Protein 1UIT (pdb70)

InterPro domains:
  IPR001315 CARD domain [PS50209] (1-90)
  IPR001452 SH3 domain [PS50002] (1593-1661)
  IPR001452 SH3 domain [SM00326] (1596-1660)
  IPR001478 PDZ domain [PF00595] (634-706)
  IPR001478 PDZ domain [PF00595] (722-792)
  IPR001478 PDZ domain [PF00595] (1351-1424)
  IPR001478 PDZ domain [PS50106] (620-710)
  IPR001478 PDZ domain [PS50106] (705-796)
  IPR001478 PDZ domain [PS50106] (1350-1429)
  IPR001478 PDZ domain [PS50106] (1501-1582)
  IPR001478 PDZ domain [SM00228] (633-710)
  IPR001478 PDZ domain [SM00228] (718-796)
  IPR001478 PDZ domain [SM00228] (1358-1429)
  IPR001478 PDZ domain [SM00228] (1510-1582)
  IPR006907 Disks large homolog 5, N-terminal [PF04822] (129-213)
  IPR008144 Guanylate kinase-like domain [PS50052] (1775-1905)
  IPR008145 Guanylate kinase/L-type calcium channel beta subunit [PF00625] (1775-1906)
  IPR008145 Guanylate kinase/L-type calcium channel beta subunit [SM00072] (1722-1908)
  IPR011029 Death-like domain superfamily [G3DSA:1.10.533.10] (1-89)
  IPR011029 Death-like domain superfamily [SSF47986] (1-89)

Secondary structure (DSSP, 8-state):
-----------S----S---EEEEEE-SS----EEEEE-TTS-EEEEEE-TTSHHHHHT--TT-EE-EETTEETTT--HHHHHHHTTS--SEEEEEE---S------PPPS--S---

Foldseek 3Di:
DDDDDDDDDDDDDCPPFFAKDKQKFQQAVHAFAWAWDDDPQFFIWTPGGDDPGRVVVSPDDTQFTFCAKLHHHGRGDHSVVCCDSRRDPDSMIMTTTTRDPPDDDDDDDDDDDDDDD

GO terms:
  GO:0008013 beta-catenin binding (F, IDA)
  GO:0008092 cytoskeletal protein binding (F, IDA)
  GO:0030054 cell junction (C, IDA)
  GO:0070161 anchoring junction (C, EXP)
  GO:0001837 epithelial to mesenchymal transition (P, IMP)
  GO:0035331 negative regulation of hippo signaling (P, IMP)
  GO:0035332 positive regulation of hippo signaling (P, IMP)
  GO:0042130 negative regulation of T cell proliferation (P, IMP)
  GO:0030011 maintenance of cell polarity (P, IMP)
  GO:0030336 negative regulation of cell migration (P, IMP)
  GO:0005515 protein binding (F, IPI)
  GO:0005737 cytoplasm (C, TAS)
  GO:0005886 plasma membrane (C, TAS)
  GO:0007165 signal transduction (P, TAS)
  GO:0008285 negative regulation of cell population proliferation (P, TAS)

Sequence (117 aa):
GSSGSSGGERRKDRPYVEEPRHVKVQKGSEPLGISIVSGEKGGIYVSKVTVGSIAHQAGLEYGDQLLEFNGINLRSATEQQARLIIGQQCDTITILAQYNPHVHQLSSHSRSGPSSGGSSGSSGGERRKDRPYVEEPRHVKVQKGSEPLGISIVSGEKGGIYVSKVTVGSIAHQAGLEYGDQLLEFNGINLRSATEQQARLIIGQQCDTITILAQYNPHVHQLSSHSRSGPSSGGSSGSSGGERRKDRPYVEEPRHVKVQKGSEPLGISIVSGEKGGIYVSKVTVGSIAHQAGLEYGDQLLEFNGINLRSATEQQARLIIGQQCDTITILAQYNPHVHQLSSHSRSGPSSGGSSGSSGGERRKDRPYVEEPRHVKVQKGSEPLGISIVSGEKGGIYVSKVTVGSIAHQAGLEYGDQLLEFNGINLRSATEQQARLIIGQQCDTITILAQYNPHVHQLSSHSRSGPSSGGSSGSSGGERRKDRPYVEEPRHVKVQKGSEPLGISIVSGEKGGIYVSKVTVGSIAHQAGLEYGDQLLEFNGINLRSATEQQARLIIGQQCDTITILAQYNPHVHQLSSHSRSGPSSGGSSGSSGGERRKDRPYVEEPRHVKVQKGSEPLGISIVSGEKGGIYVSKVTVGSIAHQAGLEYGDQLLEFNGINLRSATEQQARLIIGQQCDTITILAQYNPHVHQLSSHSRSGPSSGGSSGSSGGERRKDRPYVEEPRHVKVQKGSEPLGISIVSGEKGGIYVSKVTVGSIAHQAGLEYGDQLLEFNGINLRSATEQQARLIIGQQCDTITILAQYNPHVHQLSSHSRSGPSSGGSSGSSGGERRKDRPYVEEPRHVKVQKGSEPLGISIVSGEKGGIYVSKVTVGSIAHQAGLEYGDQLLEFNGINLRSATEQQARLIIGQQCDTITILAQYNPHVHQLSSHSRSGPSSGGSSGSSGGERRKDRPYVEEPRHVKVQKGSEPLGISIVSGEKGGIYVSKVTVGSIAHQAGLEYGDQLLEFNGINLRSATEQQARLIIGQQCDTITILAQYNPHVHQLSSHSRSGPSSGGSSGSSGGERRKDRPYVEEPRHVKVQKGSEPLGISIVSGEKGGIYVSKVTVGSIAHQAGLEYGDQLLEFNGINLRSATEQQARLIIGQQCDTITILAQYNPHVHQLSSHSRSGPSSGGSSGSSGGERRKDRPYVEEPRHVKVQKGSEPLGISIVSGEKGGIYVSKVTVGSIAHQAGLEYGDQLLEFNGINLRSATEQQARLIIGQQCDTITILAQYNPHVHQLSSHSRSGPSSGGSSGSSGGERRKDRPYVEEPRHVKVQKGSEPLGISIVSGEKGGIYVSKVTVGSIAHQAGLEYGDQLLEFNGINLRSATEQQARLIIGQQCDTITILAQYNPHVHQLSSHSRSGPSSGGSSGSSGGERRKDRPYVEEPRHVKVQKGSEPLGISIVSGEKGGIYVSKVTVGSIAHQAGLEYGDQLLEFNGINLRSATEQQARLIIGQQCDTITILAQYNPHVHQLSSHSRSGPSSGGSSGSSGGERRKDRPYVEEPRHVKVQKGSEPLGISIVSGEKGGIYVSKVTVGSIAHQAGLEYGDQLLEFNGINLRSATEQQARLIIGQQCDTITILAQYNPHVHQLSSHSRSGPSSGGSSGSSGGERRKDRPYVEEPRHVKVQKGSEPLGISIVSGEKGGIYVSKVTVGSIAHQAGLEYGDQLLEFNGINLRSATEQQARLIIGQQCDTITILAQYNPHVHQLSSHSRSGPSSGGSSGSSGGERRKDRPYVEEPRHVKVQKGSEPLGISIVSGEKGGIYVSKVTVGSIAHQAGLEYGDQLLEFNGINLRSATEQQARLIIGQQCDTITILAQYNPHVHQLSSHSRSGPSSGGSSGSSGGERRKDRPYVEEPRHVKVQKGSEPLGISIVSGEKGGIYVSKVTVGSIAHQAGLEYGDQLLEFNGINLRSATEQQARLIIGQQCDTITILAQYNPHVHQLSSHSRSGPSSGGSSGSSGGERRKDRPYVEEPRHVKVQKGSEPLGISIVSGEKGGIYVSKVTVGSIAHQAGLEYGDQLLEFNGINLRSATEQQARLIIGQQCDTITILAQYNPHVHQLSSHSRSGPSSGGSSGSSGGERRKDRPYVEEPRHVKVQKGSEPLGISIVSGEKGGIYVSKVTVGSIAHQAGLEYGDQLLEFNGINLRSATEQQARLIIGQQCDTITILAQYNPHVHQLSSHSRSGPSSGGSSGSSGGERRKDRPYVEEPRHVKVQKGSEPLGISIVSGEKGGIYVSKVTVGSIAHQAGLEYGDQLLEFNGINLRSATEQQARLIIGQQCDTITILAQYNPHVHQLSSHSRSGPSSG

Organism: Homo sapiens (NCBI:txid9606)

CATH classification: 2.30.42.10

Solvent-accessible surface area: 9277 Å² total; per-residue (Å²): 133,115,121,64,126,121,81,74,161,247,181,216,112,215,106,215,37,98,133,53,80,133,33,152,2,152,4,41,99,92,96,2,27,21,27,5,65,54,27,186,208,39,5,1,56,0,38,130,21,61,113,56,31,15,0,76,132,30,47,9,87,116,8,8,18,3,31,54,7,72,48,75,79,0,160,91,10,54,90,129,77,0,134,90,13,7,46,67,149,56,97,68,1,32,4,32,0,29,89,45,81,171,46,158,154,173,108,109,188,93,235,98,53,147,73,123,118

Radius of gyration: 16.63 Å; Cα contacts (8 Å, |Δi|>4): 200; chains: 1; bounding box: 57×50×31 Å

Structure (mmCIF, N/CA/C/O backbone):
data_1UIT
#
_entry.id   1UIT
#
_cell.length_a   1.000
_cell.length_b   1.000
_cell.length_c   1.000
_cell.angle_alpha   90.00
_cell.angle_beta   90.00
_cell.angle_gamma   90.00
#
_symmetry.space_group_name_H-M   'P 1'
#
loop_
_atom_site.group_PDB
_atom_site.id
_atom_site.type_symbol
_atom_site.label_atom_id
_atom_site.label_alt_id
_atom_site.label_comp_id
_atom_site.label_asym_id
_atom_site.label_entity_id
_atom_site.label_seq_id
_atom_site.pdbx_PDB_ins_code
_atom_site.Cartn_x
_atom_site.Cartn_y
_atom_site.Cartn_z
_atom_site.occupancy
_atom_site.B_iso_or_equiv
_atom_site.auth_seq_id
_atom_site.auth_comp_id
_atom_site.auth_asym_id
_atom_site.auth_atom_id
_atom_site.pdbx_PDB_model_num
ATOM 1 N N . GLY A 1 1 ? -34.071 -1.973 -20.799 1.00 0.00 1 GLY A N 1
ATOM 2 C CA . GLY A 1 1 ? -33.686 -0.872 -19.933 1.00 0.00 1 GLY A CA 1
ATOM 3 C C . GLY A 1 1 ? -32.379 -1.183 -19.200 1.00 0.00 1 GLY A C 1
ATOM 4 O O . GLY A 1 1 ? -31.778 -2.235 -19.413 1.00 0.00 1 GLY A O 1
ATOM 8 N N . SER A 1 2 ? -31.978 -0.249 -18.350 1.00 0.00 2 SER A N 1
ATOM 9 C CA . SER A 1 2 ? -30.754 -0.410 -17.584 1.00 0.00 2 SER A CA 1
ATOM 10 C C . SER A 1 2 ? -30.682 0.650 -16.483 1.00 0.00 2 SER A C 1
ATOM 11 O O . SER A 1 2 ? -31.280 1.718 -16.605 1.00 0.00 2 SER A O 1
ATOM 19 N N . SER A 1 3 ? -29.944 0.319 -15.434 1.00 0.00 3 SER A N 1
ATOM 20 C CA . SER A 1 3 ? -29.786 1.229 -14.313 1.00 0.00 3 SER A CA 1
ATOM 21 C C . SER A 1 3 ? -28.346 1.180 -13.798 1.00 0.00 3 SER A C 1
ATOM 22 O O . SER A 1 3 ? -27.652 2.196 -13.787 1.00 0.00 3 SER A O 1
ATOM 30 N N . GLY A 1 4 ? -27.940 -0.011 -13.383 1.00 0.00 4 GLY A N 1
ATOM 31 C CA . GLY A 1 4 ? -26.595 -0.205 -12.868 1.00 0.00 4 GLY A CA 1
ATOM 32 C C . GLY A 1 4 ? -26.623 -0.938 -11.525 1.00 0.00 4 GLY A C 1
ATOM 33 O O . GLY A 1 4 ? -27.564 -0.781 -10.748 1.00 0.00 4 GLY A O 1
ATOM 37 N N . SER A 1 5 ? -25.581 -1.722 -11.293 1.00 0.00 5 SER A N 1
ATOM 38 C CA . SER A 1 5 ? -25.474 -2.479 -10.058 1.00 0.00 5 SER A CA 1
ATOM 39 C C . SER A 1 5 ? -24.089 -3.122 -9.956 1.00 0.00 5 SER A C 1
ATOM 40 O O . SER A 1 5 ? -23.396 -3.273 -10.960 1.00 0.00 5 SER A O 1
ATOM 48 N N . SER A 1 6 ? -23.728 -3.482 -8.733 1.00 0.00 6 SER A N 1
ATOM 49 C CA . SER A 1 6 ? -22.438 -4.105 -8.487 1.00 0.00 6 SER A CA 1
ATOM 50 C C . SER A 1 6 ? -22.606 -5.300 -7.546 1.00 0.00 6 SER A C 1
ATOM 51 O O . SER A 1 6 ? -23.648 -5.454 -6.912 1.00 0.00 6 SER A O 1
ATOM 59 N N . GLY A 1 7 ? -21.563 -6.116 -7.487 1.00 0.00 7 GLY A N 1
ATOM 60 C CA . GLY A 1 7 ? -21.581 -7.293 -6.635 1.00 0.00 7 GLY A CA 1
ATOM 61 C C . GLY A 1 7 ? -20.233 -8.015 -6.669 1.00 0.00 7 GLY A C 1
ATOM 62 O O . GLY A 1 7 ? -19.449 -7.831 -7.599 1.00 0.00 7 GLY A O 1
ATOM 66 N N . GLY A 1 8 ? -20.004 -8.822 -5.643 1.00 0.00 8 GLY A N 1
ATOM 67 C CA . GLY A 1 8 ? -18.764 -9.573 -5.544 1.00 0.00 8 GLY A CA 1
ATOM 68 C C . GLY A 1 8 ? -19.025 -11.000 -5.058 1.00 0.00 8 GLY A C 1
ATOM 69 O O . GLY A 1 8 ? -20.154 -11.484 -5.119 1.00 0.00 8 GLY A O 1
ATOM 73 N N . GLU A 1 9 ? -17.962 -11.634 -4.586 1.00 0.00 9 GLU A N 1
ATOM 74 C CA . GLU A 1 9 ? -18.061 -12.996 -4.089 1.00 0.00 9 GLU A CA 1
ATOM 75 C C . GLU A 1 9 ? -16.855 -13.329 -3.209 1.00 0.00 9 GLU A C 1
ATOM 76 O O . GLU A 1 9 ? -15.738 -13.464 -3.705 1.00 0.00 9 GLU A O 1
ATOM 88 N N . ARG A 1 10 ? -17.122 -13.453 -1.917 1.00 0.00 10 ARG A N 1
ATOM 89 C CA . ARG A 1 10 ? -16.072 -13.769 -0.963 1.00 0.00 10 ARG A CA 1
ATOM 90 C C . ARG A 1 10 ? -15.800 -15.274 -0.951 1.00 0.00 10 ARG A C 1
ATOM 91 O O . ARG A 1 10 ? -16.694 -16.068 -0.661 1.00 0.00 10 ARG A O 1
ATOM 112 N N . ARG A 1 11 ? -14.562 -15.622 -1.270 1.00 0.00 11 ARG A N 1
ATOM 113 C CA . ARG A 1 11 ? -14.161 -17.018 -1.300 1.00 0.00 11 ARG A CA 1
ATOM 114 C C . ARG A 1 11 ? -12.872 -17.218 -0.501 1.00 0.00 11 ARG A C 1
ATOM 115 O O . ARG A 1 11 ? -12.231 -16.248 -0.097 1.00 0.00 11 ARG A O 1
ATOM 136 N N . LYS A 1 12 ? -12.530 -18.481 -0.295 1.00 0.00 12 LYS A N 1
ATOM 137 C CA . LYS A 1 12 ? -11.329 -18.820 0.449 1.00 0.00 12 LYS A CA 1
ATOM 138 C C . LYS A 1 12 ? -10.118 -18.739 -0.483 1.00 0.00 12 LYS A C 1
ATOM 139 O O . LYS A 1 12 ? -9.551 -19.763 -0.861 1.00 0.00 12 LYS A O 1
ATOM 158 N N . ASP A 1 13 ? -9.756 -17.511 -0.825 1.00 0.00 13 ASP A N 1
ATOM 159 C CA . ASP A 1 13 ? -8.622 -17.283 -1.705 1.00 0.00 13 ASP A CA 1
ATOM 160 C C . ASP A 1 13 ? -7.637 -16.331 -1.024 1.00 0.00 13 ASP A C 1
ATOM 161 O O . ASP A 1 13 ? -8.044 -15.432 -0.289 1.00 0.00 13 ASP A O 1
ATOM 170 N N . ARG A 1 14 ? -6.360 -16.560 -1.292 1.00 0.00 14 ARG A N 1
ATOM 171 C CA . ARG A 1 14 ? -5.314 -15.734 -0.715 1.00 0.00 14 ARG A CA 1
ATOM 172 C C . ARG A 1 14 ? -5.628 -14.252 -0.931 1.00 0.00 14 ARG A C 1
ATOM 173 O O . ARG A 1 14 ? -6.248 -13.884 -1.927 1.00 0.00 14 ARG A O 1
ATOM 1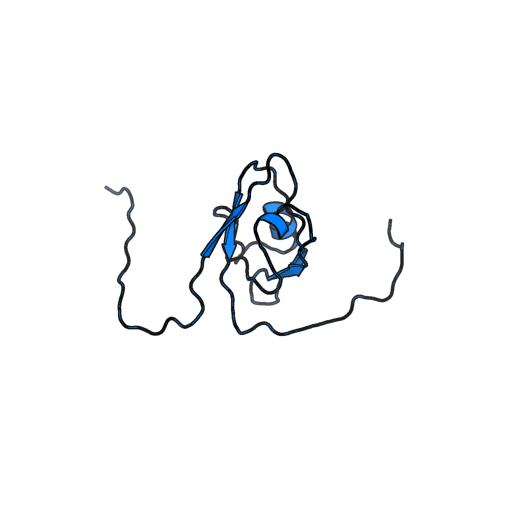94 N N . PRO A 1 15 ? -5.174 -13.420 0.045 1.00 0.00 15 PRO A N 1
ATOM 195 C CA . PRO A 1 15 ? -5.400 -11.987 -0.029 1.00 0.00 15 PRO A CA 1
ATOM 196 C C . PRO A 1 15 ? -4.475 -11.338 -1.061 1.00 0.00 15 PRO A C 1
ATOM 197 O O . PRO A 1 15 ? -4.738 -10.230 -1.526 1.00 0.00 15 PRO A O 1
ATOM 208 N N . TYR A 1 16 ? -3.411 -12.056 -1.388 1.00 0.00 16 TYR A N 1
ATOM 209 C CA . TYR A 1 16 ? -2.445 -11.564 -2.356 1.00 0.00 16 TYR A CA 1
ATOM 210 C C . TYR A 1 16 ? -1.678 -10.361 -1.804 1.00 0.00 16 TYR A C 1
ATOM 211 O O . TYR A 1 16 ? -0.464 -10.424 -1.622 1.00 0.00 16 TYR A O 1
ATOM 229 N N . VAL A 1 17 ? -2.420 -9.292 -1.551 1.00 0.00 17 VAL A N 1
ATOM 230 C CA . VAL A 1 17 ? -1.825 -8.076 -1.023 1.00 0.00 17 VAL A CA 1
ATOM 231 C C . VAL A 1 17 ? -2.821 -7.393 -0.083 1.00 0.00 17 VAL A C 1
ATOM 232 O O . VAL A 1 17 ? -4.030 -7.460 -0.300 1.00 0.00 17 VAL A O 1
ATOM 245 N N . GLU A 1 18 ? -2.276 -6.753 0.940 1.00 0.00 18 GLU A N 1
ATOM 246 C CA . GLU A 1 18 ? -3.101 -6.058 1.914 1.00 0.00 18 GLU A CA 1
ATOM 247 C C . GLU A 1 18 ? -4.230 -5.302 1.210 1.00 0.00 18 GLU A C 1
ATOM 248 O O . GLU A 1 18 ? -3.989 -4.289 0.555 1.00 0.00 18 GLU A O 1
ATOM 260 N N . GLU A 1 19 ? -5.437 -5.824 1.368 1.00 0.00 19 GLU A N 1
ATOM 261 C CA . GLU A 1 19 ? -6.604 -5.211 0.756 1.00 0.00 19 GLU A CA 1
ATOM 262 C C . GLU A 1 19 ? -6.526 -3.688 0.873 1.00 0.00 19 GLU A C 1
ATOM 263 O O . GLU A 1 19 ? -5.810 -3.163 1.724 1.00 0.00 19 GLU A O 1
ATOM 275 N N . PRO A 1 20 ? -7.293 -3.003 -0.017 1.00 0.00 20 PRO A N 1
ATOM 276 C CA . PRO A 1 20 ? -7.317 -1.550 -0.021 1.00 0.00 20 PRO A CA 1
ATOM 277 C C . PRO A 1 20 ? -8.139 -1.012 1.152 1.00 0.00 20 PRO A C 1
ATOM 278 O O . PRO A 1 20 ? -9.080 -1.662 1.606 1.00 0.00 20 PRO A O 1
ATOM 289 N N . ARG A 1 21 ? -7.752 0.169 1.611 1.00 0.00 21 ARG A N 1
ATOM 290 C CA . ARG A 1 21 ? -8.441 0.802 2.723 1.00 0.00 21 ARG A CA 1
ATOM 291 C C . ARG A 1 21 ? -8.872 2.220 2.343 1.00 0.00 21 ARG A C 1
ATOM 292 O O . ARG A 1 21 ? -8.375 2.784 1.369 1.00 0.00 21 ARG A O 1
ATOM 313 N N . HIS A 1 22 ? -9.791 2.756 3.132 1.00 0.00 22 HIS A N 1
ATOM 314 C CA . HIS A 1 22 ? -10.295 4.098 2.891 1.00 0.00 22 HIS A CA 1
ATOM 315 C C . HIS A 1 22 ? -9.975 4.990 4.092 1.00 0.00 22 HIS A C 1
ATOM 316 O O . HIS A 1 22 ? -10.656 4.927 5.115 1.00 0.00 22 HIS A O 1
ATOM 330 N N . VAL A 1 23 ? -8.939 5.799 3.929 1.00 0.00 23 VAL A N 1
ATOM 331 C CA . VAL A 1 23 ? -8.520 6.702 4.987 1.00 0.00 23 VAL A CA 1
ATOM 332 C C . VAL A 1 23 ? -9.202 8.059 4.793 1.00 0.00 23 VAL A C 1
ATOM 333 O O . VAL A 1 23 ? -9.047 8.691 3.749 1.00 0.00 23 VAL A O 1
ATOM 346 N N . LYS A 1 24 ? -9.941 8.465 5.814 1.00 0.00 24 LYS A N 1
ATOM 347 C CA . LYS A 1 24 ? -10.647 9.735 5.769 1.00 0.00 24 LYS A CA 1
ATOM 348 C C . LYS A 1 24 ? -9.682 10.863 6.140 1.00 0.00 24 LYS A C 1
ATOM 349 O O . LYS A 1 24 ? -8.757 10.660 6.925 1.00 0.00 24 LYS A O 1
ATOM 368 N N . VAL A 1 25 ? -9.931 12.027 5.558 1.00 0.00 25 VAL A N 1
ATOM 369 C CA . VAL A 1 25 ? -9.096 13.187 5.817 1.00 0.00 25 VAL A CA 1
ATOM 370 C C . VAL A 1 25 ? -9.986 14.385 6.153 1.00 0.00 25 VAL A C 1
ATOM 371 O O . VAL A 1 25 ? -10.942 14.674 5.435 1.00 0.00 25 VAL A O 1
ATOM 384 N N . GLN A 1 26 ? -9.640 15.052 7.245 1.00 0.00 26 GLN A N 1
ATOM 385 C CA . GLN A 1 26 ? -10.395 16.212 7.684 1.00 0.00 26 GLN A CA 1
ATOM 386 C C . GLN A 1 26 ? -9.629 17.497 7.365 1.00 0.00 26 GLN A C 1
ATOM 387 O O . GLN A 1 26 ? -9.115 18.158 8.266 1.00 0.00 26 GLN A O 1
ATOM 401 N N . LYS A 1 27 ? -9.575 17.812 6.079 1.00 0.00 27 LYS A N 1
ATOM 402 C CA . LYS A 1 27 ? -8.880 19.006 5.629 1.00 0.00 27 LYS A CA 1
ATOM 403 C C . LYS A 1 27 ? -9.429 20.223 6.377 1.00 0.00 27 LYS A C 1
ATOM 404 O O . LYS A 1 27 ? -8.769 20.761 7.264 1.00 0.00 27 LYS A O 1
ATOM 423 N N . GLY A 1 28 ? -10.632 20.621 5.990 1.00 0.00 28 GLY A N 1
ATOM 424 C CA . GLY A 1 28 ? -11.278 21.764 6.613 1.00 0.00 28 GLY A CA 1
ATOM 425 C C . GLY A 1 28 ? -10.701 23.077 6.079 1.00 0.00 28 GLY A C 1
ATOM 426 O O . GLY A 1 28 ? -10.451 24.007 6.845 1.00 0.00 28 GLY A O 1
ATOM 430 N N . SER A 1 29 ? -10.506 23.112 4.769 1.00 0.00 29 SER A N 1
ATOM 431 C CA . SER A 1 29 ? -9.963 24.295 4.124 1.00 0.00 29 SER A CA 1
ATOM 432 C C . SER A 1 29 ? -8.446 24.345 4.313 1.00 0.00 29 SER A C 1
ATOM 433 O O . SER A 1 29 ? -7.885 25.407 4.579 1.00 0.00 29 SER A O 1
ATOM 441 N N . GLU A 1 30 ? -7.825 23.184 4.168 1.00 0.00 30 GLU A N 1
ATOM 442 C CA . GLU A 1 30 ? -6.384 23.081 4.320 1.00 0.00 30 GLU A CA 1
ATOM 443 C C . GLU A 1 30 ? -5.819 22.048 3.343 1.00 0.00 30 GLU A C 1
ATOM 444 O O . GLU A 1 30 ? -6.543 21.171 2.874 1.00 0.00 30 GLU A O 1
ATOM 456 N N . PRO A 1 31 ? -4.497 22.189 3.058 1.00 0.00 31 PRO A N 1
ATOM 457 C CA . PRO A 1 31 ? -3.827 21.278 2.145 1.00 0.00 31 PRO A CA 1
ATOM 458 C C . PRO A 1 31 ? -3.575 19.923 2.810 1.00 0.00 31 PRO A C 1
ATOM 459 O O . PRO A 1 31 ? -3.805 19.763 4.007 1.00 0.00 31 PRO A O 1
ATOM 470 N N . LEU A 1 32 ? -3.104 18.983 2.004 1.00 0.00 32 LEU A N 1
ATOM 471 C CA . LEU A 1 32 ? -2.818 17.647 2.498 1.00 0.00 32 LEU A CA 1
ATOM 472 C C . LEU A 1 32 ? -1.390 17.606 3.046 1.00 0.00 32 LEU A C 1
ATOM 473 O O . LEU A 1 32 ? -1.164 17.148 4.165 1.00 0.00 32 LEU A O 1
ATOM 489 N N . GLY A 1 33 ? -0.464 18.091 2.233 1.00 0.00 33 GLY A N 1
ATOM 490 C CA . GLY A 1 33 ? 0.936 18.116 2.622 1.00 0.00 33 GLY A CA 1
ATOM 491 C C . GLY A 1 33 ? 1.562 16.725 2.504 1.00 0.00 33 GLY A C 1
ATOM 492 O O . GLY A 1 33 ? 1.886 16.098 3.512 1.00 0.00 33 GLY A O 1
ATOM 496 N N . ILE A 1 34 ? 1.714 16.283 1.264 1.00 0.00 34 ILE A N 1
ATOM 497 C CA . ILE A 1 34 ? 2.296 14.978 1.001 1.00 0.00 34 ILE A CA 1
ATOM 498 C C . ILE A 1 34 ? 2.972 14.993 -0.372 1.00 0.00 34 ILE A C 1
ATOM 499 O O . ILE A 1 34 ? 2.532 15.701 -1.276 1.00 0.00 34 ILE A O 1
ATOM 515 N N . SER A 1 35 ? 4.029 14.203 -0.484 1.00 0.00 35 SER A N 1
ATOM 516 C CA . SER A 1 35 ? 4.770 14.116 -1.732 1.00 0.00 35 SER A CA 1
ATOM 517 C C . SER A 1 35 ? 4.379 12.843 -2.485 1.00 0.00 35 SER A C 1
ATOM 518 O O . SER A 1 35 ? 4.151 11.801 -1.872 1.00 0.00 35 SER A O 1
ATOM 526 N N . ILE A 1 36 ? 4.314 12.969 -3.802 1.00 0.00 36 ILE A N 1
ATOM 527 C CA . ILE A 1 36 ? 3.955 11.841 -4.645 1.00 0.00 36 ILE A CA 1
ATOM 528 C C . ILE A 1 36 ? 4.909 11.779 -5.840 1.00 0.00 36 ILE A C 1
ATOM 529 O O . ILE A 1 36 ? 5.415 12.807 -6.289 1.00 0.00 36 ILE A O 1
ATOM 545 N N . VAL A 1 37 ? 5.126 10.564 -6.320 1.00 0.00 37 VAL A N 1
ATOM 546 C CA . VAL A 1 37 ? 6.010 10.355 -7.454 1.00 0.00 37 VAL A CA 1
ATOM 547 C C . VAL A 1 37 ? 5.362 9.366 -8.425 1.00 0.00 37 VAL A C 1
ATOM 548 O O . VAL A 1 37 ? 4.613 8.483 -8.010 1.00 0.00 37 VAL A O 1
ATOM 561 N N . SER A 1 38 ? 5.673 9.547 -9.700 1.00 0.00 38 SER A N 1
ATOM 562 C CA . SER A 1 38 ? 5.130 8.682 -10.734 1.00 0.00 38 SER A CA 1
ATOM 563 C C . SER A 1 38 ? 6.169 7.634 -11.137 1.00 0.00 38 SER A C 1
ATOM 564 O O . SER A 1 38 ? 7.369 7.905 -11.121 1.00 0.00 38 SER A O 1
ATOM 572 N N . GLY A 1 39 ? 5.670 6.459 -11.491 1.00 0.00 39 GLY A N 1
ATOM 573 C CA . GLY A 1 39 ? 6.540 5.368 -11.898 1.00 0.00 39 GLY A CA 1
ATOM 574 C C . GLY A 1 39 ? 6.442 5.123 -13.405 1.00 0.00 39 GLY A C 1
ATOM 575 O O . GLY A 1 39 ? 5.394 5.349 -14.008 1.00 0.00 39 GLY A O 1
ATOM 579 N N . GLU A 1 40 ? 7.549 4.664 -13.971 1.00 0.00 40 GLU A N 1
ATOM 580 C CA . GLU A 1 40 ? 7.602 4.386 -15.396 1.00 0.00 40 GLU A CA 1
ATOM 581 C C . GLU A 1 40 ? 6.290 3.751 -15.862 1.00 0.00 40 GLU A C 1
ATOM 582 O O . GLU A 1 40 ? 5.475 4.406 -16.509 1.00 0.00 40 GLU A O 1
ATOM 594 N N . LYS A 1 41 ? 6.128 2.483 -15.514 1.00 0.00 41 LYS A N 1
ATOM 595 C CA . LYS A 1 41 ? 4.929 1.752 -15.888 1.00 0.00 41 LYS A CA 1
ATOM 596 C C . LYS A 1 41 ? 4.217 1.267 -14.623 1.00 0.00 41 LYS A C 1
ATOM 597 O O . LYS A 1 41 ? 4.036 0.066 -14.430 1.00 0.00 41 LYS A O 1
ATOM 616 N N . GLY A 1 42 ? 3.831 2.227 -13.795 1.00 0.00 42 GLY A N 1
ATOM 617 C CA . GLY A 1 42 ? 3.143 1.913 -12.554 1.00 0.00 42 GLY A CA 1
ATOM 618 C C . GLY A 1 42 ? 2.071 2.958 -12.242 1.00 0.00 42 GLY A C 1
ATOM 619 O O . GLY A 1 42 ? 1.321 3.367 -13.128 1.00 0.00 42 GLY A O 1
ATOM 623 N N . GLY A 1 43 ? 2.032 3.362 -10.981 1.00 0.00 43 GLY A N 1
ATOM 624 C CA . GLY A 1 43 ? 1.064 4.352 -10.541 1.00 0.00 43 GLY A CA 1
ATOM 625 C C . GLY A 1 43 ? 1.742 5.459 -9.731 1.00 0.00 43 GLY A C 1
ATOM 626 O O . GLY A 1 43 ? 2.899 5.794 -9.978 1.00 0.00 43 GLY A O 1
ATOM 630 N N . ILE A 1 44 ? 0.992 5.996 -8.780 1.00 0.00 44 ILE A N 1
ATOM 631 C CA . ILE A 1 44 ? 1.505 7.058 -7.931 1.00 0.00 44 ILE A CA 1
ATOM 632 C C . ILE A 1 44 ? 1.922 6.470 -6.581 1.00 0.00 44 ILE A C 1
ATOM 633 O O . ILE A 1 44 ? 1.235 5.606 -6.038 1.00 0.00 44 ILE A O 1
ATOM 649 N N . TYR A 1 45 ? 3.044 6.962 -6.079 1.00 0.00 45 TYR A N 1
ATOM 650 C CA . TYR A 1 45 ? 3.560 6.497 -4.802 1.00 0.00 45 TYR A CA 1
ATOM 651 C C . TYR A 1 45 ? 3.955 7.674 -3.908 1.00 0.00 45 TYR A C 1
ATOM 652 O O . TYR A 1 45 ? 4.512 8.661 -4.386 1.00 0.00 45 TYR A O 1
ATOM 670 N N . VAL A 1 46 ? 3.650 7.531 -2.627 1.00 0.00 46 VAL A N 1
ATOM 671 C CA . VAL A 1 46 ? 3.966 8.570 -1.662 1.00 0.00 46 VAL A CA 1
ATOM 672 C C . VAL A 1 46 ? 5.484 8.661 -1.496 1.00 0.00 46 VAL A C 1
ATOM 673 O O . VAL A 1 46 ? 6.142 7.662 -1.212 1.00 0.00 46 VAL A O 1
ATOM 686 N N . SER A 1 47 ? 5.996 9.870 -1.681 1.00 0.00 47 SER A N 1
ATOM 687 C CA . SER A 1 47 ? 7.424 10.104 -1.555 1.00 0.00 47 SER A CA 1
ATOM 688 C C . SER A 1 47 ? 7.736 10.717 -0.188 1.00 0.00 47 SER A C 1
ATOM 689 O O . SER A 1 47 ? 8.873 10.659 0.278 1.00 0.00 47 SER A O 1
ATOM 697 N N . LYS A 1 48 ? 6.705 11.289 0.417 1.00 0.00 48 LYS A N 1
ATOM 698 C CA . LYS A 1 48 ? 6.855 11.912 1.722 1.00 0.00 48 LYS A CA 1
ATOM 699 C C . LYS A 1 48 ? 5.485 12.378 2.219 1.00 0.00 48 LYS A C 1
ATOM 700 O O . LYS A 1 48 ? 4.529 12.443 1.448 1.00 0.00 48 LYS A O 1
ATOM 719 N N . VAL A 1 49 ? 5.434 12.690 3.506 1.00 0.00 49 VAL A N 1
ATOM 720 C CA . VAL A 1 49 ? 4.197 13.148 4.116 1.00 0.00 49 VAL A CA 1
ATOM 721 C C . VAL A 1 49 ? 4.524 14.091 5.276 1.00 0.00 49 VAL A C 1
ATOM 722 O O . VAL A 1 49 ? 4.867 13.641 6.368 1.00 0.00 49 VAL A O 1
ATOM 735 N N . THR A 1 50 ? 4.406 15.381 4.999 1.00 0.00 50 THR A N 1
ATOM 736 C CA . THR A 1 50 ? 4.685 16.391 6.006 1.00 0.00 50 THR A CA 1
ATOM 737 C C . THR A 1 50 ? 4.043 16.005 7.340 1.00 0.00 50 THR A C 1
ATOM 738 O O . THR A 1 50 ? 2.865 15.657 7.389 1.00 0.00 50 THR A O 1
ATOM 749 N N . VAL A 1 51 ? 4.848 16.080 8.391 1.00 0.00 51 VAL A N 1
ATOM 750 C CA . VAL A 1 51 ? 4.373 15.742 9.722 1.00 0.00 51 VAL A CA 1
ATOM 751 C C . VAL A 1 51 ? 3.689 16.964 10.339 1.00 0.00 51 VAL A C 1
ATOM 752 O O . VAL A 1 51 ? 4.250 18.058 10.343 1.00 0.00 51 VAL A O 1
ATOM 765 N N . GLY A 1 52 ? 2.487 16.735 10.846 1.00 0.00 52 GLY A N 1
ATOM 766 C CA . GLY A 1 52 ? 1.720 17.803 11.465 1.00 0.00 52 GLY A CA 1
ATOM 767 C C . GLY A 1 52 ? 0.682 18.367 10.493 1.00 0.00 52 GLY A C 1
ATOM 768 O O . GLY A 1 52 ? -0.170 19.164 10.882 1.00 0.00 52 GLY A O 1
ATOM 772 N N . SER A 1 53 ? 0.787 17.931 9.246 1.00 0.00 53 SER A N 1
ATOM 773 C CA . SER A 1 53 ? -0.132 18.382 8.215 1.00 0.00 53 SER A CA 1
ATOM 774 C C . SER A 1 53 ? -1.350 17.458 8.159 1.00 0.00 53 SER A C 1
ATOM 775 O O . SER A 1 53 ? -1.339 16.374 8.740 1.00 0.00 53 SER A O 1
ATOM 783 N N . ILE A 1 54 ? -2.372 17.920 7.454 1.00 0.00 54 ILE A N 1
ATOM 784 C CA . ILE A 1 54 ? -3.595 17.149 7.314 1.00 0.00 54 ILE A CA 1
ATOM 785 C C . ILE A 1 54 ? -3.244 15.667 7.164 1.00 0.00 54 ILE A C 1
ATOM 786 O O . ILE A 1 54 ? -3.618 14.849 8.003 1.00 0.00 54 ILE A O 1
ATOM 802 N N . ALA A 1 55 ? -2.530 15.367 6.090 1.00 0.00 55 ALA A N 1
ATOM 803 C CA . ALA A 1 55 ? -2.124 13.998 5.819 1.00 0.00 55 ALA A CA 1
ATOM 804 C C . ALA A 1 55 ? -1.739 13.316 7.133 1.00 0.00 55 ALA A C 1
ATOM 805 O O . ALA A 1 55 ? -2.421 12.395 7.581 1.00 0.00 55 ALA A O 1
ATOM 812 N N . HIS A 1 56 ? -0.648 13.793 7.713 1.00 0.00 56 HIS A N 1
ATOM 813 C CA . HIS A 1 56 ? -0.164 13.240 8.966 1.00 0.00 56 HIS A CA 1
ATOM 814 C C . HIS A 1 56 ? -1.352 12.881 9.861 1.00 0.00 56 HIS A C 1
ATOM 815 O O . HIS A 1 56 ? -1.492 11.733 10.281 1.00 0.00 56 HIS A O 1
ATOM 829 N N . GLN A 1 57 ? -2.176 13.883 10.127 1.00 0.00 57 GLN A N 1
ATOM 830 C CA . GLN A 1 57 ? -3.347 13.687 10.964 1.00 0.00 57 GLN A CA 1
ATOM 831 C C . GLN A 1 57 ? -4.126 12.452 10.507 1.00 0.00 57 GLN A C 1
ATOM 832 O O . GLN A 1 57 ? -4.509 11.617 11.325 1.00 0.00 57 GLN A O 1
ATOM 846 N N . ALA A 1 58 ? -4.337 12.375 9.201 1.00 0.00 58 ALA A N 1
ATOM 847 C CA . ALA A 1 58 ? -5.063 11.256 8.625 1.00 0.00 58 ALA A CA 1
ATOM 848 C C . ALA A 1 58 ? -4.330 9.954 8.956 1.00 0.00 58 ALA A C 1
ATOM 849 O O . ALA A 1 58 ? -4.961 8.938 9.243 1.00 0.00 58 ALA A O 1
ATOM 856 N N . GLY A 1 59 ? -3.008 10.026 8.903 1.00 0.00 59 GLY A N 1
ATOM 857 C CA . GLY A 1 59 ? -2.183 8.866 9.193 1.00 0.00 59 GLY A CA 1
ATOM 858 C C . GLY A 1 59 ? -1.646 8.239 7.905 1.00 0.00 59 GLY A C 1
ATOM 859 O O . GLY A 1 59 ? -1.732 7.027 7.717 1.00 0.00 59 GLY A O 1
ATOM 863 N N . LEU A 1 60 ? -1.103 9.095 7.051 1.00 0.00 60 LEU A N 1
ATOM 864 C CA . LEU A 1 60 ? -0.551 8.640 5.786 1.00 0.00 60 LEU A CA 1
ATOM 865 C C . LEU A 1 60 ? 0.959 8.441 5.934 1.00 0.00 60 LEU A C 1
ATOM 866 O O . LEU A 1 60 ? 1.612 9.163 6.685 1.00 0.00 60 LEU A O 1
ATOM 882 N N . GLU A 1 61 ? 1.468 7.459 5.206 1.00 0.00 61 GLU A N 1
ATOM 883 C CA . GLU A 1 61 ? 2.889 7.156 5.248 1.00 0.00 61 GLU A CA 1
ATOM 884 C C . GLU A 1 61 ? 3.424 6.927 3.833 1.00 0.00 61 GLU A C 1
ATOM 885 O O . GLU A 1 61 ? 2.651 6.826 2.882 1.00 0.00 61 GLU A O 1
ATOM 897 N N . TYR A 1 62 ? 4.744 6.852 3.739 1.00 0.00 62 TYR A N 1
ATOM 898 C CA . TYR A 1 62 ? 5.392 6.637 2.456 1.00 0.00 62 TYR A CA 1
ATOM 899 C C . TYR A 1 62 ? 5.224 5.189 1.993 1.00 0.00 62 TYR A C 1
ATOM 900 O O . TYR A 1 62 ? 5.099 4.281 2.814 1.00 0.00 62 TYR A O 1
ATOM 918 N N . GLY A 1 63 ? 5.225 5.018 0.679 1.00 0.00 63 GLY A N 1
ATOM 919 C CA . GLY A 1 63 ? 5.074 3.695 0.097 1.00 0.00 63 GLY A CA 1
ATOM 920 C C . GLY A 1 63 ? 3.603 3.388 -0.193 1.00 0.00 63 GLY A C 1
ATOM 921 O O . GLY A 1 63 ? 3.292 2.648 -1.124 1.00 0.00 63 GLY A O 1
ATOM 925 N N . ASP A 1 64 ? 2.738 3.973 0.623 1.00 0.00 64 ASP A N 1
ATOM 926 C CA . ASP A 1 64 ? 1.308 3.771 0.466 1.00 0.00 64 ASP A CA 1
ATOM 927 C C . ASP A 1 64 ? 0.887 4.202 -0.941 1.00 0.00 64 ASP A C 1
ATOM 928 O O . ASP A 1 64 ? 0.801 5.395 -1.228 1.00 0.00 64 ASP A O 1
ATOM 937 N N . GLN A 1 65 ? 0.637 3.208 -1.780 1.00 0.00 65 GLN A N 1
ATOM 938 C CA . GLN A 1 65 ? 0.228 3.469 -3.149 1.00 0.00 65 GLN A CA 1
ATOM 939 C C . GLN A 1 65 ? -1.202 4.015 -3.181 1.00 0.00 65 GLN A C 1
ATOM 940 O O . GLN A 1 65 ? -2.130 3.361 -2.707 1.00 0.00 65 GLN A O 1
ATOM 954 N N . LEU A 1 66 ? -1.334 5.207 -3.744 1.00 0.00 66 LEU A N 1
ATOM 955 C CA . LEU A 1 66 ? -2.634 5.847 -3.844 1.00 0.00 66 LEU A CA 1
ATOM 956 C C . LEU A 1 66 ? -3.389 5.274 -5.045 1.00 0.00 66 LEU A C 1
ATOM 957 O O . LEU A 1 66 ? -3.009 5.508 -6.191 1.00 0.00 66 LEU A O 1
ATOM 973 N N . LEU A 1 67 ? -4.445 4.534 -4.740 1.00 0.00 67 LEU A N 1
ATOM 974 C CA . LEU A 1 67 ? -5.257 3.925 -5.780 1.00 0.00 67 LEU A CA 1
ATOM 975 C C . LEU A 1 67 ? -6.244 4.961 -6.322 1.00 0.00 67 LEU A C 1
ATOM 976 O O . LEU A 1 67 ? -6.272 5.228 -7.522 1.00 0.00 67 LEU A O 1
ATOM 992 N N . GLU A 1 68 ? -7.031 5.515 -5.411 1.00 0.00 68 GLU A N 1
ATOM 993 C CA . GLU A 1 68 ? -8.017 6.515 -5.782 1.00 0.00 68 GLU A CA 1
ATOM 994 C C . GLU A 1 68 ? -8.096 7.606 -4.712 1.00 0.00 68 GLU A C 1
ATOM 995 O O . GLU A 1 68 ? -7.987 7.321 -3.521 1.00 0.00 68 GLU A O 1
ATOM 1007 N N . PHE A 1 69 ? -8.284 8.833 -5.176 1.00 0.00 69 PHE A N 1
ATOM 1008 C CA . PHE A 1 69 ? -8.378 9.968 -4.274 1.00 0.00 69 PHE A CA 1
ATOM 1009 C C . PHE A 1 69 ? -9.791 10.555 -4.278 1.00 0.00 69 PHE A C 1
ATOM 1010 O O . PHE A 1 69 ? -10.154 11.302 -5.186 1.00 0.00 69 PHE A O 1
ATOM 1027 N N . ASN A 1 70 ? -10.550 10.197 -3.253 1.00 0.00 70 ASN A N 1
ATOM 1028 C CA . ASN A 1 70 ? -11.914 10.679 -3.127 1.00 0.00 70 ASN A CA 1
ATOM 1029 C C . ASN A 1 70 ? -12.742 10.170 -4.309 1.00 0.00 70 ASN A C 1
ATOM 1030 O O . ASN A 1 70 ? -13.849 10.649 -4.549 1.00 0.00 70 ASN A O 1
ATOM 1041 N N . GLY A 1 71 ? -12.173 9.206 -5.017 1.00 0.00 71 GLY A N 1
ATOM 1042 C CA . GLY A 1 71 ? -12.844 8.626 -6.168 1.00 0.00 71 GLY A CA 1
ATOM 1043 C C . GLY A 1 71 ? -11.924 8.615 -7.391 1.00 0.00 71 GLY A C 1
ATOM 1044 O O . GLY A 1 71 ? -11.840 7.613 -8.100 1.00 0.00 71 GLY A O 1
ATOM 1048 N N . ILE A 1 72 ? -11.258 9.741 -7.601 1.00 0.00 72 ILE A N 1
ATOM 1049 C CA . ILE A 1 72 ? -10.348 9.873 -8.725 1.00 0.00 72 ILE A CA 1
ATOM 1050 C C . ILE A 1 72 ? -9.481 8.616 -8.826 1.00 0.00 72 ILE A C 1
ATOM 1051 O O . ILE A 1 72 ? -9.322 7.888 -7.847 1.00 0.00 72 ILE A O 1
ATOM 1067 N N . ASN A 1 73 ? -8.945 8.399 -10.018 1.00 0.00 73 ASN A N 1
ATOM 1068 C CA . ASN A 1 73 ? -8.100 7.243 -10.259 1.00 0.00 73 ASN A CA 1
ATOM 1069 C C . ASN A 1 73 ? -6.641 7.694 -10.355 1.00 0.00 73 ASN A C 1
ATOM 1070 O O . ASN A 1 73 ? -6.239 8.299 -11.347 1.00 0.00 73 ASN A O 1
ATOM 1081 N N . LEU A 1 74 ? -5.888 7.382 -9.310 1.00 0.00 74 LEU A N 1
ATOM 1082 C CA . LEU A 1 74 ? -4.483 7.748 -9.264 1.00 0.00 74 LEU A CA 1
ATOM 1083 C C . LEU A 1 74 ? -3.690 6.830 -10.197 1.00 0.00 74 LEU A C 1
ATOM 1084 O O . LEU A 1 74 ? -2.643 7.217 -10.712 1.00 0.00 74 LEU A O 1
ATOM 1100 N N . ARG A 1 75 ? -4.221 5.631 -10.386 1.00 0.00 75 ARG A N 1
ATOM 1101 C CA . ARG A 1 75 ? -3.577 4.654 -11.247 1.00 0.00 75 ARG A CA 1
ATOM 1102 C C . ARG A 1 75 ? -3.260 5.275 -12.609 1.00 0.00 75 ARG A C 1
ATOM 1103 O O . ARG A 1 75 ? -2.329 4.846 -13.290 1.00 0.00 75 ARG A O 1
ATOM 1124 N N . SER A 1 76 ? -4.051 6.276 -12.966 1.00 0.00 76 SER A N 1
ATOM 1125 C CA . SER A 1 76 ? -3.866 6.961 -14.234 1.00 0.00 76 SER A CA 1
ATOM 1126 C C . SER A 1 76 ? -3.373 8.389 -13.992 1.00 0.00 76 SER A C 1
ATOM 1127 O O . SER A 1 76 ? -2.687 8.964 -14.835 1.00 0.00 76 SER A O 1
ATOM 1135 N N . ALA A 1 77 ? -3.742 8.920 -12.835 1.00 0.00 77 ALA A N 1
ATOM 1136 C CA . ALA A 1 77 ? -3.346 10.269 -12.471 1.00 0.00 77 ALA A CA 1
ATOM 1137 C C . ALA A 1 77 ? -1.821 10.377 -12.514 1.00 0.00 77 ALA A C 1
ATOM 1138 O O . ALA A 1 77 ? -1.118 9.496 -12.022 1.00 0.00 77 ALA A O 1
ATOM 1145 N N . THR A 1 78 ? -1.353 11.466 -13.108 1.00 0.00 78 THR A N 1
ATOM 1146 C CA . THR A 1 78 ? 0.076 11.701 -13.222 1.00 0.00 78 THR A CA 1
ATOM 1147 C C . THR A 1 78 ? 0.599 12.422 -11.978 1.00 0.00 78 THR A C 1
ATOM 1148 O O . THR A 1 78 ? -0.183 12.867 -11.139 1.00 0.00 78 THR A O 1
ATOM 1159 N N . GLU A 1 79 ? 1.918 12.514 -11.898 1.00 0.00 79 GLU A N 1
ATOM 1160 C CA . GLU A 1 79 ? 2.555 13.174 -10.770 1.00 0.00 79 GLU A CA 1
ATOM 1161 C C . GLU A 1 79 ? 2.084 14.626 -10.670 1.00 0.00 79 GLU A C 1
ATOM 1162 O O . GLU A 1 79 ? 1.879 15.141 -9.572 1.00 0.00 79 GLU A O 1
ATOM 1174 N N . GLN A 1 80 ? 1.927 15.245 -11.830 1.00 0.00 80 GLN A N 1
ATOM 1175 C CA . GLN A 1 80 ? 1.484 16.628 -11.887 1.00 0.00 80 GLN A CA 1
ATOM 1176 C C . GLN A 1 80 ? 0.019 16.734 -11.457 1.00 0.00 80 GLN A C 1
ATOM 1177 O O . GLN A 1 80 ? -0.373 17.706 -10.813 1.00 0.00 80 GLN A O 1
ATOM 1191 N N . GLN A 1 81 ? -0.749 15.722 -11.832 1.00 0.00 81 GLN A N 1
ATOM 1192 C CA . GLN A 1 81 ? -2.161 15.689 -11.493 1.00 0.00 81 GLN A CA 1
ATOM 1193 C C . GLN A 1 81 ? -2.347 15.285 -10.029 1.00 0.00 81 GLN A C 1
ATOM 1194 O O . GLN A 1 81 ? -3.100 15.924 -9.296 1.00 0.00 81 GLN A O 1
ATOM 1208 N N . ALA A 1 82 ? -1.649 14.225 -9.648 1.00 0.00 82 ALA A N 1
ATOM 1209 C CA . ALA A 1 82 ? -1.728 13.728 -8.285 1.00 0.00 82 ALA A CA 1
ATOM 1210 C C . ALA A 1 82 ? -1.358 14.851 -7.315 1.00 0.00 82 ALA A C 1
ATOM 1211 O O . ALA A 1 82 ? -1.998 15.015 -6.277 1.00 0.00 82 ALA A O 1
ATOM 1218 N N . ARG A 1 83 ? -0.327 15.596 -7.687 1.00 0.00 83 ARG A N 1
ATOM 1219 C CA . ARG A 1 83 ? 0.135 16.699 -6.862 1.00 0.00 83 ARG A CA 1
ATOM 1220 C C . ARG A 1 83 ? -0.948 17.775 -6.759 1.00 0.00 83 ARG A C 1
ATOM 1221 O O . ARG A 1 83 ? -0.899 18.628 -5.874 1.00 0.00 83 ARG A O 1
ATOM 1242 N N . LEU A 1 84 ? -1.901 17.700 -7.676 1.00 0.00 84 LEU A N 1
ATOM 1243 C CA . LEU A 1 84 ? -2.995 18.657 -7.699 1.00 0.00 84 LEU A CA 1
ATOM 1244 C C . LEU A 1 84 ? -4.226 18.034 -7.038 1.00 0.00 84 LEU A C 1
ATOM 1245 O O . LEU A 1 84 ? -4.786 18.602 -6.102 1.00 0.00 84 LEU A O 1
ATOM 1261 N N . ILE A 1 85 ? -4.610 16.874 -7.551 1.00 0.00 85 ILE A N 1
ATOM 1262 C CA . ILE A 1 85 ? -5.765 16.168 -7.022 1.00 0.00 85 ILE A CA 1
ATOM 1263 C C . ILE A 1 85 ? -5.717 16.195 -5.493 1.00 0.00 85 ILE A C 1
ATOM 1264 O O . ILE A 1 85 ? -6.713 16.508 -4.842 1.00 0.00 85 ILE A O 1
ATOM 1280 N N . ILE A 1 86 ? -4.549 15.863 -4.963 1.00 0.00 86 ILE A N 1
ATOM 1281 C CA . ILE A 1 86 ? -4.358 15.845 -3.523 1.00 0.00 86 ILE A CA 1
ATOM 1282 C C . ILE A 1 86 ? -4.352 17.282 -2.996 1.00 0.00 86 ILE A C 1
ATOM 1283 O O . ILE A 1 86 ? -4.794 17.538 -1.876 1.00 0.00 86 ILE A O 1
ATOM 1299 N N . GLY A 1 87 ? -3.847 18.181 -3.827 1.00 0.00 87 GLY A N 1
ATOM 1300 C CA . GLY A 1 87 ? -3.778 19.585 -3.459 1.00 0.00 87 GLY A CA 1
ATOM 1301 C C . GLY A 1 87 ? -5.044 20.328 -3.891 1.00 0.00 87 GLY A C 1
ATOM 1302 O O . GLY A 1 87 ? -4.970 21.451 -4.388 1.00 0.00 87 GLY A O 1
ATOM 1306 N N . GLN A 1 88 ? -6.177 19.672 -3.686 1.00 0.00 88 GLN A N 1
ATOM 1307 C CA . GLN A 1 88 ? -7.457 20.256 -4.048 1.00 0.00 88 GLN A CA 1
ATOM 1308 C C . GLN A 1 88 ? -8.072 20.973 -2.845 1.00 0.00 88 GLN A C 1
ATOM 1309 O O . GLN A 1 88 ? -7.442 21.084 -1.794 1.00 0.00 88 GLN A O 1
ATOM 1323 N N . GLN A 1 89 ? -9.297 21.441 -3.038 1.00 0.00 89 GLN A N 1
ATOM 1324 C CA . GLN A 1 89 ? -10.005 22.144 -1.982 1.00 0.00 89 GLN A CA 1
ATOM 1325 C C . GLN A 1 89 ? -11.269 21.377 -1.589 1.00 0.00 89 GLN A C 1
ATOM 1326 O O . GLN A 1 89 ? -12.313 21.526 -2.222 1.00 0.00 89 GLN A O 1
ATOM 1340 N N . CYS A 1 90 ? -11.133 20.572 -0.545 1.00 0.00 90 CYS A N 1
ATOM 1341 C CA . CYS A 1 90 ? -12.251 19.781 -0.059 1.00 0.00 90 CYS A CA 1
ATOM 1342 C C . CYS A 1 90 ? -12.120 19.645 1.459 1.00 0.00 90 CYS A C 1
ATOM 1343 O O . CYS A 1 90 ? -11.193 19.003 1.950 1.00 0.00 90 CYS A O 1
ATOM 1351 N N . ASP A 1 91 ? -13.062 20.259 2.160 1.00 0.00 91 ASP A N 1
ATOM 1352 C CA . ASP A 1 91 ? -13.064 20.215 3.612 1.00 0.00 91 ASP A CA 1
ATOM 1353 C C . ASP A 1 91 ? -12.702 18.802 4.075 1.00 0.00 91 ASP A C 1
ATOM 1354 O O . ASP A 1 91 ? -11.791 18.624 4.883 1.00 0.00 91 ASP A O 1
ATOM 1363 N N . THR A 1 92 ? -13.433 17.834 3.543 1.00 0.00 92 THR A N 1
ATOM 1364 C CA . THR A 1 92 ? -13.200 16.442 3.892 1.00 0.00 92 THR A CA 1
ATOM 1365 C C . THR A 1 92 ? -13.022 15.599 2.628 1.00 0.00 92 THR A C 1
ATOM 1366 O O . THR A 1 92 ? -13.893 15.584 1.759 1.00 0.00 92 THR A O 1
ATOM 1377 N N . ILE A 1 93 ? -11.889 14.916 2.566 1.00 0.00 93 ILE A N 1
ATOM 1378 C CA . ILE A 1 93 ? -11.585 14.071 1.423 1.00 0.00 93 ILE A CA 1
ATOM 1379 C C . ILE A 1 93 ? -11.056 12.723 1.916 1.00 0.00 93 ILE A C 1
ATOM 1380 O O . ILE A 1 93 ? -10.395 12.654 2.951 1.00 0.00 93 ILE A O 1
ATOM 1396 N N . THR A 1 94 ? -11.365 11.686 1.152 1.00 0.00 94 THR A N 1
ATOM 1397 C CA . THR A 1 94 ? -10.929 10.344 1.499 1.00 0.00 94 THR A CA 1
ATOM 1398 C C . THR A 1 94 ? -9.833 9.876 0.539 1.00 0.00 94 THR A C 1
ATOM 1399 O O . THR A 1 94 ? -9.631 10.473 -0.517 1.00 0.00 94 THR A O 1
ATOM 1410 N N . ILE A 1 95 ? -9.155 8.810 0.941 1.00 0.00 95 ILE A N 1
ATOM 1411 C CA . ILE A 1 95 ? -8.086 8.255 0.130 1.00 0.00 95 ILE A CA 1
ATOM 1412 C C . ILE A 1 95 ? -8.189 6.728 0.134 1.00 0.00 95 ILE A C 1
ATOM 1413 O O . ILE A 1 95 ? -8.546 6.129 1.147 1.00 0.00 95 ILE A O 1
ATOM 1429 N N . LEU A 1 96 ? -7.870 6.142 -1.011 1.00 0.00 96 LEU A N 1
ATOM 1430 C CA . LEU A 1 96 ? -7.923 4.697 -1.152 1.00 0.00 96 LEU A CA 1
ATOM 1431 C C . LEU A 1 96 ? -6.502 4.154 -1.321 1.00 0.00 96 LEU A C 1
ATOM 1432 O O . LEU A 1 96 ? -6.007 4.040 -2.441 1.00 0.00 96 LEU A O 1
ATOM 1448 N N . ALA A 1 97 ? -5.888 3.832 -0.192 1.00 0.00 97 ALA A N 1
ATOM 1449 C CA . ALA A 1 97 ? -4.535 3.303 -0.201 1.00 0.00 97 ALA A CA 1
ATOM 1450 C C . ALA A 1 97 ? -4.589 1.774 -0.210 1.00 0.00 97 ALA A C 1
ATOM 1451 O O . ALA A 1 97 ? -5.667 1.187 -0.124 1.00 0.00 97 ALA A O 1
ATOM 1458 N N . GLN A 1 98 ? -3.413 1.173 -0.315 1.00 0.00 98 GLN A N 1
ATOM 1459 C CA . GLN A 1 98 ? -3.314 -0.277 -0.336 1.00 0.00 98 GLN A CA 1
ATOM 1460 C C . GLN A 1 98 ? -1.849 -0.710 -0.248 1.00 0.00 98 GLN A C 1
ATOM 1461 O O . GLN A 1 98 ? -1.229 -1.027 -1.262 1.00 0.00 98 GLN A O 1
ATOM 1475 N N . TYR A 1 99 ? -1.337 -0.708 0.974 1.00 0.00 99 TYR A N 1
ATOM 1476 C CA . TYR A 1 99 ? 0.043 -1.096 1.208 1.00 0.00 99 TYR A CA 1
ATOM 1477 C C . TYR A 1 99 ? 0.455 -2.243 0.283 1.00 0.00 99 TYR A C 1
ATOM 1478 O O . TYR A 1 99 ? -0.263 -3.235 0.161 1.00 0.00 99 TYR A O 1
ATOM 1496 N N . ASN A 1 100 ? 1.608 -2.070 -0.345 1.00 0.00 100 ASN A N 1
ATOM 1497 C CA . ASN A 1 100 ? 2.123 -3.078 -1.256 1.00 0.00 100 ASN A CA 1
ATOM 1498 C C . ASN A 1 100 ? 3.558 -3.431 -0.860 1.00 0.00 100 ASN A C 1
ATOM 1499 O O . ASN A 1 100 ? 4.449 -2.586 -0.922 1.00 0.00 100 ASN A O 1
ATOM 1510 N N . PRO A 1 101 ? 3.742 -4.715 -0.450 1.00 0.00 101 PRO A N 1
ATOM 1511 C CA . PRO A 1 101 ? 5.054 -5.190 -0.044 1.00 0.00 101 PRO A CA 1
ATOM 1512 C C . PRO A 1 101 ? 5.957 -5.412 -1.259 1.00 0.00 101 PRO A C 1
ATOM 1513 O O . PRO A 1 101 ? 6.503 -6.499 -1.441 1.00 0.00 101 PRO A O 1
ATOM 1524 N N . HIS A 1 102 ? 6.087 -4.364 -2.059 1.00 0.00 102 HIS A N 1
ATOM 1525 C CA . HIS A 1 102 ? 6.915 -4.430 -3.251 1.00 0.00 102 HIS A CA 1
ATOM 1526 C C . HIS A 1 102 ? 7.299 -3.016 -3.689 1.00 0.00 102 HIS A C 1
ATOM 1527 O O . HIS A 1 102 ? 7.056 -2.628 -4.830 1.00 0.00 102 HIS A O 1
ATOM 1541 N N . VAL A 1 103 ? 7.893 -2.284 -2.757 1.00 0.00 103 VAL A N 1
ATOM 1542 C CA . VAL A 1 103 ? 8.313 -0.920 -3.033 1.00 0.00 103 VAL A CA 1
ATOM 1543 C C . VAL A 1 103 ? 9.287 -0.462 -1.945 1.00 0.00 103 VAL A C 1
ATOM 1544 O O . VAL A 1 103 ? 9.000 0.478 -1.206 1.00 0.00 103 VAL A O 1
ATOM 1557 N N . HIS A 1 104 ? 10.419 -1.148 -1.883 1.00 0.00 104 HIS A N 1
ATOM 1558 C CA . HIS A 1 104 ? 11.437 -0.823 -0.898 1.00 0.00 104 HIS A CA 1
ATOM 1559 C C . HIS A 1 104 ? 12.665 -0.242 -1.602 1.00 0.00 104 HIS A C 1
ATOM 1560 O O . HIS A 1 104 ? 13.632 -0.956 -1.861 1.00 0.00 104 HIS A O 1
ATOM 1574 N N . GLN A 1 105 ? 12.586 1.049 -1.891 1.00 0.00 105 GLN A N 1
ATOM 1575 C CA . GLN A 1 105 ? 13.678 1.734 -2.560 1.00 0.00 105 GLN A CA 1
ATOM 1576 C C . GLN A 1 105 ? 14.041 3.016 -1.807 1.00 0.00 105 GLN A C 1
ATOM 1577 O O . GLN A 1 105 ? 13.336 3.418 -0.883 1.00 0.00 105 GLN A O 1
ATOM 1591 N N . LEU A 1 106 ? 15.140 3.622 -2.231 1.00 0.00 106 LEU A N 1
ATOM 1592 C CA . LEU A 1 106 ? 15.605 4.850 -1.608 1.00 0.00 106 LEU A CA 1
ATOM 1593 C C . LEU A 1 106 ? 16.597 5.547 -2.542 1.00 0.00 106 LEU A C 1
ATOM 1594 O O . LEU A 1 106 ? 17.299 4.890 -3.309 1.00 0.00 106 LEU A O 1
ATOM 1610 N N . SER A 1 107 ? 16.622 6.868 -2.447 1.00 0.00 107 SER A N 1
ATOM 1611 C CA . SER A 1 107 ? 17.515 7.661 -3.274 1.00 0.00 107 SER A CA 1
ATOM 1612 C C . SER A 1 107 ? 17.768 9.020 -2.617 1.00 0.00 107 SER A C 1
ATOM 1613 O O . SER A 1 107 ? 16.983 9.465 -1.782 1.00 0.00 107 SER A O 1
ATOM 1621 N N . SER A 1 108 ? 18.867 9.641 -3.020 1.00 0.00 108 SER A N 1
ATOM 1622 C CA . SER A 1 108 ? 19.233 10.939 -2.481 1.00 0.00 108 SER A CA 1
ATOM 1623 C C . SER A 1 108 ? 18.849 12.043 -3.469 1.00 0.00 108 SER A C 1
ATOM 1624 O O . SER A 1 108 ? 18.812 11.814 -4.677 1.00 0.00 108 SER A O 1
ATOM 1632 N N . HIS A 1 109 ? 18.573 13.216 -2.918 1.00 0.00 109 HIS A N 1
ATOM 1633 C CA . HIS A 1 109 ? 18.193 14.355 -3.736 1.00 0.00 109 HIS A CA 1
ATOM 1634 C C . HIS A 1 109 ? 19.395 14.818 -4.562 1.00 0.00 109 HIS A C 1
ATOM 1635 O O . HIS A 1 109 ? 20.513 14.348 -4.355 1.00 0.00 109 HIS A O 1
ATOM 1649 N N . SER A 1 110 ? 19.124 15.733 -5.481 1.00 0.00 110 SER A N 1
ATOM 1650 C CA . SER A 1 110 ? 20.170 16.264 -6.339 1.00 0.00 110 SER A CA 1
ATOM 1651 C C . SER A 1 110 ? 20.955 17.348 -5.597 1.00 0.00 110 SER A C 1
ATOM 1652 O O . SER A 1 110 ? 20.426 17.994 -4.694 1.00 0.00 110 SER A O 1
ATOM 1660 N N . ARG A 1 111 ? 22.204 17.514 -6.007 1.00 0.00 111 ARG A N 1
ATOM 1661 C CA . ARG A 1 111 ? 23.067 18.509 -5.393 1.00 0.00 111 ARG A CA 1
ATOM 1662 C C . ARG A 1 111 ? 22.724 19.905 -5.916 1.00 0.00 111 ARG A C 1
ATOM 1663 O O . ARG A 1 111 ? 22.953 20.207 -7.086 1.00 0.00 111 ARG A O 1
ATOM 1684 N N . SER A 1 112 ? 22.180 20.719 -5.024 1.00 0.00 112 SER A N 1
ATOM 1685 C CA . SER A 1 112 ? 21.803 22.076 -5.380 1.00 0.00 112 SER A CA 1
ATOM 1686 C C . SER A 1 112 ? 21.275 22.814 -4.148 1.00 0.00 112 SER A C 1
ATOM 1687 O O . SER A 1 112 ? 20.936 22.189 -3.144 1.00 0.00 112 SER A O 1
ATOM 1695 N N . GLY A 1 113 ? 21.223 24.133 -4.265 1.00 0.00 113 GLY A N 1
ATOM 1696 C CA . GLY A 1 113 ? 20.742 24.962 -3.173 1.00 0.00 113 GLY A CA 1
ATOM 1697 C C . GLY A 1 113 ? 19.516 25.772 -3.598 1.00 0.00 113 GLY A C 1
ATOM 1698 O O . GLY A 1 113 ? 18.701 25.302 -4.390 1.00 0.00 113 GLY A O 1
ATOM 1702 N N . PRO A 1 114 ? 19.422 27.009 -3.039 1.00 0.00 114 PRO A N 1
ATOM 1703 C CA . PRO A 1 114 ? 18.309 27.889 -3.353 1.00 0.00 114 PRO A CA 1
ATOM 1704 C C . PRO A 1 114 ? 18.465 28.494 -4.749 1.00 0.00 114 PRO A C 1
ATOM 1705 O O . PRO A 1 114 ? 18.673 29.699 -4.888 1.00 0.00 114 PRO A O 1
ATOM 1716 N N . SER A 1 115 ? 18.359 27.631 -5.749 1.00 0.00 115 SER A N 1
ATOM 1717 C CA . SER A 1 115 ? 18.486 28.065 -7.129 1.00 0.00 115 SER A CA 1
ATOM 1718 C C . SER A 1 115 ? 17.131 27.973 -7.834 1.00 0.00 115 SER A C 1
ATOM 1719 O O . SER A 1 115 ? 16.170 27.449 -7.272 1.00 0.00 115 SER A O 1
ATOM 1727 N N . SER A 1 116 ? 17.097 28.489 -9.053 1.00 0.00 116 SER A N 1
ATOM 1728 C CA . SER A 1 116 ? 15.876 28.471 -9.840 1.00 0.00 116 SER A CA 1
ATOM 1729 C C . SER A 1 116 ? 14.702 28.972 -8.996 1.00 0.00 116 SER A C 1
ATOM 1730 O O . SER A 1 116 ? 13.936 28.175 -8.457 1.00 0.00 116 SER A O 1
ATOM 1738 N N . GLY A 1 117 ? 14.598 30.290 -8.908 1.00 0.00 117 GLY A N 1
ATOM 1739 C CA . GLY A 1 117 ? 13.531 30.906 -8.138 1.00 0.00 117 GLY A CA 1
ATOM 1740 C C . GLY A 1 117 ? 14.082 31.591 -6.886 1.00 0.00 117 GLY A C 1
ATOM 1741 O O . GLY A 1 117 ? 15.293 31.759 -6.749 1.00 0.00 117 GLY A O 1
ATOM 1745 N N . GLY A 1 1 ? -5.144 -11.915 -12.975 1.00 0.00 1 GLY A N 2
ATOM 1746 C CA . GLY A 1 1 ? -5.615 -12.387 -14.267 1.00 0.00 1 GLY A CA 2
ATOM 1747 C C . GLY A 1 1 ? -6.876 -11.637 -14.698 1.00 0.00 1 GLY A C 2
ATOM 1748 O O . GLY A 1 1 ? -6.792 -10.582 -15.325 1.00 0.00 1 GLY A O 2
ATOM 1752 N N . SER A 1 2 ? -8.017 -12.211 -14.346 1.00 0.00 2 SER A N 2
ATOM 1753 C CA . SER A 1 2 ? -9.295 -11.610 -14.689 1.00 0.00 2 SER A CA 2
ATOM 1754 C C . SER A 1 2 ? -10.280 -11.777 -13.530 1.00 0.00 2 SER A C 2
ATOM 1755 O O . SER A 1 2 ? -10.954 -12.800 -13.426 1.00 0.00 2 SER A O 2
ATOM 1763 N N . SER A 1 3 ? -10.331 -10.756 -12.687 1.00 0.00 3 SER A N 2
ATOM 1764 C CA . SER A 1 3 ? -11.222 -10.777 -11.540 1.00 0.00 3 SER A CA 2
ATOM 1765 C C . SER A 1 3 ? -11.764 -9.371 -11.272 1.00 0.00 3 SER A C 2
ATOM 1766 O O . SER A 1 3 ? -11.294 -8.399 -11.861 1.00 0.00 3 SER A O 2
ATOM 1774 N N . GLY A 1 4 ? -12.744 -9.308 -10.383 1.00 0.00 4 GLY A N 2
ATOM 1775 C CA . GLY A 1 4 ? -13.354 -8.038 -10.030 1.00 0.00 4 GLY A CA 2
ATOM 1776 C C . GLY A 1 4 ? -13.016 -7.648 -8.590 1.00 0.00 4 GLY A C 2
ATOM 1777 O O . GLY A 1 4 ? -11.864 -7.353 -8.277 1.00 0.00 4 GLY A O 2
ATOM 1781 N N . SER A 1 5 ? -14.041 -7.660 -7.751 1.00 0.00 5 SER A N 2
ATOM 1782 C CA . SER A 1 5 ? -13.867 -7.312 -6.351 1.00 0.00 5 SER A CA 2
ATOM 1783 C C . SER A 1 5 ? -14.860 -8.095 -5.489 1.00 0.00 5 SER A C 2
ATOM 1784 O O . SER A 1 5 ? -16.048 -8.153 -5.802 1.00 0.00 5 SER A O 2
ATOM 1792 N N . SER A 1 6 ? -14.336 -8.678 -4.421 1.00 0.00 6 SER A N 2
ATOM 1793 C CA . SER A 1 6 ? -15.161 -9.455 -3.512 1.00 0.00 6 SER A CA 2
ATOM 1794 C C . SER A 1 6 ? -15.195 -8.788 -2.136 1.00 0.00 6 SER A C 2
ATOM 1795 O O . SER A 1 6 ? -14.382 -7.911 -1.847 1.00 0.00 6 SER A O 2
ATOM 1803 N N . GLY A 1 7 ? -16.144 -9.228 -1.323 1.00 0.00 7 GLY A N 2
ATOM 1804 C CA . GLY A 1 7 ? -16.295 -8.685 0.016 1.00 0.00 7 GLY A CA 2
ATOM 1805 C C . GLY A 1 7 ? -15.737 -9.649 1.065 1.00 0.00 7 GLY A C 2
ATOM 1806 O O . GLY A 1 7 ? -15.619 -10.847 0.812 1.00 0.00 7 GLY A O 2
ATOM 1810 N N . GLY A 1 8 ? -15.410 -9.090 2.221 1.00 0.00 8 GLY A N 2
ATOM 1811 C CA . GLY A 1 8 ? -14.869 -9.886 3.310 1.00 0.00 8 GLY A CA 2
ATOM 1812 C C . GLY A 1 8 ? -13.423 -9.487 3.613 1.00 0.00 8 GLY A C 2
ATOM 1813 O O . GLY A 1 8 ? -12.504 -9.879 2.897 1.00 0.00 8 GLY A O 2
ATOM 1817 N N . GLU A 1 9 ? -13.267 -8.713 4.677 1.00 0.00 9 GLU A N 2
ATOM 1818 C CA . GLU A 1 9 ? -11.949 -8.257 5.085 1.00 0.00 9 GLU A CA 2
ATOM 1819 C C . GLU A 1 9 ? -11.805 -8.340 6.606 1.00 0.00 9 GLU A C 2
ATOM 1820 O O . GLU A 1 9 ? -12.586 -7.737 7.340 1.00 0.00 9 GLU A O 2
ATOM 1832 N N . ARG A 1 10 ? -10.801 -9.092 7.033 1.00 0.00 10 ARG A N 2
ATOM 1833 C CA . ARG A 1 10 ? -10.545 -9.261 8.453 1.00 0.00 10 ARG A CA 2
ATOM 1834 C C . ARG A 1 10 ? -9.086 -9.661 8.685 1.00 0.00 10 ARG A C 2
ATOM 1835 O O . ARG A 1 10 ? -8.356 -9.936 7.735 1.00 0.00 10 ARG A O 2
ATOM 1856 N N . ARG A 1 11 ? -8.706 -9.679 9.954 1.00 0.00 11 ARG A N 2
ATOM 1857 C CA . ARG A 1 11 ? -7.348 -10.040 10.323 1.00 0.00 11 ARG A CA 2
ATOM 1858 C C . ARG A 1 11 ? -7.172 -11.560 10.280 1.00 0.00 11 ARG A C 2
ATOM 1859 O O . ARG A 1 11 ? -7.972 -12.297 10.854 1.00 0.00 11 ARG A O 2
ATOM 1880 N N . LYS A 1 12 ? -6.120 -11.983 9.595 1.00 0.00 12 LYS A N 2
ATOM 1881 C CA . LYS A 1 12 ? -5.829 -13.401 9.470 1.00 0.00 12 LYS A CA 2
ATOM 1882 C C . LYS A 1 12 ? -4.558 -13.585 8.638 1.00 0.00 12 LYS A C 2
ATOM 1883 O O . LYS A 1 12 ? -3.565 -14.122 9.126 1.00 0.00 12 LYS A O 2
ATOM 1902 N N . ASP A 1 13 ? -4.631 -13.129 7.396 1.00 0.00 13 ASP A N 2
ATOM 1903 C CA . ASP A 1 13 ? -3.498 -13.237 6.492 1.00 0.00 13 ASP A CA 2
ATOM 1904 C C . ASP A 1 13 ? -3.833 -12.531 5.177 1.00 0.00 13 ASP A C 2
ATOM 1905 O O . ASP A 1 13 ? -4.991 -12.208 4.918 1.00 0.00 13 ASP A O 2
ATOM 1914 N N . ARG A 1 14 ? -2.797 -12.312 4.379 1.00 0.00 14 ARG A N 2
ATOM 1915 C CA . ARG A 1 14 ? -2.967 -11.651 3.097 1.00 0.00 14 ARG A CA 2
ATOM 1916 C C . ARG A 1 14 ? -2.979 -12.681 1.966 1.00 0.00 14 ARG A C 2
ATOM 1917 O O . ARG A 1 14 ? -2.007 -13.412 1.776 1.00 0.00 14 ARG A O 2
ATOM 1938 N N . PRO A 1 15 ? -4.118 -12.707 1.224 1.00 0.00 15 PRO A N 2
ATOM 1939 C CA . PRO A 1 15 ? -4.269 -13.636 0.116 1.00 0.00 15 PRO A CA 2
ATOM 1940 C C . PRO A 1 15 ? -3.451 -13.183 -1.094 1.00 0.00 15 PRO A C 2
ATOM 1941 O O . PRO A 1 15 ? -3.199 -13.968 -2.007 1.00 0.00 15 PRO A O 2
ATOM 1952 N N . TYR A 1 16 ? -3.057 -11.918 -1.063 1.00 0.00 16 TYR A N 2
ATOM 1953 C CA . TYR A 1 16 ? -2.272 -11.351 -2.146 1.00 0.00 16 TYR A CA 2
ATOM 1954 C C . TYR A 1 16 ? -1.548 -10.082 -1.693 1.00 0.00 16 TYR A C 2
ATOM 1955 O O . TYR A 1 16 ? -0.377 -9.882 -2.015 1.00 0.00 16 TYR A O 2
ATOM 1973 N N . VAL A 1 17 ? -2.273 -9.258 -0.952 1.00 0.00 17 VAL A N 2
ATOM 1974 C CA . VAL A 1 17 ? -1.715 -8.013 -0.451 1.00 0.00 17 VAL A CA 2
ATOM 1975 C C . VAL A 1 17 ? -2.713 -7.360 0.506 1.00 0.00 17 VAL A C 2
ATOM 1976 O O . VAL A 1 17 ? -3.915 -7.606 0.418 1.00 0.00 17 VAL A O 2
ATOM 1989 N N . GLU A 1 18 ? -2.178 -6.540 1.399 1.00 0.00 18 GLU A N 2
ATOM 1990 C CA . GLU A 1 18 ? -3.008 -5.849 2.372 1.00 0.00 18 GLU A CA 2
ATOM 1991 C C . GLU A 1 18 ? -4.184 -5.162 1.674 1.00 0.00 18 GLU A C 2
ATOM 1992 O O . GLU A 1 18 ? -4.003 -4.153 0.994 1.00 0.00 18 GLU A O 2
ATOM 2004 N N . GLU A 1 19 ? -5.362 -5.736 1.867 1.00 0.00 19 GLU A N 2
ATOM 2005 C CA . GLU A 1 19 ? -6.567 -5.192 1.265 1.00 0.00 19 GLU A CA 2
ATOM 2006 C C . GLU A 1 19 ? -6.540 -3.663 1.312 1.00 0.00 19 GLU A C 2
ATOM 2007 O O . GLU A 1 19 ? -5.901 -3.076 2.184 1.00 0.00 19 GLU A O 2
ATOM 2019 N N . PRO A 1 20 ? -7.259 -3.045 0.337 1.00 0.00 20 PRO A N 2
ATOM 2020 C CA . PRO A 1 20 ? -7.324 -1.595 0.259 1.00 0.00 20 PRO A CA 2
ATOM 2021 C C . PRO A 1 20 ? -8.241 -1.028 1.344 1.00 0.00 20 PRO A C 2
ATOM 2022 O O . PRO A 1 20 ? -9.241 -1.647 1.702 1.00 0.00 20 PRO A O 2
ATOM 2033 N N . ARG A 1 21 ? -7.867 0.144 1.836 1.00 0.00 21 ARG A N 2
ATOM 2034 C CA . ARG A 1 21 ? -8.644 0.802 2.873 1.00 0.00 21 ARG A CA 2
ATOM 2035 C C . ARG A 1 21 ? -9.019 2.220 2.436 1.00 0.00 21 ARG A C 2
ATOM 2036 O O . ARG A 1 21 ? -8.540 2.705 1.412 1.00 0.00 21 ARG A O 2
ATOM 2057 N N . HIS A 1 22 ? -9.872 2.845 3.234 1.00 0.00 22 HIS A N 2
ATOM 2058 C CA . HIS A 1 22 ? -10.317 4.197 2.943 1.00 0.00 22 HIS A CA 2
ATOM 2059 C C . HIS A 1 22 ? -9.945 5.121 4.104 1.00 0.00 22 HIS A C 2
ATOM 2060 O O . HIS A 1 22 ? -10.610 5.123 5.138 1.00 0.00 22 HIS A O 2
ATOM 2074 N N . VAL A 1 23 ? -8.882 5.884 3.894 1.00 0.00 23 VAL A N 2
ATOM 2075 C CA . VAL A 1 23 ? -8.414 6.811 4.910 1.00 0.00 23 VAL A CA 2
ATOM 2076 C C . VAL A 1 23 ? -9.104 8.163 4.719 1.00 0.00 23 VAL A C 2
ATOM 2077 O O . VAL A 1 23 ? -8.984 8.781 3.662 1.00 0.00 23 VAL A O 2
ATOM 2090 N N . LYS A 1 24 ? -9.811 8.582 5.758 1.00 0.00 24 LYS A N 2
ATOM 2091 C CA . LYS A 1 24 ? -10.520 9.850 5.717 1.00 0.00 24 LYS A CA 2
ATOM 2092 C C . LYS A 1 24 ? -9.550 10.983 6.056 1.00 0.00 24 LYS A C 2
ATOM 2093 O O . LYS A 1 24 ? -8.586 10.781 6.794 1.00 0.00 24 LYS A O 2
ATOM 2112 N N . VAL A 1 25 ? -9.839 12.152 5.502 1.00 0.00 25 VAL A N 2
ATOM 2113 C CA . VAL A 1 25 ? -9.004 13.318 5.737 1.00 0.00 25 VAL A CA 2
ATOM 2114 C C . VAL A 1 25 ? -9.889 14.504 6.122 1.00 0.00 25 VAL A C 2
ATOM 2115 O O . VAL A 1 25 ? -10.911 14.754 5.485 1.00 0.00 25 VAL A O 2
ATOM 2128 N N . GLN A 1 26 ? -9.465 15.205 7.164 1.00 0.00 26 GLN A N 2
ATOM 2129 C CA . GLN A 1 26 ? -10.206 16.360 7.641 1.00 0.00 26 GLN A CA 2
ATOM 2130 C C . GLN A 1 26 ? -9.466 17.650 7.285 1.00 0.00 26 GLN A C 2
ATOM 2131 O O . GLN A 1 26 ? -8.968 18.348 8.167 1.00 0.00 26 GLN A O 2
ATOM 2145 N N . LYS A 1 27 ? -9.418 17.929 5.991 1.00 0.00 27 LYS A N 2
ATOM 2146 C CA . LYS A 1 27 ? -8.747 19.124 5.507 1.00 0.00 27 LYS A CA 2
ATOM 2147 C C . LYS A 1 27 ? -9.342 20.352 6.197 1.00 0.00 27 LYS A C 2
ATOM 2148 O O . LYS A 1 27 ? -8.765 20.874 7.149 1.00 0.00 27 LYS A O 2
ATOM 2167 N N . GLY A 1 28 ? -10.489 20.779 5.689 1.00 0.00 28 GLY A N 2
ATOM 2168 C CA . GLY A 1 28 ? -11.169 21.937 6.245 1.00 0.00 28 GLY A CA 2
ATOM 2169 C C . GLY A 1 28 ? -10.732 23.221 5.538 1.00 0.00 28 GLY A C 2
ATOM 2170 O O . GLY A 1 28 ? -11.534 23.869 4.867 1.00 0.00 28 GLY A O 2
ATOM 2174 N N . SER A 1 29 ? -9.461 23.551 5.712 1.00 0.00 29 SER A N 2
ATOM 2175 C CA . SER A 1 29 ? -8.907 24.746 5.099 1.00 0.00 29 SER A CA 2
ATOM 2176 C C . SER A 1 29 ? -7.381 24.735 5.215 1.00 0.00 29 SER A C 2
ATOM 2177 O O . SER A 1 29 ? -6.761 25.783 5.389 1.00 0.00 29 SER A O 2
ATOM 2185 N N . GLU A 1 30 ? -6.821 23.539 5.113 1.00 0.00 30 GLU A N 2
ATOM 2186 C CA . GLU A 1 30 ? -5.380 23.378 5.204 1.00 0.00 30 GLU A CA 2
ATOM 2187 C C . GLU A 1 30 ? -4.875 22.470 4.081 1.00 0.00 30 GLU A C 2
ATOM 2188 O O . GLU A 1 30 ? -5.642 21.694 3.513 1.00 0.00 30 GLU A O 2
ATOM 2200 N N . PRO A 1 31 ? -3.554 22.601 3.786 1.00 0.00 31 PRO A N 2
ATOM 2201 C CA . PRO A 1 31 ? -2.937 21.802 2.741 1.00 0.00 31 PRO A CA 2
ATOM 2202 C C . PRO A 1 31 ? -2.726 20.359 3.206 1.00 0.00 31 PRO A C 2
ATOM 2203 O O . PRO A 1 31 ? -2.760 20.078 4.403 1.00 0.00 31 PRO A O 2
ATOM 2214 N N . LEU A 1 32 ? -2.513 19.484 2.235 1.00 0.00 32 LEU A N 2
ATOM 2215 C CA . LEU A 1 32 ? -2.296 18.077 2.530 1.00 0.00 32 LEU A CA 2
ATOM 2216 C C . LEU A 1 32 ? -0.914 17.900 3.161 1.00 0.00 32 LEU A C 2
ATOM 2217 O O . LEU A 1 32 ? -0.799 17.431 4.292 1.00 0.00 32 LEU A O 2
ATOM 2233 N N . GLY A 1 33 ? 0.102 18.285 2.402 1.00 0.00 33 GLY A N 2
ATOM 2234 C CA . GLY A 1 33 ? 1.472 18.175 2.873 1.00 0.00 33 GLY A CA 2
ATOM 2235 C C . GLY A 1 33 ? 1.995 16.746 2.708 1.00 0.00 33 GLY A C 2
ATOM 2236 O O . GLY A 1 33 ? 2.379 16.105 3.685 1.00 0.00 33 GLY A O 2
ATOM 2240 N N . ILE A 1 34 ? 1.993 16.290 1.464 1.00 0.00 34 ILE A N 2
ATOM 2241 C CA . ILE A 1 34 ? 2.463 14.949 1.159 1.00 0.00 34 ILE A CA 2
ATOM 2242 C C . ILE A 1 34 ? 3.153 14.954 -0.207 1.00 0.00 34 ILE A C 2
ATOM 2243 O O . ILE A 1 34 ? 2.715 15.645 -1.125 1.00 0.00 34 ILE A O 2
ATOM 2259 N N . SER A 1 35 ? 4.220 14.174 -0.298 1.00 0.00 35 SER A N 2
ATOM 2260 C CA . SER A 1 35 ? 4.975 14.080 -1.536 1.00 0.00 35 SER A CA 2
ATOM 2261 C C . SER A 1 35 ? 4.576 12.814 -2.297 1.00 0.00 35 SER A C 2
ATOM 2262 O O . SER A 1 35 ? 4.298 11.781 -1.689 1.00 0.00 35 SER A O 2
ATOM 2270 N N . ILE A 1 36 ? 4.559 12.935 -3.616 1.00 0.00 36 ILE A N 2
ATOM 2271 C CA . ILE A 1 36 ? 4.199 11.813 -4.466 1.00 0.00 36 ILE A CA 2
ATOM 2272 C C . ILE A 1 36 ? 5.198 11.712 -5.621 1.00 0.00 36 ILE A C 2
ATOM 2273 O O . ILE A 1 36 ? 5.812 12.707 -6.004 1.00 0.00 36 ILE A O 2
ATOM 2289 N N . VAL A 1 37 ? 5.329 10.502 -6.143 1.00 0.00 37 VAL A N 2
ATOM 2290 C CA . VAL A 1 37 ? 6.243 10.258 -7.246 1.00 0.00 37 VAL A CA 2
ATOM 2291 C C . VAL A 1 37 ? 5.607 9.263 -8.219 1.00 0.00 37 VAL A C 2
ATOM 2292 O O . VAL A 1 37 ? 4.842 8.392 -7.810 1.00 0.00 37 VAL A O 2
ATOM 2305 N N . SER A 1 38 ? 5.948 9.427 -9.489 1.00 0.00 38 SER A N 2
ATOM 2306 C CA . SER A 1 38 ? 5.420 8.554 -10.524 1.00 0.00 38 SER A CA 2
ATOM 2307 C C . SER A 1 38 ? 6.476 7.524 -10.929 1.00 0.00 38 SER A C 2
ATOM 2308 O O . SER A 1 38 ? 7.671 7.815 -10.911 1.00 0.00 38 SER A O 2
ATOM 2316 N N . GLY A 1 39 ? 5.997 6.341 -11.285 1.00 0.00 39 GLY A N 2
ATOM 2317 C CA . GLY A 1 39 ? 6.885 5.266 -11.694 1.00 0.00 39 GLY A CA 2
ATOM 2318 C C . GLY A 1 39 ? 7.105 5.283 -13.208 1.00 0.00 39 GLY A C 2
ATOM 2319 O O . GLY A 1 39 ? 7.576 4.302 -13.781 1.00 0.00 39 GLY A O 2
ATOM 2323 N N . GLU A 1 40 ? 6.754 6.408 -13.812 1.00 0.00 40 GLU A N 2
ATOM 2324 C CA . GLU A 1 40 ? 6.907 6.565 -15.249 1.00 0.00 40 GLU A CA 2
ATOM 2325 C C . GLU A 1 40 ? 5.846 5.749 -15.988 1.00 0.00 40 GLU A C 2
ATOM 2326 O O . GLU A 1 40 ? 4.966 6.311 -16.638 1.00 0.00 40 GLU A O 2
ATOM 2338 N N . LYS A 1 41 ? 5.964 4.435 -15.865 1.00 0.00 41 LYS A N 2
ATOM 2339 C CA . LYS A 1 41 ? 5.025 3.535 -16.514 1.00 0.00 41 LYS A CA 2
ATOM 2340 C C . LYS A 1 41 ? 3.603 3.882 -16.071 1.00 0.00 41 LYS A C 2
ATOM 2341 O O . LYS A 1 41 ? 2.694 3.964 -16.896 1.00 0.00 41 LYS A O 2
ATOM 2360 N N . GLY A 1 42 ? 3.454 4.078 -14.769 1.00 0.00 42 GLY A N 2
ATOM 2361 C CA . GLY A 1 42 ? 2.157 4.414 -14.206 1.00 0.00 42 GLY A CA 2
ATOM 2362 C C . GLY A 1 42 ? 2.107 4.090 -12.712 1.00 0.00 42 GLY A C 2
ATOM 2363 O O . GLY A 1 42 ? 2.826 3.210 -12.239 1.00 0.00 42 GLY A O 2
ATOM 2367 N N . GLY A 1 43 ? 1.252 4.818 -12.009 1.00 0.00 43 GLY A N 2
ATOM 2368 C CA . GLY A 1 43 ? 1.099 4.619 -10.578 1.00 0.00 43 GLY A CA 2
ATOM 2369 C C . GLY A 1 43 ? 1.737 5.767 -9.793 1.00 0.00 43 GLY A C 2
ATOM 2370 O O . GLY A 1 43 ? 2.697 6.382 -10.255 1.00 0.00 43 GLY A O 2
ATOM 2374 N N . ILE A 1 44 ? 1.176 6.022 -8.619 1.00 0.00 44 ILE A N 2
ATOM 2375 C CA . ILE A 1 44 ? 1.678 7.086 -7.766 1.00 0.00 44 ILE A CA 2
ATOM 2376 C C . ILE A 1 44 ? 2.045 6.507 -6.399 1.00 0.00 44 ILE A C 2
ATOM 2377 O O . ILE A 1 44 ? 1.296 5.709 -5.837 1.00 0.00 44 ILE A O 2
ATOM 2393 N N . TYR A 1 45 ? 3.198 6.931 -5.902 1.00 0.00 45 TYR A N 2
ATOM 2394 C CA . TYR A 1 45 ? 3.674 6.464 -4.611 1.00 0.00 45 TYR A CA 2
ATOM 2395 C C . TYR A 1 45 ? 4.108 7.637 -3.730 1.00 0.00 45 TYR A C 2
ATOM 2396 O O . TYR A 1 45 ? 4.789 8.549 -4.196 1.00 0.00 45 TYR A O 2
ATOM 2414 N N . VAL A 1 46 ? 3.696 7.575 -2.472 1.00 0.00 46 VAL A N 2
ATOM 2415 C CA . VAL A 1 46 ? 4.034 8.621 -1.522 1.00 0.00 46 VAL A CA 2
ATOM 2416 C C . VAL A 1 46 ? 5.548 8.636 -1.303 1.00 0.00 46 VAL A C 2
ATOM 2417 O O . VAL A 1 46 ? 6.138 7.616 -0.952 1.00 0.00 46 VAL A O 2
ATOM 2430 N N . SER A 1 47 ? 6.133 9.805 -1.521 1.00 0.00 47 SER A N 2
ATOM 2431 C CA . SER A 1 47 ? 7.567 9.966 -1.353 1.00 0.00 47 SER A CA 2
ATOM 2432 C C . SER A 1 47 ? 7.874 10.482 0.054 1.00 0.00 47 SER A C 2
ATOM 2433 O O . SER A 1 47 ? 8.982 10.303 0.557 1.00 0.00 47 SER A O 2
ATOM 2441 N N . LYS A 1 48 ? 6.873 11.113 0.650 1.00 0.00 48 LYS A N 2
ATOM 2442 C CA . LYS A 1 48 ? 7.022 11.656 1.990 1.00 0.00 48 LYS A CA 2
ATOM 2443 C C . LYS A 1 48 ? 5.691 12.261 2.441 1.00 0.00 48 LYS A C 2
ATOM 2444 O O . LYS A 1 48 ? 4.769 12.409 1.640 1.00 0.00 48 LYS A O 2
ATOM 2463 N N . VAL A 1 49 ? 5.633 12.595 3.722 1.00 0.00 49 VAL A N 2
ATOM 2464 C CA . VAL A 1 49 ? 4.430 13.181 4.289 1.00 0.00 49 VAL A CA 2
ATOM 2465 C C . VAL A 1 49 ? 4.814 14.098 5.452 1.00 0.00 49 VAL A C 2
ATOM 2466 O O . VAL A 1 49 ? 5.385 13.644 6.443 1.00 0.00 49 VAL A O 2
ATOM 2479 N N . THR A 1 50 ? 4.486 15.371 5.293 1.00 0.00 50 THR A N 2
ATOM 2480 C CA . THR A 1 50 ? 4.789 16.356 6.317 1.00 0.00 50 THR A CA 2
ATOM 2481 C C . THR A 1 50 ? 4.235 15.906 7.671 1.00 0.00 50 THR A C 2
ATOM 2482 O O . THR A 1 50 ? 3.471 14.945 7.744 1.00 0.00 50 THR A O 2
ATOM 2493 N N . VAL A 1 51 ? 4.642 16.622 8.709 1.00 0.00 51 VAL A N 2
ATOM 2494 C CA . VAL A 1 51 ? 4.196 16.308 10.055 1.00 0.00 51 VAL A CA 2
ATOM 2495 C C . VAL A 1 51 ? 3.254 17.409 10.545 1.00 0.00 51 VAL A C 2
ATOM 2496 O O . VAL A 1 51 ? 3.441 18.581 10.222 1.00 0.00 51 VAL A O 2
ATOM 2509 N N . GLY A 1 52 ? 2.260 16.993 11.317 1.00 0.00 52 GLY A N 2
ATOM 2510 C CA . GLY A 1 52 ? 1.288 17.930 11.855 1.00 0.00 52 GLY A CA 2
ATOM 2511 C C . GLY A 1 52 ? 0.423 18.522 10.740 1.00 0.00 52 GLY A C 2
ATOM 2512 O O . GLY A 1 52 ? -0.269 19.518 10.949 1.00 0.00 52 GLY A O 2
ATOM 2516 N N . SER A 1 53 ? 0.491 17.885 9.581 1.00 0.00 53 SER A N 2
ATOM 2517 C CA . SER A 1 53 ? -0.278 18.337 8.433 1.00 0.00 53 SER A CA 2
ATOM 2518 C C . SER A 1 53 ? -1.499 17.437 8.234 1.00 0.00 53 SER A C 2
ATOM 2519 O O . SER A 1 53 ? -1.546 16.324 8.756 1.00 0.00 53 SER A O 2
ATOM 2527 N N . ILE A 1 54 ? -2.457 17.952 7.477 1.00 0.00 54 ILE A N 2
ATOM 2528 C CA . ILE A 1 54 ? -3.675 17.208 7.203 1.00 0.00 54 ILE A CA 2
ATOM 2529 C C . ILE A 1 54 ? -3.331 15.731 7.002 1.00 0.00 54 ILE A C 2
ATOM 2530 O O . ILE A 1 54 ? -3.731 14.883 7.798 1.00 0.00 54 ILE A O 2
ATOM 2546 N N . ALA A 1 55 ? -2.593 15.468 5.933 1.00 0.00 55 ALA A N 2
ATOM 2547 C CA . ALA A 1 55 ? -2.191 14.108 5.617 1.00 0.00 55 ALA A CA 2
ATOM 2548 C C . ALA A 1 55 ? -1.822 13.377 6.910 1.00 0.00 55 ALA A C 2
ATOM 2549 O O . ALA A 1 55 ? -2.507 12.439 7.313 1.00 0.00 55 ALA A O 2
ATOM 2556 N N . HIS A 1 56 ? -0.740 13.835 7.523 1.00 0.00 56 HIS A N 2
ATOM 2557 C CA . HIS A 1 56 ? -0.272 13.236 8.761 1.00 0.00 56 HIS A CA 2
ATOM 2558 C C . HIS A 1 56 ? -1.467 12.926 9.665 1.00 0.00 56 HIS A C 2
ATOM 2559 O O . HIS A 1 56 ? -1.562 11.833 10.221 1.00 0.00 56 HIS A O 2
ATOM 2573 N N . GLN A 1 57 ? -2.349 13.908 9.784 1.00 0.00 57 GLN A N 2
ATOM 2574 C CA . GLN A 1 57 ? -3.533 13.754 10.611 1.00 0.00 57 GLN A CA 2
ATOM 2575 C C . GLN A 1 57 ? -4.393 12.598 10.096 1.00 0.00 57 GLN A C 2
ATOM 2576 O O . GLN A 1 57 ? -4.904 11.801 10.882 1.00 0.00 57 GLN A O 2
ATOM 2590 N N . ALA A 1 58 ? -4.528 12.543 8.779 1.00 0.00 58 ALA A N 2
ATOM 2591 C CA . ALA A 1 58 ? -5.317 11.498 8.150 1.00 0.00 58 ALA A CA 2
ATOM 2592 C C . ALA A 1 58 ? -4.727 10.133 8.509 1.00 0.00 58 ALA A C 2
ATOM 2593 O O . ALA A 1 58 ? -5.461 9.161 8.680 1.00 0.00 58 ALA A O 2
ATOM 2600 N N . GLY A 1 59 ? -3.406 10.103 8.612 1.00 0.00 59 GLY A N 2
ATOM 2601 C CA . GLY A 1 59 ? -2.709 8.874 8.947 1.00 0.00 59 GLY A CA 2
ATOM 2602 C C . GLY A 1 59 ? -2.122 8.217 7.696 1.00 0.00 59 GLY A C 2
ATOM 2603 O O . GLY A 1 59 ? -2.256 7.009 7.503 1.00 0.00 59 GLY A O 2
ATOM 2607 N N . LEU A 1 60 ? -1.485 9.041 6.878 1.00 0.00 60 LEU A N 2
ATOM 2608 C CA . LEU A 1 60 ? -0.877 8.556 5.650 1.00 0.00 60 LEU A CA 2
ATOM 2609 C C . LEU A 1 60 ? 0.567 8.138 5.932 1.00 0.00 60 LEU A C 2
ATOM 2610 O O . LEU A 1 60 ? 1.073 8.343 7.034 1.00 0.00 60 LEU A O 2
ATOM 2626 N N . GLU A 1 61 ? 1.191 7.558 4.917 1.00 0.00 61 GLU A N 2
ATOM 2627 C CA . GLU A 1 61 ? 2.567 7.109 5.041 1.00 0.00 61 GLU A CA 2
ATOM 2628 C C . GLU A 1 61 ? 3.180 6.887 3.657 1.00 0.00 61 GLU A C 2
ATOM 2629 O O . GLU A 1 61 ? 2.491 6.997 2.644 1.00 0.00 61 GLU A O 2
ATOM 2641 N N . TYR A 1 62 ? 4.469 6.579 3.659 1.00 0.00 62 TYR A N 2
ATOM 2642 C CA . TYR A 1 62 ? 5.183 6.341 2.416 1.00 0.00 62 TYR A CA 2
ATOM 2643 C C . TYR A 1 62 ? 5.020 4.890 1.960 1.00 0.00 62 TYR A C 2
ATOM 2644 O O . TYR A 1 62 ? 4.897 3.986 2.785 1.00 0.00 62 TYR A O 2
ATOM 2662 N N . GLY A 1 63 ? 5.024 4.712 0.647 1.00 0.00 63 GLY A N 2
ATOM 2663 C CA . GLY A 1 63 ? 4.878 3.386 0.071 1.00 0.00 63 GLY A CA 2
ATOM 2664 C C . GLY A 1 63 ? 3.406 3.063 -0.197 1.00 0.00 63 GLY A C 2
ATOM 2665 O O . GLY A 1 63 ? 3.096 2.160 -0.972 1.00 0.00 63 GLY A O 2
ATOM 2669 N N . ASP A 1 64 ? 2.539 3.819 0.460 1.00 0.00 64 ASP A N 2
ATOM 2670 C CA . ASP A 1 64 ? 1.107 3.625 0.303 1.00 0.00 64 ASP A CA 2
ATOM 2671 C C . ASP A 1 64 ? 0.683 4.094 -1.090 1.00 0.00 64 ASP A C 2
ATOM 2672 O O . ASP A 1 64 ? 0.613 5.295 -1.349 1.00 0.00 64 ASP A O 2
ATOM 2681 N N . GLN A 1 65 ? 0.411 3.124 -1.949 1.00 0.00 65 GLN A N 2
ATOM 2682 C CA . GLN A 1 65 ? -0.004 3.423 -3.309 1.00 0.00 65 GLN A CA 2
ATOM 2683 C C . GLN A 1 65 ? -1.436 3.963 -3.320 1.00 0.00 65 GLN A C 2
ATOM 2684 O O . GLN A 1 65 ? -2.346 3.328 -2.789 1.00 0.00 65 GLN A O 2
ATOM 2698 N N . LEU A 1 66 ? -1.590 5.128 -3.930 1.00 0.00 66 LEU A N 2
ATOM 2699 C CA . LEU A 1 66 ? -2.895 5.761 -4.017 1.00 0.00 66 LEU A CA 2
ATOM 2700 C C . LEU A 1 66 ? -3.691 5.124 -5.159 1.00 0.00 66 LEU A C 2
ATOM 2701 O O . LEU A 1 66 ? -3.396 5.355 -6.330 1.00 0.00 66 LEU A O 2
ATOM 2717 N N . LEU A 1 67 ? -4.683 4.334 -4.777 1.00 0.00 67 LEU A N 2
ATOM 2718 C CA . LEU A 1 67 ? -5.523 3.662 -5.753 1.00 0.00 67 LEU A CA 2
ATOM 2719 C C . LEU A 1 67 ? -6.579 4.641 -6.271 1.00 0.00 67 LEU A C 2
ATOM 2720 O O . LEU A 1 67 ? -6.782 4.758 -7.479 1.00 0.00 67 LEU A O 2
ATOM 2736 N N . GLU A 1 68 ? -7.222 5.319 -5.333 1.00 0.00 68 GLU A N 2
ATOM 2737 C CA . GLU A 1 68 ? -8.252 6.284 -5.679 1.00 0.00 68 GLU A CA 2
ATOM 2738 C C . GLU A 1 68 ? -8.339 7.374 -4.610 1.00 0.00 68 GLU A C 2
ATOM 2739 O O . GLU A 1 68 ? -8.363 7.077 -3.416 1.00 0.00 68 GLU A O 2
ATOM 2751 N N . PHE A 1 69 ? -8.384 8.614 -5.076 1.00 0.00 69 PHE A N 2
ATOM 2752 C CA . PHE A 1 69 ? -8.468 9.750 -4.174 1.00 0.00 69 PHE A CA 2
ATOM 2753 C C . PHE A 1 69 ? -9.884 10.331 -4.154 1.00 0.00 69 PHE A C 2
ATOM 2754 O O . PHE A 1 69 ? -10.295 11.006 -5.096 1.00 0.00 69 PHE A O 2
ATOM 2771 N N . ASN A 1 70 ? -10.590 10.047 -3.070 1.00 0.00 70 ASN A N 2
ATOM 2772 C CA . ASN A 1 70 ? -11.951 10.532 -2.915 1.00 0.00 70 ASN A CA 2
ATOM 2773 C C . ASN A 1 70 ? -12.807 10.018 -4.075 1.00 0.00 70 ASN A C 2
ATOM 2774 O O . ASN A 1 70 ? -13.892 10.539 -4.329 1.00 0.00 70 ASN A O 2
ATOM 2785 N N . GLY A 1 71 ? -12.286 9.002 -4.747 1.00 0.00 71 GLY A N 2
ATOM 2786 C CA . GLY A 1 71 ? -12.989 8.412 -5.873 1.00 0.00 71 GLY A CA 2
ATOM 2787 C C . GLY A 1 71 ? -12.125 8.443 -7.136 1.00 0.00 71 GLY A C 2
ATOM 2788 O O . GLY A 1 71 ? -12.050 7.455 -7.865 1.00 0.00 71 GLY A O 2
ATOM 2792 N N . ILE A 1 72 ? -11.494 9.587 -7.355 1.00 0.00 72 ILE A N 2
ATOM 2793 C CA . ILE A 1 72 ? -10.638 9.760 -8.516 1.00 0.00 72 ILE A CA 2
ATOM 2794 C C . ILE A 1 72 ? -9.829 8.482 -8.743 1.00 0.00 72 ILE A C 2
ATOM 2795 O O . ILE A 1 72 ? -9.454 7.803 -7.788 1.00 0.00 72 ILE A O 2
ATOM 2811 N N . ASN A 1 73 ? -9.584 8.191 -10.012 1.00 0.00 73 ASN A N 2
ATOM 2812 C CA . ASN A 1 73 ? -8.827 7.006 -10.376 1.00 0.00 73 ASN A CA 2
ATOM 2813 C C . ASN A 1 73 ? -7.346 7.371 -10.500 1.00 0.00 73 ASN A C 2
ATOM 2814 O O . ASN A 1 73 ? -6.922 7.927 -11.513 1.00 0.00 73 ASN A O 2
ATOM 2825 N N . LEU A 1 74 ? -6.599 7.044 -9.456 1.00 0.00 74 LEU A N 2
ATOM 2826 C CA . LEU A 1 74 ? -5.175 7.330 -9.435 1.00 0.00 74 LEU A CA 2
ATOM 2827 C C . LEU A 1 74 ? -4.464 6.431 -10.448 1.00 0.00 74 LEU A C 2
ATOM 2828 O O . LEU A 1 74 ? -3.638 6.901 -11.229 1.00 0.00 74 LEU A O 2
ATOM 2844 N N . ARG A 1 75 ? -4.810 5.153 -10.402 1.00 0.00 75 ARG A N 2
ATOM 2845 C CA . ARG A 1 75 ? -4.215 4.183 -11.306 1.00 0.00 75 ARG A CA 2
ATOM 2846 C C . ARG A 1 75 ? -4.055 4.788 -12.703 1.00 0.00 75 ARG A C 2
ATOM 2847 O O . ARG A 1 75 ? -5.043 5.047 -13.388 1.00 0.00 75 ARG A O 2
ATOM 2868 N N . SER A 1 76 ? -2.803 4.996 -13.083 1.00 0.00 76 SER A N 2
ATOM 2869 C CA . SER A 1 76 ? -2.501 5.565 -14.385 1.00 0.00 76 SER A CA 2
ATOM 2870 C C . SER A 1 76 ? -2.555 7.093 -14.314 1.00 0.00 76 SER A C 2
ATOM 2871 O O . SER A 1 76 ? -2.946 7.749 -15.278 1.00 0.00 76 SER A O 2
ATOM 2879 N N . ALA A 1 77 ? -2.159 7.614 -13.162 1.00 0.00 77 ALA A N 2
ATOM 2880 C CA . ALA A 1 77 ? -2.157 9.052 -12.952 1.00 0.00 77 ALA A CA 2
ATOM 2881 C C . ALA A 1 77 ? -0.718 9.569 -13.004 1.00 0.00 77 ALA A C 2
ATOM 2882 O O . ALA A 1 77 ? 0.222 8.826 -12.729 1.00 0.00 77 ALA A O 2
ATOM 2889 N N . THR A 1 78 ? -0.592 10.840 -13.357 1.00 0.00 78 THR A N 2
ATOM 2890 C CA . THR A 1 78 ? 0.716 11.465 -13.448 1.00 0.00 78 THR A CA 2
ATOM 2891 C C . THR A 1 78 ? 1.013 12.267 -12.179 1.00 0.00 78 THR A C 2
ATOM 2892 O O . THR A 1 78 ? 0.103 12.813 -11.558 1.00 0.00 78 THR A O 2
ATOM 2903 N N . GLU A 1 79 ? 2.291 12.313 -11.832 1.00 0.00 79 GLU A N 2
ATOM 2904 C CA . GLU A 1 79 ? 2.719 13.039 -10.649 1.00 0.00 79 GLU A CA 2
ATOM 2905 C C . GLU A 1 79 ? 2.063 14.420 -10.607 1.00 0.00 79 GLU A C 2
ATOM 2906 O O . GLU A 1 79 ? 1.639 14.878 -9.547 1.00 0.00 79 GLU A O 2
ATOM 2918 N N . GLN A 1 80 ? 2.000 15.046 -11.774 1.00 0.00 80 GLN A N 2
ATOM 2919 C CA . GLN A 1 80 ? 1.403 16.366 -11.884 1.00 0.00 80 GLN A CA 2
ATOM 2920 C C . GLN A 1 80 ? -0.090 16.302 -11.556 1.00 0.00 80 GLN A C 2
ATOM 2921 O O . GLN A 1 80 ? -0.651 17.251 -11.010 1.00 0.00 80 GLN A O 2
ATOM 2935 N N . GLN A 1 81 ? -0.692 15.173 -11.902 1.00 0.00 81 GLN A N 2
ATOM 2936 C CA . GLN A 1 81 ? -2.109 14.973 -11.651 1.00 0.00 81 GLN A CA 2
ATOM 2937 C C . GLN A 1 81 ? -2.360 14.769 -10.156 1.00 0.00 81 GLN A C 2
ATOM 2938 O O . GLN A 1 81 ? -3.222 15.424 -9.573 1.00 0.00 81 GLN A O 2
ATOM 2952 N N . ALA A 1 82 ? -1.590 13.858 -9.578 1.00 0.00 82 ALA A N 2
ATOM 2953 C CA . ALA A 1 82 ? -1.718 13.560 -8.162 1.00 0.00 82 ALA A CA 2
ATOM 2954 C C . ALA A 1 82 ? -1.598 14.857 -7.359 1.00 0.00 82 ALA A C 2
ATOM 2955 O O . ALA A 1 82 ? -2.495 15.202 -6.591 1.00 0.00 82 ALA A O 2
ATOM 2962 N N . ARG A 1 83 ? -0.482 15.542 -7.564 1.00 0.00 83 ARG A N 2
ATOM 2963 C CA . ARG A 1 83 ? -0.233 16.793 -6.869 1.00 0.00 83 ARG A CA 2
ATOM 2964 C C . ARG A 1 83 ? -1.444 17.720 -6.996 1.00 0.00 83 ARG A C 2
ATOM 2965 O O . ARG A 1 83 ? -1.628 18.621 -6.179 1.00 0.00 83 ARG A O 2
ATOM 2986 N N . LEU A 1 84 ? -2.238 17.467 -8.026 1.00 0.00 84 LEU A N 2
ATOM 2987 C CA . LEU A 1 84 ? -3.426 18.268 -8.269 1.00 0.00 84 LEU A CA 2
ATOM 2988 C C . LEU A 1 84 ? -4.617 17.639 -7.543 1.00 0.00 84 LEU A C 2
ATOM 2989 O O . LEU A 1 84 ? -5.315 18.314 -6.788 1.00 0.00 84 LEU A O 2
ATOM 3005 N N . ILE A 1 85 ? -4.813 16.354 -7.797 1.00 0.00 85 ILE A N 2
ATOM 3006 C CA . ILE A 1 85 ? -5.908 15.627 -7.177 1.00 0.00 85 ILE A CA 2
ATOM 3007 C C . ILE A 1 85 ? -5.816 15.774 -5.657 1.00 0.00 85 ILE A C 2
ATOM 3008 O O . ILE A 1 85 ? -6.792 16.142 -5.005 1.00 0.00 85 ILE A O 2
ATOM 3024 N N . ILE A 1 86 ? -4.634 15.480 -5.137 1.00 0.00 86 ILE A N 2
ATOM 3025 C CA . ILE A 1 86 ? -4.402 15.575 -3.706 1.00 0.00 86 ILE A CA 2
ATOM 3026 C C . ILE A 1 86 ? -4.433 17.046 -3.285 1.00 0.00 86 ILE A C 2
ATOM 3027 O O . ILE A 1 86 ? -4.966 17.381 -2.228 1.00 0.00 86 ILE A O 2
ATOM 3043 N N . GLY A 1 87 ? -3.856 17.884 -4.133 1.00 0.00 87 GLY A N 2
ATOM 3044 C CA . GLY A 1 87 ? -3.811 19.311 -3.863 1.00 0.00 87 GLY A CA 2
ATOM 3045 C C . GLY A 1 87 ? -5.082 20.003 -4.359 1.00 0.00 87 GLY A C 2
ATOM 3046 O O . GLY A 1 87 ? -5.017 21.079 -4.951 1.00 0.00 87 GLY A O 2
ATOM 3050 N N . GLN A 1 88 ? -6.210 19.357 -4.100 1.00 0.00 88 GLN A N 2
ATOM 3051 C CA . GLN A 1 88 ? -7.494 19.897 -4.513 1.00 0.00 88 GLN A CA 2
ATOM 3052 C C . GLN A 1 88 ? -8.219 20.515 -3.316 1.00 0.00 88 GLN A C 2
ATOM 3053 O O . GLN A 1 88 ? -7.653 20.620 -2.229 1.00 0.00 88 GLN A O 2
ATOM 3067 N N . GLN A 1 89 ? -9.462 20.908 -3.556 1.00 0.00 89 GLN A N 2
ATOM 3068 C CA . GLN A 1 89 ? -10.270 21.513 -2.512 1.00 0.00 89 GLN A CA 2
ATOM 3069 C C . GLN A 1 89 ? -11.338 20.529 -2.030 1.00 0.00 89 GLN A C 2
ATOM 3070 O O . GLN A 1 89 ? -11.878 19.757 -2.821 1.00 0.00 89 GLN A O 2
ATOM 3084 N N . CYS A 1 90 ? -11.611 20.588 -0.735 1.00 0.00 90 CYS A N 2
ATOM 3085 C CA . CYS A 1 90 ? -12.604 19.712 -0.138 1.00 0.00 90 CYS A CA 2
ATOM 3086 C C . CYS A 1 90 ? -12.348 19.651 1.369 1.00 0.00 90 CYS A C 2
ATOM 3087 O O . CYS A 1 90 ? -11.329 19.119 1.808 1.00 0.00 90 CYS A O 2
ATOM 3095 N N . ASP A 1 91 ? -13.290 20.202 2.120 1.00 0.00 91 ASP A N 2
ATOM 3096 C CA . ASP A 1 91 ? -13.179 20.217 3.568 1.00 0.00 91 ASP A CA 2
ATOM 3097 C C . ASP A 1 91 ? -12.798 18.820 4.061 1.00 0.00 91 ASP A C 2
ATOM 3098 O O . ASP A 1 91 ? -11.902 18.673 4.891 1.00 0.00 91 ASP A O 2
ATOM 3107 N N . THR A 1 92 ? -13.497 17.829 3.529 1.00 0.00 92 THR A N 2
ATOM 3108 C CA . THR A 1 92 ? -13.243 16.448 3.904 1.00 0.00 92 THR A CA 2
ATOM 3109 C C . THR A 1 92 ? -13.097 15.575 2.656 1.00 0.00 92 THR A C 2
ATOM 3110 O O . THR A 1 92 ? -13.990 15.540 1.810 1.00 0.00 92 THR A O 2
ATOM 3121 N N . ILE A 1 93 ? -11.965 14.890 2.581 1.00 0.00 93 ILE A N 2
ATOM 3122 C CA . ILE A 1 93 ? -11.691 14.019 1.451 1.00 0.00 93 ILE A CA 2
ATOM 3123 C C . ILE A 1 93 ? -11.131 12.690 1.961 1.00 0.00 93 ILE A C 2
ATOM 3124 O O . ILE A 1 93 ? -10.455 12.650 2.988 1.00 0.00 93 ILE A O 2
ATOM 3140 N N . THR A 1 94 ? -11.433 11.634 1.220 1.00 0.00 94 THR A N 2
ATOM 3141 C CA . THR A 1 94 ? -10.968 10.306 1.585 1.00 0.00 94 THR A CA 2
ATOM 3142 C C . THR A 1 94 ? -9.854 9.853 0.639 1.00 0.00 94 THR A C 2
ATOM 3143 O O . THR A 1 94 ? -9.618 10.479 -0.393 1.00 0.00 94 THR A O 2
ATOM 3154 N N . ILE A 1 95 ? -9.198 8.768 1.026 1.00 0.00 95 ILE A N 2
ATOM 3155 C CA . ILE A 1 95 ? -8.115 8.224 0.225 1.00 0.00 95 ILE A CA 2
ATOM 3156 C C . ILE A 1 95 ? -8.195 6.696 0.238 1.00 0.00 95 ILE A C 2
ATOM 3157 O O . ILE A 1 95 ? -8.450 6.093 1.280 1.00 0.00 95 ILE A O 2
ATOM 3173 N N . LEU A 1 96 ? -7.972 6.113 -0.930 1.00 0.00 96 LEU A N 2
ATOM 3174 C CA . LEU A 1 96 ? -8.015 4.667 -1.066 1.00 0.00 96 LEU A CA 2
ATOM 3175 C C . LEU A 1 96 ? -6.595 4.136 -1.268 1.00 0.00 96 LEU A C 2
ATOM 3176 O O . LEU A 1 96 ? -6.135 3.996 -2.400 1.00 0.00 96 LEU A O 2
ATOM 3192 N N . ALA A 1 97 ? -5.939 3.853 -0.152 1.00 0.00 97 ALA A N 2
ATOM 3193 C CA . ALA A 1 97 ? -4.580 3.340 -0.192 1.00 0.00 97 ALA A CA 2
ATOM 3194 C C . ALA A 1 97 ? -4.613 1.813 -0.101 1.00 0.00 97 ALA A C 2
ATOM 3195 O O . ALA A 1 97 ? -5.680 1.220 0.053 1.00 0.00 97 ALA A O 2
ATOM 3202 N N . GLN A 1 98 ? -3.433 1.220 -0.200 1.00 0.00 98 GLN A N 2
ATOM 3203 C CA . GLN A 1 98 ? -3.313 -0.226 -0.131 1.00 0.00 98 GLN A CA 2
ATOM 3204 C C . GLN A 1 98 ? -1.840 -0.639 -0.156 1.00 0.00 98 GLN A C 2
ATOM 3205 O O . GLN A 1 98 ? -1.307 -0.985 -1.210 1.00 0.00 98 GLN A O 2
ATOM 3219 N N . TYR A 1 99 ? -1.224 -0.589 1.016 1.00 0.00 99 TYR A N 2
ATOM 3220 C CA . TYR A 1 99 ? 0.177 -0.954 1.141 1.00 0.00 99 TYR A CA 2
ATOM 3221 C C . TYR A 1 99 ? 0.518 -2.137 0.234 1.00 0.00 99 TYR A C 2
ATOM 3222 O O . TYR A 1 99 ? -0.289 -3.051 0.069 1.00 0.00 99 TYR A O 2
ATOM 3240 N N . ASN A 1 100 ? 1.716 -2.083 -0.330 1.00 0.00 100 ASN A N 2
ATOM 3241 C CA . ASN A 1 100 ? 2.175 -3.140 -1.216 1.00 0.00 100 ASN A CA 2
ATOM 3242 C C . ASN A 1 100 ? 3.653 -3.422 -0.943 1.00 0.00 100 ASN A C 2
ATOM 3243 O O . ASN A 1 100 ? 4.505 -2.564 -1.168 1.00 0.00 100 ASN A O 2
ATOM 3254 N N . PRO A 1 101 ? 3.920 -4.662 -0.451 1.00 0.00 101 PRO A N 2
ATOM 3255 C CA . PRO A 1 101 ? 5.281 -5.068 -0.145 1.00 0.00 101 PRO A CA 2
ATOM 3256 C C . PRO A 1 101 ? 6.064 -5.371 -1.424 1.00 0.00 101 PRO A C 2
ATOM 3257 O O . PRO A 1 101 ? 6.626 -6.455 -1.571 1.00 0.00 101 PRO A O 2
ATOM 3268 N N . HIS A 1 102 ? 6.075 -4.393 -2.318 1.00 0.00 102 HIS A N 2
ATOM 3269 C CA . HIS A 1 102 ? 6.779 -4.541 -3.581 1.00 0.00 102 HIS A CA 2
ATOM 3270 C C . HIS A 1 102 ? 7.043 -3.161 -4.186 1.00 0.00 102 HIS A C 2
ATOM 3271 O O . HIS A 1 102 ? 6.725 -2.918 -5.349 1.00 0.00 102 HIS A O 2
ATOM 3285 N N . VAL A 1 103 ? 7.621 -2.292 -3.369 1.00 0.00 103 VAL A N 2
ATOM 3286 C CA . VAL A 1 103 ? 7.931 -0.943 -3.810 1.00 0.00 103 VAL A CA 2
ATOM 3287 C C . VAL A 1 103 ? 9.026 -0.358 -2.916 1.00 0.00 103 VAL A C 2
ATOM 3288 O O . VAL A 1 103 ? 8.763 0.528 -2.104 1.00 0.00 103 VAL A O 2
ATOM 3301 N N . HIS A 1 104 ? 10.232 -0.877 -3.095 1.00 0.00 104 HIS A N 2
ATOM 3302 C CA . HIS A 1 104 ? 11.368 -0.418 -2.314 1.00 0.00 104 HIS A CA 2
ATOM 3303 C C . HIS A 1 104 ? 11.804 0.963 -2.808 1.00 0.00 104 HIS A C 2
ATOM 3304 O O . HIS A 1 104 ? 11.583 1.966 -2.131 1.00 0.00 104 HIS A O 2
ATOM 3318 N N . GLN A 1 105 ? 12.417 0.970 -3.982 1.00 0.00 105 GLN A N 2
ATOM 3319 C CA . GLN A 1 105 ? 12.887 2.212 -4.574 1.00 0.00 105 GLN A CA 2
ATOM 3320 C C . GLN A 1 105 ? 13.790 2.960 -3.591 1.00 0.00 105 GLN A C 2
ATOM 3321 O O . GLN A 1 105 ? 13.310 3.750 -2.780 1.00 0.00 105 GLN A O 2
ATOM 3335 N N . LEU A 1 106 ? 15.082 2.683 -3.696 1.00 0.00 106 LEU A N 2
ATOM 3336 C CA . LEU A 1 106 ? 16.056 3.320 -2.827 1.00 0.00 106 LEU A CA 2
ATOM 3337 C C . LEU A 1 106 ? 16.982 4.203 -3.666 1.00 0.00 106 LEU A C 2
ATOM 3338 O O . LEU A 1 106 ? 16.956 5.427 -3.545 1.00 0.00 106 LEU A O 2
ATOM 3354 N N . SER A 1 107 ? 17.778 3.548 -4.497 1.00 0.00 107 SER A N 2
ATOM 3355 C CA . SER A 1 107 ? 18.711 4.258 -5.357 1.00 0.00 107 SER A CA 2
ATOM 3356 C C . SER A 1 107 ? 17.988 5.389 -6.091 1.00 0.00 107 SER A C 2
ATOM 3357 O O . SER A 1 107 ? 16.759 5.424 -6.129 1.00 0.00 107 SER A O 2
ATOM 3365 N N . SER A 1 108 ? 18.782 6.287 -6.656 1.00 0.00 108 SER A N 2
ATOM 3366 C CA . SER A 1 108 ? 18.233 7.417 -7.387 1.00 0.00 108 SER A CA 2
ATOM 3367 C C . SER A 1 108 ? 17.308 8.229 -6.478 1.00 0.00 108 SER A C 2
ATOM 3368 O O . SER A 1 108 ? 16.104 7.981 -6.431 1.00 0.00 108 SER A O 2
ATOM 3376 N N . HIS A 1 109 ? 17.906 9.182 -5.779 1.00 0.00 109 HIS A N 2
ATOM 3377 C CA . HIS A 1 109 ? 17.151 10.032 -4.874 1.00 0.00 109 HIS A CA 2
ATOM 3378 C C . HIS A 1 109 ? 17.937 11.316 -4.600 1.00 0.00 109 HIS A C 2
ATOM 3379 O O . HIS A 1 109 ? 18.385 11.546 -3.478 1.00 0.00 109 HIS A O 2
ATOM 3393 N N . SER A 1 110 ? 18.079 12.119 -5.644 1.00 0.00 110 SER A N 2
ATOM 3394 C CA . SER A 1 110 ? 18.803 13.373 -5.530 1.00 0.00 110 SER A CA 2
ATOM 3395 C C . SER A 1 110 ? 17.869 14.546 -5.836 1.00 0.00 110 SER A C 2
ATOM 3396 O O . SER A 1 110 ? 17.666 15.418 -4.992 1.00 0.00 110 SER A O 2
ATOM 3404 N N . ARG A 1 111 ? 17.326 14.529 -7.044 1.00 0.00 111 ARG A N 2
ATOM 3405 C CA . ARG A 1 111 ? 16.418 15.580 -7.471 1.00 0.00 111 ARG A CA 2
ATOM 3406 C C . ARG A 1 111 ? 17.102 16.946 -7.369 1.00 0.00 111 ARG A C 2
ATOM 3407 O O . ARG A 1 111 ? 18.177 17.063 -6.785 1.00 0.00 111 ARG A O 2
ATOM 3428 N N . SER A 1 112 ? 16.449 17.943 -7.947 1.00 0.00 112 SER A N 2
ATOM 3429 C CA . SER A 1 112 ? 16.979 19.296 -7.928 1.00 0.00 112 SER A CA 2
ATOM 3430 C C . SER A 1 112 ? 16.238 20.134 -6.885 1.00 0.00 112 SER A C 2
ATOM 3431 O O . SER A 1 112 ? 15.057 20.436 -7.051 1.00 0.00 112 SER A O 2
ATOM 3439 N N . GLY A 1 113 ? 16.962 20.488 -5.833 1.00 0.00 113 GLY A N 2
ATOM 3440 C CA . GLY A 1 113 ? 16.387 21.286 -4.763 1.00 0.00 113 GLY A CA 2
ATOM 3441 C C . GLY A 1 113 ? 16.273 22.755 -5.176 1.00 0.00 113 GLY A C 2
ATOM 3442 O O . GLY A 1 113 ? 17.283 23.427 -5.376 1.00 0.00 113 GLY A O 2
ATOM 3446 N N . PRO A 1 114 ? 15.001 23.222 -5.293 1.00 0.00 114 PRO A N 2
ATOM 3447 C CA . PRO A 1 114 ? 14.742 24.598 -5.678 1.00 0.00 114 PRO A CA 2
ATOM 3448 C C . PRO A 1 114 ? 15.022 25.555 -4.517 1.00 0.00 114 PRO A C 2
ATOM 3449 O O . PRO A 1 114 ? 14.781 25.218 -3.359 1.00 0.00 114 PRO A O 2
ATOM 3460 N N . SER A 1 115 ? 15.528 26.728 -4.868 1.00 0.00 115 SER A N 2
ATOM 3461 C CA . SER A 1 115 ? 15.843 27.735 -3.869 1.00 0.00 115 SER A CA 2
ATOM 3462 C C . SER A 1 115 ? 16.160 29.068 -4.552 1.00 0.00 115 SER A C 2
ATOM 3463 O O . SER A 1 115 ? 15.508 30.076 -4.284 1.00 0.00 115 SER A O 2
ATOM 3471 N N . SER A 1 116 ? 17.160 29.029 -5.420 1.00 0.00 116 SER A N 2
ATOM 3472 C CA . SER A 1 116 ? 17.570 30.220 -6.143 1.00 0.00 116 SER A CA 2
ATOM 3473 C C . SER A 1 116 ? 16.377 30.812 -6.896 1.00 0.00 116 SER A C 2
ATOM 3474 O O . SER A 1 116 ? 16.012 31.967 -6.678 1.00 0.00 116 SER A O 2
ATOM 3482 N N . GLY A 1 117 ? 15.803 29.995 -7.766 1.00 0.00 117 GLY A N 2
ATOM 3483 C CA . GLY A 1 117 ? 14.659 30.424 -8.553 1.00 0.00 117 GLY A CA 2
ATOM 3484 C C . GLY A 1 117 ? 14.629 29.715 -9.909 1.00 0.00 117 GLY A C 2
ATOM 3485 O O . GLY A 1 117 ? 14.429 28.503 -9.975 1.00 0.00 117 GLY A O 2
ATOM 3489 N N . GLY A 1 1 ? -26.324 -5.672 0.447 1.00 0.00 1 GLY A N 3
ATOM 3490 C CA . GLY A 1 1 ? -27.571 -6.009 1.112 1.00 0.00 1 GLY A CA 3
ATOM 3491 C C . GLY A 1 1 ? -27.336 -7.012 2.243 1.00 0.00 1 GLY A C 3
ATOM 3492 O O . GLY A 1 1 ? -26.385 -7.791 2.199 1.00 0.00 1 GLY A O 3
ATOM 3496 N N . SER A 1 2 ? -28.218 -6.960 3.230 1.00 0.00 2 SER A N 3
ATOM 3497 C CA . SER A 1 2 ? -28.118 -7.854 4.371 1.00 0.00 2 SER A CA 3
ATOM 3498 C C . SER A 1 2 ? -28.944 -9.117 4.119 1.00 0.00 2 SER A C 3
ATOM 3499 O O . SER A 1 2 ? -30.174 -9.069 4.114 1.00 0.00 2 SER A O 3
ATOM 3507 N N . SER A 1 3 ? -28.236 -10.219 3.917 1.00 0.00 3 SER A N 3
ATOM 3508 C CA . SER A 1 3 ? -28.888 -11.492 3.665 1.00 0.00 3 SER A CA 3
ATOM 3509 C C . SER A 1 3 ? -27.994 -12.640 4.138 1.00 0.00 3 SER A C 3
ATOM 3510 O O . SER A 1 3 ? -26.787 -12.466 4.300 1.00 0.00 3 SER A O 3
ATOM 3518 N N . GLY A 1 4 ? -28.621 -13.789 4.346 1.00 0.00 4 GLY A N 3
ATOM 3519 C CA . GLY A 1 4 ? -27.897 -14.966 4.797 1.00 0.00 4 GLY A CA 3
ATOM 3520 C C . GLY A 1 4 ? -28.352 -16.214 4.038 1.00 0.00 4 GLY A C 3
ATOM 3521 O O . GLY A 1 4 ? -29.259 -16.917 4.480 1.00 0.00 4 GLY A O 3
ATOM 3525 N N . SER A 1 5 ? -27.702 -16.450 2.908 1.00 0.00 5 SER A N 3
ATOM 3526 C CA . SER A 1 5 ? -28.029 -17.601 2.084 1.00 0.00 5 SER A CA 3
ATOM 3527 C C . SER A 1 5 ? -27.099 -17.656 0.870 1.00 0.00 5 SER A C 3
ATOM 3528 O O . SER A 1 5 ? -27.129 -16.767 0.020 1.00 0.00 5 SER A O 3
ATOM 3536 N N . SER A 1 6 ? -26.296 -18.708 0.827 1.00 0.00 6 SER A N 3
ATOM 3537 C CA . SER A 1 6 ? -25.359 -18.891 -0.269 1.00 0.00 6 SER A CA 3
ATOM 3538 C C . SER A 1 6 ? -24.535 -20.160 -0.048 1.00 0.00 6 SER A C 3
ATOM 3539 O O . SER A 1 6 ? -24.529 -20.717 1.049 1.00 0.00 6 SER A O 3
ATOM 3547 N N . GLY A 1 7 ? -23.858 -20.581 -1.106 1.00 0.00 7 GLY A N 3
ATOM 3548 C CA . GLY A 1 7 ? -23.032 -21.774 -1.041 1.00 0.00 7 GLY A CA 3
ATOM 3549 C C . GLY A 1 7 ? -22.000 -21.789 -2.170 1.00 0.00 7 GLY A C 3
ATOM 3550 O O . GLY A 1 7 ? -22.348 -21.610 -3.336 1.00 0.00 7 GLY A O 3
ATOM 3554 N N . GLY A 1 8 ? -20.751 -22.005 -1.784 1.00 0.00 8 GLY A N 3
ATOM 3555 C CA . GLY A 1 8 ? -19.666 -22.046 -2.750 1.00 0.00 8 GLY A CA 3
ATOM 3556 C C . GLY A 1 8 ? -18.314 -22.192 -2.049 1.00 0.00 8 GLY A C 3
ATOM 3557 O O . GLY A 1 8 ? -18.183 -21.864 -0.870 1.00 0.00 8 GLY A O 3
ATOM 3561 N N . GLU A 1 9 ? -17.342 -22.684 -2.803 1.00 0.00 9 GLU A N 3
ATOM 3562 C CA . GLU A 1 9 ? -16.005 -22.877 -2.269 1.00 0.00 9 GLU A CA 3
ATOM 3563 C C . GLU A 1 9 ? -14.979 -22.905 -3.404 1.00 0.00 9 GLU A C 3
ATOM 3564 O O . GLU A 1 9 ? -14.863 -23.901 -4.116 1.00 0.00 9 GLU A O 3
ATOM 3576 N N . ARG A 1 10 ? -14.260 -21.800 -3.536 1.00 0.00 10 ARG A N 3
ATOM 3577 C CA . ARG A 1 10 ? -13.248 -21.685 -4.572 1.00 0.00 10 ARG A CA 3
ATOM 3578 C C . ARG A 1 10 ? -12.028 -20.929 -4.041 1.00 0.00 10 ARG A C 3
ATOM 3579 O O . ARG A 1 10 ? -12.166 -19.863 -3.444 1.00 0.00 10 ARG A O 3
ATOM 3600 N N . ARG A 1 11 ? -10.862 -21.512 -4.277 1.00 0.00 11 ARG A N 3
ATOM 3601 C CA . ARG A 1 11 ? -9.619 -20.907 -3.830 1.00 0.00 11 ARG A CA 3
ATOM 3602 C C . ARG A 1 11 ? -8.598 -20.888 -4.969 1.00 0.00 11 ARG A C 3
ATOM 3603 O O . ARG A 1 11 ? -8.123 -21.938 -5.399 1.00 0.00 11 ARG A O 3
ATOM 3624 N N . LYS A 1 12 ? -8.290 -19.683 -5.426 1.00 0.00 12 LYS A N 3
ATOM 3625 C CA . LYS A 1 12 ? -7.334 -19.514 -6.507 1.00 0.00 12 LYS A CA 3
ATOM 3626 C C . LYS A 1 12 ? -5.956 -19.200 -5.919 1.00 0.00 12 LYS A C 3
ATOM 3627 O O . LYS A 1 12 ? -5.854 -18.703 -4.798 1.00 0.00 12 LYS A O 3
ATOM 3646 N N . ASP A 1 13 ? -4.931 -19.503 -6.702 1.00 0.00 13 ASP A N 3
ATOM 3647 C CA . ASP A 1 13 ? -3.564 -19.259 -6.273 1.00 0.00 13 ASP A CA 3
ATOM 3648 C C . ASP A 1 13 ? -3.214 -17.789 -6.513 1.00 0.00 13 ASP A C 3
ATOM 3649 O O . ASP A 1 13 ? -3.189 -17.332 -7.655 1.00 0.00 13 ASP A O 3
ATOM 3658 N N . ARG A 1 14 ? -2.951 -17.090 -5.419 1.00 0.00 14 ARG A N 3
ATOM 3659 C CA . ARG A 1 14 ? -2.603 -15.681 -5.496 1.00 0.00 14 ARG A CA 3
ATOM 3660 C C . ARG A 1 14 ? -1.632 -15.312 -4.373 1.00 0.00 14 ARG A C 3
ATOM 3661 O O . ARG A 1 14 ? -1.683 -15.891 -3.289 1.00 0.00 14 ARG A O 3
ATOM 3682 N N . PRO A 1 15 ? -0.748 -14.325 -4.679 1.00 0.00 15 PRO A N 3
ATOM 3683 C CA . PRO A 1 15 ? 0.233 -13.872 -3.707 1.00 0.00 15 PRO A CA 3
ATOM 3684 C C . PRO A 1 15 ? -0.421 -13.000 -2.633 1.00 0.00 15 PRO A C 3
ATOM 3685 O O . PRO A 1 15 ? 0.129 -12.832 -1.546 1.00 0.00 15 PRO A O 3
ATOM 3696 N N . TYR A 1 16 ? -1.585 -12.469 -2.976 1.00 0.00 16 TYR A N 3
ATOM 3697 C CA . TYR A 1 16 ? -2.320 -11.619 -2.055 1.00 0.00 16 TYR A CA 3
ATOM 3698 C C . TYR A 1 16 ? -1.468 -10.429 -1.608 1.00 0.00 16 TYR A C 3
ATOM 3699 O O . TYR A 1 16 ? -0.243 -10.525 -1.551 1.00 0.00 16 TYR A O 3
ATOM 3717 N N . VAL A 1 17 ? -2.151 -9.335 -1.304 1.00 0.00 17 VAL A N 3
ATOM 3718 C CA . VAL A 1 17 ? -1.472 -8.128 -0.864 1.00 0.00 17 VAL A CA 3
ATOM 3719 C C . VAL A 1 17 ? -2.404 -7.326 0.046 1.00 0.00 17 VAL A C 3
ATOM 3720 O O . VAL A 1 17 ? -3.619 -7.514 0.016 1.00 0.00 17 VAL A O 3
ATOM 3733 N N . GLU A 1 18 ? -1.799 -6.451 0.835 1.00 0.00 18 GLU A N 3
ATOM 3734 C CA . GLU A 1 18 ? -2.560 -5.620 1.753 1.00 0.00 18 GLU A CA 3
ATOM 3735 C C . GLU A 1 18 ? -3.753 -4.988 1.033 1.00 0.00 18 GLU A C 3
ATOM 3736 O O . GLU A 1 18 ? -3.580 -4.100 0.199 1.00 0.00 18 GLU A O 3
ATOM 3748 N N . GLU A 1 19 ? -4.937 -5.470 1.381 1.00 0.00 19 GLU A N 3
ATOM 3749 C CA . GLU A 1 19 ? -6.158 -4.963 0.778 1.00 0.00 19 GLU A CA 3
ATOM 3750 C C . GLU A 1 19 ? -6.159 -3.433 0.788 1.00 0.00 19 GLU A C 3
ATOM 3751 O O . GLU A 1 19 ? -5.479 -2.814 1.604 1.00 0.00 19 GLU A O 3
ATOM 3763 N N . PRO A 1 20 ? -6.951 -2.854 -0.154 1.00 0.00 20 PRO A N 3
ATOM 3764 C CA . PRO A 1 20 ? -7.050 -1.408 -0.261 1.00 0.00 20 PRO A CA 3
ATOM 3765 C C . PRO A 1 20 ? -7.909 -0.832 0.866 1.00 0.00 20 PRO A C 3
ATOM 3766 O O . PRO A 1 20 ? -9.065 -1.218 1.030 1.00 0.00 20 PRO A O 3
ATOM 3777 N N . ARG A 1 21 ? -7.310 0.083 1.614 1.00 0.00 21 ARG A N 3
ATOM 3778 C CA . ARG A 1 21 ? -8.006 0.717 2.722 1.00 0.00 21 ARG A CA 3
ATOM 3779 C C . ARG A 1 21 ? -8.445 2.130 2.334 1.00 0.00 21 ARG A C 3
ATOM 3780 O O . ARG A 1 21 ? -7.907 2.716 1.395 1.00 0.00 21 ARG A O 3
ATOM 3801 N N . HIS A 1 22 ? -9.418 2.638 3.076 1.00 0.00 22 HIS A N 3
ATOM 3802 C CA . HIS A 1 22 ? -9.936 3.971 2.821 1.00 0.00 22 HIS A CA 3
ATOM 3803 C C . HIS A 1 22 ? -9.653 4.870 4.026 1.00 0.00 22 HIS A C 3
ATOM 3804 O O . HIS A 1 22 ? -10.250 4.697 5.088 1.00 0.00 22 HIS A O 3
ATOM 3818 N N . VAL A 1 23 ? -8.743 5.811 3.822 1.00 0.00 23 VAL A N 3
ATOM 3819 C CA . VAL A 1 23 ? -8.373 6.737 4.878 1.00 0.00 23 VAL A CA 3
ATOM 3820 C C . VAL A 1 23 ? -9.086 8.072 4.652 1.00 0.00 23 VAL A C 3
ATOM 3821 O O . VAL A 1 23 ? -8.992 8.656 3.573 1.00 0.00 23 VAL A O 3
ATOM 3834 N N . LYS A 1 24 ? -9.784 8.517 5.687 1.00 0.00 24 LYS A N 3
ATOM 3835 C CA . LYS A 1 24 ? -10.512 9.772 5.615 1.00 0.00 24 LYS A CA 3
ATOM 3836 C C . LYS A 1 24 ? -9.572 10.924 5.976 1.00 0.00 24 LYS A C 3
ATOM 3837 O O . LYS A 1 24 ? -8.631 10.743 6.747 1.00 0.00 24 LYS A O 3
ATOM 3856 N N . VAL A 1 25 ? -9.860 12.082 5.402 1.00 0.00 25 VAL A N 3
ATOM 3857 C CA . VAL A 1 25 ? -9.052 13.264 5.654 1.00 0.00 25 VAL A CA 3
ATOM 3858 C C . VAL A 1 25 ? -9.970 14.449 5.956 1.00 0.00 25 VAL A C 3
ATOM 3859 O O . VAL A 1 25 ? -10.938 14.689 5.236 1.00 0.00 25 VAL A O 3
ATOM 3872 N N . GLN A 1 26 ? -9.634 15.160 7.023 1.00 0.00 26 GLN A N 3
ATOM 3873 C CA . GLN A 1 26 ? -10.416 16.315 7.429 1.00 0.00 26 GLN A CA 3
ATOM 3874 C C . GLN A 1 26 ? -9.629 17.604 7.181 1.00 0.00 26 GLN A C 3
ATOM 3875 O O . GLN A 1 26 ? -9.148 18.233 8.122 1.00 0.00 26 GLN A O 3
ATOM 3889 N N . LYS A 1 27 ? -9.522 17.958 5.908 1.00 0.00 27 LYS A N 3
ATOM 3890 C CA . LYS A 1 27 ? -8.801 19.160 5.524 1.00 0.00 27 LYS A CA 3
ATOM 3891 C C . LYS A 1 27 ? -9.394 20.362 6.262 1.00 0.00 27 LYS A C 3
ATOM 3892 O O . LYS A 1 27 ? -8.808 20.854 7.225 1.00 0.00 27 LYS A O 3
ATOM 3911 N N . GLY A 1 28 ? -10.548 20.800 5.782 1.00 0.00 28 GLY A N 3
ATOM 3912 C CA . GLY A 1 28 ? -11.227 21.935 6.383 1.00 0.00 28 GLY A CA 3
ATOM 3913 C C . GLY A 1 28 ? -10.873 23.234 5.655 1.00 0.00 28 GLY A C 3
ATOM 3914 O O . GLY A 1 28 ? -11.747 23.893 5.095 1.00 0.00 28 GLY A O 3
ATOM 3918 N N . SER A 1 29 ? -9.590 23.563 5.688 1.00 0.00 29 SER A N 3
ATOM 3919 C CA . SER A 1 29 ? -9.111 24.770 5.038 1.00 0.00 29 SER A CA 3
ATOM 3920 C C . SER A 1 29 ? -7.591 24.709 4.875 1.00 0.00 29 SER A C 3
ATOM 3921 O O . SER A 1 29 ? -6.915 25.735 4.927 1.00 0.00 29 SER A O 3
ATOM 3929 N N . GLU A 1 30 ? -7.097 23.495 4.681 1.00 0.00 30 GLU A N 3
ATOM 3930 C CA . GLU A 1 30 ? -5.669 23.286 4.510 1.00 0.00 30 GLU A CA 3
ATOM 3931 C C . GLU A 1 30 ? -5.414 22.130 3.541 1.00 0.00 30 GLU A C 3
ATOM 3932 O O . GLU A 1 30 ? -6.280 21.279 3.343 1.00 0.00 30 GLU A O 3
ATOM 3944 N N . PRO A 1 31 ? -4.190 22.136 2.948 1.00 0.00 31 PRO A N 3
ATOM 3945 C CA . PRO A 1 31 ? -3.810 21.099 2.004 1.00 0.00 31 PRO A CA 3
ATOM 3946 C C . PRO A 1 31 ? -3.491 19.790 2.728 1.00 0.00 31 PRO A C 3
ATOM 3947 O O . PRO A 1 31 ? -3.512 19.734 3.957 1.00 0.00 31 PRO A O 3
ATOM 3958 N N . LEU A 1 32 ? -3.201 18.768 1.936 1.00 0.00 32 LEU A N 3
ATOM 3959 C CA . LEU A 1 32 ? -2.877 17.463 2.486 1.00 0.00 32 LEU A CA 3
ATOM 3960 C C . LEU A 1 32 ? -1.470 17.501 3.083 1.00 0.00 32 LEU A C 3
ATOM 3961 O O . LEU A 1 32 ? -1.277 17.161 4.250 1.00 0.00 32 LEU A O 3
ATOM 3977 N N . GLY A 1 33 ? -0.521 17.917 2.257 1.00 0.00 33 GLY A N 3
ATOM 3978 C CA . GLY A 1 33 ? 0.863 18.004 2.689 1.00 0.00 33 GLY A CA 3
ATOM 3979 C C . GLY A 1 33 ? 1.552 16.641 2.599 1.00 0.00 33 GLY A C 3
ATOM 3980 O O . GLY A 1 33 ? 1.978 16.089 3.613 1.00 0.00 33 GLY A O 3
ATOM 3984 N N . ILE A 1 34 ? 1.641 16.138 1.377 1.00 0.00 34 ILE A N 3
ATOM 3985 C CA . ILE A 1 34 ? 2.271 14.851 1.141 1.00 0.00 34 ILE A CA 3
ATOM 3986 C C . ILE A 1 34 ? 2.947 14.862 -0.231 1.00 0.00 34 ILE A C 3
ATOM 3987 O O . ILE A 1 34 ? 2.430 15.454 -1.177 1.00 0.00 34 ILE A O 3
ATOM 4003 N N . SER A 1 35 ? 4.093 14.200 -0.296 1.00 0.00 35 SER A N 3
ATOM 4004 C CA . SER A 1 35 ? 4.846 14.127 -1.537 1.00 0.00 35 SER A CA 3
ATOM 4005 C C . SER A 1 35 ? 4.460 12.864 -2.309 1.00 0.00 35 SER A C 3
ATOM 4006 O O . SER A 1 35 ? 4.157 11.833 -1.709 1.00 0.00 35 SER A O 3
ATOM 4014 N N . ILE A 1 36 ? 4.483 12.985 -3.628 1.00 0.00 36 ILE A N 3
ATOM 4015 C CA . ILE A 1 36 ? 4.139 11.865 -4.489 1.00 0.00 36 ILE A CA 3
ATOM 4016 C C . ILE A 1 36 ? 5.154 11.774 -5.629 1.00 0.00 36 ILE A C 3
ATOM 4017 O O . ILE A 1 36 ? 5.832 12.751 -5.942 1.00 0.00 36 ILE A O 3
ATOM 4033 N N . VAL A 1 37 ? 5.228 10.590 -6.220 1.00 0.00 37 VAL A N 3
ATOM 4034 C CA . VAL A 1 37 ? 6.149 10.358 -7.319 1.00 0.00 37 VAL A CA 3
ATOM 4035 C C . VAL A 1 37 ? 5.515 9.383 -8.314 1.00 0.00 37 VAL A C 3
ATOM 4036 O O . VAL A 1 37 ? 4.730 8.519 -7.926 1.00 0.00 37 VAL A O 3
ATOM 4049 N N . SER A 1 38 ? 5.879 9.555 -9.576 1.00 0.00 38 SER A N 3
ATOM 4050 C CA . SER A 1 38 ? 5.355 8.702 -10.629 1.00 0.00 38 SER A CA 3
ATOM 4051 C C . SER A 1 38 ? 6.388 7.637 -11.002 1.00 0.00 38 SER A C 3
ATOM 4052 O O . SER A 1 38 ? 7.591 7.874 -10.906 1.00 0.00 38 SER A O 3
ATOM 4060 N N . GLY A 1 39 ? 5.881 6.487 -11.421 1.00 0.00 39 GLY A N 3
ATOM 4061 C CA . GLY A 1 39 ? 6.745 5.385 -11.809 1.00 0.00 39 GLY A CA 3
ATOM 4062 C C . GLY A 1 39 ? 6.490 4.973 -13.260 1.00 0.00 39 GLY A C 3
ATOM 4063 O O . GLY A 1 39 ? 5.720 5.622 -13.967 1.00 0.00 39 GLY A O 3
ATOM 4067 N N . GLU A 1 40 ? 7.150 3.896 -13.661 1.00 0.00 40 GLU A N 3
ATOM 4068 C CA . GLU A 1 40 ? 7.003 3.390 -15.014 1.00 0.00 40 GLU A CA 3
ATOM 4069 C C . GLU A 1 40 ? 5.651 2.693 -15.177 1.00 0.00 40 GLU A C 3
ATOM 4070 O O . GLU A 1 40 ? 5.589 1.471 -15.299 1.00 0.00 40 GLU A O 3
ATOM 4082 N N . LYS A 1 41 ? 4.601 3.501 -15.174 1.00 0.00 41 LYS A N 3
ATOM 4083 C CA . LYS A 1 41 ? 3.253 2.978 -15.320 1.00 0.00 41 LYS A CA 3
ATOM 4084 C C . LYS A 1 41 ? 2.936 2.060 -14.138 1.00 0.00 41 LYS A C 3
ATOM 4085 O O . LYS A 1 41 ? 2.390 0.973 -14.320 1.00 0.00 41 LYS A O 3
ATOM 4104 N N . GLY A 1 42 ? 3.293 2.532 -12.952 1.00 0.00 42 GLY A N 3
ATOM 4105 C CA . GLY A 1 42 ? 3.053 1.767 -11.740 1.00 0.00 42 GLY A CA 3
ATOM 4106 C C . GLY A 1 42 ? 2.117 2.520 -10.793 1.00 0.00 42 GLY A C 3
ATOM 4107 O O . GLY A 1 42 ? 1.795 2.029 -9.712 1.00 0.00 42 GLY A O 3
ATOM 4111 N N . GLY A 1 43 ? 1.707 3.701 -11.232 1.00 0.00 43 GLY A N 3
ATOM 4112 C CA . GLY A 1 43 ? 0.814 4.526 -10.437 1.00 0.00 43 GLY A CA 3
ATOM 4113 C C . GLY A 1 43 ? 1.598 5.569 -9.638 1.00 0.00 43 GLY A C 3
ATOM 4114 O O . GLY A 1 43 ? 2.792 5.763 -9.866 1.00 0.00 43 GLY A O 3
ATOM 4118 N N . ILE A 1 44 ? 0.896 6.214 -8.718 1.00 0.00 44 ILE A N 3
ATOM 4119 C CA . ILE A 1 44 ? 1.512 7.232 -7.884 1.00 0.00 44 ILE A CA 3
ATOM 4120 C C . ILE A 1 44 ? 1.894 6.618 -6.536 1.00 0.00 44 ILE A C 3
ATOM 4121 O O . ILE A 1 44 ? 1.135 5.834 -5.969 1.00 0.00 44 ILE A O 3
ATOM 4137 N N . TYR A 1 45 ? 3.072 6.998 -6.061 1.00 0.00 45 TYR A N 3
ATOM 4138 C CA . TYR A 1 45 ? 3.564 6.495 -4.790 1.00 0.00 45 TYR A CA 3
ATOM 4139 C C . TYR A 1 45 ? 3.975 7.644 -3.867 1.00 0.00 45 TYR A C 3
ATOM 4140 O O . TYR A 1 45 ? 4.588 8.613 -4.312 1.00 0.00 45 TYR A O 3
ATOM 4158 N N . VAL A 1 46 ? 3.620 7.498 -2.599 1.00 0.00 46 VAL A N 3
ATOM 4159 C CA . VAL A 1 46 ? 3.944 8.512 -1.610 1.00 0.00 46 VAL A CA 3
ATOM 4160 C C . VAL A 1 46 ? 5.463 8.588 -1.443 1.00 0.00 46 VAL A C 3
ATOM 4161 O O . VAL A 1 46 ? 6.118 7.572 -1.215 1.00 0.00 46 VAL A O 3
ATOM 4174 N N . SER A 1 47 ? 5.979 9.802 -1.562 1.00 0.00 47 SER A N 3
ATOM 4175 C CA . SER A 1 47 ? 7.409 10.024 -1.427 1.00 0.00 47 SER A CA 3
ATOM 4176 C C . SER A 1 47 ? 7.727 10.546 -0.024 1.00 0.00 47 SER A C 3
ATOM 4177 O O . SER A 1 47 ? 8.847 10.390 0.461 1.00 0.00 47 SER A O 3
ATOM 4185 N N . LYS A 1 48 ? 6.722 11.155 0.588 1.00 0.00 48 LYS A N 3
ATOM 4186 C CA . LYS A 1 48 ? 6.881 11.700 1.925 1.00 0.00 48 LYS A CA 3
ATOM 4187 C C . LYS A 1 48 ? 5.553 12.304 2.387 1.00 0.00 48 LYS A C 3
ATOM 4188 O O . LYS A 1 48 ? 4.629 12.462 1.590 1.00 0.00 48 LYS A O 3
ATOM 4207 N N . VAL A 1 49 ? 5.499 12.623 3.671 1.00 0.00 49 VAL A N 3
ATOM 4208 C CA . VAL A 1 49 ? 4.299 13.206 4.248 1.00 0.00 49 VAL A CA 3
ATOM 4209 C C . VAL A 1 49 ? 4.695 14.236 5.307 1.00 0.00 49 VAL A C 3
ATOM 4210 O O . VAL A 1 49 ? 5.444 13.924 6.232 1.00 0.00 49 VAL A O 3
ATOM 4223 N N . THR A 1 50 ? 4.176 15.443 5.137 1.00 0.00 50 THR A N 3
ATOM 4224 C CA . THR A 1 50 ? 4.466 16.521 6.066 1.00 0.00 50 THR A CA 3
ATOM 4225 C C . THR A 1 50 ? 3.926 16.185 7.458 1.00 0.00 50 THR A C 3
ATOM 4226 O O . THR A 1 50 ? 2.742 15.890 7.613 1.00 0.00 50 THR A O 3
ATOM 4237 N N . VAL A 1 51 ? 4.820 16.241 8.434 1.00 0.00 51 VAL A N 3
ATOM 4238 C CA . VAL A 1 51 ? 4.448 15.947 9.807 1.00 0.00 51 VAL A CA 3
ATOM 4239 C C . VAL A 1 51 ? 3.667 17.130 10.385 1.00 0.00 51 VAL A C 3
ATOM 4240 O O . VAL A 1 51 ? 4.146 18.263 10.365 1.00 0.00 51 VAL A O 3
ATOM 4253 N N . GLY A 1 52 ? 2.479 16.826 10.885 1.00 0.00 52 GLY A N 3
ATOM 4254 C CA . GLY A 1 52 ? 1.628 17.850 11.467 1.00 0.00 52 GLY A CA 3
ATOM 4255 C C . GLY A 1 52 ? 0.628 18.382 10.437 1.00 0.00 52 GLY A C 3
ATOM 4256 O O . GLY A 1 52 ? -0.239 19.189 10.768 1.00 0.00 52 GLY A O 3
ATOM 4260 N N . SER A 1 53 ? 0.782 17.907 9.210 1.00 0.00 53 SER A N 3
ATOM 4261 C CA . SER A 1 53 ? -0.096 18.324 8.130 1.00 0.00 53 SER A CA 3
ATOM 4262 C C . SER A 1 53 ? -1.344 17.439 8.099 1.00 0.00 53 SER A C 3
ATOM 4263 O O . SER A 1 53 ? -1.365 16.368 8.703 1.00 0.00 53 SER A O 3
ATOM 4271 N N . ILE A 1 54 ? -2.353 17.920 7.388 1.00 0.00 54 ILE A N 3
ATOM 4272 C CA . ILE A 1 54 ? -3.602 17.185 7.269 1.00 0.00 54 ILE A CA 3
ATOM 4273 C C . ILE A 1 54 ? -3.300 15.690 7.158 1.00 0.00 54 ILE A C 3
ATOM 4274 O O . ILE A 1 54 ? -3.680 14.909 8.029 1.00 0.00 54 ILE A O 3
ATOM 4290 N N . ALA A 1 55 ? -2.619 15.335 6.078 1.00 0.00 55 ALA A N 3
ATOM 4291 C CA . ALA A 1 55 ? -2.261 13.946 5.841 1.00 0.00 55 ALA A CA 3
ATOM 4292 C C . ALA A 1 55 ? -1.855 13.296 7.165 1.00 0.00 55 ALA A C 3
ATOM 4293 O O . ALA A 1 55 ? -2.535 12.394 7.652 1.00 0.00 55 ALA A O 3
ATOM 4300 N N . HIS A 1 56 ? -0.748 13.779 7.709 1.00 0.00 56 HIS A N 3
ATOM 4301 C CA . HIS A 1 56 ? -0.242 13.256 8.967 1.00 0.00 56 HIS A CA 3
ATOM 4302 C C . HIS A 1 56 ? -1.414 12.936 9.898 1.00 0.00 56 HIS A C 3
ATOM 4303 O O . HIS A 1 56 ? -1.511 11.827 10.421 1.00 0.00 56 HIS A O 3
ATOM 4317 N N . GLN A 1 57 ? -2.275 13.927 10.075 1.00 0.00 57 GLN A N 3
ATOM 4318 C CA . GLN A 1 57 ? -3.436 13.766 10.933 1.00 0.00 57 GLN A CA 3
ATOM 4319 C C . GLN A 1 57 ? -4.259 12.555 10.490 1.00 0.00 57 GLN A C 3
ATOM 4320 O O . GLN A 1 57 ? -4.653 11.731 11.314 1.00 0.00 57 GLN A O 3
ATOM 4334 N N . ALA A 1 58 ? -4.495 12.484 9.188 1.00 0.00 58 ALA A N 3
ATOM 4335 C CA . ALA A 1 58 ? -5.265 11.388 8.625 1.00 0.00 58 ALA A CA 3
ATOM 4336 C C . ALA A 1 58 ? -4.568 10.064 8.946 1.00 0.00 58 ALA A C 3
ATOM 4337 O O . ALA A 1 58 ? -5.219 9.091 9.322 1.00 0.00 58 ALA A O 3
ATOM 4344 N N . GLY A 1 59 ? -3.252 10.070 8.785 1.00 0.00 59 GLY A N 3
ATOM 4345 C CA . GLY A 1 59 ? -2.460 8.882 9.052 1.00 0.00 59 GLY A CA 3
ATOM 4346 C C . GLY A 1 59 ? -1.908 8.287 7.755 1.00 0.00 59 GLY A C 3
ATOM 4347 O O . GLY A 1 59 ? -2.037 7.088 7.514 1.00 0.00 59 GLY A O 3
ATOM 4351 N N . LEU A 1 60 ? -1.306 9.153 6.954 1.00 0.00 60 LEU A N 3
ATOM 4352 C CA . LEU A 1 60 ? -0.734 8.728 5.687 1.00 0.00 60 LEU A CA 3
ATOM 4353 C C . LEU A 1 60 ? 0.735 8.355 5.896 1.00 0.00 60 LEU A C 3
ATOM 4354 O O . LEU A 1 60 ? 1.389 8.874 6.799 1.00 0.00 60 LEU A O 3
ATOM 4370 N N . GLU A 1 61 ? 1.211 7.457 5.045 1.00 0.00 61 GLU A N 3
ATOM 4371 C CA . GLU A 1 61 ? 2.590 7.008 5.125 1.00 0.00 61 GLU A CA 3
ATOM 4372 C C . GLU A 1 61 ? 3.169 6.819 3.721 1.00 0.00 61 GLU A C 3
ATOM 4373 O O . GLU A 1 61 ? 2.443 6.900 2.731 1.00 0.00 61 GLU A O 3
ATOM 4385 N N . TYR A 1 62 ? 4.470 6.571 3.680 1.00 0.00 62 TYR A N 3
ATOM 4386 C CA . TYR A 1 62 ? 5.154 6.369 2.414 1.00 0.00 62 TYR A CA 3
ATOM 4387 C C . TYR A 1 62 ? 5.012 4.922 1.938 1.00 0.00 62 TYR A C 3
ATOM 4388 O O . TYR A 1 62 ? 4.836 4.013 2.748 1.00 0.00 62 TYR A O 3
ATOM 4406 N N . GLY A 1 63 ? 5.093 4.754 0.627 1.00 0.00 63 GLY A N 3
ATOM 4407 C CA . GLY A 1 63 ? 4.975 3.433 0.033 1.00 0.00 63 GLY A CA 3
ATOM 4408 C C . GLY A 1 63 ? 3.508 3.058 -0.184 1.00 0.00 63 GLY A C 3
ATOM 4409 O O . GLY A 1 63 ? 3.208 2.090 -0.881 1.00 0.00 63 GLY A O 3
ATOM 4413 N N . ASP A 1 64 ? 2.633 3.844 0.426 1.00 0.00 64 ASP A N 3
ATOM 4414 C CA . ASP A 1 64 ? 1.204 3.607 0.308 1.00 0.00 64 ASP A CA 3
ATOM 4415 C C . ASP A 1 64 ? 0.724 4.083 -1.064 1.00 0.00 64 ASP A C 3
ATOM 4416 O O . ASP A 1 64 ? 0.295 5.226 -1.213 1.00 0.00 64 ASP A O 3
ATOM 4425 N N . GLN A 1 65 ? 0.812 3.182 -2.032 1.00 0.00 65 GLN A N 3
ATOM 4426 C CA . GLN A 1 65 ? 0.392 3.496 -3.387 1.00 0.00 65 GLN A CA 3
ATOM 4427 C C . GLN A 1 65 ? -1.050 4.007 -3.391 1.00 0.00 65 GLN A C 3
ATOM 4428 O O . GLN A 1 65 ? -1.966 3.292 -2.987 1.00 0.00 65 GLN A O 3
ATOM 4442 N N . LEU A 1 66 ? -1.207 5.240 -3.851 1.00 0.00 66 LEU A N 3
ATOM 4443 C CA . LEU A 1 66 ? -2.522 5.854 -3.912 1.00 0.00 66 LEU A CA 3
ATOM 4444 C C . LEU A 1 66 ? -3.288 5.291 -5.110 1.00 0.00 66 LEU A C 3
ATOM 4445 O O . LEU A 1 66 ? -2.913 5.526 -6.258 1.00 0.00 66 LEU A O 3
ATOM 4461 N N . LEU A 1 67 ? -4.348 4.557 -4.803 1.00 0.00 67 LEU A N 3
ATOM 4462 C CA . LEU A 1 67 ? -5.170 3.958 -5.840 1.00 0.00 67 LEU A CA 3
ATOM 4463 C C . LEU A 1 67 ? -6.185 4.988 -6.339 1.00 0.00 67 LEU A C 3
ATOM 4464 O O . LEU A 1 67 ? -6.276 5.245 -7.538 1.00 0.00 67 LEU A O 3
ATOM 4480 N N . GLU A 1 68 ? -6.923 5.550 -5.393 1.00 0.00 68 GLU A N 3
ATOM 4481 C CA . GLU A 1 68 ? -7.928 6.547 -5.721 1.00 0.00 68 GLU A CA 3
ATOM 4482 C C . GLU A 1 68 ? -7.983 7.623 -4.635 1.00 0.00 68 GLU A C 3
ATOM 4483 O O . GLU A 1 68 ? -7.810 7.327 -3.453 1.00 0.00 68 GLU A O 3
ATOM 4495 N N . PHE A 1 69 ? -8.224 8.850 -5.073 1.00 0.00 69 PHE A N 3
ATOM 4496 C CA . PHE A 1 69 ? -8.304 9.971 -4.153 1.00 0.00 69 PHE A CA 3
ATOM 4497 C C . PHE A 1 69 ? -9.701 10.594 -4.168 1.00 0.00 69 PHE A C 3
ATOM 4498 O O . PHE A 1 69 ? -9.978 11.489 -4.966 1.00 0.00 69 PHE A O 3
ATOM 4515 N N . ASN A 1 70 ? -10.546 10.097 -3.277 1.00 0.00 70 ASN A N 3
ATOM 4516 C CA . ASN A 1 70 ? -11.908 10.593 -3.177 1.00 0.00 70 ASN A CA 3
ATOM 4517 C C . ASN A 1 70 ? -12.694 10.165 -4.418 1.00 0.00 70 ASN A C 3
ATOM 4518 O O . ASN A 1 70 ? -13.822 10.609 -4.626 1.00 0.00 70 ASN A O 3
ATOM 4529 N N . GLY A 1 71 ? -12.067 9.307 -5.210 1.00 0.00 71 GLY A N 3
ATOM 4530 C CA . GLY A 1 71 ? -12.694 8.814 -6.424 1.00 0.00 71 GLY A CA 3
ATOM 4531 C C . GLY A 1 71 ? -11.721 8.865 -7.603 1.00 0.00 71 GLY A C 3
ATOM 4532 O O . GLY A 1 71 ? -11.634 7.917 -8.382 1.00 0.00 71 GLY A O 3
ATOM 4536 N N . ILE A 1 72 ? -11.013 9.981 -7.697 1.00 0.00 72 ILE A N 3
ATOM 4537 C CA . ILE A 1 72 ? -10.049 10.168 -8.768 1.00 0.00 72 ILE A CA 3
ATOM 4538 C C . ILE A 1 72 ? -9.097 8.971 -8.806 1.00 0.00 72 ILE A C 3
ATOM 4539 O O . ILE A 1 72 ? -8.455 8.653 -7.806 1.00 0.00 72 ILE A O 3
ATOM 4555 N N . ASN A 1 73 ? -9.035 8.341 -9.970 1.00 0.00 73 ASN A N 3
ATOM 4556 C CA . ASN A 1 73 ? -8.172 7.186 -10.151 1.00 0.00 73 ASN A CA 3
ATOM 4557 C C . ASN A 1 73 ? -6.716 7.651 -10.231 1.00 0.00 73 ASN A C 3
ATOM 4558 O O . ASN A 1 73 ? -6.335 8.352 -11.167 1.00 0.00 73 ASN A O 3
ATOM 4569 N N . LEU A 1 74 ? -5.942 7.241 -9.237 1.00 0.00 74 LEU A N 3
ATOM 4570 C CA . LEU A 1 74 ? -4.537 7.607 -9.183 1.00 0.00 74 LEU A CA 3
ATOM 4571 C C . LEU A 1 74 ? -3.749 6.732 -10.161 1.00 0.00 74 LEU A C 3
ATOM 4572 O O . LEU A 1 74 ? -2.715 7.151 -10.680 1.00 0.00 74 LEU A O 3
ATOM 4588 N N . ARG A 1 75 ? -4.268 5.533 -10.382 1.00 0.00 75 ARG A N 3
ATOM 4589 C CA . ARG A 1 75 ? -3.626 4.596 -11.288 1.00 0.00 75 ARG A CA 3
ATOM 4590 C C . ARG A 1 75 ? -3.427 5.238 -12.663 1.00 0.00 75 ARG A C 3
ATOM 4591 O O . ARG A 1 75 ? -2.444 4.957 -13.346 1.00 0.00 75 ARG A O 3
ATOM 4612 N N . SER A 1 76 ? -4.375 6.088 -13.026 1.00 0.00 76 SER A N 3
ATOM 4613 C CA . SER A 1 76 ? -4.316 6.773 -14.307 1.00 0.00 76 SER A CA 3
ATOM 4614 C C . SER A 1 76 ? -3.790 8.196 -14.115 1.00 0.00 76 SER A C 3
ATOM 4615 O O . SER A 1 76 ? -3.447 8.871 -15.085 1.00 0.00 76 SER A O 3
ATOM 4623 N N . ALA A 1 77 ? -3.744 8.612 -12.858 1.00 0.00 77 ALA A N 3
ATOM 4624 C CA . ALA A 1 77 ? -3.266 9.944 -12.527 1.00 0.00 77 ALA A CA 3
ATOM 4625 C C . ALA A 1 77 ? -1.743 9.985 -12.672 1.00 0.00 77 ALA A C 3
ATOM 4626 O O . ALA A 1 77 ? -1.085 8.946 -12.636 1.00 0.00 77 ALA A O 3
ATOM 4633 N N . THR A 1 78 ? -1.228 11.195 -12.833 1.00 0.00 78 THR A N 3
ATOM 4634 C CA . THR A 1 78 ? 0.205 11.385 -12.983 1.00 0.00 78 THR A CA 3
ATOM 4635 C C . THR A 1 78 ? 0.795 12.014 -11.719 1.00 0.00 78 THR A C 3
ATOM 4636 O O . THR A 1 78 ? 0.109 12.141 -10.706 1.00 0.00 78 THR A O 3
ATOM 4647 N N . GLU A 1 79 ? 2.060 12.392 -11.821 1.00 0.00 79 GLU A N 3
ATOM 4648 C CA . GLU A 1 79 ? 2.751 13.005 -10.699 1.00 0.00 79 GLU A CA 3
ATOM 4649 C C . GLU A 1 79 ? 2.300 14.457 -10.528 1.00 0.00 79 GLU A C 3
ATOM 4650 O O . GLU A 1 79 ? 2.189 14.948 -9.406 1.00 0.00 79 GLU A O 3
ATOM 4662 N N . GLN A 1 80 ? 2.052 15.103 -11.658 1.00 0.00 80 GLN A N 3
ATOM 4663 C CA . GLN A 1 80 ? 1.616 16.489 -11.647 1.00 0.00 80 GLN A CA 3
ATOM 4664 C C . GLN A 1 80 ? 0.144 16.580 -11.240 1.00 0.00 80 GLN A C 3
ATOM 4665 O O . GLN A 1 80 ? -0.230 17.430 -10.433 1.00 0.00 80 GLN A O 3
ATOM 4679 N N . GLN A 1 81 ? -0.652 15.691 -11.817 1.00 0.00 81 GLN A N 3
ATOM 4680 C CA . GLN A 1 81 ? -2.075 15.660 -11.524 1.00 0.00 81 GLN A CA 3
ATOM 4681 C C . GLN A 1 81 ? -2.308 15.247 -10.069 1.00 0.00 81 GLN A C 3
ATOM 4682 O O . GLN A 1 81 ? -3.128 15.845 -9.375 1.00 0.00 81 GLN A O 3
ATOM 4696 N N . ALA A 1 82 ? -1.573 14.228 -9.651 1.00 0.00 82 ALA A N 3
ATOM 4697 C CA . ALA A 1 82 ? -1.689 13.728 -8.292 1.00 0.00 82 ALA A CA 3
ATOM 4698 C C . ALA A 1 82 ? -1.356 14.853 -7.309 1.00 0.00 82 ALA A C 3
ATOM 4699 O O . ALA A 1 82 ? -1.983 14.969 -6.257 1.00 0.00 82 ALA A O 3
ATOM 4706 N N . ARG A 1 83 ? -0.369 15.652 -7.688 1.00 0.00 83 ARG A N 3
ATOM 4707 C CA . ARG A 1 83 ? 0.055 16.764 -6.853 1.00 0.00 83 ARG A CA 3
ATOM 4708 C C . ARG A 1 83 ? -1.026 17.846 -6.821 1.00 0.00 83 ARG A C 3
ATOM 4709 O O . ARG A 1 83 ? -0.983 18.746 -5.984 1.00 0.00 83 ARG A O 3
ATOM 4730 N N . LEU A 1 84 ? -1.969 17.723 -7.743 1.00 0.00 84 LEU A N 3
ATOM 4731 C CA . LEU A 1 84 ? -3.059 18.680 -7.831 1.00 0.00 84 LEU A CA 3
ATOM 4732 C C . LEU A 1 84 ? -4.311 18.081 -7.187 1.00 0.00 84 LEU A C 3
ATOM 4733 O O . LEU A 1 84 ? -4.901 18.682 -6.290 1.00 0.00 84 LEU A O 3
ATOM 4749 N N . ILE A 1 85 ? -4.680 16.903 -7.669 1.00 0.00 85 ILE A N 3
ATOM 4750 C CA . ILE A 1 85 ? -5.851 16.216 -7.151 1.00 0.00 85 ILE A CA 3
ATOM 4751 C C . ILE A 1 85 ? -5.839 16.277 -5.623 1.00 0.00 85 ILE A C 3
ATOM 4752 O O . ILE A 1 85 ? -6.845 16.620 -5.004 1.00 0.00 85 ILE A O 3
ATOM 4768 N N . ILE A 1 86 ? -4.689 15.939 -5.058 1.00 0.00 86 ILE A N 3
ATOM 4769 C CA . ILE A 1 86 ? -4.533 15.952 -3.613 1.00 0.00 86 ILE A CA 3
ATOM 4770 C C . ILE A 1 86 ? -4.521 17.399 -3.118 1.00 0.00 86 ILE A C 3
ATOM 4771 O O . ILE A 1 86 ? -4.935 17.678 -1.994 1.00 0.00 86 ILE A O 3
ATOM 4787 N N . GLY A 1 87 ? -4.042 18.282 -3.982 1.00 0.00 87 GLY A N 3
ATOM 4788 C CA . GLY A 1 87 ? -3.971 19.694 -3.646 1.00 0.00 87 GLY A CA 3
ATOM 4789 C C . GLY A 1 87 ? -5.261 20.417 -4.038 1.00 0.00 87 GLY A C 3
ATOM 4790 O O . GLY A 1 87 ? -5.233 21.592 -4.401 1.00 0.00 87 GLY A O 3
ATOM 4794 N N . GLN A 1 88 ? -6.361 19.684 -3.951 1.00 0.00 88 GLN A N 3
ATOM 4795 C CA . GLN A 1 88 ? -7.660 20.240 -4.292 1.00 0.00 88 GLN A CA 3
ATOM 4796 C C . GLN A 1 88 ? -8.342 20.799 -3.042 1.00 0.00 88 GLN A C 3
ATOM 4797 O O . GLN A 1 88 ? -7.744 20.836 -1.968 1.00 0.00 88 GLN A O 3
ATOM 4811 N N . GLN A 1 89 ? -9.586 21.220 -3.224 1.00 0.00 89 GLN A N 3
ATOM 4812 C CA . GLN A 1 89 ? -10.356 21.776 -2.125 1.00 0.00 89 GLN A CA 3
ATOM 4813 C C . GLN A 1 89 ? -11.505 20.836 -1.753 1.00 0.00 89 GLN A C 3
ATOM 4814 O O . GLN A 1 89 ? -12.257 20.396 -2.622 1.00 0.00 89 GLN A O 3
ATOM 4828 N N . CYS A 1 90 ? -11.605 20.557 -0.462 1.00 0.00 90 CYS A N 3
ATOM 4829 C CA . CYS A 1 90 ? -12.650 19.678 0.035 1.00 0.00 90 CYS A CA 3
ATOM 4830 C C . CYS A 1 90 ? -12.481 19.539 1.549 1.00 0.00 90 CYS A C 3
ATOM 4831 O O . CYS A 1 90 ? -11.539 18.900 2.016 1.00 0.00 90 CYS A O 3
ATOM 4839 N N . ASP A 1 91 ? -13.408 20.147 2.274 1.00 0.00 91 ASP A N 3
ATOM 4840 C CA . ASP A 1 91 ? -13.374 20.099 3.726 1.00 0.00 91 ASP A CA 3
ATOM 4841 C C . ASP A 1 91 ? -12.987 18.688 4.176 1.00 0.00 91 ASP A C 3
ATOM 4842 O O . ASP A 1 91 ? -12.099 18.521 5.010 1.00 0.00 91 ASP A O 3
ATOM 4851 N N . THR A 1 92 ? -13.673 17.710 3.604 1.00 0.00 92 THR A N 3
ATOM 4852 C CA . THR A 1 92 ? -13.413 16.320 3.936 1.00 0.00 92 THR A CA 3
ATOM 4853 C C . THR A 1 92 ? -13.237 15.491 2.661 1.00 0.00 92 THR A C 3
ATOM 4854 O O . THR A 1 92 ? -14.107 15.491 1.792 1.00 0.00 92 THR A O 3
ATOM 4865 N N . ILE A 1 93 ? -12.105 14.806 2.591 1.00 0.00 93 ILE A N 3
ATOM 4866 C CA . ILE A 1 93 ? -11.804 13.975 1.438 1.00 0.00 93 ILE A CA 3
ATOM 4867 C C . ILE A 1 93 ? -11.254 12.629 1.915 1.00 0.00 93 ILE A C 3
ATOM 4868 O O . ILE A 1 93 ? -10.63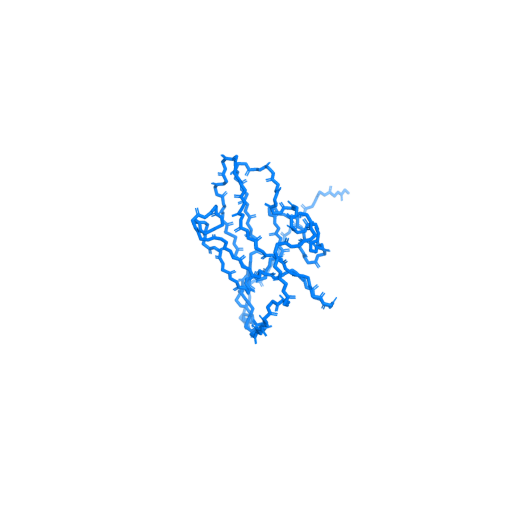8 12.546 2.976 1.00 0.00 93 ILE A O 3
ATOM 4884 N N . THR A 1 94 ? -11.495 11.607 1.106 1.00 0.00 94 THR A N 3
ATOM 4885 C CA . THR A 1 94 ? -11.032 10.269 1.431 1.00 0.00 94 THR A CA 3
ATOM 4886 C C . THR A 1 94 ? -9.879 9.865 0.510 1.00 0.00 94 THR A C 3
ATOM 4887 O O . THR A 1 94 ? -9.645 10.505 -0.514 1.00 0.00 94 THR A O 3
ATOM 4898 N N . ILE A 1 95 ? -9.189 8.806 0.908 1.00 0.00 95 ILE A N 3
ATOM 4899 C CA . ILE A 1 95 ? -8.066 8.310 0.131 1.00 0.00 95 ILE A CA 3
ATOM 4900 C C . ILE A 1 95 ? -8.099 6.780 0.116 1.00 0.00 95 ILE A C 3
ATOM 4901 O O . ILE A 1 95 ? -8.402 6.152 1.130 1.00 0.00 95 ILE A O 3
ATOM 4917 N N . LEU A 1 96 ? -7.783 6.224 -1.044 1.00 0.00 96 LEU A N 3
ATOM 4918 C CA . LEU A 1 96 ? -7.772 4.780 -1.204 1.00 0.00 96 LEU A CA 3
ATOM 4919 C C . LEU A 1 96 ? -6.333 4.305 -1.412 1.00 0.00 96 LEU A C 3
ATOM 4920 O O . LEU A 1 96 ? -5.799 4.395 -2.517 1.00 0.00 96 LEU A O 3
ATOM 4936 N N . ALA A 1 97 ? -5.745 3.810 -0.333 1.00 0.00 97 ALA A N 3
ATOM 4937 C CA . ALA A 1 97 ? -4.378 3.321 -0.383 1.00 0.00 97 ALA A CA 3
ATOM 4938 C C . ALA A 1 97 ? -4.390 1.794 -0.482 1.00 0.00 97 ALA A C 3
ATOM 4939 O O . ALA A 1 97 ? -5.438 1.167 -0.331 1.00 0.00 97 ALA A O 3
ATOM 4946 N N . GLN A 1 98 ? -3.214 1.239 -0.734 1.00 0.00 98 GLN A N 3
ATOM 4947 C CA . GLN A 1 98 ? -3.076 -0.202 -0.854 1.00 0.00 98 GLN A CA 3
ATOM 4948 C C . GLN A 1 98 ? -1.604 -0.605 -0.749 1.00 0.00 98 GLN A C 3
ATOM 4949 O O . GLN A 1 98 ? -0.962 -0.892 -1.758 1.00 0.00 98 GLN A O 3
ATOM 4963 N N . TYR A 1 99 ? -1.113 -0.615 0.481 1.00 0.00 99 TYR A N 3
ATOM 4964 C CA . TYR A 1 99 ? 0.272 -0.979 0.731 1.00 0.00 99 TYR A CA 3
ATOM 4965 C C . TYR A 1 99 ? 0.696 -2.157 -0.148 1.00 0.00 99 TYR A C 3
ATOM 4966 O O . TYR A 1 99 ? -0.034 -3.139 -0.271 1.00 0.00 99 TYR A O 3
ATOM 4984 N N . ASN A 1 100 ? 1.876 -2.021 -0.736 1.00 0.00 100 ASN A N 3
ATOM 4985 C CA . ASN A 1 100 ? 2.406 -3.062 -1.599 1.00 0.00 100 ASN A CA 3
ATOM 4986 C C . ASN A 1 100 ? 3.811 -3.442 -1.128 1.00 0.00 100 ASN A C 3
ATOM 4987 O O . ASN A 1 100 ? 4.734 -2.633 -1.199 1.00 0.00 100 ASN A O 3
ATOM 4998 N N . PRO A 1 101 ? 3.933 -4.708 -0.646 1.00 0.00 101 PRO A N 3
ATOM 4999 C CA . PRO A 1 101 ? 5.210 -5.206 -0.163 1.00 0.00 101 PRO A CA 3
ATOM 5000 C C . PRO A 1 101 ? 6.150 -5.523 -1.328 1.00 0.00 101 PRO A C 3
ATOM 5001 O O . PRO A 1 101 ? 6.663 -6.636 -1.431 1.00 0.00 101 PRO A O 3
ATOM 5012 N N . HIS A 1 102 ? 6.348 -4.524 -2.175 1.00 0.00 102 HIS A N 3
ATOM 5013 C CA . HIS A 1 102 ? 7.218 -4.682 -3.329 1.00 0.00 102 HIS A CA 3
ATOM 5014 C C . HIS A 1 102 ? 7.550 -3.308 -3.913 1.00 0.00 102 HIS A C 3
ATOM 5015 O O . HIS A 1 102 ? 7.230 -3.027 -5.067 1.00 0.00 102 HIS A O 3
ATOM 5029 N N . VAL A 1 103 ? 8.187 -2.489 -3.090 1.00 0.00 103 VAL A N 3
ATOM 5030 C CA . VAL A 1 103 ? 8.566 -1.151 -3.511 1.00 0.00 103 VAL A CA 3
ATOM 5031 C C . VAL A 1 103 ? 9.829 -0.723 -2.760 1.00 0.00 103 VAL A C 3
ATOM 5032 O O . VAL A 1 103 ? 9.893 -0.826 -1.536 1.00 0.00 103 VAL A O 3
ATOM 5045 N N . HIS A 1 104 ? 10.803 -0.252 -3.526 1.00 0.00 104 HIS A N 3
ATOM 5046 C CA . HIS A 1 104 ? 12.060 0.192 -2.948 1.00 0.00 104 HIS A CA 3
ATOM 5047 C C . HIS A 1 104 ? 12.946 0.787 -4.044 1.00 0.00 104 HIS A C 3
ATOM 5048 O O . HIS A 1 104 ? 13.835 0.113 -4.563 1.00 0.00 104 HIS A O 3
ATOM 5062 N N . GLN A 1 105 ? 12.673 2.043 -4.364 1.00 0.00 105 GLN A N 3
ATOM 5063 C CA . GLN A 1 105 ? 13.435 2.737 -5.389 1.00 0.00 105 GLN A CA 3
ATOM 5064 C C . GLN A 1 105 ? 14.139 3.957 -4.792 1.00 0.00 105 GLN A C 3
ATOM 5065 O O . GLN A 1 105 ? 13.940 4.283 -3.622 1.00 0.00 105 GLN A O 3
ATOM 5079 N N . LEU A 1 106 ? 14.948 4.599 -5.622 1.00 0.00 106 LEU A N 3
ATOM 5080 C CA . LEU A 1 106 ? 15.683 5.775 -5.191 1.00 0.00 106 LEU A CA 3
ATOM 5081 C C . LEU A 1 106 ? 16.566 5.411 -3.996 1.00 0.00 106 LEU A C 3
ATOM 5082 O O . LEU A 1 106 ? 16.424 4.333 -3.421 1.00 0.00 106 LEU A O 3
ATOM 5098 N N . SER A 1 107 ? 17.459 6.329 -3.659 1.00 0.00 107 SER A N 3
ATOM 5099 C CA . SER A 1 107 ? 18.366 6.118 -2.543 1.00 0.00 107 SER A CA 3
ATOM 5100 C C . SER A 1 107 ? 18.539 7.418 -1.756 1.00 0.00 107 SER A C 3
ATOM 5101 O O . SER A 1 107 ? 18.197 7.484 -0.576 1.00 0.00 107 SER A O 3
ATOM 5109 N N . SER A 1 108 ? 19.068 8.421 -2.440 1.00 0.00 108 SER A N 3
ATOM 5110 C CA . SER A 1 108 ? 19.291 9.716 -1.820 1.00 0.00 108 SER A CA 3
ATOM 5111 C C . SER A 1 108 ? 19.771 10.723 -2.867 1.00 0.00 108 SER A C 3
ATOM 5112 O O . SER A 1 108 ? 20.240 10.336 -3.936 1.00 0.00 108 SER A O 3
ATOM 5120 N N . HIS A 1 109 ? 19.636 11.995 -2.523 1.00 0.00 109 HIS A N 3
ATOM 5121 C CA . HIS A 1 109 ? 20.050 13.061 -3.420 1.00 0.00 109 HIS A CA 3
ATOM 5122 C C . HIS A 1 109 ? 19.782 14.417 -2.765 1.00 0.00 109 HIS A C 3
ATOM 5123 O O . HIS A 1 109 ? 18.700 14.982 -2.918 1.00 0.00 109 HIS A O 3
ATOM 5137 N N . SER A 1 110 ? 20.786 14.900 -2.048 1.00 0.00 110 SER A N 3
ATOM 5138 C CA . SER A 1 110 ? 20.673 16.180 -1.369 1.00 0.00 110 SER A CA 3
ATOM 5139 C C . SER A 1 110 ? 22.046 16.849 -1.281 1.00 0.00 110 SER A C 3
ATOM 5140 O O . SER A 1 110 ? 23.073 16.187 -1.421 1.00 0.00 110 SER A O 3
ATOM 5148 N N . ARG A 1 111 ? 22.019 18.153 -1.050 1.00 0.00 111 ARG A N 3
ATOM 5149 C CA . ARG A 1 111 ? 23.249 18.920 -0.942 1.00 0.00 111 ARG A CA 3
ATOM 5150 C C . ARG A 1 111 ? 22.987 20.247 -0.227 1.00 0.00 111 ARG A C 3
ATOM 5151 O O . ARG A 1 111 ? 22.420 21.169 -0.811 1.00 0.00 111 ARG A O 3
ATOM 5172 N N . SER A 1 112 ? 23.411 20.301 1.027 1.00 0.00 112 SER A N 3
ATOM 5173 C CA . SER A 1 112 ? 23.229 21.499 1.828 1.00 0.00 112 SER A CA 3
ATOM 5174 C C . SER A 1 112 ? 24.335 22.509 1.517 1.00 0.00 112 SER A C 3
ATOM 5175 O O . SER A 1 112 ? 25.356 22.156 0.929 1.00 0.00 112 SER A O 3
ATOM 5183 N N . GLY A 1 113 ? 24.095 23.746 1.926 1.00 0.00 113 GLY A N 3
ATOM 5184 C CA . GLY A 1 113 ? 25.058 24.810 1.698 1.00 0.00 113 GLY A CA 3
ATOM 5185 C C . GLY A 1 113 ? 25.424 25.508 3.010 1.00 0.00 113 GLY A C 3
ATOM 5186 O O . GLY A 1 113 ? 24.792 26.492 3.391 1.00 0.00 113 GLY A O 3
ATOM 5190 N N . PRO A 1 114 ? 26.471 24.957 3.681 1.00 0.00 114 PRO A N 3
ATOM 5191 C CA . PRO A 1 114 ? 26.929 25.516 4.941 1.00 0.00 114 PRO A CA 3
ATOM 5192 C C . PRO A 1 114 ? 27.711 26.812 4.715 1.00 0.00 114 PRO A C 3
ATOM 5193 O O . PRO A 1 114 ? 28.854 26.780 4.262 1.00 0.00 114 PRO A O 3
ATOM 5204 N N . SER A 1 115 ? 27.063 27.921 5.040 1.00 0.00 115 SER A N 3
ATOM 5205 C CA . SER A 1 115 ? 27.683 29.225 4.878 1.00 0.00 115 SER A CA 3
ATOM 5206 C C . SER A 1 115 ? 28.981 29.291 5.686 1.00 0.00 115 SER A C 3
ATOM 5207 O O . SER A 1 115 ? 29.144 28.567 6.667 1.00 0.00 115 SER A O 3
ATOM 5215 N N . SER A 1 116 ? 29.872 30.166 5.243 1.00 0.00 116 SER A N 3
ATOM 5216 C CA . SER A 1 116 ? 31.150 30.336 5.912 1.00 0.00 116 SER A CA 3
ATOM 5217 C C . SER A 1 116 ? 30.932 30.861 7.333 1.00 0.00 116 SER A C 3
ATOM 5218 O O . SER A 1 116 ? 29.881 31.425 7.635 1.00 0.00 116 SER A O 3
ATOM 5226 N N . GLY A 1 117 ? 31.941 30.658 8.167 1.00 0.00 117 GLY A N 3
ATOM 5227 C CA . GLY A 1 117 ? 31.872 31.104 9.548 1.00 0.00 117 GLY A CA 3
ATOM 5228 C C . GLY A 1 117 ? 30.715 30.426 10.286 1.00 0.00 117 GLY A C 3
ATOM 5229 O O . GLY A 1 117 ? 30.922 29.779 11.311 1.00 0.00 117 GLY A O 3
ATOM 5233 N N . GLY A 1 1 ? -1.299 -34.042 -5.321 1.00 0.00 1 GLY A N 4
ATOM 5234 C CA . GLY A 1 1 ? -1.563 -32.617 -5.219 1.00 0.00 1 GLY A CA 4
ATOM 5235 C C . GLY A 1 1 ? -2.803 -32.349 -4.364 1.00 0.00 1 GLY A C 4
ATOM 5236 O O . GLY A 1 1 ? -3.432 -33.282 -3.866 1.00 0.00 1 GLY A O 4
ATOM 5240 N N . SER A 1 2 ? -3.119 -31.070 -4.221 1.00 0.00 2 SER A N 4
ATOM 5241 C CA . SER A 1 2 ? -4.273 -30.668 -3.435 1.00 0.00 2 SER A CA 4
ATOM 5242 C C . SER A 1 2 ? -4.621 -29.207 -3.726 1.00 0.00 2 SER A C 4
ATOM 5243 O O . SER A 1 2 ? -3.766 -28.436 -4.159 1.00 0.00 2 SER A O 4
ATOM 5251 N N . SER A 1 3 ? -5.877 -28.870 -3.476 1.00 0.00 3 SER A N 4
ATOM 5252 C CA . SER A 1 3 ? -6.349 -27.515 -3.706 1.00 0.00 3 SER A CA 4
ATOM 5253 C C . SER A 1 3 ? -7.474 -27.179 -2.726 1.00 0.00 3 SER A C 4
ATOM 5254 O O . SER A 1 3 ? -8.017 -28.067 -2.070 1.00 0.00 3 SER A O 4
ATOM 5262 N N . GLY A 1 4 ? -7.792 -25.894 -2.657 1.00 0.00 4 GLY A N 4
ATOM 5263 C CA . GLY A 1 4 ? -8.843 -25.430 -1.768 1.00 0.00 4 GLY A CA 4
ATOM 5264 C C . GLY A 1 4 ? -10.065 -24.961 -2.561 1.00 0.00 4 GLY A C 4
ATOM 5265 O O . GLY A 1 4 ? -10.050 -24.966 -3.791 1.00 0.00 4 GLY A O 4
ATOM 5269 N N . SER A 1 5 ? -11.094 -24.568 -1.825 1.00 0.00 5 SER A N 4
ATOM 5270 C CA . SER A 1 5 ? -12.321 -24.097 -2.444 1.00 0.00 5 SER A CA 4
ATOM 5271 C C . SER A 1 5 ? -13.132 -23.276 -1.439 1.00 0.00 5 SER A C 4
ATOM 5272 O O . SER A 1 5 ? -12.996 -23.457 -0.230 1.00 0.00 5 SER A O 4
ATOM 5280 N N . SER A 1 6 ? -13.959 -22.392 -1.977 1.00 0.00 6 SER A N 4
ATOM 5281 C CA . SER A 1 6 ? -14.793 -21.543 -1.143 1.00 0.00 6 SER A CA 4
ATOM 5282 C C . SER A 1 6 ? -15.749 -20.728 -2.017 1.00 0.00 6 SER A C 4
ATOM 5283 O O . SER A 1 6 ? -15.606 -20.697 -3.238 1.00 0.00 6 SER A O 4
ATOM 5291 N N . GLY A 1 7 ? -16.703 -20.089 -1.356 1.00 0.00 7 GLY A N 4
ATOM 5292 C CA . GLY A 1 7 ? -17.683 -19.276 -2.057 1.00 0.00 7 GLY A CA 4
ATOM 5293 C C . GLY A 1 7 ? -18.204 -18.151 -1.161 1.00 0.00 7 GLY A C 4
ATOM 5294 O O . GLY A 1 7 ? -17.558 -17.783 -0.181 1.00 0.00 7 GLY A O 4
ATOM 5298 N N . GLY A 1 8 ? -19.368 -17.635 -1.529 1.00 0.00 8 GLY A N 4
ATOM 5299 C CA . GLY A 1 8 ? -19.983 -16.560 -0.771 1.00 0.00 8 GLY A CA 4
ATOM 5300 C C . GLY A 1 8 ? -19.854 -16.806 0.734 1.00 0.00 8 GLY A C 4
ATOM 5301 O O . GLY A 1 8 ? -20.538 -17.666 1.287 1.00 0.00 8 GLY A O 4
ATOM 5305 N N . GLU A 1 9 ? -18.972 -16.035 1.354 1.00 0.00 9 GLU A N 4
ATOM 5306 C CA . GLU A 1 9 ? -18.745 -16.159 2.783 1.00 0.00 9 GLU A CA 4
ATOM 5307 C C . GLU A 1 9 ? -17.956 -14.954 3.302 1.00 0.00 9 GLU A C 4
ATOM 5308 O O . GLU A 1 9 ? -17.014 -14.500 2.655 1.00 0.00 9 GLU A O 4
ATOM 5320 N N . ARG A 1 10 ? -18.372 -14.471 4.463 1.00 0.00 10 ARG A N 4
ATOM 5321 C CA . ARG A 1 10 ? -17.716 -13.328 5.076 1.00 0.00 10 ARG A CA 4
ATOM 5322 C C . ARG A 1 10 ? -16.196 -13.487 5.006 1.00 0.00 10 ARG A C 4
ATOM 5323 O O . ARG A 1 10 ? -15.624 -14.326 5.701 1.00 0.00 10 ARG A O 4
ATOM 5344 N N . ARG A 1 11 ? -15.585 -12.669 4.162 1.00 0.00 11 ARG A N 4
ATOM 5345 C CA . ARG A 1 11 ? -14.142 -12.710 3.994 1.00 0.00 11 ARG A CA 4
ATOM 5346 C C . ARG A 1 11 ? -13.444 -12.354 5.308 1.00 0.00 11 ARG A C 4
ATOM 5347 O O . ARG A 1 11 ? -14.070 -11.822 6.223 1.00 0.00 11 ARG A O 4
ATOM 5368 N N . LYS A 1 12 ? -12.156 -12.661 5.359 1.00 0.00 12 LYS A N 4
ATOM 5369 C CA . LYS A 1 12 ? -11.366 -12.381 6.545 1.00 0.00 12 LYS A CA 4
ATOM 5370 C C . LYS A 1 12 ? -9.883 -12.580 6.224 1.00 0.00 12 LYS A C 4
ATOM 5371 O O . LYS A 1 12 ? -9.536 -13.344 5.325 1.00 0.00 12 LYS A O 4
ATOM 5390 N N . ASP A 1 13 ? -9.049 -11.878 6.977 1.00 0.00 13 ASP A N 4
ATOM 5391 C CA . ASP A 1 13 ? -7.611 -11.968 6.784 1.00 0.00 13 ASP A CA 4
ATOM 5392 C C . ASP A 1 13 ? -7.263 -11.522 5.363 1.00 0.00 13 ASP A C 4
ATOM 5393 O O . ASP A 1 13 ? -8.135 -11.457 4.498 1.00 0.00 13 ASP A O 4
ATOM 5402 N N . ARG A 1 14 ? -5.987 -11.227 5.166 1.00 0.00 14 ARG A N 4
ATOM 5403 C CA . ARG A 1 14 ? -5.512 -10.789 3.864 1.00 0.00 14 ARG A CA 4
ATOM 5404 C C . ARG A 1 14 ? -5.279 -11.994 2.951 1.00 0.00 14 ARG A C 4
ATOM 5405 O O . ARG A 1 14 ? -4.840 -13.048 3.408 1.00 0.00 14 ARG A O 4
ATOM 5426 N N . PRO A 1 15 ? -5.593 -11.794 1.643 1.00 0.00 15 PRO A N 4
ATOM 5427 C CA . PRO A 1 15 ? -5.423 -12.852 0.661 1.00 0.00 15 PRO A CA 4
ATOM 5428 C C . PRO A 1 15 ? -3.945 -13.044 0.313 1.00 0.00 15 PRO A C 4
ATOM 5429 O O . PRO A 1 15 ? -3.497 -14.168 0.092 1.00 0.00 15 PRO A O 4
ATOM 5440 N N . TYR A 1 16 ? -3.229 -11.930 0.276 1.00 0.00 16 TYR A N 4
ATOM 5441 C CA . TYR A 1 16 ? -1.812 -11.961 -0.041 1.00 0.00 16 TYR A CA 4
ATOM 5442 C C . TYR A 1 16 ? -1.133 -10.646 0.346 1.00 0.00 16 TYR A C 4
ATOM 5443 O O . TYR A 1 16 ? -0.093 -10.649 1.002 1.00 0.00 16 TYR A O 4
ATOM 5461 N N . VAL A 1 17 ? -1.751 -9.552 -0.076 1.00 0.00 17 VAL A N 4
ATOM 5462 C CA . VAL A 1 17 ? -1.220 -8.232 0.219 1.00 0.00 17 VAL A CA 4
ATOM 5463 C C . VAL A 1 17 ? -2.160 -7.514 1.188 1.00 0.00 17 VAL A C 4
ATOM 5464 O O . VAL A 1 17 ? -3.185 -8.064 1.587 1.00 0.00 17 VAL A O 4
ATOM 5477 N N . GLU A 1 18 ? -1.778 -6.295 1.539 1.00 0.00 18 GLU A N 4
ATOM 5478 C CA . GLU A 1 18 ? -2.574 -5.495 2.455 1.00 0.00 18 GLU A CA 4
ATOM 5479 C C . GLU A 1 18 ? -3.769 -4.882 1.722 1.00 0.00 18 GLU A C 4
ATOM 5480 O O . GLU A 1 18 ? -3.624 -3.888 1.013 1.00 0.00 18 GLU A O 4
ATOM 5492 N N . GLU A 1 19 ? -4.924 -5.501 1.918 1.00 0.00 19 GLU A N 4
ATOM 5493 C CA . GLU A 1 19 ? -6.144 -5.028 1.285 1.00 0.00 19 GLU A CA 4
ATOM 5494 C C . GLU A 1 19 ? -6.177 -3.499 1.272 1.00 0.00 19 GLU A C 4
ATOM 5495 O O . GLU A 1 19 ? -5.510 -2.853 2.079 1.00 0.00 19 GLU A O 4
ATOM 5507 N N . PRO A 1 20 ? -6.981 -2.949 0.323 1.00 0.00 20 PRO A N 4
ATOM 5508 C CA . PRO A 1 20 ? -7.110 -1.508 0.194 1.00 0.00 20 PRO A CA 4
ATOM 5509 C C . PRO A 1 20 ? -7.980 -0.933 1.313 1.00 0.00 20 PRO A C 4
ATOM 5510 O O . PRO A 1 20 ? -9.007 -1.511 1.665 1.00 0.00 20 PRO A O 4
ATOM 5521 N N . ARG A 1 21 ? -7.538 0.199 1.841 1.00 0.00 21 ARG A N 4
ATOM 5522 C CA . ARG A 1 21 ? -8.263 0.858 2.914 1.00 0.00 21 ARG A CA 4
ATOM 5523 C C . ARG A 1 21 ? -8.837 2.190 2.426 1.00 0.00 21 ARG A C 4
ATOM 5524 O O . ARG A 1 21 ? -8.502 2.652 1.336 1.00 0.00 21 ARG A O 4
ATOM 5545 N N . HIS A 1 22 ? -9.690 2.771 3.257 1.00 0.00 22 HIS A N 4
ATOM 5546 C CA . HIS A 1 22 ? -10.312 4.041 2.924 1.00 0.00 22 HIS A CA 4
ATOM 5547 C C . HIS A 1 22 ? -10.040 5.054 4.037 1.00 0.00 22 HIS A C 4
ATOM 5548 O O . HIS A 1 22 ? -10.882 5.266 4.908 1.00 0.00 22 HIS A O 4
ATOM 5562 N N . VAL A 1 23 ? -8.860 5.653 3.972 1.00 0.00 23 VAL A N 4
ATOM 5563 C CA . VAL A 1 23 ? -8.465 6.638 4.964 1.00 0.00 23 VAL A CA 4
ATOM 5564 C C . VAL A 1 23 ? -9.154 7.969 4.656 1.00 0.00 23 VAL A C 4
ATOM 5565 O O . VAL A 1 23 ? -9.117 8.444 3.522 1.00 0.00 23 VAL A O 4
ATOM 5578 N N . LYS A 1 24 ? -9.766 8.535 5.686 1.00 0.00 24 LYS A N 4
ATOM 5579 C CA . LYS A 1 24 ? -10.462 9.802 5.539 1.00 0.00 24 LYS A CA 4
ATOM 5580 C C . LYS A 1 24 ? -9.511 10.946 5.899 1.00 0.00 24 LYS A C 4
ATOM 5581 O O . LYS A 1 24 ? -8.517 10.736 6.592 1.00 0.00 24 LYS A O 4
ATOM 5600 N N . VAL A 1 25 ? -9.850 12.130 5.411 1.00 0.00 25 VAL A N 4
ATOM 5601 C CA . VAL A 1 25 ? -9.039 13.307 5.672 1.00 0.00 25 VAL A CA 4
ATOM 5602 C C . VAL A 1 25 ? -9.948 14.466 6.084 1.00 0.00 25 VAL A C 4
ATOM 5603 O O . VAL A 1 25 ? -10.973 14.713 5.450 1.00 0.00 25 VAL A O 4
ATOM 5616 N N . GLN A 1 26 ? -9.540 15.148 7.145 1.00 0.00 26 GLN A N 4
ATOM 5617 C CA . GLN A 1 26 ? -10.305 16.275 7.650 1.00 0.00 26 GLN A CA 4
ATOM 5618 C C . GLN A 1 26 ? -9.573 17.587 7.358 1.00 0.00 26 GLN A C 4
ATOM 5619 O O . GLN A 1 26 ? -9.100 18.255 8.276 1.00 0.00 26 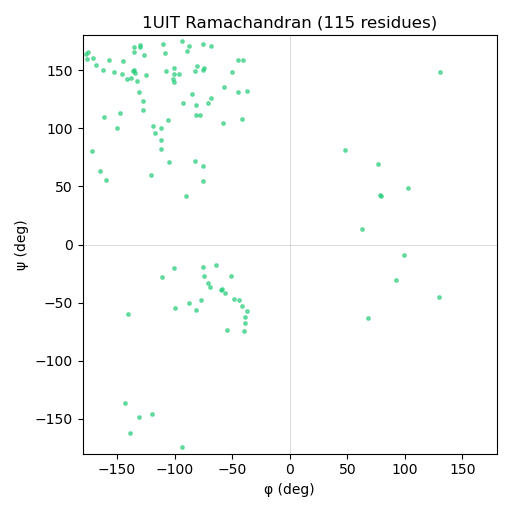GLN A O 4
ATOM 5633 N N . LYS A 1 27 ? -9.503 17.916 6.077 1.00 0.00 27 LYS A N 4
ATOM 5634 C CA . LYS A 1 27 ? -8.836 19.135 5.653 1.00 0.00 27 LYS A CA 4
ATOM 5635 C C . LYS A 1 27 ? -9.437 20.326 6.402 1.00 0.00 27 LYS A C 4
ATOM 5636 O O . LYS A 1 27 ? -8.866 20.797 7.385 1.00 0.00 27 LYS A O 4
ATOM 5655 N N . GLY A 1 28 ? -10.580 20.779 5.910 1.00 0.00 28 GLY A N 4
ATOM 5656 C CA . GLY A 1 28 ? -11.264 21.907 6.521 1.00 0.00 28 GLY A CA 4
ATOM 5657 C C . GLY A 1 28 ? -10.801 23.228 5.904 1.00 0.00 28 GLY A C 4
ATOM 5658 O O . GLY A 1 28 ? -11.565 23.892 5.205 1.00 0.00 28 GLY A O 4
ATOM 5662 N N . SER A 1 29 ? -9.552 23.570 6.185 1.00 0.00 29 SER A N 4
ATOM 5663 C CA . SER A 1 29 ? -8.979 24.801 5.667 1.00 0.00 29 SER A CA 4
ATOM 5664 C C . SER A 1 29 ? -7.455 24.767 5.806 1.00 0.00 29 SER A C 4
ATOM 5665 O O . SER A 1 29 ? -6.836 25.778 6.131 1.00 0.00 29 SER A O 4
ATOM 5673 N N . GLU A 1 30 ? -6.896 23.593 5.552 1.00 0.00 30 GLU A N 4
ATOM 5674 C CA . GLU A 1 30 ? -5.457 23.414 5.644 1.00 0.00 30 GLU A CA 4
ATOM 5675 C C . GLU A 1 30 ? -4.950 22.571 4.472 1.00 0.00 30 GLU A C 4
ATOM 5676 O O . GLU A 1 30 ? -5.730 21.883 3.815 1.00 0.00 30 GLU A O 4
ATOM 5688 N N . PRO A 1 31 ? -3.613 22.654 4.240 1.00 0.00 31 PRO A N 4
ATOM 5689 C CA . PRO A 1 31 ? -2.993 21.907 3.159 1.00 0.00 31 PRO A CA 4
ATOM 5690 C C . PRO A 1 31 ? -2.875 20.424 3.515 1.00 0.00 31 PRO A C 4
ATOM 5691 O O . PRO A 1 31 ? -3.165 20.027 4.642 1.00 0.00 31 PRO A O 4
ATOM 5702 N N . LEU A 1 32 ? -2.446 19.645 2.532 1.00 0.00 32 LEU A N 4
ATOM 5703 C CA . LEU A 1 32 ? -2.286 18.214 2.728 1.00 0.00 32 LEU A CA 4
ATOM 5704 C C . LEU A 1 32 ? -0.874 17.930 3.245 1.00 0.00 32 LEU A C 4
ATOM 5705 O O . LEU A 1 32 ? -0.707 17.284 4.279 1.00 0.00 32 LEU A O 4
ATOM 5721 N N . GLY A 1 33 ? 0.105 18.426 2.503 1.00 0.00 33 GLY A N 4
ATOM 5722 C CA . GLY A 1 33 ? 1.496 18.233 2.874 1.00 0.00 33 GLY A CA 4
ATOM 5723 C C . GLY A 1 33 ? 1.926 16.781 2.659 1.00 0.00 33 GLY A C 4
ATOM 5724 O O . GLY A 1 33 ? 2.287 16.089 3.609 1.00 0.00 33 GLY A O 4
ATOM 5728 N N . ILE A 1 34 ? 1.871 16.361 1.403 1.00 0.00 34 ILE A N 4
ATOM 5729 C CA . ILE A 1 34 ? 2.250 15.004 1.050 1.00 0.00 34 ILE A CA 4
ATOM 5730 C C . ILE A 1 34 ? 2.984 15.016 -0.292 1.00 0.00 34 ILE A C 4
ATOM 5731 O O . ILE A 1 34 ? 2.663 15.814 -1.172 1.00 0.00 34 ILE A O 4
ATOM 5747 N N . SER A 1 35 ? 3.955 14.122 -0.408 1.00 0.00 35 SER A N 4
ATOM 5748 C CA . SER A 1 35 ? 4.737 14.020 -1.628 1.00 0.00 35 SER A CA 4
ATOM 5749 C C . SER A 1 35 ? 4.360 12.746 -2.386 1.00 0.00 35 SER A C 4
ATOM 5750 O O . SER A 1 35 ? 4.112 11.707 -1.776 1.00 0.00 35 SER A O 4
ATOM 5758 N N . ILE A 1 36 ? 4.328 12.868 -3.705 1.00 0.00 36 ILE A N 4
ATOM 5759 C CA . ILE A 1 36 ? 3.985 11.739 -4.553 1.00 0.00 36 ILE A CA 4
ATOM 5760 C C . ILE A 1 36 ? 4.978 11.659 -5.714 1.00 0.00 36 ILE A C 4
ATOM 5761 O O . ILE A 1 36 ? 5.593 12.659 -6.080 1.00 0.00 36 ILE A O 4
ATOM 5777 N N . VAL A 1 37 ? 5.104 10.459 -6.262 1.00 0.00 37 VAL A N 4
ATOM 5778 C CA . VAL A 1 37 ? 6.011 10.235 -7.375 1.00 0.00 37 VAL A CA 4
ATOM 5779 C C . VAL A 1 37 ? 5.356 9.284 -8.378 1.00 0.00 37 VAL A C 4
ATOM 5780 O O . VAL A 1 37 ? 4.469 8.512 -8.019 1.00 0.00 37 VAL A O 4
ATOM 5793 N N . SER A 1 38 ? 5.818 9.372 -9.617 1.00 0.00 38 SER A N 4
ATOM 5794 C CA . SER A 1 38 ? 5.289 8.529 -10.675 1.00 0.00 38 SER A CA 4
ATOM 5795 C C . SER A 1 38 ? 6.329 7.483 -11.081 1.00 0.00 38 SER A C 4
ATOM 5796 O O . SER A 1 38 ? 7.529 7.751 -11.050 1.00 0.00 38 SER A O 4
ATOM 5804 N N . GLY A 1 39 ? 5.831 6.313 -11.453 1.00 0.00 39 GLY A N 4
ATOM 5805 C CA . GLY A 1 39 ? 6.702 5.226 -11.866 1.00 0.00 39 GLY A CA 4
ATOM 5806 C C . GLY A 1 39 ? 6.719 5.084 -13.389 1.00 0.00 39 GLY A C 4
ATOM 5807 O O . GLY A 1 39 ? 5.790 5.520 -14.067 1.00 0.00 39 GLY A O 4
ATOM 5811 N N . GLU A 1 40 ? 7.786 4.473 -13.882 1.00 0.00 40 GLU A N 4
ATOM 5812 C CA . GLU A 1 40 ? 7.936 4.269 -15.313 1.00 0.00 40 GLU A CA 4
ATOM 5813 C C . GLU A 1 40 ? 6.593 3.887 -15.939 1.00 0.00 40 GLU A C 4
ATOM 5814 O O . GLU A 1 40 ? 6.101 4.577 -16.829 1.00 0.00 40 GLU A O 4
ATOM 5826 N N . LYS A 1 41 ? 6.040 2.788 -15.448 1.00 0.00 41 LYS A N 4
ATOM 5827 C CA . LYS A 1 41 ? 4.763 2.305 -15.948 1.00 0.00 41 LYS A CA 4
ATOM 5828 C C . LYS A 1 41 ? 3.674 3.332 -15.628 1.00 0.00 41 LYS A C 4
ATOM 5829 O O . LYS A 1 41 ? 2.861 3.667 -16.487 1.00 0.00 41 LYS A O 4
ATOM 5848 N N . GLY A 1 42 ? 3.695 3.801 -14.389 1.00 0.00 42 GLY A N 4
ATOM 5849 C CA . GLY A 1 42 ? 2.719 4.782 -13.945 1.00 0.00 42 GLY A CA 4
ATOM 5850 C C . GLY A 1 42 ? 2.512 4.703 -12.431 1.00 0.00 42 GLY A C 4
ATOM 5851 O O . GLY A 1 42 ? 3.477 4.624 -11.672 1.00 0.00 42 GLY A O 4
ATOM 5855 N N . GLY A 1 43 ? 1.247 4.726 -12.037 1.00 0.00 43 GLY A N 4
ATOM 5856 C CA . GLY A 1 43 ? 0.901 4.658 -10.628 1.00 0.00 43 GLY A CA 4
ATOM 5857 C C . GLY A 1 43 ? 1.558 5.797 -9.846 1.00 0.00 43 GLY A C 4
ATOM 5858 O O . GLY A 1 43 ? 2.548 6.373 -10.295 1.00 0.00 43 GLY A O 4
ATOM 5862 N N . ILE A 1 44 ? 0.982 6.087 -8.688 1.00 0.00 44 ILE A N 4
ATOM 5863 C CA . ILE A 1 44 ? 1.499 7.147 -7.839 1.00 0.00 44 ILE A CA 4
ATOM 5864 C C . ILE A 1 44 ? 1.878 6.563 -6.476 1.00 0.00 44 ILE A C 4
ATOM 5865 O O . ILE A 1 44 ? 1.102 5.819 -5.879 1.00 0.00 44 ILE A O 4
ATOM 5881 N N . TYR A 1 45 ? 3.070 6.923 -6.025 1.00 0.00 45 TYR A N 4
ATOM 5882 C CA . TYR A 1 45 ? 3.561 6.445 -4.744 1.00 0.00 45 TYR A CA 4
ATOM 5883 C C . TYR A 1 45 ? 3.954 7.613 -3.836 1.00 0.00 45 TYR A C 4
ATOM 5884 O O . TYR A 1 45 ? 4.557 8.582 -4.293 1.00 0.00 45 TYR A O 4
ATOM 5902 N N . VAL A 1 46 ? 3.596 7.481 -2.567 1.00 0.00 46 VAL A N 4
ATOM 5903 C CA . VAL A 1 46 ? 3.903 8.513 -1.592 1.00 0.00 46 VAL A CA 4
ATOM 5904 C C . VAL A 1 46 ? 5.418 8.582 -1.390 1.00 0.00 46 VAL A C 4
ATOM 5905 O O . VAL A 1 46 ? 6.052 7.579 -1.067 1.00 0.00 46 VAL A O 4
ATOM 5918 N N . SER A 1 47 ? 5.955 9.777 -1.588 1.00 0.00 47 SER A N 4
ATOM 5919 C CA . SER A 1 47 ? 7.384 9.991 -1.432 1.00 0.00 47 SER A CA 4
ATOM 5920 C C . SER A 1 47 ? 7.684 10.510 -0.024 1.00 0.00 47 SER A C 4
ATOM 5921 O O . SER A 1 47 ? 8.794 10.343 0.479 1.00 0.00 47 SER A O 4
ATOM 5929 N N . LYS A 1 48 ? 6.676 11.131 0.571 1.00 0.00 48 LYS A N 4
ATOM 5930 C CA . LYS A 1 48 ? 6.818 11.676 1.910 1.00 0.00 48 LYS A CA 4
ATOM 5931 C C . LYS A 1 48 ? 5.479 12.260 2.363 1.00 0.00 48 LYS A C 4
ATOM 5932 O O . LYS A 1 48 ? 4.535 12.340 1.578 1.00 0.00 48 LYS A O 4
ATOM 5951 N N . VAL A 1 49 ? 5.439 12.653 3.628 1.00 0.00 49 VAL A N 4
ATOM 5952 C CA . VAL A 1 49 ? 4.231 13.227 4.195 1.00 0.00 49 VAL A CA 4
ATOM 5953 C C . VAL A 1 49 ? 4.605 14.140 5.364 1.00 0.00 49 VAL A C 4
ATOM 5954 O O . VAL A 1 49 ? 5.215 13.694 6.335 1.00 0.00 49 VAL A O 4
ATOM 5967 N N . THR A 1 50 ? 4.225 15.403 5.232 1.00 0.00 50 THR A N 4
ATOM 5968 C CA . THR A 1 50 ? 4.513 16.383 6.266 1.00 0.00 50 THR A CA 4
ATOM 5969 C C . THR A 1 50 ? 3.913 15.941 7.602 1.00 0.00 50 THR A C 4
ATOM 5970 O O . THR A 1 50 ? 2.889 15.261 7.632 1.00 0.00 50 THR A O 4
ATOM 5981 N N . VAL A 1 51 ? 4.578 16.345 8.675 1.00 0.00 51 VAL A N 4
ATOM 5982 C CA . VAL A 1 51 ? 4.123 16.000 10.011 1.00 0.00 51 VAL A CA 4
ATOM 5983 C C . VAL A 1 51 ? 3.241 17.127 10.552 1.00 0.00 51 VAL A C 4
ATOM 5984 O O . VAL A 1 51 ? 3.585 18.301 10.431 1.00 0.00 51 VAL A O 4
ATOM 5997 N N . GLY A 1 52 ? 2.121 16.729 11.138 1.00 0.00 52 GLY A N 4
ATOM 5998 C CA . GLY A 1 52 ? 1.188 17.691 11.699 1.00 0.00 52 GLY A CA 4
ATOM 5999 C C . GLY A 1 52 ? 0.167 18.139 10.651 1.00 0.00 52 GLY A C 4
ATOM 6000 O O . GLY A 1 52 ? -0.977 18.444 10.984 1.00 0.00 52 GLY A O 4
ATOM 6004 N N . SER A 1 53 ? 0.617 18.164 9.405 1.00 0.00 53 SER A N 4
ATOM 6005 C CA . SER A 1 53 ? -0.243 18.569 8.306 1.00 0.00 53 SER A CA 4
ATOM 6006 C C . SER A 1 53 ? -1.446 17.630 8.210 1.00 0.00 53 SER A C 4
ATOM 6007 O O . SER A 1 53 ? -1.433 16.538 8.776 1.00 0.00 53 SER A O 4
ATOM 6015 N N . ILE A 1 54 ? -2.459 18.089 7.489 1.00 0.00 54 ILE A N 4
ATOM 6016 C CA . ILE A 1 54 ? -3.668 17.304 7.311 1.00 0.00 54 ILE A CA 4
ATOM 6017 C C . ILE A 1 54 ? -3.293 15.833 7.122 1.00 0.00 54 ILE A C 4
ATOM 6018 O O . ILE A 1 54 ? -3.731 14.973 7.884 1.00 0.00 54 ILE A O 4
ATOM 6034 N N . ALA A 1 55 ? -2.485 15.589 6.100 1.00 0.00 55 ALA A N 4
ATOM 6035 C CA . ALA A 1 55 ? -2.045 14.236 5.801 1.00 0.00 55 ALA A CA 4
ATOM 6036 C C . ALA A 1 55 ? -1.774 13.491 7.109 1.00 0.00 55 ALA A C 4
ATOM 6037 O O . ALA A 1 55 ? -2.504 12.567 7.464 1.00 0.00 55 ALA A O 4
ATOM 6044 N N . HIS A 1 56 ? -0.723 13.921 7.791 1.00 0.00 56 HIS A N 4
ATOM 6045 C CA . HIS A 1 56 ? -0.347 13.306 9.053 1.00 0.00 56 HIS A CA 4
ATOM 6046 C C . HIS A 1 56 ? -1.606 12.964 9.852 1.00 0.00 56 HIS A C 4
ATOM 6047 O O . HIS A 1 56 ? -1.832 11.804 10.195 1.00 0.00 56 HIS A O 4
ATOM 6061 N N . GLN A 1 57 ? -2.392 13.994 10.127 1.00 0.00 57 GLN A N 4
ATOM 6062 C CA . GLN A 1 57 ? -3.622 13.817 10.880 1.00 0.00 57 GLN A CA 4
ATOM 6063 C C . GLN A 1 57 ? -4.421 12.638 10.322 1.00 0.00 57 GLN A C 4
ATOM 6064 O O . GLN A 1 57 ? -4.927 11.812 11.080 1.00 0.00 57 GLN A O 4
ATOM 6078 N N . ALA A 1 58 ? -4.510 12.597 9.001 1.00 0.00 58 ALA A N 4
ATOM 6079 C CA . ALA A 1 58 ? -5.238 11.532 8.332 1.00 0.00 58 ALA A CA 4
ATOM 6080 C C . ALA A 1 58 ? -4.584 10.189 8.659 1.00 0.00 58 ALA A C 4
ATOM 6081 O O . ALA A 1 58 ? -5.275 9.203 8.913 1.00 0.00 58 ALA A O 4
ATOM 6088 N N . GLY A 1 59 ? -3.259 10.192 8.643 1.00 0.00 59 GLY A N 4
ATOM 6089 C CA . GLY A 1 59 ? -2.504 8.986 8.935 1.00 0.00 59 GLY A CA 4
ATOM 6090 C C . GLY A 1 59 ? -1.945 8.366 7.652 1.00 0.00 59 GLY A C 4
ATOM 6091 O O . GLY A 1 59 ? -2.020 7.153 7.461 1.00 0.00 59 GLY A O 4
ATOM 6095 N N . LEU A 1 60 ? -1.397 9.226 6.807 1.00 0.00 60 LEU A N 4
ATOM 6096 C CA . LEU A 1 60 ? -0.826 8.778 5.548 1.00 0.00 60 LEU A CA 4
ATOM 6097 C C . LEU A 1 60 ? 0.609 8.301 5.785 1.00 0.00 60 LEU A C 4
ATOM 6098 O O . LEU A 1 60 ? 1.241 8.688 6.767 1.00 0.00 60 LEU A O 4
ATOM 6114 N N . GLU A 1 61 ? 1.081 7.468 4.869 1.00 0.00 61 GLU A N 4
ATOM 6115 C CA . GLU A 1 61 ? 2.429 6.935 4.966 1.00 0.00 61 GLU A CA 4
ATOM 6116 C C . GLU A 1 61 ? 3.029 6.752 3.571 1.00 0.00 61 GLU A C 4
ATOM 6117 O O . GLU A 1 61 ? 2.315 6.818 2.571 1.00 0.00 61 GLU A O 4
ATOM 6129 N N . TYR A 1 62 ? 4.334 6.526 3.548 1.00 0.00 62 TYR A N 4
ATOM 6130 C CA . TYR A 1 62 ? 5.038 6.333 2.291 1.00 0.00 62 TYR A CA 4
ATOM 6131 C C . TYR A 1 62 ? 4.875 4.898 1.786 1.00 0.00 62 TYR A C 4
ATOM 6132 O O . TYR A 1 62 ? 4.651 3.980 2.574 1.00 0.00 62 TYR A O 4
ATOM 6150 N N . GLY A 1 63 ? 4.994 4.749 0.475 1.00 0.00 63 GLY A N 4
ATOM 6151 C CA . GLY A 1 63 ? 4.863 3.441 -0.145 1.00 0.00 63 GLY A CA 4
ATOM 6152 C C . GLY A 1 63 ? 3.390 3.058 -0.309 1.00 0.00 63 GLY A C 4
ATOM 6153 O O . GLY A 1 63 ? 3.076 2.028 -0.905 1.00 0.00 63 GLY A O 4
ATOM 6157 N N . ASP A 1 64 ? 2.527 3.907 0.229 1.00 0.00 64 ASP A N 4
ATOM 6158 C CA . ASP A 1 64 ? 1.096 3.670 0.149 1.00 0.00 64 ASP A CA 4
ATOM 6159 C C . ASP A 1 64 ? 0.587 4.107 -1.226 1.00 0.00 64 ASP A C 4
ATOM 6160 O O . ASP A 1 64 ? 0.268 5.277 -1.431 1.00 0.00 64 ASP A O 4
ATOM 6169 N N . GLN A 1 65 ? 0.527 3.143 -2.133 1.00 0.00 65 GLN A N 4
ATOM 6170 C CA . GLN A 1 65 ? 0.062 3.413 -3.483 1.00 0.00 65 GLN A CA 4
ATOM 6171 C C . GLN A 1 65 ? -1.371 3.948 -3.454 1.00 0.00 65 GLN A C 4
ATOM 6172 O O . GLN A 1 65 ? -2.277 3.278 -2.961 1.00 0.00 65 GLN A O 4
ATOM 6186 N N . LEU A 1 66 ? -1.531 5.150 -3.989 1.00 0.00 66 LEU A N 4
ATOM 6187 C CA . LEU A 1 66 ? -2.839 5.782 -4.030 1.00 0.00 66 LEU A CA 4
ATOM 6188 C C . LEU A 1 66 ? -3.658 5.175 -5.171 1.00 0.00 66 LEU A C 4
ATOM 6189 O O . LEU A 1 66 ? -3.452 5.512 -6.336 1.00 0.00 66 LEU A O 4
ATOM 6205 N N . LEU A 1 67 ? -4.570 4.290 -4.796 1.00 0.00 67 LEU A N 4
ATOM 6206 C CA . LEU A 1 67 ? -5.422 3.633 -5.774 1.00 0.00 67 LEU A CA 4
ATOM 6207 C C . LEU A 1 67 ? -6.491 4.616 -6.255 1.00 0.00 67 LEU A C 4
ATOM 6208 O O . LEU A 1 67 ? -6.722 4.749 -7.456 1.00 0.00 67 LEU A O 4
ATOM 6224 N N . GLU A 1 68 ? -7.115 5.280 -5.293 1.00 0.00 68 GLU A N 4
ATOM 6225 C CA . GLU A 1 68 ? -8.154 6.247 -5.603 1.00 0.00 68 GLU A CA 4
ATOM 6226 C C . GLU A 1 68 ? -8.170 7.363 -4.557 1.00 0.00 68 GLU A C 4
ATOM 6227 O O . GLU A 1 68 ? -7.895 7.122 -3.383 1.00 0.00 68 GLU A O 4
ATOM 6239 N N . PHE A 1 69 ? -8.496 8.561 -5.022 1.00 0.00 69 PHE A N 4
ATOM 6240 C CA . PHE A 1 69 ? -8.552 9.715 -4.141 1.00 0.00 69 PHE A CA 4
ATOM 6241 C C . PHE A 1 69 ? -9.896 10.434 -4.264 1.00 0.00 69 PHE A C 4
ATOM 6242 O O . PHE A 1 69 ? -10.164 11.089 -5.271 1.00 0.00 69 PHE A O 4
ATOM 6259 N N . ASN A 1 70 ? -10.707 10.289 -3.226 1.00 0.00 70 ASN A N 4
ATOM 6260 C CA . ASN A 1 70 ? -12.017 10.917 -3.206 1.00 0.00 70 ASN A CA 4
ATOM 6261 C C . ASN A 1 70 ? -12.873 10.337 -4.333 1.00 0.00 70 ASN A C 4
ATOM 6262 O O . ASN A 1 70 ? -13.929 10.879 -4.657 1.00 0.00 70 ASN A O 4
ATOM 6273 N N . GLY A 1 71 ? -12.386 9.243 -4.900 1.00 0.00 71 GLY A N 4
ATOM 6274 C CA . GLY A 1 71 ? -13.094 8.584 -5.984 1.00 0.00 71 GLY A CA 4
ATOM 6275 C C . GLY A 1 71 ? -12.482 8.946 -7.339 1.00 0.00 71 GLY A C 4
ATOM 6276 O O . GLY A 1 71 ? -13.192 9.049 -8.338 1.00 0.00 71 GLY A O 4
ATOM 6280 N N . ILE A 1 72 ? -11.169 9.129 -7.329 1.00 0.00 72 ILE A N 4
ATOM 6281 C CA . ILE A 1 72 ? -10.453 9.478 -8.545 1.00 0.00 72 ILE A CA 4
ATOM 6282 C C . ILE A 1 72 ? -9.494 8.343 -8.909 1.00 0.00 72 ILE A C 4
ATOM 6283 O O . ILE A 1 72 ? -8.597 8.012 -8.136 1.00 0.00 72 ILE A O 4
ATOM 6299 N N . ASN A 1 73 ? -9.715 7.780 -10.088 1.00 0.00 73 ASN A N 4
ATOM 6300 C CA . ASN A 1 73 ? -8.882 6.689 -10.565 1.00 0.00 73 ASN A CA 4
ATOM 6301 C C . ASN A 1 73 ? -7.432 7.168 -10.664 1.00 0.00 73 ASN A C 4
ATOM 6302 O O . ASN A 1 73 ? -6.993 7.615 -11.723 1.00 0.00 73 ASN A O 4
ATOM 6313 N N . LEU A 1 74 ? -6.728 7.058 -9.547 1.00 0.00 74 LEU A N 4
ATOM 6314 C CA . LEU A 1 74 ? -5.337 7.474 -9.495 1.00 0.00 74 LEU A CA 4
ATOM 6315 C C . LEU A 1 74 ? -4.525 6.652 -10.498 1.00 0.00 74 LEU A C 4
ATOM 6316 O O . LEU A 1 74 ? -3.738 7.203 -11.265 1.00 0.00 74 LEU A O 4
ATOM 6332 N N . ARG A 1 75 ? -4.746 5.346 -10.460 1.00 0.00 75 ARG A N 4
ATOM 6333 C CA . ARG A 1 75 ? -4.045 4.442 -11.356 1.00 0.00 75 ARG A CA 4
ATOM 6334 C C . ARG A 1 75 ? -3.888 5.080 -12.738 1.00 0.00 75 ARG A C 4
ATOM 6335 O O . ARG A 1 75 ? -4.877 5.348 -13.418 1.00 0.00 75 ARG A O 4
ATOM 6356 N N . SER A 1 76 ? -2.637 5.306 -13.111 1.00 0.00 76 SER A N 4
ATOM 6357 C CA . SER A 1 76 ? -2.338 5.907 -14.400 1.00 0.00 76 SER A CA 4
ATOM 6358 C C . SER A 1 76 ? -2.386 7.433 -14.289 1.00 0.00 76 SER A C 4
ATOM 6359 O O . SER A 1 76 ? -2.656 8.122 -15.271 1.00 0.00 76 SER A O 4
ATOM 6367 N N . ALA A 1 77 ? -2.121 7.915 -13.084 1.00 0.00 77 ALA A N 4
ATOM 6368 C CA . ALA A 1 77 ? -2.131 9.346 -12.832 1.00 0.00 77 ALA A CA 4
ATOM 6369 C C . ALA A 1 77 ? -0.693 9.867 -12.814 1.00 0.00 77 ALA A C 4
ATOM 6370 O O . ALA A 1 77 ? 0.194 9.232 -12.244 1.00 0.00 77 ALA A O 4
ATOM 6377 N N . THR A 1 78 ? -0.506 11.017 -13.445 1.00 0.00 78 THR A N 4
ATOM 6378 C CA . THR A 1 78 ? 0.810 11.629 -13.509 1.00 0.00 78 THR A CA 4
ATOM 6379 C C . THR A 1 78 ? 1.089 12.428 -12.234 1.00 0.00 78 THR A C 4
ATOM 6380 O O . THR A 1 78 ? 0.193 13.075 -11.694 1.00 0.00 78 THR A O 4
ATOM 6391 N N . GLU A 1 79 ? 2.335 12.358 -11.791 1.00 0.00 79 GLU A N 4
ATOM 6392 C CA . GLU A 1 79 ? 2.743 13.067 -10.590 1.00 0.00 79 GLU A CA 4
ATOM 6393 C C . GLU A 1 79 ? 2.109 14.459 -10.553 1.00 0.00 79 GLU A C 4
ATOM 6394 O O . GLU A 1 79 ? 1.748 14.952 -9.486 1.00 0.00 79 GLU A O 4
ATOM 6406 N N . GLN A 1 80 ? 1.993 15.052 -11.732 1.00 0.00 80 GLN A N 4
ATOM 6407 C CA . GLN A 1 80 ? 1.409 16.377 -11.849 1.00 0.00 80 GLN A CA 4
ATOM 6408 C C . GLN A 1 80 ? -0.078 16.335 -11.491 1.00 0.00 80 GLN A C 4
ATOM 6409 O O . GLN A 1 80 ? -0.561 17.172 -10.730 1.00 0.00 80 GLN A O 4
ATOM 6423 N N . GLN A 1 81 ? -0.762 15.352 -12.058 1.00 0.00 81 GLN A N 4
ATOM 6424 C CA . GLN A 1 81 ? -2.185 15.190 -11.808 1.00 0.00 81 GLN A CA 4
ATOM 6425 C C . GLN A 1 81 ? -2.442 14.993 -10.313 1.00 0.00 81 GLN A C 4
ATOM 6426 O O . GLN A 1 81 ? -3.225 15.727 -9.712 1.00 0.00 81 GLN A O 4
ATOM 6440 N N . ALA A 1 82 ? -1.769 13.998 -9.755 1.00 0.00 82 ALA A N 4
ATOM 6441 C CA . ALA A 1 82 ? -1.915 13.695 -8.341 1.00 0.00 82 ALA A CA 4
ATOM 6442 C C . ALA A 1 82 ? -1.759 14.982 -7.530 1.00 0.00 82 ALA A C 4
ATOM 6443 O O . ALA A 1 82 ? -2.705 15.432 -6.884 1.00 0.00 82 ALA A O 4
ATOM 6450 N N . ARG A 1 83 ? -0.558 15.540 -7.589 1.00 0.00 83 ARG A N 4
ATOM 6451 C CA . ARG A 1 83 ? -0.266 16.767 -6.867 1.00 0.00 83 ARG A CA 4
ATOM 6452 C C . ARG A 1 83 ? -1.467 17.713 -6.922 1.00 0.00 83 ARG A C 4
ATOM 6453 O O . ARG A 1 83 ? -1.690 18.493 -5.997 1.00 0.00 83 ARG A O 4
ATOM 6474 N N . LEU A 1 84 ? -2.209 17.614 -8.015 1.00 0.00 84 LEU A N 4
ATOM 6475 C CA . LEU A 1 84 ? -3.381 18.451 -8.203 1.00 0.00 84 LEU A CA 4
ATOM 6476 C C . LEU A 1 84 ? -4.591 17.783 -7.546 1.00 0.00 84 LEU A C 4
ATOM 6477 O O . LEU A 1 84 ? -5.249 18.380 -6.696 1.00 0.00 84 LEU A O 4
ATOM 6493 N N . ILE A 1 85 ? -4.846 16.552 -7.965 1.00 0.00 85 ILE A N 4
ATOM 6494 C CA . ILE A 1 85 ? -5.965 15.796 -7.428 1.00 0.00 85 ILE A CA 4
ATOM 6495 C C . ILE A 1 85 ? -5.887 15.794 -5.900 1.00 0.00 85 ILE A C 4
ATOM 6496 O O . ILE A 1 85 ? -6.868 16.101 -5.225 1.00 0.00 85 ILE A O 4
ATOM 6512 N N . ILE A 1 86 ? -4.711 15.443 -5.400 1.00 0.00 86 ILE A N 4
ATOM 6513 C CA . ILE A 1 86 ? -4.493 15.397 -3.964 1.00 0.00 86 ILE A CA 4
ATOM 6514 C C . ILE A 1 86 ? -4.457 16.823 -3.412 1.00 0.00 86 ILE A C 4
ATOM 6515 O O . ILE A 1 86 ? -5.009 17.094 -2.346 1.00 0.00 86 ILE A O 4
ATOM 6531 N N . GLY A 1 87 ? -3.802 17.697 -4.162 1.00 0.00 87 GLY A N 4
ATOM 6532 C CA . GLY A 1 87 ? -3.688 19.089 -3.760 1.00 0.00 87 GLY A CA 4
ATOM 6533 C C . GLY A 1 87 ? -4.912 19.891 -4.206 1.00 0.00 87 GLY A C 4
ATOM 6534 O O . GLY A 1 87 ? -4.778 20.999 -4.724 1.00 0.00 87 GLY A O 4
ATOM 6538 N N . GLN A 1 88 ? -6.078 19.300 -3.988 1.00 0.00 88 GLN A N 4
ATOM 6539 C CA . GLN A 1 88 ? -7.325 19.946 -4.361 1.00 0.00 88 GLN A CA 4
ATOM 6540 C C . GLN A 1 88 ? -8.015 20.523 -3.123 1.00 0.00 88 GLN A C 4
ATOM 6541 O O . GLN A 1 88 ? -7.449 20.512 -2.031 1.00 0.00 88 GLN A O 4
ATOM 6555 N N . GLN A 1 89 ? -9.227 21.014 -3.335 1.00 0.00 89 GLN A N 4
ATOM 6556 C CA . GLN A 1 89 ? -9.999 21.595 -2.250 1.00 0.00 89 GLN A CA 4
ATOM 6557 C C . GLN A 1 89 ? -11.131 20.650 -1.840 1.00 0.00 89 GLN A C 4
ATOM 6558 O O . GLN A 1 89 ? -11.681 19.935 -2.675 1.00 0.00 89 GLN A O 4
ATOM 6572 N N . CYS A 1 90 ? -11.444 20.678 -0.553 1.00 0.00 90 CYS A N 4
ATOM 6573 C CA . CYS A 1 90 ? -12.500 19.833 -0.021 1.00 0.00 90 CYS A CA 4
ATOM 6574 C C . CYS A 1 90 ? -12.311 19.723 1.493 1.00 0.00 90 CYS A C 4
ATOM 6575 O O . CYS A 1 90 ? -11.340 19.130 1.960 1.00 0.00 90 CYS A O 4
ATOM 6583 N N . ASP A 1 91 ? -13.255 20.305 2.219 1.00 0.00 91 ASP A N 4
ATOM 6584 C CA . ASP A 1 91 ? -13.204 20.280 3.671 1.00 0.00 91 ASP A CA 4
ATOM 6585 C C . ASP A 1 91 ? -12.835 18.871 4.140 1.00 0.00 91 ASP A C 4
ATOM 6586 O O . ASP A 1 91 ? -11.944 18.704 4.971 1.00 0.00 91 ASP A O 4
ATOM 6595 N N . THR A 1 92 ? -13.538 17.895 3.586 1.00 0.00 92 THR A N 4
ATOM 6596 C CA . THR A 1 92 ? -13.296 16.506 3.937 1.00 0.00 92 THR A CA 4
ATOM 6597 C C . THR A 1 92 ? -13.165 15.651 2.675 1.00 0.00 92 THR A C 4
ATOM 6598 O O . THR A 1 92 ? -14.047 15.666 1.817 1.00 0.00 92 THR A O 4
ATOM 6609 N N . ILE A 1 93 ? -12.058 14.927 2.601 1.00 0.00 93 ILE A N 4
ATOM 6610 C CA . ILE A 1 93 ? -11.801 14.068 1.457 1.00 0.00 93 ILE A CA 4
ATOM 6611 C C . ILE A 1 93 ? -11.266 12.721 1.947 1.00 0.00 93 ILE A C 4
ATOM 6612 O O . ILE A 1 93 ? -10.597 12.652 2.977 1.00 0.00 93 ILE A O 4
ATOM 6628 N N . THR A 1 94 ? -11.581 11.683 1.186 1.00 0.00 94 THR A N 4
ATOM 6629 C CA . THR A 1 94 ? -11.140 10.342 1.530 1.00 0.00 94 THR A CA 4
ATOM 6630 C C . THR A 1 94 ? -10.040 9.880 0.571 1.00 0.00 94 THR A C 4
ATOM 6631 O O . THR A 1 94 ? -9.833 10.485 -0.480 1.00 0.00 94 THR A O 4
ATOM 6642 N N . ILE A 1 95 ? -9.363 8.813 0.968 1.00 0.00 95 ILE A N 4
ATOM 6643 C CA . ILE A 1 95 ? -8.290 8.263 0.158 1.00 0.00 95 ILE A CA 4
ATOM 6644 C C . ILE A 1 95 ? -8.379 6.735 0.170 1.00 0.00 95 ILE A C 4
ATOM 6645 O O . ILE A 1 95 ? -8.805 6.143 1.160 1.00 0.00 95 ILE A O 4
ATOM 6661 N N . LEU A 1 96 ? -7.968 6.142 -0.941 1.00 0.00 96 LEU A N 4
ATOM 6662 C CA . LEU A 1 96 ? -7.996 4.695 -1.071 1.00 0.00 96 LEU A CA 4
ATOM 6663 C C . LEU A 1 96 ? -6.579 4.184 -1.340 1.00 0.00 96 LEU A C 4
ATOM 6664 O O . LEU A 1 96 ? -6.155 4.098 -2.491 1.00 0.00 96 LEU A O 4
ATOM 6680 N N . ALA A 1 97 ? -5.887 3.858 -0.259 1.00 0.00 97 ALA A N 4
ATOM 6681 C CA . ALA A 1 97 ? -4.527 3.358 -0.363 1.00 0.00 97 ALA A CA 4
ATOM 6682 C C . ALA A 1 97 ? -4.541 1.830 -0.276 1.00 0.00 97 ALA A C 4
ATOM 6683 O O . ALA A 1 97 ? -5.597 1.226 -0.094 1.00 0.00 97 ALA A O 4
ATOM 6690 N N . GLN A 1 98 ? -3.357 1.251 -0.409 1.00 0.00 98 GLN A N 4
ATOM 6691 C CA . GLN A 1 98 ? -3.221 -0.195 -0.348 1.00 0.00 98 GLN A CA 4
ATOM 6692 C C . GLN A 1 98 ? -1.742 -0.588 -0.336 1.00 0.00 98 GLN A C 4
ATOM 6693 O O . GLN A 1 98 ? -1.202 -1.018 -1.354 1.00 0.00 98 GLN A O 4
ATOM 6707 N N . TYR A 1 99 ? -1.129 -0.427 0.828 1.00 0.00 99 TYR A N 4
ATOM 6708 C CA . TYR A 1 99 ? 0.277 -0.760 0.985 1.00 0.00 99 TYR A CA 4
ATOM 6709 C C . TYR A 1 99 ? 0.638 -2.010 0.179 1.00 0.00 99 TYR A C 4
ATOM 6710 O O . TYR A 1 99 ? -0.140 -2.961 0.120 1.00 0.00 99 TYR A O 4
ATOM 6728 N N . ASN A 1 100 ? 1.818 -1.967 -0.421 1.00 0.00 100 ASN A N 4
ATOM 6729 C CA . ASN A 1 100 ? 2.292 -3.084 -1.220 1.00 0.00 100 ASN A CA 4
ATOM 6730 C C . ASN A 1 100 ? 3.763 -3.351 -0.895 1.00 0.00 100 ASN A C 4
ATOM 6731 O O . ASN A 1 100 ? 4.611 -2.480 -1.080 1.00 0.00 100 ASN A O 4
ATOM 6742 N N . PRO A 1 101 ? 4.027 -4.591 -0.403 1.00 0.00 101 PRO A N 4
ATOM 6743 C CA . PRO A 1 101 ? 5.380 -4.984 -0.050 1.00 0.00 101 PRO A CA 4
ATOM 6744 C C . PRO A 1 101 ? 6.214 -5.265 -1.302 1.00 0.00 101 PRO A C 4
ATOM 6745 O O . PRO A 1 101 ? 6.795 -6.341 -1.437 1.00 0.00 101 PRO A O 4
ATOM 6756 N N . HIS A 1 102 ? 6.246 -4.279 -2.187 1.00 0.00 102 HIS A N 4
ATOM 6757 C CA . HIS A 1 102 ? 6.998 -4.407 -3.423 1.00 0.00 102 HIS A CA 4
ATOM 6758 C C . HIS A 1 102 ? 7.340 -3.016 -3.962 1.00 0.00 102 HIS A C 4
ATOM 6759 O O . HIS A 1 102 ? 7.059 -2.709 -5.119 1.00 0.00 102 HIS A O 4
ATOM 6773 N N . VAL A 1 103 ? 7.941 -2.213 -3.097 1.00 0.00 103 VAL A N 4
ATOM 6774 C CA . VAL A 1 103 ? 8.324 -0.862 -3.471 1.00 0.00 103 VAL A CA 4
ATOM 6775 C C . VAL A 1 103 ? 9.253 -0.285 -2.402 1.00 0.00 103 VAL A C 4
ATOM 6776 O O . VAL A 1 103 ? 8.840 -0.078 -1.262 1.00 0.00 103 VAL A O 4
ATOM 6789 N N . HIS A 1 104 ? 10.491 -0.042 -2.807 1.00 0.00 104 HIS A N 4
ATOM 6790 C CA . HIS A 1 104 ? 11.482 0.507 -1.898 1.00 0.00 104 HIS A CA 4
ATOM 6791 C C . HIS A 1 104 ? 12.699 0.986 -2.692 1.00 0.00 104 HIS A C 4
ATOM 6792 O O . HIS A 1 104 ? 13.028 2.171 -2.676 1.00 0.00 104 HIS A O 4
ATOM 6806 N N . GLN A 1 105 ? 13.333 0.040 -3.369 1.00 0.00 105 GLN A N 4
ATOM 6807 C CA . GLN A 1 105 ? 14.506 0.350 -4.169 1.00 0.00 105 GLN A CA 4
ATOM 6808 C C . GLN A 1 105 ? 14.225 1.545 -5.082 1.00 0.00 105 GLN A C 4
ATOM 6809 O O . GLN A 1 105 ? 13.114 2.074 -5.094 1.00 0.00 105 GLN A O 4
ATOM 6823 N N . LEU A 1 106 ? 15.250 1.935 -5.825 1.00 0.00 106 LEU A N 4
ATOM 6824 C CA . LEU A 1 106 ? 15.127 3.058 -6.740 1.00 0.00 106 LEU A CA 4
ATOM 6825 C C . LEU A 1 106 ? 14.924 4.344 -5.937 1.00 0.00 106 LEU A C 4
ATOM 6826 O O . LEU A 1 106 ? 14.622 4.295 -4.745 1.00 0.00 106 LEU A O 4
ATOM 6842 N N . SER A 1 107 ? 15.098 5.465 -6.621 1.00 0.00 107 SER A N 4
ATOM 6843 C CA . SER A 1 107 ? 14.937 6.762 -5.987 1.00 0.00 107 SER A CA 4
ATOM 6844 C C . SER A 1 107 ? 15.959 6.923 -4.859 1.00 0.00 107 SER A C 4
ATOM 6845 O O . SER A 1 107 ? 17.019 7.513 -5.057 1.00 0.00 107 SER A O 4
ATOM 6853 N N . SER A 1 108 ? 15.603 6.387 -3.701 1.00 0.00 108 SER A N 4
ATOM 6854 C CA . SER A 1 108 ? 16.475 6.464 -2.541 1.00 0.00 108 SER A CA 4
ATOM 6855 C C . SER A 1 108 ? 16.265 7.794 -1.815 1.00 0.00 108 SER A C 4
ATOM 6856 O O . SER A 1 108 ? 15.804 8.765 -2.413 1.00 0.00 108 SER A O 4
ATOM 6864 N N . HIS A 1 109 ? 16.614 7.796 -0.537 1.00 0.00 109 HIS A N 4
ATOM 6865 C CA . HIS A 1 109 ? 16.469 8.991 0.277 1.00 0.00 109 HIS A CA 4
ATOM 6866 C C . HIS A 1 109 ? 17.850 9.479 0.721 1.00 0.00 109 HIS A C 4
ATOM 6867 O O . HIS A 1 109 ? 18.596 8.742 1.363 1.00 0.00 109 HIS A O 4
ATOM 6881 N N . SER A 1 110 ? 18.147 10.719 0.361 1.00 0.00 110 SER A N 4
ATOM 6882 C CA . SER A 1 110 ? 19.425 11.315 0.714 1.00 0.00 110 SER A CA 4
ATOM 6883 C C . SER A 1 110 ? 19.733 11.055 2.190 1.00 0.00 110 SER A C 4
ATOM 6884 O O . SER A 1 110 ? 19.234 11.759 3.066 1.00 0.00 110 SER A O 4
ATOM 6892 N N . ARG A 1 111 ? 20.554 10.040 2.420 1.00 0.00 111 ARG A N 4
ATOM 6893 C CA . ARG A 1 111 ? 20.935 9.678 3.774 1.00 0.00 111 ARG A CA 4
ATOM 6894 C C . ARG A 1 111 ? 22.324 10.229 4.100 1.00 0.00 111 ARG A C 4
ATOM 6895 O O . ARG A 1 111 ? 23.290 9.944 3.394 1.00 0.00 111 ARG A O 4
ATOM 6916 N N . SER A 1 112 ? 22.381 11.008 5.170 1.00 0.00 112 SER A N 4
ATOM 6917 C CA . SER A 1 112 ? 23.636 11.602 5.598 1.00 0.00 112 SER A CA 4
ATOM 6918 C C . SER A 1 112 ? 24.492 10.556 6.316 1.00 0.00 112 SER A C 4
ATOM 6919 O O . SER A 1 112 ? 23.966 9.590 6.866 1.00 0.00 112 SER A O 4
ATOM 6927 N N . GLY A 1 113 ? 25.797 10.784 6.286 1.00 0.00 113 GLY A N 4
ATOM 6928 C CA . GLY A 1 113 ? 26.730 9.873 6.927 1.00 0.00 113 GLY A CA 4
ATOM 6929 C C . GLY A 1 113 ? 26.877 10.196 8.416 1.00 0.00 113 GLY A C 4
ATOM 6930 O O . GLY A 1 113 ? 26.286 9.526 9.261 1.00 0.00 113 GLY A O 4
ATOM 6934 N N . PRO A 1 114 ? 27.688 11.250 8.698 1.00 0.00 114 PRO A N 4
ATOM 6935 C CA . PRO A 1 114 ? 27.920 11.670 10.070 1.00 0.00 114 PRO A CA 4
ATOM 6936 C C . PRO A 1 114 ? 26.705 12.412 10.629 1.00 0.00 114 PRO A C 4
ATOM 6937 O O . PRO A 1 114 ? 26.654 13.641 10.596 1.00 0.00 114 PRO A O 4
ATOM 6948 N N . SER A 1 115 ? 25.755 11.635 11.129 1.00 0.00 115 SER A N 4
ATOM 6949 C CA . SER A 1 115 ? 24.543 12.203 11.694 1.00 0.00 115 SER A CA 4
ATOM 6950 C C . SER A 1 115 ? 24.735 12.462 13.190 1.00 0.00 115 SER A C 4
ATOM 6951 O O . SER A 1 115 ? 23.810 12.899 13.872 1.00 0.00 115 SER A O 4
ATOM 6959 N N . SER A 1 116 ? 25.944 12.182 13.656 1.00 0.00 116 SER A N 4
ATOM 6960 C CA . SER A 1 116 ? 26.269 12.380 15.059 1.00 0.00 116 SER A CA 4
ATOM 6961 C C . SER A 1 116 ? 27.737 12.783 15.203 1.00 0.00 116 SER A C 4
ATOM 6962 O O . SER A 1 116 ? 28.577 12.381 14.400 1.00 0.00 116 SER A O 4
ATOM 6970 N N . GLY A 1 117 ? 28.002 13.573 16.234 1.00 0.00 117 GLY A N 4
ATOM 6971 C CA . GLY A 1 117 ? 29.355 14.036 16.494 1.00 0.00 117 GLY A CA 4
ATOM 6972 C C . GLY A 1 117 ? 29.776 15.099 15.477 1.00 0.00 117 GLY A C 4
ATOM 6973 O O . GLY A 1 117 ? 28.987 15.488 14.617 1.00 0.00 117 GLY A O 4
ATOM 6977 N N . GLY A 1 1 ? -8.501 -11.566 -21.598 1.00 0.00 1 GLY A N 5
ATOM 6978 C CA . GLY A 1 1 ? -9.491 -10.512 -21.453 1.00 0.00 1 GLY A CA 5
ATOM 6979 C C . GLY A 1 1 ? -10.129 -10.547 -20.063 1.00 0.00 1 GLY A C 5
ATOM 6980 O O . GLY A 1 1 ? -9.602 -9.960 -19.119 1.00 0.00 1 GLY A O 5
ATOM 6984 N N . SER A 1 2 ? -11.254 -11.241 -19.980 1.00 0.00 2 SER A N 5
ATOM 6985 C CA . SER A 1 2 ? -11.969 -11.360 -18.721 1.00 0.00 2 SER A CA 5
ATOM 6986 C C . SER A 1 2 ? -11.189 -12.258 -17.759 1.00 0.00 2 SER A C 5
ATOM 6987 O O . SER A 1 2 ? -10.279 -12.975 -18.173 1.00 0.00 2 SER A O 5
ATOM 6995 N N . SER A 1 3 ? -11.574 -12.190 -16.493 1.00 0.00 3 SER A N 5
ATOM 6996 C CA . SER A 1 3 ? -10.922 -12.989 -15.468 1.00 0.00 3 SER A CA 5
ATOM 6997 C C . SER A 1 3 ? -11.967 -13.568 -14.513 1.00 0.00 3 SER A C 5
ATOM 6998 O O . SER A 1 3 ? -12.063 -14.785 -14.357 1.00 0.00 3 SER A O 5
ATOM 7006 N N . GLY A 1 4 ? -12.722 -12.670 -13.898 1.00 0.00 4 GLY A N 5
ATOM 7007 C CA . GLY A 1 4 ? -13.756 -13.078 -12.962 1.00 0.00 4 GLY A CA 5
ATOM 7008 C C . GLY A 1 4 ? -14.644 -11.893 -12.575 1.00 0.00 4 GLY A C 5
ATOM 7009 O O . GLY A 1 4 ? -14.143 -10.840 -12.182 1.00 0.00 4 GLY A O 5
ATOM 7013 N N . SER A 1 5 ? -15.946 -12.104 -12.700 1.00 0.00 5 SER A N 5
ATOM 7014 C CA . SER A 1 5 ? -16.907 -11.066 -12.369 1.00 0.00 5 SER A CA 5
ATOM 7015 C C . SER A 1 5 ? -18.053 -11.658 -11.545 1.00 0.00 5 SER A C 5
ATOM 7016 O O . SER A 1 5 ? -18.306 -11.220 -10.423 1.00 0.00 5 SER A O 5
ATOM 7024 N N . SER A 1 6 ? -18.714 -12.643 -12.133 1.00 0.00 6 SER A N 5
ATOM 7025 C CA . SER A 1 6 ? -19.827 -13.300 -11.467 1.00 0.00 6 SER A CA 5
ATOM 7026 C C . SER A 1 6 ? -19.739 -14.814 -11.670 1.00 0.00 6 SER A C 5
ATOM 7027 O O . SER A 1 6 ? -20.169 -15.331 -12.699 1.00 0.00 6 SER A O 5
ATOM 7035 N N . GLY A 1 7 ? -19.178 -15.481 -10.672 1.00 0.00 7 GLY A N 5
ATOM 7036 C CA . GLY A 1 7 ? -19.028 -16.925 -10.728 1.00 0.00 7 GLY A CA 5
ATOM 7037 C C . GLY A 1 7 ? -19.958 -17.612 -9.725 1.00 0.00 7 GLY A C 5
ATOM 7038 O O . GLY A 1 7 ? -20.962 -18.207 -10.112 1.00 0.00 7 GLY A O 5
ATOM 7042 N N . GLY A 1 8 ? -19.589 -17.506 -8.457 1.00 0.00 8 GLY A N 5
ATOM 7043 C CA . GLY A 1 8 ? -20.377 -18.110 -7.396 1.00 0.00 8 GLY A CA 5
ATOM 7044 C C . GLY A 1 8 ? -19.549 -18.268 -6.120 1.00 0.00 8 GLY A C 5
ATOM 7045 O O . GLY A 1 8 ? -19.519 -17.371 -5.279 1.00 0.00 8 GLY A O 5
ATOM 7049 N N . GLU A 1 9 ? -18.896 -19.417 -6.015 1.00 0.00 9 GLU A N 5
ATOM 7050 C CA . GLU A 1 9 ? -18.069 -19.704 -4.855 1.00 0.00 9 GLU A CA 5
ATOM 7051 C C . GLU A 1 9 ? -16.591 -19.502 -5.194 1.00 0.00 9 GLU A C 5
ATOM 7052 O O . GLU A 1 9 ? -16.176 -19.721 -6.331 1.00 0.00 9 GLU A O 5
ATOM 7064 N N . ARG A 1 10 ? -15.837 -19.087 -4.186 1.00 0.00 10 ARG A N 5
ATOM 7065 C CA . ARG A 1 10 ? -14.414 -18.853 -4.363 1.00 0.00 10 ARG A CA 5
ATOM 7066 C C . ARG A 1 10 ? -13.636 -19.377 -3.155 1.00 0.00 10 ARG A C 5
ATOM 7067 O O . ARG A 1 10 ? -14.132 -19.344 -2.030 1.00 0.00 10 ARG A O 5
ATOM 7088 N N . ARG A 1 11 ? -12.429 -19.850 -3.429 1.00 0.00 11 ARG A N 5
ATOM 7089 C CA . ARG A 1 11 ? -11.577 -20.380 -2.378 1.00 0.00 11 ARG A CA 5
ATOM 7090 C C . ARG A 1 11 ? -10.396 -19.440 -2.126 1.00 0.00 11 ARG A C 5
ATOM 7091 O O . ARG A 1 11 ? -9.323 -19.618 -2.699 1.00 0.00 11 ARG A O 5
ATOM 7112 N N . LYS A 1 12 ? -10.635 -18.459 -1.268 1.00 0.00 12 LYS A N 5
ATOM 7113 C CA . LYS A 1 12 ? -9.605 -17.491 -0.933 1.00 0.00 12 LYS A CA 5
ATOM 7114 C C . LYS A 1 12 ? -8.277 -18.219 -0.719 1.00 0.00 12 LYS A C 5
ATOM 7115 O O . LYS A 1 12 ? -8.234 -19.263 -0.071 1.00 0.00 12 LYS A O 5
ATOM 7134 N N . ASP A 1 13 ? -7.224 -17.638 -1.277 1.00 0.00 13 ASP A N 5
ATOM 7135 C CA . ASP A 1 13 ? -5.898 -18.219 -1.156 1.00 0.00 13 ASP A CA 5
ATOM 7136 C C . ASP A 1 13 ? -4.849 -17.110 -1.260 1.00 0.00 13 ASP A C 5
ATOM 7137 O O . ASP A 1 13 ? -4.838 -16.349 -2.227 1.00 0.00 13 ASP A O 5
ATOM 7146 N N . ARG A 1 14 ? -3.993 -17.052 -0.251 1.00 0.00 14 ARG A N 5
ATOM 7147 C CA . ARG A 1 14 ? -2.942 -16.049 -0.217 1.00 0.00 14 ARG A CA 5
ATOM 7148 C C . ARG A 1 14 ? -3.550 -14.646 -0.162 1.00 0.00 14 ARG A C 5
ATOM 7149 O O . ARG A 1 14 ? -4.504 -14.350 -0.880 1.00 0.00 14 ARG A O 5
ATOM 7170 N N . PRO A 1 15 ? -2.958 -13.797 0.721 1.00 0.00 15 PRO A N 5
ATOM 7171 C CA . PRO A 1 15 ? -3.431 -12.432 0.879 1.00 0.00 15 PRO A CA 5
ATOM 7172 C C . PRO A 1 15 ? -2.998 -11.561 -0.302 1.00 0.00 15 PRO A C 5
ATOM 7173 O O . PRO A 1 15 ? -3.587 -10.511 -0.552 1.00 0.00 15 PRO A O 5
ATOM 7184 N N . TYR A 1 16 ? -1.972 -12.031 -0.998 1.00 0.00 16 TYR A N 5
ATOM 7185 C CA . TYR A 1 16 ? -1.454 -11.308 -2.146 1.00 0.00 16 TYR A CA 5
ATOM 7186 C C . TYR A 1 16 ? -0.776 -10.006 -1.715 1.00 0.00 16 TYR A C 5
ATOM 7187 O O . TYR A 1 16 ? 0.418 -9.819 -1.941 1.00 0.00 16 TYR A O 5
ATOM 7205 N N . VAL A 1 17 ? -1.569 -9.139 -1.102 1.00 0.00 17 VAL A N 5
ATOM 7206 C CA . VAL A 1 17 ? -1.061 -7.860 -0.636 1.00 0.00 17 VAL A CA 5
ATOM 7207 C C . VAL A 1 17 ? -2.081 -7.224 0.310 1.00 0.00 17 VAL A C 5
ATOM 7208 O O . VAL A 1 17 ? -3.279 -7.480 0.199 1.00 0.00 17 VAL A O 5
ATOM 7221 N N . GLU A 1 18 ? -1.569 -6.408 1.220 1.00 0.00 18 GLU A N 5
ATOM 7222 C CA . GLU A 1 18 ? -2.421 -5.734 2.185 1.00 0.00 18 GLU A CA 5
ATOM 7223 C C . GLU A 1 18 ? -3.616 -5.090 1.479 1.00 0.00 18 GLU A C 5
ATOM 7224 O O . GLU A 1 18 ? -3.462 -4.093 0.775 1.00 0.00 18 GLU A O 5
ATOM 7236 N N . GLU A 1 19 ? -4.780 -5.686 1.693 1.00 0.00 19 GLU A N 5
ATOM 7237 C CA . GLU A 1 19 ? -6.001 -5.183 1.086 1.00 0.00 19 GLU A CA 5
ATOM 7238 C C . GLU A 1 19 ? -6.031 -3.654 1.145 1.00 0.00 19 GLU A C 5
ATOM 7239 O O . GLU A 1 19 ? -5.335 -3.046 1.957 1.00 0.00 19 GLU A O 5
ATOM 7251 N N . PRO A 1 20 ? -6.867 -3.061 0.251 1.00 0.00 20 PRO A N 5
ATOM 7252 C CA . PRO A 1 20 ? -6.998 -1.615 0.195 1.00 0.00 20 PRO A CA 5
ATOM 7253 C C . PRO A 1 20 ? -7.828 -1.093 1.369 1.00 0.00 20 PRO A C 5
ATOM 7254 O O . PRO A 1 20 ? -8.729 -1.778 1.851 1.00 0.00 20 PRO A O 5
ATOM 7265 N N . ARG A 1 21 ? -7.495 0.116 1.797 1.00 0.00 21 ARG A N 5
ATOM 7266 C CA . ARG A 1 21 ? -8.198 0.738 2.906 1.00 0.00 21 ARG A CA 5
ATOM 7267 C C . ARG A 1 21 ? -8.704 2.125 2.503 1.00 0.00 21 ARG A C 5
ATOM 7268 O O . ARG A 1 21 ? -8.256 2.687 1.505 1.00 0.00 21 ARG A O 5
ATOM 7289 N N . HIS A 1 22 ? -9.630 2.636 3.300 1.00 0.00 22 HIS A N 5
ATOM 7290 C CA . HIS A 1 22 ? -10.202 3.946 3.039 1.00 0.00 22 HIS A CA 5
ATOM 7291 C C . HIS A 1 22 ? -9.876 4.889 4.199 1.00 0.00 22 HIS A C 5
ATOM 7292 O O . HIS A 1 22 ? -10.491 4.807 5.261 1.00 0.00 22 HIS A O 5
ATOM 7306 N N . VAL A 1 23 ? -8.910 5.762 3.956 1.00 0.00 23 VAL A N 5
ATOM 7307 C CA . VAL A 1 23 ? -8.495 6.719 4.968 1.00 0.00 23 VAL A CA 5
ATOM 7308 C C . VAL A 1 23 ? -9.142 8.075 4.676 1.00 0.00 23 VAL A C 5
ATOM 7309 O O . VAL A 1 23 ? -8.925 8.655 3.613 1.00 0.00 23 VAL A O 5
ATOM 7322 N N . LYS A 1 24 ? -9.923 8.541 5.640 1.00 0.00 24 LYS A N 5
ATOM 7323 C CA . LYS A 1 24 ? -10.603 9.818 5.500 1.00 0.00 24 LYS A CA 5
ATOM 7324 C C . LYS A 1 24 ? -9.631 10.948 5.843 1.00 0.00 24 LYS A C 5
ATOM 7325 O O . LYS A 1 24 ? -8.656 10.736 6.562 1.00 0.00 24 LYS A O 5
ATOM 7344 N N . VAL A 1 25 ? -9.931 12.125 5.313 1.00 0.00 25 VAL A N 5
ATOM 7345 C CA . VAL A 1 25 ? -9.095 13.289 5.555 1.00 0.00 25 VAL A CA 5
ATOM 7346 C C . VAL A 1 25 ? -9.985 14.490 5.884 1.00 0.00 25 VAL A C 5
ATOM 7347 O O . VAL A 1 25 ? -11.013 14.700 5.242 1.00 0.00 25 VAL A O 5
ATOM 7360 N N . GLN A 1 26 ? -9.557 15.246 6.885 1.00 0.00 26 GLN A N 5
ATOM 7361 C CA . GLN A 1 26 ? -10.302 16.420 7.307 1.00 0.00 26 GLN A CA 5
ATOM 7362 C C . GLN A 1 26 ? -9.516 17.692 6.983 1.00 0.00 26 GLN A C 5
ATOM 7363 O O . GLN A 1 26 ? -8.986 18.344 7.881 1.00 0.00 26 GLN A O 5
ATOM 7377 N N . LYS A 1 27 ? -9.466 18.007 5.697 1.00 0.00 27 LYS A N 5
ATOM 7378 C CA . LYS A 1 27 ? -8.754 19.189 5.243 1.00 0.00 27 LYS A CA 5
ATOM 7379 C C . LYS A 1 27 ? -9.357 20.428 5.907 1.00 0.00 27 LYS A C 5
ATOM 7380 O O . LYS A 1 27 ? -8.845 20.906 6.918 1.00 0.00 27 LYS A O 5
ATOM 7399 N N . GLY A 1 28 ? -10.436 20.914 5.311 1.00 0.00 28 GLY A N 5
ATOM 7400 C CA . GLY A 1 28 ? -11.114 22.089 5.832 1.00 0.00 28 GLY A CA 5
ATOM 7401 C C . GLY A 1 28 ? -10.704 23.346 5.061 1.00 0.00 28 GLY A C 5
ATOM 7402 O O . GLY A 1 28 ? -11.543 24.001 4.445 1.00 0.00 28 GLY A O 5
ATOM 7406 N N . SER A 1 29 ? -9.414 23.643 5.120 1.00 0.00 29 SER A N 5
ATOM 7407 C CA . SER A 1 29 ? -8.883 24.809 4.435 1.00 0.00 29 SER A CA 5
ATOM 7408 C C . SER A 1 29 ? -7.354 24.788 4.474 1.00 0.00 29 SER A C 5
ATOM 7409 O O . SER A 1 29 ? -6.717 25.837 4.563 1.00 0.00 29 SER A O 5
ATOM 7417 N N . GLU A 1 30 ? -6.809 23.582 4.406 1.00 0.00 30 GLU A N 5
ATOM 7418 C CA . GLU A 1 30 ? -5.366 23.411 4.433 1.00 0.00 30 GLU A CA 5
ATOM 7419 C C . GLU A 1 30 ? -4.940 22.341 3.426 1.00 0.00 30 GLU A C 5
ATOM 7420 O O . GLU A 1 30 ? -5.749 21.508 3.021 1.00 0.00 30 GLU A O 5
ATOM 7432 N N . PRO A 1 31 ? -3.637 22.399 3.042 1.00 0.00 31 PRO A N 5
ATOM 7433 C CA . PRO A 1 31 ? -3.093 21.446 2.090 1.00 0.00 31 PRO A CA 5
ATOM 7434 C C . PRO A 1 31 ? -2.874 20.081 2.746 1.00 0.00 31 PRO A C 5
ATOM 7435 O O . PRO A 1 31 ? -2.888 19.967 3.971 1.00 0.00 31 PRO A O 5
ATOM 7446 N N . LEU A 1 32 ? -2.677 19.079 1.902 1.00 0.00 32 LEU A N 5
ATOM 7447 C CA . LEU A 1 32 ? -2.455 17.726 2.384 1.00 0.00 32 LEU A CA 5
ATOM 7448 C C . LEU A 1 32 ? -1.109 17.662 3.109 1.00 0.00 32 LEU A C 5
ATOM 7449 O O . LEU A 1 32 ? -1.052 17.331 4.292 1.00 0.00 32 LEU A O 5
ATOM 7465 N N . GLY A 1 33 ? -0.059 17.984 2.369 1.00 0.00 33 GLY A N 5
ATOM 7466 C CA . GLY A 1 33 ? 1.283 17.968 2.926 1.00 0.00 33 GLY A CA 5
ATOM 7467 C C . GLY A 1 33 ? 1.915 16.580 2.793 1.00 0.00 33 GLY A C 5
ATOM 7468 O O . GLY A 1 33 ? 2.317 15.979 3.788 1.00 0.00 33 GLY A O 5
ATOM 7472 N N . ILE A 1 34 ? 1.983 16.112 1.556 1.00 0.00 34 ILE A N 5
ATOM 7473 C CA . ILE A 1 34 ? 2.559 14.807 1.280 1.00 0.00 34 ILE A CA 5
ATOM 7474 C C . ILE A 1 34 ? 3.158 14.806 -0.128 1.00 0.00 34 ILE A C 5
ATOM 7475 O O . ILE A 1 34 ? 2.631 15.455 -1.031 1.00 0.00 34 ILE A O 5
ATOM 7491 N N . SER A 1 35 ? 4.250 14.071 -0.272 1.00 0.00 35 SER A N 5
ATOM 7492 C CA . SER A 1 35 ? 4.926 13.977 -1.554 1.00 0.00 35 SER A CA 5
ATOM 7493 C C . SER A 1 35 ? 4.563 12.659 -2.242 1.00 0.00 35 SER A C 5
ATOM 7494 O O . SER A 1 35 ? 4.383 11.638 -1.580 1.00 0.00 35 SER A O 5
ATOM 7502 N N . ILE A 1 36 ? 4.467 12.724 -3.562 1.00 0.00 36 ILE A N 5
ATOM 7503 C CA . ILE A 1 36 ? 4.129 11.549 -4.346 1.00 0.00 36 ILE A CA 5
ATOM 7504 C C . ILE A 1 36 ? 5.031 11.487 -5.580 1.00 0.00 36 ILE A C 5
ATOM 7505 O O . ILE A 1 36 ? 5.525 12.514 -6.044 1.00 0.00 36 ILE A O 5
ATOM 7521 N N . VAL A 1 37 ? 5.220 10.273 -6.076 1.00 0.00 37 VAL A N 5
ATOM 7522 C CA . VAL A 1 37 ? 6.054 10.065 -7.247 1.00 0.00 37 VAL A CA 5
ATOM 7523 C C . VAL A 1 37 ? 5.336 9.127 -8.219 1.00 0.00 37 VAL A C 5
ATOM 7524 O O . VAL A 1 37 ? 4.529 8.296 -7.804 1.00 0.00 37 VAL A O 5
ATOM 7537 N N . SER A 1 38 ? 5.656 9.290 -9.495 1.00 0.00 38 SER A N 5
ATOM 7538 C CA . SER A 1 38 ? 5.051 8.468 -10.529 1.00 0.00 38 SER A CA 5
ATOM 7539 C C . SER A 1 38 ? 6.033 7.383 -10.975 1.00 0.00 38 SER A C 5
ATOM 7540 O O . SER A 1 38 ? 7.243 7.602 -10.986 1.00 0.00 38 SER A O 5
ATOM 7548 N N . GLY A 1 39 ? 5.475 6.235 -11.332 1.00 0.00 39 GLY A N 5
ATOM 7549 C CA . GLY A 1 39 ? 6.286 5.115 -11.778 1.00 0.00 39 GLY A CA 5
ATOM 7550 C C . GLY A 1 39 ? 6.098 4.864 -13.276 1.00 0.00 39 GLY A C 5
ATOM 7551 O O . GLY A 1 39 ? 5.199 5.429 -13.896 1.00 0.00 39 GLY A O 5
ATOM 7555 N N . GLU A 1 40 ? 6.963 4.017 -13.814 1.00 0.00 40 GLU A N 5
ATOM 7556 C CA . GLU A 1 40 ? 6.904 3.684 -15.227 1.00 0.00 40 GLU A CA 5
ATOM 7557 C C . GLU A 1 40 ? 5.630 2.895 -15.534 1.00 0.00 40 GLU A C 5
ATOM 7558 O O . GLU A 1 40 ? 5.690 1.702 -15.829 1.00 0.00 40 GLU A O 5
ATOM 7570 N N . LYS A 1 41 ? 4.506 3.592 -15.454 1.00 0.00 41 LYS A N 5
ATOM 7571 C CA . LYS A 1 41 ? 3.220 2.972 -15.720 1.00 0.00 41 LYS A CA 5
ATOM 7572 C C . LYS A 1 41 ? 2.115 4.022 -15.590 1.00 0.00 41 LYS A C 5
ATOM 7573 O O . LYS A 1 41 ? 1.160 4.023 -16.366 1.00 0.00 41 LYS A O 5
ATOM 7592 N N . GLY A 1 42 ? 2.282 4.891 -14.605 1.00 0.00 42 GLY A N 5
ATOM 7593 C CA . GLY A 1 42 ? 1.311 5.945 -14.363 1.00 0.00 42 GLY A CA 5
ATOM 7594 C C . GLY A 1 42 ? 0.827 5.923 -12.912 1.00 0.00 42 GLY A C 5
ATOM 7595 O O . GLY A 1 42 ? 0.002 6.745 -12.516 1.00 0.00 42 GLY A O 5
ATOM 7599 N N . GLY A 1 43 ? 1.362 4.974 -12.158 1.00 0.00 43 GLY A N 5
ATOM 7600 C CA . GLY A 1 43 ? 0.996 4.834 -10.759 1.00 0.00 43 GLY A CA 5
ATOM 7601 C C . GLY A 1 43 ? 1.532 6.005 -9.932 1.00 0.00 43 GLY A C 5
ATOM 7602 O O . GLY A 1 43 ? 2.259 6.853 -10.448 1.00 0.00 43 GLY A O 5
ATOM 7606 N N . ILE A 1 44 ? 1.153 6.014 -8.662 1.00 0.00 44 ILE A N 5
ATOM 7607 C CA . ILE A 1 44 ? 1.587 7.066 -7.759 1.00 0.00 44 ILE A CA 5
ATOM 7608 C C . ILE A 1 44 ? 1.968 6.451 -6.411 1.00 0.00 44 ILE A C 5
ATOM 7609 O O . ILE A 1 44 ? 1.252 5.598 -5.890 1.00 0.00 44 ILE A O 5
ATOM 7625 N N . TYR A 1 45 ? 3.096 6.907 -5.886 1.00 0.00 45 TYR A N 5
ATOM 7626 C CA . TYR A 1 45 ? 3.580 6.412 -4.609 1.00 0.00 45 TYR A CA 5
ATOM 7627 C C . TYR A 1 45 ? 4.116 7.556 -3.745 1.00 0.00 45 TYR A C 5
ATOM 7628 O O . TYR A 1 45 ? 4.875 8.396 -4.223 1.00 0.00 45 TYR A O 5
ATOM 7646 N N . VAL A 1 46 ? 3.699 7.550 -2.487 1.00 0.00 46 VAL A N 5
ATOM 7647 C CA . VAL A 1 46 ? 4.127 8.577 -1.552 1.00 0.00 46 VAL A CA 5
ATOM 7648 C C . VAL A 1 46 ? 5.656 8.602 -1.495 1.00 0.00 46 VAL A C 5
ATOM 7649 O O . VAL A 1 46 ? 6.295 7.555 -1.415 1.00 0.00 46 VAL A O 5
ATOM 7662 N N . SER A 1 47 ? 6.197 9.811 -1.539 1.00 0.00 47 SER A N 5
ATOM 7663 C CA . SER A 1 47 ? 7.639 9.987 -1.493 1.00 0.00 47 SER A CA 5
ATOM 7664 C C . SER A 1 47 ? 8.053 10.565 -0.138 1.00 0.00 47 SER A C 5
ATOM 7665 O O . SER A 1 47 ? 9.211 10.454 0.261 1.00 0.00 47 SER A O 5
ATOM 7673 N N . LYS A 1 48 ? 7.083 11.170 0.532 1.00 0.00 48 LYS A N 5
ATOM 7674 C CA . LYS A 1 48 ? 7.332 11.766 1.834 1.00 0.00 48 LYS A CA 5
ATOM 7675 C C . LYS A 1 48 ? 6.022 12.324 2.394 1.00 0.00 48 LYS A C 5
ATOM 7676 O O . LYS A 1 48 ? 5.058 12.516 1.654 1.00 0.00 48 LYS A O 5
ATOM 7695 N N . VAL A 1 49 ? 6.028 12.569 3.696 1.00 0.00 49 VAL A N 5
ATOM 7696 C CA . VAL A 1 49 ? 4.853 13.101 4.363 1.00 0.00 49 VAL A CA 5
ATOM 7697 C C . VAL A 1 49 ? 5.243 14.349 5.157 1.00 0.00 49 VAL A C 5
ATOM 7698 O O . VAL A 1 49 ? 6.420 14.567 5.439 1.00 0.00 49 VAL A O 5
ATOM 7711 N N . THR A 1 50 ? 4.233 15.137 5.494 1.00 0.00 50 THR A N 5
ATOM 7712 C CA . THR A 1 50 ? 4.455 16.358 6.249 1.00 0.00 50 THR A CA 5
ATOM 7713 C C . THR A 1 50 ? 3.952 16.197 7.685 1.00 0.00 50 THR A C 5
ATOM 7714 O O . THR A 1 50 ? 2.840 15.720 7.906 1.00 0.00 50 THR A O 5
ATOM 7725 N N . VAL A 1 51 ? 4.794 16.603 8.623 1.00 0.00 51 VAL A N 5
ATOM 7726 C CA . VAL A 1 51 ? 4.448 16.510 10.031 1.00 0.00 51 VAL A CA 5
ATOM 7727 C C . VAL A 1 51 ? 3.437 17.604 10.377 1.00 0.00 51 VAL A C 5
ATOM 7728 O O . VAL A 1 51 ? 3.588 18.750 9.955 1.00 0.00 51 VAL A O 5
ATOM 7741 N N . GLY A 1 52 ? 2.428 17.213 11.142 1.00 0.00 52 GLY A N 5
ATOM 7742 C CA . GLY A 1 52 ? 1.392 18.147 11.550 1.00 0.00 52 GLY A CA 5
ATOM 7743 C C . GLY A 1 52 ? 0.583 18.628 10.344 1.00 0.00 52 GLY A C 5
ATOM 7744 O O . GLY A 1 52 ? -0.007 19.707 10.378 1.00 0.00 52 GLY A O 5
ATOM 7748 N N . SER A 1 53 ? 0.581 17.805 9.306 1.00 0.00 53 SER A N 5
ATOM 7749 C CA . SER A 1 53 ? -0.146 18.133 8.092 1.00 0.00 53 SER A CA 5
ATOM 7750 C C . SER A 1 53 ? -1.408 17.274 7.989 1.00 0.00 53 SER A C 5
ATOM 7751 O O . SER A 1 53 ? -1.471 16.187 8.561 1.00 0.00 53 SER A O 5
ATOM 7759 N N . ILE A 1 54 ? -2.381 17.793 7.255 1.00 0.00 54 ILE A N 5
ATOM 7760 C CA . ILE A 1 54 ? -3.637 17.087 7.070 1.00 0.00 54 ILE A CA 5
ATOM 7761 C C . ILE A 1 54 ? -3.355 15.595 6.879 1.00 0.00 54 ILE A C 5
ATOM 7762 O O . ILE A 1 54 ? -3.720 14.778 7.722 1.00 0.00 54 ILE A O 5
ATOM 7778 N N . ALA A 1 55 ? -2.708 15.286 5.765 1.00 0.00 55 ALA A N 5
ATOM 7779 C CA . ALA A 1 55 ? -2.373 13.907 5.452 1.00 0.00 55 ALA A CA 5
ATOM 7780 C C . ALA A 1 55 ? -1.930 13.192 6.730 1.00 0.00 55 ALA A C 5
ATOM 7781 O O . ALA A 1 55 ? -2.508 12.176 7.110 1.00 0.00 55 ALA A O 5
ATOM 7788 N N . HIS A 1 56 ? -0.906 13.752 7.358 1.00 0.00 56 HIS A N 5
ATOM 7789 C CA . HIS A 1 56 ? -0.378 13.181 8.585 1.00 0.00 56 HIS A CA 5
ATOM 7790 C C . HIS A 1 56 ? -1.529 12.875 9.546 1.00 0.00 56 HIS A C 5
ATOM 7791 O O . HIS A 1 56 ? -1.556 11.815 10.169 1.00 0.00 56 HIS A O 5
ATOM 7805 N N . GLN A 1 57 ? -2.451 13.822 9.635 1.00 0.00 57 GLN A N 5
ATOM 7806 C CA . GLN A 1 57 ? -3.601 13.668 10.509 1.00 0.00 57 GLN A CA 5
ATOM 7807 C C . GLN A 1 57 ? -4.441 12.466 10.072 1.00 0.00 57 GLN A C 5
ATOM 7808 O O . GLN A 1 57 ? -4.912 11.696 10.908 1.00 0.00 57 GLN A O 5
ATOM 7822 N N . ALA A 1 58 ? -4.605 12.343 8.763 1.00 0.00 58 ALA A N 5
ATOM 7823 C CA . ALA A 1 58 ? -5.380 11.248 8.205 1.00 0.00 58 ALA A CA 5
ATOM 7824 C C . ALA A 1 58 ? -4.738 9.918 8.606 1.00 0.00 58 ALA A C 5
ATOM 7825 O O . ALA A 1 58 ? -5.432 8.918 8.782 1.00 0.00 58 ALA A O 5
ATOM 7832 N N . GLY A 1 59 ? -3.420 9.950 8.738 1.00 0.00 59 GLY A N 5
ATOM 7833 C CA . GLY A 1 59 ? -2.677 8.759 9.115 1.00 0.00 59 GLY A CA 5
ATOM 7834 C C . GLY A 1 59 ? -2.045 8.097 7.890 1.00 0.00 59 GLY A C 5
ATOM 7835 O O . GLY A 1 59 ? -2.049 6.873 7.770 1.00 0.00 59 GLY A O 5
ATOM 7839 N N . LEU A 1 60 ? -1.516 8.935 7.011 1.00 0.00 60 LEU A N 5
ATOM 7840 C CA . LEU A 1 60 ? -0.881 8.446 5.799 1.00 0.00 60 LEU A CA 5
ATOM 7841 C C . LEU A 1 60 ? 0.571 8.073 6.104 1.00 0.00 60 LEU A C 5
ATOM 7842 O O . LEU A 1 60 ? 1.011 8.159 7.250 1.00 0.00 60 LEU A O 5
ATOM 7858 N N . GLU A 1 61 ? 1.276 7.665 5.059 1.00 0.00 61 GLU A N 5
ATOM 7859 C CA . GLU A 1 61 ? 2.669 7.277 5.201 1.00 0.00 61 GLU A CA 5
ATOM 7860 C C . GLU A 1 61 ? 3.276 6.966 3.831 1.00 0.00 61 GLU A C 5
ATOM 7861 O O . GLU A 1 61 ? 2.552 6.810 2.849 1.00 0.00 61 GLU A O 5
ATOM 7873 N N . TYR A 1 62 ? 4.598 6.886 3.810 1.00 0.00 62 TYR A N 5
ATOM 7874 C CA . TYR A 1 62 ? 5.311 6.597 2.577 1.00 0.00 62 TYR A CA 5
ATOM 7875 C C . TYR A 1 62 ? 5.196 5.115 2.212 1.00 0.00 62 TYR A C 5
ATOM 7876 O O . TYR A 1 62 ? 5.053 4.266 3.089 1.00 0.00 62 TYR A O 5
ATOM 7894 N N . GLY A 1 63 ? 5.262 4.852 0.915 1.00 0.00 63 GLY A N 5
ATOM 7895 C CA . GLY A 1 63 ? 5.167 3.488 0.423 1.00 0.00 63 GLY A CA 5
ATOM 7896 C C . GLY A 1 63 ? 3.708 3.082 0.208 1.00 0.00 63 GLY A C 5
ATOM 7897 O O . GLY A 1 63 ? 3.428 2.072 -0.435 1.00 0.00 63 GLY A O 5
ATOM 7901 N N . ASP A 1 64 ? 2.815 3.891 0.760 1.00 0.00 64 ASP A N 5
ATOM 7902 C CA . ASP A 1 64 ? 1.391 3.630 0.637 1.00 0.00 64 ASP A CA 5
ATOM 7903 C C . ASP A 1 64 ? 0.928 4.003 -0.773 1.00 0.00 64 ASP A C 5
ATOM 7904 O O . ASP A 1 64 ? 0.766 5.182 -1.085 1.00 0.00 64 ASP A O 5
ATOM 7913 N N . GLN A 1 65 ? 0.728 2.977 -1.587 1.00 0.00 65 GLN A N 5
ATOM 7914 C CA . GLN A 1 65 ? 0.288 3.183 -2.956 1.00 0.00 65 GLN A CA 5
ATOM 7915 C C . GLN A 1 65 ? -1.141 3.730 -2.977 1.00 0.00 65 GLN A C 5
ATOM 7916 O O . GLN A 1 65 ? -2.025 3.194 -2.310 1.00 0.00 65 GLN A O 5
ATOM 7930 N N . LEU A 1 66 ? -1.324 4.790 -3.751 1.00 0.00 66 LEU A N 5
ATOM 7931 C CA . LEU A 1 66 ? -2.630 5.415 -3.867 1.00 0.00 66 LEU A CA 5
ATOM 7932 C C . LEU A 1 66 ? -3.378 4.806 -5.055 1.00 0.00 66 LEU A C 5
ATOM 7933 O O . LEU A 1 66 ? -2.883 4.825 -6.181 1.00 0.00 66 LEU A O 5
ATOM 7949 N N . LEU A 1 67 ? -4.558 4.280 -4.763 1.00 0.00 67 LEU A N 5
ATOM 7950 C CA . LEU A 1 67 ? -5.380 3.666 -5.792 1.00 0.00 67 LEU A CA 5
ATOM 7951 C C . LEU A 1 67 ? -6.342 4.711 -6.361 1.00 0.00 67 LEU A C 5
ATOM 7952 O O . LEU A 1 67 ? -6.340 4.973 -7.562 1.00 0.00 67 LEU A O 5
ATOM 7968 N N . GLU A 1 68 ? -7.142 5.278 -5.470 1.00 0.00 68 GLU A N 5
ATOM 7969 C CA . GLU A 1 68 ? -8.108 6.288 -5.868 1.00 0.00 68 GLU A CA 5
ATOM 7970 C C . GLU A 1 68 ? -8.210 7.377 -4.797 1.00 0.00 68 GLU A C 5
ATOM 7971 O O . GLU A 1 68 ? -8.102 7.092 -3.605 1.00 0.00 68 GLU A O 5
ATOM 7983 N N . PHE A 1 69 ? -8.417 8.600 -5.261 1.00 0.00 69 PHE A N 5
ATOM 7984 C CA . PHE A 1 69 ? -8.534 9.733 -4.358 1.00 0.00 69 PHE A CA 5
ATOM 7985 C C . PHE A 1 69 ? -9.939 10.337 -4.417 1.00 0.00 69 PHE A C 5
ATOM 7986 O O . PHE A 1 69 ? -10.290 11.006 -5.387 1.00 0.00 69 PHE A O 5
ATOM 8003 N N . ASN A 1 70 ? -10.703 10.081 -3.365 1.00 0.00 70 ASN A N 5
ATOM 8004 C CA . ASN A 1 70 ? -12.061 10.592 -3.285 1.00 0.00 70 ASN A CA 5
ATOM 8005 C C . ASN A 1 70 ? -12.849 10.128 -4.512 1.00 0.00 70 ASN A C 5
ATOM 8006 O O . ASN A 1 70 ? -13.884 10.705 -4.843 1.00 0.00 70 ASN A O 5
ATOM 8017 N N . GLY A 1 71 ? -12.329 9.091 -5.152 1.00 0.00 71 GLY A N 5
ATOM 8018 C CA . GLY A 1 71 ? -12.971 8.544 -6.335 1.00 0.00 71 GLY A CA 5
ATOM 8019 C C . GLY A 1 71 ? -12.037 8.610 -7.546 1.00 0.00 71 GLY A C 5
ATOM 8020 O O . GLY A 1 71 ? -12.032 7.706 -8.380 1.00 0.00 71 GLY A O 5
ATOM 8024 N N . ILE A 1 72 ? -11.270 9.688 -7.603 1.00 0.00 72 ILE A N 5
ATOM 8025 C CA . ILE A 1 72 ? -10.334 9.884 -8.697 1.00 0.00 72 ILE A CA 5
ATOM 8026 C C . ILE A 1 72 ? -9.519 8.605 -8.901 1.00 0.00 72 ILE A C 5
ATOM 8027 O O . ILE A 1 72 ? -9.272 7.864 -7.950 1.00 0.00 72 ILE A O 5
ATOM 8043 N N . ASN A 1 73 ? -9.125 8.384 -10.146 1.00 0.00 73 ASN A N 5
ATOM 8044 C CA . ASN A 1 73 ? -8.343 7.208 -10.486 1.00 0.00 73 ASN A CA 5
ATOM 8045 C C . ASN A 1 73 ? -6.863 7.588 -10.562 1.00 0.00 73 ASN A C 5
ATOM 8046 O O . ASN A 1 73 ? -6.381 8.015 -11.610 1.00 0.00 73 ASN A O 5
ATOM 8057 N N . LEU A 1 74 ? -6.183 7.420 -9.437 1.00 0.00 74 LEU A N 5
ATOM 8058 C CA . LEU A 1 74 ? -4.768 7.741 -9.364 1.00 0.00 74 LEU A CA 5
ATOM 8059 C C . LEU A 1 74 ? -3.963 6.643 -10.063 1.00 0.00 74 LEU A C 5
ATOM 8060 O O . LEU A 1 74 ? -2.849 6.884 -10.524 1.00 0.00 74 LEU A O 5
ATOM 8076 N N . ARG A 1 75 ? -4.560 5.462 -10.119 1.00 0.00 75 ARG A N 5
ATOM 8077 C CA . ARG A 1 75 ? -3.913 4.326 -10.754 1.00 0.00 75 ARG A CA 5
ATOM 8078 C C . ARG A 1 75 ? -3.391 4.718 -12.138 1.00 0.00 75 ARG A C 5
ATOM 8079 O O . ARG A 1 75 ? -2.479 4.083 -12.665 1.00 0.00 75 ARG A O 5
ATOM 8100 N N . SER A 1 76 ? -3.993 5.763 -12.688 1.00 0.00 76 SER A N 5
ATOM 8101 C CA . SER A 1 76 ? -3.601 6.247 -14.000 1.00 0.00 76 SER A CA 5
ATOM 8102 C C . SER A 1 76 ? -3.461 7.771 -13.976 1.00 0.00 76 SER A C 5
ATOM 8103 O O . SER A 1 76 ? -4.030 8.464 -14.818 1.00 0.00 76 SER A O 5
ATOM 8111 N N . ALA A 1 77 ? -2.701 8.248 -13.001 1.00 0.00 77 ALA A N 5
ATOM 8112 C CA . ALA A 1 77 ? -2.480 9.676 -12.856 1.00 0.00 77 ALA A CA 5
ATOM 8113 C C . ALA A 1 77 ? -0.982 9.941 -12.683 1.00 0.00 77 ALA A C 5
ATOM 8114 O O . ALA A 1 77 ? -0.257 9.100 -12.155 1.00 0.00 77 ALA A O 5
ATOM 8121 N N . THR A 1 78 ? -0.565 11.113 -13.138 1.00 0.00 78 THR A N 5
ATOM 8122 C CA . THR A 1 78 ? 0.833 11.499 -13.040 1.00 0.00 78 THR A CA 5
ATOM 8123 C C . THR A 1 78 ? 1.127 12.091 -11.661 1.00 0.00 78 THR A C 5
ATOM 8124 O O . THR A 1 78 ? 0.237 12.180 -10.816 1.00 0.00 78 THR A O 5
ATOM 8135 N N . GLU A 1 79 ? 2.380 12.481 -11.475 1.00 0.00 79 GLU A N 5
ATOM 8136 C CA . GLU A 1 79 ? 2.803 13.063 -10.212 1.00 0.00 79 GLU A CA 5
ATOM 8137 C C . GLU A 1 79 ? 2.277 14.494 -10.084 1.00 0.00 79 GLU A C 5
ATOM 8138 O O . GLU A 1 79 ? 1.887 14.921 -8.999 1.00 0.00 79 GLU A O 5
ATOM 8150 N N . GLN A 1 80 ? 2.284 15.196 -11.208 1.00 0.00 80 GLN A N 5
ATOM 8151 C CA . GLN A 1 80 ? 1.813 16.570 -11.235 1.00 0.00 80 GLN A CA 5
ATOM 8152 C C . GLN A 1 80 ? 0.306 16.620 -10.973 1.00 0.00 80 GLN A C 5
ATOM 8153 O O . GLN A 1 80 ? -0.165 17.447 -10.194 1.00 0.00 80 GLN A O 5
ATOM 8167 N N . GLN A 1 81 ? -0.408 15.724 -11.639 1.00 0.00 81 GLN A N 5
ATOM 8168 C CA . GLN A 1 81 ? -1.851 15.656 -11.488 1.00 0.00 81 GLN A CA 5
ATOM 8169 C C . GLN A 1 81 ? -2.216 15.228 -10.065 1.00 0.00 81 GLN A C 5
ATOM 8170 O O . GLN A 1 81 ? -3.146 15.770 -9.470 1.00 0.00 81 GLN A O 5
ATOM 8184 N N . ALA A 1 82 ? -1.465 14.260 -9.561 1.00 0.00 82 ALA A N 5
ATOM 8185 C CA . ALA A 1 82 ? -1.698 13.753 -8.220 1.00 0.00 82 ALA A CA 5
ATOM 8186 C C . ALA A 1 82 ? -1.423 14.865 -7.205 1.00 0.00 82 ALA A C 5
ATOM 8187 O O . ALA A 1 82 ? -2.161 15.018 -6.232 1.00 0.00 82 ALA A O 5
ATOM 8194 N N . ARG A 1 83 ? -0.361 15.612 -7.466 1.00 0.00 83 ARG A N 5
ATOM 8195 C CA . ARG A 1 83 ? 0.020 16.705 -6.587 1.00 0.00 83 ARG A CA 5
ATOM 8196 C C . ARG A 1 83 ? -1.054 17.794 -6.598 1.00 0.00 83 ARG A C 5
ATOM 8197 O O . ARG A 1 83 ? -1.024 18.709 -5.777 1.00 0.00 83 ARG A O 5
ATOM 8218 N N . LEU A 1 84 ? -1.979 17.659 -7.538 1.00 0.00 84 LEU A N 5
ATOM 8219 C CA . LEU A 1 84 ? -3.061 18.620 -7.667 1.00 0.00 84 LEU A CA 5
ATOM 8220 C C . LEU A 1 84 ? -4.324 18.049 -7.019 1.00 0.00 84 LEU A C 5
ATOM 8221 O O . LEU A 1 84 ? -4.926 18.687 -6.157 1.00 0.00 84 LEU A O 5
ATOM 8237 N N . ILE A 1 85 ? -4.688 16.854 -7.459 1.00 0.00 85 ILE A N 5
ATOM 8238 C CA . ILE A 1 85 ? -5.868 16.190 -6.932 1.00 0.00 85 ILE A CA 5
ATOM 8239 C C . ILE A 1 85 ? -5.823 16.214 -5.403 1.00 0.00 85 ILE A C 5
ATOM 8240 O O . ILE A 1 85 ? -6.847 16.410 -4.751 1.00 0.00 85 ILE A O 5
ATOM 8256 N N . ILE A 1 86 ? -4.624 16.013 -4.875 1.00 0.00 86 ILE A N 5
ATOM 8257 C CA . ILE A 1 86 ? -4.432 16.009 -3.435 1.00 0.00 86 ILE A CA 5
ATOM 8258 C C . ILE A 1 86 ? -4.412 17.451 -2.924 1.00 0.00 86 ILE A C 5
ATOM 8259 O O . ILE A 1 86 ? -4.827 17.721 -1.798 1.00 0.00 86 ILE A O 5
ATOM 8275 N N . GLY A 1 87 ? -3.923 18.340 -3.777 1.00 0.00 87 GLY A N 5
ATOM 8276 C CA . GLY A 1 87 ? -3.843 19.748 -3.426 1.00 0.00 87 GLY A CA 5
ATOM 8277 C C . GLY A 1 87 ? -5.127 20.484 -3.815 1.00 0.00 87 GLY A C 5
ATOM 8278 O O . GLY A 1 87 ? -5.108 21.692 -4.048 1.00 0.00 87 GLY A O 5
ATOM 8282 N N . GLN A 1 88 ? -6.211 19.726 -3.874 1.00 0.00 88 GLN A N 5
ATOM 8283 C CA . GLN A 1 88 ? -7.501 20.291 -4.232 1.00 0.00 88 GLN A CA 5
ATOM 8284 C C . GLN A 1 88 ? -8.256 20.727 -2.974 1.00 0.00 88 GLN A C 5
ATOM 8285 O O . GLN A 1 88 ? -7.709 20.693 -1.874 1.00 0.00 88 GLN A O 5
ATOM 8299 N N . GLN A 1 89 ? -9.503 21.127 -3.180 1.00 0.00 89 GLN A N 5
ATOM 8300 C CA . GLN A 1 89 ? -10.339 21.569 -2.077 1.00 0.00 89 GLN A CA 5
ATOM 8301 C C . GLN A 1 89 ? -11.384 20.503 -1.743 1.00 0.00 89 GLN A C 5
ATOM 8302 O O . GLN A 1 89 ? -11.879 19.813 -2.633 1.00 0.00 89 GLN A O 5
ATOM 8316 N N . CYS A 1 90 ? -11.690 20.402 -0.457 1.00 0.00 90 CYS A N 5
ATOM 8317 C CA . CYS A 1 90 ? -12.668 19.432 0.005 1.00 0.00 90 CYS A CA 5
ATOM 8318 C C . CYS A 1 90 ? -12.525 19.292 1.522 1.00 0.00 90 CYS A C 5
ATOM 8319 O O . CYS A 1 90 ? -11.584 18.665 2.006 1.00 0.00 90 CYS A O 5
ATOM 8327 N N . ASP A 1 91 ? -13.474 19.887 2.231 1.00 0.00 91 ASP A N 5
ATOM 8328 C CA . ASP A 1 91 ? -13.466 19.837 3.683 1.00 0.00 91 ASP A CA 5
ATOM 8329 C C . ASP A 1 91 ? -13.116 18.418 4.138 1.00 0.00 91 ASP A C 5
ATOM 8330 O O . ASP A 1 91 ? -12.327 18.236 5.063 1.00 0.00 91 ASP A O 5
ATOM 8339 N N . THR A 1 92 ? -13.721 17.450 3.466 1.00 0.00 92 THR A N 5
ATOM 8340 C CA . THR A 1 92 ? -13.483 16.053 3.789 1.00 0.00 92 THR A CA 5
ATOM 8341 C C . THR A 1 92 ? -13.294 15.234 2.511 1.00 0.00 92 THR A C 5
ATOM 8342 O O . THR A 1 92 ? -14.173 15.206 1.651 1.00 0.00 92 THR A O 5
ATOM 8353 N N . ILE A 1 93 ? -12.141 14.588 2.426 1.00 0.00 93 ILE A N 5
ATOM 8354 C CA . ILE A 1 93 ? -11.824 13.770 1.267 1.00 0.00 93 ILE A CA 5
ATOM 8355 C C . ILE A 1 93 ? -11.327 12.401 1.735 1.00 0.00 93 ILE A C 5
ATOM 8356 O O . ILE A 1 93 ? -10.654 12.297 2.759 1.00 0.00 93 ILE A O 5
ATOM 8372 N N . THR A 1 94 ? -11.678 11.384 0.961 1.00 0.00 94 THR A N 5
ATOM 8373 C CA . THR A 1 94 ? -11.276 10.025 1.283 1.00 0.00 94 THR A CA 5
ATOM 8374 C C . THR A 1 94 ? -10.171 9.557 0.335 1.00 0.00 94 THR A C 5
ATOM 8375 O O . THR A 1 94 ? -10.056 10.055 -0.785 1.00 0.00 94 THR A O 5
ATOM 8386 N N . ILE A 1 95 ? -9.385 8.606 0.816 1.00 0.00 95 ILE A N 5
ATOM 8387 C CA . ILE A 1 95 ? -8.293 8.065 0.025 1.00 0.00 95 ILE A CA 5
ATOM 8388 C C . ILE A 1 95 ? -8.329 6.537 0.091 1.00 0.00 95 ILE A C 5
ATOM 8389 O O . ILE A 1 95 ? -8.608 5.964 1.143 1.00 0.00 95 ILE A O 5
ATOM 8405 N N . LEU A 1 96 ? -8.042 5.920 -1.046 1.00 0.00 96 LEU A N 5
ATOM 8406 C CA . LEU A 1 96 ? -8.039 4.470 -1.131 1.00 0.00 96 LEU A CA 5
ATOM 8407 C C . LEU A 1 96 ? -6.603 3.978 -1.322 1.00 0.00 96 LEU A C 5
ATOM 8408 O O . LEU A 1 96 ? -6.161 3.762 -2.450 1.00 0.00 96 LEU A O 5
ATOM 8424 N N . ALA A 1 97 ? -5.913 3.815 -0.203 1.00 0.00 97 ALA A N 5
ATOM 8425 C CA . ALA A 1 97 ? -4.535 3.353 -0.233 1.00 0.00 97 ALA A CA 5
ATOM 8426 C C . ALA A 1 97 ? -4.515 1.823 -0.225 1.00 0.00 97 ALA A C 5
ATOM 8427 O O . ALA A 1 97 ? -5.543 1.186 0.000 1.00 0.00 97 ALA A O 5
ATOM 8434 N N . GLN A 1 98 ? -3.334 1.277 -0.475 1.00 0.00 98 GLN A N 5
ATOM 8435 C CA . GLN A 1 98 ? -3.166 -0.166 -0.500 1.00 0.00 98 GLN A CA 5
ATOM 8436 C C . GLN A 1 98 ? -1.690 -0.532 -0.335 1.00 0.00 98 GLN A C 5
ATOM 8437 O O . GLN A 1 98 ? -1.008 -0.833 -1.314 1.00 0.00 98 GLN A O 5
ATOM 8451 N N . TYR A 1 99 ? -1.239 -0.494 0.910 1.00 0.00 99 TYR A N 5
ATOM 8452 C CA . TYR A 1 99 ? 0.145 -0.817 1.215 1.00 0.00 99 TYR A CA 5
ATOM 8453 C C . TYR A 1 99 ? 0.642 -1.973 0.344 1.00 0.00 99 TYR A C 5
ATOM 8454 O O . TYR A 1 99 ? 0.022 -3.034 0.301 1.00 0.00 99 TYR A O 5
ATOM 8472 N N . ASN A 1 100 ? 1.757 -1.727 -0.328 1.00 0.00 100 ASN A N 5
ATOM 8473 C CA . ASN A 1 100 ? 2.345 -2.734 -1.196 1.00 0.00 100 ASN A CA 5
ATOM 8474 C C . ASN A 1 100 ? 3.850 -2.814 -0.929 1.00 0.00 100 ASN A C 5
ATOM 8475 O O . ASN A 1 100 ? 4.578 -1.852 -1.166 1.00 0.00 100 ASN A O 5
ATOM 8486 N N . PRO A 1 101 ? 4.282 -4.002 -0.428 1.00 0.00 101 PRO A N 5
ATOM 8487 C CA . PRO A 1 101 ? 5.687 -4.221 -0.127 1.00 0.00 101 PRO A CA 5
ATOM 8488 C C . PRO A 1 101 ? 6.496 -4.428 -1.409 1.00 0.00 101 PRO A C 5
ATOM 8489 O O . PRO A 1 101 ? 7.193 -5.432 -1.553 1.00 0.00 101 PRO A O 5
ATOM 8500 N N . HIS A 1 102 ? 6.378 -3.462 -2.308 1.00 0.00 102 HIS A N 5
ATOM 8501 C CA . HIS A 1 102 ? 7.090 -3.525 -3.573 1.00 0.00 102 HIS A CA 5
ATOM 8502 C C . HIS A 1 102 ? 6.849 -2.237 -4.363 1.00 0.00 102 HIS A C 5
ATOM 8503 O O . HIS A 1 102 ? 6.520 -2.283 -5.547 1.00 0.00 102 HIS A O 5
ATOM 8517 N N . VAL A 1 103 ? 7.023 -1.118 -3.675 1.00 0.00 103 VAL A N 5
ATOM 8518 C CA . VAL A 1 103 ? 6.829 0.181 -4.297 1.00 0.00 103 VAL A CA 5
ATOM 8519 C C . VAL A 1 103 ? 8.158 0.938 -4.311 1.00 0.00 103 VAL A C 5
ATOM 8520 O O . VAL A 1 103 ? 8.239 2.065 -3.823 1.00 0.00 103 VAL A O 5
ATOM 8533 N N . HIS A 1 104 ? 9.167 0.290 -4.874 1.00 0.00 104 HIS A N 5
ATOM 8534 C CA . HIS A 1 104 ? 10.488 0.888 -4.958 1.00 0.00 104 HIS A CA 5
ATOM 8535 C C . HIS A 1 104 ? 10.651 1.584 -6.311 1.00 0.00 104 HIS A C 5
ATOM 8536 O O . HIS A 1 104 ? 9.718 1.621 -7.111 1.00 0.00 104 HIS A O 5
ATOM 8550 N N . GLN A 1 105 ? 11.844 2.120 -6.524 1.00 0.00 105 GLN A N 5
ATOM 8551 C CA . GLN A 1 105 ? 12.142 2.812 -7.766 1.00 0.00 105 GLN A CA 5
ATOM 8552 C C . GLN A 1 105 ? 13.527 2.411 -8.279 1.00 0.00 105 GLN A C 5
ATOM 8553 O O . GLN A 1 105 ? 14.389 2.009 -7.499 1.00 0.00 105 GLN A O 5
ATOM 8567 N N . LEU A 1 106 ? 13.698 2.536 -9.587 1.00 0.00 106 LEU A N 5
ATOM 8568 C CA . LEU A 1 106 ? 14.963 2.191 -10.212 1.00 0.00 106 LEU A CA 5
ATOM 8569 C C . LEU A 1 106 ? 15.386 3.321 -11.153 1.00 0.00 106 LEU A C 5
ATOM 8570 O O . LEU A 1 106 ? 14.540 4.026 -11.703 1.00 0.00 106 LEU A O 5
ATOM 8586 N N . SER A 1 107 ? 16.694 3.459 -11.310 1.00 0.00 107 SER A N 5
ATOM 8587 C CA . SER A 1 107 ? 17.240 4.492 -12.175 1.00 0.00 107 SER A CA 5
ATOM 8588 C C . SER A 1 107 ? 16.765 5.869 -11.708 1.00 0.00 107 SER A C 5
ATOM 8589 O O . SER A 1 107 ? 15.592 6.208 -11.854 1.00 0.00 107 SER A O 5
ATOM 8597 N N . SER A 1 108 ? 17.702 6.627 -11.157 1.00 0.00 108 SER A N 5
ATOM 8598 C CA . SER A 1 108 ? 17.394 7.961 -10.669 1.00 0.00 108 SER A CA 5
ATOM 8599 C C . SER A 1 108 ? 18.663 8.627 -10.131 1.00 0.00 108 SER A C 5
ATOM 8600 O O . SER A 1 108 ? 19.046 8.405 -8.984 1.00 0.00 108 SER A O 5
ATOM 8608 N N . HIS A 1 109 ? 19.279 9.430 -10.987 1.00 0.00 109 HIS A N 5
ATOM 8609 C CA . HIS A 1 109 ? 20.496 10.129 -10.612 1.00 0.00 109 HIS A CA 5
ATOM 8610 C C . HIS A 1 109 ? 20.227 11.635 -10.559 1.00 0.00 109 HIS A C 5
ATOM 8611 O O . HIS A 1 109 ? 19.743 12.217 -11.529 1.00 0.00 109 HIS A O 5
ATOM 8625 N N . SER A 1 110 ? 20.552 12.222 -9.417 1.00 0.00 110 SER A N 5
ATOM 8626 C CA . SER A 1 110 ? 20.351 13.648 -9.225 1.00 0.00 110 SER A CA 5
ATOM 8627 C C . SER A 1 110 ? 21.670 14.313 -8.827 1.00 0.00 110 SER A C 5
ATOM 8628 O O . SER A 1 110 ? 22.102 15.273 -9.463 1.00 0.00 110 SER A O 5
ATOM 8636 N N . ARG A 1 111 ? 22.274 13.776 -7.777 1.00 0.00 111 ARG A N 5
ATOM 8637 C CA . ARG A 1 111 ? 23.535 14.305 -7.286 1.00 0.00 111 ARG A CA 5
ATOM 8638 C C . ARG A 1 111 ? 23.399 15.797 -6.974 1.00 0.00 111 ARG A C 5
ATOM 8639 O O . ARG A 1 111 ? 23.510 16.635 -7.867 1.00 0.00 111 ARG A O 5
ATOM 8660 N N . SER A 1 112 ? 23.159 16.083 -5.702 1.00 0.00 112 SER A N 5
ATOM 8661 C CA . SER A 1 112 ? 23.007 17.459 -5.260 1.00 0.00 112 SER A CA 5
ATOM 8662 C C . SER A 1 112 ? 23.608 17.630 -3.864 1.00 0.00 112 SER A C 5
ATOM 8663 O O . SER A 1 112 ? 23.303 16.861 -2.954 1.00 0.00 112 SER A O 5
ATOM 8671 N N . GLY A 1 113 ? 24.453 18.643 -3.739 1.00 0.00 113 GLY A N 5
ATOM 8672 C CA . GLY A 1 113 ? 25.100 18.924 -2.469 1.00 0.00 113 GLY A CA 5
ATOM 8673 C C . GLY A 1 113 ? 26.563 19.322 -2.675 1.00 0.00 113 GLY A C 5
ATOM 8674 O O . GLY A 1 113 ? 27.390 18.489 -3.043 1.00 0.00 113 GLY A O 5
ATOM 8678 N N . PRO A 1 114 ? 26.845 20.628 -2.423 1.00 0.00 114 PRO A N 5
ATOM 8679 C CA . PRO A 1 114 ? 28.194 21.146 -2.577 1.00 0.00 114 PRO A CA 5
ATOM 8680 C C . PRO A 1 114 ? 29.090 20.694 -1.423 1.00 0.00 114 PRO A C 5
ATOM 8681 O O . PRO A 1 114 ? 28.654 19.946 -0.549 1.00 0.00 114 PRO A O 5
ATOM 8692 N N . SER A 1 115 ? 30.328 21.166 -1.457 1.00 0.00 115 SER A N 5
ATOM 8693 C CA . SER A 1 115 ? 31.290 20.819 -0.424 1.00 0.00 115 SER A CA 5
ATOM 8694 C C . SER A 1 115 ? 31.105 21.731 0.791 1.00 0.00 115 SER A C 5
ATOM 8695 O O . SER A 1 115 ? 31.884 21.672 1.740 1.00 0.00 115 SER A O 5
ATOM 8703 N N . SER A 1 116 ? 30.069 22.554 0.721 1.00 0.00 116 SER A N 5
ATOM 8704 C CA . SER A 1 116 ? 29.772 23.477 1.803 1.00 0.00 116 SER A CA 5
ATOM 8705 C C . SER A 1 116 ? 28.257 23.608 1.978 1.00 0.00 116 SER A C 5
ATOM 8706 O O . SER A 1 116 ? 27.558 24.043 1.064 1.00 0.00 116 SER A O 5
ATOM 8714 N N . GLY A 1 117 ? 27.795 23.223 3.159 1.00 0.00 117 GLY A N 5
ATOM 8715 C CA . GLY A 1 117 ? 26.376 23.293 3.465 1.00 0.00 117 GLY A CA 5
ATOM 8716 C C . GLY A 1 117 ? 25.862 21.949 3.988 1.00 0.00 117 GLY A C 5
ATOM 8717 O O . GLY A 1 117 ? 25.406 21.111 3.212 1.00 0.00 117 GLY A O 5
ATOM 8721 N N . GLY A 1 1 ? -17.255 17.613 -6.255 1.00 0.00 1 GLY A N 6
ATOM 8722 C CA . GLY A 1 1 ? -17.865 16.857 -5.173 1.00 0.00 1 GLY A CA 6
ATOM 8723 C C . GLY A 1 1 ? -18.207 15.435 -5.623 1.00 0.00 1 GLY A C 6
ATOM 8724 O O . GLY A 1 1 ? -18.574 15.217 -6.777 1.00 0.00 1 GLY A O 6
ATOM 8728 N N . SER A 1 2 ? -18.075 14.505 -4.689 1.00 0.00 2 SER A N 6
ATOM 8729 C CA . SER A 1 2 ? -18.366 13.111 -4.974 1.00 0.00 2 SER A CA 6
ATOM 8730 C C . SER A 1 2 ? -18.118 12.259 -3.728 1.00 0.00 2 SER A C 6
ATOM 8731 O O . SER A 1 2 ? -17.358 12.651 -2.845 1.00 0.00 2 SER A O 6
ATOM 8739 N N . SER A 1 3 ? -18.775 11.108 -3.697 1.00 0.00 3 SER A N 6
ATOM 8740 C CA . SER A 1 3 ? -18.635 10.197 -2.574 1.00 0.00 3 SER A CA 6
ATOM 8741 C C . SER A 1 3 ? -19.229 8.833 -2.930 1.00 0.00 3 SER A C 6
ATOM 8742 O O . SER A 1 3 ? -20.276 8.755 -3.571 1.00 0.00 3 SER A O 6
ATOM 8750 N N . GLY A 1 4 ? -18.535 7.790 -2.498 1.00 0.00 4 GLY A N 6
ATOM 8751 C CA . GLY A 1 4 ? -18.980 6.433 -2.763 1.00 0.00 4 GLY A CA 6
ATOM 8752 C C . GLY A 1 4 ? -18.872 5.565 -1.508 1.00 0.00 4 GLY A C 6
ATOM 8753 O O . GLY A 1 4 ? -19.876 5.286 -0.853 1.00 0.00 4 GLY A O 6
ATOM 8757 N N . SER A 1 5 ? -17.646 5.163 -1.209 1.00 0.00 5 SER A N 6
ATOM 8758 C CA . SER A 1 5 ? -17.393 4.333 -0.043 1.00 0.00 5 SER A CA 6
ATOM 8759 C C . SER A 1 5 ? -18.111 2.990 -0.192 1.00 0.00 5 SER A C 6
ATOM 8760 O O . SER A 1 5 ? -19.316 2.950 -0.436 1.00 0.00 5 SER A O 6
ATOM 8768 N N . SER A 1 6 ? -17.341 1.923 -0.039 1.00 0.00 6 SER A N 6
ATOM 8769 C CA . SER A 1 6 ? -17.888 0.582 -0.153 1.00 0.00 6 SER A CA 6
ATOM 8770 C C . SER A 1 6 ? -17.898 -0.098 1.218 1.00 0.00 6 SER A C 6
ATOM 8771 O O . SER A 1 6 ? -17.039 0.173 2.055 1.00 0.00 6 SER A O 6
ATOM 8779 N N . GLY A 1 7 ? -18.880 -0.968 1.404 1.00 0.00 7 GLY A N 6
ATOM 8780 C CA . GLY A 1 7 ? -19.013 -1.688 2.659 1.00 0.00 7 GLY A CA 6
ATOM 8781 C C . GLY A 1 7 ? -19.899 -2.924 2.490 1.00 0.00 7 GLY A C 6
ATOM 8782 O O . GLY A 1 7 ? -20.988 -2.839 1.926 1.00 0.00 7 GLY A O 6
ATOM 8786 N N . GLY A 1 8 ? -19.398 -4.045 2.990 1.00 0.00 8 GLY A N 6
ATOM 8787 C CA . GLY A 1 8 ? -20.131 -5.296 2.902 1.00 0.00 8 GLY A CA 6
ATOM 8788 C C . GLY A 1 8 ? -19.991 -6.106 4.193 1.00 0.00 8 GLY A C 6
ATOM 8789 O O . GLY A 1 8 ? -20.097 -5.556 5.288 1.00 0.00 8 GLY A O 6
ATOM 8793 N N . GLU A 1 9 ? -19.755 -7.398 4.021 1.00 0.00 9 GLU A N 6
ATOM 8794 C CA . GLU A 1 9 ? -19.600 -8.288 5.159 1.00 0.00 9 GLU A CA 6
ATOM 8795 C C . GLU A 1 9 ? -18.159 -8.248 5.672 1.00 0.00 9 GLU A C 6
ATOM 8796 O O . GLU A 1 9 ? -17.225 -8.567 4.937 1.00 0.00 9 GLU A O 6
ATOM 8808 N N . ARG A 1 10 ? -18.023 -7.853 6.929 1.00 0.00 10 ARG A N 6
ATOM 8809 C CA . ARG A 1 10 ? -16.711 -7.767 7.549 1.00 0.00 10 ARG A CA 6
ATOM 8810 C C . ARG A 1 10 ? -16.100 -9.162 7.693 1.00 0.00 10 ARG A C 6
ATOM 8811 O O . ARG A 1 10 ? -16.799 -10.166 7.569 1.00 0.00 10 ARG A O 6
ATOM 8832 N N . ARG A 1 11 ? -14.801 -9.180 7.954 1.00 0.00 11 ARG A N 6
ATOM 8833 C CA . ARG A 1 11 ? -14.088 -10.435 8.117 1.00 0.00 11 ARG A CA 6
ATOM 8834 C C . ARG A 1 11 ? -12.662 -10.176 8.610 1.00 0.00 11 ARG A C 6
ATOM 8835 O O . ARG A 1 11 ? -12.176 -10.865 9.504 1.00 0.00 11 ARG A O 6
ATOM 8856 N N . LYS A 1 12 ? -12.033 -9.179 8.004 1.00 0.00 12 LYS A N 6
ATOM 8857 C CA . LYS A 1 12 ? -10.674 -8.820 8.369 1.00 0.00 12 LYS A CA 6
ATOM 8858 C C . LYS A 1 12 ? -9.735 -9.979 8.027 1.00 0.00 12 LYS A C 6
ATOM 8859 O O . LYS A 1 12 ? -9.405 -10.791 8.891 1.00 0.00 12 LYS A O 6
ATOM 8878 N N . ASP A 1 13 ? -9.332 -10.020 6.766 1.00 0.00 13 ASP A N 6
ATOM 8879 C CA . ASP A 1 13 ? -8.438 -11.066 6.299 1.00 0.00 13 ASP A CA 6
ATOM 8880 C C . ASP A 1 13 ? -7.748 -10.606 5.014 1.00 0.00 13 ASP A C 6
ATOM 8881 O O . ASP A 1 13 ? -8.389 -10.039 4.130 1.00 0.00 13 ASP A O 6
ATOM 8890 N N . ARG A 1 14 ? -6.450 -10.866 4.951 1.00 0.00 14 ARG A N 6
ATOM 8891 C CA . ARG A 1 14 ? -5.666 -10.485 3.789 1.00 0.00 14 ARG A CA 6
ATOM 8892 C C . ARG A 1 14 ? -5.453 -11.693 2.873 1.00 0.00 14 ARG A C 6
ATOM 8893 O O . ARG A 1 14 ? -5.003 -12.745 3.323 1.00 0.00 14 ARG A O 6
ATOM 8914 N N . PRO A 1 15 ? -5.795 -11.495 1.572 1.00 0.00 15 PRO A N 6
ATOM 8915 C CA . PRO A 1 15 ? -5.646 -12.555 0.589 1.00 0.00 15 PRO A CA 6
ATOM 8916 C C . PRO A 1 15 ? -4.177 -12.748 0.210 1.00 0.00 15 PRO A C 6
ATOM 8917 O O . PRO A 1 15 ? -3.769 -13.844 -0.172 1.00 0.00 15 PRO A O 6
ATOM 8928 N N . TYR A 1 16 ? -3.421 -11.666 0.328 1.00 0.00 16 TYR A N 6
ATOM 8929 C CA . TYR A 1 16 ? -2.006 -11.702 0.001 1.00 0.00 16 TYR A CA 6
ATOM 8930 C C . TYR A 1 16 ? -1.323 -10.384 0.373 1.00 0.00 16 TYR A C 6
ATOM 8931 O O . TYR A 1 16 ? -0.296 -10.382 1.050 1.00 0.00 16 TYR A O 6
ATOM 8949 N N . VAL A 1 17 ? -1.922 -9.295 -0.085 1.00 0.00 17 VAL A N 6
ATOM 8950 C CA . VAL A 1 17 ? -1.386 -7.973 0.191 1.00 0.00 17 VAL A CA 6
ATOM 8951 C C . VAL A 1 17 ? -2.318 -7.240 1.158 1.00 0.00 17 VAL A C 6
ATOM 8952 O O . VAL A 1 17 ? -3.299 -7.810 1.632 1.00 0.00 17 VAL A O 6
ATOM 8965 N N . GLU A 1 18 ? -1.979 -5.987 1.421 1.00 0.00 18 GLU A N 6
ATOM 8966 C CA . GLU A 1 18 ? -2.773 -5.170 2.323 1.00 0.00 18 GLU A CA 6
ATOM 8967 C C . GLU A 1 18 ? -3.994 -4.607 1.592 1.00 0.00 18 GLU A C 6
ATOM 8968 O O . GLU A 1 18 ? -3.883 -3.632 0.850 1.00 0.00 18 GLU A O 6
ATOM 8980 N N . GLU A 1 19 ? -5.131 -5.244 1.827 1.00 0.00 19 GLU A N 6
ATOM 8981 C CA . GLU A 1 19 ? -6.371 -4.819 1.201 1.00 0.00 19 GLU A CA 6
ATOM 8982 C C . GLU A 1 19 ? -6.438 -3.292 1.138 1.00 0.00 19 GLU A C 6
ATOM 8983 O O . GLU A 1 19 ? -5.786 -2.606 1.924 1.00 0.00 19 GLU A O 6
ATOM 8995 N N . PRO A 1 20 ? -7.252 -2.792 0.170 1.00 0.00 20 PRO A N 6
ATOM 8996 C CA . PRO A 1 20 ? -7.412 -1.358 -0.006 1.00 0.00 20 PRO A CA 6
ATOM 8997 C C . PRO A 1 20 ? -8.296 -0.766 1.093 1.00 0.00 20 PRO A C 6
ATOM 8998 O O . PRO A 1 20 ? -9.427 -1.209 1.289 1.00 0.00 20 PRO A O 6
ATOM 9009 N N . ARG A 1 21 ? -7.748 0.225 1.779 1.00 0.00 21 ARG A N 6
ATOM 9010 C CA . ARG A 1 21 ? -8.474 0.882 2.853 1.00 0.00 21 ARG A CA 6
ATOM 9011 C C . ARG A 1 21 ? -8.981 2.250 2.392 1.00 0.00 21 ARG A C 6
ATOM 9012 O O . ARG A 1 21 ? -8.629 2.713 1.308 1.00 0.00 21 ARG A O 6
ATOM 9033 N N . HIS A 1 22 ? -9.800 2.858 3.237 1.00 0.00 22 HIS A N 6
ATOM 9034 C CA . HIS A 1 22 ? -10.360 4.163 2.930 1.00 0.00 22 HIS A CA 6
ATOM 9035 C C . HIS A 1 22 ? -10.011 5.148 4.048 1.00 0.00 22 HIS A C 6
ATOM 9036 O O . HIS A 1 22 ? -10.799 5.350 4.970 1.00 0.00 22 HIS A O 6
ATOM 9050 N N . VAL A 1 23 ? -8.829 5.734 3.929 1.00 0.00 23 VAL A N 6
ATOM 9051 C CA . VAL A 1 23 ? -8.366 6.692 4.918 1.00 0.00 23 VAL A CA 6
ATOM 9052 C C . VAL A 1 23 ? -9.028 8.047 4.659 1.00 0.00 23 VAL A C 6
ATOM 9053 O O . VAL A 1 23 ? -8.856 8.631 3.590 1.00 0.00 23 VAL A O 6
ATOM 9066 N N . LYS A 1 24 ? -9.772 8.507 5.655 1.00 0.00 24 LYS A N 6
ATOM 9067 C CA . LYS A 1 24 ? -10.460 9.781 5.547 1.00 0.00 24 LYS A CA 6
ATOM 9068 C C . LYS A 1 24 ? -9.481 10.913 5.865 1.00 0.00 24 LYS A C 6
ATOM 9069 O O . LYS A 1 24 ? -8.442 10.685 6.482 1.00 0.00 24 LYS A O 6
ATOM 9088 N N . VAL A 1 25 ? -9.848 12.110 5.430 1.00 0.00 25 VAL A N 6
ATOM 9089 C CA . VAL A 1 25 ? -9.016 13.278 5.660 1.00 0.00 25 VAL A CA 6
ATOM 9090 C C . VAL A 1 25 ? -9.894 14.441 6.127 1.00 0.00 25 VAL A C 6
ATOM 9091 O O . VAL A 1 25 ? -10.967 14.674 5.573 1.00 0.00 25 VAL A O 6
ATOM 9104 N N . GLN A 1 26 ? -9.405 15.140 7.140 1.00 0.00 26 GLN A N 6
ATOM 9105 C CA . GLN A 1 26 ? -10.131 16.273 7.687 1.00 0.00 26 GLN A CA 6
ATOM 9106 C C . GLN A 1 26 ? -9.390 17.577 7.383 1.00 0.00 26 GLN A C 6
ATOM 9107 O O . GLN A 1 26 ? -8.855 18.216 8.288 1.00 0.00 26 GLN A O 6
ATOM 9121 N N . LYS A 1 27 ? -9.381 17.931 6.107 1.00 0.00 27 LYS A N 6
ATOM 9122 C CA . LYS A 1 27 ? -8.714 19.147 5.672 1.00 0.00 27 LYS A CA 6
ATOM 9123 C C . LYS A 1 27 ? -9.288 20.340 6.438 1.00 0.00 27 LYS A C 6
ATOM 9124 O O . LYS A 1 27 ? -8.696 20.800 7.413 1.00 0.00 27 LYS A O 6
ATOM 9143 N N . GLY A 1 28 ? -10.435 20.808 5.968 1.00 0.00 28 GLY A N 6
ATOM 9144 C CA . GLY A 1 28 ? -11.095 21.940 6.596 1.00 0.00 28 GLY A CA 6
ATOM 9145 C C . GLY A 1 28 ? -10.728 23.249 5.894 1.00 0.00 28 GLY A C 6
ATOM 9146 O O . GLY A 1 28 ? -11.566 23.859 5.233 1.00 0.00 28 GLY A O 6
ATOM 9150 N N . SER A 1 29 ? -9.473 23.640 6.061 1.00 0.00 29 SER A N 6
ATOM 9151 C CA . SER A 1 29 ? -8.984 24.866 5.452 1.00 0.00 29 SER A CA 6
ATOM 9152 C C . SER A 1 29 ? -7.454 24.866 5.433 1.00 0.00 29 SER A C 6
ATOM 9153 O O . SER A 1 29 ? -6.828 25.910 5.611 1.00 0.00 29 SER A O 6
ATOM 9161 N N . GLU A 1 30 ? -6.896 23.684 5.216 1.00 0.00 30 GLU A N 6
ATOM 9162 C CA . GLU A 1 30 ? -5.452 23.536 5.172 1.00 0.00 30 GLU A CA 6
ATOM 9163 C C . GLU A 1 30 ? -5.051 22.583 4.045 1.00 0.00 30 GLU A C 6
ATOM 9164 O O . GLU A 1 30 ? -5.878 21.821 3.547 1.00 0.00 30 GLU A O 6
ATOM 9176 N N . PRO A 1 31 ? -3.747 22.658 3.665 1.00 0.00 31 PRO A N 6
ATOM 9177 C CA . PRO A 1 31 ? -3.226 21.811 2.605 1.00 0.00 31 PRO A CA 6
ATOM 9178 C C . PRO A 1 31 ? -3.036 20.374 3.095 1.00 0.00 31 PRO A C 6
ATOM 9179 O O . PRO A 1 31 ? -3.239 20.084 4.273 1.00 0.00 31 PRO A O 6
ATOM 9190 N N . LEU A 1 32 ? -2.650 19.512 2.166 1.00 0.00 32 LEU A N 6
ATOM 9191 C CA . LEU A 1 32 ? -2.430 18.112 2.488 1.00 0.00 32 LEU A CA 6
ATOM 9192 C C . LEU A 1 32 ? -1.053 17.952 3.134 1.00 0.00 32 LEU A C 6
ATOM 9193 O O . LEU A 1 32 ? -0.938 17.413 4.234 1.00 0.00 32 LEU A O 6
ATOM 9209 N N . GLY A 1 33 ? -0.042 18.429 2.423 1.00 0.00 33 GLY A N 6
ATOM 9210 C CA . GLY A 1 33 ? 1.323 18.345 2.914 1.00 0.00 33 GLY A CA 6
ATOM 9211 C C . GLY A 1 33 ? 1.874 16.926 2.762 1.00 0.00 33 GLY A C 6
ATOM 9212 O O . GLY A 1 33 ? 2.112 16.239 3.754 1.00 0.00 33 GLY A O 6
ATOM 9216 N N . ILE A 1 34 ? 2.061 16.528 1.512 1.00 0.00 34 ILE A N 6
ATOM 9217 C CA . ILE A 1 34 ? 2.579 15.203 1.218 1.00 0.00 34 ILE A CA 6
ATOM 9218 C C . ILE A 1 34 ? 3.317 15.235 -0.122 1.00 0.00 34 ILE A C 6
ATOM 9219 O O . ILE A 1 34 ? 3.123 16.151 -0.920 1.00 0.00 34 ILE A O 6
ATOM 9235 N N . SER A 1 35 ? 4.148 14.224 -0.328 1.00 0.00 35 SER A N 6
ATOM 9236 C CA . SER A 1 35 ? 4.916 14.125 -1.557 1.00 0.00 35 SER A CA 6
ATOM 9237 C C . SER A 1 35 ? 4.491 12.881 -2.341 1.00 0.00 35 SER A C 6
ATOM 9238 O O . SER A 1 35 ? 4.197 11.842 -1.752 1.00 0.00 35 SER A O 6
ATOM 9246 N N . ILE A 1 36 ? 4.471 13.029 -3.658 1.00 0.00 36 ILE A N 6
ATOM 9247 C CA . ILE A 1 36 ? 4.086 11.931 -4.528 1.00 0.00 36 ILE A CA 6
ATOM 9248 C C . ILE A 1 36 ? 5.091 11.820 -5.677 1.00 0.00 36 ILE A C 6
ATOM 9249 O O . ILE A 1 36 ? 5.664 12.822 -6.104 1.00 0.00 36 ILE A O 6
ATOM 9265 N N . VAL A 1 37 ? 5.274 10.594 -6.144 1.00 0.00 37 VAL A N 6
ATOM 9266 C CA . VAL A 1 37 ? 6.200 10.340 -7.234 1.00 0.00 37 VAL A CA 6
ATOM 9267 C C . VAL A 1 37 ? 5.545 9.394 -8.243 1.00 0.00 37 VAL A C 6
ATOM 9268 O O . VAL A 1 37 ? 4.737 8.545 -7.869 1.00 0.00 37 VAL A O 6
ATOM 9281 N N . SER A 1 38 ? 5.919 9.572 -9.502 1.00 0.00 38 SER A N 6
ATOM 9282 C CA . SER A 1 38 ? 5.378 8.745 -10.567 1.00 0.00 38 SER A CA 6
ATOM 9283 C C . SER A 1 38 ? 6.384 7.656 -10.947 1.00 0.00 38 SER A C 6
ATOM 9284 O O . SER A 1 38 ? 7.593 7.874 -10.882 1.00 0.00 38 SER A O 6
ATOM 9292 N N . GLY A 1 39 ? 5.848 6.509 -11.335 1.00 0.00 39 GLY A N 6
ATOM 9293 C CA . GLY A 1 39 ? 6.684 5.386 -11.725 1.00 0.00 39 GLY A CA 6
ATOM 9294 C C . GLY A 1 39 ? 6.451 5.012 -13.190 1.00 0.00 39 GLY A C 6
ATOM 9295 O O . GLY A 1 39 ? 5.319 5.047 -13.671 1.00 0.00 39 GLY A O 6
ATOM 9299 N N . GLU A 1 40 ? 7.540 4.664 -13.859 1.00 0.00 40 GLU A N 6
ATOM 9300 C CA . GLU A 1 40 ? 7.469 4.284 -15.260 1.00 0.00 40 GLU A CA 6
ATOM 9301 C C . GLU A 1 40 ? 6.303 3.320 -15.490 1.00 0.00 40 GLU A C 6
ATOM 9302 O O . GLU A 1 40 ? 5.446 3.568 -16.337 1.00 0.00 40 GLU A O 6
ATOM 9314 N N . LYS A 1 41 ? 6.309 2.241 -14.721 1.00 0.00 41 LYS A N 6
ATOM 9315 C CA . LYS A 1 41 ? 5.263 1.239 -14.830 1.00 0.00 41 LYS A CA 6
ATOM 9316 C C . LYS A 1 41 ? 3.898 1.930 -14.834 1.00 0.00 41 LYS A C 6
ATOM 9317 O O . LYS A 1 41 ? 3.029 1.593 -15.637 1.00 0.00 41 LYS A O 6
ATOM 9336 N N . GLY A 1 42 ? 3.752 2.885 -13.927 1.00 0.00 42 GLY A N 6
ATOM 9337 C CA . GLY A 1 42 ? 2.508 3.627 -13.815 1.00 0.00 42 GLY A CA 6
ATOM 9338 C C . GLY A 1 42 ? 1.995 3.624 -12.374 1.00 0.00 42 GLY A C 6
ATOM 9339 O O . GLY A 1 42 ? 2.193 2.655 -11.643 1.00 0.00 42 GLY A O 6
ATOM 9343 N N . GLY A 1 43 ? 1.345 4.719 -12.008 1.00 0.00 43 GLY A N 6
ATOM 9344 C CA . GLY A 1 43 ? 0.802 4.854 -10.667 1.00 0.00 43 GLY A CA 6
ATOM 9345 C C . GLY A 1 43 ? 1.512 5.970 -9.898 1.00 0.00 43 GLY A C 6
ATOM 9346 O O . GLY A 1 43 ? 2.489 6.539 -10.383 1.00 0.00 43 GLY A O 6
ATOM 9350 N N . ILE A 1 44 ? 0.994 6.249 -8.711 1.00 0.00 44 ILE A N 6
ATOM 9351 C CA . ILE A 1 44 ? 1.567 7.286 -7.870 1.00 0.00 44 ILE A CA 6
ATOM 9352 C C . ILE A 1 44 ? 1.904 6.696 -6.499 1.00 0.00 44 ILE A C 6
ATOM 9353 O O . ILE A 1 44 ? 1.133 5.911 -5.950 1.00 0.00 44 ILE A O 6
ATOM 9369 N N . TYR A 1 45 ? 3.058 7.097 -5.986 1.00 0.00 45 TYR A N 6
ATOM 9370 C CA . TYR A 1 45 ? 3.507 6.618 -4.689 1.00 0.00 45 TYR A CA 6
ATOM 9371 C C . TYR A 1 45 ? 3.903 7.784 -3.781 1.00 0.00 45 TYR A C 6
ATOM 9372 O O . TYR A 1 45 ? 4.496 8.759 -4.239 1.00 0.00 45 TYR A O 6
ATOM 9390 N N . VAL A 1 46 ? 3.557 7.645 -2.509 1.00 0.00 46 VAL A N 6
ATOM 9391 C CA . VAL A 1 46 ? 3.869 8.674 -1.532 1.00 0.00 46 VAL A CA 6
ATOM 9392 C C . VAL A 1 46 ? 5.386 8.758 -1.352 1.00 0.00 46 VAL A C 6
ATOM 9393 O O . VAL A 1 46 ? 6.035 7.757 -1.053 1.00 0.00 46 VAL A O 6
ATOM 9406 N N . SER A 1 47 ? 5.906 9.961 -1.541 1.00 0.00 47 SER A N 6
ATOM 9407 C CA . SER A 1 47 ? 7.335 10.189 -1.403 1.00 0.00 47 SER A CA 6
ATOM 9408 C C . SER A 1 47 ? 7.653 10.671 0.013 1.00 0.00 47 SER A C 6
ATOM 9409 O O . SER A 1 47 ? 8.783 10.533 0.481 1.00 0.00 47 SER A O 6
ATOM 9417 N N . LYS A 1 48 ? 6.638 11.229 0.657 1.00 0.00 48 LYS A N 6
ATOM 9418 C CA . LYS A 1 48 ? 6.796 11.732 2.010 1.00 0.00 48 LYS A CA 6
ATOM 9419 C C . LYS A 1 48 ? 5.450 12.259 2.514 1.00 0.00 48 LYS A C 6
ATOM 9420 O O . LYS A 1 48 ? 4.489 12.346 1.751 1.00 0.00 48 LYS A O 6
ATOM 9439 N N . VAL A 1 49 ? 5.425 12.597 3.795 1.00 0.00 49 VAL A N 6
ATOM 9440 C CA . VAL A 1 49 ? 4.214 13.113 4.409 1.00 0.00 49 VAL A CA 6
ATOM 9441 C C . VAL A 1 49 ? 4.589 14.054 5.556 1.00 0.00 49 VAL A C 6
ATOM 9442 O O . VAL A 1 49 ? 5.139 13.618 6.566 1.00 0.00 49 VAL A O 6
ATOM 9455 N N . THR A 1 50 ? 4.276 15.326 5.361 1.00 0.00 50 THR A N 6
ATOM 9456 C CA . THR A 1 50 ? 4.574 16.333 6.366 1.00 0.00 50 THR A CA 6
ATOM 9457 C C . THR A 1 50 ? 3.949 15.947 7.708 1.00 0.00 50 THR A C 6
ATOM 9458 O O . THR A 1 50 ? 2.910 15.291 7.747 1.00 0.00 50 THR A O 6
ATOM 9469 N N . VAL A 1 51 ? 4.610 16.370 8.775 1.00 0.00 51 VAL A N 6
ATOM 9470 C CA . VAL A 1 51 ? 4.133 16.077 10.116 1.00 0.00 51 VAL A CA 6
ATOM 9471 C C . VAL A 1 51 ? 3.267 17.238 10.610 1.00 0.00 51 VAL A C 6
ATOM 9472 O O . VAL A 1 51 ? 3.628 18.402 10.440 1.00 0.00 51 VAL A O 6
ATOM 9485 N N . GLY A 1 52 ? 2.142 16.881 11.212 1.00 0.00 52 GLY A N 6
ATOM 9486 C CA . GLY A 1 52 ? 1.223 17.879 11.731 1.00 0.00 52 GLY A CA 6
ATOM 9487 C C . GLY A 1 52 ? 0.212 18.302 10.663 1.00 0.00 52 GLY A C 6
ATOM 9488 O O . GLY A 1 52 ? -0.879 18.768 10.986 1.00 0.00 52 GLY A O 6
ATOM 9492 N N . SER A 1 53 ? 0.612 18.125 9.413 1.00 0.00 53 SER A N 6
ATOM 9493 C CA . SER A 1 53 ? -0.245 18.482 8.295 1.00 0.00 53 SER A CA 6
ATOM 9494 C C . SER A 1 53 ? -1.444 17.534 8.231 1.00 0.00 53 SER A C 6
ATOM 9495 O O . SER A 1 53 ? -1.400 16.434 8.779 1.00 0.00 53 SER A O 6
ATOM 9503 N N . ILE A 1 54 ? -2.487 17.996 7.557 1.00 0.00 54 ILE A N 6
ATOM 9504 C CA . ILE A 1 54 ? -3.696 17.202 7.414 1.00 0.00 54 ILE A CA 6
ATOM 9505 C C . ILE A 1 54 ? -3.316 15.740 7.173 1.00 0.00 54 ILE A C 6
ATOM 9506 O O . ILE A 1 54 ? -3.689 14.862 7.949 1.00 0.00 54 ILE A O 6
ATOM 9522 N N . ALA A 1 55 ? -2.578 15.524 6.094 1.00 0.00 55 ALA A N 6
ATOM 9523 C CA . ALA A 1 55 ? -2.143 14.183 5.741 1.00 0.00 55 ALA A CA 6
ATOM 9524 C C . ALA A 1 55 ? -1.797 13.412 7.016 1.00 0.00 55 ALA A C 6
ATOM 9525 O O . ALA A 1 55 ? -2.513 12.490 7.402 1.00 0.00 55 ALA A O 6
ATOM 9532 N N . HIS A 1 56 ? -0.697 13.818 7.634 1.00 0.00 56 HIS A N 6
ATOM 9533 C CA . HIS A 1 56 ? -0.247 13.176 8.858 1.00 0.00 56 HIS A CA 6
ATOM 9534 C C . HIS A 1 56 ? -1.457 12.795 9.713 1.00 0.00 56 HIS A C 6
ATOM 9535 O O . HIS A 1 56 ? -1.640 11.626 10.050 1.00 0.00 56 HIS A O 6
ATOM 9549 N N . GLN A 1 57 ? -2.252 13.803 10.039 1.00 0.00 57 GLN A N 6
ATOM 9550 C CA . GLN A 1 57 ? -3.440 13.588 10.848 1.00 0.00 57 GLN A CA 6
ATOM 9551 C C . GLN A 1 57 ? -4.215 12.371 10.340 1.00 0.00 57 GLN A C 6
ATOM 9552 O O . GLN A 1 57 ? -4.610 11.510 11.125 1.00 0.00 57 GLN A O 6
ATOM 9566 N N . ALA A 1 58 ? -4.410 12.338 9.030 1.00 0.00 58 ALA A N 6
ATOM 9567 C CA . ALA A 1 58 ? -5.131 11.240 8.408 1.00 0.00 58 ALA A CA 6
ATOM 9568 C C . ALA A 1 58 ? -4.409 9.925 8.710 1.00 0.00 58 ALA A C 6
ATOM 9569 O O . ALA A 1 58 ? -5.047 8.887 8.876 1.00 0.00 58 ALA A O 6
ATOM 9576 N N . GLY A 1 59 ? -3.088 10.013 8.772 1.00 0.00 59 GLY A N 6
ATOM 9577 C CA . GLY A 1 59 ? -2.273 8.843 9.051 1.00 0.00 59 GLY A CA 6
ATOM 9578 C C . GLY A 1 59 ? -1.706 8.249 7.760 1.00 0.00 59 GLY A C 6
ATOM 9579 O O . GLY A 1 59 ? -1.686 7.031 7.589 1.00 0.00 59 GLY A O 6
ATOM 9583 N N . LEU A 1 60 ? -1.259 9.137 6.884 1.00 0.00 60 LEU A N 6
ATOM 9584 C CA . LEU A 1 60 ? -0.694 8.716 5.614 1.00 0.00 60 LEU A CA 6
ATOM 9585 C C . LEU A 1 60 ? 0.753 8.268 5.828 1.00 0.00 60 LEU A C 6
ATOM 9586 O O . LEU A 1 60 ? 1.396 8.674 6.795 1.00 0.00 60 LEU A O 6
ATOM 9602 N N . GLU A 1 61 ? 1.224 7.436 4.910 1.00 0.00 61 GLU A N 6
ATOM 9603 C CA . GLU A 1 61 ? 2.583 6.929 4.986 1.00 0.00 61 GLU A CA 6
ATOM 9604 C C . GLU A 1 61 ? 3.162 6.749 3.582 1.00 0.00 61 GLU A C 6
ATOM 9605 O O . GLU A 1 61 ? 2.425 6.754 2.597 1.00 0.00 61 GLU A O 6
ATOM 9617 N N . TYR A 1 62 ? 4.477 6.593 3.534 1.00 0.00 62 TYR A N 6
ATOM 9618 C CA . TYR A 1 62 ? 5.164 6.412 2.266 1.00 0.00 62 TYR A CA 6
ATOM 9619 C C . TYR A 1 62 ? 4.999 4.980 1.753 1.00 0.00 62 TYR A C 6
ATOM 9620 O O . TYR A 1 62 ? 4.832 4.050 2.541 1.00 0.00 62 TYR A O 6
ATOM 9638 N N . GLY A 1 63 ? 5.051 4.848 0.436 1.00 0.00 63 GLY A N 6
ATOM 9639 C CA . GLY A 1 63 ? 4.910 3.545 -0.191 1.00 0.00 63 GLY A CA 6
ATOM 9640 C C . GLY A 1 63 ? 3.435 3.192 -0.397 1.00 0.00 63 GLY A C 6
ATOM 9641 O O . GLY A 1 63 ? 3.113 2.255 -1.126 1.00 0.00 63 GLY A O 6
ATOM 9645 N N . ASP A 1 64 ? 2.579 3.963 0.257 1.00 0.00 64 ASP A N 6
ATOM 9646 C CA . ASP A 1 64 ? 1.146 3.744 0.155 1.00 0.00 64 ASP A CA 6
ATOM 9647 C C . ASP A 1 64 ? 0.666 4.177 -1.232 1.00 0.00 64 ASP A C 6
ATOM 9648 O O . ASP A 1 64 ? 0.357 5.348 -1.448 1.00 0.00 64 ASP A O 6
ATOM 9657 N N . GLN A 1 65 ? 0.619 3.209 -2.135 1.00 0.00 65 GLN A N 6
ATOM 9658 C CA . GLN A 1 65 ? 0.182 3.476 -3.495 1.00 0.00 65 GLN A CA 6
ATOM 9659 C C . GLN A 1 65 ? -1.259 3.992 -3.498 1.00 0.00 65 GLN A C 6
ATOM 9660 O O . GLN A 1 65 ? -2.177 3.284 -3.087 1.00 0.00 65 GLN A O 6
ATOM 9674 N N . LEU A 1 66 ? -1.411 5.222 -3.966 1.00 0.00 66 LEU A N 6
ATOM 9675 C CA . LEU A 1 66 ? -2.724 5.842 -4.028 1.00 0.00 66 LEU A CA 6
ATOM 9676 C C . LEU A 1 66 ? -3.518 5.230 -5.183 1.00 0.00 66 LEU A C 6
ATOM 9677 O O . LEU A 1 66 ? -3.226 5.491 -6.349 1.00 0.00 66 LEU A O 6
ATOM 9693 N N . LEU A 1 67 ? -4.507 4.426 -4.819 1.00 0.00 67 LEU A N 6
ATOM 9694 C CA . LEU A 1 67 ? -5.345 3.774 -5.811 1.00 0.00 67 LEU A CA 6
ATOM 9695 C C . LEU A 1 67 ? -6.341 4.789 -6.377 1.00 0.00 67 LEU A C 6
ATOM 9696 O O . LEU A 1 67 ? -6.366 5.034 -7.583 1.00 0.00 67 LEU A O 6
ATOM 9712 N N . GLU A 1 68 ? -7.137 5.352 -5.481 1.00 0.00 68 GLU A N 6
ATOM 9713 C CA . GLU A 1 68 ? -8.132 6.335 -5.876 1.00 0.00 68 GLU A CA 6
ATOM 9714 C C . GLU A 1 68 ? -8.312 7.381 -4.773 1.00 0.00 68 GLU A C 6
ATOM 9715 O O . GLU A 1 68 ? -8.651 7.042 -3.641 1.00 0.00 68 GLU A O 6
ATOM 9727 N N . PHE A 1 69 ? -8.076 8.631 -5.144 1.00 0.00 69 PHE A N 6
ATOM 9728 C CA . PHE A 1 69 ? -8.208 9.728 -4.201 1.00 0.00 69 PHE A CA 6
ATOM 9729 C C . PHE A 1 69 ? -9.598 10.362 -4.288 1.00 0.00 69 PHE A C 6
ATOM 9730 O O . PHE A 1 69 ? -9.952 10.952 -5.308 1.00 0.00 69 PHE A O 6
ATOM 9747 N N . ASN A 1 70 ? -10.348 10.219 -3.205 1.00 0.00 70 ASN A N 6
ATOM 9748 C CA . ASN A 1 70 ? -11.691 10.771 -3.146 1.00 0.00 70 ASN A CA 6
ATOM 9749 C C . ASN A 1 70 ? -12.548 10.132 -4.241 1.00 0.00 70 ASN A C 6
ATOM 9750 O O . ASN A 1 70 ? -13.627 10.629 -4.558 1.00 0.00 70 ASN A O 6
ATOM 9761 N N . GLY A 1 71 ? -12.034 9.041 -4.789 1.00 0.00 71 GLY A N 6
ATOM 9762 C CA . GLY A 1 71 ? -12.739 8.329 -5.842 1.00 0.00 71 GLY A CA 6
ATOM 9763 C C . GLY A 1 71 ? -12.281 8.801 -7.223 1.00 0.00 71 GLY A C 6
ATOM 9764 O O . GLY A 1 71 ? -13.087 8.902 -8.147 1.00 0.00 71 GLY A O 6
ATOM 9768 N N . ILE A 1 72 ? -10.989 9.076 -7.321 1.00 0.00 72 ILE A N 6
ATOM 9769 C CA . ILE A 1 72 ? -10.414 9.534 -8.575 1.00 0.00 72 ILE A CA 6
ATOM 9770 C C . ILE A 1 72 ? -9.406 8.499 -9.077 1.00 0.00 72 ILE A C 6
ATOM 9771 O O . ILE A 1 72 ? -8.476 8.133 -8.359 1.00 0.00 72 ILE A O 6
ATOM 9787 N N . ASN A 1 73 ? -9.623 8.056 -10.306 1.00 0.00 73 ASN A N 6
ATOM 9788 C CA . ASN A 1 73 ? -8.745 7.070 -10.913 1.00 0.00 73 ASN A CA 6
ATOM 9789 C C . ASN A 1 73 ? -7.310 7.602 -10.912 1.00 0.00 73 ASN A C 6
ATOM 9790 O O . ASN A 1 73 ? -6.927 8.365 -11.797 1.00 0.00 73 ASN A O 6
ATOM 9801 N N . LEU A 1 74 ? -6.556 7.178 -9.909 1.00 0.00 74 LEU A N 6
ATOM 9802 C CA . LEU A 1 74 ? -5.172 7.602 -9.781 1.00 0.00 74 LEU A CA 6
ATOM 9803 C C . LEU A 1 74 ? -4.261 6.557 -10.429 1.00 0.00 74 LEU A C 6
ATOM 9804 O O . LEU A 1 74 ? -3.163 6.880 -10.878 1.00 0.00 74 LEU A O 6
ATOM 9820 N N . ARG A 1 75 ? -4.752 5.326 -10.456 1.00 0.00 75 ARG A N 6
ATOM 9821 C CA . ARG A 1 75 ? -3.995 4.233 -11.041 1.00 0.00 75 ARG A CA 6
ATOM 9822 C C . ARG A 1 75 ? -3.457 4.635 -12.416 1.00 0.00 75 ARG A C 6
ATOM 9823 O O . ARG A 1 75 ? -2.470 4.073 -12.889 1.00 0.00 75 ARG A O 6
ATOM 9844 N N . SER A 1 76 ? -4.129 5.605 -13.019 1.00 0.00 76 SER A N 6
ATOM 9845 C CA . SER A 1 76 ? -3.730 6.089 -14.329 1.00 0.00 76 SER A CA 6
ATOM 9846 C C . SER A 1 76 ? -3.581 7.611 -14.301 1.00 0.00 76 SER A C 6
ATOM 9847 O O . SER A 1 76 ? -4.176 8.312 -15.119 1.00 0.00 76 SER A O 6
ATOM 9855 N N . ALA A 1 77 ? -2.783 8.079 -13.353 1.00 0.00 77 ALA A N 6
ATOM 9856 C CA . ALA A 1 77 ? -2.548 9.505 -13.208 1.00 0.00 77 ALA A CA 6
ATOM 9857 C C . ALA A 1 77 ? -1.041 9.766 -13.146 1.00 0.00 77 ALA A C 6
ATOM 9858 O O . ALA A 1 77 ? -0.263 8.860 -12.850 1.00 0.00 77 ALA A O 6
ATOM 9865 N N . THR A 1 78 ? -0.676 11.007 -13.431 1.00 0.00 78 THR A N 6
ATOM 9866 C CA . THR A 1 78 ? 0.724 11.398 -13.411 1.00 0.00 78 THR A CA 6
ATOM 9867 C C . THR A 1 78 ? 1.073 12.065 -12.079 1.00 0.00 78 THR A C 6
ATOM 9868 O O . THR A 1 78 ? 0.232 12.152 -11.185 1.00 0.00 78 THR A O 6
ATOM 9879 N N . GLU A 1 79 ? 2.314 12.519 -11.989 1.00 0.00 79 GLU A N 6
ATOM 9880 C CA . GLU A 1 79 ? 2.784 13.176 -10.781 1.00 0.00 79 GLU A CA 6
ATOM 9881 C C . GLU A 1 79 ? 2.224 14.597 -10.696 1.00 0.00 79 GLU A C 6
ATOM 9882 O O . GLU A 1 79 ? 1.884 15.070 -9.613 1.00 0.00 79 GLU A O 6
ATOM 9894 N N . GLN A 1 80 ? 2.144 15.237 -11.854 1.00 0.00 80 GLN A N 6
ATOM 9895 C CA . GLN A 1 80 ? 1.631 16.594 -11.924 1.00 0.00 80 GLN A CA 6
ATOM 9896 C C . GLN A 1 80 ? 0.141 16.617 -11.577 1.00 0.00 80 GLN A C 6
ATOM 9897 O O . GLN A 1 80 ? -0.324 17.515 -10.878 1.00 0.00 80 GLN A O 6
ATOM 9911 N N . GLN A 1 81 ? -0.567 15.617 -12.082 1.00 0.00 81 GLN A N 6
ATOM 9912 C CA . GLN A 1 81 ? -1.995 15.510 -11.835 1.00 0.00 81 GLN A CA 6
ATOM 9913 C C . GLN A 1 81 ? -2.257 15.233 -10.353 1.00 0.00 81 GLN A C 6
ATOM 9914 O O . GLN A 1 81 ? -3.104 15.878 -9.738 1.00 0.00 81 GLN A O 6
ATOM 9928 N N . ALA A 1 82 ? -1.515 14.272 -9.823 1.00 0.00 82 ALA A N 6
ATOM 9929 C CA . ALA A 1 82 ? -1.657 13.901 -8.426 1.00 0.00 82 ALA A CA 6
ATOM 9930 C C . ALA A 1 82 ? -1.589 15.160 -7.559 1.00 0.00 82 ALA A C 6
ATOM 9931 O O . ALA A 1 82 ? -2.562 15.514 -6.895 1.00 0.00 82 ALA A O 6
ATOM 9938 N N . ARG A 1 83 ? -0.431 15.802 -7.593 1.00 0.00 83 ARG A N 6
ATOM 9939 C CA . ARG A 1 83 ? -0.224 17.014 -6.819 1.00 0.00 83 ARG A CA 6
ATOM 9940 C C . ARG A 1 83 ? -1.473 17.895 -6.869 1.00 0.00 83 ARG A C 6
ATOM 9941 O O . ARG A 1 83 ? -1.764 18.621 -5.919 1.00 0.00 83 ARG A O 6
ATOM 9962 N N . LEU A 1 84 ? -2.179 17.804 -7.986 1.00 0.00 84 LEU A N 6
ATOM 9963 C CA . LEU A 1 84 ? -3.391 18.584 -8.172 1.00 0.00 84 LEU A CA 6
ATOM 9964 C C . LEU A 1 84 ? -4.569 17.848 -7.531 1.00 0.00 84 LEU A C 6
ATOM 9965 O O . LEU A 1 84 ? -5.299 18.421 -6.723 1.00 0.00 84 LEU A O 6
ATOM 9981 N N . ILE A 1 85 ? -4.719 16.589 -7.915 1.00 0.00 85 ILE A N 6
ATOM 9982 C CA . ILE A 1 85 ? -5.796 15.768 -7.388 1.00 0.00 85 ILE A CA 6
ATOM 9983 C C . ILE A 1 85 ? -5.738 15.778 -5.860 1.00 0.00 85 ILE A C 6
ATOM 9984 O O . ILE A 1 85 ? -6.720 16.111 -5.199 1.00 0.00 85 ILE A O 6
ATOM 10000 N N . ILE A 1 86 ? -4.576 15.407 -5.342 1.00 0.00 86 ILE A N 6
ATOM 10001 C CA . ILE A 1 86 ? -4.376 15.369 -3.903 1.00 0.00 86 ILE A CA 6
ATOM 10002 C C . ILE A 1 86 ? -4.427 16.793 -3.347 1.00 0.00 86 ILE A C 6
ATOM 10003 O O . ILE A 1 86 ? -4.935 17.017 -2.249 1.00 0.00 86 ILE A O 6
ATOM 10019 N N . GLY A 1 87 ? -3.895 17.719 -4.130 1.00 0.00 87 GLY A N 6
ATOM 10020 C CA . GLY A 1 87 ? -3.873 19.116 -3.730 1.00 0.00 87 GLY A CA 6
ATOM 10021 C C . GLY A 1 87 ? -5.170 19.822 -4.132 1.00 0.00 87 GLY A C 6
ATOM 10022 O O . GLY A 1 87 ? -5.142 20.957 -4.606 1.00 0.00 87 GLY A O 6
ATOM 10026 N N . GLN A 1 88 ? -6.275 19.120 -3.929 1.00 0.00 88 GLN A N 6
ATOM 10027 C CA . GLN A 1 88 ? -7.580 19.665 -4.265 1.00 0.00 88 GLN A CA 6
ATOM 10028 C C . GLN A 1 88 ? -8.217 20.314 -3.035 1.00 0.00 88 GLN A C 6
ATOM 10029 O O . GLN A 1 88 ? -7.582 20.422 -1.987 1.00 0.00 88 GLN A O 6
ATOM 10043 N N . GLN A 1 89 ? -9.464 20.729 -3.203 1.00 0.00 89 GLN A N 6
ATOM 10044 C CA . GLN A 1 89 ? -10.194 21.364 -2.119 1.00 0.00 89 GLN A CA 6
ATOM 10045 C C . GLN A 1 89 ? -11.357 20.477 -1.671 1.00 0.00 89 GLN A C 6
ATOM 10046 O O . GLN A 1 89 ? -11.988 19.813 -2.492 1.00 0.00 89 GLN A O 6
ATOM 10060 N N . CYS A 1 90 ? -11.606 20.494 -0.370 1.00 0.00 90 CYS A N 6
ATOM 10061 C CA . CYS A 1 90 ? -12.683 19.700 0.197 1.00 0.00 90 CYS A CA 6
ATOM 10062 C C . CYS A 1 90 ? -12.438 19.562 1.701 1.00 0.00 90 CYS A C 6
ATOM 10063 O O . CYS A 1 90 ? -11.399 19.054 2.120 1.00 0.00 90 CYS A O 6
ATOM 10071 N N . ASP A 1 91 ? -13.412 20.023 2.471 1.00 0.00 91 ASP A N 6
ATOM 10072 C CA . ASP A 1 91 ? -13.316 19.957 3.919 1.00 0.00 91 ASP A CA 6
ATOM 10073 C C . ASP A 1 91 ? -12.915 18.540 4.336 1.00 0.00 91 ASP A C 6
ATOM 10074 O O . ASP A 1 91 ? -11.981 18.359 5.115 1.00 0.00 91 ASP A O 6
ATOM 10083 N N . THR A 1 92 ? -13.642 17.572 3.798 1.00 0.00 92 THR A N 6
ATOM 10084 C CA . THR A 1 92 ? -13.375 16.177 4.104 1.00 0.00 92 THR A CA 6
ATOM 10085 C C . THR A 1 92 ? -13.254 15.362 2.815 1.00 0.00 92 THR A C 6
ATOM 10086 O O . THR A 1 92 ? -14.175 15.342 1.999 1.00 0.00 92 THR A O 6
ATOM 10097 N N . ILE A 1 93 ? -12.110 14.709 2.670 1.00 0.00 93 ILE A N 6
ATOM 10098 C CA . ILE A 1 93 ? -11.856 13.895 1.494 1.00 0.00 93 ILE A CA 6
ATOM 10099 C C . ILE A 1 93 ? -11.310 12.534 1.930 1.00 0.00 93 ILE A C 6
ATOM 10100 O O . ILE A 1 93 ? -10.560 12.444 2.901 1.00 0.00 93 ILE A O 6
ATOM 10116 N N . THR A 1 94 ? -11.707 11.508 1.191 1.00 0.00 94 THR A N 6
ATOM 10117 C CA . THR A 1 94 ? -11.266 10.156 1.489 1.00 0.00 94 THR A CA 6
ATOM 10118 C C . THR A 1 94 ? -10.184 9.718 0.500 1.00 0.00 94 THR A C 6
ATOM 10119 O O . THR A 1 94 ? -10.102 10.243 -0.609 1.00 0.00 94 THR A O 6
ATOM 10130 N N . ILE A 1 95 ? -9.381 8.759 0.937 1.00 0.00 95 ILE A N 6
ATOM 10131 C CA . ILE A 1 95 ? -8.308 8.244 0.104 1.00 0.00 95 ILE A CA 6
ATOM 10132 C C . ILE A 1 95 ? -8.340 6.714 0.127 1.00 0.00 95 ILE A C 6
ATOM 10133 O O . ILE A 1 95 ? -8.595 6.110 1.168 1.00 0.00 95 ILE A O 6
ATOM 10149 N N . LEU A 1 96 ? -8.077 6.132 -1.034 1.00 0.00 96 LEU A N 6
ATOM 10150 C CA . LEU A 1 96 ? -8.073 4.684 -1.160 1.00 0.00 96 LEU A CA 6
ATOM 10151 C C . LEU A 1 96 ? -6.636 4.199 -1.365 1.00 0.00 96 LEU A C 6
ATOM 10152 O O . LEU A 1 96 ? -6.165 4.103 -2.497 1.00 0.00 96 LEU A O 6
ATOM 10168 N N . ALA A 1 97 ? -5.981 3.905 -0.252 1.00 0.00 97 ALA A N 6
ATOM 10169 C CA . ALA A 1 97 ? -4.608 3.432 -0.295 1.00 0.00 97 ALA A CA 6
ATOM 10170 C C . ALA A 1 97 ? -4.597 1.903 -0.227 1.00 0.00 97 ALA A C 6
ATOM 10171 O O . ALA A 1 97 ? -5.584 1.289 0.175 1.00 0.00 97 ALA A O 6
ATOM 10178 N N . GLN A 1 98 ? -3.470 1.333 -0.626 1.00 0.00 98 GLN A N 6
ATOM 10179 C CA . GLN A 1 98 ? -3.318 -0.112 -0.616 1.00 0.00 98 GLN A CA 6
ATOM 10180 C C . GLN A 1 98 ? -1.835 -0.490 -0.617 1.00 0.00 98 GLN A C 6
ATOM 10181 O O . GLN A 1 98 ? -1.298 -0.910 -1.640 1.00 0.00 98 GLN A O 6
ATOM 10195 N N . TYR A 1 99 ? -1.215 -0.326 0.543 1.00 0.00 99 TYR A N 6
ATOM 10196 C CA . TYR A 1 99 ? 0.195 -0.645 0.689 1.00 0.00 99 TYR A CA 6
ATOM 10197 C C . TYR A 1 99 ? 0.560 -1.896 -0.113 1.00 0.00 99 TYR A C 6
ATOM 10198 O O . TYR A 1 99 ? -0.270 -2.784 -0.298 1.00 0.00 99 TYR A O 6
ATOM 10216 N N . ASN A 1 100 ? 1.804 -1.925 -0.568 1.00 0.00 100 ASN A N 6
ATOM 10217 C CA . ASN A 1 100 ? 2.290 -3.052 -1.346 1.00 0.00 100 ASN A CA 6
ATOM 10218 C C . ASN A 1 100 ? 3.769 -3.284 -1.031 1.00 0.00 100 ASN A C 6
ATOM 10219 O O . ASN A 1 100 ? 4.604 -2.414 -1.275 1.00 0.00 100 ASN A O 6
ATOM 10230 N N . PRO A 1 101 ? 4.056 -4.493 -0.479 1.00 0.00 101 PRO A N 6
ATOM 10231 C CA . PRO A 1 101 ? 5.420 -4.850 -0.127 1.00 0.00 101 PRO A CA 6
ATOM 10232 C C . PRO A 1 101 ? 6.237 -5.188 -1.376 1.00 0.00 101 PRO A C 6
ATOM 10233 O O . PRO A 1 101 ? 6.829 -6.263 -1.463 1.00 0.00 101 PRO A O 6
ATOM 10244 N N . HIS A 1 102 ? 6.244 -4.250 -2.311 1.00 0.00 102 HIS A N 6
ATOM 10245 C CA . HIS A 1 102 ? 6.979 -4.434 -3.551 1.00 0.00 102 HIS A CA 6
ATOM 10246 C C . HIS A 1 102 ? 7.344 -3.070 -4.139 1.00 0.00 102 HIS A C 6
ATOM 10247 O O . HIS A 1 102 ? 7.151 -2.831 -5.330 1.00 0.00 102 HIS A O 6
ATOM 10261 N N . VAL A 1 103 ? 7.866 -2.210 -3.276 1.00 0.00 103 VAL A N 6
ATOM 10262 C CA . VAL A 1 103 ? 8.261 -0.876 -3.695 1.00 0.00 103 VAL A CA 6
ATOM 10263 C C . VAL A 1 103 ? 9.573 -0.497 -3.005 1.00 0.00 103 VAL A C 6
ATOM 10264 O O . VAL A 1 103 ? 9.808 -0.877 -1.859 1.00 0.00 103 VAL A O 6
ATOM 10277 N N . HIS A 1 104 ? 10.393 0.248 -3.732 1.00 0.00 104 HIS A N 6
ATOM 10278 C CA . HIS A 1 104 ? 11.675 0.682 -3.204 1.00 0.00 104 HIS A CA 6
ATOM 10279 C C . HIS A 1 104 ? 12.388 1.554 -4.241 1.00 0.00 104 HIS A C 6
ATOM 10280 O O . HIS A 1 104 ? 12.672 2.723 -3.985 1.00 0.00 104 HIS A O 6
ATOM 10294 N N . GLN A 1 105 ? 12.656 0.951 -5.390 1.00 0.00 105 GLN A N 6
ATOM 10295 C CA . GLN A 1 105 ? 13.330 1.657 -6.466 1.00 0.00 105 GLN A CA 6
ATOM 10296 C C . GLN A 1 105 ? 12.601 2.964 -6.781 1.00 0.00 105 GLN A C 6
ATOM 10297 O O . GLN A 1 105 ? 11.397 2.963 -7.032 1.00 0.00 105 GLN A O 6
ATOM 10311 N N . LEU A 1 106 ? 13.361 4.049 -6.758 1.00 0.00 106 LEU A N 6
ATOM 10312 C CA . LEU A 1 106 ? 12.803 5.361 -7.038 1.00 0.00 106 LEU A CA 6
ATOM 10313 C C . LEU A 1 106 ? 13.121 5.748 -8.483 1.00 0.00 106 LEU A C 6
ATOM 10314 O O . LEU A 1 106 ? 13.900 5.072 -9.154 1.00 0.00 106 LEU A O 6
ATOM 10330 N N . SER A 1 107 ? 12.502 6.834 -8.922 1.00 0.00 107 SER A N 6
ATOM 10331 C CA . SER A 1 107 ? 12.709 7.319 -10.275 1.00 0.00 107 SER A CA 6
ATOM 10332 C C . SER A 1 107 ? 14.182 7.675 -10.484 1.00 0.00 107 SER A C 6
ATOM 10333 O O . SER A 1 107 ? 14.819 8.244 -9.598 1.00 0.00 107 SER A O 6
ATOM 10341 N N . SER A 1 108 ? 14.682 7.325 -11.660 1.00 0.00 108 SER A N 6
ATOM 10342 C CA . SER A 1 108 ? 16.068 7.600 -11.996 1.00 0.00 108 SER A CA 6
ATOM 10343 C C . SER A 1 108 ? 16.252 9.093 -12.278 1.00 0.00 108 SER A C 6
ATOM 10344 O O . SER A 1 108 ? 16.141 9.530 -13.422 1.00 0.00 108 SER A O 6
ATOM 10352 N N . HIS A 1 109 ? 16.530 9.833 -11.215 1.00 0.00 109 HIS A N 6
ATOM 10353 C CA . HIS A 1 109 ? 16.730 11.268 -11.334 1.00 0.00 109 HIS A CA 6
ATOM 10354 C C . HIS A 1 109 ? 15.480 11.912 -11.936 1.00 0.00 109 HIS A C 6
ATOM 10355 O O . HIS A 1 109 ? 15.318 11.942 -13.155 1.00 0.00 109 HIS A O 6
ATOM 10369 N N . SER A 1 110 ? 14.627 12.412 -11.054 1.00 0.00 110 SER A N 6
ATOM 10370 C CA . SER A 1 110 ? 13.397 13.054 -11.483 1.00 0.00 110 SER A CA 6
ATOM 10371 C C . SER A 1 110 ? 13.434 14.544 -11.134 1.00 0.00 110 SER A C 6
ATOM 10372 O O . SER A 1 110 ? 12.836 14.968 -10.146 1.00 0.00 110 SER A O 6
ATOM 10380 N N . ARG A 1 111 ? 14.142 15.296 -11.963 1.00 0.00 111 ARG A N 6
ATOM 10381 C CA . ARG A 1 111 ? 14.265 16.728 -11.754 1.00 0.00 111 ARG A CA 6
ATOM 10382 C C . ARG A 1 111 ? 14.545 17.028 -10.280 1.00 0.00 111 ARG A C 6
ATOM 10383 O O . ARG A 1 111 ? 14.848 16.122 -9.506 1.00 0.00 111 ARG A O 6
ATOM 10404 N N . SER A 1 112 ? 14.432 18.303 -9.937 1.00 0.00 112 SER A N 6
ATOM 10405 C CA . SER A 1 112 ? 14.669 18.733 -8.569 1.00 0.00 112 SER A CA 6
ATOM 10406 C C . SER A 1 112 ? 13.343 19.094 -7.897 1.00 0.00 112 SER A C 6
ATOM 10407 O O . SER A 1 112 ? 13.008 18.551 -6.845 1.00 0.00 112 SER A O 6
ATOM 10415 N N . GLY A 1 113 ? 12.624 20.008 -8.532 1.00 0.00 113 GLY A N 6
ATOM 10416 C CA . GLY A 1 113 ? 11.342 20.448 -8.009 1.00 0.00 113 GLY A CA 6
ATOM 10417 C C . GLY A 1 113 ? 11.524 21.566 -6.981 1.00 0.00 113 GLY A C 6
ATOM 10418 O O . GLY A 1 113 ? 12.493 21.566 -6.223 1.00 0.00 113 GLY A O 6
ATOM 10422 N N . PRO A 1 114 ? 10.551 22.516 -6.987 1.00 0.00 114 PRO A N 6
ATOM 10423 C CA . PRO A 1 114 ? 10.595 23.638 -6.064 1.00 0.00 114 PRO A CA 6
ATOM 10424 C C . PRO A 1 114 ? 10.206 23.200 -4.650 1.00 0.00 114 PRO A C 6
ATOM 10425 O O . PRO A 1 114 ? 9.613 22.138 -4.467 1.00 0.00 114 PRO A O 6
ATOM 10436 N N . SER A 1 115 ? 10.555 24.041 -3.688 1.00 0.00 115 SER A N 6
ATOM 10437 C CA . SER A 1 115 ? 10.250 23.754 -2.297 1.00 0.00 115 SER A CA 6
ATOM 10438 C C . SER A 1 115 ? 9.336 24.840 -1.727 1.00 0.00 115 SER A C 6
ATOM 10439 O O . SER A 1 115 ? 9.800 25.752 -1.044 1.00 0.00 115 SER A O 6
ATOM 10447 N N . SER A 1 116 ? 8.053 24.707 -2.028 1.00 0.00 116 SER A N 6
ATOM 10448 C CA . SER A 1 116 ? 7.069 25.666 -1.554 1.00 0.00 116 SER A CA 6
ATOM 10449 C C . SER A 1 116 ? 5.712 24.981 -1.382 1.00 0.00 116 SER A C 6
ATOM 10450 O O . SER A 1 116 ? 5.134 25.003 -0.296 1.00 0.00 116 SER A O 6
ATOM 10458 N N . GLY A 1 117 ? 5.241 24.390 -2.471 1.00 0.00 117 GLY A N 6
ATOM 10459 C CA . GLY A 1 117 ? 3.962 23.701 -2.454 1.00 0.00 117 GLY A CA 6
ATOM 10460 C C . GLY A 1 117 ? 2.945 24.411 -3.349 1.00 0.00 117 GLY A C 6
ATOM 10461 O O . GLY A 1 117 ? 2.670 25.596 -3.164 1.00 0.00 117 GLY A O 6
ATOM 10465 N N . GLY A 1 1 ? -17.415 -14.779 -8.929 1.00 0.00 1 GLY A N 7
ATOM 10466 C CA . GLY A 1 1 ? -16.664 -15.975 -8.588 1.00 0.00 1 GLY A CA 7
ATOM 10467 C C . GLY A 1 1 ? -16.343 -16.013 -7.092 1.00 0.00 1 GLY A C 7
ATOM 10468 O O . GLY A 1 1 ? -15.495 -15.261 -6.616 1.00 0.00 1 GLY A O 7
ATOM 10472 N N . SER A 1 2 ? -17.040 -16.897 -6.393 1.00 0.00 2 SER A N 7
ATOM 10473 C CA . SER A 1 2 ? -16.840 -17.043 -4.961 1.00 0.00 2 SER A CA 7
ATOM 10474 C C . SER A 1 2 ? -16.893 -18.522 -4.573 1.00 0.00 2 SER A C 7
ATOM 10475 O O . SER A 1 2 ? -17.973 -19.099 -4.459 1.00 0.00 2 SER A O 7
ATOM 10483 N N . SER A 1 3 ? -15.713 -19.094 -4.382 1.00 0.00 3 SER A N 7
ATOM 10484 C CA . SER A 1 3 ? -15.612 -20.494 -4.009 1.00 0.00 3 SER A CA 7
ATOM 10485 C C . SER A 1 3 ? -14.565 -20.668 -2.907 1.00 0.00 3 SER A C 7
ATOM 10486 O O . SER A 1 3 ? -13.664 -19.843 -2.766 1.00 0.00 3 SER A O 7
ATOM 10494 N N . GLY A 1 4 ? -14.718 -21.748 -2.154 1.00 0.00 4 GLY A N 7
ATOM 10495 C CA . GLY A 1 4 ? -13.797 -22.041 -1.069 1.00 0.00 4 GLY A CA 7
ATOM 10496 C C . GLY A 1 4 ? -14.430 -22.997 -0.056 1.00 0.00 4 GLY A C 7
ATOM 10497 O O . GLY A 1 4 ? -15.551 -23.462 -0.253 1.00 0.00 4 GLY A O 7
ATOM 10501 N N . SER A 1 5 ? -13.683 -23.261 1.006 1.00 0.00 5 SER A N 7
ATOM 10502 C CA . SER A 1 5 ? -14.157 -24.153 2.050 1.00 0.00 5 SER A CA 7
ATOM 10503 C C . SER A 1 5 ? -13.437 -23.848 3.366 1.00 0.00 5 SER A C 7
ATOM 10504 O O . SER A 1 5 ? -12.308 -23.359 3.361 1.00 0.00 5 SER A O 7
ATOM 10512 N N . SER A 1 6 ? -14.119 -24.150 4.461 1.00 0.00 6 SER A N 7
ATOM 10513 C CA . SER A 1 6 ? -13.558 -23.915 5.780 1.00 0.00 6 SER A CA 7
ATOM 10514 C C . SER A 1 6 ? -13.251 -22.427 5.960 1.00 0.00 6 SER A C 7
ATOM 10515 O O . SER A 1 6 ? -12.325 -21.901 5.344 1.00 0.00 6 SER A O 7
ATOM 10523 N N . GLY A 1 7 ? -14.046 -21.789 6.807 1.00 0.00 7 GLY A N 7
ATOM 10524 C CA . GLY A 1 7 ? -13.871 -20.372 7.076 1.00 0.00 7 GLY A CA 7
ATOM 10525 C C . GLY A 1 7 ? -13.199 -20.150 8.433 1.00 0.00 7 GLY A C 7
ATOM 10526 O O . GLY A 1 7 ? -12.796 -21.106 9.093 1.00 0.00 7 GLY A O 7
ATOM 10530 N N . GLY A 1 8 ? -13.100 -18.883 8.808 1.00 0.00 8 GLY A N 7
ATOM 10531 C CA . GLY A 1 8 ? -12.484 -18.524 10.074 1.00 0.00 8 GLY A CA 7
ATOM 10532 C C . GLY A 1 8 ? -11.223 -17.687 9.852 1.00 0.00 8 GLY A C 7
ATOM 10533 O O . GLY A 1 8 ? -11.305 -16.482 9.619 1.00 0.00 8 GLY A O 7
ATOM 10537 N N . GLU A 1 9 ? -10.084 -18.360 9.933 1.00 0.00 9 GLU A N 7
ATOM 10538 C CA . GLU A 1 9 ? -8.807 -17.694 9.744 1.00 0.00 9 GLU A CA 7
ATOM 10539 C C . GLU A 1 9 ? -8.426 -17.685 8.262 1.00 0.00 9 GLU A C 7
ATOM 10540 O O . GLU A 1 9 ? -8.741 -18.624 7.532 1.00 0.00 9 GLU A O 7
ATOM 10552 N N . ARG A 1 10 ? -7.755 -16.615 7.862 1.00 0.00 10 ARG A N 7
ATOM 10553 C CA . ARG A 1 10 ? -7.328 -16.473 6.481 1.00 0.00 10 ARG A CA 7
ATOM 10554 C C . ARG A 1 10 ? -6.438 -17.649 6.076 1.00 0.00 10 ARG A C 7
ATOM 10555 O O . ARG A 1 10 ? -5.246 -17.662 6.379 1.00 0.00 10 ARG A O 7
ATOM 10576 N N . ARG A 1 11 ? -7.050 -18.608 5.397 1.00 0.00 11 ARG A N 7
ATOM 10577 C CA . ARG A 1 11 ? -6.328 -19.786 4.948 1.00 0.00 11 ARG A CA 7
ATOM 10578 C C . ARG A 1 11 ? -6.766 -20.170 3.533 1.00 0.00 11 ARG A C 7
ATOM 10579 O O . ARG A 1 11 ? -7.828 -19.752 3.074 1.00 0.00 11 ARG A O 7
ATOM 10600 N N . LYS A 1 12 ? -5.927 -20.962 2.883 1.00 0.00 12 LYS A N 7
ATOM 10601 C CA . LYS A 1 12 ? -6.215 -21.407 1.530 1.00 0.00 12 LYS A CA 7
ATOM 10602 C C . LYS A 1 12 ? -6.118 -20.217 0.574 1.00 0.00 12 LYS A C 7
ATOM 10603 O O . LYS A 1 12 ? -5.215 -20.157 -0.259 1.00 0.00 12 LYS A O 7
ATOM 10622 N N . ASP A 1 13 ? -7.061 -19.298 0.726 1.00 0.00 13 ASP A N 7
ATOM 10623 C CA . ASP A 1 13 ? -7.093 -18.112 -0.113 1.00 0.00 13 ASP A CA 7
ATOM 10624 C C . ASP A 1 13 ? -6.211 -17.028 0.509 1.00 0.00 13 ASP A C 7
ATOM 10625 O O . ASP A 1 13 ? -6.529 -16.499 1.573 1.00 0.00 13 ASP A O 7
ATOM 10634 N N . ARG A 1 14 ? -5.119 -16.731 -0.180 1.00 0.00 14 ARG A N 7
ATOM 10635 C CA . ARG A 1 14 ? -4.189 -15.719 0.291 1.00 0.00 14 ARG A CA 7
ATOM 10636 C C . ARG A 1 14 ? -4.640 -14.330 -0.162 1.00 0.00 14 ARG A C 7
ATOM 10637 O O . ARG A 1 14 ? -5.193 -14.177 -1.250 1.00 0.00 14 ARG A O 7
ATOM 10658 N N . PRO A 1 15 ? -4.380 -13.325 0.717 1.00 0.00 15 PRO A N 7
ATOM 10659 C CA . PRO A 1 15 ? -4.754 -11.953 0.418 1.00 0.00 15 PRO A CA 7
ATOM 10660 C C . PRO A 1 15 ? -3.807 -11.340 -0.615 1.00 0.00 15 PRO A C 7
ATOM 10661 O O . PRO A 1 15 ? -4.128 -10.326 -1.232 1.00 0.00 15 PRO A O 7
ATOM 10672 N N . TYR A 1 16 ? -2.658 -11.981 -0.772 1.00 0.00 16 TYR A N 7
ATOM 10673 C CA . TYR A 1 16 ? -1.662 -11.512 -1.720 1.00 0.00 16 TYR A CA 7
ATOM 10674 C C . TYR A 1 16 ? -1.053 -10.184 -1.263 1.00 0.00 16 TYR A C 7
ATOM 10675 O O . TYR A 1 16 ? 0.148 -10.102 -1.013 1.00 0.00 16 TYR A O 7
ATOM 10693 N N . VAL A 1 17 ? -1.910 -9.179 -1.168 1.00 0.00 17 VAL A N 7
ATOM 10694 C CA . VAL A 1 17 ? -1.472 -7.859 -0.745 1.00 0.00 17 VAL A CA 7
ATOM 10695 C C . VAL A 1 17 ? -2.571 -7.207 0.097 1.00 0.00 17 VAL A C 7
ATOM 10696 O O . VAL A 1 17 ? -3.744 -7.241 -0.272 1.00 0.00 17 VAL A O 7
ATOM 10709 N N . GLU A 1 18 ? -2.151 -6.629 1.213 1.00 0.00 18 GLU A N 7
ATOM 10710 C CA . GLU A 1 18 ? -3.085 -5.971 2.111 1.00 0.00 18 GLU A CA 7
ATOM 10711 C C . GLU A 1 18 ? -4.119 -5.176 1.312 1.00 0.00 18 GLU A C 7
ATOM 10712 O O . GLU A 1 18 ? -3.801 -4.134 0.741 1.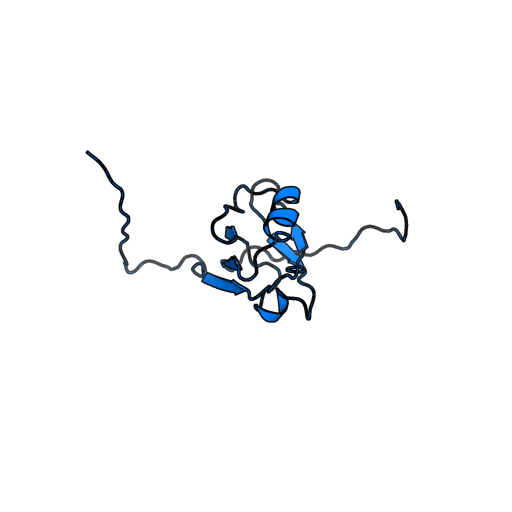00 0.00 18 GLU A O 7
ATOM 10724 N N . GLU A 1 19 ? -5.337 -5.699 1.297 1.00 0.00 19 GLU A N 7
ATOM 10725 C CA . GLU A 1 19 ? -6.420 -5.051 0.577 1.00 0.00 19 GLU A CA 7
ATOM 10726 C C . GLU A 1 19 ? -6.311 -3.530 0.709 1.00 0.00 19 GLU A C 7
ATOM 10727 O O . GLU A 1 19 ? -5.714 -3.028 1.659 1.00 0.00 19 GLU A O 7
ATOM 10739 N N . PRO A 1 20 ? -6.912 -2.822 -0.285 1.00 0.00 20 PRO A N 7
ATOM 10740 C CA . PRO A 1 20 ? -6.888 -1.370 -0.288 1.00 0.00 20 PRO A CA 7
ATOM 10741 C C . PRO A 1 20 ? -7.858 -0.802 0.750 1.00 0.00 20 PRO A C 7
ATOM 10742 O O . PRO A 1 20 ? -9.017 -1.210 0.810 1.00 0.00 20 PRO A O 7
ATOM 10753 N N . ARG A 1 21 ? -7.347 0.129 1.543 1.00 0.00 21 ARG A N 7
ATOM 10754 C CA . ARG A 1 21 ? -8.154 0.756 2.576 1.00 0.00 21 ARG A CA 7
ATOM 10755 C C . ARG A 1 21 ? -8.537 2.178 2.160 1.00 0.00 21 ARG A C 7
ATOM 10756 O O . ARG A 1 21 ? -8.011 2.705 1.181 1.00 0.00 21 ARG A O 7
ATOM 10777 N N . HIS A 1 22 ? -9.450 2.758 2.925 1.00 0.00 22 HIS A N 7
ATOM 10778 C CA . HIS A 1 22 ? -9.910 4.108 2.648 1.00 0.00 22 HIS A CA 7
ATOM 10779 C C . HIS A 1 22 ? -9.581 5.016 3.835 1.00 0.00 22 HIS A C 7
ATOM 10780 O O . HIS A 1 22 ? -10.208 4.919 4.888 1.00 0.00 22 HIS A O 7
ATOM 10794 N N . VAL A 1 23 ? -8.596 5.878 3.624 1.00 0.00 23 VAL A N 7
ATOM 10795 C CA . VAL A 1 23 ? -8.176 6.802 4.663 1.00 0.00 23 VAL A CA 7
ATOM 10796 C C . VAL A 1 23 ? -8.904 8.135 4.480 1.00 0.00 23 VAL A C 7
ATOM 10797 O O . VAL A 1 23 ? -8.776 8.778 3.439 1.00 0.00 23 VAL A O 7
ATOM 10810 N N . LYS A 1 24 ? -9.653 8.510 5.506 1.00 0.00 24 LYS A N 7
ATOM 10811 C CA . LYS A 1 24 ? -10.401 9.755 5.471 1.00 0.00 24 LYS A CA 7
ATOM 10812 C C . LYS A 1 24 ? -9.476 10.913 5.851 1.00 0.00 24 LYS A C 7
ATOM 10813 O O . LYS A 1 24 ? -8.490 10.717 6.560 1.00 0.00 24 LYS A O 7
ATOM 10832 N N . VAL A 1 25 ? -9.827 12.093 5.363 1.00 0.00 25 VAL A N 7
ATOM 10833 C CA . VAL A 1 25 ? -9.040 13.283 5.643 1.00 0.00 25 VAL A CA 7
ATOM 10834 C C . VAL A 1 25 ? -9.976 14.428 6.035 1.00 0.00 25 VAL A C 7
ATOM 10835 O O . VAL A 1 25 ? -11.009 14.634 5.399 1.00 0.00 25 VAL A O 7
ATOM 10848 N N . GLN A 1 26 ? -9.581 15.142 7.079 1.00 0.00 26 GLN A N 7
ATOM 10849 C CA . GLN A 1 26 ? -10.372 16.261 7.562 1.00 0.00 26 GLN A CA 7
ATOM 10850 C C . GLN A 1 26 ? -9.628 17.577 7.328 1.00 0.00 26 GLN A C 7
ATOM 10851 O O . GLN A 1 26 ? -9.126 18.187 8.270 1.00 0.00 26 GLN A O 7
ATOM 10865 N N . LYS A 1 27 ? -9.582 17.977 6.065 1.00 0.00 27 LYS A N 7
ATOM 10866 C CA . LYS A 1 27 ? -8.908 19.209 5.695 1.00 0.00 27 LYS A CA 7
ATOM 10867 C C . LYS A 1 27 ? -9.631 20.394 6.339 1.00 0.00 27 LYS A C 7
ATOM 10868 O O . LYS A 1 27 ? -9.446 20.669 7.524 1.00 0.00 27 LYS A O 7
ATOM 10887 N N . GLY A 1 28 ? -10.440 21.063 5.531 1.00 0.00 28 GLY A N 7
ATOM 10888 C CA . GLY A 1 28 ? -11.191 22.212 6.007 1.00 0.00 28 GLY A CA 7
ATOM 10889 C C . GLY A 1 28 ? -10.736 23.494 5.307 1.00 0.00 28 GLY A C 7
ATOM 10890 O O . GLY A 1 28 ? -11.470 24.056 4.496 1.00 0.00 28 GLY A O 7
ATOM 10894 N N . SER A 1 29 ? -9.528 23.918 5.646 1.00 0.00 29 SER A N 7
ATOM 10895 C CA . SER A 1 29 ? -8.966 25.123 5.059 1.00 0.00 29 SER A CA 7
ATOM 10896 C C . SER A 1 29 ? -7.444 25.001 4.969 1.00 0.00 29 SER A C 7
ATOM 10897 O O . SER A 1 29 ? -6.730 25.996 5.087 1.00 0.00 29 SER A O 7
ATOM 10905 N N . GLU A 1 30 ? -6.992 23.773 4.761 1.00 0.00 30 GLU A N 7
ATOM 10906 C CA . GLU A 1 30 ? -5.567 23.508 4.654 1.00 0.00 30 GLU A CA 7
ATOM 10907 C C . GLU A 1 30 ? -5.311 22.380 3.653 1.00 0.00 30 GLU A C 7
ATOM 10908 O O . GLU A 1 30 ? -6.200 21.574 3.380 1.00 0.00 30 GLU A O 7
ATOM 10920 N N . PRO A 1 31 ? -4.061 22.357 3.119 1.00 0.00 31 PRO A N 7
ATOM 10921 C CA . PRO A 1 31 ? -3.676 21.341 2.155 1.00 0.00 31 PRO A CA 7
ATOM 10922 C C . PRO A 1 31 ? -3.445 19.993 2.841 1.00 0.00 31 PRO A C 7
ATOM 10923 O O . PRO A 1 31 ? -3.509 19.897 4.066 1.00 0.00 31 PRO A O 7
ATOM 10934 N N . LEU A 1 32 ? -3.182 18.985 2.022 1.00 0.00 32 LEU A N 7
ATOM 10935 C CA . LEU A 1 32 ? -2.941 17.647 2.535 1.00 0.00 32 LEU A CA 7
ATOM 10936 C C . LEU A 1 32 ? -1.539 17.584 3.144 1.00 0.00 32 LEU A C 7
ATOM 10937 O O . LEU A 1 32 ? -1.377 17.194 4.300 1.00 0.00 32 LEU A O 7
ATOM 10953 N N . GLY A 1 33 ? -0.561 17.974 2.340 1.00 0.00 33 GLY A N 7
ATOM 10954 C CA . GLY A 1 33 ? 0.822 17.967 2.786 1.00 0.00 33 GLY A CA 7
ATOM 10955 C C . GLY A 1 33 ? 1.438 16.574 2.638 1.00 0.00 33 GLY A C 7
ATOM 10956 O O . GLY A 1 33 ? 1.796 15.941 3.630 1.00 0.00 33 GLY A O 7
ATOM 10960 N N . ILE A 1 34 ? 1.543 16.137 1.391 1.00 0.00 34 ILE A N 7
ATOM 10961 C CA . ILE A 1 34 ? 2.110 14.831 1.101 1.00 0.00 34 ILE A CA 7
ATOM 10962 C C . ILE A 1 34 ? 2.836 14.883 -0.245 1.00 0.00 34 ILE A C 7
ATOM 10963 O O . ILE A 1 34 ? 2.411 15.591 -1.156 1.00 0.00 34 ILE A O 7
ATOM 10979 N N . SER A 1 35 ? 3.919 14.124 -0.326 1.00 0.00 35 SER A N 7
ATOM 10980 C CA . SER A 1 35 ? 4.708 14.074 -1.545 1.00 0.00 35 SER A CA 7
ATOM 10981 C C . SER A 1 35 ? 4.335 12.834 -2.360 1.00 0.00 35 SER A C 7
ATOM 10982 O O . SER A 1 35 ? 4.068 11.773 -1.796 1.00 0.00 35 SER A O 7
ATOM 10990 N N . ILE A 1 36 ? 4.328 13.007 -3.673 1.00 0.00 36 ILE A N 7
ATOM 10991 C CA . ILE A 1 36 ? 3.992 11.915 -4.571 1.00 0.00 36 ILE A CA 7
ATOM 10992 C C . ILE A 1 36 ? 5.036 11.839 -5.687 1.00 0.00 36 ILE A C 7
ATOM 10993 O O . ILE A 1 36 ? 5.748 12.809 -5.943 1.00 0.00 36 ILE A O 7
ATOM 11009 N N . VAL A 1 37 ? 5.093 10.677 -6.322 1.00 0.00 37 VAL A N 7
ATOM 11010 C CA . VAL A 1 37 ? 6.038 10.462 -7.404 1.00 0.00 37 VAL A CA 7
ATOM 11011 C C . VAL A 1 37 ? 5.457 9.443 -8.387 1.00 0.00 37 VAL A C 7
ATOM 11012 O O . VAL A 1 37 ? 4.716 8.545 -7.990 1.00 0.00 37 VAL A O 7
ATOM 11025 N N . SER A 1 38 ? 5.815 9.617 -9.651 1.00 0.00 38 SER A N 7
ATOM 11026 C CA . SER A 1 38 ? 5.338 8.724 -10.693 1.00 0.00 38 SER A CA 7
ATOM 11027 C C . SER A 1 38 ? 6.419 7.695 -11.035 1.00 0.00 38 SER A C 7
ATOM 11028 O O . SER A 1 38 ? 7.610 7.987 -10.942 1.00 0.00 38 SER A O 7
ATOM 11036 N N . GLY A 1 39 ? 5.963 6.513 -11.423 1.00 0.00 39 GLY A N 7
ATOM 11037 C CA . GLY A 1 39 ? 6.876 5.440 -11.780 1.00 0.00 39 GLY A CA 7
ATOM 11038 C C . GLY A 1 39 ? 6.590 4.924 -13.191 1.00 0.00 39 GLY A C 7
ATOM 11039 O O . GLY A 1 39 ? 5.453 4.975 -13.657 1.00 0.00 39 GLY A O 7
ATOM 11043 N N . GLU A 1 40 ? 7.643 4.438 -13.833 1.00 0.00 40 GLU A N 7
ATOM 11044 C CA . GLU A 1 40 ? 7.520 3.912 -15.182 1.00 0.00 40 GLU A CA 7
ATOM 11045 C C . GLU A 1 40 ? 6.536 2.740 -15.208 1.00 0.00 40 GLU A C 7
ATOM 11046 O O . GLU A 1 40 ? 6.034 2.370 -16.268 1.00 0.00 40 GLU A O 7
ATOM 11058 N N . LYS A 1 41 ? 6.291 2.189 -14.028 1.00 0.00 41 LYS A N 7
ATOM 11059 C CA . LYS A 1 41 ? 5.377 1.067 -13.902 1.00 0.00 41 LYS A CA 7
ATOM 11060 C C . LYS A 1 41 ? 3.940 1.564 -14.069 1.00 0.00 41 LYS A C 7
ATOM 11061 O O . LYS A 1 41 ? 3.120 0.904 -14.705 1.00 0.00 41 LYS A O 7
ATOM 11080 N N . GLY A 1 42 ? 3.678 2.725 -13.486 1.00 0.00 42 GLY A N 7
ATOM 11081 C CA . GLY A 1 42 ? 2.353 3.318 -13.562 1.00 0.00 42 GLY A CA 7
ATOM 11082 C C . GLY A 1 42 ? 1.731 3.449 -12.170 1.00 0.00 42 GLY A C 7
ATOM 11083 O O . GLY A 1 42 ? 1.800 2.522 -11.365 1.00 0.00 42 GLY A O 7
ATOM 11087 N N . GLY A 1 43 ? 1.136 4.608 -11.930 1.00 0.00 43 GLY A N 7
ATOM 11088 C CA . GLY A 1 43 ? 0.501 4.873 -10.650 1.00 0.00 43 GLY A CA 7
ATOM 11089 C C . GLY A 1 43 ? 1.212 6.007 -9.909 1.00 0.00 43 GLY A C 7
ATOM 11090 O O . GLY A 1 43 ? 2.142 6.613 -10.439 1.00 0.00 43 GLY A O 7
ATOM 11094 N N . ILE A 1 44 ? 0.748 6.259 -8.694 1.00 0.00 44 ILE A N 7
ATOM 11095 C CA . ILE A 1 44 ? 1.329 7.309 -7.875 1.00 0.00 44 ILE A CA 7
ATOM 11096 C C . ILE A 1 44 ? 1.714 6.732 -6.511 1.00 0.00 44 ILE A C 7
ATOM 11097 O O . ILE A 1 44 ? 0.924 6.026 -5.886 1.00 0.00 44 ILE A O 7
ATOM 11113 N N . TYR A 1 45 ? 2.928 7.054 -6.090 1.00 0.00 45 TYR A N 7
ATOM 11114 C CA . TYR A 1 45 ? 3.428 6.577 -4.812 1.00 0.00 45 TYR A CA 7
ATOM 11115 C C . TYR A 1 45 ? 3.768 7.746 -3.885 1.00 0.00 45 TYR A C 7
ATOM 11116 O O . TYR A 1 45 ? 4.198 8.803 -4.344 1.00 0.00 45 TYR A O 7
ATOM 11134 N N . VAL A 1 46 ? 3.564 7.516 -2.596 1.00 0.00 46 VAL A N 7
ATOM 11135 C CA . VAL A 1 46 ? 3.843 8.537 -1.600 1.00 0.00 46 VAL A CA 7
ATOM 11136 C C . VAL A 1 46 ? 5.354 8.626 -1.379 1.00 0.00 46 VAL A C 7
ATOM 11137 O O . VAL A 1 46 ? 5.992 7.639 -1.015 1.00 0.00 46 VAL A O 7
ATOM 11150 N N . SER A 1 47 ? 5.884 9.819 -1.607 1.00 0.00 47 SER A N 7
ATOM 11151 C CA . SER A 1 47 ? 7.308 10.050 -1.436 1.00 0.00 47 SER A CA 7
ATOM 11152 C C . SER A 1 47 ? 7.586 10.597 -0.035 1.00 0.00 47 SER A C 7
ATOM 11153 O O . SER A 1 47 ? 8.715 10.532 0.448 1.00 0.00 47 SER A O 7
ATOM 11161 N N . LYS A 1 48 ? 6.536 11.122 0.580 1.00 0.00 48 LYS A N 7
ATOM 11162 C CA . LYS A 1 48 ? 6.653 11.679 1.916 1.00 0.00 48 LYS A CA 7
ATOM 11163 C C . LYS A 1 48 ? 5.284 12.188 2.374 1.00 0.00 48 LYS A C 7
ATOM 11164 O O . LYS A 1 48 ? 4.349 12.265 1.578 1.00 0.00 48 LYS A O 7
ATOM 11183 N N . VAL A 1 49 ? 5.209 12.521 3.654 1.00 0.00 49 VAL A N 7
ATOM 11184 C CA . VAL A 1 49 ? 3.970 13.019 4.226 1.00 0.00 49 VAL A CA 7
ATOM 11185 C C . VAL A 1 49 ? 4.293 13.991 5.363 1.00 0.00 49 VAL A C 7
ATOM 11186 O O . VAL A 1 49 ? 4.650 13.569 6.462 1.00 0.00 49 VAL A O 7
ATOM 11199 N N . THR A 1 50 ? 4.157 15.273 5.059 1.00 0.00 50 THR A N 7
ATOM 11200 C CA . THR A 1 50 ? 4.431 16.308 6.042 1.00 0.00 50 THR A CA 7
ATOM 11201 C C . THR A 1 50 ? 3.939 15.874 7.425 1.00 0.00 50 THR A C 7
ATOM 11202 O O . THR A 1 50 ? 2.890 15.243 7.545 1.00 0.00 50 THR A O 7
ATOM 11213 N N . VAL A 1 51 ? 4.722 16.229 8.434 1.00 0.00 51 VAL A N 7
ATOM 11214 C CA . VAL A 1 51 ? 4.379 15.883 9.803 1.00 0.00 51 VAL A CA 7
ATOM 11215 C C . VAL A 1 51 ? 3.595 17.036 10.434 1.00 0.00 51 VAL A C 7
ATOM 11216 O O . VAL A 1 51 ? 4.046 18.180 10.418 1.00 0.00 51 VAL A O 7
ATOM 11229 N N . GLY A 1 52 ? 2.436 16.693 10.976 1.00 0.00 52 GLY A N 7
ATOM 11230 C CA . GLY A 1 52 ? 1.585 17.685 11.611 1.00 0.00 52 GLY A CA 7
ATOM 11231 C C . GLY A 1 52 ? 0.572 18.256 10.617 1.00 0.00 52 GLY A C 7
ATOM 11232 O O . GLY A 1 52 ? -0.299 19.040 10.993 1.00 0.00 52 GLY A O 7
ATOM 11236 N N . SER A 1 53 ? 0.719 17.842 9.367 1.00 0.00 53 SER A N 7
ATOM 11237 C CA . SER A 1 53 ? -0.172 18.303 8.316 1.00 0.00 53 SER A CA 7
ATOM 11238 C C . SER A 1 53 ? -1.414 17.411 8.255 1.00 0.00 53 SER A C 7
ATOM 11239 O O . SER A 1 53 ? -1.445 16.341 8.861 1.00 0.00 53 SER A O 7
ATOM 11247 N N . ILE A 1 54 ? -2.408 17.885 7.518 1.00 0.00 54 ILE A N 7
ATOM 11248 C CA . ILE A 1 54 ? -3.649 17.144 7.370 1.00 0.00 54 ILE A CA 7
ATOM 11249 C C . ILE A 1 54 ? -3.336 15.651 7.250 1.00 0.00 54 ILE A C 7
ATOM 11250 O O . ILE A 1 54 ? -3.710 14.864 8.118 1.00 0.00 54 ILE A O 7
ATOM 11266 N N . ALA A 1 55 ? -2.653 15.307 6.169 1.00 0.00 55 ALA A N 7
ATOM 11267 C CA . ALA A 1 55 ? -2.285 13.923 5.925 1.00 0.00 55 ALA A CA 7
ATOM 11268 C C . ALA A 1 55 ? -1.907 13.259 7.251 1.00 0.00 55 ALA A C 7
ATOM 11269 O O . ALA A 1 55 ? -2.587 12.341 7.705 1.00 0.00 55 ALA A O 7
ATOM 11276 N N . HIS A 1 56 ? -0.823 13.750 7.833 1.00 0.00 56 HIS A N 7
ATOM 11277 C CA . HIS A 1 56 ? -0.346 13.216 9.098 1.00 0.00 56 HIS A CA 7
ATOM 11278 C C . HIS A 1 56 ? -1.538 12.885 9.997 1.00 0.00 56 HIS A C 7
ATOM 11279 O O . HIS A 1 56 ? -1.643 11.772 10.511 1.00 0.00 56 HIS A O 7
ATOM 11293 N N . GLN A 1 57 ? -2.407 13.871 10.160 1.00 0.00 57 GLN A N 7
ATOM 11294 C CA . GLN A 1 57 ? -3.589 13.699 10.989 1.00 0.00 57 GLN A CA 7
ATOM 11295 C C . GLN A 1 57 ? -4.406 12.500 10.505 1.00 0.00 57 GLN A C 7
ATOM 11296 O O . GLN A 1 57 ? -4.840 11.675 11.307 1.00 0.00 57 GLN A O 7
ATOM 11310 N N . ALA A 1 58 ? -4.592 12.441 9.194 1.00 0.00 58 ALA A N 7
ATOM 11311 C CA . ALA A 1 58 ? -5.349 11.356 8.593 1.00 0.00 58 ALA A CA 7
ATOM 11312 C C . ALA A 1 58 ? -4.668 10.025 8.914 1.00 0.00 58 ALA A C 7
ATOM 11313 O O . ALA A 1 58 ? -5.331 9.058 9.286 1.00 0.00 58 ALA A O 7
ATOM 11320 N N . GLY A 1 59 ? -3.352 10.017 8.759 1.00 0.00 59 GLY A N 7
ATOM 11321 C CA . GLY A 1 59 ? -2.573 8.820 9.028 1.00 0.00 59 GLY A CA 7
ATOM 11322 C C . GLY A 1 59 ? -2.010 8.231 7.733 1.00 0.00 59 GLY A C 7
ATOM 11323 O O . GLY A 1 59 ? -2.135 7.032 7.487 1.00 0.00 59 GLY A O 7
ATOM 11327 N N . LEU A 1 60 ? -1.403 9.100 6.939 1.00 0.00 60 LEU A N 7
ATOM 11328 C CA . LEU A 1 60 ? -0.820 8.681 5.676 1.00 0.00 60 LEU A CA 7
ATOM 11329 C C . LEU A 1 60 ? 0.646 8.304 5.896 1.00 0.00 60 LEU A C 7
ATOM 11330 O O . LEU A 1 60 ? 1.291 8.812 6.812 1.00 0.00 60 LEU A O 7
ATOM 11346 N N . GLU A 1 61 ? 1.130 7.416 5.040 1.00 0.00 61 GLU A N 7
ATOM 11347 C CA . GLU A 1 61 ? 2.509 6.965 5.130 1.00 0.00 61 GLU A CA 7
ATOM 11348 C C . GLU A 1 61 ? 3.116 6.832 3.731 1.00 0.00 61 GLU A C 7
ATOM 11349 O O . GLU A 1 61 ? 2.413 6.966 2.730 1.00 0.00 61 GLU A O 7
ATOM 11361 N N . TYR A 1 62 ? 4.414 6.572 3.707 1.00 0.00 62 TYR A N 7
ATOM 11362 C CA . TYR A 1 62 ? 5.124 6.420 2.448 1.00 0.00 62 TYR A CA 7
ATOM 11363 C C . TYR A 1 62 ? 5.038 4.978 1.941 1.00 0.00 62 TYR A C 7
ATOM 11364 O O . TYR A 1 62 ? 4.862 4.049 2.728 1.00 0.00 62 TYR A O 7
ATOM 11382 N N . GLY A 1 63 ? 5.168 4.837 0.630 1.00 0.00 63 GLY A N 7
ATOM 11383 C CA . GLY A 1 63 ? 5.109 3.525 0.009 1.00 0.00 63 GLY A CA 7
ATOM 11384 C C . GLY A 1 63 ? 3.659 3.092 -0.220 1.00 0.00 63 GLY A C 7
ATOM 11385 O O . GLY A 1 63 ? 3.404 2.089 -0.885 1.00 0.00 63 GLY A O 7
ATOM 11389 N N . ASP A 1 64 ? 2.747 3.870 0.345 1.00 0.00 64 ASP A N 7
ATOM 11390 C CA . ASP A 1 64 ? 1.329 3.580 0.211 1.00 0.00 64 ASP A CA 7
ATOM 11391 C C . ASP A 1 64 ? 0.833 4.095 -1.142 1.00 0.00 64 ASP A C 7
ATOM 11392 O O . ASP A 1 64 ? 0.442 5.255 -1.262 1.00 0.00 64 ASP A O 7
ATOM 11401 N N . GLN A 1 65 ? 0.866 3.208 -2.125 1.00 0.00 65 GLN A N 7
ATOM 11402 C CA . GLN A 1 65 ? 0.424 3.559 -3.464 1.00 0.00 65 GLN A CA 7
ATOM 11403 C C . GLN A 1 65 ? -1.038 4.010 -3.440 1.00 0.00 65 GLN A C 7
ATOM 11404 O O . GLN A 1 65 ? -1.882 3.358 -2.828 1.00 0.00 65 GLN A O 7
ATOM 11418 N N . LEU A 1 66 ? -1.292 5.122 -4.114 1.00 0.00 66 LEU A N 7
ATOM 11419 C CA . LEU A 1 66 ? -2.637 5.668 -4.177 1.00 0.00 66 LEU A CA 7
ATOM 11420 C C . LEU A 1 66 ? -3.354 5.104 -5.405 1.00 0.00 66 LEU A C 7
ATOM 11421 O O . LEU A 1 66 ? -2.877 5.252 -6.529 1.00 0.00 66 LEU A O 7
ATOM 11437 N N . LEU A 1 67 ? -4.488 4.469 -5.149 1.00 0.00 67 LEU A N 7
ATOM 11438 C CA . LEU A 1 67 ? -5.276 3.882 -6.219 1.00 0.00 67 LEU A CA 7
ATOM 11439 C C . LEU A 1 67 ? -6.405 4.841 -6.601 1.00 0.00 67 LEU A C 7
ATOM 11440 O O . LEU A 1 67 ? -6.706 5.014 -7.781 1.00 0.00 67 LEU A O 7
ATOM 11456 N N . GLU A 1 68 ? -7.000 5.441 -5.580 1.00 0.00 68 GLU A N 7
ATOM 11457 C CA . GLU A 1 68 ? -8.090 6.378 -5.793 1.00 0.00 68 GLU A CA 7
ATOM 11458 C C . GLU A 1 68 ? -8.089 7.450 -4.701 1.00 0.00 68 GLU A C 7
ATOM 11459 O O . GLU A 1 68 ? -7.866 7.148 -3.530 1.00 0.00 68 GLU A O 7
ATOM 11471 N N . PHE A 1 69 ? -8.342 8.680 -5.124 1.00 0.00 69 PHE A N 7
ATOM 11472 C CA . PHE A 1 69 ? -8.374 9.798 -4.197 1.00 0.00 69 PHE A CA 7
ATOM 11473 C C . PHE A 1 69 ? -9.772 10.415 -4.129 1.00 0.00 69 PHE A C 7
ATOM 11474 O O . PHE A 1 69 ? -10.189 11.120 -5.047 1.00 0.00 69 PHE A O 7
ATOM 11491 N N . ASN A 1 70 ? -10.459 10.126 -3.033 1.00 0.00 70 ASN A N 7
ATOM 11492 C CA . ASN A 1 70 ? -11.802 10.643 -2.833 1.00 0.00 70 ASN A CA 7
ATOM 11493 C C . ASN A 1 70 ? -12.700 10.173 -3.979 1.00 0.00 70 ASN A C 7
ATOM 11494 O O . ASN A 1 70 ? -13.784 10.717 -4.186 1.00 0.00 70 ASN A O 7
ATOM 11505 N N . GLY A 1 71 ? -12.217 9.167 -4.692 1.00 0.00 71 GLY A N 7
ATOM 11506 C CA . GLY A 1 71 ? -12.963 8.617 -5.811 1.00 0.00 71 GLY A CA 7
ATOM 11507 C C . GLY A 1 71 ? -12.142 8.679 -7.101 1.00 0.00 71 GLY A C 7
ATOM 11508 O O . GLY A 1 71 ? -12.274 7.815 -7.967 1.00 0.00 71 GLY A O 7
ATOM 11512 N N . ILE A 1 72 ? -11.314 9.709 -7.188 1.00 0.00 72 ILE A N 7
ATOM 11513 C CA . ILE A 1 72 ? -10.472 9.896 -8.358 1.00 0.00 72 ILE A CA 7
ATOM 11514 C C . ILE A 1 72 ? -9.732 8.591 -8.661 1.00 0.00 72 ILE A C 7
ATOM 11515 O O . ILE A 1 72 ? -9.633 7.716 -7.803 1.00 0.00 72 ILE A O 7
ATOM 11531 N N . ASN A 1 73 ? -9.231 8.503 -9.885 1.00 0.00 73 ASN A N 7
ATOM 11532 C CA . ASN A 1 73 ? -8.503 7.321 -10.312 1.00 0.00 73 ASN A CA 7
ATOM 11533 C C . ASN A 1 73 ? -7.014 7.656 -10.422 1.00 0.00 73 ASN A C 7
ATOM 11534 O O . ASN A 1 73 ? -6.593 8.323 -11.365 1.00 0.00 73 ASN A O 7
ATOM 11545 N N . LEU A 1 74 ? -6.259 7.176 -9.445 1.00 0.00 74 LEU A N 7
ATOM 11546 C CA . LEU A 1 74 ? -4.826 7.417 -9.420 1.00 0.00 74 LEU A CA 7
ATOM 11547 C C . LEU A 1 74 ? -4.134 6.447 -10.380 1.00 0.00 74 LEU A C 7
ATOM 11548 O O . LEU A 1 74 ? -3.218 6.833 -11.105 1.00 0.00 74 LEU A O 7
ATOM 11564 N N . ARG A 1 75 ? -4.598 5.206 -10.353 1.00 0.00 75 ARG A N 7
ATOM 11565 C CA . ARG A 1 75 ? -4.035 4.178 -11.212 1.00 0.00 75 ARG A CA 7
ATOM 11566 C C . ARG A 1 75 ? -3.773 4.740 -12.611 1.00 0.00 75 ARG A C 7
ATOM 11567 O O . ARG A 1 75 ? -2.859 4.294 -13.302 1.00 0.00 75 ARG A O 7
ATOM 11588 N N . SER A 1 76 ? -4.593 5.710 -12.987 1.00 0.00 76 SER A N 7
ATOM 11589 C CA . SER A 1 76 ? -4.462 6.338 -14.291 1.00 0.00 76 SER A CA 7
ATOM 11590 C C . SER A 1 76 ? -4.201 7.836 -14.127 1.00 0.00 76 SER A C 7
ATOM 11591 O O . SER A 1 76 ? -4.813 8.655 -14.811 1.00 0.00 76 SER A O 7
ATOM 11599 N N . ALA A 1 77 ? -3.290 8.150 -13.217 1.00 0.00 77 ALA A N 7
ATOM 11600 C CA . ALA A 1 77 ? -2.941 9.535 -12.955 1.00 0.00 77 ALA A CA 7
ATOM 11601 C C . ALA A 1 77 ? -1.430 9.714 -13.113 1.00 0.00 77 ALA A C 7
ATOM 11602 O O . ALA A 1 77 ? -0.725 8.776 -13.483 1.00 0.00 77 ALA A O 7
ATOM 11609 N N . THR A 1 78 ? -0.976 10.926 -12.826 1.00 0.00 78 THR A N 7
ATOM 11610 C CA . THR A 1 78 ? 0.439 11.240 -12.932 1.00 0.00 78 THR A CA 7
ATOM 11611 C C . THR A 1 78 ? 0.902 12.033 -11.708 1.00 0.00 78 THR A C 7
ATOM 11612 O O . THR A 1 78 ? 0.119 12.284 -10.794 1.00 0.00 78 THR A O 7
ATOM 11623 N N . GLU A 1 79 ? 2.173 12.406 -11.731 1.00 0.00 79 GLU A N 7
ATOM 11624 C CA . GLU A 1 79 ? 2.750 13.165 -10.635 1.00 0.00 79 GLU A CA 7
ATOM 11625 C C . GLU A 1 79 ? 2.172 14.582 -10.609 1.00 0.00 79 GLU A C 7
ATOM 11626 O O . GLU A 1 79 ? 1.970 15.154 -9.539 1.00 0.00 79 GLU A O 7
ATOM 11638 N N . GLN A 1 80 ? 1.922 15.107 -11.799 1.00 0.00 80 GLN A N 7
ATOM 11639 C CA . GLN A 1 80 ? 1.372 16.445 -11.926 1.00 0.00 80 GLN A CA 7
ATOM 11640 C C . GLN A 1 80 ? -0.083 16.468 -11.452 1.00 0.00 80 GLN A C 7
ATOM 11641 O O . GLN A 1 80 ? -0.456 17.294 -10.620 1.00 0.00 80 GLN A O 7
ATOM 11655 N N . GLN A 1 81 ? -0.865 15.551 -12.001 1.00 0.00 81 GLN A N 7
ATOM 11656 C CA . GLN A 1 81 ? -2.271 15.455 -11.645 1.00 0.00 81 GLN A CA 7
ATOM 11657 C C . GLN A 1 81 ? -2.424 15.270 -10.134 1.00 0.00 81 GLN A C 7
ATOM 11658 O O . GLN A 1 81 ? -3.059 16.084 -9.466 1.00 0.00 81 GLN A O 7
ATOM 11672 N N . ALA A 1 82 ? -1.831 14.193 -9.640 1.00 0.00 82 ALA A N 7
ATOM 11673 C CA . ALA A 1 82 ? -1.893 13.890 -8.220 1.00 0.00 82 ALA A CA 7
ATOM 11674 C C . ALA A 1 82 ? -1.680 15.175 -7.418 1.00 0.00 82 ALA A C 7
ATOM 11675 O O . ALA A 1 82 ? -2.572 15.616 -6.695 1.00 0.00 82 ALA A O 7
ATOM 11682 N N . ARG A 1 83 ? -0.492 15.741 -7.574 1.00 0.00 83 ARG A N 7
ATOM 11683 C CA . ARG A 1 83 ? -0.150 16.968 -6.873 1.00 0.00 83 ARG A CA 7
ATOM 11684 C C . ARG A 1 83 ? -1.336 17.935 -6.886 1.00 0.00 83 ARG A C 7
ATOM 11685 O O . ARG A 1 83 ? -1.555 18.666 -5.922 1.00 0.00 83 ARG A O 7
ATOM 11706 N N . LEU A 1 84 ? -2.069 17.907 -7.990 1.00 0.00 84 LEU A N 7
ATOM 11707 C CA . LEU A 1 84 ? -3.226 18.772 -8.141 1.00 0.00 84 LEU A CA 7
ATOM 11708 C C . LEU A 1 84 ? -4.421 18.150 -7.414 1.00 0.00 84 LEU A C 7
ATOM 11709 O O . LEU A 1 84 ? -5.156 18.844 -6.713 1.00 0.00 84 LEU A O 7
ATOM 11725 N N . ILE A 1 85 ? -4.577 16.848 -7.606 1.00 0.00 85 ILE A N 7
ATOM 11726 C CA . ILE A 1 85 ? -5.670 16.125 -6.977 1.00 0.00 85 ILE A CA 7
ATOM 11727 C C . ILE A 1 85 ? -5.579 16.291 -5.459 1.00 0.00 85 ILE A C 7
ATOM 11728 O O . ILE A 1 85 ? -6.519 16.769 -4.826 1.00 0.00 85 ILE A O 7
ATOM 11744 N N . ILE A 1 86 ? -4.438 15.888 -4.919 1.00 0.00 86 ILE A N 7
ATOM 11745 C CA . ILE A 1 86 ? -4.212 15.986 -3.487 1.00 0.00 86 ILE A CA 7
ATOM 11746 C C . ILE A 1 86 ? -4.205 17.460 -3.076 1.00 0.00 86 ILE A C 7
ATOM 11747 O O . ILE A 1 86 ? -4.590 17.798 -1.958 1.00 0.00 86 ILE A O 7
ATOM 11763 N N . GLY A 1 87 ? -3.762 18.297 -4.003 1.00 0.00 87 GLY A N 7
ATOM 11764 C CA . GLY A 1 87 ? -3.699 19.727 -3.751 1.00 0.00 87 GLY A CA 7
ATOM 11765 C C . GLY A 1 87 ? -5.014 20.409 -4.135 1.00 0.00 87 GLY A C 7
ATOM 11766 O O . GLY A 1 87 ? -5.010 21.529 -4.643 1.00 0.00 87 GLY A O 7
ATOM 11770 N N . GLN A 1 88 ? -6.106 19.706 -3.877 1.00 0.00 88 GLN A N 7
ATOM 11771 C CA . GLN A 1 88 ? -7.425 20.230 -4.189 1.00 0.00 88 GLN A CA 7
ATOM 11772 C C . GLN A 1 88 ? -8.077 20.810 -2.932 1.00 0.00 88 GLN A C 7
ATOM 11773 O O . GLN A 1 88 ? -7.446 20.884 -1.879 1.00 0.00 88 GLN A O 7
ATOM 11787 N N . GLN A 1 89 ? -9.332 21.206 -3.085 1.00 0.00 89 GLN A N 7
ATOM 11788 C CA . GLN A 1 89 ? -10.076 21.777 -1.975 1.00 0.00 89 GLN A CA 7
ATOM 11789 C C . GLN A 1 89 ? -11.216 20.843 -1.564 1.00 0.00 89 GLN A C 7
ATOM 11790 O O . GLN A 1 89 ? -11.853 20.223 -2.414 1.00 0.00 89 GLN A O 7
ATOM 11804 N N . CYS A 1 90 ? -11.439 20.772 -0.260 1.00 0.00 90 CYS A N 7
ATOM 11805 C CA . CYS A 1 90 ? -12.491 19.924 0.274 1.00 0.00 90 CYS A CA 7
ATOM 11806 C C . CYS A 1 90 ? -12.279 19.789 1.784 1.00 0.00 90 CYS A C 7
ATOM 11807 O O . CYS A 1 90 ? -11.218 19.356 2.229 1.00 0.00 90 CYS A O 7
ATOM 11815 N N . ASP A 1 91 ? -13.307 20.169 2.529 1.00 0.00 91 ASP A N 7
ATOM 11816 C CA . ASP A 1 91 ? -13.247 20.096 3.979 1.00 0.00 91 ASP A CA 7
ATOM 11817 C C . ASP A 1 91 ? -12.840 18.682 4.398 1.00 0.00 91 ASP A C 7
ATOM 11818 O O . ASP A 1 91 ? -11.942 18.508 5.221 1.00 0.00 91 ASP A O 7
ATOM 11827 N N . THR A 1 92 ? -13.519 17.707 3.812 1.00 0.00 92 THR A N 7
ATOM 11828 C CA . THR A 1 92 ? -13.240 16.313 4.114 1.00 0.00 92 THR A CA 7
ATOM 11829 C C . THR A 1 92 ? -13.128 15.500 2.822 1.00 0.00 92 THR A C 7
ATOM 11830 O O . THR A 1 92 ? -14.057 15.479 2.016 1.00 0.00 92 THR A O 7
ATOM 11841 N N . ILE A 1 93 ? -11.984 14.850 2.667 1.00 0.00 93 ILE A N 7
ATOM 11842 C CA . ILE A 1 93 ? -11.740 14.037 1.488 1.00 0.00 93 ILE A CA 7
ATOM 11843 C C . ILE A 1 93 ? -11.165 12.686 1.915 1.00 0.00 93 ILE A C 7
ATOM 11844 O O . ILE A 1 93 ? -10.519 12.583 2.958 1.00 0.00 93 ILE A O 7
ATOM 11860 N N . THR A 1 94 ? -11.419 11.682 1.089 1.00 0.00 94 THR A N 7
ATOM 11861 C CA . THR A 1 94 ? -10.935 10.341 1.369 1.00 0.00 94 THR A CA 7
ATOM 11862 C C . THR A 1 94 ? -9.803 9.971 0.408 1.00 0.00 94 THR A C 7
ATOM 11863 O O . THR A 1 94 ? -9.633 10.608 -0.631 1.00 0.00 94 THR A O 7
ATOM 11874 N N . ILE A 1 95 ? -9.058 8.944 0.789 1.00 0.00 95 ILE A N 7
ATOM 11875 C CA . ILE A 1 95 ? -7.947 8.482 -0.026 1.00 0.00 95 ILE A CA 7
ATOM 11876 C C . ILE A 1 95 ? -7.913 6.953 -0.014 1.00 0.00 95 ILE A C 7
ATOM 11877 O O . ILE A 1 95 ? -8.164 6.331 1.017 1.00 0.00 95 ILE A O 7
ATOM 11893 N N . LEU A 1 96 ? -7.599 6.390 -1.172 1.00 0.00 96 LEU A N 7
ATOM 11894 C CA . LEU A 1 96 ? -7.528 4.945 -1.308 1.00 0.00 96 LEU A CA 7
ATOM 11895 C C . LEU A 1 96 ? -6.071 4.528 -1.512 1.00 0.00 96 LEU A C 7
ATOM 11896 O O . LEU A 1 96 ? -5.466 4.851 -2.534 1.00 0.00 96 LEU A O 7
ATOM 11912 N N . ALA A 1 97 ? -5.548 3.815 -0.525 1.00 0.00 97 ALA A N 7
ATOM 11913 C CA . ALA A 1 97 ? -4.173 3.349 -0.584 1.00 0.00 97 ALA A CA 7
ATOM 11914 C C . ALA A 1 97 ? -4.148 1.827 -0.440 1.00 0.00 97 ALA A C 7
ATOM 11915 O O . ALA A 1 97 ? -5.189 1.201 -0.241 1.00 0.00 97 ALA A O 7
ATOM 11922 N N . GLN A 1 98 ? -2.949 1.274 -0.545 1.00 0.00 98 GLN A N 7
ATOM 11923 C CA . GLN A 1 98 ? -2.775 -0.164 -0.429 1.00 0.00 98 GLN A CA 7
ATOM 11924 C C . GLN A 1 98 ? -1.287 -0.517 -0.385 1.00 0.00 98 GLN A C 7
ATOM 11925 O O . GLN A 1 98 ? -0.654 -0.685 -1.426 1.00 0.00 98 GLN A O 7
ATOM 11939 N N . TYR A 1 99 ? -0.771 -0.618 0.831 1.00 0.00 99 TYR A N 7
ATOM 11940 C CA . TYR A 1 99 ? 0.631 -0.948 1.025 1.00 0.00 99 TYR A CA 7
ATOM 11941 C C . TYR A 1 99 ? 1.064 -2.074 0.084 1.00 0.00 99 TYR A C 7
ATOM 11942 O O . TYR A 1 99 ? 0.331 -3.042 -0.110 1.00 0.00 99 TYR A O 7
ATOM 11960 N N . ASN A 1 100 ? 2.254 -1.910 -0.475 1.00 0.00 100 ASN A N 7
ATOM 11961 C CA . ASN A 1 100 ? 2.794 -2.901 -1.391 1.00 0.00 100 ASN A CA 7
ATOM 11962 C C . ASN A 1 100 ? 4.187 -3.320 -0.918 1.00 0.00 100 ASN A C 7
ATOM 11963 O O . ASN A 1 100 ? 5.119 -2.517 -0.931 1.00 0.00 100 ASN A O 7
ATOM 11974 N N . PRO A 1 101 ? 4.288 -4.611 -0.501 1.00 0.00 101 PRO A N 7
ATOM 11975 C CA . PRO A 1 101 ? 5.552 -5.146 -0.025 1.00 0.00 101 PRO A CA 7
ATOM 11976 C C . PRO A 1 101 ? 6.509 -5.411 -1.190 1.00 0.00 101 PRO A C 7
ATOM 11977 O O . PRO A 1 101 ? 7.055 -6.507 -1.312 1.00 0.00 101 PRO A O 7
ATOM 11988 N N . HIS A 1 102 ? 6.682 -4.390 -2.015 1.00 0.00 102 HIS A N 7
ATOM 11989 C CA . HIS A 1 102 ? 7.563 -4.499 -3.166 1.00 0.00 102 HIS A CA 7
ATOM 11990 C C . HIS A 1 102 ? 8.446 -3.252 -3.256 1.00 0.00 102 HIS A C 7
ATOM 11991 O O . HIS A 1 102 ? 9.655 -3.357 -3.457 1.00 0.00 102 HIS A O 7
ATOM 12005 N N . VAL A 1 103 ? 7.807 -2.102 -3.102 1.00 0.00 103 VAL A N 7
ATOM 12006 C CA . VAL A 1 103 ? 8.520 -0.837 -3.164 1.00 0.00 103 VAL A CA 7
ATOM 12007 C C . VAL A 1 103 ? 9.509 -0.757 -2.000 1.00 0.00 103 VAL A C 7
ATOM 12008 O O . VAL A 1 103 ? 9.313 -1.398 -0.968 1.00 0.00 103 VAL A O 7
ATOM 12021 N N . HIS A 1 104 ? 10.551 0.036 -2.204 1.00 0.00 104 HIS A N 7
ATOM 12022 C CA . HIS A 1 104 ? 11.572 0.208 -1.184 1.00 0.00 104 HIS A CA 7
ATOM 12023 C C . HIS A 1 104 ? 12.471 1.390 -1.553 1.00 0.00 104 HIS A C 7
ATOM 12024 O O . HIS A 1 104 ? 12.368 1.934 -2.651 1.00 0.00 104 HIS A O 7
ATOM 12038 N N . GLN A 1 105 ? 13.333 1.752 -0.614 1.00 0.00 105 GLN A N 7
ATOM 12039 C CA . GLN A 1 105 ? 14.250 2.859 -0.826 1.00 0.00 105 GLN A CA 7
ATOM 12040 C C . GLN A 1 105 ? 13.547 4.190 -0.550 1.00 0.00 105 GLN A C 7
ATOM 12041 O O . GLN A 1 105 ? 12.413 4.398 -0.978 1.00 0.00 105 GLN A O 7
ATOM 12055 N N . LEU A 1 106 ? 14.251 5.057 0.163 1.00 0.00 106 LEU A N 7
ATOM 12056 C CA . LEU A 1 106 ? 13.709 6.362 0.501 1.00 0.00 106 LEU A CA 7
ATOM 12057 C C . LEU A 1 106 ? 14.726 7.444 0.129 1.00 0.00 106 LEU A C 7
ATOM 12058 O O . LEU A 1 106 ? 15.530 7.857 0.963 1.00 0.00 106 LEU A O 7
ATOM 12074 N N . SER A 1 107 ? 14.657 7.871 -1.123 1.00 0.00 107 SER A N 7
ATOM 12075 C CA . SER A 1 107 ? 15.561 8.896 -1.616 1.00 0.00 107 SER A CA 7
ATOM 12076 C C . SER A 1 107 ? 15.724 9.998 -0.567 1.00 0.00 107 SER A C 7
ATOM 12077 O O . SER A 1 107 ? 14.737 10.553 -0.087 1.00 0.00 107 SER A O 7
ATOM 12085 N N . SER A 1 108 ? 16.976 10.281 -0.241 1.00 0.00 108 SER A N 7
ATOM 12086 C CA . SER A 1 108 ? 17.281 11.306 0.742 1.00 0.00 108 SER A CA 7
ATOM 12087 C C . SER A 1 108 ? 18.709 11.816 0.541 1.00 0.00 108 SER A C 7
ATOM 12088 O O . SER A 1 108 ? 19.570 11.086 0.053 1.00 0.00 108 SER A O 7
ATOM 12096 N N . HIS A 1 109 ? 18.917 13.066 0.928 1.00 0.00 109 HIS A N 7
ATOM 12097 C CA . HIS A 1 109 ? 20.227 13.682 0.797 1.00 0.00 109 HIS A CA 7
ATOM 12098 C C . HIS A 1 109 ? 20.805 13.959 2.186 1.00 0.00 109 HIS A C 7
ATOM 12099 O O . HIS A 1 109 ? 20.746 15.087 2.673 1.00 0.00 109 HIS A O 7
ATOM 12113 N N . SER A 1 110 ? 21.351 12.911 2.785 1.00 0.00 110 SER A N 7
ATOM 12114 C CA . SER A 1 110 ? 21.940 13.028 4.108 1.00 0.00 110 SER A CA 7
ATOM 12115 C C . SER A 1 110 ? 23.196 13.898 4.047 1.00 0.00 110 SER A C 7
ATOM 12116 O O . SER A 1 110 ? 23.715 14.172 2.966 1.00 0.00 110 SER A O 7
ATOM 12124 N N . ARG A 1 111 ? 23.650 14.310 5.222 1.00 0.00 111 ARG A N 7
ATOM 12125 C CA . ARG A 1 111 ? 24.836 15.143 5.316 1.00 0.00 111 ARG A CA 7
ATOM 12126 C C . ARG A 1 111 ? 25.244 15.324 6.780 1.00 0.00 111 ARG A C 7
ATOM 12127 O O . ARG A 1 111 ? 24.398 15.289 7.672 1.00 0.00 111 ARG A O 7
ATOM 12148 N N . SER A 1 112 ? 26.540 15.513 6.981 1.00 0.00 112 SER A N 7
ATOM 12149 C CA . SER A 1 112 ? 27.069 15.699 8.321 1.00 0.00 112 SER A CA 7
ATOM 12150 C C . SER A 1 112 ? 28.285 16.627 8.279 1.00 0.00 112 SER A C 7
ATOM 12151 O O . SER A 1 112 ? 28.974 16.708 7.263 1.00 0.00 112 SER A O 7
ATOM 12159 N N . GLY A 1 113 ? 28.512 17.303 9.395 1.00 0.00 113 GLY A N 7
ATOM 12160 C CA . GLY A 1 113 ? 29.633 18.222 9.499 1.00 0.00 113 GLY A CA 7
ATOM 12161 C C . GLY A 1 113 ? 30.595 17.791 10.608 1.00 0.00 113 GLY A C 7
ATOM 12162 O O . GLY A 1 113 ? 30.517 16.667 11.100 1.00 0.00 113 GLY A O 7
ATOM 12166 N N . PRO A 1 114 ? 31.504 18.732 10.978 1.00 0.00 114 PRO A N 7
ATOM 12167 C CA . PRO A 1 114 ? 32.480 18.461 12.019 1.00 0.00 114 PRO A CA 7
ATOM 12168 C C . PRO A 1 114 ? 31.829 18.496 13.404 1.00 0.00 114 PRO A C 7
ATOM 12169 O O . PRO A 1 114 ? 30.652 18.829 13.532 1.00 0.00 114 PRO A O 7
ATOM 12180 N N . SER A 1 115 ? 32.624 18.147 14.405 1.00 0.00 115 SER A N 7
ATOM 12181 C CA . SER A 1 115 ? 32.139 18.134 15.775 1.00 0.00 115 SER A CA 7
ATOM 12182 C C . SER A 1 115 ? 33.313 17.974 16.743 1.00 0.00 115 SER A C 7
ATOM 12183 O O . SER A 1 115 ? 34.433 17.683 16.324 1.00 0.00 115 SER A O 7
ATOM 12191 N N . SER A 1 116 ? 33.017 18.170 18.020 1.00 0.00 116 SER A N 7
ATOM 12192 C CA . SER A 1 116 ? 34.033 18.050 19.051 1.00 0.00 116 SER A CA 7
ATOM 12193 C C . SER A 1 116 ? 34.461 16.589 19.197 1.00 0.00 116 SER A C 7
ATOM 12194 O O . SER A 1 116 ? 33.799 15.690 18.681 1.00 0.00 116 SER A O 7
ATOM 12202 N N . GLY A 1 117 ? 35.566 16.397 19.903 1.00 0.00 117 GLY A N 7
ATOM 12203 C CA . GLY A 1 117 ? 36.090 15.059 20.123 1.00 0.00 117 GLY A CA 7
ATOM 12204 C C . GLY A 1 117 ? 35.220 14.286 21.116 1.00 0.00 117 GLY A C 7
ATOM 12205 O O . GLY A 1 117 ? 35.735 13.547 21.954 1.00 0.00 117 GLY A O 7
ATOM 12209 N N . GLY A 1 1 ? -35.087 5.766 -4.872 1.00 0.00 1 GLY A N 8
ATOM 12210 C CA . GLY A 1 1 ? -35.337 5.058 -3.628 1.00 0.00 1 GLY A CA 8
ATOM 12211 C C . GLY A 1 1 ? -34.290 5.417 -2.572 1.00 0.00 1 GLY A C 8
ATOM 12212 O O . GLY A 1 1 ? -33.675 6.481 -2.639 1.00 0.00 1 GLY A O 8
ATOM 12216 N N . SER A 1 2 ? -34.119 4.510 -1.622 1.00 0.00 2 SER A N 8
ATOM 12217 C CA . SER A 1 2 ? -33.157 4.718 -0.553 1.00 0.00 2 SER A CA 8
ATOM 12218 C C . SER A 1 2 ? -33.155 3.514 0.391 1.00 0.00 2 SER A C 8
ATOM 12219 O O . SER A 1 2 ? -33.778 3.551 1.451 1.00 0.00 2 SER A O 8
ATOM 12227 N N . SER A 1 3 ? -32.447 2.476 -0.028 1.00 0.00 3 SER A N 8
ATOM 12228 C CA . SER A 1 3 ? -32.356 1.263 0.767 1.00 0.00 3 SER A CA 8
ATOM 12229 C C . SER A 1 3 ? -30.936 1.101 1.313 1.00 0.00 3 SER A C 8
ATOM 12230 O O . SER A 1 3 ? -29.996 1.707 0.800 1.00 0.00 3 SER A O 8
ATOM 12238 N N . GLY A 1 4 ? -30.823 0.280 2.347 1.00 0.00 4 GLY A N 8
ATOM 12239 C CA . GLY A 1 4 ? -29.534 0.030 2.968 1.00 0.00 4 GLY A CA 8
ATOM 12240 C C . GLY A 1 4 ? -28.703 -0.947 2.133 1.00 0.00 4 GLY A C 8
ATOM 12241 O O . GLY A 1 4 ? -28.981 -1.152 0.953 1.00 0.00 4 GLY A O 8
ATOM 12245 N N . SER A 1 5 ? -27.701 -1.524 2.780 1.00 0.00 5 SER A N 8
ATOM 12246 C CA . SER A 1 5 ? -26.828 -2.475 2.112 1.00 0.00 5 SER A CA 8
ATOM 12247 C C . SER A 1 5 ? -26.376 -3.553 3.099 1.00 0.00 5 SER A C 8
ATOM 12248 O O . SER A 1 5 ? -25.672 -3.260 4.065 1.00 0.00 5 SER A O 8
ATOM 12256 N N . SER A 1 6 ? -26.799 -4.778 2.823 1.00 0.00 6 SER A N 8
ATOM 12257 C CA . SER A 1 6 ? -26.447 -5.901 3.675 1.00 0.00 6 SER A CA 8
ATOM 12258 C C . SER A 1 6 ? -24.939 -6.153 3.611 1.00 0.00 6 SER A C 8
ATOM 12259 O O . SER A 1 6 ? -24.315 -5.949 2.571 1.00 0.00 6 SER A O 8
ATOM 12267 N N . GLY A 1 7 ? -24.397 -6.592 4.738 1.00 0.00 7 GLY A N 8
ATOM 12268 C CA . GLY A 1 7 ? -22.974 -6.874 4.823 1.00 0.00 7 GLY A CA 8
ATOM 12269 C C . GLY A 1 7 ? -22.657 -7.729 6.052 1.00 0.00 7 GLY A C 8
ATOM 12270 O O . GLY A 1 7 ? -23.428 -8.618 6.409 1.00 0.00 7 GLY A O 8
ATOM 12274 N N . GLY A 1 8 ? -21.521 -7.429 6.664 1.00 0.00 8 GLY A N 8
ATOM 12275 C CA . GLY A 1 8 ? -21.093 -8.159 7.845 1.00 0.00 8 GLY A CA 8
ATOM 12276 C C . GLY A 1 8 ? -19.929 -9.097 7.518 1.00 0.00 8 GLY A C 8
ATOM 12277 O O . GLY A 1 8 ? -20.055 -10.315 7.641 1.00 0.00 8 GLY A O 8
ATOM 12281 N N . GLU A 1 9 ? -18.822 -8.494 7.108 1.00 0.00 9 GLU A N 8
ATOM 12282 C CA . GLU A 1 9 ? -17.637 -9.260 6.763 1.00 0.00 9 GLU A CA 8
ATOM 12283 C C . GLU A 1 9 ? -16.687 -9.337 7.960 1.00 0.00 9 GLU A C 8
ATOM 12284 O O . GLU A 1 9 ? -16.293 -8.310 8.511 1.00 0.00 9 GLU A O 8
ATOM 12296 N N . ARG A 1 10 ? -16.347 -10.564 8.326 1.00 0.00 10 ARG A N 8
ATOM 12297 C CA . ARG A 1 10 ? -15.450 -10.788 9.448 1.00 0.00 10 ARG A CA 8
ATOM 12298 C C . ARG A 1 10 ? -14.029 -10.354 9.086 1.00 0.00 10 ARG A C 8
ATOM 12299 O O . ARG A 1 10 ? -13.614 -10.471 7.934 1.00 0.00 10 ARG A O 8
ATOM 12320 N N . ARG A 1 11 ? -13.321 -9.860 10.092 1.00 0.00 11 ARG A N 8
ATOM 12321 C CA . ARG A 1 11 ? -11.954 -9.408 9.894 1.00 0.00 11 ARG A CA 8
ATOM 12322 C C . ARG A 1 11 ? -11.126 -10.500 9.215 1.00 0.00 11 ARG A C 8
ATOM 12323 O O . ARG A 1 11 ? -11.130 -11.650 9.654 1.00 0.00 11 ARG A O 8
ATOM 12344 N N . LYS A 1 12 ? -10.436 -10.104 8.156 1.00 0.00 12 LYS A N 8
ATOM 12345 C CA . LYS A 1 12 ? -9.605 -11.035 7.413 1.00 0.00 12 LYS A CA 8
ATOM 12346 C C . LYS A 1 12 ? -8.924 -10.296 6.259 1.00 0.00 12 LYS A C 8
ATOM 12347 O O . LYS A 1 12 ? -9.446 -9.299 5.762 1.00 0.00 12 LYS A O 8
ATOM 12366 N N . ASP A 1 13 ? -7.769 -10.812 5.867 1.00 0.00 13 ASP A N 8
ATOM 12367 C CA . ASP A 1 13 ? -7.011 -10.213 4.782 1.00 0.00 13 ASP A CA 8
ATOM 12368 C C . ASP A 1 13 ? -6.369 -11.320 3.943 1.00 0.00 13 ASP A C 8
ATOM 12369 O O . ASP A 1 13 ? -5.807 -12.270 4.487 1.00 0.00 13 ASP A O 8
ATOM 12378 N N . ARG A 1 14 ? -6.473 -11.161 2.632 1.00 0.00 14 ARG A N 8
ATOM 12379 C CA . ARG A 1 14 ? -5.909 -12.134 1.712 1.00 0.00 14 ARG A CA 8
ATOM 12380 C C . ARG A 1 14 ? -4.385 -12.162 1.838 1.00 0.00 14 ARG A C 8
ATOM 12381 O O . ARG A 1 14 ? -3.772 -11.168 2.224 1.00 0.00 14 ARG A O 8
ATOM 12402 N N . PRO A 1 15 ? -3.801 -13.342 1.496 1.00 0.00 15 PRO A N 8
ATOM 12403 C CA . PRO A 1 15 ? -2.360 -13.513 1.566 1.00 0.00 15 PRO A CA 8
ATOM 12404 C C . PRO A 1 15 ? -1.665 -12.794 0.408 1.00 0.00 15 PRO A C 8
ATOM 12405 O O . PRO A 1 15 ? -0.473 -12.500 0.481 1.00 0.00 15 PRO A O 8
ATOM 12416 N N . TYR A 1 16 ? -2.441 -12.531 -0.633 1.00 0.00 16 TYR A N 8
ATOM 12417 C CA . TYR A 1 16 ? -1.915 -11.852 -1.805 1.00 0.00 16 TYR A CA 8
ATOM 12418 C C . TYR A 1 16 ? -1.165 -10.578 -1.410 1.00 0.00 16 TYR A C 8
ATOM 12419 O O . TYR A 1 16 ? 0.057 -10.590 -1.273 1.00 0.00 16 TYR A O 8
ATOM 12437 N N . VAL A 1 17 ? -1.929 -9.509 -1.240 1.00 0.00 17 VAL A N 8
ATOM 12438 C CA . VAL A 1 17 ? -1.352 -8.229 -0.863 1.00 0.00 17 VAL A CA 8
ATOM 12439 C C . VAL A 1 17 ? -2.294 -7.516 0.108 1.00 0.00 17 VAL A C 8
ATOM 12440 O O . VAL A 1 17 ? -3.510 -7.694 0.043 1.00 0.00 17 VAL A O 8
ATOM 12453 N N . GLU A 1 18 ? -1.698 -6.722 0.985 1.00 0.00 18 GLU A N 8
ATOM 12454 C CA . GLU A 1 18 ? -2.470 -5.980 1.968 1.00 0.00 18 GLU A CA 8
ATOM 12455 C C . GLU A 1 18 ? -3.653 -5.280 1.296 1.00 0.00 18 GLU A C 8
ATOM 12456 O O . GLU A 1 18 ? -3.474 -4.287 0.592 1.00 0.00 18 GLU A O 8
ATOM 12468 N N . GLU A 1 19 ? -4.836 -5.826 1.537 1.00 0.00 19 GLU A N 8
ATOM 12469 C CA . GLU A 1 19 ? -6.049 -5.266 0.964 1.00 0.00 19 GLU A CA 8
ATOM 12470 C C . GLU A 1 19 ? -6.008 -3.738 1.024 1.00 0.00 19 GLU A C 8
ATOM 12471 O O . GLU A 1 19 ? -5.258 -3.164 1.812 1.00 0.00 19 GLU A O 8
ATOM 12483 N N . PRO A 1 20 ? -6.846 -3.106 0.159 1.00 0.00 20 PRO A N 8
ATOM 12484 C CA . PRO A 1 20 ? -6.913 -1.655 0.107 1.00 0.00 20 PRO A CA 8
ATOM 12485 C C . PRO A 1 20 ? -7.678 -1.098 1.309 1.00 0.00 20 PRO A C 8
ATOM 12486 O O . PRO A 1 20 ? -8.502 -1.793 1.901 1.00 0.00 20 PRO A O 8
ATOM 12497 N N . ARG A 1 21 ? -7.378 0.151 1.633 1.00 0.00 21 ARG A N 8
ATOM 12498 C CA . ARG A 1 21 ? -8.027 0.810 2.754 1.00 0.00 21 ARG A CA 8
ATOM 12499 C C . ARG A 1 21 ? -8.515 2.200 2.342 1.00 0.00 21 ARG A C 8
ATOM 12500 O O . ARG A 1 21 ? -8.003 2.785 1.388 1.00 0.00 21 ARG A O 8
ATOM 12521 N N . HIS A 1 22 ? -9.500 2.690 3.081 1.00 0.00 22 HIS A N 8
ATOM 12522 C CA . HIS A 1 22 ? -10.063 4.000 2.805 1.00 0.00 22 HIS A CA 8
ATOM 12523 C C . HIS A 1 22 ? -9.762 4.944 3.970 1.00 0.00 22 HIS A C 8
ATOM 12524 O O . HIS A 1 22 ? -10.409 4.873 5.014 1.00 0.00 22 HIS A O 8
ATOM 12538 N N . VAL A 1 23 ? -8.780 5.807 3.754 1.00 0.00 23 VAL A N 8
ATOM 12539 C CA . VAL A 1 23 ? -8.386 6.764 4.773 1.00 0.00 23 VAL A CA 8
ATOM 12540 C C . VAL A 1 23 ? -9.057 8.110 4.490 1.00 0.00 23 VAL A C 8
ATOM 12541 O O . VAL A 1 23 ? -8.925 8.655 3.396 1.00 0.00 23 VAL A O 8
ATOM 12554 N N . LYS A 1 24 ? -9.762 8.606 5.496 1.00 0.00 24 LYS A N 8
ATOM 12555 C CA . LYS A 1 24 ? -10.454 9.878 5.369 1.00 0.00 24 LYS A CA 8
ATOM 12556 C C . LYS A 1 24 ? -9.493 11.014 5.723 1.00 0.00 24 LYS A C 8
ATOM 12557 O O . LYS A 1 24 ? -8.497 10.798 6.412 1.00 0.00 24 LYS A O 8
ATOM 12576 N N . VAL A 1 25 ? -9.825 12.201 5.236 1.00 0.00 25 VAL A N 8
ATOM 12577 C CA . VAL A 1 25 ? -9.003 13.371 5.492 1.00 0.00 25 VAL A CA 8
ATOM 12578 C C . VAL A 1 25 ? -9.900 14.533 5.925 1.00 0.00 25 VAL A C 8
ATOM 12579 O O . VAL A 1 25 ? -10.936 14.784 5.312 1.00 0.00 25 VAL A O 8
ATOM 12592 N N . GLN A 1 26 ? -9.468 15.212 6.978 1.00 0.00 26 GLN A N 8
ATOM 12593 C CA . GLN A 1 26 ? -10.218 16.341 7.500 1.00 0.00 26 GLN A CA 8
ATOM 12594 C C . GLN A 1 26 ? -9.485 17.650 7.198 1.00 0.00 26 GLN A C 8
ATOM 12595 O O . GLN A 1 26 ? -8.991 18.312 8.109 1.00 0.00 26 GLN A O 8
ATOM 12609 N N . LYS A 1 27 ? -9.439 17.984 5.917 1.00 0.00 27 LYS A N 8
ATOM 12610 C CA . LYS A 1 27 ? -8.775 19.202 5.485 1.00 0.00 27 LYS A CA 8
ATOM 12611 C C . LYS A 1 27 ? -9.402 20.401 6.199 1.00 0.00 27 LYS A C 8
ATOM 12612 O O . LYS A 1 27 ? -8.877 20.872 7.207 1.00 0.00 27 LYS A O 8
ATOM 12631 N N . GLY A 1 28 ? -10.516 20.860 5.649 1.00 0.00 28 GLY A N 8
ATOM 12632 C CA . GLY A 1 28 ? -11.220 21.995 6.222 1.00 0.00 28 GLY A CA 8
ATOM 12633 C C . GLY A 1 28 ? -10.807 23.299 5.537 1.00 0.00 28 GLY A C 8
ATOM 12634 O O . GLY A 1 28 ? -11.610 23.923 4.845 1.00 0.00 28 GLY A O 8
ATOM 12638 N N . SER A 1 29 ? -9.554 23.672 5.753 1.00 0.00 29 SER A N 8
ATOM 12639 C CA . SER A 1 29 ? -9.024 24.891 5.164 1.00 0.00 29 SER A CA 8
ATOM 12640 C C . SER A 1 29 ? -7.495 24.879 5.224 1.00 0.00 29 SER A C 8
ATOM 12641 O O . SER A 1 29 ? -6.871 25.913 5.455 1.00 0.00 29 SER A O 8
ATOM 12649 N N . GLU A 1 30 ? -6.936 23.696 5.012 1.00 0.00 30 GLU A N 8
ATOM 12650 C CA . GLU A 1 30 ? -5.492 23.536 5.038 1.00 0.00 30 GLU A CA 8
ATOM 12651 C C . GLU A 1 30 ? -5.048 22.549 3.957 1.00 0.00 30 GLU A C 8
ATOM 12652 O O . GLU A 1 30 ? -5.855 21.769 3.453 1.00 0.00 30 GLU A O 8
ATOM 12664 N N . PRO A 1 31 ? -3.731 22.617 3.623 1.00 0.00 31 PRO A N 8
ATOM 12665 C CA . PRO A 1 31 ? -3.170 21.739 2.610 1.00 0.00 31 PRO A CA 8
ATOM 12666 C C . PRO A 1 31 ? -2.995 20.319 3.152 1.00 0.00 31 PRO A C 8
ATOM 12667 O O . PRO A 1 31 ? -3.137 20.086 4.351 1.00 0.00 31 PRO A O 8
ATOM 12678 N N . LEU A 1 32 ? -2.688 19.406 2.241 1.00 0.00 32 LEU A N 8
ATOM 12679 C CA . LEU A 1 32 ? -2.493 18.015 2.613 1.00 0.00 32 LEU A CA 8
ATOM 12680 C C . LEU A 1 32 ? -1.098 17.845 3.218 1.00 0.00 32 LEU A C 8
ATOM 12681 O O . LEU A 1 32 ? -0.958 17.351 4.336 1.00 0.00 32 LEU A O 8
ATOM 12697 N N . GLY A 1 33 ? -0.100 18.264 2.453 1.00 0.00 33 GLY A N 8
ATOM 12698 C CA . GLY A 1 33 ? 1.279 18.164 2.900 1.00 0.00 33 GLY A CA 8
ATOM 12699 C C . GLY A 1 33 ? 1.805 16.737 2.739 1.00 0.00 33 GLY A C 8
ATOM 12700 O O . GLY A 1 33 ? 2.060 16.050 3.727 1.00 0.00 33 GLY A O 8
ATOM 12704 N N . ILE A 1 34 ? 1.953 16.333 1.485 1.00 0.00 34 ILE A N 8
ATOM 12705 C CA . ILE A 1 34 ? 2.445 15.000 1.182 1.00 0.00 34 ILE A CA 8
ATOM 12706 C C . ILE A 1 34 ? 3.116 15.009 -0.193 1.00 0.00 34 ILE A C 8
ATOM 12707 O O . ILE A 1 34 ? 2.748 15.797 -1.062 1.00 0.00 34 ILE A O 8
ATOM 12723 N N . SER A 1 35 ? 4.091 14.125 -0.346 1.00 0.00 35 SER A N 8
ATOM 12724 C CA . SER A 1 35 ? 4.817 14.021 -1.600 1.00 0.00 35 SER A CA 8
ATOM 12725 C C . SER A 1 35 ? 4.381 12.765 -2.356 1.00 0.00 35 SER A C 8
ATOM 12726 O O . SER A 1 35 ? 3.994 11.771 -1.743 1.00 0.00 35 SER A O 8
ATOM 12734 N N . ILE A 1 36 ? 4.458 12.850 -3.676 1.00 0.00 36 ILE A N 8
ATOM 12735 C CA . ILE A 1 36 ? 4.075 11.733 -4.522 1.00 0.00 36 ILE A CA 8
ATOM 12736 C C . ILE A 1 36 ? 5.044 11.637 -5.702 1.00 0.00 36 ILE A C 8
ATOM 12737 O O . ILE A 1 36 ? 5.635 12.637 -6.108 1.00 0.00 36 ILE A O 8
ATOM 12753 N N . VAL A 1 37 ? 5.177 10.425 -6.220 1.00 0.00 37 VAL A N 8
ATOM 12754 C CA . VAL A 1 37 ? 6.064 10.186 -7.346 1.00 0.00 37 VAL A CA 8
ATOM 12755 C C . VAL A 1 37 ? 5.397 9.210 -8.317 1.00 0.00 37 VAL A C 8
ATOM 12756 O O . VAL A 1 37 ? 4.620 8.351 -7.904 1.00 0.00 37 VAL A O 8
ATOM 12769 N N . SER A 1 38 ? 5.725 9.376 -9.590 1.00 0.00 38 SER A N 8
ATOM 12770 C CA . SER A 1 38 ? 5.167 8.520 -10.624 1.00 0.00 38 SER A CA 8
ATOM 12771 C C . SER A 1 38 ? 6.195 7.468 -11.044 1.00 0.00 38 SER A C 8
ATOM 12772 O O . SER A 1 38 ? 7.397 7.732 -11.038 1.00 0.00 38 SER A O 8
ATOM 12780 N N . GLY A 1 39 ? 5.686 6.298 -11.401 1.00 0.00 39 GLY A N 8
ATOM 12781 C CA . GLY A 1 39 ? 6.545 5.205 -11.823 1.00 0.00 39 GLY A CA 8
ATOM 12782 C C . GLY A 1 39 ? 6.396 4.939 -13.323 1.00 0.00 39 GLY A C 8
ATOM 12783 O O . GLY A 1 39 ? 5.599 5.590 -13.996 1.00 0.00 39 GLY A O 8
ATOM 12787 N N . GLU A 1 40 ? 7.176 3.981 -13.801 1.00 0.00 40 GLU A N 8
ATOM 12788 C CA . GLU A 1 40 ? 7.141 3.621 -15.208 1.00 0.00 40 GLU A CA 8
ATOM 12789 C C . GLU A 1 40 ? 5.711 3.278 -15.633 1.00 0.00 40 GLU A C 8
ATOM 12790 O O . GLU A 1 40 ? 5.254 2.153 -15.437 1.00 0.00 40 GLU A O 8
ATOM 12802 N N . LYS A 1 41 ? 5.045 4.270 -16.207 1.00 0.00 41 LYS A N 8
ATOM 12803 C CA . LYS A 1 41 ? 3.677 4.088 -16.661 1.00 0.00 41 LYS A CA 8
ATOM 12804 C C . LYS A 1 41 ? 2.899 3.286 -15.615 1.00 0.00 41 LYS A C 8
ATOM 12805 O O . LYS A 1 41 ? 2.098 2.419 -15.962 1.00 0.00 41 LYS A O 8
ATOM 12824 N N . GLY A 1 42 ? 3.163 3.603 -14.356 1.00 0.00 42 GLY A N 8
ATOM 12825 C CA . GLY A 1 42 ? 2.498 2.923 -13.258 1.00 0.00 42 GLY A CA 8
ATOM 12826 C C . GLY A 1 42 ? 1.497 3.850 -12.565 1.00 0.00 42 GLY A C 8
ATOM 12827 O O . GLY A 1 42 ? 0.827 4.646 -13.220 1.00 0.00 42 GLY A O 8
ATOM 12831 N N . GLY A 1 43 ? 1.428 3.716 -11.249 1.00 0.00 43 GLY A N 8
ATOM 12832 C CA . GLY A 1 43 ? 0.520 4.531 -10.460 1.00 0.00 43 GLY A CA 8
ATOM 12833 C C . GLY A 1 43 ? 1.277 5.640 -9.725 1.00 0.00 43 GLY A C 8
ATOM 12834 O O . GLY A 1 43 ? 2.326 6.088 -10.183 1.00 0.00 43 GLY A O 8
ATOM 12838 N N . ILE A 1 44 ? 0.713 6.050 -8.598 1.00 0.00 44 ILE A N 8
ATOM 12839 C CA . ILE A 1 44 ? 1.322 7.097 -7.796 1.00 0.00 44 ILE A CA 8
ATOM 12840 C C . ILE A 1 44 ? 1.694 6.532 -6.424 1.00 0.00 44 ILE A C 8
ATOM 12841 O O . ILE A 1 44 ? 0.921 5.785 -5.826 1.00 0.00 44 ILE A O 8
ATOM 12857 N N . TYR A 1 45 ? 2.878 6.910 -5.965 1.00 0.00 45 TYR A N 8
ATOM 12858 C CA . TYR A 1 45 ? 3.362 6.450 -4.675 1.00 0.00 45 TYR A CA 8
ATOM 12859 C C . TYR A 1 45 ? 3.789 7.628 -3.797 1.00 0.00 45 TYR A C 8
ATOM 12860 O O . TYR A 1 45 ? 4.328 8.615 -4.296 1.00 0.00 45 TYR A O 8
ATOM 12878 N N . VAL A 1 46 ? 3.533 7.486 -2.505 1.00 0.00 46 VAL A N 8
ATOM 12879 C CA . VAL A 1 46 ? 3.884 8.527 -1.554 1.00 0.00 46 VAL A CA 8
ATOM 12880 C C . VAL A 1 46 ? 5.406 8.590 -1.412 1.00 0.00 46 VAL A C 8
ATOM 12881 O O . VAL A 1 46 ? 6.056 7.568 -1.200 1.00 0.00 46 VAL A O 8
ATOM 12894 N N . SER A 1 47 ? 5.930 9.801 -1.536 1.00 0.00 47 SER A N 8
ATOM 12895 C CA . SER A 1 47 ? 7.363 10.011 -1.425 1.00 0.00 47 SER A CA 8
ATOM 12896 C C . SER A 1 47 ? 7.699 10.612 -0.059 1.00 0.00 47 SER A C 8
ATOM 12897 O O . SER A 1 47 ? 8.858 10.611 0.355 1.00 0.00 47 SER A O 8
ATOM 12905 N N . LYS A 1 48 ? 6.666 11.111 0.603 1.00 0.00 48 LYS A N 8
ATOM 12906 C CA . LYS A 1 48 ? 6.837 11.714 1.914 1.00 0.00 48 LYS A CA 8
ATOM 12907 C C . LYS A 1 48 ? 5.493 12.258 2.400 1.00 0.00 48 LYS A C 8
ATOM 12908 O O . LYS A 1 48 ? 4.550 12.380 1.620 1.00 0.00 48 LYS A O 8
ATOM 12927 N N . VAL A 1 49 ? 5.447 12.569 3.687 1.00 0.00 49 VAL A N 8
ATOM 12928 C CA . VAL A 1 49 ? 4.233 13.096 4.287 1.00 0.00 49 VAL A CA 8
ATOM 12929 C C . VAL A 1 49 ? 4.603 14.011 5.456 1.00 0.00 49 VAL A C 8
ATOM 12930 O O . VAL A 1 49 ? 5.148 13.553 6.459 1.00 0.00 49 VAL A O 8
ATOM 12943 N N . THR A 1 50 ? 4.292 15.288 5.289 1.00 0.00 50 THR A N 8
ATOM 12944 C CA . THR A 1 50 ? 4.585 16.271 6.318 1.00 0.00 50 THR A CA 8
ATOM 12945 C C . THR A 1 50 ? 3.965 15.848 7.651 1.00 0.00 50 THR A C 8
ATOM 12946 O O . THR A 1 50 ? 2.884 15.261 7.679 1.00 0.00 50 THR A O 8
ATOM 12957 N N . VAL A 1 51 ? 4.676 16.163 8.724 1.00 0.00 51 VAL A N 8
ATOM 12958 C CA . VAL A 1 51 ? 4.209 15.823 10.057 1.00 0.00 51 VAL A CA 8
ATOM 12959 C C . VAL A 1 51 ? 3.512 17.037 10.674 1.00 0.00 51 VAL A C 8
ATOM 12960 O O . VAL A 1 51 ? 4.068 18.134 10.691 1.00 0.00 51 VAL A O 8
ATOM 12973 N N . GLY A 1 52 ? 2.305 16.800 11.166 1.00 0.00 52 GLY A N 8
ATOM 12974 C CA . GLY A 1 52 ? 1.526 17.861 11.782 1.00 0.00 52 GLY A CA 8
ATOM 12975 C C . GLY A 1 52 ? 0.561 18.489 10.774 1.00 0.00 52 GLY A C 8
ATOM 12976 O O . GLY A 1 52 ? -0.155 19.434 11.101 1.00 0.00 52 GLY A O 8
ATOM 12980 N N . SER A 1 53 ? 0.573 17.938 9.569 1.00 0.00 53 SER A N 8
ATOM 12981 C CA . SER A 1 53 ? -0.292 18.432 8.512 1.00 0.00 53 SER A CA 8
ATOM 12982 C C . SER A 1 53 ? -1.516 17.525 8.370 1.00 0.00 53 SER A C 8
ATOM 12983 O O . SER A 1 53 ? -1.556 16.436 8.941 1.00 0.00 53 SER A O 8
ATOM 12991 N N . ILE A 1 54 ? -2.485 18.008 7.607 1.00 0.00 54 ILE A N 8
ATOM 12992 C CA . ILE A 1 54 ? -3.707 17.254 7.383 1.00 0.00 54 ILE A CA 8
ATOM 12993 C C . ILE A 1 54 ? -3.364 15.772 7.217 1.00 0.00 54 ILE A C 8
ATOM 12994 O O . ILE A 1 54 ? -3.797 14.939 8.011 1.00 0.00 54 ILE A O 8
ATOM 13010 N N . ALA A 1 55 ? -2.590 15.489 6.180 1.00 0.00 55 ALA A N 8
ATOM 13011 C CA . ALA A 1 55 ? -2.184 14.123 5.900 1.00 0.00 55 ALA A CA 8
ATOM 13012 C C . ALA A 1 55 ? -1.877 13.406 7.217 1.00 0.00 55 ALA A C 8
ATOM 13013 O O . ALA A 1 55 ? -2.614 12.511 7.627 1.00 0.00 55 ALA A O 8
ATOM 13020 N N . HIS A 1 56 ? -0.788 13.827 7.843 1.00 0.00 56 HIS A N 8
ATOM 13021 C CA . HIS A 1 56 ? -0.375 13.237 9.104 1.00 0.00 56 HIS A CA 8
ATOM 13022 C C . HIS A 1 56 ? -1.605 12.972 9.974 1.00 0.00 56 HIS A C 8
ATOM 13023 O O . HIS A 1 56 ? -1.770 11.875 10.505 1.00 0.00 56 HIS A O 8
ATOM 13037 N N . GLN A 1 57 ? -2.437 13.996 10.094 1.00 0.00 57 GLN A N 8
ATOM 13038 C CA . GLN A 1 57 ? -3.648 13.888 10.891 1.00 0.00 57 GLN A CA 8
ATOM 13039 C C . GLN A 1 57 ? -4.520 12.741 10.377 1.00 0.00 57 GLN A C 8
ATOM 13040 O O . GLN A 1 57 ? -5.055 11.962 11.165 1.00 0.00 57 GLN A O 8
ATOM 13054 N N . ALA A 1 58 ? -4.636 12.673 9.059 1.00 0.00 58 ALA A N 8
ATOM 13055 C CA . ALA A 1 58 ? -5.435 11.634 8.431 1.00 0.00 58 ALA A CA 8
ATOM 13056 C C . ALA A 1 58 ? -4.820 10.267 8.739 1.00 0.00 58 ALA A C 8
ATOM 13057 O O . ALA A 1 58 ? -5.539 9.291 8.946 1.00 0.00 58 ALA A O 8
ATOM 13064 N N . GLY A 1 59 ? -3.495 10.241 8.758 1.00 0.00 59 GLY A N 8
ATOM 13065 C CA . GLY A 1 59 ? -2.775 9.011 9.037 1.00 0.00 59 GLY A CA 8
ATOM 13066 C C . GLY A 1 59 ? -2.201 8.408 7.753 1.00 0.00 59 GLY A C 8
ATOM 13067 O O . GLY A 1 59 ? -2.458 7.247 7.439 1.00 0.00 59 GLY A O 8
ATOM 13071 N N . LEU A 1 60 ? -1.434 9.225 7.046 1.00 0.00 60 LEU A N 8
ATOM 13072 C CA . LEU A 1 60 ? -0.821 8.787 5.803 1.00 0.00 60 LEU A CA 8
ATOM 13073 C C . LEU A 1 60 ? 0.627 8.373 6.072 1.00 0.00 60 LEU A C 8
ATOM 13074 O O . LEU A 1 60 ? 1.175 8.670 7.132 1.00 0.00 60 LEU A O 8
ATOM 13090 N N . GLU A 1 61 ? 1.206 7.692 5.093 1.00 0.00 61 GLU A N 8
ATOM 13091 C CA . GLU A 1 61 ? 2.579 7.234 5.211 1.00 0.00 61 GLU A CA 8
ATOM 13092 C C . GLU A 1 61 ? 3.167 6.956 3.825 1.00 0.00 61 GLU A C 8
ATOM 13093 O O . GLU A 1 61 ? 2.436 6.898 2.838 1.00 0.00 61 GLU A O 8
ATOM 13105 N N . TYR A 1 62 ? 4.481 6.792 3.797 1.00 0.00 62 TYR A N 8
ATOM 13106 C CA . TYR A 1 62 ? 5.175 6.522 2.549 1.00 0.00 62 TYR A CA 8
ATOM 13107 C C . TYR A 1 62 ? 5.043 5.049 2.156 1.00 0.00 62 TYR A C 8
ATOM 13108 O O . TYR A 1 62 ? 4.852 4.189 3.015 1.00 0.00 62 TYR A O 8
ATOM 13126 N N . GLY A 1 63 ? 5.150 4.804 0.859 1.00 0.00 63 GLY A N 8
ATOM 13127 C CA . GLY A 1 63 ? 5.045 3.450 0.342 1.00 0.00 63 GLY A CA 8
ATOM 13128 C C . GLY A 1 63 ? 3.584 3.067 0.101 1.00 0.00 63 GLY A C 8
ATOM 13129 O O . GLY A 1 63 ? 3.301 2.053 -0.537 1.00 0.00 63 GLY A O 8
ATOM 13133 N N . ASP A 1 64 ? 2.693 3.898 0.623 1.00 0.00 64 ASP A N 8
ATOM 13134 C CA . ASP A 1 64 ? 1.268 3.659 0.472 1.00 0.00 64 ASP A CA 8
ATOM 13135 C C . ASP A 1 64 ? 0.821 4.124 -0.915 1.00 0.00 64 ASP A C 8
ATOM 13136 O O . ASP A 1 64 ? 0.570 5.309 -1.125 1.00 0.00 64 ASP A O 8
ATOM 13145 N N . GLN A 1 65 ? 0.736 3.165 -1.826 1.00 0.00 65 GLN A N 8
ATOM 13146 C CA . GLN A 1 65 ? 0.324 3.462 -3.188 1.00 0.00 65 GLN A CA 8
ATOM 13147 C C . GLN A 1 65 ? -1.118 3.975 -3.206 1.00 0.00 65 GLN A C 8
ATOM 13148 O O . GLN A 1 65 ? -2.022 3.315 -2.696 1.00 0.00 65 GLN A O 8
ATOM 13162 N N . LEU A 1 66 ? -1.287 5.148 -3.799 1.00 0.00 66 LEU A N 8
ATOM 13163 C CA . LEU A 1 66 ? -2.604 5.757 -3.891 1.00 0.00 66 LEU A CA 8
ATOM 13164 C C . LEU A 1 66 ? -3.366 5.138 -5.064 1.00 0.00 66 LEU A C 8
ATOM 13165 O O . LEU A 1 66 ? -3.044 5.396 -6.223 1.00 0.00 66 LEU A O 8
ATOM 13181 N N . LEU A 1 67 ? -4.363 4.335 -4.723 1.00 0.00 67 LEU A N 8
ATOM 13182 C CA . LEU A 1 67 ? -5.174 3.678 -5.734 1.00 0.00 67 LEU A CA 8
ATOM 13183 C C . LEU A 1 67 ? -6.182 4.679 -6.303 1.00 0.00 67 LEU A C 8
ATOM 13184 O O . LEU A 1 67 ? -6.238 4.888 -7.513 1.00 0.00 67 LEU A O 8
ATOM 13200 N N . GLU A 1 68 ? -6.952 5.271 -5.402 1.00 0.00 68 GLU A N 8
ATOM 13201 C CA . GLU A 1 68 ? -7.955 6.245 -5.799 1.00 0.00 68 GLU A CA 8
ATOM 13202 C C . GLU A 1 68 ? -8.074 7.345 -4.742 1.00 0.00 68 GLU A C 8
ATOM 13203 O O . GLU A 1 68 ? -8.027 7.068 -3.545 1.00 0.00 68 GLU A O 8
ATOM 13215 N N . PHE A 1 69 ? -8.225 8.570 -5.224 1.00 0.00 69 PHE A N 8
ATOM 13216 C CA . PHE A 1 69 ? -8.351 9.713 -4.335 1.00 0.00 69 PHE A CA 8
ATOM 13217 C C . PHE A 1 69 ? -9.760 10.305 -4.400 1.00 0.00 69 PHE A C 8
ATOM 13218 O O . PHE A 1 69 ? -10.097 11.015 -5.347 1.00 0.00 69 PHE A O 8
ATOM 13235 N N . ASN A 1 70 ? -10.547 9.991 -3.381 1.00 0.00 70 ASN A N 8
ATOM 13236 C CA . ASN A 1 70 ? -11.912 10.483 -3.310 1.00 0.00 70 ASN A CA 8
ATOM 13237 C C . ASN A 1 70 ? -12.677 10.033 -4.557 1.00 0.00 70 ASN A C 8
ATOM 13238 O O . ASN A 1 70 ? -13.728 10.586 -4.878 1.00 0.00 70 ASN A O 8
ATOM 13249 N N . GLY A 1 71 ? -12.120 9.033 -5.225 1.00 0.00 71 GLY A N 8
ATOM 13250 C CA . GLY A 1 71 ? -12.737 8.503 -6.429 1.00 0.00 71 GLY A CA 8
ATOM 13251 C C . GLY A 1 71 ? -11.779 8.587 -7.618 1.00 0.00 71 GLY A C 8
ATOM 13252 O O . GLY A 1 71 ? -11.720 7.672 -8.438 1.00 0.00 71 GLY A O 8
ATOM 13256 N N . ILE A 1 72 ? -11.052 9.693 -7.675 1.00 0.00 72 ILE A N 8
ATOM 13257 C CA . ILE A 1 72 ? -10.099 9.908 -8.750 1.00 0.00 72 ILE A CA 8
ATOM 13258 C C . ILE A 1 72 ? -9.140 8.718 -8.822 1.00 0.00 72 ILE A C 8
ATOM 13259 O O . ILE A 1 72 ? -8.568 8.315 -7.811 1.00 0.00 72 ILE A O 8
ATOM 13275 N N . ASN A 1 73 ? -8.995 8.188 -10.028 1.00 0.00 73 ASN A N 8
ATOM 13276 C CA . ASN A 1 73 ? -8.115 7.052 -10.245 1.00 0.00 73 ASN A CA 8
ATOM 13277 C C . ASN A 1 73 ? -6.670 7.543 -10.343 1.00 0.00 73 ASN A C 8
ATOM 13278 O O . ASN A 1 73 ? -6.316 8.262 -11.277 1.00 0.00 73 ASN A O 8
ATOM 13289 N N . LEU A 1 74 ? -5.872 7.135 -9.367 1.00 0.00 74 LEU A N 8
ATOM 13290 C CA . LEU A 1 74 ? -4.473 7.525 -9.331 1.00 0.00 74 LEU A CA 8
ATOM 13291 C C . LEU A 1 74 ? -3.672 6.617 -10.267 1.00 0.00 74 LEU A C 8
ATOM 13292 O O . LEU A 1 74 ? -2.740 7.071 -10.929 1.00 0.00 74 LEU A O 8
ATOM 13308 N N . ARG A 1 75 ? -4.063 5.352 -10.291 1.00 0.00 75 ARG A N 8
ATOM 13309 C CA . ARG A 1 75 ? -3.393 4.377 -11.134 1.00 0.00 75 ARG A CA 8
ATOM 13310 C C . ARG A 1 75 ? -3.082 4.985 -12.503 1.00 0.00 75 ARG A C 8
ATOM 13311 O O . ARG A 1 75 ? -2.055 4.674 -13.105 1.00 0.00 75 ARG A O 8
ATOM 13332 N N . SER A 1 76 ? -3.987 5.840 -12.956 1.00 0.00 76 SER A N 8
ATOM 13333 C CA . SER A 1 76 ? -3.821 6.494 -14.242 1.00 0.00 76 SER A CA 8
ATOM 13334 C C . SER A 1 76 ? -3.272 7.908 -14.044 1.00 0.00 76 SER A C 8
ATOM 13335 O O . SER A 1 76 ? -2.496 8.398 -14.864 1.00 0.00 76 SER A O 8
ATOM 13343 N N . ALA A 1 77 ? -3.696 8.525 -12.951 1.00 0.00 77 ALA A N 8
ATOM 13344 C CA . ALA A 1 77 ? -3.256 9.874 -12.634 1.00 0.00 77 ALA A CA 8
ATOM 13345 C C . ALA A 1 77 ? -1.727 9.924 -12.653 1.00 0.00 77 ALA A C 8
ATOM 13346 O O . ALA A 1 77 ? -1.066 8.952 -12.291 1.00 0.00 77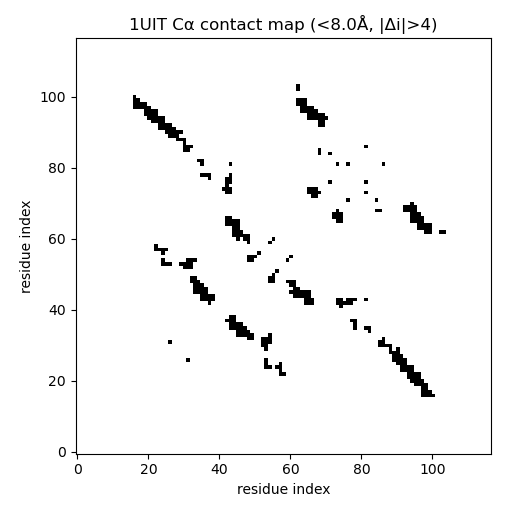 ALA A O 8
ATOM 13353 N N . THR A 1 78 ? -1.210 11.068 -13.078 1.00 0.00 78 THR A N 8
ATOM 13354 C CA . THR A 1 78 ? 0.229 11.258 -13.148 1.00 0.00 78 THR A CA 8
ATOM 13355 C C . THR A 1 78 ? 0.742 11.924 -11.870 1.00 0.00 78 THR A C 8
ATOM 13356 O O . THR A 1 78 ? -0.001 12.069 -10.900 1.00 0.00 78 THR A O 8
ATOM 13367 N N . GLU A 1 79 ? 2.008 12.313 -11.911 1.00 0.00 79 GLU A N 8
ATOM 13368 C CA . GLU A 1 79 ? 2.629 12.961 -10.768 1.00 0.00 79 GLU A CA 8
ATOM 13369 C C . GLU A 1 79 ? 2.128 14.401 -10.637 1.00 0.00 79 GLU A C 8
ATOM 13370 O O . GLU A 1 79 ? 1.919 14.891 -9.528 1.00 0.00 79 GLU A O 8
ATOM 13382 N N . GLN A 1 80 ? 1.949 15.038 -11.785 1.00 0.00 80 GLN A N 8
ATOM 13383 C CA . GLN A 1 80 ? 1.477 16.412 -11.813 1.00 0.00 80 GLN A CA 8
ATOM 13384 C C . GLN A 1 80 ? -0.004 16.472 -11.432 1.00 0.00 80 GLN A C 8
ATOM 13385 O O . GLN A 1 80 ? -0.418 17.343 -10.668 1.00 0.00 80 GLN A O 8
ATOM 13399 N N . GLN A 1 81 ? -0.762 15.534 -11.982 1.00 0.00 81 GLN A N 8
ATOM 13400 C CA . GLN A 1 81 ? -2.188 15.469 -11.709 1.00 0.00 81 GLN A CA 8
ATOM 13401 C C . GLN A 1 81 ? -2.432 15.081 -10.250 1.00 0.00 81 GLN A C 8
ATOM 13402 O O . GLN A 1 81 ? -3.325 15.624 -9.600 1.00 0.00 81 GLN A O 8
ATOM 13416 N N . ALA A 1 82 ? -1.623 14.144 -9.777 1.00 0.00 82 ALA A N 8
ATOM 13417 C CA . ALA A 1 82 ? -1.740 13.677 -8.406 1.00 0.00 82 ALA A CA 8
ATOM 13418 C C . ALA A 1 82 ? -1.444 14.834 -7.450 1.00 0.00 82 ALA A C 8
ATOM 13419 O O . ALA A 1 82 ? -2.133 15.008 -6.446 1.00 0.00 82 ALA A O 8
ATOM 13426 N N . ARG A 1 83 ? -0.417 15.597 -7.795 1.00 0.00 83 ARG A N 8
ATOM 13427 C CA . ARG A 1 83 ? -0.020 16.733 -6.981 1.00 0.00 83 ARG A CA 8
ATOM 13428 C C . ARG A 1 83 ? -1.139 17.776 -6.945 1.00 0.00 83 ARG A C 8
ATOM 13429 O O . ARG A 1 83 ? -1.109 18.696 -6.128 1.00 0.00 83 ARG A O 8
ATOM 13450 N N . LEU A 1 84 ? -2.099 17.599 -7.840 1.00 0.00 84 LEU A N 8
ATOM 13451 C CA . LEU A 1 84 ? -3.225 18.513 -7.922 1.00 0.00 84 LEU A CA 8
ATOM 13452 C C . LEU A 1 84 ? -4.435 17.890 -7.222 1.00 0.00 84 LEU A C 8
ATOM 13453 O O . LEU A 1 84 ? -5.017 18.496 -6.324 1.00 0.00 84 LEU A O 8
ATOM 13469 N N . ILE A 1 85 ? -4.777 16.687 -7.661 1.00 0.00 85 ILE A N 8
ATOM 13470 C CA . ILE A 1 85 ? -5.906 15.975 -7.088 1.00 0.00 85 ILE A CA 8
ATOM 13471 C C . ILE A 1 85 ? -5.820 16.034 -5.561 1.00 0.00 85 ILE A C 8
ATOM 13472 O O . ILE A 1 85 ? -6.793 16.382 -4.894 1.00 0.00 85 ILE A O 8
ATOM 13488 N N . ILE A 1 86 ? -4.646 15.688 -5.053 1.00 0.00 86 ILE A N 8
ATOM 13489 C CA . ILE A 1 86 ? -4.420 15.698 -3.618 1.00 0.00 86 ILE A CA 8
ATOM 13490 C C . ILE A 1 86 ? -4.451 17.141 -3.110 1.00 0.00 86 ILE A C 8
ATOM 13491 O O . ILE A 1 86 ? -4.919 17.404 -2.004 1.00 0.00 86 ILE A O 8
ATOM 13507 N N . GLY A 1 87 ? -3.945 18.038 -3.944 1.00 0.00 87 GLY A N 8
ATOM 13508 C CA . GLY A 1 87 ? -3.909 19.448 -3.594 1.00 0.00 87 GLY A CA 8
ATOM 13509 C C . GLY A 1 87 ? -5.185 20.159 -4.047 1.00 0.00 87 GLY A C 8
ATOM 13510 O O . GLY A 1 87 ? -5.126 21.253 -4.606 1.00 0.00 87 GLY A O 8
ATOM 13514 N N . GLN A 1 88 ? -6.311 19.508 -3.791 1.00 0.00 88 GLN A N 8
ATOM 13515 C CA . GLN A 1 88 ? -7.599 20.064 -4.165 1.00 0.00 88 GLN A CA 8
ATOM 13516 C C . GLN A 1 88 ? -8.207 20.835 -2.992 1.00 0.00 88 GLN A C 8
ATOM 13517 O O . GLN A 1 88 ? -7.561 21.010 -1.959 1.00 0.00 88 GLN A O 8
ATOM 13531 N N . GLN A 1 89 ? -9.441 21.275 -3.189 1.00 0.00 89 GLN A N 8
ATOM 13532 C CA . GLN A 1 89 ? -10.142 22.023 -2.160 1.00 0.00 89 GLN A CA 8
ATOM 13533 C C . GLN A 1 89 ? -11.413 21.282 -1.739 1.00 0.00 89 GLN A C 8
ATOM 13534 O O . GLN A 1 89 ? -12.459 21.430 -2.369 1.00 0.00 89 GLN A O 8
ATOM 13548 N N . CYS A 1 90 ? -11.281 20.502 -0.676 1.00 0.00 90 CYS A N 8
ATOM 13549 C CA . CYS A 1 90 ? -12.406 19.738 -0.164 1.00 0.00 90 CYS A CA 8
ATOM 13550 C C . CYS A 1 90 ? -12.261 19.630 1.355 1.00 0.00 90 CYS A C 8
ATOM 13551 O O . CYS A 1 90 ? -11.280 19.077 1.851 1.00 0.00 90 CYS A O 8
ATOM 13559 N N . ASP A 1 91 ? -13.252 20.166 2.052 1.00 0.00 91 ASP A N 8
ATOM 13560 C CA . ASP A 1 91 ? -13.247 20.137 3.505 1.00 0.00 91 ASP A CA 8
ATOM 13561 C C . ASP A 1 91 ? -12.845 18.739 3.981 1.00 0.00 91 ASP A C 8
ATOM 13562 O O . ASP A 1 91 ? -11.946 18.596 4.807 1.00 0.00 91 ASP A O 8
ATOM 13571 N N . THR A 1 92 ? -13.532 17.744 3.439 1.00 0.00 92 THR A N 8
ATOM 13572 C CA . THR A 1 92 ? -13.258 16.363 3.798 1.00 0.00 92 THR A CA 8
ATOM 13573 C C . THR A 1 92 ? -13.146 15.498 2.541 1.00 0.00 92 THR A C 8
ATOM 13574 O O . THR A 1 92 ? -14.055 15.480 1.712 1.00 0.00 92 THR A O 8
ATOM 13585 N N . ILE A 1 93 ? -12.024 14.800 2.440 1.00 0.00 93 ILE A N 8
ATOM 13586 C CA . ILE A 1 93 ? -11.782 13.934 1.298 1.00 0.00 93 ILE A CA 8
ATOM 13587 C C . ILE A 1 93 ? -11.244 12.589 1.789 1.00 0.00 93 ILE A C 8
ATOM 13588 O O . ILE A 1 93 ? -10.614 12.516 2.843 1.00 0.00 93 ILE A O 8
ATOM 13604 N N . THR A 1 94 ? -11.512 11.558 1.002 1.00 0.00 94 THR A N 8
ATOM 13605 C CA . THR A 1 94 ? -11.062 10.219 1.343 1.00 0.00 94 THR A CA 8
ATOM 13606 C C . THR A 1 94 ? -9.949 9.771 0.393 1.00 0.00 94 THR A C 8
ATOM 13607 O O . THR A 1 94 ? -9.775 10.348 -0.680 1.00 0.00 94 THR A O 8
ATOM 13618 N N . ILE A 1 95 ? -9.225 8.748 0.821 1.00 0.00 95 ILE A N 8
ATOM 13619 C CA . ILE A 1 95 ? -8.134 8.217 0.022 1.00 0.00 95 ILE A CA 8
ATOM 13620 C C . ILE A 1 95 ? -8.171 6.688 0.068 1.00 0.00 95 ILE A C 8
ATOM 13621 O O . ILE A 1 95 ? -8.427 6.101 1.118 1.00 0.00 95 ILE A O 8
ATOM 13637 N N . LEU A 1 96 ? -7.912 6.087 -1.084 1.00 0.00 96 LEU A N 8
ATOM 13638 C CA . LEU A 1 96 ? -7.913 4.638 -1.189 1.00 0.00 96 LEU A CA 8
ATOM 13639 C C . LEU A 1 96 ? -6.485 4.148 -1.441 1.00 0.00 96 LEU A C 8
ATOM 13640 O O . LEU A 1 96 ? -6.021 4.138 -2.579 1.00 0.00 96 LEU A O 8
ATOM 13656 N N . ALA A 1 97 ? -5.830 3.754 -0.359 1.00 0.00 97 ALA A N 8
ATOM 13657 C CA . ALA A 1 97 ? -4.465 3.264 -0.448 1.00 0.00 97 ALA A CA 8
ATOM 13658 C C . ALA A 1 97 ? -4.468 1.737 -0.360 1.00 0.00 97 ALA A C 8
ATOM 13659 O O . ALA A 1 97 ? -5.501 1.131 -0.078 1.00 0.00 97 ALA A O 8
ATOM 13666 N N . GLN A 1 98 ? -3.302 1.159 -0.606 1.00 0.00 98 GLN A N 8
ATOM 13667 C CA . GLN A 1 98 ? -3.158 -0.286 -0.557 1.00 0.00 98 GLN A CA 8
ATOM 13668 C C . GLN A 1 98 ? -1.682 -0.668 -0.433 1.00 0.00 98 GLN A C 8
ATOM 13669 O O . GLN A 1 98 ? -1.042 -1.019 -1.423 1.00 0.00 98 GLN A O 8
ATOM 13683 N N . TYR A 1 99 ? -1.184 -0.589 0.793 1.00 0.00 99 TYR A N 8
ATOM 13684 C CA . TYR A 1 99 ? 0.205 -0.922 1.060 1.00 0.00 99 TYR A CA 8
ATOM 13685 C C . TYR A 1 99 ? 0.658 -2.108 0.206 1.00 0.00 99 TYR A C 8
ATOM 13686 O O . TYR A 1 99 ? -0.069 -3.091 0.068 1.00 0.00 99 TYR A O 8
ATOM 13704 N N . ASN A 1 100 ? 1.856 -1.977 -0.344 1.00 0.00 100 ASN A N 8
ATOM 13705 C CA . ASN A 1 100 ? 2.414 -3.026 -1.180 1.00 0.00 100 ASN A CA 8
ATOM 13706 C C . ASN A 1 100 ? 3.863 -3.287 -0.764 1.00 0.00 100 ASN A C 8
ATOM 13707 O O . ASN A 1 100 ? 4.707 -2.395 -0.845 1.00 0.00 100 ASN A O 8
ATOM 13718 N N . PRO A 1 101 ? 4.114 -4.546 -0.315 1.00 0.00 101 PRO A N 8
ATOM 13719 C CA . PRO A 1 101 ? 5.446 -4.936 0.114 1.00 0.00 101 PRO A CA 8
ATOM 13720 C C . PRO A 1 101 ? 6.371 -5.142 -1.087 1.00 0.00 101 PRO A C 8
ATOM 13721 O O . PRO A 1 101 ? 6.980 -6.201 -1.232 1.00 0.00 101 PRO A O 8
ATOM 13732 N N . HIS A 1 102 ? 6.447 -4.113 -1.918 1.00 0.00 102 HIS A N 8
ATOM 13733 C CA . HIS A 1 102 ? 7.288 -4.168 -3.102 1.00 0.00 102 HIS A CA 8
ATOM 13734 C C . HIS A 1 102 ? 7.481 -2.757 -3.660 1.00 0.00 102 HIS A C 8
ATOM 13735 O O . HIS A 1 102 ? 7.068 -2.467 -4.782 1.00 0.00 102 HIS A O 8
ATOM 13749 N N . VAL A 1 103 ? 8.110 -1.917 -2.852 1.00 0.00 103 VAL A N 8
ATOM 13750 C CA . VAL A 1 103 ? 8.364 -0.543 -3.251 1.00 0.00 103 VAL A CA 8
ATOM 13751 C C . VAL A 1 103 ? 9.701 -0.085 -2.665 1.00 0.00 103 VAL A C 8
ATOM 13752 O O . VAL A 1 103 ? 9.849 0.010 -1.448 1.00 0.00 103 VAL A O 8
ATOM 13765 N N . HIS A 1 104 ? 10.640 0.188 -3.559 1.00 0.00 104 HIS A N 8
ATOM 13766 C CA . HIS A 1 104 ? 11.960 0.634 -3.146 1.00 0.00 104 HIS A CA 8
ATOM 13767 C C . HIS A 1 104 ? 12.357 1.874 -3.949 1.00 0.00 104 HIS A C 8
ATOM 13768 O O . HIS A 1 104 ? 11.752 2.172 -4.978 1.00 0.00 104 HIS A O 8
ATOM 13782 N N . GLN A 1 105 ? 13.371 2.564 -3.448 1.00 0.00 105 GLN A N 8
ATOM 13783 C CA . GLN A 1 105 ? 13.856 3.766 -4.105 1.00 0.00 105 GLN A CA 8
ATOM 13784 C C . GLN A 1 105 ? 14.626 3.401 -5.376 1.00 0.00 105 GLN A C 8
ATOM 13785 O O . GLN A 1 105 ? 15.393 2.440 -5.388 1.00 0.00 105 GLN A O 8
ATOM 13799 N N . LEU A 1 106 ? 14.394 4.188 -6.417 1.00 0.00 106 LEU A N 8
ATOM 13800 C CA . LEU A 1 106 ? 15.056 3.961 -7.690 1.00 0.00 106 LEU A CA 8
ATOM 13801 C C . LEU A 1 106 ? 14.891 5.198 -8.574 1.00 0.00 106 LEU A C 8
ATOM 13802 O O . LEU A 1 106 ? 14.020 5.235 -9.441 1.00 0.00 106 LEU A O 8
ATOM 13818 N N . SER A 1 107 ? 15.742 6.182 -8.324 1.00 0.00 107 SER A N 8
ATOM 13819 C CA . SER A 1 107 ? 15.702 7.418 -9.087 1.00 0.00 107 SER A CA 8
ATOM 13820 C C . SER A 1 107 ? 16.629 8.456 -8.450 1.00 0.00 107 SER A C 8
ATOM 13821 O O . SER A 1 107 ? 17.060 8.293 -7.310 1.00 0.00 107 SER A O 8
ATOM 13829 N N . SER A 1 108 ? 16.909 9.501 -9.216 1.00 0.00 108 SER A N 8
ATOM 13830 C CA . SER A 1 108 ? 17.777 10.565 -8.741 1.00 0.00 108 SER A CA 8
ATOM 13831 C C . SER A 1 108 ? 17.397 11.888 -9.410 1.00 0.00 108 SER A C 8
ATOM 13832 O O . SER A 1 108 ? 18.021 12.293 -10.390 1.00 0.00 108 SER A O 8
ATOM 13840 N N . HIS A 1 109 ? 16.377 12.524 -8.854 1.00 0.00 109 HIS A N 8
ATOM 13841 C CA . HIS A 1 109 ? 15.907 13.792 -9.385 1.00 0.00 109 HIS A CA 8
ATOM 13842 C C . HIS A 1 109 ? 16.236 14.915 -8.399 1.00 0.00 109 HIS A C 8
ATOM 13843 O O . HIS A 1 109 ? 15.814 14.875 -7.245 1.00 0.00 109 HIS A O 8
ATOM 13857 N N . SER A 1 110 ? 16.987 15.890 -8.891 1.00 0.00 110 SER A N 8
ATOM 13858 C CA . SER A 1 110 ? 17.378 17.021 -8.068 1.00 0.00 110 SER A CA 8
ATOM 13859 C C . SER A 1 110 ? 16.615 18.274 -8.504 1.00 0.00 110 SER A C 8
ATOM 13860 O O . SER A 1 110 ? 16.701 18.686 -9.660 1.00 0.00 110 SER A O 8
ATOM 13868 N N . ARG A 1 111 ? 15.886 18.844 -7.556 1.00 0.00 111 ARG A N 8
ATOM 13869 C CA . ARG A 1 111 ? 15.109 20.041 -7.828 1.00 0.00 111 ARG A CA 8
ATOM 13870 C C . ARG A 1 111 ? 15.408 21.117 -6.782 1.00 0.00 111 ARG A C 8
ATOM 13871 O O . ARG A 1 111 ? 15.212 20.898 -5.588 1.00 0.00 111 ARG A O 8
ATOM 13892 N N . SER A 1 112 ? 15.877 22.256 -7.269 1.00 0.00 112 SER A N 8
ATOM 13893 C CA . SER A 1 112 ? 16.205 23.367 -6.391 1.00 0.00 112 SER A CA 8
ATOM 13894 C C . SER A 1 112 ? 15.056 24.378 -6.375 1.00 0.00 112 SER A C 8
ATOM 13895 O O . SER A 1 112 ? 14.379 24.570 -7.383 1.00 0.00 112 SER A O 8
ATOM 13903 N N . GLY A 1 113 ? 14.872 24.997 -5.218 1.00 0.00 113 GLY A N 8
ATOM 13904 C CA . GLY A 1 113 ? 13.818 25.983 -5.057 1.00 0.00 113 GLY A CA 8
ATOM 13905 C C . GLY A 1 113 ? 13.421 26.126 -3.586 1.00 0.00 113 GLY A C 8
ATOM 13906 O O . GLY A 1 113 ? 12.605 25.356 -3.082 1.00 0.00 113 GLY A O 8
ATOM 13910 N N . PRO A 1 114 ? 14.032 27.144 -2.922 1.00 0.00 114 PRO A N 8
ATOM 13911 C CA . PRO A 1 114 ? 13.751 27.398 -1.520 1.00 0.00 114 PRO A CA 8
ATOM 13912 C C . PRO A 1 114 ? 12.383 28.060 -1.346 1.00 0.00 114 PRO A C 8
ATOM 13913 O O . PRO A 1 114 ? 11.610 27.676 -0.469 1.00 0.00 114 PRO A O 8
ATOM 13924 N N . SER A 1 115 ? 12.125 29.044 -2.195 1.00 0.00 115 SER A N 8
ATOM 13925 C CA . SER A 1 115 ? 10.864 29.763 -2.146 1.00 0.00 115 SER A CA 8
ATOM 13926 C C . SER A 1 115 ? 10.726 30.488 -0.806 1.00 0.00 115 SER A C 8
ATOM 13927 O O . SER A 1 115 ? 10.651 29.851 0.244 1.00 0.00 115 SER A O 8
ATOM 13935 N N . SER A 1 116 ? 10.697 31.810 -0.884 1.00 0.00 116 SER A N 8
ATOM 13936 C CA . SER A 1 116 ? 10.570 32.628 0.310 1.00 0.00 116 SER A CA 8
ATOM 13937 C C . SER A 1 116 ? 9.265 33.425 0.261 1.00 0.00 116 SER A C 8
ATOM 13938 O O . SER A 1 116 ? 8.909 33.978 -0.779 1.00 0.00 116 SER A O 8
ATOM 13946 N N . GLY A 1 117 ? 8.587 33.460 1.399 1.00 0.00 117 GLY A N 8
ATOM 13947 C CA . GLY A 1 117 ? 7.330 34.180 1.500 1.00 0.00 117 GLY A CA 8
ATOM 13948 C C . GLY A 1 117 ? 6.148 33.272 1.152 1.00 0.00 117 GLY A C 8
ATOM 13949 O O . GLY A 1 117 ? 5.187 33.179 1.913 1.00 0.00 117 GLY A O 8
ATOM 13953 N N . GLY A 1 1 ? 10.529 4.687 -19.320 1.00 0.00 1 GLY A N 9
ATOM 13954 C CA . GLY A 1 1 ? 9.587 5.675 -19.817 1.00 0.00 1 GLY A CA 9
ATOM 13955 C C . GLY A 1 1 ? 8.144 5.222 -19.587 1.00 0.00 1 GLY A C 9
ATOM 13956 O O . GLY A 1 1 ? 7.828 4.648 -18.546 1.00 0.00 1 GLY A O 9
ATOM 13960 N N . SER A 1 2 ? 7.307 5.496 -20.577 1.00 0.00 2 SER A N 9
ATOM 13961 C CA . SER A 1 2 ? 5.905 5.123 -20.496 1.00 0.00 2 SER A CA 9
ATOM 13962 C C . SER A 1 2 ? 5.415 4.629 -21.859 1.00 0.00 2 SER A C 9
ATOM 13963 O O . SER A 1 2 ? 5.018 5.428 -22.706 1.00 0.00 2 SER A O 9
ATOM 13971 N N . SER A 1 3 ? 5.459 3.316 -22.027 1.00 0.00 3 SER A N 9
ATOM 13972 C CA . SER A 1 3 ? 5.025 2.707 -23.273 1.00 0.00 3 SER A CA 9
ATOM 13973 C C . SER A 1 3 ? 4.553 1.274 -23.018 1.00 0.00 3 SER A C 9
ATOM 13974 O O . SER A 1 3 ? 5.191 0.529 -22.275 1.00 0.00 3 SER A O 9
ATOM 13982 N N . GLY A 1 4 ? 3.439 0.931 -23.648 1.00 0.00 4 GLY A N 9
ATOM 13983 C CA . GLY A 1 4 ? 2.874 -0.400 -23.498 1.00 0.00 4 GLY A CA 9
ATOM 13984 C C . GLY A 1 4 ? 1.685 -0.386 -22.536 1.00 0.00 4 GLY A C 9
ATOM 13985 O O . GLY A 1 4 ? 1.860 -0.511 -21.325 1.00 0.00 4 GLY A O 9
ATOM 13989 N N . SER A 1 5 ? 0.501 -0.232 -23.111 1.00 0.00 5 SER A N 9
ATOM 13990 C CA . SER A 1 5 ? -0.717 -0.199 -22.320 1.00 0.00 5 SER A CA 9
ATOM 13991 C C . SER A 1 5 ? -1.363 -1.586 -22.297 1.00 0.00 5 SER A C 9
ATOM 13992 O O . SER A 1 5 ? -1.686 -2.142 -23.346 1.00 0.00 5 SER A O 9
ATOM 14000 N N . SER A 1 6 ? -1.533 -2.105 -21.090 1.00 0.00 6 SER A N 9
ATOM 14001 C CA . SER A 1 6 ? -2.135 -3.416 -20.917 1.00 0.00 6 SER A CA 9
ATOM 14002 C C . SER A 1 6 ? -3.502 -3.280 -20.243 1.00 0.00 6 SER A C 9
ATOM 14003 O O . SER A 1 6 ? -3.627 -3.490 -19.037 1.00 0.00 6 SER A O 9
ATOM 14011 N N . GLY A 1 7 ? -4.492 -2.928 -21.050 1.00 0.00 7 GLY A N 9
ATOM 14012 C CA . GLY A 1 7 ? -5.845 -2.761 -20.547 1.00 0.00 7 GLY A CA 9
ATOM 14013 C C . GLY A 1 7 ? -6.499 -4.117 -20.274 1.00 0.00 7 GLY A C 9
ATOM 14014 O O . GLY A 1 7 ? -6.781 -4.872 -21.204 1.00 0.00 7 GLY A O 9
ATOM 14018 N N . GLY A 1 8 ? -6.723 -4.384 -18.996 1.00 0.00 8 GLY A N 9
ATOM 14019 C CA . GLY A 1 8 ? -7.340 -5.635 -18.590 1.00 0.00 8 GLY A CA 9
ATOM 14020 C C . GLY A 1 8 ? -6.813 -6.089 -17.227 1.00 0.00 8 GLY A C 9
ATOM 14021 O O . GLY A 1 8 ? -6.438 -5.263 -16.396 1.00 0.00 8 GLY A O 9
ATOM 14025 N N . GLU A 1 9 ? -6.800 -7.401 -17.040 1.00 0.00 9 GLU A N 9
ATOM 14026 C CA . GLU A 1 9 ? -6.325 -7.975 -15.793 1.00 0.00 9 GLU A CA 9
ATOM 14027 C C . GLU A 1 9 ? -6.897 -7.203 -14.602 1.00 0.00 9 GLU A C 9
ATOM 14028 O O . GLU A 1 9 ? -6.185 -6.438 -13.953 1.00 0.00 9 GLU A O 9
ATOM 14040 N N . ARG A 1 10 ? -8.178 -7.431 -14.351 1.00 0.00 10 ARG A N 9
ATOM 14041 C CA . ARG A 1 10 ? -8.854 -6.767 -13.249 1.00 0.00 10 ARG A CA 9
ATOM 14042 C C . ARG A 1 10 ? -8.285 -7.244 -11.912 1.00 0.00 10 ARG A C 9
ATOM 14043 O O . ARG A 1 10 ? -8.212 -8.446 -11.658 1.00 0.00 10 ARG A O 9
ATOM 14064 N N . ARG A 1 11 ? -7.896 -6.279 -11.092 1.00 0.00 11 ARG A N 9
ATOM 14065 C CA . ARG A 1 11 ? -7.336 -6.585 -9.787 1.00 0.00 11 ARG A CA 9
ATOM 14066 C C . ARG A 1 11 ? -8.388 -7.257 -8.902 1.00 0.00 11 ARG A C 9
ATOM 14067 O O . ARG A 1 11 ? -9.552 -6.860 -8.906 1.00 0.00 11 ARG A O 9
ATOM 14088 N N . LYS A 1 12 ? -7.940 -8.262 -8.164 1.00 0.00 12 LYS A N 9
ATOM 14089 C CA . LYS A 1 12 ? -8.829 -8.992 -7.275 1.00 0.00 12 LYS A CA 9
ATOM 14090 C C . LYS A 1 12 ? -8.345 -8.831 -5.833 1.00 0.00 12 LYS A C 9
ATOM 14091 O O . LYS A 1 12 ? -7.321 -9.396 -5.451 1.00 0.00 12 LYS A O 9
ATOM 14110 N N . ASP A 1 13 ? -9.105 -8.059 -5.070 1.00 0.00 13 ASP A N 9
ATOM 14111 C CA . ASP A 1 13 ? -8.766 -7.818 -3.677 1.00 0.00 13 ASP A CA 9
ATOM 14112 C C . ASP A 1 13 ? -8.360 -9.138 -3.020 1.00 0.00 13 ASP A C 9
ATOM 14113 O O . ASP A 1 13 ? -9.195 -10.020 -2.822 1.00 0.00 13 ASP A O 9
ATOM 14122 N N . ARG A 1 14 ? -7.078 -9.233 -2.699 1.00 0.00 14 ARG A N 9
ATOM 14123 C CA . ARG A 1 14 ? -6.551 -10.431 -2.067 1.00 0.00 14 ARG A CA 9
ATOM 14124 C C . ARG A 1 14 ? -5.990 -10.098 -0.683 1.00 0.00 14 ARG A C 9
ATOM 14125 O O . ARG A 1 14 ? -5.484 -8.999 -0.462 1.00 0.00 14 ARG A O 9
ATOM 14146 N N . PRO A 1 15 ? -6.102 -11.093 0.237 1.00 0.00 15 PRO A N 9
ATOM 14147 C CA . PRO A 1 15 ? -5.612 -10.917 1.593 1.00 0.00 15 PRO A CA 9
ATOM 14148 C C . PRO A 1 15 ? -4.085 -10.999 1.640 1.00 0.00 15 PRO A C 9
ATOM 14149 O O . PRO A 1 15 ? -3.465 -10.568 2.611 1.00 0.00 15 PRO A O 9
ATOM 14160 N N . TYR A 1 16 ? -3.522 -11.556 0.577 1.00 0.00 16 TYR A N 9
ATOM 14161 C CA . TYR A 1 16 ? -2.079 -11.700 0.484 1.00 0.00 16 TYR A CA 9
ATOM 14162 C C . TYR A 1 16 ? -1.371 -10.413 0.914 1.00 0.00 16 TYR A C 9
ATOM 14163 O O . TYR A 1 16 ? -0.415 -10.455 1.688 1.00 0.00 16 TYR A O 9
ATOM 14181 N N . VAL A 1 17 ? -1.867 -9.300 0.395 1.00 0.00 17 VAL A N 9
ATOM 14182 C CA . VAL A 1 17 ? -1.294 -8.004 0.716 1.00 0.00 17 VAL A CA 9
ATOM 14183 C C . VAL A 1 17 ? -2.290 -7.205 1.558 1.00 0.00 17 VAL A C 9
ATOM 14184 O O . VAL A 1 17 ? -3.352 -7.712 1.917 1.00 0.00 17 VAL A O 9
ATOM 14197 N N . GLU A 1 18 ? -1.913 -5.969 1.849 1.00 0.00 18 GLU A N 9
ATOM 14198 C CA . GLU A 1 18 ? -2.760 -5.094 2.642 1.00 0.00 18 GLU A CA 9
ATOM 14199 C C . GLU A 1 18 ? -3.861 -4.487 1.770 1.00 0.00 18 GLU A C 9
ATOM 14200 O O . GLU A 1 18 ? -3.615 -3.541 1.023 1.00 0.00 18 GLU A O 9
ATOM 14212 N N . GLU A 1 19 ? -5.051 -5.056 1.893 1.00 0.00 19 GLU A N 9
ATOM 14213 C CA . GLU A 1 19 ? -6.190 -4.583 1.125 1.00 0.00 19 GLU A CA 9
ATOM 14214 C C . GLU A 1 19 ? -6.136 -3.061 0.979 1.00 0.00 19 GLU A C 9
ATOM 14215 O O . GLU A 1 19 ? -5.587 -2.371 1.836 1.00 0.00 19 GLU A O 9
ATOM 14227 N N . PRO A 1 20 ? -6.729 -2.570 -0.142 1.00 0.00 20 PRO A N 9
ATOM 14228 C CA . PRO A 1 20 ? -6.754 -1.142 -0.412 1.00 0.00 20 PRO A CA 9
ATOM 14229 C C . PRO A 1 20 ? -7.774 -0.433 0.481 1.00 0.00 20 PRO A C 9
ATOM 14230 O O . PRO A 1 20 ? -8.960 -0.385 0.156 1.00 0.00 20 PRO A O 9
ATOM 14241 N N . ARG A 1 21 ? -7.277 0.098 1.587 1.00 0.00 21 ARG A N 9
ATOM 14242 C CA . ARG A 1 21 ? -8.131 0.802 2.529 1.00 0.00 21 ARG A CA 9
ATOM 14243 C C . ARG A 1 21 ? -8.395 2.229 2.042 1.00 0.00 21 ARG A C 9
ATOM 14244 O O . ARG A 1 21 ? -7.607 2.783 1.277 1.00 0.00 21 ARG A O 9
ATOM 14265 N N . HIS A 1 22 ? -9.505 2.783 2.507 1.00 0.00 22 HIS A N 9
ATOM 14266 C CA . HIS A 1 22 ? -9.882 4.134 2.128 1.00 0.00 22 HIS A CA 9
ATOM 14267 C C . HIS A 1 22 ? -9.612 5.087 3.294 1.00 0.00 22 HIS A C 9
ATOM 14268 O O . HIS A 1 22 ? -10.486 5.317 4.128 1.00 0.00 22 HIS A O 9
ATOM 14282 N N . VAL A 1 23 ? -8.398 5.617 3.315 1.00 0.00 23 VAL A N 9
ATOM 14283 C CA . VAL A 1 23 ? -8.001 6.540 4.364 1.00 0.00 23 VAL A CA 9
ATOM 14284 C C . VAL A 1 23 ? -8.739 7.867 4.175 1.00 0.00 23 VAL A C 9
ATOM 14285 O O . VAL A 1 23 ? -8.648 8.486 3.116 1.00 0.00 23 VAL A O 9
ATOM 14298 N N . LYS A 1 24 ? -9.452 8.265 5.218 1.00 0.00 24 LYS A N 9
ATOM 14299 C CA . LYS A 1 24 ? -10.204 9.508 5.180 1.00 0.00 24 LYS A CA 9
ATOM 14300 C C . LYS A 1 24 ? -9.287 10.667 5.573 1.00 0.00 24 LYS A C 9
ATOM 14301 O O . LYS A 1 24 ? -8.276 10.463 6.245 1.00 0.00 24 LYS A O 9
ATOM 14320 N N . VAL A 1 25 ? -9.671 11.858 5.138 1.00 0.00 25 VAL A N 9
ATOM 14321 C CA . VAL A 1 25 ? -8.895 13.050 5.436 1.00 0.00 25 VAL A CA 9
ATOM 14322 C C . VAL A 1 25 ? -9.837 14.165 5.894 1.00 0.00 25 VAL A C 9
ATOM 14323 O O . VAL A 1 25 ? -10.850 14.431 5.249 1.00 0.00 25 VAL A O 9
ATOM 14336 N N . GLN A 1 26 ? -9.469 14.788 7.004 1.00 0.00 26 GLN A N 9
ATOM 14337 C CA . GLN A 1 26 ? -10.269 15.868 7.556 1.00 0.00 26 GLN A CA 9
ATOM 14338 C C . GLN A 1 26 ? -9.559 17.209 7.357 1.00 0.00 26 GLN A C 9
ATOM 14339 O O . GLN A 1 26 ? -9.094 17.818 8.319 1.00 0.00 26 GLN A O 9
ATOM 14353 N N . LYS A 1 27 ? -9.498 17.629 6.102 1.00 0.00 27 LYS A N 9
ATOM 14354 C CA . LYS A 1 27 ? -8.852 18.887 5.765 1.00 0.00 27 LYS A CA 9
ATOM 14355 C C . LYS A 1 27 ? -9.447 20.006 6.621 1.00 0.00 27 LYS A C 9
ATOM 14356 O O . LYS A 1 27 ? -8.786 20.523 7.520 1.00 0.00 27 LYS A O 9
ATOM 14375 N N . GLY A 1 28 ? -10.690 20.348 6.312 1.00 0.00 28 GLY A N 9
ATOM 14376 C CA . GLY A 1 28 ? -11.381 21.397 7.042 1.00 0.00 28 GLY A CA 9
ATOM 14377 C C . GLY A 1 28 ? -10.998 22.779 6.510 1.00 0.00 28 GLY A C 9
ATOM 14378 O O . GLY A 1 28 ? -11.863 23.550 6.096 1.00 0.00 28 GLY A O 9
ATOM 14382 N N . SER A 1 29 ? -9.702 23.051 6.539 1.00 0.00 29 SER A N 9
ATOM 14383 C CA . SER A 1 29 ? -9.194 24.327 6.064 1.00 0.00 29 SER A CA 9
ATOM 14384 C C . SER A 1 29 ? -7.669 24.277 5.960 1.00 0.00 29 SER A C 9
ATOM 14385 O O . SER A 1 29 ? -6.992 25.272 6.216 1.00 0.00 29 SER A O 9
ATOM 14393 N N . GLU A 1 30 ? -7.171 23.108 5.582 1.00 0.00 30 GLU A N 9
ATOM 14394 C CA . GLU A 1 30 ? -5.738 22.916 5.441 1.00 0.00 30 GLU A CA 9
ATOM 14395 C C . GLU A 1 30 ? -5.446 21.903 4.331 1.00 0.00 30 GLU A C 9
ATOM 14396 O O . GLU A 1 30 ? -6.259 21.021 4.061 1.00 0.00 30 GLU A O 9
ATOM 14408 N N . PRO A 1 31 ? -4.251 22.068 3.703 1.00 0.00 31 PRO A N 9
ATOM 14409 C CA . PRO A 1 31 ? -3.841 21.179 2.629 1.00 0.00 31 PRO A CA 9
ATOM 14410 C C . PRO A 1 31 ? -3.403 19.820 3.179 1.00 0.00 31 PRO A C 9
ATOM 14411 O O . PRO A 1 31 ? -3.169 19.678 4.378 1.00 0.00 31 PRO A O 9
ATOM 14422 N N . LEU A 1 32 ? -3.306 18.856 2.276 1.00 0.00 32 LEU A N 9
ATOM 14423 C CA . LEU A 1 32 ? -2.900 17.513 2.656 1.00 0.00 32 LEU A CA 9
ATOM 14424 C C . LEU A 1 32 ? -1.444 17.538 3.123 1.00 0.00 32 LEU A C 9
ATOM 14425 O O . LEU A 1 32 ? -1.150 17.199 4.268 1.00 0.00 32 LEU A O 9
ATOM 14441 N N . GLY A 1 33 ? -0.571 17.943 2.213 1.00 0.00 33 GLY A N 9
ATOM 14442 C CA . GLY A 1 33 ? 0.848 18.017 2.517 1.00 0.00 33 GLY A CA 9
ATOM 14443 C C . GLY A 1 33 ? 1.509 16.642 2.389 1.00 0.00 33 GLY A C 9
ATOM 14444 O O . GLY A 1 33 ? 2.102 16.143 3.344 1.00 0.00 33 GLY A O 9
ATOM 14448 N N . ILE A 1 34 ? 1.384 16.070 1.201 1.00 0.00 34 ILE A N 9
ATOM 14449 C CA . ILE A 1 34 ? 1.961 14.763 0.935 1.00 0.00 34 ILE A CA 9
ATOM 14450 C C . ILE A 1 34 ? 2.600 14.766 -0.455 1.00 0.00 34 ILE A C 9
ATOM 14451 O O . ILE A 1 34 ? 2.054 15.344 -1.392 1.00 0.00 34 ILE A O 9
ATOM 14467 N N . SER A 1 35 ? 3.750 14.113 -0.543 1.00 0.00 35 SER A N 9
ATOM 14468 C CA . SER A 1 35 ? 4.470 14.032 -1.803 1.00 0.00 35 SER A CA 9
ATOM 14469 C C . SER A 1 35 ? 4.144 12.715 -2.509 1.00 0.00 35 SER A C 9
ATOM 14470 O O . SER A 1 35 ? 3.850 11.714 -1.858 1.00 0.00 35 SER A O 9
ATOM 14478 N N . ILE A 1 36 ? 4.207 12.758 -3.832 1.00 0.00 36 ILE A N 9
ATOM 14479 C CA . ILE A 1 36 ? 3.922 11.580 -4.633 1.00 0.00 36 ILE A CA 9
ATOM 14480 C C . ILE A 1 36 ? 4.908 11.512 -5.801 1.00 0.00 36 ILE A C 9
ATOM 14481 O O . ILE A 1 36 ? 5.420 12.538 -6.246 1.00 0.00 36 ILE A O 9
ATOM 14497 N N . VAL A 1 37 ? 5.144 10.294 -6.265 1.00 0.00 37 VAL A N 9
ATOM 14498 C CA . VAL A 1 37 ? 6.059 10.079 -7.373 1.00 0.00 37 VAL A CA 9
ATOM 14499 C C . VAL A 1 37 ? 5.449 9.066 -8.344 1.00 0.00 37 VAL A C 9
ATOM 14500 O O . VAL A 1 37 ? 4.708 8.175 -7.932 1.00 0.00 37 VAL A O 9
ATOM 14513 N N . SER A 1 38 ? 5.784 9.236 -9.614 1.00 0.00 38 SER A N 9
ATOM 14514 C CA . SER A 1 38 ? 5.279 8.347 -10.647 1.00 0.00 38 SER A CA 9
ATOM 14515 C C . SER A 1 38 ? 6.346 7.315 -11.017 1.00 0.00 38 SER A C 9
ATOM 14516 O O . SER A 1 38 ? 7.538 7.617 -11.002 1.00 0.00 38 SER A O 9
ATOM 14524 N N . GLY A 1 39 ? 5.878 6.118 -11.339 1.00 0.00 39 GLY A N 9
ATOM 14525 C CA . GLY A 1 39 ? 6.777 5.039 -11.712 1.00 0.00 39 GLY A CA 9
ATOM 14526 C C . GLY A 1 39 ? 6.857 4.893 -13.233 1.00 0.00 39 GLY A C 9
ATOM 14527 O O . GLY A 1 39 ? 6.010 5.416 -13.956 1.00 0.00 39 GLY A O 9
ATOM 14531 N N . GLU A 1 40 ? 7.884 4.180 -13.674 1.00 0.00 40 GLU A N 9
ATOM 14532 C CA . GLU A 1 40 ? 8.085 3.959 -15.096 1.00 0.00 40 GLU A CA 9
ATOM 14533 C C . GLU A 1 40 ? 7.176 2.833 -15.592 1.00 0.00 40 GLU A C 9
ATOM 14534 O O . GLU A 1 40 ? 7.655 1.833 -16.125 1.00 0.00 40 GLU A O 9
ATOM 14546 N N . LYS A 1 41 ? 5.880 3.034 -15.400 1.00 0.00 41 LYS A N 9
ATOM 14547 C CA . LYS A 1 41 ? 4.900 2.048 -15.821 1.00 0.00 41 LYS A CA 9
ATOM 14548 C C . LYS A 1 41 ? 3.493 2.587 -15.555 1.00 0.00 41 LYS A C 9
ATOM 14549 O O . LYS A 1 41 ? 2.622 2.512 -16.419 1.00 0.00 41 LYS A O 9
ATOM 14568 N N . GLY A 1 42 ? 3.316 3.119 -14.354 1.00 0.00 42 GLY A N 9
ATOM 14569 C CA . GLY A 1 42 ? 2.030 3.671 -13.963 1.00 0.00 42 GLY A CA 9
ATOM 14570 C C . GLY A 1 42 ? 1.785 3.480 -12.465 1.00 0.00 42 GLY A C 9
ATOM 14571 O O . GLY A 1 42 ? 2.260 2.513 -11.872 1.00 0.00 42 GLY A O 9
ATOM 14575 N N . GLY A 1 43 ? 1.042 4.418 -11.895 1.00 0.00 43 GLY A N 9
ATOM 14576 C CA . GLY A 1 43 ? 0.728 4.365 -10.477 1.00 0.00 43 GLY A CA 9
ATOM 14577 C C . GLY A 1 43 ? 1.384 5.526 -9.726 1.00 0.00 43 GLY A C 9
ATOM 14578 O O . GLY A 1 43 ? 2.400 6.060 -10.169 1.00 0.00 43 GLY A O 9
ATOM 14582 N N . ILE A 1 44 ? 0.777 5.881 -8.604 1.00 0.00 44 ILE A N 9
ATOM 14583 C CA . ILE A 1 44 ? 1.290 6.968 -7.787 1.00 0.00 44 ILE A CA 9
ATOM 14584 C C . ILE A 1 44 ? 1.661 6.430 -6.404 1.00 0.00 44 ILE A C 9
ATOM 14585 O O . ILE A 1 44 ? 0.881 5.708 -5.785 1.00 0.00 44 ILE A O 9
ATOM 14601 N N . TYR A 1 45 ? 2.853 6.802 -5.959 1.00 0.00 45 TYR A N 9
ATOM 14602 C CA . TYR A 1 45 ? 3.337 6.366 -4.661 1.00 0.00 45 TYR A CA 9
ATOM 14603 C C . TYR A 1 45 ? 3.795 7.558 -3.818 1.00 0.00 45 TYR A C 9
ATOM 14604 O O . TYR A 1 45 ? 4.462 8.459 -4.322 1.00 0.00 45 TYR A O 9
ATOM 14622 N N . VAL A 1 46 ? 3.417 7.523 -2.548 1.00 0.00 46 VAL A N 9
ATOM 14623 C CA . VAL A 1 46 ? 3.781 8.589 -1.630 1.00 0.00 46 VAL A CA 9
ATOM 14624 C C . VAL A 1 46 ? 5.290 8.551 -1.383 1.00 0.00 46 VAL A C 9
ATOM 14625 O O . VAL A 1 46 ? 5.835 7.514 -1.009 1.00 0.00 46 VAL A O 9
ATOM 14638 N N . SER A 1 47 ? 5.923 9.694 -1.601 1.00 0.00 47 SER A N 9
ATOM 14639 C CA . SER A 1 47 ? 7.358 9.805 -1.407 1.00 0.00 47 SER A CA 9
ATOM 14640 C C . SER A 1 47 ? 7.654 10.536 -0.096 1.00 0.00 47 SER A C 9
ATOM 14641 O O . SER A 1 47 ? 8.777 10.490 0.405 1.00 0.00 47 SER A O 9
ATOM 14649 N N . LYS A 1 48 ? 6.628 11.194 0.422 1.00 0.00 48 LYS A N 9
ATOM 14650 C CA . LYS A 1 48 ? 6.764 11.935 1.665 1.00 0.00 48 LYS A CA 9
ATOM 14651 C C . LYS A 1 48 ? 5.378 12.359 2.155 1.00 0.00 48 LYS A C 9
ATOM 14652 O O . LYS A 1 48 ? 4.418 12.366 1.385 1.00 0.00 48 LYS A O 9
ATOM 14671 N N . VAL A 1 49 ? 5.317 12.703 3.433 1.00 0.00 49 VAL A N 9
ATOM 14672 C CA . VAL A 1 49 ? 4.064 13.128 4.035 1.00 0.00 49 VAL A CA 9
ATOM 14673 C C . VAL A 1 49 ? 4.358 14.087 5.190 1.00 0.00 49 VAL A C 9
ATOM 14674 O O . VAL A 1 49 ? 4.779 13.660 6.264 1.00 0.00 49 VAL A O 9
ATOM 14687 N N . THR A 1 50 ? 4.124 15.365 4.930 1.00 0.00 50 THR A N 9
ATOM 14688 C CA . THR A 1 50 ? 4.358 16.388 5.934 1.00 0.00 50 THR A CA 9
ATOM 14689 C C . THR A 1 50 ? 3.850 15.921 7.300 1.00 0.00 50 THR A C 9
ATOM 14690 O O . THR A 1 50 ? 2.838 15.228 7.386 1.00 0.00 50 THR A O 9
ATOM 14701 N N . VAL A 1 51 ? 4.577 16.319 8.334 1.00 0.00 51 VAL A N 9
ATOM 14702 C CA . VAL A 1 51 ? 4.212 15.950 9.691 1.00 0.00 51 VAL A CA 9
ATOM 14703 C C . VAL A 1 51 ? 3.387 17.076 10.317 1.00 0.00 51 VAL A C 9
ATOM 14704 O O . VAL A 1 51 ? 3.726 18.250 10.179 1.00 0.00 51 VAL A O 9
ATOM 14717 N N . GLY A 1 52 ? 2.318 16.678 10.991 1.00 0.00 52 GLY A N 9
ATOM 14718 C CA . GLY A 1 52 ? 1.441 17.639 11.639 1.00 0.00 52 GLY A CA 9
ATOM 14719 C C . GLY A 1 52 ? 0.341 18.108 10.684 1.00 0.00 52 GLY A C 9
ATOM 14720 O O . GLY A 1 52 ? -0.760 18.444 11.116 1.00 0.00 52 GLY A O 9
ATOM 14724 N N . SER A 1 53 ? 0.679 18.116 9.402 1.00 0.00 53 SER A N 9
ATOM 14725 C CA . SER A 1 53 ? -0.266 18.539 8.382 1.00 0.00 53 SER A CA 9
ATOM 14726 C C . SER A 1 53 ? -1.422 17.540 8.294 1.00 0.00 53 SER A C 9
ATOM 14727 O O . SER A 1 53 ? -1.349 16.449 8.858 1.00 0.00 53 SER A O 9
ATOM 14735 N N . ILE A 1 54 ? -2.461 17.948 7.581 1.00 0.00 54 ILE A N 9
ATOM 14736 C CA . ILE A 1 54 ? -3.630 17.103 7.411 1.00 0.00 54 ILE A CA 9
ATOM 14737 C C . ILE A 1 54 ? -3.182 15.653 7.217 1.00 0.00 54 ILE A C 9
ATOM 14738 O O . ILE A 1 54 ? -3.572 14.772 7.982 1.00 0.00 54 ILE A O 9
ATOM 14754 N N . ALA A 1 55 ? -2.369 15.450 6.191 1.00 0.00 55 ALA A N 9
ATOM 14755 C CA . ALA A 1 55 ? -1.864 14.122 5.887 1.00 0.00 55 ALA A CA 9
ATOM 14756 C C . ALA A 1 55 ? -1.580 13.378 7.194 1.00 0.00 55 ALA A C 9
ATOM 14757 O O . ALA A 1 55 ? -2.288 12.433 7.540 1.00 0.00 55 ALA A O 9
ATOM 14764 N N . HIS A 1 56 ? -0.544 13.833 7.883 1.00 0.00 56 HIS A N 9
ATOM 14765 C CA . HIS A 1 56 ? -0.159 13.222 9.144 1.00 0.00 56 HIS A CA 9
ATOM 14766 C C . HIS A 1 56 ? -1.412 12.848 9.938 1.00 0.00 56 HIS A C 9
ATOM 14767 O O . HIS A 1 56 ? -1.587 11.693 10.322 1.00 0.00 56 HIS A O 9
ATOM 14781 N N . GLN A 1 57 ? -2.252 13.848 10.161 1.00 0.00 57 GLN A N 9
ATOM 14782 C CA . GLN A 1 57 ? -3.484 13.639 10.902 1.00 0.00 57 GLN A CA 9
ATOM 14783 C C . GLN A 1 57 ? -4.264 12.462 10.314 1.00 0.00 57 GLN A C 9
ATOM 14784 O O . GLN A 1 57 ? -4.732 11.593 11.049 1.00 0.00 57 GLN A O 9
ATOM 14798 N N . ALA A 1 58 ? -4.381 12.471 8.994 1.00 0.00 58 ALA A N 9
ATOM 14799 C CA . ALA A 1 58 ? -5.097 11.415 8.299 1.00 0.00 58 ALA A CA 9
ATOM 14800 C C . ALA A 1 58 ? -4.440 10.069 8.611 1.00 0.00 58 ALA A C 9
ATOM 14801 O O . ALA A 1 58 ? -5.126 9.061 8.772 1.00 0.00 58 ALA A O 9
ATOM 14808 N N . GLY A 1 59 ? -3.117 10.096 8.685 1.00 0.00 59 GLY A N 9
ATOM 14809 C CA . GLY A 1 59 ? -2.359 8.890 8.975 1.00 0.00 59 GLY A CA 9
ATOM 14810 C C . GLY A 1 59 ? -1.744 8.310 7.700 1.00 0.00 59 GLY A C 9
ATOM 14811 O O . GLY A 1 59 ? -1.668 7.093 7.540 1.00 0.00 59 GLY A O 9
ATOM 14815 N N . LEU A 1 60 ? -1.319 9.209 6.824 1.00 0.00 60 LEU A N 9
ATOM 14816 C CA . LEU A 1 60 ? -0.712 8.802 5.568 1.00 0.00 60 LEU A CA 9
ATOM 14817 C C . LEU A 1 60 ? 0.780 8.545 5.788 1.00 0.00 60 LEU A C 9
ATOM 14818 O O . LEU A 1 60 ? 1.450 9.308 6.482 1.00 0.00 60 LEU A O 9
ATOM 14834 N N . GLU A 1 61 ? 1.258 7.468 5.182 1.00 0.00 61 GLU A N 9
ATOM 14835 C CA . GLU A 1 61 ? 2.658 7.100 5.303 1.00 0.00 61 GLU A CA 9
ATOM 14836 C C . GLU A 1 61 ? 3.278 6.910 3.917 1.00 0.00 61 GLU A C 9
ATOM 14837 O O . GLU A 1 61 ? 2.574 6.936 2.909 1.00 0.00 61 GLU A O 9
ATOM 14849 N N . TYR A 1 62 ? 4.590 6.722 3.911 1.00 0.00 62 TYR A N 9
ATOM 14850 C CA . TYR A 1 62 ? 5.312 6.527 2.666 1.00 0.00 62 TYR A CA 9
ATOM 14851 C C . TYR A 1 62 ? 5.199 5.078 2.187 1.00 0.00 62 TYR A C 9
ATOM 14852 O O . TYR A 1 62 ? 5.029 4.165 2.994 1.00 0.00 62 TYR A O 9
ATOM 14870 N N . GLY A 1 63 ? 5.298 4.912 0.877 1.00 0.00 63 GLY A N 9
ATOM 14871 C CA . GLY A 1 63 ? 5.209 3.589 0.281 1.00 0.00 63 GLY A CA 9
ATOM 14872 C C . GLY A 1 63 ? 3.754 3.212 -0.002 1.00 0.00 63 GLY A C 9
ATOM 14873 O O . GLY A 1 63 ? 3.486 2.291 -0.771 1.00 0.00 63 GLY A O 9
ATOM 14877 N N . ASP A 1 64 ? 2.852 3.944 0.635 1.00 0.00 64 ASP A N 9
ATOM 14878 C CA . ASP A 1 64 ? 1.430 3.699 0.461 1.00 0.00 64 ASP A CA 9
ATOM 14879 C C . ASP A 1 64 ? 1.007 4.146 -0.939 1.00 0.00 64 ASP A C 9
ATOM 14880 O O . ASP A 1 64 ? 1.057 5.334 -1.257 1.00 0.00 64 ASP A O 9
ATOM 14889 N N . GLN A 1 65 ? 0.600 3.172 -1.739 1.00 0.00 65 GLN A N 9
ATOM 14890 C CA . GLN A 1 65 ? 0.168 3.451 -3.098 1.00 0.00 65 GLN A CA 9
ATOM 14891 C C . GLN A 1 65 ? -1.273 3.966 -3.103 1.00 0.00 65 GLN A C 9
ATOM 14892 O O . GLN A 1 65 ? -2.174 3.304 -2.590 1.00 0.00 65 GLN A O 9
ATOM 14906 N N . LEU A 1 66 ? -1.445 5.142 -3.687 1.00 0.00 66 LEU A N 9
ATOM 14907 C CA . LEU A 1 66 ? -2.761 5.754 -3.765 1.00 0.00 66 LEU A CA 9
ATOM 14908 C C . LEU A 1 66 ? -3.499 5.211 -4.991 1.00 0.00 66 LEU A C 9
ATOM 14909 O O . LEU A 1 66 ? -2.976 5.252 -6.103 1.00 0.00 66 LEU A O 9
ATOM 14925 N N . LEU A 1 67 ? -4.703 4.716 -4.745 1.00 0.00 67 LEU A N 9
ATOM 14926 C CA . LEU A 1 67 ? -5.518 4.166 -5.815 1.00 0.00 67 LEU A CA 9
ATOM 14927 C C . LEU A 1 67 ? -6.399 5.272 -6.399 1.00 0.00 67 LEU A C 9
ATOM 14928 O O . LEU A 1 67 ? -6.356 5.536 -7.600 1.00 0.00 67 LEU A O 9
ATOM 14944 N N . GLU A 1 68 ? -7.177 5.889 -5.522 1.00 0.00 68 GLU A N 9
ATOM 14945 C CA . GLU A 1 68 ? -8.067 6.961 -5.936 1.00 0.00 68 GLU A CA 9
ATOM 14946 C C . GLU A 1 68 ? -8.122 8.050 -4.862 1.00 0.00 68 GLU A C 9
ATOM 14947 O O . GLU A 1 68 ? -7.836 7.790 -3.694 1.00 0.00 68 GLU A O 9
ATOM 14959 N N . PHE A 1 69 ? -8.492 9.246 -5.296 1.00 0.00 69 PHE A N 9
ATOM 14960 C CA . PHE A 1 69 ? -8.587 10.375 -4.386 1.00 0.00 69 PHE A CA 9
ATOM 14961 C C . PHE A 1 69 ? -9.992 10.981 -4.411 1.00 0.00 69 PHE A C 9
ATOM 14962 O O . PHE A 1 69 ? -10.353 11.682 -5.355 1.00 0.00 69 PHE A O 9
ATOM 14979 N N . ASN A 1 70 ? -10.747 10.689 -3.362 1.00 0.00 70 ASN A N 9
ATOM 14980 C CA . ASN A 1 70 ? -12.104 11.196 -3.251 1.00 0.00 70 ASN A CA 9
ATOM 14981 C C . ASN A 1 70 ? -12.927 10.701 -4.442 1.00 0.00 70 ASN A C 9
ATOM 14982 O O . ASN A 1 70 ? -13.986 11.251 -4.740 1.00 0.00 70 ASN A O 9
ATOM 14993 N N . GLY A 1 71 ? -12.410 9.667 -5.089 1.00 0.00 71 GLY A N 9
ATOM 14994 C CA . GLY A 1 71 ? -13.084 9.092 -6.240 1.00 0.00 71 GLY A CA 9
ATOM 14995 C C . GLY A 1 71 ? -12.204 9.172 -7.489 1.00 0.00 71 GLY A C 9
ATOM 14996 O O . GLY A 1 71 ? -12.264 8.299 -8.353 1.00 0.00 71 GLY A O 9
ATOM 15000 N N . ILE A 1 72 ? -11.405 10.228 -7.543 1.00 0.00 72 ILE A N 9
ATOM 15001 C CA . ILE A 1 72 ? -10.513 10.435 -8.672 1.00 0.00 72 ILE A CA 9
ATOM 15002 C C . ILE A 1 72 ? -9.563 9.241 -8.789 1.00 0.00 72 ILE A C 9
ATOM 15003 O O . ILE A 1 72 ? -8.990 8.799 -7.795 1.00 0.00 72 ILE A O 9
ATOM 15019 N N . ASN A 1 73 ? -9.425 8.754 -10.014 1.00 0.00 73 ASN A N 9
ATOM 15020 C CA . ASN A 1 73 ? -8.554 7.621 -10.275 1.00 0.00 73 ASN A CA 9
ATOM 15021 C C . ASN A 1 73 ? -7.095 8.077 -10.202 1.00 0.00 73 ASN A C 9
ATOM 15022 O O . ASN A 1 73 ? -6.708 9.038 -10.865 1.00 0.00 73 ASN A O 9
ATOM 15033 N N . LEU A 1 74 ? -6.326 7.366 -9.391 1.00 0.00 74 LEU A N 9
ATOM 15034 C CA . LEU A 1 74 ? -4.918 7.686 -9.223 1.00 0.00 74 LEU A CA 9
ATOM 15035 C C . LEU A 1 74 ? -4.070 6.567 -9.831 1.00 0.00 74 LEU A C 9
ATOM 15036 O O . LEU A 1 74 ? -2.987 6.820 -10.357 1.00 0.00 74 LEU A O 9
ATOM 15052 N N . ARG A 1 75 ? -4.593 5.354 -9.738 1.00 0.00 75 ARG A N 9
ATOM 15053 C CA . ARG A 1 75 ? -3.897 4.195 -10.273 1.00 0.00 75 ARG A CA 9
ATOM 15054 C C . ARG A 1 75 ? -3.317 4.514 -11.652 1.00 0.00 75 ARG A C 9
ATOM 15055 O O . ARG A 1 75 ? -2.320 3.922 -12.062 1.00 0.00 75 ARG A O 9
ATOM 15076 N N . SER A 1 76 ? -3.967 5.449 -12.330 1.00 0.00 76 SER A N 9
ATOM 15077 C CA . SER A 1 76 ? -3.528 5.854 -13.655 1.00 0.00 76 SER A CA 9
ATOM 15078 C C . SER A 1 76 ? -3.433 7.379 -13.731 1.00 0.00 76 SER A C 9
ATOM 15079 O O . SER A 1 76 ? -3.984 7.994 -14.643 1.00 0.00 76 SER A O 9
ATOM 15087 N N . ALA A 1 77 ? -2.729 7.946 -12.762 1.00 0.00 77 ALA A N 9
ATOM 15088 C CA . ALA A 1 77 ? -2.555 9.387 -12.708 1.00 0.00 77 ALA A CA 9
ATOM 15089 C C . ALA A 1 77 ? -1.065 9.720 -12.813 1.00 0.00 77 ALA A C 9
ATOM 15090 O O . ALA A 1 77 ? -0.216 8.886 -12.505 1.00 0.00 77 ALA A O 9
ATOM 15097 N N . THR A 1 78 ? -0.794 10.942 -13.248 1.00 0.00 78 THR A N 9
ATOM 15098 C CA . THR A 1 78 ? 0.578 11.396 -13.397 1.00 0.00 78 THR A CA 9
ATOM 15099 C C . THR A 1 78 ? 1.031 12.145 -12.143 1.00 0.00 78 THR A C 9
ATOM 15100 O O . THR A 1 78 ? 0.210 12.714 -11.425 1.00 0.00 78 THR A O 9
ATOM 15111 N N . GLU A 1 79 ? 2.337 12.123 -11.918 1.00 0.00 79 GLU A N 9
ATOM 15112 C CA . GLU A 1 79 ? 2.909 12.793 -10.763 1.00 0.00 79 GLU A CA 9
ATOM 15113 C C . GLU A 1 79 ? 2.424 14.243 -10.696 1.00 0.00 79 GLU A C 9
ATOM 15114 O O . GLU A 1 79 ? 2.411 14.848 -9.626 1.00 0.00 79 GLU A O 9
ATOM 15126 N N . GLN A 1 80 ? 2.036 14.757 -11.854 1.00 0.00 80 GLN A N 9
ATOM 15127 C CA . GLN A 1 80 ? 1.551 16.124 -11.941 1.00 0.00 80 GLN A CA 9
ATOM 15128 C C . GLN A 1 80 ? 0.078 16.191 -11.535 1.00 0.00 80 GLN A C 9
ATOM 15129 O O . GLN A 1 80 ? -0.284 16.923 -10.614 1.00 0.00 80 GLN A O 9
ATOM 15143 N N . GLN A 1 81 ? -0.734 15.419 -12.243 1.00 0.00 81 GLN A N 9
ATOM 15144 C CA . GLN A 1 81 ? -2.160 15.382 -11.968 1.00 0.00 81 GLN A CA 9
ATOM 15145 C C . GLN A 1 81 ? -2.410 14.956 -10.520 1.00 0.00 81 GLN A C 9
ATOM 15146 O O . GLN A 1 81 ? -3.376 15.398 -9.898 1.00 0.00 81 GLN A O 9
ATOM 15160 N N . ALA A 1 82 ? -1.525 14.104 -10.025 1.00 0.00 82 ALA A N 9
ATOM 15161 C CA . ALA A 1 82 ? -1.638 13.614 -8.662 1.00 0.00 82 ALA A CA 9
ATOM 15162 C C . ALA A 1 82 ? -1.358 14.761 -7.688 1.00 0.00 82 ALA A C 9
ATOM 15163 O O . ALA A 1 82 ? -2.074 14.932 -6.702 1.00 0.00 82 ALA A O 9
ATOM 15170 N N . ARG A 1 83 ? -0.314 15.516 -7.997 1.00 0.00 83 ARG A N 9
ATOM 15171 C CA . ARG A 1 83 ? 0.069 16.641 -7.162 1.00 0.00 83 ARG A CA 9
ATOM 15172 C C . ARG A 1 83 ? -0.986 17.746 -7.241 1.00 0.00 83 ARG A C 9
ATOM 15173 O O . ARG A 1 83 ? -0.925 18.722 -6.496 1.00 0.00 83 ARG A O 9
ATOM 15194 N N . LEU A 1 84 ? -1.930 17.554 -8.152 1.00 0.00 84 LEU A N 9
ATOM 15195 C CA . LEU A 1 84 ? -2.997 18.522 -8.338 1.00 0.00 84 LEU A CA 9
ATOM 15196 C C . LEU A 1 84 ? -4.248 18.044 -7.599 1.00 0.00 84 LEU A C 9
ATOM 15197 O O . LEU A 1 84 ? -4.806 18.772 -6.779 1.00 0.00 84 LEU A O 9
ATOM 15213 N N . ILE A 1 85 ? -4.653 16.822 -7.914 1.00 0.00 85 ILE A N 9
ATOM 15214 C CA . ILE A 1 85 ? -5.828 16.239 -7.290 1.00 0.00 85 ILE A CA 9
ATOM 15215 C C . ILE A 1 85 ? -5.706 16.360 -5.770 1.00 0.00 85 ILE A C 9
ATOM 15216 O O . ILE A 1 85 ? -6.607 16.877 -5.110 1.00 0.00 85 ILE A O 9
ATOM 15232 N N . ILE A 1 86 ? -4.584 15.875 -5.258 1.00 0.00 86 ILE A N 9
ATOM 15233 C CA . ILE A 1 86 ? -4.333 15.922 -3.828 1.00 0.00 86 ILE A CA 9
ATOM 15234 C C . ILE A 1 86 ? -4.331 17.380 -3.363 1.00 0.00 86 ILE A C 9
ATOM 15235 O O . ILE A 1 86 ? -4.566 17.661 -2.189 1.00 0.00 86 ILE A O 9
ATOM 15251 N N . GLY A 1 87 ? -4.062 18.269 -4.308 1.00 0.00 87 GLY A N 9
ATOM 15252 C CA . GLY A 1 87 ? -4.026 19.690 -4.010 1.00 0.00 87 GLY A CA 9
ATOM 15253 C C . GLY A 1 87 ? -5.417 20.314 -4.144 1.00 0.00 87 GLY A C 9
ATOM 15254 O O . GLY A 1 87 ? -5.560 21.535 -4.110 1.00 0.00 87 GLY A O 9
ATOM 15258 N N . GLN A 1 88 ? -6.407 19.447 -4.294 1.00 0.00 88 GLN A N 9
ATOM 15259 C CA . GLN A 1 88 ? -7.782 19.897 -4.433 1.00 0.00 88 GLN A CA 9
ATOM 15260 C C . GLN A 1 88 ? -8.232 20.628 -3.166 1.00 0.00 88 GLN A C 9
ATOM 15261 O O . GLN A 1 88 ? -7.432 20.858 -2.261 1.00 0.00 88 GLN A O 9
ATOM 15275 N N . GLN A 1 89 ? -9.511 20.973 -3.143 1.00 0.00 89 GLN A N 9
ATOM 15276 C CA . GLN A 1 89 ? -10.077 21.673 -2.003 1.00 0.00 89 GLN A CA 9
ATOM 15277 C C . GLN A 1 89 ? -11.379 21.001 -1.560 1.00 0.00 89 GLN A C 9
ATOM 15278 O O . GLN A 1 89 ? -12.336 20.928 -2.329 1.00 0.00 89 GLN A O 9
ATOM 15292 N N . CYS A 1 90 ? -11.372 20.528 -0.323 1.00 0.00 90 CYS A N 9
ATOM 15293 C CA . CYS A 1 90 ? -12.540 19.865 0.231 1.00 0.00 90 CYS A CA 9
ATOM 15294 C C . CYS A 1 90 ? -12.308 19.655 1.729 1.00 0.00 90 CYS A C 9
ATOM 15295 O O . CYS A 1 90 ? -11.322 19.037 2.127 1.00 0.00 90 CYS A O 9
ATOM 15303 N N . ASP A 1 91 ? -13.233 20.182 2.518 1.00 0.00 91 ASP A N 9
ATOM 15304 C CA . ASP A 1 91 ? -13.142 20.060 3.963 1.00 0.00 91 ASP A CA 9
ATOM 15305 C C . ASP A 1 91 ? -12.785 18.617 4.327 1.00 0.00 91 ASP A C 9
ATOM 15306 O O . ASP A 1 91 ? -11.842 18.379 5.080 1.00 0.00 91 ASP A O 9
ATOM 15315 N N . THR A 1 92 ? -13.557 17.693 3.776 1.00 0.00 92 THR A N 9
ATOM 15316 C CA . THR A 1 92 ? -13.333 16.280 4.033 1.00 0.00 92 THR A CA 9
ATOM 15317 C C . THR A 1 92 ? -13.207 15.512 2.716 1.00 0.00 92 THR A C 9
ATOM 15318 O O . THR A 1 92 ? -14.147 15.473 1.923 1.00 0.00 92 THR A O 9
ATOM 15329 N N . ILE A 1 93 ? -12.038 14.919 2.524 1.00 0.00 93 ILE A N 9
ATOM 15330 C CA . ILE A 1 93 ? -11.777 14.153 1.317 1.00 0.00 93 ILE A CA 9
ATOM 15331 C C . ILE A 1 93 ? -11.250 12.769 1.700 1.00 0.00 93 ILE A C 9
ATOM 15332 O O . ILE A 1 93 ? -10.475 12.635 2.646 1.00 0.00 93 ILE A O 9
ATOM 15348 N N . THR A 1 94 ? -11.692 11.773 0.946 1.00 0.00 94 THR A N 9
ATOM 15349 C CA . THR A 1 94 ? -11.275 10.404 1.195 1.00 0.00 94 THR A CA 9
ATOM 15350 C C . THR A 1 94 ? -10.136 10.013 0.251 1.00 0.00 94 THR A C 9
ATOM 15351 O O . THR A 1 94 ? -10.007 10.572 -0.837 1.00 0.00 94 THR A O 9
ATOM 15362 N N . ILE A 1 95 ? -9.338 9.057 0.703 1.00 0.00 95 ILE A N 9
ATOM 15363 C CA . ILE A 1 95 ? -8.214 8.585 -0.087 1.00 0.00 95 ILE A CA 9
ATOM 15364 C C . ILE A 1 95 ? -8.180 7.056 -0.057 1.00 0.00 95 ILE A C 9
ATOM 15365 O O . ILE A 1 95 ? -8.489 6.445 0.965 1.00 0.00 95 ILE A O 9
ATOM 15381 N N . LEU A 1 96 ? -7.801 6.481 -1.189 1.00 0.00 96 LEU A N 9
ATOM 15382 C CA . LEU A 1 96 ? -7.723 5.035 -1.304 1.00 0.00 96 LEU A CA 9
ATOM 15383 C C . LEU A 1 96 ? -6.256 4.614 -1.409 1.00 0.00 96 LEU A C 9
ATOM 15384 O O . LEU A 1 96 ? -5.619 4.823 -2.441 1.00 0.00 96 LEU A O 9
ATOM 15400 N N . ALA A 1 97 ? -5.762 4.030 -0.328 1.00 0.00 97 ALA A N 9
ATOM 15401 C CA . ALA A 1 97 ? -4.382 3.578 -0.285 1.00 0.00 97 ALA A CA 9
ATOM 15402 C C . ALA A 1 97 ? -4.351 2.049 -0.249 1.00 0.00 97 ALA A C 9
ATOM 15403 O O . ALA A 1 97 ? -5.366 1.410 0.022 1.00 0.00 97 ALA A O 9
ATOM 15410 N N . GLN A 1 98 ? -3.175 1.506 -0.527 1.00 0.00 98 GLN A N 9
ATOM 15411 C CA . GLN A 1 98 ? -2.998 0.064 -0.530 1.00 0.00 98 GLN A CA 9
ATOM 15412 C C . GLN A 1 98 ? -1.532 -0.292 -0.275 1.00 0.00 98 GLN A C 9
ATOM 15413 O O . GLN A 1 98 ? -0.799 -0.622 -1.206 1.00 0.00 98 GLN A O 9
ATOM 15427 N N . TYR A 1 99 ? -1.147 -0.212 0.990 1.00 0.00 99 TYR A N 9
ATOM 15428 C CA . TYR A 1 99 ? 0.218 -0.521 1.379 1.00 0.00 99 TYR A CA 9
ATOM 15429 C C . TYR A 1 99 ? 0.692 -1.821 0.726 1.00 0.00 99 TYR A C 9
ATOM 15430 O O . TYR A 1 99 ? 0.048 -2.860 0.864 1.00 0.00 99 TYR A O 9
ATOM 15448 N N . ASN A 1 100 ? 1.815 -1.722 0.031 1.00 0.00 100 ASN A N 9
ATOM 15449 C CA . ASN A 1 100 ? 2.384 -2.877 -0.643 1.00 0.00 100 ASN A CA 9
ATOM 15450 C C . ASN A 1 100 ? 3.813 -3.100 -0.146 1.00 0.00 100 ASN A C 9
ATOM 15451 O O . ASN A 1 100 ? 4.689 -2.266 -0.369 1.00 0.00 100 ASN A O 9
ATOM 15462 N N . PRO A 1 101 ? 4.010 -4.260 0.537 1.00 0.00 101 PRO A N 9
ATOM 15463 C CA . PRO A 1 101 ? 5.318 -4.603 1.068 1.00 0.00 101 PRO A CA 9
ATOM 15464 C C . PRO A 1 101 ? 6.260 -5.060 -0.048 1.00 0.00 101 PRO A C 9
ATOM 15465 O O . PRO A 1 101 ? 6.835 -6.145 0.026 1.00 0.00 101 PRO A O 9
ATOM 15476 N N . HIS A 1 102 ? 6.388 -4.209 -1.055 1.00 0.00 102 HIS A N 9
ATOM 15477 C CA . HIS A 1 102 ? 7.251 -4.512 -2.185 1.00 0.00 102 HIS A CA 9
ATOM 15478 C C . HIS A 1 102 ? 7.656 -3.212 -2.883 1.00 0.00 102 HIS A C 9
ATOM 15479 O O . HIS A 1 102 ? 7.562 -3.105 -4.105 1.00 0.00 102 HIS A O 9
ATOM 15493 N N . VAL A 1 103 ? 8.098 -2.258 -2.078 1.00 0.00 103 VAL A N 9
ATOM 15494 C CA . VAL A 1 103 ? 8.518 -0.970 -2.604 1.00 0.00 103 VAL A CA 9
ATOM 15495 C C . VAL A 1 103 ? 9.563 -0.358 -1.668 1.00 0.00 103 VAL A C 9
ATOM 15496 O O . VAL A 1 103 ? 9.455 -0.477 -0.448 1.00 0.00 103 VAL A O 9
ATOM 15509 N N . HIS A 1 104 ? 10.551 0.283 -2.275 1.00 0.00 104 HIS A N 9
ATOM 15510 C CA . HIS A 1 104 ? 11.614 0.914 -1.511 1.00 0.00 104 HIS A CA 9
ATOM 15511 C C . HIS A 1 104 ? 12.496 1.742 -2.447 1.00 0.00 104 HIS A C 9
ATOM 15512 O O . HIS A 1 104 ? 13.556 1.286 -2.872 1.00 0.00 104 HIS A O 9
ATOM 15526 N N . GLN A 1 105 ? 12.026 2.946 -2.741 1.00 0.00 105 GLN A N 9
ATOM 15527 C CA . GLN A 1 105 ? 12.758 3.842 -3.618 1.00 0.00 105 GLN A CA 9
ATOM 15528 C C . GLN A 1 105 ? 13.374 4.988 -2.813 1.00 0.00 105 GLN A C 9
ATOM 15529 O O . GLN A 1 105 ? 12.774 5.469 -1.852 1.00 0.00 105 GLN A O 9
ATOM 15543 N N . LEU A 1 106 ? 14.563 5.393 -3.234 1.00 0.00 106 LEU A N 9
ATOM 15544 C CA . LEU A 1 106 ? 15.266 6.474 -2.564 1.00 0.00 106 LEU A CA 9
ATOM 15545 C C . LEU A 1 106 ? 15.528 6.081 -1.109 1.00 0.00 106 LEU A C 9
ATOM 15546 O O . LEU A 1 106 ? 14.595 5.961 -0.316 1.00 0.00 106 LEU A O 9
ATOM 15562 N N . SER A 1 107 ? 16.803 5.891 -0.801 1.00 0.00 107 SER A N 9
ATOM 15563 C CA . SER A 1 107 ? 17.200 5.514 0.545 1.00 0.00 107 SER A CA 9
ATOM 15564 C C . SER A 1 107 ? 16.892 6.652 1.520 1.00 0.00 107 SER A C 9
ATOM 15565 O O . SER A 1 107 ? 16.125 6.474 2.465 1.00 0.00 107 SER A O 9
ATOM 15573 N N . SER A 1 108 ? 17.505 7.796 1.256 1.00 0.00 108 SER A N 9
ATOM 15574 C CA . SER A 1 108 ? 17.306 8.964 2.098 1.00 0.00 108 SER A CA 9
ATOM 15575 C C . SER A 1 108 ? 17.583 10.239 1.299 1.00 0.00 108 SER A C 9
ATOM 15576 O O . SER A 1 108 ? 18.680 10.419 0.772 1.00 0.00 108 SER A O 9
ATOM 15584 N N . HIS A 1 109 ? 16.570 11.090 1.234 1.00 0.00 109 HIS A N 9
ATOM 15585 C CA . HIS A 1 109 ? 16.691 12.343 0.509 1.00 0.00 109 HIS A CA 9
ATOM 15586 C C . HIS A 1 109 ? 16.821 13.501 1.501 1.00 0.00 109 HIS A C 9
ATOM 15587 O O . HIS A 1 109 ? 16.184 13.495 2.553 1.00 0.00 109 HIS A O 9
ATOM 15601 N N . SER A 1 110 ? 17.650 14.465 1.130 1.00 0.00 110 SER A N 9
ATOM 15602 C CA . SER A 1 110 ? 17.871 15.627 1.975 1.00 0.00 110 SER A CA 9
ATOM 15603 C C . SER A 1 110 ? 18.587 16.722 1.181 1.00 0.00 110 SER A C 9
ATOM 15604 O O . SER A 1 110 ? 19.500 16.437 0.407 1.00 0.00 110 SER A O 9
ATOM 15612 N N . ARG A 1 111 ? 18.146 17.952 1.401 1.00 0.00 111 ARG A N 9
ATOM 15613 C CA . ARG A 1 111 ? 18.734 19.091 0.716 1.00 0.00 111 ARG A CA 9
ATOM 15614 C C . ARG A 1 111 ? 19.081 20.192 1.719 1.00 0.00 111 ARG A C 9
ATOM 15615 O O . ARG A 1 111 ? 18.197 20.744 2.372 1.00 0.00 111 ARG A O 9
ATOM 15636 N N . SER A 1 112 ? 20.372 20.479 1.811 1.00 0.00 112 SER A N 9
ATOM 15637 C CA . SER A 1 112 ? 20.847 21.504 2.724 1.00 0.00 112 SER A CA 9
ATOM 15638 C C . SER A 1 112 ? 21.206 22.772 1.946 1.00 0.00 112 SER A C 9
ATOM 15639 O O . SER A 1 112 ? 21.458 22.716 0.744 1.00 0.00 112 SER A O 9
ATOM 15647 N N . GLY A 1 113 ? 21.218 23.885 2.665 1.00 0.00 113 GLY A N 9
ATOM 15648 C CA . GLY A 1 113 ? 21.542 25.165 2.057 1.00 0.00 113 GLY A CA 9
ATOM 15649 C C . GLY A 1 113 ? 20.361 26.132 2.153 1.00 0.00 113 GLY A C 9
ATOM 15650 O O . GLY A 1 113 ? 19.422 26.052 1.363 1.00 0.00 113 GLY A O 9
ATOM 15654 N N . PRO A 1 114 ? 20.449 27.048 3.155 1.00 0.00 114 PRO A N 9
ATOM 15655 C CA . PRO A 1 114 ? 19.399 28.031 3.365 1.00 0.00 114 PRO A CA 9
ATOM 15656 C C . PRO A 1 114 ? 19.459 29.132 2.305 1.00 0.00 114 PRO A C 9
ATOM 15657 O O . PRO A 1 114 ? 19.841 30.264 2.601 1.00 0.00 114 PRO A O 9
ATOM 15668 N N . SER A 1 115 ? 19.076 28.763 1.092 1.00 0.00 115 SER A N 9
ATOM 15669 C CA . SER A 1 115 ? 19.081 29.706 -0.014 1.00 0.00 115 SER A CA 9
ATOM 15670 C C . SER A 1 115 ? 17.982 30.752 0.185 1.00 0.00 115 SER A C 9
ATOM 15671 O O . SER A 1 115 ? 16.946 30.463 0.782 1.00 0.00 115 SER A O 9
ATOM 15679 N N . SER A 1 116 ? 18.244 31.945 -0.328 1.00 0.00 116 SER A N 9
ATOM 15680 C CA . SER A 1 116 ? 17.290 33.035 -0.214 1.00 0.00 116 SER A CA 9
ATOM 15681 C C . SER A 1 116 ? 16.080 32.766 -1.111 1.00 0.00 116 SER A C 9
ATOM 15682 O O . SER A 1 116 ? 16.028 33.236 -2.247 1.00 0.00 116 SER A O 9
ATOM 15690 N N . GLY A 1 117 ? 15.136 32.011 -0.568 1.00 0.00 117 GLY A N 9
ATOM 15691 C CA . GLY A 1 117 ? 13.930 31.675 -1.305 1.00 0.00 117 GLY A CA 9
ATOM 15692 C C . GLY A 1 117 ? 12.945 32.845 -1.308 1.00 0.00 117 GLY A C 9
ATOM 15693 O O . GLY A 1 117 ? 12.721 33.471 -2.343 1.00 0.00 117 GLY A O 9
ATOM 15697 N N . GLY A 1 1 ? -28.422 -13.118 0.409 1.00 0.00 1 GLY A N 10
ATOM 15698 C CA . GLY A 1 1 ? -28.124 -13.220 -1.009 1.00 0.00 1 GLY A CA 10
ATOM 15699 C C . GLY A 1 1 ? -27.462 -11.941 -1.524 1.00 0.00 1 GLY A C 10
ATOM 15700 O O . GLY A 1 1 ? -27.054 -11.088 -0.737 1.00 0.00 1 GLY A O 10
ATOM 15704 N N . SER A 1 2 ? -27.375 -11.847 -2.843 1.00 0.00 2 SER A N 10
ATOM 15705 C CA . SER A 1 2 ? -26.769 -10.686 -3.472 1.00 0.00 2 SER A CA 10
ATOM 15706 C C . SER A 1 2 ? -25.356 -10.472 -2.927 1.00 0.00 2 SER A C 10
ATOM 15707 O O . SER A 1 2 ? -24.962 -11.106 -1.949 1.00 0.00 2 SER A O 10
ATOM 15715 N N . SER A 1 3 ? -24.631 -9.578 -3.583 1.00 0.00 3 SER A N 10
ATOM 15716 C CA . SER A 1 3 ? -23.270 -9.273 -3.176 1.00 0.00 3 SER A CA 10
ATOM 15717 C C . SER A 1 3 ? -23.057 -7.758 -3.154 1.00 0.00 3 SER A C 10
ATOM 15718 O O . SER A 1 3 ? -23.630 -7.035 -3.968 1.00 0.00 3 SER A O 10
ATOM 15726 N N . GLY A 1 4 ? -22.233 -7.323 -2.213 1.00 0.00 4 GLY A N 10
ATOM 15727 C CA . GLY A 1 4 ? -21.937 -5.907 -2.073 1.00 0.00 4 GLY A CA 10
ATOM 15728 C C . GLY A 1 4 ? -23.013 -5.201 -1.246 1.00 0.00 4 GLY A C 10
ATOM 15729 O O . GLY A 1 4 ? -23.830 -4.458 -1.788 1.00 0.00 4 GLY A O 10
ATOM 15733 N N . SER A 1 5 ? -22.979 -5.458 0.053 1.00 0.00 5 SER A N 10
ATOM 15734 C CA . SER A 1 5 ? -23.941 -4.857 0.961 1.00 0.00 5 SER A CA 10
ATOM 15735 C C . SER A 1 5 ? -23.211 -4.166 2.115 1.00 0.00 5 SER A C 10
ATOM 15736 O O . SER A 1 5 ? -22.025 -4.406 2.336 1.00 0.00 5 SER A O 10
ATOM 15744 N N . SER A 1 6 ? -23.950 -3.322 2.819 1.00 0.00 6 SER A N 10
ATOM 15745 C CA . SER A 1 6 ? -23.388 -2.594 3.944 1.00 0.00 6 SER A CA 10
ATOM 15746 C C . SER A 1 6 ? -23.527 -3.421 5.224 1.00 0.00 6 SER A C 10
ATOM 15747 O O . SER A 1 6 ? -24.596 -3.458 5.831 1.00 0.00 6 SER A O 10
ATOM 15755 N N . GLY A 1 7 ? -22.430 -4.065 5.596 1.00 0.00 7 GLY A N 10
ATOM 15756 C CA . GLY A 1 7 ? -22.416 -4.889 6.793 1.00 0.00 7 GLY A CA 10
ATOM 15757 C C . GLY A 1 7 ? -20.982 -5.167 7.250 1.00 0.00 7 GLY A C 10
ATOM 15758 O O . GLY A 1 7 ? -20.195 -4.240 7.435 1.00 0.00 7 GLY A O 10
ATOM 15762 N N . GLY A 1 8 ? -20.687 -6.448 7.420 1.00 0.00 8 GLY A N 10
ATOM 15763 C CA . GLY A 1 8 ? -19.362 -6.859 7.852 1.00 0.00 8 GLY A CA 10
ATOM 15764 C C . GLY A 1 8 ? -19.069 -8.299 7.425 1.00 0.00 8 GLY A C 10
ATOM 15765 O O . GLY A 1 8 ? -19.989 -9.077 7.180 1.00 0.00 8 GLY A O 10
ATOM 15769 N N . GLU A 1 9 ? -17.783 -8.610 7.349 1.00 0.00 9 GLU A N 10
ATOM 15770 C CA . GLU A 1 9 ? -17.357 -9.942 6.956 1.00 0.00 9 GLU A CA 10
ATOM 15771 C C . GLU A 1 9 ? -15.918 -10.195 7.411 1.00 0.00 9 GLU A C 10
ATOM 15772 O O . GLU A 1 9 ? -15.041 -10.459 6.589 1.00 0.00 9 GLU A O 10
ATOM 15784 N N . ARG A 1 10 ? -15.719 -10.104 8.717 1.00 0.00 10 ARG A N 10
ATOM 15785 C CA . ARG A 1 10 ? -14.402 -10.320 9.291 1.00 0.00 10 ARG A CA 10
ATOM 15786 C C . ARG A 1 10 ? -14.246 -11.777 9.732 1.00 0.00 10 ARG A C 10
ATOM 15787 O O . ARG A 1 10 ? -14.648 -12.141 10.836 1.00 0.00 10 ARG A O 10
ATOM 15808 N N . ARG A 1 11 ? -13.663 -12.571 8.846 1.00 0.00 11 ARG A N 10
ATOM 15809 C CA . ARG A 1 11 ? -13.450 -13.980 9.130 1.00 0.00 11 ARG A CA 10
ATOM 15810 C C . ARG A 1 11 ? -12.189 -14.479 8.422 1.00 0.00 11 ARG A C 10
ATOM 15811 O O . ARG A 1 11 ? -11.329 -15.102 9.044 1.00 0.00 11 ARG A O 10
ATOM 15832 N N . LYS A 1 12 ? -12.118 -14.187 7.132 1.00 0.00 12 LYS A N 10
ATOM 15833 C CA . LYS A 1 12 ? -10.977 -14.599 6.333 1.00 0.00 12 LYS A CA 10
ATOM 15834 C C . LYS A 1 12 ? -9.984 -13.439 6.233 1.00 0.00 12 LYS A C 10
ATOM 15835 O O . LYS A 1 12 ? -10.383 -12.275 6.223 1.00 0.00 12 LYS A O 10
ATOM 15854 N N . ASP A 1 13 ? -8.710 -13.796 6.162 1.00 0.00 13 ASP A N 10
ATOM 15855 C CA . ASP A 1 13 ? -7.658 -12.799 6.064 1.00 0.00 13 ASP A CA 10
ATOM 15856 C C . ASP A 1 13 ? -6.743 -13.144 4.887 1.00 0.00 13 ASP A C 10
ATOM 15857 O O . ASP A 1 13 ? -6.335 -14.294 4.729 1.00 0.00 13 ASP A O 10
ATOM 15866 N N . ARG A 1 14 ? -6.448 -12.127 4.091 1.00 0.00 14 ARG A N 10
ATOM 15867 C CA . ARG A 1 14 ? -5.589 -12.308 2.933 1.00 0.00 14 ARG A CA 10
ATOM 15868 C C . ARG A 1 14 ? -4.251 -11.596 3.148 1.00 0.00 14 ARG A C 10
ATOM 15869 O O . ARG A 1 14 ? -4.154 -10.383 2.972 1.00 0.00 14 ARG A O 10
ATOM 15890 N N . PRO A 1 15 ? -3.227 -12.403 3.535 1.00 0.00 15 PRO A N 10
ATOM 15891 C CA . PRO A 1 15 ? -1.900 -11.864 3.776 1.00 0.00 15 PRO A CA 10
ATOM 15892 C C . PRO A 1 15 ? -1.192 -11.540 2.458 1.00 0.00 15 PRO A C 10
ATOM 15893 O O . PRO A 1 15 ? -0.225 -10.780 2.439 1.00 0.00 15 PRO A O 10
ATOM 15904 N N . TYR A 1 16 ? -1.702 -12.132 1.389 1.00 0.00 16 TYR A N 10
ATOM 15905 C CA . TYR A 1 16 ? -1.131 -11.917 0.070 1.00 0.00 16 TYR A CA 10
ATOM 15906 C C . TYR A 1 16 ? -0.831 -10.435 -0.162 1.00 0.00 16 TYR A C 10
ATOM 15907 O O . TYR A 1 16 ? 0.305 -10.067 -0.458 1.00 0.00 16 TYR A O 10
ATOM 15925 N N . VAL A 1 17 ? -1.868 -9.624 -0.017 1.00 0.00 17 VAL A N 10
ATOM 15926 C CA . VAL A 1 17 ? -1.730 -8.190 -0.207 1.00 0.00 17 VAL A CA 10
ATOM 15927 C C . VAL A 1 17 ? -2.699 -7.460 0.725 1.00 0.00 17 VAL A C 10
ATOM 15928 O O . VAL A 1 17 ? -3.914 -7.545 0.552 1.00 0.00 17 VAL A O 10
ATOM 15941 N N . GLU A 1 18 ? -2.126 -6.760 1.693 1.00 0.00 18 GLU A N 10
ATOM 15942 C CA . GLU A 1 18 ? -2.924 -6.016 2.652 1.00 0.00 18 GLU A CA 10
ATOM 15943 C C . GLU A 1 18 ? -4.026 -5.235 1.934 1.00 0.00 18 GLU A C 10
ATOM 15944 O O . GLU A 1 18 ? -3.757 -4.215 1.301 1.00 0.00 18 GLU A O 10
ATOM 15956 N N . GLU A 1 19 ? -5.243 -5.744 2.055 1.00 0.00 19 GLU A N 10
ATOM 15957 C CA . GLU A 1 19 ? -6.387 -5.107 1.425 1.00 0.00 19 GLU A CA 10
ATOM 15958 C C . GLU A 1 19 ? -6.255 -3.584 1.501 1.00 0.00 19 GLU A C 10
ATOM 15959 O O . GLU A 1 19 ? -5.569 -3.060 2.378 1.00 0.00 19 GLU A O 10
ATOM 15971 N N . PRO A 1 20 ? -6.941 -2.899 0.547 1.00 0.00 20 PRO A N 10
ATOM 15972 C CA . PRO A 1 20 ? -6.907 -1.448 0.498 1.00 0.00 20 PRO A CA 10
ATOM 15973 C C . PRO A 1 20 ? -7.773 -0.841 1.604 1.00 0.00 20 PRO A C 10
ATOM 15974 O O . PRO A 1 20 ? -8.849 -1.354 1.907 1.00 0.00 20 PRO A O 10
ATOM 15985 N N . ARG A 1 21 ? -7.270 0.242 2.178 1.00 0.00 21 ARG A N 10
ATOM 15986 C CA . ARG A 1 21 ? -7.984 0.924 3.244 1.00 0.00 21 ARG A CA 10
ATOM 15987 C C . ARG A 1 21 ? -8.493 2.282 2.758 1.00 0.00 21 ARG A C 10
ATOM 15988 O O . ARG A 1 21 ? -8.042 2.787 1.731 1.00 0.00 21 ARG A O 10
ATOM 16009 N N . HIS A 1 22 ? -9.426 2.836 3.519 1.00 0.00 22 HIS A N 10
ATOM 16010 C CA . HIS A 1 22 ? -10.002 4.126 3.179 1.00 0.00 22 HIS A CA 10
ATOM 16011 C C . HIS A 1 22 ? -9.618 5.156 4.243 1.00 0.00 22 HIS A C 10
ATOM 16012 O O . HIS A 1 22 ? -10.281 5.266 5.273 1.00 0.00 22 HIS A O 10
ATOM 16026 N N . VAL A 1 23 ? -8.548 5.884 3.958 1.00 0.00 23 VAL A N 10
ATOM 16027 C CA . VAL A 1 23 ? -8.068 6.901 4.877 1.00 0.00 23 VAL A CA 10
ATOM 16028 C C . VAL A 1 23 ? -8.812 8.212 4.615 1.00 0.00 23 VAL A C 10
ATOM 16029 O O . VAL A 1 23 ? -8.751 8.754 3.513 1.00 0.00 23 VAL A O 10
ATOM 16042 N N . LYS A 1 24 ? -9.497 8.683 5.646 1.00 0.00 24 LYS A N 10
ATOM 16043 C CA . LYS A 1 24 ? -10.252 9.920 5.541 1.00 0.00 24 LYS A CA 10
ATOM 16044 C C . LYS A 1 24 ? -9.330 11.103 5.842 1.00 0.00 24 LYS A C 10
ATOM 16045 O O . LYS A 1 24 ? -8.346 10.959 6.566 1.00 0.00 24 LYS A O 10
ATOM 16064 N N . VAL A 1 25 ? -9.680 12.246 5.271 1.00 0.00 25 VAL A N 10
ATOM 16065 C CA . VAL A 1 25 ? -8.896 13.453 5.469 1.00 0.00 25 VAL A CA 10
ATOM 16066 C C . VAL A 1 25 ? -9.830 14.608 5.837 1.00 0.00 25 VAL A C 10
ATOM 16067 O O . VAL A 1 25 ? -10.851 14.817 5.185 1.00 0.00 25 VAL A O 10
ATOM 16080 N N . GLN A 1 26 ? -9.445 15.328 6.880 1.00 0.00 26 GLN A N 10
ATOM 16081 C CA . GLN A 1 26 ? -10.235 16.457 7.343 1.00 0.00 26 GLN A CA 10
ATOM 16082 C C . GLN A 1 26 ? -9.506 17.770 7.050 1.00 0.00 26 GLN A C 10
ATOM 16083 O O . GLN A 1 26 ? -9.027 18.436 7.966 1.00 0.00 26 GLN A O 10
ATOM 16097 N N . LYS A 1 27 ? -9.446 18.103 5.769 1.00 0.00 27 LYS A N 10
ATOM 16098 C CA . LYS A 1 27 ? -8.784 19.325 5.344 1.00 0.00 27 LYS A CA 10
ATOM 16099 C C . LYS A 1 27 ? -9.485 20.527 5.979 1.00 0.00 27 LYS A C 10
ATOM 16100 O O . LYS A 1 27 ? -9.063 21.014 7.027 1.00 0.00 27 LYS A O 10
ATOM 16119 N N . GLY A 1 28 ? -10.543 20.972 5.318 1.00 0.00 28 GLY A N 10
ATOM 16120 C CA . GLY A 1 28 ? -11.306 22.108 5.805 1.00 0.00 28 GLY A CA 10
ATOM 16121 C C . GLY A 1 28 ? -10.785 23.416 5.206 1.00 0.00 28 GLY A C 10
ATOM 16122 O O . GLY A 1 28 ? -11.477 24.063 4.421 1.00 0.00 28 GLY A O 10
ATOM 16126 N N . SER A 1 29 ? -9.569 23.767 5.599 1.00 0.00 29 SER A N 10
ATOM 16127 C CA . SER A 1 29 ? -8.947 24.986 5.111 1.00 0.00 29 SER A CA 10
ATOM 16128 C C . SER A 1 29 ? -7.430 24.909 5.296 1.00 0.00 29 SER A C 10
ATOM 16129 O O . SER A 1 29 ? -6.797 25.892 5.677 1.00 0.00 29 SER A O 10
ATOM 16137 N N . GLU A 1 30 ? -6.891 23.731 5.017 1.00 0.00 30 GLU A N 10
ATOM 16138 C CA . GLU A 1 30 ? -5.460 23.513 5.148 1.00 0.00 30 GLU A CA 10
ATOM 16139 C C . GLU A 1 30 ? -4.965 22.570 4.050 1.00 0.00 30 GLU A C 10
ATOM 16140 O O . GLU A 1 30 ? -5.742 21.796 3.494 1.00 0.00 30 GLU A O 10
ATOM 16152 N N . PRO A 1 31 ? -3.639 22.669 3.762 1.00 0.00 31 PRO A N 10
ATOM 16153 C CA . PRO A 1 31 ? -3.030 21.835 2.740 1.00 0.00 31 PRO A CA 10
ATOM 16154 C C . PRO A 1 31 ? -2.850 20.400 3.240 1.00 0.00 31 PRO A C 10
ATOM 16155 O O . PRO A 1 31 ? -2.998 20.130 4.431 1.00 0.00 31 PRO A O 10
ATOM 16166 N N . LEU A 1 32 ? -2.533 19.517 2.305 1.00 0.00 32 LEU A N 10
ATOM 16167 C CA . LEU A 1 32 ? -2.331 18.116 2.635 1.00 0.00 32 LEU A CA 10
ATOM 16168 C C . LEU A 1 32 ? -0.946 17.939 3.260 1.00 0.00 32 LEU A C 10
ATOM 16169 O O . LEU A 1 32 ? -0.825 17.454 4.384 1.00 0.00 32 LEU A O 10
ATOM 16185 N N . GLY A 1 33 ? 0.065 18.341 2.504 1.00 0.00 33 GLY A N 10
ATOM 16186 C CA . GLY A 1 33 ? 1.437 18.233 2.969 1.00 0.00 33 GLY A CA 10
ATOM 16187 C C . GLY A 1 33 ? 1.971 16.811 2.777 1.00 0.00 33 GLY A C 10
ATOM 16188 O O . GLY A 1 33 ? 2.332 16.144 3.745 1.00 0.00 33 GLY A O 10
ATOM 16192 N N . ILE A 1 34 ? 2.004 16.391 1.521 1.00 0.00 34 ILE A N 10
ATOM 16193 C CA . ILE A 1 34 ? 2.487 15.062 1.189 1.00 0.00 34 ILE A CA 10
ATOM 16194 C C . ILE A 1 34 ? 3.167 15.098 -0.181 1.00 0.00 34 ILE A C 10
ATOM 16195 O O . ILE A 1 34 ? 2.825 15.924 -1.026 1.00 0.00 34 ILE A O 10
ATOM 16211 N N . SER A 1 35 ? 4.118 14.193 -0.358 1.00 0.00 35 SER A N 10
ATOM 16212 C CA . SER A 1 35 ? 4.850 14.111 -1.611 1.00 0.00 35 SER A CA 10
ATOM 16213 C C . SER A 1 35 ? 4.459 12.837 -2.363 1.00 0.00 35 SER A C 10
ATOM 16214 O O . SER A 1 35 ? 4.224 11.797 -1.750 1.00 0.00 35 SER A O 10
ATOM 16222 N N . ILE A 1 36 ? 4.400 12.961 -3.681 1.00 0.00 36 ILE A N 10
ATOM 16223 C CA . ILE A 1 36 ? 4.042 11.832 -4.523 1.00 0.00 36 ILE A CA 10
ATOM 16224 C C . ILE A 1 36 ? 5.039 11.727 -5.678 1.00 0.00 36 ILE A C 10
ATOM 16225 O O . ILE A 1 36 ? 5.597 12.732 -6.116 1.00 0.00 36 ILE A O 10
ATOM 16241 N N . VAL A 1 37 ? 5.233 10.500 -6.140 1.00 0.00 37 VAL A N 10
ATOM 16242 C CA . VAL A 1 37 ? 6.154 10.249 -7.236 1.00 0.00 37 VAL A CA 10
ATOM 16243 C C . VAL A 1 37 ? 5.520 9.256 -8.211 1.00 0.00 37 VAL A C 10
ATOM 16244 O O . VAL A 1 37 ? 4.711 8.419 -7.812 1.00 0.00 37 VAL A O 10
ATOM 16257 N N . SER A 1 38 ? 5.912 9.380 -9.471 1.00 0.00 38 SER A N 10
ATOM 16258 C CA . SER A 1 38 ? 5.393 8.503 -10.506 1.00 0.00 38 SER A CA 10
ATOM 16259 C C . SER A 1 38 ? 6.447 7.463 -10.888 1.00 0.00 38 SER A C 10
ATOM 16260 O O . SER A 1 38 ? 7.645 7.738 -10.832 1.00 0.00 38 SER A O 10
ATOM 16268 N N . GLY A 1 39 ? 5.964 6.289 -11.269 1.00 0.00 39 GLY A N 10
ATOM 16269 C CA . GLY A 1 39 ? 6.850 5.206 -11.661 1.00 0.00 39 GLY A CA 10
ATOM 16270 C C . GLY A 1 39 ? 7.004 5.147 -13.182 1.00 0.00 39 GLY A C 10
ATOM 16271 O O . GLY A 1 39 ? 6.828 6.153 -13.867 1.00 0.00 39 GLY A O 10
ATOM 16275 N N . GLU A 1 40 ? 7.330 3.957 -13.666 1.00 0.00 40 GLU A N 10
ATOM 16276 C CA . GLU A 1 40 ? 7.509 3.752 -15.093 1.00 0.00 40 GLU A CA 10
ATOM 16277 C C . GLU A 1 40 ? 6.151 3.660 -15.790 1.00 0.00 40 GLU A C 10
ATOM 16278 O O . GLU A 1 40 ? 5.773 2.598 -16.284 1.00 0.00 40 GLU A O 10
ATOM 16290 N N . LYS A 1 41 ? 5.453 4.787 -15.810 1.00 0.00 41 LYS A N 10
ATOM 16291 C CA . LYS A 1 41 ? 4.145 4.846 -16.439 1.00 0.00 41 LYS A CA 10
ATOM 16292 C C . LYS A 1 41 ? 3.158 3.997 -15.635 1.00 0.00 41 LYS A C 10
ATOM 16293 O O . LYS A 1 41 ? 2.351 3.267 -16.208 1.00 0.00 41 LYS A O 10
ATOM 16312 N N . GLY A 1 42 ? 3.255 4.121 -14.319 1.00 0.00 42 GLY A N 10
ATOM 16313 C CA . GLY A 1 42 ? 2.381 3.374 -13.431 1.00 0.00 42 GLY A CA 10
ATOM 16314 C C . GLY A 1 42 ? 1.487 4.316 -12.622 1.00 0.00 42 GLY A C 10
ATOM 16315 O O . GLY A 1 42 ? 1.117 5.388 -13.098 1.00 0.00 42 GLY A O 10
ATOM 16319 N N . GLY A 1 43 ? 1.164 3.881 -11.413 1.00 0.00 43 GLY A N 10
ATOM 16320 C CA . GLY A 1 43 ? 0.320 4.672 -10.533 1.00 0.00 43 GLY A CA 10
ATOM 16321 C C . GLY A 1 43 ? 1.127 5.776 -9.846 1.00 0.00 43 GLY A C 10
ATOM 16322 O O . GLY A 1 43 ? 2.096 6.283 -10.408 1.00 0.00 43 GLY A O 10
ATOM 16326 N N . ILE A 1 44 ? 0.696 6.116 -8.640 1.00 0.00 44 ILE A N 10
ATOM 16327 C CA . ILE A 1 44 ? 1.366 7.150 -7.870 1.00 0.00 44 ILE A CA 10
ATOM 16328 C C . ILE A 1 44 ? 1.704 6.607 -6.480 1.00 0.00 44 ILE A C 10
ATOM 16329 O O . ILE A 1 44 ? 0.914 5.874 -5.888 1.00 0.00 44 ILE A O 10
ATOM 16345 N N . TYR A 1 45 ? 2.878 6.989 -6.000 1.00 0.00 45 TYR A N 10
ATOM 16346 C CA . TYR A 1 45 ? 3.330 6.550 -4.691 1.00 0.00 45 TYR A CA 10
ATOM 16347 C C . TYR A 1 45 ? 3.721 7.744 -3.817 1.00 0.00 45 TYR A C 10
ATOM 16348 O O . TYR A 1 45 ? 4.157 8.775 -4.327 1.00 0.00 45 TYR A O 10
ATOM 16366 N N . VAL A 1 46 ? 3.552 7.564 -2.515 1.00 0.00 46 VAL A N 10
ATOM 16367 C CA . VAL A 1 46 ? 3.882 8.613 -1.566 1.00 0.00 46 VAL A CA 10
ATOM 16368 C C . VAL A 1 46 ? 5.398 8.658 -1.368 1.00 0.00 46 VAL A C 10
ATOM 16369 O O . VAL A 1 46 ? 6.023 7.633 -1.100 1.00 0.00 46 VAL A O 10
ATOM 16382 N N . SER A 1 47 ? 5.946 9.856 -1.508 1.00 0.00 47 SER A N 10
ATOM 16383 C CA . SER A 1 47 ? 7.377 10.048 -1.349 1.00 0.00 47 SER A CA 10
ATOM 16384 C C . SER A 1 47 ? 7.679 10.601 0.046 1.00 0.00 47 SER A C 10
ATOM 16385 O O . SER A 1 47 ? 8.804 10.492 0.531 1.00 0.00 47 SER A O 10
ATOM 16393 N N . LYS A 1 48 ? 6.654 11.184 0.651 1.00 0.00 48 LYS A N 10
ATOM 16394 C CA . LYS A 1 48 ? 6.795 11.754 1.979 1.00 0.00 48 LYS A CA 10
ATOM 16395 C C . LYS A 1 48 ? 5.440 12.290 2.446 1.00 0.00 48 LYS A C 10
ATOM 16396 O O . LYS A 1 48 ? 4.508 12.407 1.652 1.00 0.00 48 LYS A O 10
ATOM 16415 N N . VAL A 1 49 ? 5.374 12.601 3.732 1.00 0.00 49 VAL A N 10
ATOM 16416 C CA . VAL A 1 49 ? 4.149 13.122 4.314 1.00 0.00 49 VAL A CA 10
ATOM 16417 C C . VAL A 1 49 ? 4.497 14.050 5.480 1.00 0.00 49 VAL A C 10
ATOM 16418 O O . VAL A 1 49 ? 5.024 13.603 6.498 1.00 0.00 49 VAL A O 10
ATOM 16431 N N . THR A 1 50 ? 4.188 15.325 5.292 1.00 0.00 50 THR A N 10
ATOM 16432 C CA . THR A 1 50 ? 4.462 16.319 6.316 1.00 0.00 50 THR A CA 10
ATOM 16433 C C . THR A 1 50 ? 3.806 15.918 7.639 1.00 0.00 50 THR A C 10
ATOM 16434 O O . THR A 1 50 ? 2.645 15.515 7.663 1.00 0.00 50 THR A O 10
ATOM 16445 N N . VAL A 1 51 ? 4.580 16.042 8.707 1.00 0.00 51 VAL A N 10
ATOM 16446 C CA . VAL A 1 51 ? 4.089 15.697 10.030 1.00 0.00 51 VAL A CA 10
ATOM 16447 C C . VAL A 1 51 ? 3.361 16.902 10.630 1.00 0.00 51 VAL A C 10
ATOM 16448 O O . VAL A 1 51 ? 3.881 18.017 10.613 1.00 0.00 51 VAL A O 10
ATOM 16461 N N . GLY A 1 52 ? 2.170 16.637 11.146 1.00 0.00 52 GLY A N 10
ATOM 16462 C CA . GLY A 1 52 ? 1.366 17.686 11.750 1.00 0.00 52 GLY A CA 10
ATOM 16463 C C . GLY A 1 52 ? 0.386 18.278 10.735 1.00 0.00 52 GLY A C 10
ATOM 16464 O O . GLY A 1 52 ? -0.554 18.978 11.110 1.00 0.00 52 GLY A O 10
ATOM 16468 N N . SER A 1 53 ? 0.638 17.975 9.470 1.00 0.00 53 SER A N 10
ATOM 16469 C CA . SER A 1 53 ? -0.210 18.468 8.399 1.00 0.00 53 SER A CA 10
ATOM 16470 C C . SER A 1 53 ? -1.440 17.570 8.250 1.00 0.00 53 SER A C 10
ATOM 16471 O O . SER A 1 53 ? -1.474 16.464 8.786 1.00 0.00 53 SER A O 10
ATOM 16479 N N . ILE A 1 54 ? -2.420 18.080 7.518 1.00 0.00 54 ILE A N 10
ATOM 16480 C CA . ILE A 1 54 ? -3.648 17.338 7.291 1.00 0.00 54 ILE A CA 10
ATOM 16481 C C . ILE A 1 54 ? -3.316 15.857 7.097 1.00 0.00 54 ILE A C 10
ATOM 16482 O O . ILE A 1 54 ? -3.788 15.007 7.851 1.00 0.00 54 ILE A O 10
ATOM 16498 N N . ALA A 1 55 ? -2.506 15.593 6.082 1.00 0.00 55 ALA A N 10
ATOM 16499 C CA . ALA A 1 55 ? -2.106 14.230 5.779 1.00 0.00 55 ALA A CA 10
ATOM 16500 C C . ALA A 1 55 ? -1.843 13.478 7.086 1.00 0.00 55 ALA A C 10
ATOM 16501 O O . ALA A 1 55 ? -2.592 12.572 7.446 1.00 0.00 55 ALA A O 10
ATOM 16508 N N . HIS A 1 56 ? -0.776 13.882 7.759 1.00 0.00 56 HIS A N 10
ATOM 16509 C CA . HIS A 1 56 ? -0.405 13.258 9.018 1.00 0.00 56 HIS A CA 10
ATOM 16510 C C . HIS A 1 56 ? -1.667 12.913 9.811 1.00 0.00 56 HIS A C 10
ATOM 16511 O O . HIS A 1 56 ? -1.879 11.756 10.173 1.00 0.00 56 HIS A O 10
ATOM 16525 N N . GLN A 1 57 ? -2.471 13.936 10.058 1.00 0.00 57 GLN A N 10
ATOM 16526 C CA . GLN A 1 57 ? -3.706 13.755 10.801 1.00 0.00 57 GLN A CA 10
ATOM 16527 C C . GLN A 1 57 ? -4.507 12.587 10.223 1.00 0.00 57 GLN A C 10
ATOM 16528 O O . GLN A 1 57 ? -4.997 11.738 10.966 1.00 0.00 57 GLN A O 10
ATOM 16542 N N . ALA A 1 58 ? -4.615 12.581 8.903 1.00 0.00 58 ALA A N 10
ATOM 16543 C CA . ALA A 1 58 ? -5.348 11.531 8.217 1.00 0.00 58 ALA A CA 10
ATOM 16544 C C . ALA A 1 58 ? -4.707 10.178 8.532 1.00 0.00 58 ALA A C 10
ATOM 16545 O O . ALA A 1 58 ? -5.407 9.207 8.817 1.00 0.00 58 ALA A O 10
ATOM 16552 N N . GLY A 1 59 ? -3.384 10.157 8.469 1.00 0.00 59 GLY A N 10
ATOM 16553 C CA . GLY A 1 59 ? -2.641 8.939 8.744 1.00 0.00 59 GLY A CA 10
ATOM 16554 C C . GLY A 1 59 ? -2.038 8.363 7.461 1.00 0.00 59 GLY A C 10
ATOM 16555 O O . GLY A 1 59 ? -2.137 7.163 7.208 1.00 0.00 59 GLY A O 10
ATOM 16559 N N . LEU A 1 60 ? -1.426 9.246 6.685 1.00 0.00 60 LEU A N 10
ATOM 16560 C CA . LEU A 1 60 ? -0.807 8.840 5.434 1.00 0.00 60 LEU A CA 10
ATOM 16561 C C . LEU A 1 60 ? 0.616 8.351 5.710 1.00 0.00 60 LEU A C 10
ATOM 16562 O O . LEU A 1 60 ? 1.238 8.759 6.690 1.00 0.00 60 LEU A O 10
ATOM 16578 N N . GLU A 1 61 ? 1.091 7.484 4.828 1.00 0.00 61 GLU A N 10
ATOM 16579 C CA . GLU A 1 61 ? 2.429 6.935 4.964 1.00 0.00 61 GLU A CA 10
ATOM 16580 C C . GLU A 1 61 ? 3.067 6.743 3.586 1.00 0.00 61 GLU A C 10
ATOM 16581 O O . GLU A 1 61 ? 2.374 6.758 2.570 1.00 0.00 61 GLU A O 10
ATOM 16593 N N . TYR A 1 62 ? 4.380 6.568 3.596 1.00 0.00 62 TYR A N 10
ATOM 16594 C CA . TYR A 1 62 ? 5.118 6.373 2.360 1.00 0.00 62 TYR A CA 10
ATOM 16595 C C . TYR A 1 62 ? 5.005 4.927 1.875 1.00 0.00 62 TYR A C 10
ATOM 16596 O O . TYR A 1 62 ? 4.776 4.018 2.672 1.00 0.00 62 TYR A O 10
ATOM 16614 N N . GLY A 1 63 ? 5.170 4.758 0.571 1.00 0.00 63 GLY A N 10
ATOM 16615 C CA . GLY A 1 63 ? 5.089 3.438 -0.029 1.00 0.00 63 GLY A CA 10
ATOM 16616 C C . GLY A 1 63 ? 3.634 2.982 -0.158 1.00 0.00 63 GLY A C 10
ATOM 16617 O O . GLY A 1 63 ? 3.362 1.898 -0.671 1.00 0.00 63 GLY A O 10
ATOM 16621 N N . ASP A 1 64 ? 2.737 3.834 0.317 1.00 0.00 64 ASP A N 10
ATOM 16622 C CA . ASP A 1 64 ? 1.316 3.533 0.262 1.00 0.00 64 ASP A CA 10
ATOM 16623 C C . ASP A 1 64 ? 0.759 3.971 -1.094 1.00 0.00 64 ASP A C 10
ATOM 16624 O O . ASP A 1 64 ? 0.302 5.102 -1.245 1.00 0.00 64 ASP A O 10
ATOM 16633 N N . GLN A 1 65 ? 0.816 3.051 -2.046 1.00 0.00 65 GLN A N 10
ATOM 16634 C CA . GLN A 1 65 ? 0.323 3.328 -3.385 1.00 0.00 65 GLN A CA 10
ATOM 16635 C C . GLN A 1 65 ? -1.075 3.946 -3.318 1.00 0.00 65 GLN A C 10
ATOM 16636 O O . GLN A 1 65 ? -1.942 3.453 -2.597 1.00 0.00 65 GLN A O 10
ATOM 16650 N N . LEU A 1 66 ? -1.251 5.017 -4.078 1.00 0.00 66 LEU A N 10
ATOM 16651 C CA . LEU A 1 66 ? -2.529 5.708 -4.114 1.00 0.00 66 LEU A CA 10
ATOM 16652 C C . LEU A 1 66 ? -3.410 5.085 -5.199 1.00 0.00 66 LEU A C 10
ATOM 16653 O O . LEU A 1 66 ? -3.099 5.178 -6.386 1.00 0.00 66 LEU A O 10
ATOM 16669 N N . LEU A 1 67 ? -4.492 4.463 -4.753 1.00 0.00 67 LEU A N 10
ATOM 16670 C CA . LEU A 1 67 ? -5.420 3.825 -5.671 1.00 0.00 67 LEU A CA 10
ATOM 16671 C C . LEU A 1 67 ? -6.372 4.878 -6.241 1.00 0.00 67 LEU A C 10
ATOM 16672 O O . LEU A 1 67 ? -6.277 5.237 -7.414 1.00 0.00 67 LEU A O 10
ATOM 16688 N N . GLU A 1 68 ? -7.269 5.344 -5.384 1.00 0.00 68 GLU A N 10
ATOM 16689 C CA . GLU A 1 68 ? -8.238 6.349 -5.787 1.00 0.00 68 GLU A CA 10
ATOM 16690 C C . GLU A 1 68 ? -8.337 7.447 -4.726 1.00 0.00 68 GLU A C 10
ATOM 16691 O O . GLU A 1 68 ? -8.353 7.159 -3.530 1.00 0.00 68 GLU A O 10
ATOM 16703 N N . PHE A 1 69 ? -8.401 8.682 -5.201 1.00 0.00 69 PHE A N 10
ATOM 16704 C CA . PHE A 1 69 ? -8.499 9.824 -4.308 1.00 0.00 69 PHE A CA 10
ATOM 16705 C C . PHE A 1 69 ? -9.911 10.412 -4.322 1.00 0.00 69 PHE A C 10
ATOM 16706 O O . PHE A 1 69 ? -10.262 11.171 -5.223 1.00 0.00 69 PHE A O 10
ATOM 16723 N N . ASN A 1 70 ? -10.683 10.038 -3.312 1.00 0.00 70 ASN A N 10
ATOM 16724 C CA . ASN A 1 70 ? -12.049 10.519 -3.197 1.00 0.00 70 ASN A CA 10
ATOM 16725 C C . ASN A 1 70 ? -12.830 10.131 -4.454 1.00 0.00 70 ASN A C 10
ATOM 16726 O O . ASN A 1 70 ? -13.888 10.694 -4.730 1.00 0.00 70 ASN A O 10
ATOM 16737 N N . GLY A 1 71 ? -12.277 9.173 -5.184 1.00 0.00 71 GLY A N 10
ATOM 16738 C CA . GLY A 1 71 ? -12.908 8.704 -6.405 1.00 0.00 71 GLY A CA 10
ATOM 16739 C C . GLY A 1 71 ? -11.931 8.758 -7.582 1.00 0.00 71 GLY A C 10
ATOM 16740 O O . GLY A 1 71 ? -11.848 7.815 -8.368 1.00 0.00 71 GLY A O 10
ATOM 16744 N N . ILE A 1 72 ? -11.217 9.871 -7.667 1.00 0.00 72 ILE A N 10
ATOM 16745 C CA . ILE A 1 72 ? -10.250 10.060 -8.734 1.00 0.00 72 ILE A CA 10
ATOM 16746 C C . ILE A 1 72 ? -9.327 8.841 -8.802 1.00 0.00 72 ILE A C 10
ATOM 16747 O O . ILE A 1 72 ? -8.770 8.422 -7.788 1.00 0.00 72 ILE A O 10
ATOM 16763 N N . ASN A 1 73 ? -9.193 8.307 -10.007 1.00 0.00 73 ASN A N 10
ATOM 16764 C CA . ASN A 1 73 ? -8.347 7.145 -10.220 1.00 0.00 73 ASN A CA 10
ATOM 16765 C C . ASN A 1 73 ? -6.892 7.597 -10.356 1.00 0.00 73 ASN A C 10
ATOM 16766 O O . ASN A 1 73 ? -6.560 8.374 -11.249 1.00 0.00 73 ASN A O 10
ATOM 16777 N N . LEU A 1 74 ? -6.062 7.090 -9.456 1.00 0.00 74 LEU A N 10
ATOM 16778 C CA . LEU A 1 74 ? -4.650 7.431 -9.463 1.00 0.00 74 LEU A CA 10
ATOM 16779 C C . LEU A 1 74 ? -3.909 6.498 -10.423 1.00 0.00 74 LEU A C 10
ATOM 16780 O O . LEU A 1 74 ? -3.020 6.932 -11.154 1.00 0.00 74 LEU A O 10
ATOM 16796 N N . ARG A 1 75 ? -4.303 5.234 -10.390 1.00 0.00 75 ARG A N 10
ATOM 16797 C CA . ARG A 1 75 ? -3.687 4.236 -11.248 1.00 0.00 75 ARG A CA 10
ATOM 16798 C C . ARG A 1 75 ? -3.382 4.833 -12.623 1.00 0.00 75 ARG A C 10
ATOM 16799 O O . ARG A 1 75 ? -2.373 4.496 -13.240 1.00 0.00 75 ARG A O 10
ATOM 16820 N N . SER A 1 76 ? -4.272 5.710 -13.062 1.00 0.00 76 SER A N 10
ATOM 16821 C CA . SER A 1 76 ? -4.111 6.357 -14.353 1.00 0.00 76 SER A CA 10
ATOM 16822 C C . SER A 1 76 ? -3.980 7.870 -14.167 1.00 0.00 76 SER A C 10
ATOM 16823 O O . SER A 1 76 ? -4.763 8.638 -14.725 1.00 0.00 76 SER A O 10
ATOM 16831 N N . ALA A 1 77 ? -2.985 8.254 -13.381 1.00 0.00 77 ALA A N 10
ATOM 16832 C CA . ALA A 1 77 ? -2.741 9.661 -13.114 1.00 0.00 77 ALA A CA 10
ATOM 16833 C C . ALA A 1 77 ? -1.249 9.956 -13.277 1.00 0.00 77 ALA A C 10
ATOM 16834 O O . ALA A 1 77 ? -0.449 9.042 -13.471 1.00 0.00 77 ALA A O 10
ATOM 16841 N N . THR A 1 78 ? -0.919 11.237 -13.194 1.00 0.00 78 THR A N 10
ATOM 16842 C CA . THR A 1 78 ? 0.463 11.664 -13.329 1.00 0.00 78 THR A CA 10
ATOM 16843 C C . THR A 1 78 ? 0.895 12.472 -12.104 1.00 0.00 78 THR A C 10
ATOM 16844 O O . THR A 1 78 ? 0.077 13.148 -11.482 1.00 0.00 78 THR A O 10
ATOM 16855 N N . GLU A 1 79 ? 2.179 12.375 -11.794 1.00 0.00 79 GLU A N 10
ATOM 16856 C CA . GLU A 1 79 ? 2.730 13.089 -10.654 1.00 0.00 79 GLU A CA 10
ATOM 16857 C C . GLU A 1 79 ? 2.215 14.530 -10.631 1.00 0.00 79 GLU A C 10
ATOM 16858 O O . GLU A 1 79 ? 1.936 15.076 -9.565 1.00 0.00 79 GLU A O 10
ATOM 16870 N N . GLN A 1 80 ? 2.105 15.104 -11.820 1.00 0.00 80 GLN A N 10
ATOM 16871 C CA . GLN A 1 80 ? 1.629 16.471 -11.950 1.00 0.00 80 GLN A CA 10
ATOM 16872 C C . GLN A 1 80 ? 0.160 16.563 -11.534 1.00 0.00 80 GLN A C 10
ATOM 16873 O O . GLN A 1 80 ? -0.251 17.536 -10.905 1.00 0.00 80 GLN A O 10
ATOM 16887 N N . GLN A 1 81 ? -0.592 15.536 -11.903 1.00 0.00 81 GLN A N 10
ATOM 16888 C CA . GLN A 1 81 ? -2.007 15.489 -11.576 1.00 0.00 81 GLN A CA 10
ATOM 16889 C C . GLN A 1 81 ? -2.200 15.093 -10.111 1.00 0.00 81 GLN A C 10
ATOM 16890 O O . GLN A 1 81 ? -2.863 15.802 -9.355 1.00 0.00 81 GLN A O 10
ATOM 16904 N N . ALA A 1 82 ? -1.609 13.962 -9.753 1.00 0.00 82 ALA A N 10
ATOM 16905 C CA . ALA A 1 82 ? -1.708 13.464 -8.392 1.00 0.00 82 ALA A CA 10
ATOM 16906 C C . ALA A 1 82 ? -1.441 14.609 -7.414 1.00 0.00 82 ALA A C 10
ATOM 16907 O O . ALA A 1 82 ? -2.125 14.737 -6.400 1.00 0.00 82 ALA A O 10
ATOM 16914 N N . ARG A 1 83 ? -0.443 15.413 -7.752 1.00 0.00 83 ARG A N 10
ATOM 16915 C CA . ARG A 1 83 ? -0.077 16.543 -6.915 1.00 0.00 83 ARG A CA 10
ATOM 16916 C C . ARG A 1 83 ? -1.209 17.572 -6.887 1.00 0.00 83 ARG A C 10
ATOM 16917 O O . ARG A 1 83 ? -1.432 18.227 -5.871 1.00 0.00 83 ARG A O 10
ATOM 16938 N N . LEU A 1 84 ? -1.894 17.682 -8.016 1.00 0.00 84 LEU A N 10
ATOM 16939 C CA . LEU A 1 84 ? -2.997 18.620 -8.134 1.00 0.00 84 LEU A CA 10
ATOM 16940 C C . LEU A 1 84 ? -4.235 18.031 -7.454 1.00 0.00 84 LEU A C 10
ATOM 16941 O O . LEU A 1 84 ? -4.984 18.749 -6.792 1.00 0.00 84 LEU A O 10
ATOM 16957 N N . ILE A 1 85 ? -4.413 16.732 -7.642 1.00 0.00 85 ILE A N 10
ATOM 16958 C CA . ILE A 1 85 ? -5.547 16.039 -7.055 1.00 0.00 85 ILE A CA 10
ATOM 16959 C C . ILE A 1 85 ? -5.449 16.109 -5.530 1.00 0.00 85 ILE A C 10
ATOM 16960 O O . ILE A 1 85 ? -6.302 16.707 -4.876 1.00 0.00 85 ILE A O 10
ATOM 16976 N N . ILE A 1 86 ? -4.401 15.489 -5.008 1.00 0.00 86 ILE A N 10
ATOM 16977 C CA . ILE A 1 86 ? -4.179 15.474 -3.572 1.00 0.00 86 ILE A CA 10
ATOM 16978 C C . ILE A 1 86 ? -4.207 16.908 -3.040 1.00 0.00 86 ILE A C 10
ATOM 16979 O O . ILE A 1 86 ? -4.491 17.133 -1.865 1.00 0.00 86 ILE A O 10
ATOM 16995 N N . GLY A 1 87 ? -3.906 17.841 -3.931 1.00 0.00 87 GLY A N 10
ATOM 16996 C CA . GLY A 1 87 ? -3.893 19.248 -3.566 1.00 0.00 87 GLY A CA 10
ATOM 16997 C C . GLY A 1 87 ? -5.252 19.897 -3.836 1.00 0.00 87 GLY A C 10
ATOM 16998 O O . GLY A 1 87 ? -5.363 21.122 -3.870 1.00 0.00 87 GLY A O 10
ATOM 17002 N N . GLN A 1 88 ? -6.251 19.048 -4.021 1.00 0.00 88 GLN A N 10
ATOM 17003 C CA . GLN A 1 88 ? -7.598 19.524 -4.287 1.00 0.00 88 GLN A CA 10
ATOM 17004 C C . GLN A 1 88 ? -8.151 20.261 -3.066 1.00 0.00 88 GLN A C 10
ATOM 17005 O O . GLN A 1 88 ? -7.438 20.467 -2.085 1.00 0.00 88 GLN A O 10
ATOM 17019 N N . GLN A 1 89 ? -9.417 20.639 -3.165 1.00 0.00 89 GLN A N 10
ATOM 17020 C CA . GLN A 1 89 ? -10.074 21.349 -2.081 1.00 0.00 89 GLN A CA 10
ATOM 17021 C C . GLN A 1 89 ? -11.375 20.643 -1.696 1.00 0.00 89 GLN A C 10
ATOM 17022 O O . GLN A 1 89 ? -12.242 20.426 -2.541 1.00 0.00 89 GLN A O 10
ATOM 17036 N N . CYS A 1 90 ? -11.471 20.303 -0.418 1.00 0.00 90 CYS A N 10
ATOM 17037 C CA . CYS A 1 90 ? -12.652 19.626 0.089 1.00 0.00 90 CYS A CA 10
ATOM 17038 C C . CYS A 1 90 ? -12.501 19.468 1.604 1.00 0.00 90 CYS A C 10
ATOM 17039 O O . CYS A 1 90 ? -11.519 18.898 2.077 1.00 0.00 90 CYS A O 10
ATOM 17047 N N . ASP A 1 91 ? -13.489 19.983 2.322 1.00 0.00 91 ASP A N 10
ATOM 17048 C CA . ASP A 1 91 ? -13.478 19.906 3.773 1.00 0.00 91 ASP A CA 10
ATOM 17049 C C . ASP A 1 91 ? -13.051 18.501 4.201 1.00 0.00 91 ASP A C 10
ATOM 17050 O O . ASP A 1 91 ? -12.116 18.344 4.985 1.00 0.00 91 ASP A O 10
ATOM 17059 N N . THR A 1 92 ? -13.757 17.514 3.669 1.00 0.00 92 THR A N 10
ATOM 17060 C CA . THR A 1 92 ? -13.463 16.127 3.987 1.00 0.00 92 THR A CA 10
ATOM 17061 C C . THR A 1 92 ? -13.351 15.299 2.705 1.00 0.00 92 THR A C 10
ATOM 17062 O O . THR A 1 92 ? -14.290 15.244 1.913 1.00 0.00 92 THR A O 10
ATOM 17073 N N . ILE A 1 93 ? -12.194 14.674 2.542 1.00 0.00 93 ILE A N 10
ATOM 17074 C CA . ILE A 1 93 ? -11.947 13.850 1.371 1.00 0.00 93 ILE A CA 10
ATOM 17075 C C . ILE A 1 93 ? -11.404 12.491 1.813 1.00 0.00 93 ILE A C 10
ATOM 17076 O O . ILE A 1 93 ? -10.701 12.397 2.819 1.00 0.00 93 ILE A O 10
ATOM 17092 N N . THR A 1 94 ? -11.750 11.471 1.041 1.00 0.00 94 THR A N 10
ATOM 17093 C CA . THR A 1 94 ? -11.305 10.120 1.342 1.00 0.00 94 THR A CA 10
ATOM 17094 C C . THR A 1 94 ? -10.251 9.669 0.329 1.00 0.00 94 THR A C 10
ATOM 17095 O O . THR A 1 94 ? -10.175 10.206 -0.775 1.00 0.00 94 THR A O 10
ATOM 17106 N N . ILE A 1 95 ? -9.464 8.686 0.742 1.00 0.00 95 ILE A N 10
ATOM 17107 C CA . ILE A 1 95 ? -8.418 8.155 -0.116 1.00 0.00 95 ILE A CA 10
ATOM 17108 C C . ILE A 1 95 ? -8.368 6.633 0.029 1.00 0.00 95 ILE A C 10
ATOM 17109 O O . ILE A 1 95 ? -8.638 6.099 1.104 1.00 0.00 95 ILE A O 10
ATOM 17125 N N . LEU A 1 96 ? -8.021 5.977 -1.069 1.00 0.00 96 LEU A N 10
ATOM 17126 C CA . LEU A 1 96 ? -7.933 4.527 -1.077 1.00 0.00 96 LEU A CA 10
ATOM 17127 C C . LEU A 1 96 ? -6.479 4.110 -1.307 1.00 0.00 96 LEU A C 10
ATOM 17128 O O . LEU A 1 96 ? -5.915 4.370 -2.369 1.00 0.00 96 LEU A O 10
ATOM 17144 N N . ALA A 1 97 ? -5.913 3.471 -0.293 1.00 0.00 97 ALA A N 10
ATOM 17145 C CA . ALA A 1 97 ? -4.535 3.016 -0.371 1.00 0.00 97 ALA A CA 10
ATOM 17146 C C . ALA A 1 97 ? -4.504 1.487 -0.323 1.00 0.00 97 ALA A C 10
ATOM 17147 O O . ALA A 1 97 ? -5.543 0.846 -0.172 1.00 0.00 97 ALA A O 10
ATOM 17154 N N . GLN A 1 98 ? -3.302 0.947 -0.455 1.00 0.00 98 GLN A N 10
ATOM 17155 C CA . GLN A 1 98 ? -3.122 -0.495 -0.429 1.00 0.00 98 GLN A CA 10
ATOM 17156 C C . GLN A 1 98 ? -1.635 -0.843 -0.334 1.00 0.00 98 GLN A C 10
ATOM 17157 O O . GLN A 1 98 ? -0.962 -0.992 -1.353 1.00 0.00 98 GLN A O 10
ATOM 17171 N N . TYR A 1 99 ? -1.165 -0.962 0.899 1.00 0.00 99 TYR A N 10
ATOM 17172 C CA . TYR A 1 99 ? 0.230 -1.289 1.140 1.00 0.00 99 TYR A CA 10
ATOM 17173 C C . TYR A 1 99 ? 0.733 -2.321 0.129 1.00 0.00 99 TYR A C 10
ATOM 17174 O O . TYR A 1 99 ? 0.051 -3.305 -0.152 1.00 0.00 99 TYR A O 10
ATOM 17192 N N . ASN A 1 100 ? 1.924 -2.061 -0.390 1.00 0.00 100 ASN A N 10
ATOM 17193 C CA . ASN A 1 100 ? 2.527 -2.955 -1.364 1.00 0.00 100 ASN A CA 10
ATOM 17194 C C . ASN A 1 100 ? 3.928 -3.349 -0.890 1.00 0.00 100 ASN A C 10
ATOM 17195 O O . ASN A 1 100 ? 4.855 -2.543 -0.946 1.00 0.00 100 ASN A O 10
ATOM 17206 N N . PRO A 1 101 ? 4.040 -4.621 -0.423 1.00 0.00 101 PRO A N 10
ATOM 17207 C CA . PRO A 1 101 ? 5.311 -5.132 0.061 1.00 0.00 101 PRO A CA 10
ATOM 17208 C C . PRO A 1 101 ? 6.256 -5.439 -1.103 1.00 0.00 101 PRO A C 10
ATOM 17209 O O . PRO A 1 101 ? 6.761 -6.555 -1.219 1.00 0.00 101 PRO A O 10
ATOM 17220 N N . HIS A 1 102 ? 6.468 -4.430 -1.934 1.00 0.00 102 HIS A N 10
ATOM 17221 C CA . HIS A 1 102 ? 7.343 -4.578 -3.084 1.00 0.00 102 HIS A CA 10
ATOM 17222 C C . HIS A 1 102 ? 7.760 -3.197 -3.594 1.00 0.00 102 HIS A C 10
ATOM 17223 O O . HIS A 1 102 ? 7.682 -2.923 -4.791 1.00 0.00 102 HIS A O 10
ATOM 17237 N N . VAL A 1 103 ? 8.193 -2.363 -2.660 1.00 0.00 103 VAL A N 10
ATOM 17238 C CA . VAL A 1 103 ? 8.622 -1.017 -3.000 1.00 0.00 103 VAL A CA 10
ATOM 17239 C C . VAL A 1 103 ? 9.577 -0.503 -1.921 1.00 0.00 103 VAL A C 10
ATOM 17240 O O . VAL A 1 103 ? 9.251 0.431 -1.191 1.00 0.00 103 VAL A O 10
ATOM 17253 N N . HIS A 1 104 ? 10.739 -1.136 -1.855 1.00 0.00 104 HIS A N 10
ATOM 17254 C CA . HIS A 1 104 ? 11.745 -0.755 -0.878 1.00 0.00 104 HIS A CA 10
ATOM 17255 C C . HIS A 1 104 ? 12.889 -0.020 -1.579 1.00 0.00 104 HIS A C 10
ATOM 17256 O O . HIS A 1 104 ? 14.021 -0.501 -1.597 1.00 0.00 104 HIS A O 10
ATOM 17270 N N . GLN A 1 105 ? 12.554 1.133 -2.138 1.00 0.00 105 GLN A N 10
ATOM 17271 C CA . GLN A 1 105 ? 13.540 1.939 -2.838 1.00 0.00 105 GLN A CA 10
ATOM 17272 C C . GLN A 1 105 ? 14.015 3.089 -1.948 1.00 0.00 105 GLN A C 10
ATOM 17273 O O . GLN A 1 105 ? 13.449 3.328 -0.882 1.00 0.00 105 GLN A O 10
ATOM 17287 N N . LEU A 1 106 ? 15.051 3.769 -2.417 1.00 0.00 106 LEU A N 10
ATOM 17288 C CA . LEU A 1 106 ? 15.609 4.888 -1.676 1.00 0.00 106 LEU A CA 10
ATOM 17289 C C . LEU A 1 106 ? 16.228 4.374 -0.375 1.00 0.00 106 LEU A C 10
ATOM 17290 O O . LEU A 1 106 ? 15.895 3.284 0.087 1.00 0.00 106 LEU A O 10
ATOM 17306 N N . SER A 1 107 ? 17.118 5.184 0.179 1.00 0.00 107 SER A N 10
ATOM 17307 C CA . SER A 1 107 ? 17.787 4.825 1.418 1.00 0.00 107 SER A CA 10
ATOM 17308 C C . SER A 1 107 ? 16.780 4.802 2.570 1.00 0.00 107 SER A C 10
ATOM 17309 O O . SER A 1 107 ? 16.627 5.791 3.285 1.00 0.00 107 SER A O 10
ATOM 17317 N N . SER A 1 108 ? 16.118 3.663 2.713 1.00 0.00 108 SER A N 10
ATOM 17318 C CA . SER A 1 108 ? 15.129 3.499 3.765 1.00 0.00 108 SER A CA 10
ATOM 17319 C C . SER A 1 108 ? 15.626 2.485 4.796 1.00 0.00 108 SER A C 10
ATOM 17320 O O . SER A 1 108 ? 16.490 1.662 4.497 1.00 0.00 108 SER A O 10
ATOM 17328 N N . HIS A 1 109 ? 15.059 2.576 5.990 1.00 0.00 109 HIS A N 10
ATOM 17329 C CA . HIS A 1 109 ? 15.434 1.677 7.068 1.00 0.00 109 HIS A CA 10
ATOM 17330 C C . HIS A 1 109 ? 16.893 1.924 7.458 1.00 0.00 109 HIS A C 10
ATOM 17331 O O . HIS A 1 109 ? 17.806 1.580 6.710 1.00 0.00 109 HIS A O 10
ATOM 17345 N N . SER A 1 110 ? 17.066 2.517 8.630 1.00 0.00 110 SER A N 10
ATOM 17346 C CA . SER A 1 110 ? 18.398 2.814 9.129 1.00 0.00 110 SER A CA 10
ATOM 17347 C C . SER A 1 110 ? 18.539 2.318 10.570 1.00 0.00 110 SER A C 10
ATOM 17348 O O . SER A 1 110 ? 17.555 2.241 11.303 1.00 0.00 110 SER A O 10
ATOM 17356 N N . ARG A 1 111 ? 19.772 1.993 10.932 1.00 0.00 111 ARG A N 10
ATOM 17357 C CA . ARG A 1 111 ? 20.055 1.506 12.271 1.00 0.00 111 ARG A CA 10
ATOM 17358 C C . ARG A 1 111 ? 20.709 2.607 13.108 1.00 0.00 111 ARG A C 10
ATOM 17359 O O . ARG A 1 111 ? 21.866 2.958 12.884 1.00 0.00 111 ARG A O 10
ATOM 17380 N N . SER A 1 112 ? 19.939 3.122 14.056 1.00 0.00 112 SER A N 10
ATOM 17381 C CA . SER A 1 112 ? 20.429 4.175 14.928 1.00 0.00 112 SER A CA 10
ATOM 17382 C C . SER A 1 112 ? 20.846 3.587 16.278 1.00 0.00 112 SER A C 10
ATOM 17383 O O . SER A 1 112 ? 19.998 3.158 17.060 1.00 0.00 112 SER A O 10
ATOM 17391 N N . GLY A 1 113 ? 22.150 3.585 16.510 1.00 0.00 113 GLY A N 10
ATOM 17392 C CA . GLY A 1 113 ? 22.689 3.056 17.751 1.00 0.00 113 GLY A CA 10
ATOM 17393 C C . GLY A 1 113 ? 23.686 4.033 18.376 1.00 0.00 113 GLY A C 10
ATOM 17394 O O . GLY A 1 113 ? 24.216 4.907 17.693 1.00 0.00 113 GLY A O 10
ATOM 17398 N N . PRO A 1 114 ? 23.918 3.847 19.704 1.00 0.00 114 PRO A N 10
ATOM 17399 C CA . PRO A 1 114 ? 24.842 4.702 20.429 1.00 0.00 114 PRO A CA 10
ATOM 17400 C C . PRO A 1 114 ? 26.293 4.352 20.092 1.00 0.00 114 PRO A C 10
ATOM 17401 O O . PRO A 1 114 ? 26.591 3.217 19.722 1.00 0.00 114 PRO A O 10
ATOM 17412 N N . SER A 1 115 ? 27.156 5.347 20.230 1.00 0.00 115 SER A N 10
ATOM 17413 C CA . SER A 1 115 ? 28.568 5.159 19.945 1.00 0.00 115 SER A CA 10
ATOM 17414 C C . SER A 1 115 ? 28.755 4.737 18.486 1.00 0.00 115 SER A C 10
ATOM 17415 O O . SER A 1 115 ? 28.283 3.677 18.077 1.00 0.00 115 SER A O 10
ATOM 17423 N N . SER A 1 116 ? 29.445 5.588 17.741 1.00 0.00 116 SER A N 10
ATOM 17424 C CA . SER A 1 116 ? 29.700 5.317 16.336 1.00 0.00 116 SER A CA 10
ATOM 17425 C C . SER A 1 116 ? 30.991 4.511 16.186 1.00 0.00 116 SER A C 10
ATOM 17426 O O . SER A 1 116 ? 32.068 5.082 16.021 1.00 0.00 116 SER A O 10
ATOM 17434 N N . GLY A 1 117 ? 30.841 3.196 16.247 1.00 0.00 117 GLY A N 10
ATOM 17435 C CA . GLY A 1 117 ? 31.982 2.305 16.119 1.00 0.00 117 GLY A CA 10
ATOM 17436 C C . GLY A 1 117 ? 31.736 0.989 16.859 1.00 0.00 117 GLY A C 10
ATOM 17437 O O . GLY A 1 117 ? 30.952 0.942 17.805 1.00 0.00 117 GLY A O 10
ATOM 17441 N N . GLY A 1 1 ? -15.509 -19.173 -5.011 1.00 0.00 1 GLY A N 11
ATOM 17442 C CA . GLY A 1 1 ? -15.057 -20.391 -5.662 1.00 0.00 1 GLY A CA 11
ATOM 17443 C C . GLY A 1 1 ? -15.502 -21.628 -4.879 1.00 0.00 1 GLY A C 11
ATOM 17444 O O . GLY A 1 1 ? -14.736 -22.174 -4.086 1.00 0.00 1 GLY A O 11
ATOM 17448 N N . SER A 1 2 ? -16.738 -22.034 -5.128 1.00 0.00 2 SER A N 11
ATOM 17449 C CA . SER A 1 2 ? -17.294 -23.196 -4.457 1.00 0.00 2 SER A CA 11
ATOM 17450 C C . SER A 1 2 ? -16.953 -23.152 -2.966 1.00 0.00 2 SER A C 11
ATOM 17451 O O . SER A 1 2 ? -16.012 -23.807 -2.521 1.00 0.00 2 SER A O 11
ATOM 17459 N N . SER A 1 3 ? -17.737 -22.373 -2.235 1.00 0.00 3 SER A N 11
ATOM 17460 C CA . SER A 1 3 ? -17.530 -22.235 -0.804 1.00 0.00 3 SER A CA 11
ATOM 17461 C C . SER A 1 3 ? -18.833 -21.807 -0.125 1.00 0.00 3 SER A C 11
ATOM 17462 O O . SER A 1 3 ? -19.537 -20.930 -0.623 1.00 0.00 3 SER A O 11
ATOM 17470 N N . GLY A 1 4 ? -19.114 -22.446 1.001 1.00 0.00 4 GLY A N 11
ATOM 17471 C CA . GLY A 1 4 ? -20.320 -22.142 1.753 1.00 0.00 4 GLY A CA 11
ATOM 17472 C C . GLY A 1 4 ? -20.510 -20.631 1.896 1.00 0.00 4 GLY A C 11
ATOM 17473 O O . GLY A 1 4 ? -19.717 -19.962 2.558 1.00 0.00 4 GLY A O 11
ATOM 17477 N N . SER A 1 5 ? -21.565 -20.137 1.266 1.00 0.00 5 SER A N 11
ATOM 17478 C CA . SER A 1 5 ? -21.870 -18.717 1.316 1.00 0.00 5 SER A CA 11
ATOM 17479 C C . SER A 1 5 ? -22.927 -18.445 2.388 1.00 0.00 5 SER A C 11
ATOM 17480 O O . SER A 1 5 ? -24.120 -18.395 2.090 1.00 0.00 5 SER A O 11
ATOM 17488 N N . SER A 1 6 ? -22.452 -18.277 3.613 1.00 0.00 6 SER A N 11
ATOM 17489 C CA . SER A 1 6 ? -23.341 -18.012 4.731 1.00 0.00 6 SER A CA 11
ATOM 17490 C C . SER A 1 6 ? -22.608 -17.202 5.802 1.00 0.00 6 SER A C 11
ATOM 17491 O O . SER A 1 6 ? -21.405 -17.368 5.997 1.00 0.00 6 SER A O 11
ATOM 17499 N N . GLY A 1 7 ? -23.364 -16.342 6.468 1.00 0.00 7 GLY A N 11
ATOM 17500 C CA . GLY A 1 7 ? -22.802 -15.505 7.515 1.00 0.00 7 GLY A CA 11
ATOM 17501 C C . GLY A 1 7 ? -21.762 -16.274 8.332 1.00 0.00 7 GLY A C 11
ATOM 17502 O O . GLY A 1 7 ? -21.902 -17.477 8.546 1.00 0.00 7 GLY A O 11
ATOM 17506 N N . GLY A 1 8 ? -20.743 -15.548 8.767 1.00 0.00 8 GLY A N 11
ATOM 17507 C CA . GLY A 1 8 ? -19.680 -16.147 9.556 1.00 0.00 8 GLY A CA 11
ATOM 17508 C C . GLY A 1 8 ? -18.576 -15.130 9.851 1.00 0.00 8 GLY A C 11
ATOM 17509 O O . GLY A 1 8 ? -18.594 -14.019 9.323 1.00 0.00 8 GLY A O 11
ATOM 17513 N N . GLU A 1 9 ? -17.641 -15.546 10.693 1.00 0.00 9 GLU A N 11
ATOM 17514 C CA . GLU A 1 9 ? -16.532 -14.685 11.064 1.00 0.00 9 GLU A CA 11
ATOM 17515 C C . GLU A 1 9 ? -15.209 -15.289 10.590 1.00 0.00 9 GLU A C 11
ATOM 17516 O O . GLU A 1 9 ? -14.884 -16.426 10.931 1.00 0.00 9 GLU A O 11
ATOM 17528 N N . ARG A 1 10 ? -14.481 -14.503 9.810 1.00 0.00 10 ARG A N 11
ATOM 17529 C CA . ARG A 1 10 ? -13.201 -14.947 9.285 1.00 0.00 10 ARG A CA 11
ATOM 17530 C C . ARG A 1 10 ? -12.236 -13.766 9.171 1.00 0.00 10 ARG A C 11
ATOM 17531 O O . ARG A 1 10 ? -12.632 -12.616 9.355 1.00 0.00 10 ARG A O 11
ATOM 17552 N N . ARG A 1 11 ? -10.987 -14.090 8.868 1.00 0.00 11 ARG A N 11
ATOM 17553 C CA . ARG A 1 11 ? -9.962 -13.070 8.727 1.00 0.00 11 ARG A CA 11
ATOM 17554 C C . ARG A 1 11 ? -9.559 -12.921 7.259 1.00 0.00 11 ARG A C 11
ATOM 17555 O O . ARG A 1 11 ? -9.849 -13.793 6.440 1.00 0.00 11 ARG A O 11
ATOM 17576 N N . LYS A 1 12 ? -8.896 -11.811 6.969 1.00 0.00 12 LYS A N 11
ATOM 17577 C CA . LYS A 1 12 ? -8.450 -11.538 5.614 1.00 0.00 12 LYS A CA 11
ATOM 17578 C C . LYS A 1 12 ? -6.922 -11.602 5.562 1.00 0.00 12 LYS A C 11
ATOM 17579 O O . LYS A 1 12 ? -6.243 -10.969 6.369 1.00 0.00 12 LYS A O 11
ATOM 17598 N N . ASP A 1 13 ? -6.426 -12.372 4.604 1.00 0.00 13 ASP A N 11
ATOM 17599 C CA . ASP A 1 13 ? -4.991 -12.527 4.436 1.00 0.00 13 ASP A CA 11
ATOM 17600 C C . ASP A 1 13 ? -4.533 -11.712 3.225 1.00 0.00 13 ASP A C 11
ATOM 17601 O O . ASP A 1 13 ? -5.326 -10.993 2.620 1.00 0.00 13 ASP A O 11
ATOM 17610 N N . ARG A 1 14 ? -3.254 -11.853 2.907 1.00 0.00 14 ARG A N 11
ATOM 17611 C CA . ARG A 1 14 ? -2.681 -11.139 1.779 1.00 0.00 14 ARG A CA 11
ATOM 17612 C C . ARG A 1 14 ? -2.193 -12.128 0.718 1.00 0.00 14 ARG A C 11
ATOM 17613 O O . ARG A 1 14 ? -1.010 -12.461 0.672 1.00 0.00 14 ARG A O 11
ATOM 17634 N N . PRO A 1 15 ? -3.155 -12.580 -0.132 1.00 0.00 15 PRO A N 11
ATOM 17635 C CA . PRO A 1 15 ? -2.835 -13.524 -1.189 1.00 0.00 15 PRO A CA 11
ATOM 17636 C C . PRO A 1 15 ? -2.098 -12.831 -2.337 1.00 0.00 15 PRO A C 11
ATOM 17637 O O . PRO A 1 15 ? -1.736 -13.472 -3.323 1.00 0.00 15 PRO A O 11
ATOM 17648 N N . TYR A 1 16 ? -1.897 -11.532 -2.172 1.00 0.00 16 TYR A N 11
ATOM 17649 C CA . TYR A 1 16 ? -1.210 -10.746 -3.182 1.00 0.00 16 TYR A CA 11
ATOM 17650 C C . TYR A 1 16 ? -0.514 -9.536 -2.555 1.00 0.00 16 TYR A C 11
ATOM 17651 O O . TYR A 1 16 ? 0.670 -9.305 -2.793 1.00 0.00 16 TYR A O 11
ATOM 17669 N N . VAL A 1 17 ? -1.280 -8.796 -1.767 1.00 0.00 17 VAL A N 11
ATOM 17670 C CA . VAL A 1 17 ? -0.752 -7.615 -1.105 1.00 0.00 17 VAL A CA 11
ATOM 17671 C C . VAL A 1 17 ? -1.771 -7.111 -0.081 1.00 0.00 17 VAL A C 11
ATOM 17672 O O . VAL A 1 17 ? -2.910 -7.575 -0.054 1.00 0.00 17 VAL A O 11
ATOM 17685 N N . GLU A 1 18 ? -1.325 -6.169 0.736 1.00 0.00 18 GLU A N 11
ATOM 17686 C CA . GLU A 1 18 ? -2.183 -5.598 1.760 1.00 0.00 18 GLU A CA 11
ATOM 17687 C C . GLU A 1 18 ? -3.417 -4.957 1.120 1.00 0.00 18 GLU A C 11
ATOM 17688 O O . GLU A 1 18 ? -3.318 -3.909 0.484 1.00 0.00 18 GLU A O 11
ATOM 17700 N N . GLU A 1 19 ? -4.552 -5.614 1.311 1.00 0.00 19 GLU A N 11
ATOM 17701 C CA . GLU A 1 19 ? -5.803 -5.122 0.761 1.00 0.00 19 GLU A CA 11
ATOM 17702 C C . GLU A 1 19 ? -5.849 -3.595 0.829 1.00 0.00 19 GLU A C 11
ATOM 17703 O O . GLU A 1 19 ? -5.189 -2.987 1.671 1.00 0.00 19 GLU A O 11
ATOM 17715 N N . PRO A 1 20 ? -6.656 -3.002 -0.091 1.00 0.00 20 PRO A N 11
ATOM 17716 C CA . PRO A 1 20 ? -6.797 -1.557 -0.143 1.00 0.00 20 PRO A CA 11
ATOM 17717 C C . PRO A 1 20 ? -7.674 -1.050 1.004 1.00 0.00 20 PRO A C 11
ATOM 17718 O O . PRO A 1 20 ? -8.581 -1.749 1.452 1.00 0.00 20 PRO A O 11
ATOM 17729 N N . ARG A 1 21 ? -7.373 0.163 1.445 1.00 0.00 21 ARG A N 11
ATOM 17730 C CA . ARG A 1 21 ? -8.122 0.772 2.530 1.00 0.00 21 ARG A CA 11
ATOM 17731 C C . ARG A 1 21 ? -8.604 2.167 2.126 1.00 0.00 21 ARG A C 11
ATOM 17732 O O . ARG A 1 21 ? -8.114 2.738 1.153 1.00 0.00 21 ARG A O 11
ATOM 17753 N N . HIS A 1 22 ? -9.558 2.674 2.892 1.00 0.00 22 HIS A N 11
ATOM 17754 C CA . HIS A 1 22 ? -10.112 3.991 2.626 1.00 0.00 22 HIS A CA 11
ATOM 17755 C C . HIS A 1 22 ? -9.777 4.932 3.785 1.00 0.00 22 HIS A C 11
ATOM 17756 O O . HIS A 1 22 ? -10.440 4.907 4.821 1.00 0.00 22 HIS A O 11
ATOM 17770 N N . VAL A 1 23 ? -8.749 5.740 3.571 1.00 0.00 23 VAL A N 11
ATOM 17771 C CA . VAL A 1 23 ? -8.319 6.687 4.585 1.00 0.00 23 VAL A CA 11
ATOM 17772 C C . VAL A 1 23 ? -9.041 8.019 4.371 1.00 0.00 23 VAL A C 11
ATOM 17773 O O . VAL A 1 23 ? -8.964 8.605 3.292 1.00 0.00 23 VAL A O 11
ATOM 17786 N N . LYS A 1 24 ? -9.725 8.459 5.417 1.00 0.00 24 LYS A N 11
ATOM 17787 C CA . LYS A 1 24 ? -10.460 9.711 5.357 1.00 0.00 24 LYS A CA 11
ATOM 17788 C C . LYS A 1 24 ? -9.525 10.865 5.724 1.00 0.00 24 LYS A C 11
ATOM 17789 O O . LYS A 1 24 ? -8.556 10.674 6.458 1.00 0.00 24 LYS A O 11
ATOM 17808 N N . VAL A 1 25 ? -9.847 12.037 5.197 1.00 0.00 25 VAL A N 11
ATOM 17809 C CA . VAL A 1 25 ? -9.047 13.221 5.460 1.00 0.00 25 VAL A CA 11
ATOM 17810 C C . VAL A 1 25 ? -9.972 14.387 5.815 1.00 0.00 25 VAL A C 11
ATOM 17811 O O . VAL A 1 25 ? -10.953 14.641 5.116 1.00 0.00 25 VAL A O 11
ATOM 17824 N N . GLN A 1 26 ? -9.628 15.065 6.900 1.00 0.00 26 GLN A N 11
ATOM 17825 C CA . GLN A 1 26 ? -10.415 16.198 7.356 1.00 0.00 26 GLN A CA 11
ATOM 17826 C C . GLN A 1 26 ? -9.657 17.504 7.110 1.00 0.00 26 GLN A C 11
ATOM 17827 O O . GLN A 1 26 ? -9.178 18.135 8.052 1.00 0.00 26 GLN A O 11
ATOM 17841 N N . LYS A 1 27 ? -9.571 17.872 5.840 1.00 0.00 27 LYS A N 11
ATOM 17842 C CA . LYS A 1 27 ? -8.880 19.091 5.459 1.00 0.00 27 LYS A CA 11
ATOM 17843 C C . LYS A 1 27 ? -9.489 20.275 6.214 1.00 0.00 27 LYS A C 11
ATOM 17844 O O . LYS A 1 27 ? -8.866 20.822 7.123 1.00 0.00 27 LYS A O 11
ATOM 17863 N N . GLY A 1 28 ? -10.698 20.635 5.809 1.00 0.00 28 GLY A N 11
ATOM 17864 C CA . GLY A 1 28 ? -11.397 21.743 6.436 1.00 0.00 28 GLY A CA 11
ATOM 17865 C C . GLY A 1 28 ? -10.971 23.078 5.821 1.00 0.00 28 GLY A C 11
ATOM 17866 O O . GLY A 1 28 ? -11.802 23.816 5.292 1.00 0.00 28 GLY A O 11
ATOM 17870 N N . SER A 1 29 ? -9.677 23.349 5.912 1.00 0.00 29 SER A N 11
ATOM 17871 C CA . SER A 1 29 ? -9.131 24.582 5.372 1.00 0.00 29 SER A CA 11
ATOM 17872 C C . SER A 1 29 ? -7.606 24.489 5.294 1.00 0.00 29 SER A C 11
ATOM 17873 O O . SER A 1 29 ? -6.909 25.483 5.490 1.00 0.00 29 SER A O 11
ATOM 17881 N N . GLU A 1 30 ? -7.132 23.285 5.009 1.00 0.00 30 GLU A N 11
ATOM 17882 C CA . GLU A 1 30 ? -5.702 23.049 4.904 1.00 0.00 30 GLU A CA 11
ATOM 17883 C C . GLU A 1 30 ? -5.418 21.969 3.857 1.00 0.00 30 GLU A C 11
ATOM 17884 O O . GLU A 1 30 ? -6.263 21.113 3.599 1.00 0.00 30 GLU A O 11
ATOM 17896 N N . PRO A 1 31 ? -4.194 22.046 3.269 1.00 0.00 31 PRO A N 11
ATOM 17897 C CA . PRO A 1 31 ? -3.789 21.086 2.257 1.00 0.00 31 PRO A CA 11
ATOM 17898 C C . PRO A 1 31 ? -3.437 19.738 2.890 1.00 0.00 31 PRO A C 11
ATOM 17899 O O . PRO A 1 31 ? -3.450 19.600 4.112 1.00 0.00 31 PRO A O 11
ATOM 17910 N N . LEU A 1 32 ? -3.132 18.778 2.029 1.00 0.00 32 LEU A N 11
ATOM 17911 C CA . LEU A 1 32 ? -2.778 17.446 2.489 1.00 0.00 32 LEU A CA 11
ATOM 17912 C C . LEU A 1 32 ? -1.340 17.457 3.011 1.00 0.00 32 LEU A C 11
ATOM 17913 O O . LEU A 1 32 ? -1.084 17.048 4.143 1.00 0.00 32 LEU A O 11
ATOM 17929 N N . GLY A 1 33 ? -0.439 17.928 2.162 1.00 0.00 33 GLY A N 11
ATOM 17930 C CA . GLY A 1 33 ? 0.966 17.998 2.524 1.00 0.00 33 GLY A CA 11
ATOM 17931 C C . GLY A 1 33 ? 1.618 16.615 2.460 1.00 0.00 33 GLY A C 11
ATOM 17932 O O . GLY A 1 33 ? 2.133 16.120 3.461 1.00 0.00 33 GLY A O 11
ATOM 17936 N N . ILE A 1 34 ? 1.575 16.031 1.272 1.00 0.00 34 ILE A N 11
ATOM 17937 C CA . ILE A 1 34 ? 2.155 14.715 1.063 1.00 0.00 34 ILE A CA 11
ATOM 17938 C C . ILE A 1 34 ? 2.839 14.675 -0.305 1.00 0.00 34 ILE A C 11
ATOM 17939 O O . ILE A 1 34 ? 2.317 15.212 -1.280 1.00 0.00 34 ILE A O 11
ATOM 17955 N N . SER A 1 35 ? 3.998 14.033 -0.333 1.00 0.00 35 SER A N 11
ATOM 17956 C CA . SER A 1 35 ? 4.759 13.916 -1.565 1.00 0.00 35 SER A CA 11
ATOM 17957 C C . SER A 1 35 ? 4.408 12.606 -2.274 1.00 0.00 35 SER A C 11
ATOM 17958 O O . SER A 1 35 ? 4.182 11.586 -1.625 1.00 0.00 35 SER A O 11
ATOM 17966 N N . ILE A 1 36 ? 4.373 12.678 -3.597 1.00 0.00 36 ILE A N 11
ATOM 17967 C CA . ILE A 1 36 ? 4.054 11.511 -4.401 1.00 0.00 36 ILE A CA 11
ATOM 17968 C C . ILE A 1 36 ? 5.017 11.435 -5.588 1.00 0.00 36 ILE A C 11
ATOM 17969 O O . ILE A 1 36 ? 5.445 12.463 -6.110 1.00 0.00 36 ILE A O 11
ATOM 17985 N N . VAL A 1 37 ? 5.328 10.208 -5.979 1.00 0.00 37 VAL A N 11
ATOM 17986 C CA . VAL A 1 37 ? 6.232 9.985 -7.094 1.00 0.00 37 VAL A CA 11
ATOM 17987 C C . VAL A 1 37 ? 5.542 9.103 -8.136 1.00 0.00 37 VAL A C 11
ATOM 17988 O O . VAL A 1 37 ? 4.712 8.264 -7.792 1.00 0.00 37 VAL A O 11
ATOM 18001 N N . SER A 1 38 ? 5.911 9.324 -9.389 1.00 0.00 38 SER A N 11
ATOM 18002 C CA . SER A 1 38 ? 5.338 8.559 -10.484 1.00 0.00 38 SER A CA 11
ATOM 18003 C C . SER A 1 38 ? 6.312 7.466 -10.926 1.00 0.00 38 SER A C 11
ATOM 18004 O O . SER A 1 38 ? 7.527 7.651 -10.865 1.00 0.00 38 SER A O 11
ATOM 18012 N N . GLY A 1 39 ? 5.744 6.351 -11.361 1.00 0.00 39 GLY A N 11
ATOM 18013 C CA . GLY A 1 39 ? 6.548 5.228 -11.813 1.00 0.00 39 GLY A CA 11
ATOM 18014 C C . GLY A 1 39 ? 6.608 5.177 -13.341 1.00 0.00 39 GLY A C 11
ATOM 18015 O O . GLY A 1 39 ? 7.330 4.360 -13.911 1.00 0.00 39 GLY A O 11
ATOM 18019 N N . GLU A 1 40 ? 5.839 6.060 -13.962 1.00 0.00 40 GLU A N 11
ATOM 18020 C CA . GLU A 1 40 ? 5.796 6.125 -15.413 1.00 0.00 40 GLU A CA 11
ATOM 18021 C C . GLU A 1 40 ? 5.593 4.728 -16.002 1.00 0.00 40 GLU A C 11
ATOM 18022 O O . GLU A 1 40 ? 6.212 4.377 -17.005 1.00 0.00 40 GLU A O 11
ATOM 18034 N N . LYS A 1 41 ? 4.723 3.968 -15.352 1.00 0.00 41 LYS A N 11
ATOM 18035 C CA . LYS A 1 41 ? 4.431 2.616 -15.799 1.00 0.00 41 LYS A CA 11
ATOM 18036 C C . LYS A 1 41 ? 3.358 2.006 -14.895 1.00 0.00 41 LYS A C 11
ATOM 18037 O O . LYS A 1 41 ? 2.471 1.298 -15.369 1.00 0.00 41 LYS A O 11
ATOM 18056 N N . GLY A 1 42 ? 3.475 2.302 -13.609 1.00 0.00 42 GLY A N 11
ATOM 18057 C CA . GLY A 1 42 ? 2.526 1.791 -12.634 1.00 0.00 42 GLY A CA 11
ATOM 18058 C C . GLY A 1 42 ? 1.519 2.871 -12.231 1.00 0.00 42 GLY A C 11
ATOM 18059 O O . GLY A 1 42 ? 0.733 3.330 -13.057 1.00 0.00 42 GLY A O 11
ATOM 18063 N N . GLY A 1 43 ? 1.577 3.244 -10.961 1.00 0.00 43 GLY A N 11
ATOM 18064 C CA . GLY A 1 43 ? 0.680 4.260 -10.438 1.00 0.00 43 GLY A CA 11
ATOM 18065 C C . GLY A 1 43 ? 1.455 5.333 -9.671 1.00 0.00 43 GLY A C 11
ATOM 18066 O O . GLY A 1 43 ? 2.595 5.645 -10.013 1.00 0.00 43 GLY A O 11
ATOM 18070 N N . ILE A 1 44 ? 0.806 5.870 -8.648 1.00 0.00 44 ILE A N 11
ATOM 18071 C CA . ILE A 1 44 ? 1.420 6.902 -7.830 1.00 0.00 44 ILE A CA 11
ATOM 18072 C C . ILE A 1 44 ? 1.799 6.310 -6.471 1.00 0.00 44 ILE A C 11
ATOM 18073 O O . ILE A 1 44 ? 1.071 5.483 -5.925 1.00 0.00 44 ILE A O 11
ATOM 18089 N N . TYR A 1 45 ? 2.939 6.757 -5.964 1.00 0.00 45 TYR A N 11
ATOM 18090 C CA . TYR A 1 45 ? 3.423 6.282 -4.679 1.00 0.00 45 TYR A CA 11
ATOM 18091 C C . TYR A 1 45 ? 3.872 7.449 -3.797 1.00 0.00 45 TYR A C 11
ATOM 18092 O O . TYR A 1 45 ? 4.521 8.379 -4.273 1.00 0.00 45 TYR A O 11
ATOM 18110 N N . VAL A 1 46 ? 3.507 7.362 -2.526 1.00 0.00 46 VAL A N 11
ATOM 18111 C CA . VAL A 1 46 ? 3.863 8.399 -1.573 1.00 0.00 46 VAL A CA 11
ATOM 18112 C C . VAL A 1 46 ? 5.384 8.436 -1.410 1.00 0.00 46 VAL A C 11
ATOM 18113 O O . VAL A 1 46 ? 6.019 7.396 -1.244 1.00 0.00 46 VAL A O 11
ATOM 18126 N N . SER A 1 47 ? 5.924 9.644 -1.464 1.00 0.00 47 SER A N 11
ATOM 18127 C CA . SER A 1 47 ? 7.359 9.830 -1.324 1.00 0.00 47 SER A CA 11
ATOM 18128 C C . SER A 1 47 ? 7.678 10.427 0.048 1.00 0.00 47 SER A C 11
ATOM 18129 O O . SER A 1 47 ? 8.805 10.318 0.529 1.00 0.00 47 SER A O 11
ATOM 18137 N N . LYS A 1 48 ? 6.666 11.044 0.639 1.00 0.00 48 LYS A N 11
ATOM 18138 C CA . LYS A 1 48 ? 6.825 11.659 1.946 1.00 0.00 48 LYS A CA 11
ATOM 18139 C C . LYS A 1 48 ? 5.483 12.233 2.402 1.00 0.00 48 LYS A C 11
ATOM 18140 O O . LYS A 1 48 ? 4.536 12.304 1.619 1.00 0.00 48 LYS A O 11
ATOM 18159 N N . VAL A 1 49 ? 5.443 12.629 3.666 1.00 0.00 49 VAL A N 11
ATOM 18160 C CA . VAL A 1 49 ? 4.231 13.196 4.234 1.00 0.00 49 VAL A CA 11
ATOM 18161 C C . VAL A 1 49 ? 4.608 14.248 5.279 1.00 0.00 49 VAL A C 11
ATOM 18162 O O . VAL A 1 49 ? 5.271 13.938 6.267 1.00 0.00 49 VAL A O 11
ATOM 18175 N N . THR A 1 50 ? 4.167 15.472 5.025 1.00 0.00 50 THR A N 11
ATOM 18176 C CA . THR A 1 50 ? 4.449 16.572 5.930 1.00 0.00 50 THR A CA 11
ATOM 18177 C C . THR A 1 50 ? 3.934 16.252 7.335 1.00 0.00 50 THR A C 11
ATOM 18178 O O . THR A 1 50 ? 2.815 15.767 7.494 1.00 0.00 50 THR A O 11
ATOM 18189 N N . VAL A 1 51 ? 4.775 16.537 8.318 1.00 0.00 51 VAL A N 11
ATOM 18190 C CA . VAL A 1 51 ? 4.418 16.286 9.704 1.00 0.00 51 VAL A CA 11
ATOM 18191 C C . VAL A 1 51 ? 3.589 17.458 10.234 1.00 0.00 51 VAL A C 11
ATOM 18192 O O . VAL A 1 51 ? 3.984 18.614 10.098 1.00 0.00 51 VAL A O 11
ATOM 18205 N N . GLY A 1 52 ? 2.453 17.117 10.825 1.00 0.00 52 GLY A N 11
ATOM 18206 C CA . GLY A 1 52 ? 1.564 18.127 11.375 1.00 0.00 52 GLY A CA 11
ATOM 18207 C C . GLY A 1 52 ? 0.479 18.509 10.367 1.00 0.00 52 GLY A C 11
ATOM 18208 O O . GLY A 1 52 ? -0.588 18.989 10.750 1.00 0.00 52 GLY A O 11
ATOM 18212 N N . SER A 1 53 ? 0.787 18.283 9.099 1.00 0.00 53 SER A N 11
ATOM 18213 C CA . SER A 1 53 ? -0.149 18.598 8.033 1.00 0.00 53 SER A CA 11
ATOM 18214 C C . SER A 1 53 ? -1.331 17.627 8.071 1.00 0.00 53 SER A C 11
ATOM 18215 O O . SER A 1 53 ? -1.273 16.599 8.744 1.00 0.00 53 SER A O 11
ATOM 18223 N N . ILE A 1 54 ? -2.375 17.988 7.340 1.00 0.00 54 ILE A N 11
ATOM 18224 C CA . ILE A 1 54 ? -3.569 17.162 7.282 1.00 0.00 54 ILE A CA 11
ATOM 18225 C C . ILE A 1 54 ? -3.162 15.690 7.201 1.00 0.00 54 ILE A C 11
ATOM 18226 O O . ILE A 1 54 ? -3.581 14.880 8.027 1.00 0.00 54 ILE A O 11
ATOM 18242 N N . ALA A 1 55 ? -2.350 15.387 6.199 1.00 0.00 55 ALA A N 11
ATOM 18243 C CA . ALA A 1 55 ? -1.881 14.026 6.000 1.00 0.00 55 ALA A CA 11
ATOM 18244 C C . ALA A 1 55 ? -1.546 13.403 7.356 1.00 0.00 55 ALA A C 11
ATOM 18245 O O . ALA A 1 55 ? -2.214 12.468 7.796 1.00 0.00 55 ALA A O 11
ATOM 18252 N N . HIS A 1 56 ? -0.513 13.947 7.982 1.00 0.00 56 HIS A N 11
ATOM 18253 C CA . HIS A 1 56 ? -0.081 13.456 9.280 1.00 0.00 56 HIS A CA 11
ATOM 18254 C C . HIS A 1 56 ? -1.305 13.141 10.143 1.00 0.00 56 HIS A C 11
ATOM 18255 O O . HIS A 1 56 ? -1.339 12.123 10.832 1.00 0.00 56 HIS A O 11
ATOM 18269 N N . GLN A 1 57 ? -2.281 14.035 10.077 1.00 0.00 57 GLN A N 11
ATOM 18270 C CA . GLN A 1 57 ? -3.504 13.866 10.843 1.00 0.00 57 GLN A CA 11
ATOM 18271 C C . GLN A 1 57 ? -4.344 12.728 10.258 1.00 0.00 57 GLN A C 11
ATOM 18272 O O . GLN A 1 57 ? -4.894 11.914 10.998 1.00 0.00 57 GLN A O 11
ATOM 18286 N N . ALA A 1 58 ? -4.416 12.709 8.935 1.00 0.00 58 ALA A N 11
ATOM 18287 C CA . ALA A 1 58 ? -5.180 11.684 8.243 1.00 0.00 58 ALA A CA 11
ATOM 18288 C C . ALA A 1 58 ? -4.603 10.308 8.581 1.00 0.00 58 ALA A C 11
ATOM 18289 O O . ALA A 1 58 ? -5.347 9.342 8.741 1.00 0.00 58 ALA A O 11
ATOM 18296 N N . GLY A 1 59 ? -3.282 10.263 8.680 1.00 0.00 59 GLY A N 11
ATOM 18297 C CA . GLY A 1 59 ? -2.597 9.022 8.996 1.00 0.00 59 GLY A CA 11
ATOM 18298 C C . GLY A 1 59 ? -2.022 8.376 7.733 1.00 0.00 59 GLY A C 11
ATOM 18299 O O . GLY A 1 59 ? -2.144 7.168 7.539 1.00 0.00 59 GLY A O 11
ATOM 18303 N N . LEU A 1 60 ? -1.407 9.211 6.908 1.00 0.00 60 LEU A N 11
ATOM 18304 C CA . LEU A 1 60 ? -0.813 8.736 5.670 1.00 0.00 60 LEU A CA 11
ATOM 18305 C C . LEU A 1 60 ? 0.666 8.422 5.907 1.00 0.00 60 LEU A C 11
ATOM 18306 O O . LEU A 1 60 ? 1.315 9.060 6.735 1.00 0.00 60 LEU A O 11
ATOM 18322 N N . GLU A 1 61 ? 1.155 7.439 5.165 1.00 0.00 61 GLU A N 11
ATOM 18323 C CA . GLU A 1 61 ? 2.545 7.032 5.284 1.00 0.00 61 GLU A CA 11
ATOM 18324 C C . GLU A 1 61 ? 3.151 6.803 3.898 1.00 0.00 61 GLU A C 11
ATOM 18325 O O . GLU A 1 61 ? 2.443 6.838 2.893 1.00 0.00 61 GLU A O 11
ATOM 18337 N N . TYR A 1 62 ? 4.456 6.573 3.889 1.00 0.00 62 TYR A N 11
ATOM 18338 C CA . TYR A 1 62 ? 5.166 6.338 2.643 1.00 0.00 62 TYR A CA 11
ATOM 18339 C C . TYR A 1 62 ? 5.037 4.877 2.206 1.00 0.00 62 TYR A C 11
ATOM 18340 O O . TYR A 1 62 ? 4.808 3.996 3.033 1.00 0.00 62 TYR A O 11
ATOM 18358 N N . GLY A 1 63 ? 5.189 4.666 0.907 1.00 0.00 63 GLY A N 11
ATOM 18359 C CA . GLY A 1 63 ? 5.093 3.327 0.350 1.00 0.00 63 GLY A CA 11
ATOM 18360 C C . GLY A 1 63 ? 3.634 2.948 0.084 1.00 0.00 63 GLY A C 11
ATOM 18361 O O . GLY A 1 63 ? 3.360 1.936 -0.558 1.00 0.00 63 GLY A O 11
ATOM 18365 N N . ASP A 1 64 ? 2.738 3.782 0.591 1.00 0.00 64 ASP A N 11
ATOM 18366 C CA . ASP A 1 64 ? 1.315 3.546 0.416 1.00 0.00 64 ASP A CA 11
ATOM 18367 C C . ASP A 1 64 ? 0.890 4.023 -0.974 1.00 0.00 64 ASP A C 11
ATOM 18368 O O . ASP A 1 64 ? 0.835 5.225 -1.232 1.00 0.00 64 ASP A O 11
ATOM 18377 N N . GLN A 1 65 ? 0.602 3.057 -1.834 1.00 0.00 65 GLN A N 11
ATOM 18378 C CA . GLN A 1 65 ? 0.184 3.364 -3.191 1.00 0.00 65 GLN A CA 11
ATOM 18379 C C . GLN A 1 65 ? -1.261 3.866 -3.202 1.00 0.00 65 GLN A C 11
ATOM 18380 O O . GLN A 1 65 ? -2.158 3.195 -2.694 1.00 0.00 65 GLN A O 11
ATOM 18394 N N . LEU A 1 66 ? -1.441 5.041 -3.786 1.00 0.00 66 LEU A N 11
ATOM 18395 C CA . LEU A 1 66 ? -2.762 5.641 -3.869 1.00 0.00 66 LEU A CA 11
ATOM 18396 C C . LEU A 1 66 ? -3.490 5.093 -5.098 1.00 0.00 66 LEU A C 11
ATOM 18397 O O . LEU A 1 66 ? -3.060 5.313 -6.229 1.00 0.00 66 LEU A O 11
ATOM 18413 N N . LEU A 1 67 ? -4.581 4.388 -4.834 1.00 0.00 67 LEU A N 11
ATOM 18414 C CA . LEU A 1 67 ? -5.372 3.806 -5.904 1.00 0.00 67 LEU A CA 11
ATOM 18415 C C . LEU A 1 67 ? -6.402 4.830 -6.386 1.00 0.00 67 LEU A C 11
ATOM 18416 O O . LEU A 1 67 ? -6.501 5.101 -7.582 1.00 0.00 67 LEU A O 11
ATOM 18432 N N . GLU A 1 68 ? -7.143 5.371 -5.430 1.00 0.00 68 GLU A N 11
ATOM 18433 C CA . GLU A 1 68 ? -8.161 6.360 -5.741 1.00 0.00 68 GLU A CA 11
ATOM 18434 C C . GLU A 1 68 ? -8.138 7.489 -4.710 1.00 0.00 68 GLU A C 11
ATOM 18435 O O . GLU A 1 68 ? -7.732 7.283 -3.567 1.00 0.00 68 GLU A O 11
ATOM 18447 N N . PHE A 1 69 ? -8.578 8.659 -5.150 1.00 0.00 69 PHE A N 11
ATOM 18448 C CA . PHE A 1 69 ? -8.613 9.822 -4.279 1.00 0.00 69 PHE A CA 11
ATOM 18449 C C . PHE A 1 69 ? -10.007 10.451 -4.261 1.00 0.00 69 PHE A C 11
ATOM 18450 O O . PHE A 1 69 ? -10.345 11.246 -5.137 1.00 0.00 69 PHE A O 11
ATOM 18467 N N . ASN A 1 70 ? -10.779 10.073 -3.253 1.00 0.00 70 ASN A N 11
ATOM 18468 C CA . ASN A 1 70 ? -12.129 10.591 -3.109 1.00 0.00 70 ASN A CA 11
ATOM 18469 C C . ASN A 1 70 ? -13.003 10.046 -4.240 1.00 0.00 70 ASN A C 11
ATOM 18470 O O . ASN A 1 70 ? -14.126 10.507 -4.439 1.00 0.00 70 ASN A O 11
ATOM 18481 N N . GLY A 1 71 ? -12.455 9.072 -4.952 1.00 0.00 71 GLY A N 11
ATOM 18482 C CA . GLY A 1 71 ? -13.171 8.459 -6.058 1.00 0.00 71 GLY A CA 11
ATOM 18483 C C . GLY A 1 71 ? -12.369 8.566 -7.356 1.00 0.00 71 GLY A C 11
ATOM 18484 O O . GLY A 1 71 ? -12.511 7.731 -8.248 1.00 0.00 71 GLY A O 11
ATOM 18488 N N . ILE A 1 72 ? -11.543 9.600 -7.421 1.00 0.00 72 ILE A N 11
ATOM 18489 C CA . ILE A 1 72 ? -10.718 9.826 -8.595 1.00 0.00 72 ILE A CA 11
ATOM 18490 C C . ILE A 1 72 ? -9.790 8.627 -8.800 1.00 0.00 72 ILE A C 11
ATOM 18491 O O . ILE A 1 72 ? -9.271 8.067 -7.835 1.00 0.00 72 ILE A O 11
ATOM 18507 N N . ASN A 1 73 ? -9.609 8.268 -10.063 1.00 0.00 73 ASN A N 11
ATOM 18508 C CA . ASN A 1 73 ? -8.752 7.146 -10.406 1.00 0.00 73 ASN A CA 11
ATOM 18509 C C . ASN A 1 73 ? -7.301 7.624 -10.487 1.00 0.00 73 ASN A C 11
ATOM 18510 O O . ASN A 1 73 ? -6.890 8.205 -11.490 1.00 0.00 73 ASN A O 11
ATOM 18521 N N . LEU A 1 74 ? -6.564 7.360 -9.418 1.00 0.00 74 LEU A N 11
ATOM 18522 C CA . LEU A 1 74 ? -5.168 7.756 -9.355 1.00 0.00 74 LEU A CA 11
ATOM 18523 C C . LEU A 1 74 ? -4.315 6.719 -10.089 1.00 0.00 74 LEU A C 11
ATOM 18524 O O . LEU A 1 74 ? -3.220 7.028 -10.555 1.00 0.00 74 LEU A O 11
ATOM 18540 N N . ARG A 1 75 ? -4.849 5.509 -10.167 1.00 0.00 75 ARG A N 11
ATOM 18541 C CA . ARG A 1 75 ? -4.151 4.424 -10.836 1.00 0.00 75 ARG A CA 11
ATOM 18542 C C . ARG A 1 75 ? -3.582 4.904 -12.173 1.00 0.00 75 ARG A C 11
ATOM 18543 O O . ARG A 1 75 ? -2.582 4.373 -12.653 1.00 0.00 75 ARG A O 11
ATOM 18564 N N . SER A 1 76 ? -4.245 5.903 -12.737 1.00 0.00 76 SER A N 11
ATOM 18565 C CA . SER A 1 76 ? -3.818 6.461 -14.010 1.00 0.00 76 SER A CA 11
ATOM 18566 C C . SER A 1 76 ? -3.724 7.984 -13.908 1.00 0.00 76 SER A C 11
ATOM 18567 O O . SER A 1 76 ? -4.443 8.702 -14.603 1.00 0.00 76 SER A O 11
ATOM 18575 N N . ALA A 1 77 ? -2.832 8.434 -13.038 1.00 0.00 77 ALA A N 11
ATOM 18576 C CA . ALA A 1 77 ? -2.635 9.859 -12.837 1.00 0.00 77 ALA A CA 11
ATOM 18577 C C . ALA A 1 77 ? -1.139 10.173 -12.877 1.00 0.00 77 ALA A C 11
ATOM 18578 O O . ALA A 1 77 ? -0.311 9.306 -12.602 1.00 0.00 77 ALA A O 11
ATOM 18585 N N . THR A 1 78 ? -0.836 11.417 -13.221 1.00 0.00 78 THR A N 11
ATOM 18586 C CA . THR A 1 78 ? 0.546 11.856 -13.301 1.00 0.00 78 THR A CA 11
ATOM 18587 C C . THR A 1 78 ? 0.955 12.568 -12.010 1.00 0.00 78 THR A C 11
ATOM 18588 O O . THR A 1 78 ? 0.133 13.224 -11.372 1.00 0.00 78 THR A O 11
ATOM 18599 N N . GLU A 1 79 ? 2.224 12.416 -11.664 1.00 0.00 79 GLU A N 11
ATOM 18600 C CA . GLU A 1 79 ? 2.752 13.036 -10.461 1.00 0.00 79 GLU A CA 11
ATOM 18601 C C . GLU A 1 79 ? 2.280 14.488 -10.362 1.00 0.00 79 GLU A C 11
ATOM 18602 O O . GLU A 1 79 ? 1.923 14.957 -9.282 1.00 0.00 79 GLU A O 11
ATOM 18614 N N . GLN A 1 80 ? 2.295 15.161 -11.503 1.00 0.00 80 GLN A N 11
ATOM 18615 C CA . GLN A 1 80 ? 1.873 16.550 -11.559 1.00 0.00 80 GLN A CA 11
ATOM 18616 C C . GLN A 1 80 ? 0.388 16.669 -11.208 1.00 0.00 80 GLN A C 11
ATOM 18617 O O . GLN A 1 80 ? -0.017 17.600 -10.514 1.00 0.00 80 GLN A O 11
ATOM 18631 N N . GLN A 1 81 ? -0.382 15.711 -11.703 1.00 0.00 81 GLN A N 11
ATOM 18632 C CA . GLN A 1 81 ? -1.813 15.696 -11.450 1.00 0.00 81 GLN A CA 11
ATOM 18633 C C . GLN A 1 81 ? -2.093 15.259 -10.011 1.00 0.00 81 GLN A C 11
ATOM 18634 O O . GLN A 1 81 ? -2.874 15.896 -9.306 1.00 0.00 81 GLN A O 11
ATOM 18648 N N . ALA A 1 82 ? -1.441 14.175 -9.618 1.00 0.00 82 ALA A N 11
ATOM 18649 C CA . ALA A 1 82 ? -1.610 13.645 -8.276 1.00 0.00 82 ALA A CA 11
ATOM 18650 C C . ALA A 1 82 ? -1.412 14.771 -7.259 1.00 0.00 82 ALA A C 11
ATOM 18651 O O . ALA A 1 82 ? -2.290 15.032 -6.438 1.00 0.00 82 ALA A O 11
ATOM 18658 N N . ARG A 1 83 ? -0.253 15.407 -7.346 1.00 0.00 83 ARG A N 11
ATOM 18659 C CA . ARG A 1 83 ? 0.071 16.499 -6.444 1.00 0.00 83 ARG A CA 11
ATOM 18660 C C . ARG A 1 83 ? -1.065 17.524 -6.421 1.00 0.00 83 ARG A C 11
ATOM 18661 O O . ARG A 1 83 ? -1.254 18.225 -5.428 1.00 0.00 83 ARG A O 11
ATOM 18682 N N . LEU A 1 84 ? -1.792 17.579 -7.528 1.00 0.00 84 LEU A N 11
ATOM 18683 C CA . LEU A 1 84 ? -2.904 18.506 -7.647 1.00 0.00 84 LEU A CA 11
ATOM 18684 C C . LEU A 1 84 ? -4.160 17.870 -7.049 1.00 0.00 84 LEU A C 11
ATOM 18685 O O . LEU A 1 84 ? -4.781 18.438 -6.151 1.00 0.00 84 LEU A O 11
ATOM 18701 N N . ILE A 1 85 ? -4.497 16.699 -7.570 1.00 0.00 85 ILE A N 11
ATOM 18702 C CA . ILE A 1 85 ? -5.668 15.979 -7.098 1.00 0.00 85 ILE A CA 11
ATOM 18703 C C . ILE A 1 85 ? -5.651 15.933 -5.569 1.00 0.00 85 ILE A C 11
ATOM 18704 O O . ILE A 1 85 ? -6.685 16.112 -4.927 1.00 0.00 85 ILE A O 11
ATOM 18720 N N . ILE A 1 86 ? -4.465 15.692 -5.029 1.00 0.00 86 ILE A N 11
ATOM 18721 C CA . ILE A 1 86 ? -4.300 15.620 -3.587 1.00 0.00 86 ILE A CA 11
ATOM 18722 C C . ILE A 1 86 ? -4.225 17.037 -3.015 1.00 0.00 86 ILE A C 11
ATOM 18723 O O . ILE A 1 86 ? -4.712 17.293 -1.915 1.00 0.00 86 ILE A O 11
ATOM 18739 N N . GLY A 1 87 ? -3.611 17.921 -3.788 1.00 0.00 87 GLY A N 11
ATOM 18740 C CA . GLY A 1 87 ? -3.465 19.305 -3.373 1.00 0.00 87 GLY A CA 11
ATOM 18741 C C . GLY A 1 87 ? -4.653 20.147 -3.845 1.00 0.00 87 GLY A C 11
ATOM 18742 O O . GLY A 1 87 ? -4.489 21.312 -4.203 1.00 0.00 87 GLY A O 11
ATOM 18746 N N . GLN A 1 88 ? -5.822 19.524 -3.830 1.00 0.00 88 GLN A N 11
ATOM 18747 C CA . GLN A 1 88 ? -7.036 20.201 -4.252 1.00 0.00 88 GLN A CA 11
ATOM 18748 C C . GLN A 1 88 ? -7.806 20.719 -3.035 1.00 0.00 88 GLN A C 11
ATOM 18749 O O . GLN A 1 88 ? -7.321 20.634 -1.908 1.00 0.00 88 GLN A O 11
ATOM 18763 N N . GLN A 1 89 ? -8.993 21.242 -3.305 1.00 0.00 89 GLN A N 11
ATOM 18764 C CA . GLN A 1 89 ? -9.834 21.773 -2.246 1.00 0.00 89 GLN A CA 11
ATOM 18765 C C . GLN A 1 89 ? -10.965 20.794 -1.925 1.00 0.00 89 GLN A C 11
ATOM 18766 O O . GLN A 1 89 ? -11.498 20.140 -2.820 1.00 0.00 89 GLN A O 11
ATOM 18780 N N . CYS A 1 90 ? -11.297 20.722 -0.644 1.00 0.00 90 CYS A N 11
ATOM 18781 C CA . CYS A 1 90 ? -12.355 19.834 -0.194 1.00 0.00 90 CYS A CA 11
ATOM 18782 C C . CYS A 1 90 ? -12.241 19.682 1.324 1.00 0.00 90 CYS A C 11
ATOM 18783 O O . CYS A 1 90 ? -11.334 19.016 1.819 1.00 0.00 90 CYS A O 11
ATOM 18791 N N . ASP A 1 91 ? -13.176 20.312 2.021 1.00 0.00 91 ASP A N 11
ATOM 18792 C CA . ASP A 1 91 ? -13.192 20.256 3.473 1.00 0.00 91 ASP A CA 11
ATOM 18793 C C . ASP A 1 91 ? -12.880 18.829 3.927 1.00 0.00 91 ASP A C 11
ATOM 18794 O O . ASP A 1 91 ? -12.058 18.623 4.819 1.00 0.00 91 ASP A O 11
ATOM 18803 N N . THR A 1 92 ? -13.553 17.880 3.293 1.00 0.00 92 THR A N 11
ATOM 18804 C CA . THR A 1 92 ? -13.358 16.478 3.621 1.00 0.00 92 THR A CA 11
ATOM 18805 C C . THR A 1 92 ? -13.159 15.654 2.347 1.00 0.00 92 THR A C 11
ATOM 18806 O O . THR A 1 92 ? -13.974 15.721 1.428 1.00 0.00 92 THR A O 11
ATOM 18817 N N . ILE A 1 93 ? -12.072 14.897 2.333 1.00 0.00 93 ILE A N 11
ATOM 18818 C CA . ILE A 1 93 ? -11.756 14.062 1.187 1.00 0.00 93 ILE A CA 11
ATOM 18819 C C . ILE A 1 93 ? -11.236 12.709 1.675 1.00 0.00 93 ILE A C 11
ATOM 18820 O O . ILE A 1 93 ? -10.574 12.630 2.709 1.00 0.00 93 ILE A O 11
ATOM 18836 N N . THR A 1 94 ? -11.555 11.677 0.908 1.00 0.00 94 THR A N 11
ATOM 18837 C CA . THR A 1 94 ? -11.127 10.330 1.250 1.00 0.00 94 THR A CA 11
ATOM 18838 C C . THR A 1 94 ? -10.009 9.871 0.312 1.00 0.00 94 THR A C 11
ATOM 18839 O O . THR A 1 94 ? -9.870 10.391 -0.795 1.00 0.00 94 THR A O 11
ATOM 18850 N N . ILE A 1 95 ? -9.241 8.903 0.788 1.00 0.00 95 ILE A N 11
ATOM 18851 C CA . ILE A 1 95 ? -8.140 8.368 0.006 1.00 0.00 95 ILE A CA 11
ATOM 18852 C C . ILE A 1 95 ? -8.194 6.839 0.036 1.00 0.00 95 ILE A C 11
ATOM 18853 O O . ILE A 1 95 ? -8.491 6.245 1.071 1.00 0.00 95 ILE A O 11
ATOM 18869 N N . LEU A 1 96 ? -7.902 6.246 -1.113 1.00 0.00 96 LEU A N 11
ATOM 18870 C CA . LEU A 1 96 ? -7.913 4.798 -1.231 1.00 0.00 96 LEU A CA 11
ATOM 18871 C C . LEU A 1 96 ? -6.481 4.295 -1.427 1.00 0.00 96 LEU A C 11
ATOM 18872 O O . LEU A 1 96 ? -6.052 4.058 -2.555 1.00 0.00 96 LEU A O 11
ATOM 18888 N N . ALA A 1 97 ? -5.782 4.147 -0.312 1.00 0.00 97 ALA A N 11
ATOM 18889 C CA . ALA A 1 97 ? -4.407 3.677 -0.347 1.00 0.00 97 ALA A CA 11
ATOM 18890 C C . ALA A 1 97 ? -4.396 2.147 -0.333 1.00 0.00 97 ALA A C 11
ATOM 18891 O O . ALA A 1 97 ? -5.445 1.516 -0.219 1.00 0.00 97 ALA A O 11
ATOM 18898 N N . GLN A 1 98 ? -3.197 1.595 -0.449 1.00 0.00 98 GLN A N 11
ATOM 18899 C CA . GLN A 1 98 ? -3.035 0.151 -0.452 1.00 0.00 98 GLN A CA 11
ATOM 18900 C C . GLN A 1 98 ? -1.554 -0.217 -0.334 1.00 0.00 98 GLN A C 11
ATOM 18901 O O . GLN A 1 98 ? -0.897 -0.488 -1.337 1.00 0.00 98 GLN A O 11
ATOM 18915 N N . TYR A 1 99 ? -1.073 -0.214 0.900 1.00 0.00 99 TYR A N 11
ATOM 18916 C CA . TYR A 1 99 ? 0.317 -0.544 1.162 1.00 0.00 99 TYR A CA 11
ATOM 18917 C C . TYR A 1 99 ? 0.798 -1.665 0.238 1.00 0.00 99 TYR A C 11
ATOM 18918 O O . TYR A 1 99 ? 0.170 -2.720 0.158 1.00 0.00 99 TYR A O 11
ATOM 18936 N N . ASN A 1 100 ? 1.907 -1.399 -0.435 1.00 0.00 100 ASN A N 11
ATOM 18937 C CA . ASN A 1 100 ? 2.479 -2.372 -1.350 1.00 0.00 100 ASN A CA 11
ATOM 18938 C C . ASN A 1 100 ? 3.989 -2.460 -1.116 1.00 0.00 100 ASN A C 11
ATOM 18939 O O . ASN A 1 100 ? 4.705 -1.474 -1.281 1.00 0.00 100 ASN A O 11
ATOM 18950 N N . PRO A 1 101 ? 4.439 -3.682 -0.724 1.00 0.00 101 PRO A N 11
ATOM 18951 C CA . PRO A 1 101 ? 5.850 -3.912 -0.466 1.00 0.00 101 PRO A CA 11
ATOM 18952 C C . PRO A 1 101 ? 6.640 -4.002 -1.773 1.00 0.00 101 PRO A C 11
ATOM 18953 O O . PRO A 1 101 ? 6.250 -3.412 -2.780 1.00 0.00 101 PRO A O 11
ATOM 18964 N N . HIS A 1 102 ? 7.736 -4.744 -1.715 1.00 0.00 102 HIS A N 11
ATOM 18965 C CA . HIS A 1 102 ? 8.584 -4.918 -2.882 1.00 0.00 102 HIS A CA 11
ATOM 18966 C C . HIS A 1 102 ? 8.885 -3.554 -3.506 1.00 0.00 102 HIS A C 11
ATOM 18967 O O . HIS A 1 102 ? 9.125 -3.456 -4.708 1.00 0.00 102 HIS A O 11
ATOM 18981 N N . VAL A 1 103 ? 8.862 -2.534 -2.660 1.00 0.00 103 VAL A N 11
ATOM 18982 C CA . VAL A 1 103 ? 9.130 -1.180 -3.113 1.00 0.00 103 VAL A CA 11
ATOM 18983 C C . VAL A 1 103 ? 10.231 -0.565 -2.247 1.00 0.00 103 VAL A C 11
ATOM 18984 O O . VAL A 1 103 ? 10.233 -0.731 -1.028 1.00 0.00 103 VAL A O 11
ATOM 18997 N N . HIS A 1 104 ? 11.141 0.133 -2.911 1.00 0.00 104 HIS A N 11
ATOM 18998 C CA . HIS A 1 104 ? 12.245 0.774 -2.216 1.00 0.00 104 HIS A CA 11
ATOM 18999 C C . HIS A 1 104 ? 13.089 1.567 -3.216 1.00 0.00 104 HIS A C 11
ATOM 19000 O O . HIS A 1 104 ? 13.113 1.249 -4.404 1.00 0.00 104 HIS A O 11
ATOM 19014 N N . GLN A 1 105 ? 13.760 2.586 -2.698 1.00 0.00 105 GLN A N 11
ATOM 19015 C CA . GLN A 1 105 ? 14.602 3.428 -3.530 1.00 0.00 105 GLN A CA 11
ATOM 19016 C C . GLN A 1 105 ? 15.761 3.996 -2.709 1.00 0.00 105 GLN A C 11
ATOM 19017 O O . GLN A 1 105 ? 15.607 4.273 -1.520 1.00 0.00 105 GLN A O 11
ATOM 19031 N N . LEU A 1 106 ? 16.895 4.153 -3.375 1.00 0.00 106 LEU A N 11
ATOM 19032 C CA . LEU A 1 106 ? 18.080 4.684 -2.722 1.00 0.00 106 LEU A CA 11
ATOM 19033 C C . LEU A 1 106 ? 18.444 6.031 -3.350 1.00 0.00 106 LEU A C 11
ATOM 19034 O O . LEU A 1 106 ? 18.590 6.133 -4.567 1.00 0.00 106 LEU A O 11
ATOM 19050 N N . SER A 1 107 ? 18.579 7.031 -2.492 1.00 0.00 107 SER A N 11
ATOM 19051 C CA . SER A 1 107 ? 18.923 8.367 -2.948 1.00 0.00 107 SER A CA 11
ATOM 19052 C C . SER A 1 107 ? 20.386 8.672 -2.619 1.00 0.00 107 SER A C 11
ATOM 19053 O O . SER A 1 107 ? 21.023 7.936 -1.867 1.00 0.00 107 SER A O 11
ATOM 19061 N N . SER A 1 108 ? 20.875 9.758 -3.198 1.00 0.00 108 SER A N 11
ATOM 19062 C CA . SER A 1 108 ? 22.251 10.169 -2.976 1.00 0.00 108 SER A CA 11
ATOM 19063 C C . SER A 1 108 ? 22.284 11.515 -2.249 1.00 0.00 108 SER A C 11
ATOM 19064 O O . SER A 1 108 ? 21.247 12.148 -2.059 1.00 0.00 108 SER A O 11
ATOM 19072 N N . HIS A 1 109 ? 23.487 11.912 -1.861 1.00 0.00 109 HIS A N 11
ATOM 19073 C CA . HIS A 1 109 ? 23.669 13.172 -1.159 1.00 0.00 109 HIS A CA 11
ATOM 19074 C C . HIS A 1 109 ? 25.021 13.779 -1.537 1.00 0.00 109 HIS A C 11
ATOM 19075 O O . HIS A 1 109 ? 25.800 13.166 -2.265 1.00 0.00 109 HIS A O 11
ATOM 19089 N N . SER A 1 110 ? 25.259 14.978 -1.025 1.00 0.00 110 SER A N 11
ATOM 19090 C CA . SER A 1 110 ? 26.504 15.676 -1.300 1.00 0.00 110 SER A CA 11
ATOM 19091 C C . SER A 1 110 ? 27.197 16.046 0.013 1.00 0.00 110 SER A C 11
ATOM 19092 O O . SER A 1 110 ? 26.588 15.982 1.080 1.00 0.00 110 SER A O 11
ATOM 19100 N N . ARG A 1 111 ? 28.461 16.425 -0.109 1.00 0.00 111 ARG A N 11
ATOM 19101 C CA . ARG A 1 111 ? 29.243 16.805 1.055 1.00 0.00 111 ARG A CA 11
ATOM 19102 C C . ARG A 1 111 ? 29.297 18.328 1.183 1.00 0.00 111 ARG A C 11
ATOM 19103 O O . ARG A 1 111 ? 29.003 19.046 0.229 1.00 0.00 111 ARG A O 11
ATOM 19124 N N . SER A 1 112 ? 29.677 18.777 2.371 1.00 0.00 112 SER A N 11
ATOM 19125 C CA . SER A 1 112 ? 29.774 20.203 2.636 1.00 0.00 112 SER A CA 11
ATOM 19126 C C . SER A 1 112 ? 30.989 20.489 3.520 1.00 0.00 112 SER A C 11
ATOM 19127 O O . SER A 1 112 ? 31.634 19.565 4.013 1.00 0.00 112 SER A O 11
ATOM 19135 N N . GLY A 1 113 ? 31.265 21.773 3.694 1.00 0.00 113 GLY A N 11
ATOM 19136 C CA . GLY A 1 113 ? 32.392 22.193 4.510 1.00 0.00 113 GLY A CA 11
ATOM 19137 C C . GLY A 1 113 ? 31.921 23.003 5.719 1.00 0.00 113 GLY A C 11
ATOM 19138 O O . GLY A 1 113 ? 30.839 23.587 5.697 1.00 0.00 113 GLY A O 11
ATOM 19142 N N . PRO A 1 114 ? 32.780 23.014 6.773 1.00 0.00 114 PRO A N 11
ATOM 19143 C CA . PRO A 1 114 ? 32.464 23.743 7.989 1.00 0.00 114 PRO A CA 11
ATOM 19144 C C . PRO A 1 114 ? 32.639 25.250 7.787 1.00 0.00 114 PRO A C 11
ATOM 19145 O O . PRO A 1 114 ? 32.946 25.700 6.684 1.00 0.00 114 PRO A O 11
ATOM 19156 N N . SER A 1 115 ? 32.436 25.988 8.868 1.00 0.00 115 SER A N 11
ATOM 19157 C CA . SER A 1 115 ? 32.568 27.434 8.823 1.00 0.00 115 SER A CA 11
ATOM 19158 C C . SER A 1 115 ? 32.895 27.973 10.217 1.00 0.00 115 SER A C 11
ATOM 19159 O O . SER A 1 115 ? 32.532 27.365 11.223 1.00 0.00 115 SER A O 11
ATOM 19167 N N . SER A 1 116 ? 33.577 29.109 10.232 1.00 0.00 116 SER A N 11
ATOM 19168 C CA . SER A 1 116 ? 33.957 29.737 11.486 1.00 0.00 116 SER A CA 11
ATOM 19169 C C . SER A 1 116 ? 33.082 30.966 11.742 1.00 0.00 116 SER A C 11
ATOM 19170 O O . SER A 1 116 ? 32.447 31.482 10.824 1.00 0.00 116 SER A O 11
ATOM 19178 N N . GLY A 1 117 ? 33.077 31.399 12.994 1.00 0.00 117 GLY A N 11
ATOM 19179 C CA . GLY A 1 117 ? 32.291 32.557 13.382 1.00 0.00 117 GLY A CA 11
ATOM 19180 C C . GLY A 1 117 ? 31.430 32.250 14.609 1.00 0.00 117 GLY A C 11
ATOM 19181 O O . GLY A 1 117 ? 30.479 32.973 14.903 1.00 0.00 117 GLY A O 11
ATOM 19185 N N . GLY A 1 1 ? -27.461 -1.451 11.817 1.00 0.00 1 GLY A N 12
ATOM 19186 C CA . GLY A 1 1 ? -27.189 -2.385 10.737 1.00 0.00 1 GLY A CA 12
ATOM 19187 C C . GLY A 1 1 ? -25.866 -3.118 10.967 1.00 0.00 1 GLY A C 12
ATOM 19188 O O . GLY A 1 1 ? -24.829 -2.714 10.444 1.00 0.00 1 GLY A O 12
ATOM 19192 N N . SER A 1 2 ? -25.944 -4.183 11.752 1.00 0.00 2 SER A N 12
ATOM 19193 C CA . SER A 1 2 ? -24.766 -4.976 12.058 1.00 0.00 2 SER A CA 12
ATOM 19194 C C . SER A 1 2 ? -25.182 -6.332 12.630 1.00 0.00 2 SER A C 12
ATOM 19195 O O . SER A 1 2 ? -26.354 -6.547 12.938 1.00 0.00 2 SER A O 12
ATOM 19203 N N . SER A 1 3 ? -24.200 -7.212 12.756 1.00 0.00 3 SER A N 12
ATOM 19204 C CA . SER A 1 3 ? -24.449 -8.542 13.287 1.00 0.00 3 SER A CA 12
ATOM 19205 C C . SER A 1 3 ? -23.128 -9.294 13.456 1.00 0.00 3 SER A C 12
ATOM 19206 O O . SER A 1 3 ? -22.118 -8.924 12.859 1.00 0.00 3 SER A O 12
ATOM 19214 N N . GLY A 1 4 ? -23.178 -10.336 14.272 1.00 0.00 4 GLY A N 12
ATOM 19215 C CA . GLY A 1 4 ? -21.997 -11.144 14.528 1.00 0.00 4 GLY A CA 12
ATOM 19216 C C . GLY A 1 4 ? -22.363 -12.430 15.272 1.00 0.00 4 GLY A C 12
ATOM 19217 O O . GLY A 1 4 ? -22.561 -12.413 16.486 1.00 0.00 4 GLY A O 12
ATOM 19221 N N . SER A 1 5 ? -22.441 -13.513 14.514 1.00 0.00 5 SER A N 12
ATOM 19222 C CA . SER A 1 5 ? -22.779 -14.805 15.086 1.00 0.00 5 SER A CA 12
ATOM 19223 C C . SER A 1 5 ? -22.465 -15.919 14.086 1.00 0.00 5 SER A C 12
ATOM 19224 O O . SER A 1 5 ? -23.338 -16.346 13.332 1.00 0.00 5 SER A O 12
ATOM 19232 N N . SER A 1 6 ? -21.215 -16.358 14.111 1.00 0.00 6 SER A N 12
ATOM 19233 C CA . SER A 1 6 ? -20.775 -17.415 13.216 1.00 0.00 6 SER A CA 12
ATOM 19234 C C . SER A 1 6 ? -19.287 -17.697 13.432 1.00 0.00 6 SER A C 12
ATOM 19235 O O . SER A 1 6 ? -18.599 -16.936 14.111 1.00 0.00 6 SER A O 12
ATOM 19243 N N . GLY A 1 7 ? -18.833 -18.792 12.840 1.00 0.00 7 GLY A N 12
ATOM 19244 C CA . GLY A 1 7 ? -17.438 -19.183 12.958 1.00 0.00 7 GLY A CA 12
ATOM 19245 C C . GLY A 1 7 ? -17.314 -20.668 13.308 1.00 0.00 7 GLY A C 12
ATOM 19246 O O . GLY A 1 7 ? -18.163 -21.218 14.008 1.00 0.00 7 GLY A O 12
ATOM 19250 N N . GLY A 1 8 ? -16.249 -21.274 12.805 1.00 0.00 8 GLY A N 12
ATOM 19251 C CA . GLY A 1 8 ? -16.002 -22.684 13.055 1.00 0.00 8 GLY A CA 12
ATOM 19252 C C . GLY A 1 8 ? -15.463 -23.377 11.802 1.00 0.00 8 GLY A C 12
ATOM 19253 O O . GLY A 1 8 ? -14.341 -23.881 11.801 1.00 0.00 8 GLY A O 12
ATOM 19257 N N . GLU A 1 9 ? -16.289 -23.382 10.766 1.00 0.00 9 GLU A N 12
ATOM 19258 C CA . GLU A 1 9 ? -15.910 -24.005 9.510 1.00 0.00 9 GLU A CA 12
ATOM 19259 C C . GLU A 1 9 ? -14.590 -23.420 9.004 1.00 0.00 9 GLU A C 12
ATOM 19260 O O . GLU A 1 9 ? -14.269 -22.267 9.288 1.00 0.00 9 GLU A O 12
ATOM 19272 N N . ARG A 1 10 ? -13.861 -24.241 8.263 1.00 0.00 10 ARG A N 12
ATOM 19273 C CA . ARG A 1 10 ? -12.583 -23.819 7.714 1.00 0.00 10 ARG A CA 12
ATOM 19274 C C . ARG A 1 10 ? -12.785 -23.147 6.355 1.00 0.00 10 ARG A C 12
ATOM 19275 O O . ARG A 1 10 ? -13.594 -23.601 5.548 1.00 0.00 10 ARG A O 12
ATOM 19296 N N . ARG A 1 11 ? -12.035 -22.075 6.144 1.00 0.00 11 ARG A N 12
ATOM 19297 C CA . ARG A 1 11 ? -12.122 -21.335 4.896 1.00 0.00 11 ARG A CA 12
ATOM 19298 C C . ARG A 1 11 ? -10.762 -21.318 4.194 1.00 0.00 11 ARG A C 12
ATOM 19299 O O . ARG A 1 11 ? -9.723 -21.245 4.848 1.00 0.00 11 ARG A O 12
ATOM 19320 N N . LYS A 1 12 ? -10.814 -21.387 2.872 1.00 0.00 12 LYS A N 12
ATOM 19321 C CA . LYS A 1 12 ? -9.599 -21.380 2.074 1.00 0.00 12 LYS A CA 12
ATOM 19322 C C . LYS A 1 12 ? -9.537 -20.087 1.260 1.00 0.00 12 LYS A C 12
ATOM 19323 O O . LYS A 1 12 ? -10.387 -19.845 0.405 1.00 0.00 12 LYS A O 12
ATOM 19342 N N . ASP A 1 13 ? -8.520 -19.289 1.553 1.00 0.00 13 ASP A N 12
ATOM 19343 C CA . ASP A 1 13 ? -8.335 -18.026 0.859 1.00 0.00 13 ASP A CA 12
ATOM 19344 C C . ASP A 1 13 ? -7.106 -17.313 1.425 1.00 0.00 13 ASP A C 12
ATOM 19345 O O . ASP A 1 13 ? -6.733 -17.530 2.577 1.00 0.00 13 ASP A O 12
ATOM 19354 N N . ARG A 1 14 ? -6.509 -16.477 0.588 1.00 0.00 14 ARG A N 12
ATOM 19355 C CA . ARG A 1 14 ? -5.329 -15.731 0.990 1.00 0.00 14 ARG A CA 12
ATOM 19356 C C . ARG A 1 14 ? -5.564 -14.230 0.813 1.00 0.00 14 ARG A C 12
ATOM 19357 O O . ARG A 1 14 ? -6.241 -13.810 -0.124 1.00 0.00 14 ARG A O 12
ATOM 19378 N N . PRO A 1 15 ? -4.976 -13.441 1.753 1.00 0.00 15 PRO A N 12
ATOM 19379 C CA . PRO A 1 15 ? -5.115 -11.995 1.710 1.00 0.00 15 PRO A CA 12
ATOM 19380 C C . PRO A 1 15 ? -4.241 -11.393 0.608 1.00 0.00 15 PRO A C 12
ATOM 19381 O O . PRO A 1 15 ? -4.448 -10.251 0.201 1.00 0.00 15 PRO A O 12
ATOM 19392 N N . TYR A 1 16 ? -3.283 -12.189 0.156 1.00 0.00 16 TYR A N 12
ATOM 19393 C CA . TYR A 1 16 ? -2.377 -11.749 -0.891 1.00 0.00 16 TYR A CA 12
ATOM 19394 C C . TYR A 1 16 ? -1.644 -10.470 -0.480 1.00 0.00 16 TYR A C 12
ATOM 19395 O O . TYR A 1 16 ? -0.521 -10.527 0.018 1.00 0.00 16 TYR A O 12
ATOM 19413 N N . VAL A 1 17 ? -2.309 -9.347 -0.704 1.00 0.00 17 VAL A N 12
ATOM 19414 C CA . VAL A 1 17 ? -1.735 -8.056 -0.363 1.00 0.00 17 VAL A CA 12
ATOM 19415 C C . VAL A 1 17 ? -2.696 -7.303 0.559 1.00 0.00 17 VAL A C 12
ATOM 19416 O O . VAL A 1 17 ? -3.902 -7.541 0.532 1.00 0.00 17 VAL A O 12
ATOM 19429 N N . GLU A 1 18 ? -2.125 -6.409 1.353 1.00 0.00 18 GLU A N 12
ATOM 19430 C CA . GLU A 1 18 ? -2.915 -5.620 2.282 1.00 0.00 18 GLU A CA 12
ATOM 19431 C C . GLU A 1 18 ? -4.122 -5.009 1.566 1.00 0.00 18 GLU A C 12
ATOM 19432 O O . GLU A 1 18 ? -3.978 -4.054 0.804 1.00 0.00 18 GLU A O 12
ATOM 19444 N N . GLU A 1 19 ? -5.284 -5.585 1.836 1.00 0.00 19 GLU A N 12
ATOM 19445 C CA . GLU A 1 19 ? -6.514 -5.109 1.227 1.00 0.00 19 GLU A CA 12
ATOM 19446 C C . GLU A 1 19 ? -6.533 -3.579 1.192 1.00 0.00 19 GLU A C 12
ATOM 19447 O O . GLU A 1 19 ? -5.863 -2.929 1.993 1.00 0.00 19 GLU A O 12
ATOM 19459 N N . PRO A 1 20 ? -7.327 -3.036 0.232 1.00 0.00 20 PRO A N 12
ATOM 19460 C CA . PRO A 1 20 ? -7.442 -1.595 0.083 1.00 0.00 20 PRO A CA 12
ATOM 19461 C C . PRO A 1 20 ? -8.312 -0.996 1.190 1.00 0.00 20 PRO A C 12
ATOM 19462 O O . PRO A 1 20 ? -9.403 -1.493 1.464 1.00 0.00 20 PRO A O 12
ATOM 19473 N N . ARG A 1 21 ? -7.796 0.063 1.797 1.00 0.00 21 ARG A N 12
ATOM 19474 C CA . ARG A 1 21 ? -8.512 0.734 2.868 1.00 0.00 21 ARG A CA 12
ATOM 19475 C C . ARG A 1 21 ? -8.991 2.111 2.404 1.00 0.00 21 ARG A C 12
ATOM 19476 O O . ARG A 1 21 ? -8.651 2.554 1.308 1.00 0.00 21 ARG A O 12
ATOM 19497 N N . HIS A 1 22 ? -9.773 2.750 3.262 1.00 0.00 22 HIS A N 12
ATOM 19498 C CA . HIS A 1 22 ? -10.303 4.067 2.954 1.00 0.00 22 HIS A CA 12
ATOM 19499 C C . HIS A 1 22 ? -9.956 5.037 4.085 1.00 0.00 22 HIS A C 12
ATOM 19500 O O . HIS A 1 22 ? -10.660 5.102 5.091 1.00 0.00 22 HIS A O 12
ATOM 19514 N N . VAL A 1 23 ? -8.869 5.768 3.881 1.00 0.00 23 VAL A N 12
ATOM 19515 C CA . VAL A 1 23 ? -8.419 6.732 4.871 1.00 0.00 23 VAL A CA 12
ATOM 19516 C C . VAL A 1 23 ? -9.106 8.075 4.618 1.00 0.00 23 VAL A C 12
ATOM 19517 O O . VAL A 1 23 ? -9.004 8.632 3.526 1.00 0.00 23 VAL A O 12
ATOM 19530 N N . LYS A 1 24 ? -9.791 8.556 5.645 1.00 0.00 24 LYS A N 12
ATOM 19531 C CA . LYS A 1 24 ? -10.495 9.823 5.547 1.00 0.00 24 LYS A CA 12
ATOM 19532 C C . LYS A 1 24 ? -9.564 10.954 5.988 1.00 0.00 24 LYS A C 12
ATOM 19533 O O . LYS A 1 24 ? -8.654 10.738 6.787 1.00 0.00 24 LYS A O 12
ATOM 19552 N N . VAL A 1 25 ? -9.824 12.136 5.449 1.00 0.00 25 VAL A N 12
ATOM 19553 C CA . VAL A 1 25 ? -9.020 13.301 5.777 1.00 0.00 25 VAL A CA 12
ATOM 19554 C C . VAL A 1 25 ? -9.943 14.490 6.055 1.00 0.00 25 VAL A C 12
ATOM 19555 O O . VAL A 1 25 ? -10.867 14.755 5.289 1.00 0.00 25 VAL A O 12
ATOM 19568 N N . GLN A 1 26 ? -9.659 15.173 7.154 1.00 0.00 26 GLN A N 12
ATOM 19569 C CA . GLN A 1 26 ? -10.452 16.327 7.544 1.00 0.00 26 GLN A CA 12
ATOM 19570 C C . GLN A 1 26 ? -9.673 17.618 7.286 1.00 0.00 26 GLN A C 12
ATOM 19571 O O . GLN A 1 26 ? -9.248 18.289 8.225 1.00 0.00 26 GLN A O 12
ATOM 19585 N N . LYS A 1 27 ? -9.508 17.927 6.008 1.00 0.00 27 LYS A N 12
ATOM 19586 C CA . LYS A 1 27 ? -8.786 19.126 5.615 1.00 0.00 27 LYS A CA 12
ATOM 19587 C C . LYS A 1 27 ? -9.332 20.323 6.396 1.00 0.00 27 LYS A C 12
ATOM 19588 O O . LYS A 1 27 ? -8.712 20.777 7.356 1.00 0.00 27 LYS A O 12
ATOM 19607 N N . GLY A 1 28 ? -10.487 20.800 5.955 1.00 0.00 28 GLY A N 12
ATOM 19608 C CA . GLY A 1 28 ? -11.123 21.936 6.600 1.00 0.00 28 GLY A CA 12
ATOM 19609 C C . GLY A 1 28 ? -10.416 23.242 6.233 1.00 0.00 28 GLY A C 12
ATOM 19610 O O . GLY A 1 28 ? -9.914 23.947 7.107 1.00 0.00 28 GLY A O 12
ATOM 19614 N N . SER A 1 29 ? -10.398 23.525 4.939 1.00 0.00 29 SER A N 12
ATOM 19615 C CA . SER A 1 29 ? -9.761 24.733 4.445 1.00 0.00 29 SER A CA 12
ATOM 19616 C C . SER A 1 29 ? -8.247 24.647 4.648 1.00 0.00 29 SER A C 12
ATOM 19617 O O . SER A 1 29 ? -7.607 25.635 5.006 1.00 0.00 29 SER A O 12
ATOM 19625 N N . GLU A 1 30 ? -7.717 23.456 4.409 1.00 0.00 30 GLU A N 12
ATOM 19626 C CA . GLU A 1 30 ? -6.290 23.228 4.561 1.00 0.00 30 GLU A CA 12
ATOM 19627 C C . GLU A 1 30 ? -5.799 22.223 3.516 1.00 0.00 30 GLU A C 12
ATOM 19628 O O . GLU A 1 30 ? -6.590 21.459 2.966 1.00 0.00 30 GLU A O 12
ATOM 19640 N N . PRO A 1 31 ? -4.462 22.259 3.269 1.00 0.00 31 PRO A N 12
ATOM 19641 C CA . PRO A 1 31 ? -3.857 21.362 2.300 1.00 0.00 31 PRO A CA 12
ATOM 19642 C C . PRO A 1 31 ? -3.750 19.942 2.860 1.00 0.00 31 PRO A C 12
ATOM 19643 O O . PRO A 1 31 ? -4.327 19.637 3.903 1.00 0.00 31 PRO A O 12
ATOM 19654 N N . LEU A 1 32 ? -3.008 19.111 2.142 1.00 0.00 32 LEU A N 12
ATOM 19655 C CA . LEU A 1 32 ? -2.818 17.731 2.554 1.00 0.00 32 LEU A CA 12
ATOM 19656 C C . LEU A 1 32 ? -1.407 17.561 3.120 1.00 0.00 32 LEU A C 12
ATOM 19657 O O . LEU A 1 32 ? -1.228 16.967 4.183 1.00 0.00 32 LEU A O 12
ATOM 19673 N N . GLY A 1 33 ? -0.442 18.094 2.386 1.00 0.00 33 GLY A N 12
ATOM 19674 C CA . GLY A 1 33 ? 0.948 18.009 2.802 1.00 0.00 33 GLY A CA 12
ATOM 19675 C C . GLY A 1 33 ? 1.487 16.588 2.628 1.00 0.00 33 GLY A C 12
ATOM 19676 O O . GLY A 1 33 ? 1.807 15.917 3.608 1.00 0.00 33 GLY A O 12
ATOM 19680 N N . ILE A 1 34 ? 1.570 16.171 1.373 1.00 0.00 34 ILE A N 12
ATOM 19681 C CA . ILE A 1 34 ? 2.065 14.841 1.058 1.00 0.00 34 ILE A CA 12
ATOM 19682 C C . ILE A 1 34 ? 2.803 14.881 -0.282 1.00 0.00 34 ILE A C 12
ATOM 19683 O O . ILE A 1 34 ? 2.405 15.606 -1.193 1.00 0.00 34 ILE A O 12
ATOM 19699 N N . SER A 1 35 ? 3.864 14.092 -0.360 1.00 0.00 35 SER A N 12
ATOM 19700 C CA . SER A 1 35 ? 4.661 14.027 -1.574 1.00 0.00 35 SER A CA 12
ATOM 19701 C C . SER A 1 35 ? 4.273 12.792 -2.390 1.00 0.00 35 SER A C 12
ATOM 19702 O O . SER A 1 35 ? 3.946 11.749 -1.826 1.00 0.00 35 SER A O 12
ATOM 19710 N N . ILE A 1 36 ? 4.323 12.951 -3.704 1.00 0.00 36 ILE A N 12
ATOM 19711 C CA . ILE A 1 36 ? 3.982 11.862 -4.603 1.00 0.00 36 ILE A CA 12
ATOM 19712 C C . ILE A 1 36 ? 5.036 11.768 -5.707 1.00 0.00 36 ILE A C 12
ATOM 19713 O O . ILE A 1 36 ? 5.736 12.740 -5.986 1.00 0.00 36 ILE A O 12
ATOM 19729 N N . VAL A 1 37 ? 5.116 10.589 -6.306 1.00 0.00 37 VAL A N 12
ATOM 19730 C CA . VAL A 1 37 ? 6.074 10.356 -7.374 1.00 0.00 37 VAL A CA 12
ATOM 19731 C C . VAL A 1 37 ? 5.501 9.327 -8.351 1.00 0.00 37 VAL A C 12
ATOM 19732 O O . VAL A 1 37 ? 4.746 8.441 -7.954 1.00 0.00 37 VAL A O 12
ATOM 19745 N N . SER A 1 38 ? 5.881 9.480 -9.611 1.00 0.00 38 SER A N 12
ATOM 19746 C CA . SER A 1 38 ? 5.414 8.576 -10.649 1.00 0.00 38 SER A CA 12
ATOM 19747 C C . SER A 1 38 ? 6.503 7.554 -10.981 1.00 0.00 38 SER A C 12
ATOM 19748 O O . SER A 1 38 ? 7.691 7.867 -10.922 1.00 0.00 38 SER A O 12
ATOM 19756 N N . GLY A 1 39 ? 6.059 6.354 -11.324 1.00 0.00 39 GLY A N 12
ATOM 19757 C CA . GLY A 1 39 ? 6.981 5.285 -11.667 1.00 0.00 39 GLY A CA 12
ATOM 19758 C C . GLY A 1 39 ? 7.129 5.153 -13.184 1.00 0.00 39 GLY A C 12
ATOM 19759 O O . GLY A 1 39 ? 6.787 6.072 -13.927 1.00 0.00 39 GLY A O 12
ATOM 19763 N N . GLU A 1 40 ? 7.638 4.002 -13.599 1.00 0.00 40 GLU A N 12
ATOM 19764 C CA . GLU A 1 40 ? 7.836 3.738 -15.014 1.00 0.00 40 GLU A CA 12
ATOM 19765 C C . GLU A 1 40 ? 6.487 3.560 -15.714 1.00 0.00 40 GLU A C 12
ATOM 19766 O O . GLU A 1 40 ? 6.189 2.485 -16.231 1.00 0.00 40 GLU A O 12
ATOM 19778 N N . LYS A 1 41 ? 5.707 4.631 -15.707 1.00 0.00 41 LYS A N 12
ATOM 19779 C CA . LYS A 1 41 ? 4.397 4.607 -16.335 1.00 0.00 41 LYS A CA 12
ATOM 19780 C C . LYS A 1 41 ? 3.467 3.698 -15.529 1.00 0.00 41 LYS A C 12
ATOM 19781 O O . LYS A 1 41 ? 2.753 2.873 -16.098 1.00 0.00 41 LYS A O 12
ATOM 19800 N N . GLY A 1 42 ? 3.506 3.879 -14.217 1.00 0.00 42 GLY A N 12
ATOM 19801 C CA . GLY A 1 42 ? 2.675 3.085 -13.327 1.00 0.00 42 GLY A CA 12
ATOM 19802 C C . GLY A 1 42 ? 1.641 3.961 -12.616 1.00 0.00 42 GLY A C 12
ATOM 19803 O O . GLY A 1 42 ? 0.925 4.728 -13.258 1.00 0.00 42 GLY A O 12
ATOM 19807 N N . GLY A 1 43 ? 1.596 3.817 -11.300 1.00 0.00 43 GLY A N 12
ATOM 19808 C CA . GLY A 1 43 ? 0.662 4.585 -10.495 1.00 0.00 43 GLY A CA 12
ATOM 19809 C C . GLY A 1 43 ? 1.377 5.722 -9.761 1.00 0.00 43 GLY A C 12
ATOM 19810 O O . GLY A 1 43 ? 2.419 6.197 -10.209 1.00 0.00 43 GLY A O 12
ATOM 19814 N N . ILE A 1 44 ? 0.787 6.125 -8.645 1.00 0.00 44 ILE A N 12
ATOM 19815 C CA . ILE A 1 44 ? 1.355 7.197 -7.844 1.00 0.00 44 ILE A CA 12
ATOM 19816 C C . ILE A 1 44 ? 1.713 6.658 -6.458 1.00 0.00 44 ILE A C 12
ATOM 19817 O O . ILE A 1 44 ? 0.914 5.962 -5.833 1.00 0.00 44 ILE A O 12
ATOM 19833 N N . TYR A 1 45 ? 2.915 7.000 -6.017 1.00 0.00 45 TYR A N 12
ATOM 19834 C CA . TYR A 1 45 ? 3.388 6.559 -4.717 1.00 0.00 45 TYR A CA 12
ATOM 19835 C C . TYR A 1 45 ? 3.735 7.753 -3.825 1.00 0.00 45 TYR A C 12
ATOM 19836 O O . TYR A 1 45 ? 4.224 8.772 -4.310 1.00 0.00 45 TYR A O 12
ATOM 19854 N N . VAL A 1 46 ? 3.468 7.587 -2.538 1.00 0.00 46 VAL A N 12
ATOM 19855 C CA . VAL A 1 46 ? 3.746 8.639 -1.575 1.00 0.00 46 VAL A CA 12
ATOM 19856 C C . VAL A 1 46 ? 5.252 8.705 -1.318 1.00 0.00 46 VAL A C 12
ATOM 19857 O O . VAL A 1 46 ? 5.862 7.713 -0.921 1.00 0.00 46 VAL A O 12
ATOM 19870 N N . SER A 1 47 ? 5.810 9.883 -1.555 1.00 0.00 47 SER A N 12
ATOM 19871 C CA . SER A 1 47 ? 7.234 10.091 -1.354 1.00 0.00 47 SER A CA 12
ATOM 19872 C C . SER A 1 47 ? 7.485 10.685 0.034 1.00 0.00 47 SER A C 12
ATOM 19873 O O . SER A 1 47 ? 8.627 10.750 0.487 1.00 0.00 47 SER A O 12
ATOM 19881 N N . LYS A 1 48 ? 6.400 11.103 0.669 1.00 0.00 48 LYS A N 12
ATOM 19882 C CA . LYS A 1 48 ? 6.489 11.690 1.995 1.00 0.00 48 LYS A CA 12
ATOM 19883 C C . LYS A 1 48 ? 5.099 12.151 2.438 1.00 0.00 48 LYS A C 12
ATOM 19884 O O . LYS A 1 48 ? 4.148 12.103 1.660 1.00 0.00 48 LYS A O 12
ATOM 19903 N N . VAL A 1 49 ? 5.026 12.587 3.687 1.00 0.00 49 VAL A N 12
ATOM 19904 C CA . VAL A 1 49 ? 3.768 13.057 4.243 1.00 0.00 49 VAL A CA 12
ATOM 19905 C C . VAL A 1 49 ? 4.046 14.184 5.240 1.00 0.00 49 VAL A C 12
ATOM 19906 O O . VAL A 1 49 ? 3.715 14.069 6.420 1.00 0.00 49 VAL A O 12
ATOM 19919 N N . THR A 1 50 ? 4.649 15.247 4.730 1.00 0.00 50 THR A N 12
ATOM 19920 C CA . THR A 1 50 ? 4.975 16.394 5.561 1.00 0.00 50 THR A CA 12
ATOM 19921 C C . THR A 1 50 ? 5.195 15.957 7.010 1.00 0.00 50 THR A C 12
ATOM 19922 O O . THR A 1 50 ? 5.797 14.915 7.264 1.00 0.00 50 THR A O 12
ATOM 19933 N N . VAL A 1 51 ? 4.694 16.775 7.924 1.00 0.00 51 VAL A N 12
ATOM 19934 C CA . VAL A 1 51 ? 4.829 16.486 9.342 1.00 0.00 51 VAL A CA 12
ATOM 19935 C C . VAL A 1 51 ? 3.793 17.297 10.124 1.00 0.00 51 VAL A C 12
ATOM 19936 O O . VAL A 1 51 ? 3.830 18.526 10.119 1.00 0.00 51 VAL A O 12
ATOM 19949 N N . GLY A 1 52 ? 2.894 16.575 10.776 1.00 0.00 52 GLY A N 12
ATOM 19950 C CA . GLY A 1 52 ? 1.850 17.212 11.561 1.00 0.00 52 GLY A CA 12
ATOM 19951 C C . GLY A 1 52 ? 0.791 17.843 10.655 1.00 0.00 52 GLY A C 12
ATOM 19952 O O . GLY A 1 52 ? -0.126 18.507 11.135 1.00 0.00 52 GLY A O 12
ATOM 19956 N N . SER A 1 53 ? 0.953 17.614 9.360 1.00 0.00 53 SER A N 12
ATOM 19957 C CA . SER A 1 53 ? 0.023 18.153 8.382 1.00 0.00 53 SER A CA 12
ATOM 19958 C C . SER A 1 53 ? -1.235 17.284 8.323 1.00 0.00 53 SER A C 12
ATOM 19959 O O . SER A 1 53 ? -1.248 16.167 8.839 1.00 0.00 53 SER A O 12
ATOM 19967 N N . ILE A 1 54 ? -2.263 17.829 7.690 1.00 0.00 54 ILE A N 12
ATOM 19968 C CA . ILE A 1 54 ? -3.523 17.118 7.557 1.00 0.00 54 ILE A CA 12
ATOM 19969 C C . ILE A 1 54 ? -3.243 15.628 7.349 1.00 0.00 54 ILE A C 12
ATOM 19970 O O . ILE A 1 54 ? -3.702 14.793 8.127 1.00 0.00 54 ILE A O 12
ATOM 19986 N N . ALA A 1 55 ? -2.491 15.341 6.297 1.00 0.00 55 ALA A N 12
ATOM 19987 C CA . ALA A 1 55 ? -2.145 13.966 5.978 1.00 0.00 55 ALA A CA 12
ATOM 19988 C C . ALA A 1 55 ? -1.680 13.254 7.249 1.00 0.00 55 ALA A C 12
ATOM 19989 O O . ALA A 1 55 ? -2.271 12.254 7.656 1.00 0.00 55 ALA A O 12
ATOM 19996 N N . HIS A 1 56 ? -0.626 13.795 7.842 1.00 0.00 56 HIS A N 12
ATOM 19997 C CA . HIS A 1 56 ? -0.076 13.224 9.059 1.00 0.00 56 HIS A CA 12
ATOM 19998 C C . HIS A 1 56 ? -1.207 12.936 10.048 1.00 0.00 56 HIS A C 12
ATOM 19999 O O . HIS A 1 56 ? -1.226 11.885 10.686 1.00 0.00 56 HIS A O 12
ATOM 20013 N N . GLN A 1 57 ? -2.121 13.890 10.145 1.00 0.00 57 GLN A N 12
ATOM 20014 C CA . GLN A 1 57 ? -3.253 13.753 11.046 1.00 0.00 57 GLN A CA 12
ATOM 20015 C C . GLN A 1 57 ? -4.193 12.650 10.554 1.00 0.00 57 GLN A C 12
ATOM 20016 O O . GLN A 1 57 ? -4.847 11.984 11.355 1.00 0.00 57 GLN A O 12
ATOM 20030 N N . ALA A 1 58 ? -4.230 12.492 9.239 1.00 0.00 58 ALA A N 12
ATOM 20031 C CA . ALA A 1 58 ? -5.079 11.482 8.630 1.00 0.00 58 ALA A CA 12
ATOM 20032 C C . ALA A 1 58 ? -4.556 10.092 9.001 1.00 0.00 58 ALA A C 12
ATOM 20033 O O . ALA A 1 58 ? -5.338 9.186 9.284 1.00 0.00 58 ALA A O 12
ATOM 20040 N N . GLY A 1 59 ? -3.237 9.968 8.986 1.00 0.00 59 GLY A N 12
ATOM 20041 C CA . GLY A 1 59 ? -2.601 8.705 9.316 1.00 0.00 59 GLY A CA 12
ATOM 20042 C C . GLY A 1 59 ? -2.078 8.008 8.058 1.00 0.00 59 GLY A C 12
ATOM 20043 O O . GLY A 1 59 ? -2.316 6.818 7.859 1.00 0.00 59 GLY A O 12
ATOM 20047 N N . LEU A 1 60 ? -1.376 8.780 7.242 1.00 0.00 60 LEU A N 12
ATOM 20048 C CA . LEU A 1 60 ? -0.818 8.252 6.008 1.00 0.00 60 LEU A CA 12
ATOM 20049 C C . LEU A 1 60 ? 0.623 7.803 6.257 1.00 0.00 60 LEU A C 12
ATOM 20050 O O . LEU A 1 60 ? 1.109 7.860 7.386 1.00 0.00 60 LEU A O 12
ATOM 20066 N N . GLU A 1 61 ? 1.266 7.366 5.184 1.00 0.00 61 GLU A N 12
ATOM 20067 C CA . GLU A 1 61 ? 2.642 6.907 5.272 1.00 0.00 61 GLU A CA 12
ATOM 20068 C C . GLU A 1 61 ? 3.239 6.749 3.872 1.00 0.00 61 GLU A C 12
ATOM 20069 O O . GLU A 1 61 ? 2.508 6.687 2.885 1.00 0.00 61 GLU A O 12
ATOM 20081 N N . TYR A 1 62 ? 4.562 6.688 3.831 1.00 0.00 62 TYR A N 12
ATOM 20082 C CA . TYR A 1 62 ? 5.266 6.538 2.569 1.00 0.00 62 TYR A CA 12
ATOM 20083 C C . TYR A 1 62 ? 5.185 5.096 2.064 1.00 0.00 62 TYR A C 12
ATOM 20084 O O . TYR A 1 62 ? 5.121 4.159 2.858 1.00 0.00 62 TYR A O 12
ATOM 20102 N N . GLY A 1 63 ? 5.191 4.964 0.745 1.00 0.00 63 GLY A N 12
ATOM 20103 C CA . GLY A 1 63 ? 5.120 3.652 0.125 1.00 0.00 63 GLY A CA 12
ATOM 20104 C C . GLY A 1 63 ? 3.666 3.224 -0.088 1.00 0.00 63 GLY A C 12
ATOM 20105 O O . GLY A 1 63 ? 3.398 2.247 -0.784 1.00 0.00 63 GLY A O 12
ATOM 20109 N N . ASP A 1 64 ? 2.765 3.978 0.526 1.00 0.00 64 ASP A N 12
ATOM 20110 C CA . ASP A 1 64 ? 1.346 3.690 0.413 1.00 0.00 64 ASP A CA 12
ATOM 20111 C C . ASP A 1 64 ? 0.846 4.142 -0.961 1.00 0.00 64 ASP A C 12
ATOM 20112 O O . ASP A 1 64 ? 0.688 5.337 -1.205 1.00 0.00 64 ASP A O 12
ATOM 20121 N N . GLN A 1 65 ? 0.611 3.162 -1.822 1.00 0.00 65 GLN A N 12
ATOM 20122 C CA . GLN A 1 65 ? 0.132 3.444 -3.164 1.00 0.00 65 GLN A CA 12
ATOM 20123 C C . GLN A 1 65 ? -1.275 4.042 -3.111 1.00 0.00 65 GLN A C 12
ATOM 20124 O O . GLN A 1 65 ? -2.149 3.522 -2.418 1.00 0.00 65 GLN A O 12
ATOM 20138 N N . LEU A 1 66 ? -1.451 5.127 -3.852 1.00 0.00 66 LEU A N 12
ATOM 20139 C CA . LEU A 1 66 ? -2.738 5.801 -3.898 1.00 0.00 66 LEU A CA 12
ATOM 20140 C C . LEU A 1 66 ? -3.569 5.226 -5.046 1.00 0.00 66 LEU A C 12
ATOM 20141 O O . LEU A 1 66 ? -3.423 5.644 -6.193 1.00 0.00 66 LEU A O 12
ATOM 20157 N N . LEU A 1 67 ? -4.424 4.275 -4.696 1.00 0.00 67 LEU A N 12
ATOM 20158 C CA . LEU A 1 67 ? -5.279 3.638 -5.683 1.00 0.00 67 LEU A CA 12
ATOM 20159 C C . LEU A 1 67 ? -6.248 4.674 -6.257 1.00 0.00 67 LEU A C 12
ATOM 20160 O O . LEU A 1 67 ? -6.280 4.897 -7.466 1.00 0.00 67 LEU A O 12
ATOM 20176 N N . GLU A 1 68 ? -7.015 5.279 -5.361 1.00 0.00 68 GLU A N 12
ATOM 20177 C CA . GLU A 1 68 ? -7.983 6.286 -5.763 1.00 0.00 68 GLU A CA 12
ATOM 20178 C C . GLU A 1 68 ? -8.037 7.412 -4.729 1.00 0.00 68 GLU A C 12
ATOM 20179 O O . GLU A 1 68 ? -7.833 7.177 -3.539 1.00 0.00 68 GLU A O 12
ATOM 20191 N N . PHE A 1 69 ? -8.313 8.611 -5.220 1.00 0.00 69 PHE A N 12
ATOM 20192 C CA . PHE A 1 69 ? -8.397 9.774 -4.354 1.00 0.00 69 PHE A CA 12
ATOM 20193 C C . PHE A 1 69 ? -9.844 10.253 -4.216 1.00 0.00 69 PHE A C 12
ATOM 20194 O O . PHE A 1 69 ? -10.359 10.945 -5.093 1.00 0.00 69 PHE A O 12
ATOM 20211 N N . ASN A 1 70 ? -10.459 9.865 -3.109 1.00 0.00 70 ASN A N 12
ATOM 20212 C CA . ASN A 1 70 ? -11.837 10.245 -2.846 1.00 0.00 70 ASN A CA 12
ATOM 20213 C C . ASN A 1 70 ? -12.667 10.049 -4.116 1.00 0.00 70 ASN A C 12
ATOM 20214 O O . ASN A 1 70 ? -13.681 10.719 -4.309 1.00 0.00 70 ASN A O 12
ATOM 20225 N N . GLY A 1 71 ? -12.207 9.127 -4.948 1.00 0.00 71 GLY A N 12
ATOM 20226 C CA . GLY A 1 71 ? -12.895 8.833 -6.194 1.00 0.00 71 GLY A CA 12
ATOM 20227 C C . GLY A 1 71 ? -12.248 9.576 -7.365 1.00 0.00 71 GLY A C 12
ATOM 20228 O O . GLY A 1 71 ? -12.920 10.316 -8.082 1.00 0.00 71 GLY A O 12
ATOM 20232 N N . ILE A 1 72 ? -10.952 9.351 -7.523 1.00 0.00 72 ILE A N 12
ATOM 20233 C CA . ILE A 1 72 ? -10.207 9.989 -8.595 1.00 0.00 72 ILE A CA 12
ATOM 20234 C C . ILE A 1 72 ? -9.115 9.038 -9.088 1.00 0.00 72 ILE A C 12
ATOM 20235 O O . ILE A 1 72 ? -8.116 8.826 -8.403 1.00 0.00 72 ILE A O 12
ATOM 20251 N N . ASN A 1 73 ? -9.343 8.490 -10.273 1.00 0.00 73 ASN A N 12
ATOM 20252 C CA . ASN A 1 73 ? -8.391 7.566 -10.866 1.00 0.00 73 ASN A CA 12
ATOM 20253 C C . ASN A 1 73 ? -6.970 8.074 -10.614 1.00 0.00 73 ASN A C 12
ATOM 20254 O O . ASN A 1 73 ? -6.625 9.185 -11.013 1.00 0.00 73 ASN A O 12
ATOM 20265 N N . LEU A 1 74 ? -6.184 7.235 -9.955 1.00 0.00 74 LEU A N 12
ATOM 20266 C CA . LEU A 1 74 ? -4.808 7.586 -9.646 1.00 0.00 74 LEU A CA 12
ATOM 20267 C C . LEU A 1 74 ? -3.868 6.588 -10.326 1.00 0.00 74 LEU A C 12
ATOM 20268 O O . LEU A 1 74 ? -2.843 6.977 -10.884 1.00 0.00 74 LEU A O 12
ATOM 20284 N N . ARG A 1 75 ? -4.250 5.321 -10.256 1.00 0.00 75 ARG A N 12
ATOM 20285 C CA . ARG A 1 75 ? -3.454 4.266 -10.857 1.00 0.00 75 ARG A CA 12
ATOM 20286 C C . ARG A 1 75 ? -3.011 4.670 -12.265 1.00 0.00 75 ARG A C 12
ATOM 20287 O O . ARG A 1 75 ? -1.988 4.199 -12.758 1.00 0.00 75 ARG A O 12
ATOM 20308 N N . SER A 1 76 ? -3.805 5.540 -12.873 1.00 0.00 76 SER A N 12
ATOM 20309 C CA . SER A 1 76 ? -3.508 6.014 -14.214 1.00 0.00 76 SER A CA 12
ATOM 20310 C C . SER A 1 76 ? -3.420 7.541 -14.222 1.00 0.00 76 SER A C 12
ATOM 20311 O O . SER A 1 76 ? -3.834 8.185 -15.185 1.00 0.00 76 SER A O 12
ATOM 20319 N N . ALA A 1 77 ? -2.879 8.076 -13.138 1.00 0.00 77 ALA A N 12
ATOM 20320 C CA . ALA A 1 77 ? -2.731 9.516 -13.008 1.00 0.00 77 ALA A CA 12
ATOM 20321 C C . ALA A 1 77 ? -1.249 9.883 -13.105 1.00 0.00 77 ALA A C 12
ATOM 20322 O O . ALA A 1 77 ? -0.382 9.020 -12.974 1.00 0.00 77 ALA A O 12
ATOM 20329 N N . THR A 1 78 ? -1.004 11.165 -13.333 1.00 0.00 78 THR A N 12
ATOM 20330 C CA . THR A 1 78 ? 0.359 11.657 -13.449 1.00 0.00 78 THR A CA 12
ATOM 20331 C C . THR A 1 78 ? 0.737 12.475 -12.213 1.00 0.00 78 THR A C 12
ATOM 20332 O O . THR A 1 78 ? -0.112 13.134 -11.616 1.00 0.00 78 THR A O 12
ATOM 20343 N N . GLU A 1 79 ? 2.014 12.406 -11.865 1.00 0.00 79 GLU A N 12
ATOM 20344 C CA . GLU A 1 79 ? 2.516 13.132 -10.711 1.00 0.00 79 GLU A CA 12
ATOM 20345 C C . GLU A 1 79 ? 1.946 14.552 -10.688 1.00 0.00 79 GLU A C 12
ATOM 20346 O O . GLU A 1 79 ? 1.550 15.049 -9.635 1.00 0.00 79 GLU A O 12
ATOM 20358 N N . GLN A 1 80 ? 1.922 15.165 -11.863 1.00 0.00 80 GLN A N 12
ATOM 20359 C CA . GLN A 1 80 ? 1.408 16.518 -11.991 1.00 0.00 80 GLN A CA 12
ATOM 20360 C C . GLN A 1 80 ? -0.061 16.570 -11.563 1.00 0.00 80 GLN A C 12
ATOM 20361 O O . GLN A 1 80 ? -0.483 17.512 -10.896 1.00 0.00 80 GLN A O 12
ATOM 20375 N N . GLN A 1 81 ? -0.797 15.545 -11.966 1.00 0.00 81 GLN A N 12
ATOM 20376 C CA . GLN A 1 81 ? -2.209 15.462 -11.633 1.00 0.00 81 GLN A CA 12
ATOM 20377 C C . GLN A 1 81 ? -2.387 15.179 -10.140 1.00 0.00 81 GLN A C 12
ATOM 20378 O O . GLN A 1 81 ? -3.114 15.893 -9.451 1.00 0.00 81 GLN A O 12
ATOM 20392 N N . ALA A 1 82 ? -1.710 14.135 -9.683 1.00 0.00 82 ALA A N 12
ATOM 20393 C CA . ALA A 1 82 ? -1.783 13.749 -8.284 1.00 0.00 82 ALA A CA 12
ATOM 20394 C C . ALA A 1 82 ? -1.578 14.986 -7.407 1.00 0.00 82 ALA A C 12
ATOM 20395 O O . ALA A 1 82 ? -2.438 15.326 -6.596 1.00 0.00 82 ALA A O 12
ATOM 20402 N N . ARG A 1 83 ? -0.432 15.624 -7.599 1.00 0.00 83 ARG A N 12
ATOM 20403 C CA . ARG A 1 83 ? -0.103 16.816 -6.835 1.00 0.00 83 ARG A CA 12
ATOM 20404 C C . ARG A 1 83 ? -1.273 17.801 -6.857 1.00 0.00 83 ARG A C 12
ATOM 20405 O O . ARG A 1 83 ? -1.445 18.587 -5.926 1.00 0.00 83 ARG A O 12
ATOM 20426 N N . LEU A 1 84 ? -2.048 17.727 -7.929 1.00 0.00 84 LEU A N 12
ATOM 20427 C CA . LEU A 1 84 ? -3.197 18.602 -8.085 1.00 0.00 84 LEU A CA 12
ATOM 20428 C C . LEU A 1 84 ? -4.401 17.989 -7.367 1.00 0.00 84 LEU A C 12
ATOM 20429 O O . LEU A 1 84 ? -5.047 18.650 -6.556 1.00 0.00 84 LEU A O 12
ATOM 20445 N N . ILE A 1 85 ? -4.665 16.732 -7.691 1.00 0.00 85 ILE A N 12
ATOM 20446 C CA . ILE A 1 85 ? -5.780 16.022 -7.087 1.00 0.00 85 ILE A CA 12
ATOM 20447 C C . ILE A 1 85 ? -5.644 16.069 -5.564 1.00 0.00 85 ILE A C 12
ATOM 20448 O O . ILE A 1 85 ? -6.625 16.289 -4.856 1.00 0.00 85 ILE A O 12
ATOM 20464 N N . ILE A 1 86 ? -4.419 15.859 -5.104 1.00 0.00 86 ILE A N 12
ATOM 20465 C CA . ILE A 1 86 ? -4.142 15.874 -3.678 1.00 0.00 86 ILE A CA 12
ATOM 20466 C C . ILE A 1 86 ? -4.146 17.320 -3.178 1.00 0.00 86 ILE A C 12
ATOM 20467 O O . ILE A 1 86 ? -4.515 17.584 -2.035 1.00 0.00 86 ILE A O 12
ATOM 20483 N N . GLY A 1 87 ? -3.730 18.218 -4.059 1.00 0.00 87 GLY A N 12
ATOM 20484 C CA . GLY A 1 87 ? -3.681 19.631 -3.721 1.00 0.00 87 GLY A CA 12
ATOM 20485 C C . GLY A 1 87 ? -4.970 20.340 -4.140 1.00 0.00 87 GLY A C 12
ATOM 20486 O O . GLY A 1 87 ? -4.938 21.494 -4.565 1.00 0.00 87 GLY A O 12
ATOM 20490 N N . GLN A 1 88 ? -6.074 19.620 -4.006 1.00 0.00 88 GLN A N 12
ATOM 20491 C CA . GLN A 1 88 ? -7.372 20.166 -4.366 1.00 0.00 88 GLN A CA 12
ATOM 20492 C C . GLN A 1 88 ? -8.050 20.776 -3.137 1.00 0.00 88 GLN A C 12
ATOM 20493 O O . GLN A 1 88 ? -7.438 20.883 -2.075 1.00 0.00 88 GLN A O 12
ATOM 20507 N N . GLN A 1 89 ? -9.304 21.160 -3.323 1.00 0.00 89 GLN A N 12
ATOM 20508 C CA . GLN A 1 89 ? -10.072 21.757 -2.243 1.00 0.00 89 GLN A CA 12
ATOM 20509 C C . GLN A 1 89 ? -11.241 20.848 -1.858 1.00 0.00 89 GLN A C 12
ATOM 20510 O O . GLN A 1 89 ? -12.115 20.573 -2.679 1.00 0.00 89 GLN A O 12
ATOM 20524 N N . CYS A 1 90 ? -11.218 20.406 -0.609 1.00 0.00 90 CYS A N 12
ATOM 20525 C CA . CYS A 1 90 ? -12.265 19.533 -0.105 1.00 0.00 90 CYS A CA 12
ATOM 20526 C C . CYS A 1 90 ? -12.133 19.454 1.417 1.00 0.00 90 CYS A C 12
ATOM 20527 O O . CYS A 1 90 ? -11.231 18.795 1.932 1.00 0.00 90 CYS A O 12
ATOM 20535 N N . ASP A 1 91 ? -13.046 20.135 2.095 1.00 0.00 91 ASP A N 12
ATOM 20536 C CA . ASP A 1 91 ? -13.042 20.150 3.548 1.00 0.00 91 ASP A CA 12
ATOM 20537 C C . ASP A 1 91 ? -12.683 18.757 4.067 1.00 0.00 91 ASP A C 12
ATOM 20538 O O . ASP A 1 91 ? -11.885 18.622 4.993 1.00 0.00 91 ASP A O 12
ATOM 20547 N N . THR A 1 92 ? -13.289 17.755 3.447 1.00 0.00 92 THR A N 12
ATOM 20548 C CA . THR A 1 92 ? -13.043 16.376 3.836 1.00 0.00 92 THR A CA 12
ATOM 20549 C C . THR A 1 92 ? -12.856 15.499 2.596 1.00 0.00 92 THR A C 12
ATOM 20550 O O . THR A 1 92 ? -13.798 15.281 1.837 1.00 0.00 92 THR A O 12
ATOM 20561 N N . ILE A 1 93 ? -11.632 15.018 2.431 1.00 0.00 93 ILE A N 12
ATOM 20562 C CA . ILE A 1 93 ? -11.309 14.169 1.297 1.00 0.00 93 ILE A CA 12
ATOM 20563 C C . ILE A 1 93 ? -10.859 12.797 1.804 1.00 0.00 93 ILE A C 12
ATOM 20564 O O . ILE A 1 93 ? -10.204 12.699 2.840 1.00 0.00 93 ILE A O 12
ATOM 20580 N N . THR A 1 94 ? -11.229 11.773 1.050 1.00 0.00 94 THR A N 12
ATOM 20581 C CA . THR A 1 94 ? -10.872 10.411 1.410 1.00 0.00 94 THR A CA 12
ATOM 20582 C C . THR A 1 94 ? -9.817 9.864 0.447 1.00 0.00 94 THR A C 12
ATOM 20583 O O . THR A 1 94 ? -9.685 10.349 -0.676 1.00 0.00 94 THR A O 12
ATOM 20594 N N . ILE A 1 95 ? -9.092 8.862 0.921 1.00 0.00 95 ILE A N 12
ATOM 20595 C CA . ILE A 1 95 ? -8.052 8.243 0.116 1.00 0.00 95 ILE A CA 12
ATOM 20596 C C . ILE A 1 95 ? -8.188 6.721 0.196 1.00 0.00 95 ILE A C 12
ATOM 20597 O O . ILE A 1 95 ? -8.606 6.185 1.222 1.00 0.00 95 ILE A O 12
ATOM 20613 N N . LEU A 1 96 ? -7.827 6.068 -0.898 1.00 0.00 96 LEU A N 12
ATOM 20614 C CA . LEU A 1 96 ? -7.903 4.619 -0.964 1.00 0.00 96 LEU A CA 12
ATOM 20615 C C . LEU A 1 96 ? -6.497 4.047 -1.155 1.00 0.00 96 LEU A C 12
ATOM 20616 O O . LEU A 1 96 ? -6.078 3.784 -2.282 1.00 0.00 96 LEU A O 12
ATOM 20632 N N . ALA A 1 97 ? -5.808 3.870 -0.038 1.00 0.00 97 ALA A N 12
ATOM 20633 C CA . ALA A 1 97 ? -4.458 3.334 -0.068 1.00 0.00 97 ALA A CA 12
ATOM 20634 C C . ALA A 1 97 ? -4.521 1.805 -0.064 1.00 0.00 97 ALA A C 12
ATOM 20635 O O . ALA A 1 97 ? -5.592 1.225 0.106 1.00 0.00 97 ALA A O 12
ATOM 20642 N N . GLN A 1 98 ? -3.359 1.196 -0.253 1.00 0.00 98 GLN A N 12
ATOM 20643 C CA . GLN A 1 98 ? -3.269 -0.254 -0.273 1.00 0.00 98 GLN A CA 12
ATOM 20644 C C . GLN A 1 98 ? -1.804 -0.695 -0.246 1.00 0.00 98 GLN A C 12
ATOM 20645 O O . GLN A 1 98 ? -1.235 -1.033 -1.283 1.00 0.00 98 GLN A O 12
ATOM 20659 N N . TYR A 1 99 ? -1.236 -0.676 0.951 1.00 0.00 99 TYR A N 12
ATOM 20660 C CA . TYR A 1 99 ? 0.152 -1.070 1.126 1.00 0.00 99 TYR A CA 12
ATOM 20661 C C . TYR A 1 99 ? 0.514 -2.231 0.197 1.00 0.00 99 TYR A C 12
ATOM 20662 O O . TYR A 1 99 ? -0.258 -3.177 0.050 1.00 0.00 99 TYR A O 12
ATOM 20680 N N . ASN A 1 100 ? 1.689 -2.120 -0.405 1.00 0.00 100 ASN A N 12
ATOM 20681 C CA . ASN A 1 100 ? 2.163 -3.148 -1.316 1.00 0.00 100 ASN A CA 12
ATOM 20682 C C . ASN A 1 100 ? 3.614 -3.494 -0.976 1.00 0.00 100 ASN A C 12
ATOM 20683 O O . ASN A 1 100 ? 4.501 -2.650 -1.094 1.00 0.00 100 ASN A O 12
ATOM 20694 N N . PRO A 1 101 ? 3.816 -4.770 -0.551 1.00 0.00 101 PRO A N 12
ATOM 20695 C CA . PRO A 1 101 ? 5.144 -5.238 -0.194 1.00 0.00 101 PRO A CA 12
ATOM 20696 C C . PRO A 1 101 ? 5.994 -5.483 -1.442 1.00 0.00 101 PRO A C 12
ATOM 20697 O O . PRO A 1 101 ? 6.533 -6.573 -1.626 1.00 0.00 101 PRO A O 12
ATOM 20708 N N . HIS A 1 102 ? 6.086 -4.451 -2.268 1.00 0.00 102 HIS A N 12
ATOM 20709 C CA . HIS A 1 102 ? 6.861 -4.541 -3.494 1.00 0.00 102 HIS A CA 12
ATOM 20710 C C . HIS A 1 102 ? 7.054 -3.142 -4.082 1.00 0.00 102 HIS A C 12
ATOM 20711 O O . HIS A 1 102 ? 6.674 -2.886 -5.223 1.00 0.00 102 HIS A O 12
ATOM 20725 N N . VAL A 1 103 ? 7.647 -2.273 -3.276 1.00 0.00 103 VAL A N 12
ATOM 20726 C CA . VAL A 1 103 ? 7.896 -0.906 -3.702 1.00 0.00 103 VAL A CA 12
ATOM 20727 C C . VAL A 1 103 ? 9.298 -0.486 -3.257 1.00 0.00 103 VAL A C 12
ATOM 20728 O O . VAL A 1 103 ? 9.643 -0.605 -2.083 1.00 0.00 103 VAL A O 12
ATOM 20741 N N . HIS A 1 104 ? 10.069 -0.002 -4.220 1.00 0.00 104 HIS A N 12
ATOM 20742 C CA . HIS A 1 104 ? 11.426 0.437 -3.943 1.00 0.00 104 HIS A CA 12
ATOM 20743 C C . HIS A 1 104 ? 12.030 1.065 -5.201 1.00 0.00 104 HIS A C 12
ATOM 20744 O O . HIS A 1 104 ? 12.016 0.457 -6.270 1.00 0.00 104 HIS A O 12
ATOM 20758 N N . GLN A 1 105 ? 12.545 2.273 -5.031 1.00 0.00 105 GLN A N 12
ATOM 20759 C CA . GLN A 1 105 ? 13.152 2.990 -6.140 1.00 0.00 105 GLN A CA 12
ATOM 20760 C C . GLN A 1 105 ? 14.332 3.829 -5.646 1.00 0.00 105 GLN A C 12
ATOM 20761 O O . GLN A 1 105 ? 14.140 4.897 -5.066 1.00 0.00 105 GLN A O 12
ATOM 20775 N N . LEU A 1 106 ? 15.528 3.315 -5.895 1.00 0.00 106 LEU A N 12
ATOM 20776 C CA . LEU A 1 106 ? 16.739 4.003 -5.483 1.00 0.00 106 LEU A CA 12
ATOM 20777 C C . LEU A 1 106 ? 16.653 4.329 -3.990 1.00 0.00 106 LEU A C 12
ATOM 20778 O O . LEU A 1 106 ? 15.634 4.070 -3.353 1.00 0.00 106 LEU A O 12
ATOM 20794 N N . SER A 1 107 ? 17.737 4.892 -3.477 1.00 0.00 107 SER A N 12
ATOM 20795 C CA . SER A 1 107 ? 17.797 5.255 -2.071 1.00 0.00 107 SER A CA 12
ATOM 20796 C C . SER A 1 107 ? 17.712 3.999 -1.202 1.00 0.00 107 SER A C 12
ATOM 20797 O O . SER A 1 107 ? 17.157 2.985 -1.622 1.00 0.00 107 SER A O 12
ATOM 20805 N N . SER A 1 108 ? 18.269 4.108 -0.005 1.00 0.00 108 SER A N 12
ATOM 20806 C CA . SER A 1 108 ? 18.263 2.993 0.928 1.00 0.00 108 SER A CA 12
ATOM 20807 C C . SER A 1 108 ? 19.098 1.839 0.369 1.00 0.00 108 SER A C 12
ATOM 20808 O O . SER A 1 108 ? 18.596 1.021 -0.400 1.00 0.00 108 SER A O 12
ATOM 20816 N N . HIS A 1 109 ? 20.357 1.810 0.778 1.00 0.00 109 HIS A N 12
ATOM 20817 C CA . HIS A 1 109 ? 21.266 0.769 0.328 1.00 0.00 109 HIS A CA 12
ATOM 20818 C C . HIS A 1 109 ? 22.569 0.845 1.127 1.00 0.00 109 HIS A C 12
ATOM 20819 O O . HIS A 1 109 ? 22.806 1.816 1.844 1.00 0.00 109 HIS A O 12
ATOM 20833 N N . SER A 1 110 ? 23.379 -0.192 0.976 1.00 0.00 110 SER A N 12
ATOM 20834 C CA . SER A 1 110 ? 24.652 -0.256 1.674 1.00 0.00 110 SER A CA 12
ATOM 20835 C C . SER A 1 110 ? 25.793 0.084 0.714 1.00 0.00 110 SER A C 12
ATOM 20836 O O . SER A 1 110 ? 26.067 -0.666 -0.221 1.00 0.00 110 SER A O 12
ATOM 20844 N N . ARG A 1 111 ? 26.429 1.217 0.978 1.00 0.00 111 ARG A N 12
ATOM 20845 C CA . ARG A 1 111 ? 27.534 1.665 0.150 1.00 0.00 111 ARG A CA 12
ATOM 20846 C C . ARG A 1 111 ? 28.869 1.343 0.825 1.00 0.00 111 ARG A C 12
ATOM 20847 O O . ARG A 1 111 ? 28.908 1.036 2.015 1.00 0.00 111 ARG A O 12
ATOM 20868 N N . SER A 1 112 ? 29.930 1.425 0.035 1.00 0.00 112 SER A N 12
ATOM 20869 C CA . SER A 1 112 ? 31.263 1.146 0.542 1.00 0.00 112 SER A CA 12
ATOM 20870 C C . SER A 1 112 ? 32.224 2.263 0.130 1.00 0.00 112 SER A C 12
ATOM 20871 O O . SER A 1 112 ? 32.103 2.820 -0.960 1.00 0.00 112 SER A O 12
ATOM 20879 N N . GLY A 1 113 ? 33.156 2.557 1.024 1.00 0.00 113 GLY A N 12
ATOM 20880 C CA . GLY A 1 113 ? 34.137 3.598 0.767 1.00 0.00 113 GLY A CA 12
ATOM 20881 C C . GLY A 1 113 ? 35.316 3.492 1.737 1.00 0.00 113 GLY A C 12
ATOM 20882 O O . GLY A 1 113 ? 35.188 2.913 2.815 1.00 0.00 113 GLY A O 12
ATOM 20886 N N . PRO A 1 114 ? 36.468 4.074 1.307 1.00 0.00 114 PRO A N 12
ATOM 20887 C CA . PRO A 1 114 ? 37.668 4.050 2.125 1.00 0.00 114 PRO A CA 12
ATOM 20888 C C . PRO A 1 114 ? 37.560 5.040 3.287 1.00 0.00 114 PRO A C 12
ATOM 20889 O O . PRO A 1 114 ? 36.571 5.762 3.402 1.00 0.00 114 PRO A O 12
ATOM 20900 N N . SER A 1 115 ? 38.591 5.042 4.119 1.00 0.00 115 SER A N 12
ATOM 20901 C CA . SER A 1 115 ? 38.624 5.931 5.268 1.00 0.00 115 SER A CA 12
ATOM 20902 C C . SER A 1 115 ? 39.752 6.953 5.106 1.00 0.00 115 SER A C 12
ATOM 20903 O O . SER A 1 115 ? 40.919 6.635 5.327 1.00 0.00 115 SER A O 12
ATOM 20911 N N . SER A 1 116 ? 39.363 8.160 4.721 1.00 0.00 116 SER A N 12
ATOM 20912 C CA . SER A 1 116 ? 40.326 9.230 4.527 1.00 0.00 116 SER A CA 12
ATOM 20913 C C . SER A 1 116 ? 39.866 10.488 5.267 1.00 0.00 116 SER A C 12
ATOM 20914 O O . SER A 1 116 ? 38.676 10.798 5.292 1.00 0.00 116 SER A O 12
ATOM 20922 N N . GLY A 1 117 ? 40.834 11.179 5.852 1.00 0.00 117 GLY A N 12
ATOM 20923 C CA . GLY A 1 117 ? 40.544 12.396 6.591 1.00 0.00 117 GLY A CA 12
ATOM 20924 C C . GLY A 1 117 ? 41.789 13.277 6.708 1.00 0.00 117 GLY A C 12
ATOM 20925 O O . GLY A 1 117 ? 42.236 13.861 5.722 1.00 0.00 117 GLY A O 12
ATOM 20929 N N . GLY A 1 1 ? -16.386 5.203 -15.776 1.00 0.00 1 GLY A N 13
ATOM 20930 C CA . GLY A 1 1 ? -16.779 6.053 -14.666 1.00 0.00 1 GLY A CA 13
ATOM 20931 C C . GLY A 1 1 ? -16.457 5.389 -13.326 1.00 0.00 1 GLY A C 13
ATOM 20932 O O . GLY A 1 1 ? -15.485 5.753 -12.666 1.00 0.00 1 GLY A O 13
ATOM 20936 N N . SER A 1 2 ? -17.291 4.425 -12.964 1.00 0.00 2 SER A N 13
ATOM 20937 C CA . SER A 1 2 ? -17.108 3.706 -11.714 1.00 0.00 2 SER A CA 13
ATOM 20938 C C . SER A 1 2 ? -17.304 4.656 -10.531 1.00 0.00 2 SER A C 13
ATOM 20939 O O . SER A 1 2 ? -16.449 5.497 -10.257 1.00 0.00 2 SER A O 13
ATOM 20947 N N . SER A 1 3 ? -18.435 4.489 -9.861 1.00 0.00 3 SER A N 13
ATOM 20948 C CA . SER A 1 3 ? -18.754 5.320 -8.713 1.00 0.00 3 SER A CA 13
ATOM 20949 C C . SER A 1 3 ? -19.809 4.632 -7.845 1.00 0.00 3 SER A C 13
ATOM 20950 O O . SER A 1 3 ? -20.696 3.953 -8.361 1.00 0.00 3 SER A O 13
ATOM 20958 N N . GLY A 1 4 ? -19.679 4.831 -6.542 1.00 0.00 4 GLY A N 13
ATOM 20959 C CA . GLY A 1 4 ? -20.611 4.237 -5.597 1.00 0.00 4 GLY A CA 13
ATOM 20960 C C . GLY A 1 4 ? -19.878 3.352 -4.587 1.00 0.00 4 GLY A C 13
ATOM 20961 O O . GLY A 1 4 ? -18.679 3.111 -4.723 1.00 0.00 4 GLY A O 13
ATOM 20965 N N . SER A 1 5 ? -20.628 2.893 -3.596 1.00 0.00 5 SER A N 13
ATOM 20966 C CA . SER A 1 5 ? -20.065 2.041 -2.564 1.00 0.00 5 SER A CA 13
ATOM 20967 C C . SER A 1 5 ? -20.715 0.657 -2.616 1.00 0.00 5 SER A C 13
ATOM 20968 O O . SER A 1 5 ? -20.063 -0.327 -2.961 1.00 0.00 5 SER A O 13
ATOM 20976 N N . SER A 1 6 ? -21.993 0.625 -2.267 1.00 0.00 6 SER A N 13
ATOM 20977 C CA . SER A 1 6 ? -22.739 -0.622 -2.270 1.00 0.00 6 SER A CA 13
ATOM 20978 C C . SER A 1 6 ? -22.302 -1.495 -1.092 1.00 0.00 6 SER A C 13
ATOM 20979 O O . SER A 1 6 ? -21.198 -1.338 -0.574 1.00 0.00 6 SER A O 13
ATOM 20987 N N . GLY A 1 7 ? -23.192 -2.398 -0.704 1.00 0.00 7 GLY A N 13
ATOM 20988 C CA . GLY A 1 7 ? -22.912 -3.296 0.403 1.00 0.00 7 GLY A CA 13
ATOM 20989 C C . GLY A 1 7 ? -21.817 -4.298 0.032 1.00 0.00 7 GLY A C 13
ATOM 20990 O O . GLY A 1 7 ? -21.809 -4.833 -1.075 1.00 0.00 7 GLY A O 13
ATOM 20994 N N . GLY A 1 8 ? -20.919 -4.522 0.980 1.00 0.00 8 GLY A N 13
ATOM 20995 C CA . GLY A 1 8 ? -19.821 -5.451 0.767 1.00 0.00 8 GLY A CA 13
ATOM 20996 C C . GLY A 1 8 ? -20.242 -6.883 1.103 1.00 0.00 8 GLY A C 13
ATOM 20997 O O . GLY A 1 8 ? -20.621 -7.173 2.237 1.00 0.00 8 GLY A O 13
ATOM 21001 N N . GLU A 1 9 ? -20.162 -7.741 0.096 1.00 0.00 9 GLU A N 13
ATOM 21002 C CA . GLU A 1 9 ? -20.530 -9.136 0.270 1.00 0.00 9 GLU A CA 13
ATOM 21003 C C . GLU A 1 9 ? -19.467 -10.046 -0.348 1.00 0.00 9 GLU A C 13
ATOM 21004 O O . GLU A 1 9 ? -19.727 -10.727 -1.338 1.00 0.00 9 GLU A O 13
ATOM 21016 N N . ARG A 1 10 ? -18.291 -10.029 0.263 1.00 0.00 10 ARG A N 13
ATOM 21017 C CA . ARG A 1 10 ? -17.188 -10.845 -0.215 1.00 0.00 10 ARG A CA 13
ATOM 21018 C C . ARG A 1 10 ? -16.351 -11.349 0.963 1.00 0.00 10 ARG A C 13
ATOM 21019 O O . ARG A 1 10 ? -15.687 -10.564 1.638 1.00 0.00 10 ARG A O 13
ATOM 21040 N N . ARG A 1 11 ? -16.411 -12.655 1.173 1.00 0.00 11 ARG A N 13
ATOM 21041 C CA . ARG A 1 11 ? -15.667 -13.274 2.258 1.00 0.00 11 ARG A CA 13
ATOM 21042 C C . ARG A 1 11 ? -14.186 -13.386 1.889 1.00 0.00 11 ARG A C 13
ATOM 21043 O O . ARG A 1 11 ? -13.814 -14.195 1.041 1.00 0.00 11 ARG A O 13
ATOM 21064 N N . LYS A 1 12 ? -13.382 -12.563 2.545 1.00 0.00 12 LYS A N 13
ATOM 21065 C CA . LYS A 1 12 ? -11.950 -12.559 2.297 1.00 0.00 12 LYS A CA 13
ATOM 21066 C C . LYS A 1 12 ? -11.254 -11.715 3.366 1.00 0.00 12 LYS A C 13
ATOM 21067 O O . LYS A 1 12 ? -11.892 -10.905 4.036 1.00 0.00 12 LYS A O 13
ATOM 21086 N N . ASP A 1 13 ? -9.953 -11.933 3.492 1.00 0.00 13 ASP A N 13
ATOM 21087 C CA . ASP A 1 13 ? -9.163 -11.202 4.468 1.00 0.00 13 ASP A CA 13
ATOM 21088 C C . ASP A 1 13 ? -7.676 -11.447 4.201 1.00 0.00 13 ASP A C 13
ATOM 21089 O O . ASP A 1 13 ? -7.202 -12.577 4.300 1.00 0.00 13 ASP A O 13
ATOM 21098 N N . ARG A 1 14 ? -6.982 -10.368 3.867 1.00 0.00 14 ARG A N 13
ATOM 21099 C CA . ARG A 1 14 ? -5.559 -10.452 3.585 1.00 0.00 14 ARG A CA 13
ATOM 21100 C C . ARG A 1 14 ? -5.244 -11.741 2.824 1.00 0.00 14 ARG A C 13
ATOM 21101 O O . ARG A 1 14 ? -4.778 -12.716 3.413 1.00 0.00 14 ARG A O 13
ATOM 21122 N N . PRO A 1 15 ? -5.517 -11.704 1.492 1.00 0.00 15 PRO A N 13
ATOM 21123 C CA . PRO A 1 15 ? -5.268 -12.857 0.644 1.00 0.00 15 PRO A CA 13
ATOM 21124 C C . PRO A 1 15 ? -3.772 -13.021 0.368 1.00 0.00 15 PRO A C 13
ATOM 21125 O O . PRO A 1 15 ? -3.312 -14.117 0.050 1.00 0.00 15 PRO A O 13
ATOM 21136 N N . TYR A 1 16 ? -3.054 -11.915 0.499 1.00 0.00 16 TYR A N 13
ATOM 21137 C CA . TYR A 1 16 ? -1.619 -11.923 0.267 1.00 0.00 16 TYR A CA 13
ATOM 21138 C C . TYR A 1 16 ? -0.994 -10.582 0.658 1.00 0.00 16 TYR A C 13
ATOM 21139 O O . TYR A 1 16 ? 0.017 -10.545 1.357 1.00 0.00 16 TYR A O 13
ATOM 21157 N N . VAL A 1 17 ? -1.622 -9.514 0.189 1.00 0.00 17 VAL A N 13
ATOM 21158 C CA . VAL A 1 17 ? -1.140 -8.174 0.480 1.00 0.00 17 VAL A CA 13
ATOM 21159 C C . VAL A 1 17 ? -2.174 -7.439 1.334 1.00 0.00 17 VAL A C 13
ATOM 21160 O O . VAL A 1 17 ? -3.272 -7.945 1.558 1.00 0.00 17 VAL A O 13
ATOM 21173 N N . GLU A 1 18 ? -1.787 -6.256 1.789 1.00 0.00 18 GLU A N 13
ATOM 21174 C CA . GLU A 1 18 ? -2.667 -5.446 2.614 1.00 0.00 18 GLU A CA 13
ATOM 21175 C C . GLU A 1 18 ? -3.760 -4.807 1.755 1.00 0.00 18 GLU A C 13
ATOM 21176 O O . GLU A 1 18 ? -3.512 -3.823 1.060 1.00 0.00 18 GLU A O 13
ATOM 21188 N N . GLU A 1 19 ? -4.946 -5.393 1.832 1.00 0.00 19 GLU A N 13
ATOM 21189 C CA . GLU A 1 19 ? -6.078 -4.893 1.070 1.00 0.00 19 GLU A CA 13
ATOM 21190 C C . GLU A 1 19 ? -6.034 -3.365 0.994 1.00 0.00 19 GLU A C 13
ATOM 21191 O O . GLU A 1 19 ? -5.476 -2.713 1.875 1.00 0.00 19 GLU A O 13
ATOM 21203 N N . PRO A 1 20 ? -6.645 -2.826 -0.094 1.00 0.00 20 PRO A N 13
ATOM 21204 C CA . PRO A 1 20 ? -6.681 -1.387 -0.296 1.00 0.00 20 PRO A CA 13
ATOM 21205 C C . PRO A 1 20 ? -7.693 -0.727 0.643 1.00 0.00 20 PRO A C 13
ATOM 21206 O O . PRO A 1 20 ? -8.899 -0.817 0.423 1.00 0.00 20 PRO A O 13
ATOM 21217 N N . ARG A 1 21 ? -7.163 -0.077 1.669 1.00 0.00 21 ARG A N 13
ATOM 21218 C CA . ARG A 1 21 ? -8.005 0.598 2.642 1.00 0.00 21 ARG A CA 13
ATOM 21219 C C . ARG A 1 21 ? -8.326 2.018 2.172 1.00 0.00 21 ARG A C 13
ATOM 21220 O O . ARG A 1 21 ? -7.547 2.622 1.436 1.00 0.00 21 ARG A O 13
ATOM 21241 N N . HIS A 1 22 ? -9.473 2.509 2.616 1.00 0.00 22 HIS A N 13
ATOM 21242 C CA . HIS A 1 22 ? -9.906 3.847 2.250 1.00 0.00 22 HIS A CA 13
ATOM 21243 C C . HIS A 1 22 ? -9.655 4.805 3.416 1.00 0.00 22 HIS A C 13
ATOM 21244 O O . HIS A 1 22 ? -10.449 4.869 4.354 1.00 0.00 22 HIS A O 13
ATOM 21258 N N . VAL A 1 23 ? -8.548 5.526 3.320 1.00 0.00 23 VAL A N 13
ATOM 21259 C CA . VAL A 1 23 ? -8.182 6.478 4.355 1.00 0.00 23 VAL A CA 13
ATOM 21260 C C . VAL A 1 23 ? -8.892 7.808 4.093 1.00 0.00 23 VAL A C 13
ATOM 21261 O O . VAL A 1 23 ? -8.819 8.348 2.990 1.00 0.00 23 VAL A O 13
ATOM 21274 N N . LYS A 1 24 ? -9.562 8.298 5.125 1.00 0.00 24 LYS A N 13
ATOM 21275 C CA . LYS A 1 24 ? -10.285 9.554 5.021 1.00 0.00 24 LYS A CA 13
ATOM 21276 C C . LYS A 1 24 ? -9.355 10.706 5.406 1.00 0.00 24 LYS A C 13
ATOM 21277 O O . LYS A 1 24 ? -8.316 10.488 6.029 1.00 0.00 24 LYS A O 13
ATOM 21296 N N . VAL A 1 25 ? -9.761 11.907 5.021 1.00 0.00 25 VAL A N 13
ATOM 21297 C CA . VAL A 1 25 ? -8.976 13.093 5.318 1.00 0.00 25 VAL A CA 13
ATOM 21298 C C . VAL A 1 25 ? -9.912 14.219 5.764 1.00 0.00 25 VAL A C 13
ATOM 21299 O O . VAL A 1 25 ? -11.008 14.369 5.228 1.00 0.00 25 VAL A O 13
ATOM 21312 N N . GLN A 1 26 ? -9.444 14.981 6.742 1.00 0.00 26 GLN A N 13
ATOM 21313 C CA . GLN A 1 26 ? -10.225 16.088 7.267 1.00 0.00 26 GLN A CA 13
ATOM 21314 C C . GLN A 1 26 ? -9.499 17.413 7.023 1.00 0.00 26 GLN A C 13
ATOM 21315 O O . GLN A 1 26 ? -9.001 18.033 7.962 1.00 0.00 26 GLN A O 13
ATOM 21329 N N . LYS A 1 27 ? -9.461 17.806 5.759 1.00 0.00 27 LYS A N 13
ATOM 21330 C CA . LYS A 1 27 ? -8.803 19.046 5.381 1.00 0.00 27 LYS A CA 13
ATOM 21331 C C . LYS A 1 27 ? -9.517 20.222 6.050 1.00 0.00 27 LYS A C 13
ATOM 21332 O O . LYS A 1 27 ? -9.287 20.506 7.224 1.00 0.00 27 LYS A O 13
ATOM 21351 N N . GLY A 1 28 ? -10.370 20.874 5.273 1.00 0.00 28 GLY A N 13
ATOM 21352 C CA . GLY A 1 28 ? -11.119 22.013 5.776 1.00 0.00 28 GLY A CA 13
ATOM 21353 C C . GLY A 1 28 ? -10.731 23.295 5.035 1.00 0.00 28 GLY A C 13
ATOM 21354 O O . GLY A 1 28 ? -11.578 23.942 4.421 1.00 0.00 28 GLY A O 13
ATOM 21358 N N . SER A 1 29 ? -9.450 23.623 5.117 1.00 0.00 29 SER A N 13
ATOM 21359 C CA . SER A 1 29 ? -8.940 24.816 4.462 1.00 0.00 29 SER A CA 13
ATOM 21360 C C . SER A 1 29 ? -7.412 24.771 4.411 1.00 0.00 29 SER A C 13
ATOM 21361 O O . SER A 1 29 ? -6.752 25.802 4.537 1.00 0.00 29 SER A O 13
ATOM 21369 N N . GLU A 1 30 ? -6.893 23.566 4.224 1.00 0.00 30 GLU A N 13
ATOM 21370 C CA . GLU A 1 30 ? -5.454 23.373 4.154 1.00 0.00 30 GLU A CA 13
ATOM 21371 C C . GLU A 1 30 ? -5.118 22.232 3.193 1.00 0.00 30 GLU A C 13
ATOM 21372 O O . GLU A 1 30 ? -5.962 21.383 2.912 1.00 0.00 30 GLU A O 13
ATOM 21384 N N . PRO A 1 31 ? -3.850 22.249 2.701 1.00 0.00 31 PRO A N 13
ATOM 21385 C CA . PRO A 1 31 ? -3.391 21.225 1.777 1.00 0.00 31 PRO A CA 13
ATOM 21386 C C . PRO A 1 31 ? -3.128 19.906 2.507 1.00 0.00 31 PRO A C 13
ATOM 21387 O O . PRO A 1 31 ? -3.158 19.855 3.735 1.00 0.00 31 PRO A O 13
ATOM 21398 N N . LEU A 1 32 ? -2.876 18.871 1.719 1.00 0.00 32 LEU A N 13
ATOM 21399 C CA . LEU A 1 32 ? -2.608 17.556 2.274 1.00 0.00 32 LEU A CA 13
ATOM 21400 C C . LEU A 1 32 ? -1.261 17.578 2.999 1.00 0.00 32 LEU A C 13
ATOM 21401 O O . LEU A 1 32 ? -1.188 17.278 4.190 1.00 0.00 32 LEU A O 13
ATOM 21417 N N . GLY A 1 33 ? -0.228 17.935 2.250 1.00 0.00 33 GLY A N 13
ATOM 21418 C CA . GLY A 1 33 ? 1.113 18.000 2.807 1.00 0.00 33 GLY A CA 13
ATOM 21419 C C . GLY A 1 33 ? 1.814 16.644 2.706 1.00 0.00 33 GLY A C 13
ATOM 21420 O O . GLY A 1 33 ? 2.171 16.049 3.722 1.00 0.00 33 GLY A O 13
ATOM 21424 N N . ILE A 1 34 ? 1.991 16.195 1.472 1.00 0.00 34 ILE A N 13
ATOM 21425 C CA . ILE A 1 34 ? 2.644 14.921 1.226 1.00 0.00 34 ILE A CA 13
ATOM 21426 C C . ILE A 1 34 ? 3.253 14.927 -0.178 1.00 0.00 34 ILE A C 13
ATOM 21427 O O . ILE A 1 34 ? 2.796 15.661 -1.053 1.00 0.00 34 ILE A O 13
ATOM 21443 N N . SER A 1 35 ? 4.274 14.101 -0.349 1.00 0.00 35 SER A N 13
ATOM 21444 C CA . SER A 1 35 ? 4.950 14.002 -1.631 1.00 0.00 35 SER A CA 13
ATOM 21445 C C . SER A 1 35 ? 4.544 12.708 -2.339 1.00 0.00 35 SER A C 13
ATOM 21446 O O . SER A 1 35 ? 4.389 11.669 -1.699 1.00 0.00 35 SER A O 13
ATOM 21454 N N . ILE A 1 36 ? 4.384 12.813 -3.650 1.00 0.00 36 ILE A N 13
ATOM 21455 C CA . ILE A 1 36 ? 3.999 11.664 -4.451 1.00 0.00 36 ILE A CA 13
ATOM 21456 C C . ILE A 1 36 ? 4.886 11.595 -5.695 1.00 0.00 36 ILE A C 13
ATOM 21457 O O . ILE A 1 36 ? 5.389 12.617 -6.161 1.00 0.00 36 ILE A O 13
ATOM 21473 N N . VAL A 1 37 ? 5.052 10.381 -6.199 1.00 0.00 37 VAL A N 13
ATOM 21474 C CA . VAL A 1 37 ? 5.870 10.165 -7.380 1.00 0.00 37 VAL A CA 13
ATOM 21475 C C . VAL A 1 37 ? 5.157 9.188 -8.317 1.00 0.00 37 VAL A C 13
ATOM 21476 O O . VAL A 1 37 ? 4.406 8.325 -7.866 1.00 0.00 37 VAL A O 13
ATOM 21489 N N . SER A 1 38 ? 5.417 9.357 -9.605 1.00 0.00 38 SER A N 13
ATOM 21490 C CA . SER A 1 38 ? 4.810 8.501 -10.610 1.00 0.00 38 SER A CA 13
ATOM 21491 C C . SER A 1 38 ? 5.789 7.399 -11.019 1.00 0.00 38 SER A C 13
ATOM 21492 O O . SER A 1 38 ? 6.999 7.619 -11.053 1.00 0.00 38 SER A O 13
ATOM 21500 N N . GLY A 1 39 ? 5.229 6.236 -11.320 1.00 0.00 39 GLY A N 13
ATOM 21501 C CA . GLY A 1 39 ? 6.038 5.099 -11.726 1.00 0.00 39 GLY A CA 13
ATOM 21502 C C . GLY A 1 39 ? 6.095 4.983 -13.251 1.00 0.00 39 GLY A C 13
ATOM 21503 O O . GLY A 1 39 ? 5.231 5.509 -13.950 1.00 0.00 39 GLY A O 13
ATOM 21507 N N . GLU A 1 40 ? 7.122 4.290 -13.721 1.00 0.00 40 GLU A N 13
ATOM 21508 C CA . GLU A 1 40 ? 7.303 4.098 -15.150 1.00 0.00 40 GLU A CA 13
ATOM 21509 C C . GLU A 1 40 ? 5.953 3.859 -15.829 1.00 0.00 40 GLU A C 13
ATOM 21510 O O . GLU A 1 40 ? 5.453 4.724 -16.547 1.00 0.00 40 GLU A O 13
ATOM 21522 N N . LYS A 1 41 ? 5.400 2.681 -15.578 1.00 0.00 41 LYS A N 13
ATOM 21523 C CA . LYS A 1 41 ? 4.118 2.318 -16.156 1.00 0.00 41 LYS A CA 13
ATOM 21524 C C . LYS A 1 41 ? 3.062 3.337 -15.724 1.00 0.00 41 LYS A C 13
ATOM 21525 O O . LYS A 1 41 ? 2.219 3.739 -16.525 1.00 0.00 41 LYS A O 13
ATOM 21544 N N . GLY A 1 42 ? 3.142 3.726 -14.460 1.00 0.00 42 GLY A N 13
ATOM 21545 C CA . GLY A 1 42 ? 2.203 4.690 -13.913 1.00 0.00 42 GLY A CA 13
ATOM 21546 C C . GLY A 1 42 ? 2.122 4.573 -12.389 1.00 0.00 42 GLY A C 13
ATOM 21547 O O . GLY A 1 42 ? 3.146 4.467 -11.716 1.00 0.00 42 GLY A O 13
ATOM 21551 N N . GLY A 1 43 ? 0.895 4.596 -11.891 1.00 0.00 43 GLY A N 13
ATOM 21552 C CA . GLY A 1 43 ? 0.667 4.494 -10.459 1.00 0.00 43 GLY A CA 13
ATOM 21553 C C . GLY A 1 43 ? 1.376 5.623 -9.709 1.00 0.00 43 GLY A C 13
ATOM 21554 O O . GLY A 1 43 ? 2.334 6.205 -10.216 1.00 0.00 43 GLY A O 13
ATOM 21558 N N . ILE A 1 44 ? 0.877 5.900 -8.513 1.00 0.00 44 ILE A N 13
ATOM 21559 C CA . ILE A 1 44 ? 1.451 6.950 -7.688 1.00 0.00 44 ILE A CA 13
ATOM 21560 C C . ILE A 1 44 ? 1.877 6.359 -6.342 1.00 0.00 44 ILE A C 13
ATOM 21561 O O . ILE A 1 44 ? 1.215 5.466 -5.815 1.00 0.00 44 ILE A O 13
ATOM 21577 N N . TYR A 1 45 ? 2.979 6.881 -5.825 1.00 0.00 45 TYR A N 13
ATOM 21578 C CA . TYR A 1 45 ? 3.501 6.417 -4.551 1.00 0.00 45 TYR A CA 13
ATOM 21579 C C . TYR A 1 45 ? 4.040 7.584 -3.721 1.00 0.00 45 TYR A C 13
ATOM 21580 O O . TYR A 1 45 ? 4.789 8.417 -4.229 1.00 0.00 45 TYR A O 13
ATOM 21598 N N . VAL A 1 46 ? 3.637 7.607 -2.459 1.00 0.00 46 VAL A N 13
ATOM 21599 C CA . VAL A 1 46 ? 4.071 8.658 -1.554 1.00 0.00 46 VAL A CA 13
ATOM 21600 C C . VAL A 1 46 ? 5.599 8.682 -1.503 1.00 0.00 46 VAL A C 13
ATOM 21601 O O . VAL A 1 46 ? 6.237 7.638 -1.376 1.00 0.00 46 VAL A O 13
ATOM 21614 N N . SER A 1 47 ? 6.144 9.886 -1.603 1.00 0.00 47 SER A N 13
ATOM 21615 C CA . SER A 1 47 ? 7.586 10.060 -1.570 1.00 0.00 47 SER A CA 13
ATOM 21616 C C . SER A 1 47 ? 8.007 10.679 -0.235 1.00 0.00 47 SER A C 13
ATOM 21617 O O . SER A 1 47 ? 9.175 10.609 0.144 1.00 0.00 47 SER A O 13
ATOM 21625 N N . LYS A 1 48 ? 7.033 11.271 0.440 1.00 0.00 48 LYS A N 13
ATOM 21626 C CA . LYS A 1 48 ? 7.288 11.902 1.724 1.00 0.00 48 LYS A CA 13
ATOM 21627 C C . LYS A 1 48 ? 5.969 12.413 2.307 1.00 0.00 48 LYS A C 13
ATOM 21628 O O . LYS A 1 48 ? 5.012 12.649 1.572 1.00 0.00 48 LYS A O 13
ATOM 21647 N N . VAL A 1 49 ? 5.962 12.568 3.623 1.00 0.00 49 VAL A N 13
ATOM 21648 C CA . VAL A 1 49 ? 4.777 13.046 4.314 1.00 0.00 49 VAL A CA 13
ATOM 21649 C C . VAL A 1 49 ? 5.163 14.201 5.240 1.00 0.00 49 VAL A C 13
ATOM 21650 O O . VAL A 1 49 ? 6.307 14.291 5.682 1.00 0.00 49 VAL A O 13
ATOM 21663 N N . THR A 1 50 ? 4.186 15.055 5.508 1.00 0.00 50 THR A N 13
ATOM 21664 C CA . THR A 1 50 ? 4.409 16.200 6.374 1.00 0.00 50 THR A CA 13
ATOM 21665 C C . THR A 1 50 ? 3.779 15.960 7.748 1.00 0.00 50 THR A C 13
ATOM 21666 O O . THR A 1 50 ? 2.568 15.773 7.855 1.00 0.00 50 THR A O 13
ATOM 21677 N N . VAL A 1 51 ? 4.629 15.974 8.764 1.00 0.00 51 VAL A N 13
ATOM 21678 C CA . VAL A 1 51 ? 4.170 15.761 10.126 1.00 0.00 51 VAL A CA 13
ATOM 21679 C C . VAL A 1 51 ? 3.334 16.962 10.572 1.00 0.00 51 VAL A C 13
ATOM 21680 O O . VAL A 1 51 ? 3.733 18.109 10.373 1.00 0.00 51 VAL A O 13
ATOM 21693 N N . GLY A 1 52 ? 2.191 16.658 11.168 1.00 0.00 52 GLY A N 13
ATOM 21694 C CA . GLY A 1 52 ? 1.295 17.699 11.644 1.00 0.00 52 GLY A CA 13
ATOM 21695 C C . GLY A 1 52 ? 0.341 18.151 10.536 1.00 0.00 52 GLY A C 13
ATOM 21696 O O . GLY A 1 52 ? -0.677 18.784 10.809 1.00 0.00 52 GLY A O 13
ATOM 21700 N N . SER A 1 53 ? 0.706 17.808 9.309 1.00 0.00 53 SER A N 13
ATOM 21701 C CA . SER A 1 53 ? -0.105 18.171 8.159 1.00 0.00 53 SER A CA 13
ATOM 21702 C C . SER A 1 53 ? -1.321 17.247 8.064 1.00 0.00 53 SER A C 13
ATOM 21703 O O . SER A 1 53 ? -1.330 16.165 8.649 1.00 0.00 53 SER A O 13
ATOM 21711 N N . ILE A 1 54 ? -2.318 17.709 7.323 1.00 0.00 54 ILE A N 13
ATOM 21712 C CA . ILE A 1 54 ? -3.536 16.938 7.144 1.00 0.00 54 ILE A CA 13
ATOM 21713 C C . ILE A 1 54 ? -3.183 15.453 7.029 1.00 0.00 54 ILE A C 13
ATOM 21714 O O . ILE A 1 54 ? -3.587 14.648 7.866 1.00 0.00 54 ILE A O 13
ATOM 21730 N N . ALA A 1 55 ? -2.433 15.136 5.984 1.00 0.00 55 ALA A N 13
ATOM 21731 C CA . ALA A 1 55 ? -2.021 13.763 5.748 1.00 0.00 55 ALA A CA 13
ATOM 21732 C C . ALA A 1 55 ? -1.713 13.090 7.087 1.00 0.00 55 ALA A C 13
ATOM 21733 O O . ALA A 1 55 ? -2.432 12.187 7.512 1.00 0.00 55 ALA A O 13
ATOM 21740 N N . HIS A 1 56 ? -0.643 13.555 7.714 1.00 0.00 56 HIS A N 13
ATOM 21741 C CA . HIS A 1 56 ? -0.231 13.010 8.997 1.00 0.00 56 HIS A CA 13
ATOM 21742 C C . HIS A 1 56 ? -1.466 12.709 9.847 1.00 0.00 56 HIS A C 13
ATOM 21743 O O . HIS A 1 56 ? -1.607 11.608 10.376 1.00 0.00 56 HIS A O 13
ATOM 21757 N N . GLN A 1 57 ? -2.330 13.709 9.953 1.00 0.00 57 GLN A N 13
ATOM 21758 C CA . GLN A 1 57 ? -3.549 13.565 10.731 1.00 0.00 57 GLN A CA 13
ATOM 21759 C C . GLN A 1 57 ? -4.375 12.388 10.209 1.00 0.00 57 GLN A C 13
ATOM 21760 O O . GLN A 1 57 ? -4.850 11.564 10.990 1.00 0.00 57 GLN A O 13
ATOM 21774 N N . ALA A 1 58 ? -4.522 12.346 8.893 1.00 0.00 58 ALA A N 13
ATOM 21775 C CA . ALA A 1 58 ? -5.283 11.283 8.259 1.00 0.00 58 ALA A CA 13
ATOM 21776 C C . ALA A 1 58 ? -4.649 9.933 8.600 1.00 0.00 58 ALA A C 13
ATOM 21777 O O . ALA A 1 58 ? -5.345 8.926 8.709 1.00 0.00 58 ALA A O 13
ATOM 21784 N N . GLY A 1 59 ? -3.334 9.957 8.760 1.00 0.00 59 GLY A N 13
ATOM 21785 C CA . GLY A 1 59 ? -2.597 8.748 9.088 1.00 0.00 59 GLY A CA 13
ATOM 21786 C C . GLY A 1 59 ? -1.951 8.145 7.839 1.00 0.00 59 GLY A C 13
ATOM 21787 O O . GLY A 1 59 ? -1.885 6.925 7.697 1.00 0.00 59 GLY A O 13
ATOM 21791 N N . LEU A 1 60 ? -1.489 9.028 6.966 1.00 0.00 60 LEU A N 13
ATOM 21792 C CA . LEU A 1 60 ? -0.850 8.598 5.734 1.00 0.00 60 LEU A CA 13
ATOM 21793 C C . LEU A 1 60 ? 0.615 8.257 6.016 1.00 0.00 60 LEU A C 13
ATOM 21794 O O . LEU A 1 60 ? 1.095 8.445 7.133 1.00 0.00 60 LEU A O 13
ATOM 21810 N N . GLU A 1 61 ? 1.283 7.762 4.985 1.00 0.00 61 GLU A N 13
ATOM 21811 C CA . GLU A 1 61 ? 2.683 7.393 5.108 1.00 0.00 61 GLU A CA 13
ATOM 21812 C C . GLU A 1 61 ? 3.301 7.186 3.724 1.00 0.00 61 GLU A C 13
ATOM 21813 O O . GLU A 1 61 ? 2.603 7.247 2.713 1.00 0.00 61 GLU A O 13
ATOM 21825 N N . TYR A 1 62 ? 4.604 6.944 3.723 1.00 0.00 62 TYR A N 13
ATOM 21826 C CA . TYR A 1 62 ? 5.324 6.728 2.480 1.00 0.00 62 TYR A CA 13
ATOM 21827 C C . TYR A 1 62 ? 5.220 5.268 2.033 1.00 0.00 62 TYR A C 13
ATOM 21828 O O . TYR A 1 62 ? 5.080 4.370 2.862 1.00 0.00 62 TYR A O 13
ATOM 21846 N N . GLY A 1 63 ? 5.292 5.076 0.724 1.00 0.00 63 GLY A N 13
ATOM 21847 C CA . GLY A 1 63 ? 5.207 3.741 0.157 1.00 0.00 63 GLY A CA 13
ATOM 21848 C C . GLY A 1 63 ? 3.749 3.321 -0.041 1.00 0.00 63 GLY A C 13
ATOM 21849 O O . GLY A 1 63 ? 3.475 2.266 -0.611 1.00 0.00 63 GLY A O 13
ATOM 21853 N N . ASP A 1 64 ? 2.852 4.169 0.441 1.00 0.00 64 ASP A N 13
ATOM 21854 C CA . ASP A 1 64 ? 1.429 3.898 0.324 1.00 0.00 64 ASP A CA 13
ATOM 21855 C C . ASP A 1 64 ? 0.979 4.170 -1.113 1.00 0.00 64 ASP A C 13
ATOM 21856 O O . ASP A 1 64 ? 1.013 5.311 -1.572 1.00 0.00 64 ASP A O 13
ATOM 21865 N N . GLN A 1 65 ? 0.568 3.104 -1.782 1.00 0.00 65 GLN A N 13
ATOM 21866 C CA . GLN A 1 65 ? 0.112 3.213 -3.158 1.00 0.00 65 GLN A CA 13
ATOM 21867 C C . GLN A 1 65 ? -1.319 3.753 -3.201 1.00 0.00 65 GLN A C 13
ATOM 21868 O O . GLN A 1 65 ? -2.251 3.088 -2.751 1.00 0.00 65 GLN A O 13
ATOM 21882 N N . LEU A 1 66 ? -1.449 4.953 -3.746 1.00 0.00 66 LEU A N 13
ATOM 21883 C CA . LEU A 1 66 ? -2.751 5.590 -3.854 1.00 0.00 66 LEU A CA 13
ATOM 21884 C C . LEU A 1 66 ? -3.508 4.994 -5.043 1.00 0.00 66 LEU A C 13
ATOM 21885 O O . LEU A 1 66 ? -2.989 4.955 -6.157 1.00 0.00 66 LEU A O 13
ATOM 21901 N N . LEU A 1 67 ? -4.723 4.546 -4.765 1.00 0.00 67 LEU A N 13
ATOM 21902 C CA . LEU A 1 67 ? -5.557 3.954 -5.797 1.00 0.00 67 LEU A CA 13
ATOM 21903 C C . LEU A 1 67 ? -6.500 5.021 -6.358 1.00 0.00 67 LEU A C 13
ATOM 21904 O O . LEU A 1 67 ? -6.494 5.290 -7.558 1.00 0.00 67 LEU A O 13
ATOM 21920 N N . GLU A 1 68 ? -7.288 5.598 -5.463 1.00 0.00 68 GLU A N 13
ATOM 21921 C CA . GLU A 1 68 ? -8.234 6.629 -5.853 1.00 0.00 68 GLU A CA 13
ATOM 21922 C C . GLU A 1 68 ? -8.149 7.818 -4.894 1.00 0.00 68 GLU A C 13
ATOM 21923 O O . GLU A 1 68 ? -7.383 7.791 -3.933 1.00 0.00 68 GLU A O 13
ATOM 21935 N N . PHE A 1 69 ? -8.947 8.834 -5.190 1.00 0.00 69 PHE A N 13
ATOM 21936 C CA . PHE A 1 69 ? -8.972 10.030 -4.366 1.00 0.00 69 PHE A CA 13
ATOM 21937 C C . PHE A 1 69 ? -10.336 10.720 -4.441 1.00 0.00 69 PHE A C 13
ATOM 21938 O O . PHE A 1 69 ? -10.608 11.465 -5.381 1.00 0.00 69 PHE A O 13
ATOM 21955 N N . ASN A 1 70 ? -11.158 10.446 -3.438 1.00 0.00 70 ASN A N 13
ATOM 21956 C CA . ASN A 1 70 ? -12.487 11.030 -3.379 1.00 0.00 70 ASN A CA 13
ATOM 21957 C C . ASN A 1 70 ? -13.269 10.637 -4.634 1.00 0.00 70 ASN A C 13
ATOM 21958 O O . ASN A 1 70 ? -14.274 11.264 -4.965 1.00 0.00 70 ASN A O 13
ATOM 21969 N N . GLY A 1 71 ? -12.777 9.602 -5.298 1.00 0.00 71 GLY A N 13
ATOM 21970 C CA . GLY A 1 71 ? -13.418 9.118 -6.509 1.00 0.00 71 GLY A CA 13
ATOM 21971 C C . GLY A 1 71 ? -12.429 9.084 -7.676 1.00 0.00 71 GLY A C 13
ATOM 21972 O O . GLY A 1 71 ? -12.546 8.247 -8.570 1.00 0.00 71 GLY A O 13
ATOM 21976 N N . ILE A 1 72 ? -11.476 10.004 -7.630 1.00 0.00 72 ILE A N 13
ATOM 21977 C CA . ILE A 1 72 ? -10.468 10.090 -8.672 1.00 0.00 72 ILE A CA 13
ATOM 21978 C C . ILE A 1 72 ? -9.654 8.795 -8.697 1.00 0.00 72 ILE A C 13
ATOM 21979 O O . ILE A 1 72 ? -9.612 8.065 -7.708 1.00 0.00 72 ILE A O 13
ATOM 21995 N N . ASN A 1 73 ? -9.028 8.548 -9.838 1.00 0.00 73 ASN A N 13
ATOM 21996 C CA . ASN A 1 73 ? -8.218 7.353 -10.005 1.00 0.00 73 ASN A CA 13
ATOM 21997 C C . ASN A 1 73 ? -6.740 7.746 -10.042 1.00 0.00 73 ASN A C 13
ATOM 21998 O O . ASN A 1 73 ? -6.254 8.254 -11.051 1.00 0.00 73 ASN A O 13
ATOM 22009 N N . LEU A 1 74 ? -6.065 7.495 -8.929 1.00 0.00 74 LEU A N 13
ATOM 22010 C CA . LEU A 1 74 ? -4.652 7.816 -8.822 1.00 0.00 74 LEU A CA 13
ATOM 22011 C C . LEU A 1 74 ? -3.828 6.673 -9.417 1.00 0.00 74 LEU A C 13
ATOM 22012 O O . LEU A 1 74 ? -2.684 6.874 -9.823 1.00 0.00 74 LEU A O 13
ATOM 22028 N N . ARG A 1 75 ? -4.440 5.499 -9.451 1.00 0.00 75 ARG A N 13
ATOM 22029 C CA . ARG A 1 75 ? -3.777 4.324 -9.990 1.00 0.00 75 ARG A CA 13
ATOM 22030 C C . ARG A 1 75 ? -3.297 4.594 -11.417 1.00 0.00 75 ARG A C 13
ATOM 22031 O O . ARG A 1 75 ? -2.414 3.900 -11.920 1.00 0.00 75 ARG A O 13
ATOM 22052 N N . SER A 1 76 ? -3.898 5.603 -12.029 1.00 0.00 76 SER A N 13
ATOM 22053 C CA . SER A 1 76 ? -3.543 5.973 -13.389 1.00 0.00 76 SER A CA 13
ATOM 22054 C C . SER A 1 76 ? -3.015 7.408 -13.419 1.00 0.00 76 SER A C 13
ATOM 22055 O O . SER A 1 76 ? -2.097 7.720 -14.177 1.00 0.00 76 SER A O 13
ATOM 22063 N N . ALA A 1 77 ? -3.617 8.244 -12.586 1.00 0.00 77 ALA A N 13
ATOM 22064 C CA . ALA A 1 77 ? -3.219 9.639 -12.508 1.00 0.00 77 ALA A CA 13
ATOM 22065 C C . ALA A 1 77 ? -1.691 9.731 -12.525 1.00 0.00 77 ALA A C 13
ATOM 22066 O O . ALA A 1 77 ? -1.004 8.733 -12.316 1.00 0.00 77 ALA A O 13
ATOM 22073 N N . THR A 1 78 ? -1.206 10.938 -12.777 1.00 0.00 78 THR A N 13
ATOM 22074 C CA . THR A 1 78 ? 0.227 11.173 -12.824 1.00 0.00 78 THR A CA 13
ATOM 22075 C C . THR A 1 78 ? 0.703 11.829 -11.526 1.00 0.00 78 THR A C 13
ATOM 22076 O O . THR A 1 78 ? -0.038 11.884 -10.546 1.00 0.00 78 THR A O 13
ATOM 22087 N N . GLU A 1 79 ? 1.937 12.311 -11.562 1.00 0.00 79 GLU A N 13
ATOM 22088 C CA . GLU A 1 79 ? 2.520 12.961 -10.401 1.00 0.00 79 GLU A CA 13
ATOM 22089 C C . GLU A 1 79 ? 2.091 14.429 -10.343 1.00 0.00 79 GLU A C 13
ATOM 22090 O O . GLU A 1 79 ? 1.842 14.964 -9.264 1.00 0.00 79 GLU A O 13
ATOM 22102 N N . GLN A 1 80 ? 2.017 15.038 -11.517 1.00 0.00 80 GLN A N 13
ATOM 22103 C CA . GLN A 1 80 ? 1.623 16.433 -11.614 1.00 0.00 80 GLN A CA 13
ATOM 22104 C C . GLN A 1 80 ? 0.133 16.586 -11.298 1.00 0.00 80 GLN A C 13
ATOM 22105 O O . GLN A 1 80 ? -0.275 17.561 -10.670 1.00 0.00 80 GLN A O 13
ATOM 22119 N N . GLN A 1 81 ? -0.638 15.607 -11.750 1.00 0.00 81 GLN A N 13
ATOM 22120 C CA . GLN A 1 81 ? -2.073 15.621 -11.524 1.00 0.00 81 GLN A CA 13
ATOM 22121 C C . GLN A 1 81 ? -2.388 15.207 -10.085 1.00 0.00 81 GLN A C 13
ATOM 22122 O O . GLN A 1 81 ? -3.309 15.741 -9.469 1.00 0.00 81 GLN A O 13
ATOM 22136 N N . ALA A 1 82 ? -1.605 14.259 -9.591 1.00 0.00 82 ALA A N 13
ATOM 22137 C CA . ALA A 1 82 ? -1.789 13.767 -8.237 1.00 0.00 82 ALA A CA 13
ATOM 22138 C C . ALA A 1 82 ? -1.428 14.873 -7.243 1.00 0.00 82 ALA A C 13
ATOM 22139 O O . ALA A 1 82 ? -2.122 15.068 -6.247 1.00 0.00 82 ALA A O 13
ATOM 22146 N N . ARG A 1 83 ? -0.344 15.570 -7.550 1.00 0.00 83 ARG A N 13
ATOM 22147 C CA . ARG A 1 83 ? 0.118 16.651 -6.697 1.00 0.00 83 ARG A CA 13
ATOM 22148 C C . ARG A 1 83 ? -0.908 17.787 -6.679 1.00 0.00 83 ARG A C 13
ATOM 22149 O O . ARG A 1 83 ? -0.815 18.699 -5.859 1.00 0.00 83 ARG A O 13
ATOM 22170 N N . LEU A 1 84 ? -1.862 17.694 -7.593 1.00 0.00 84 LEU A N 13
ATOM 22171 C CA . LEU A 1 84 ? -2.904 18.702 -7.692 1.00 0.00 84 LEU A CA 13
ATOM 22172 C C . LEU A 1 84 ? -4.181 18.176 -7.034 1.00 0.00 84 LEU A C 13
ATOM 22173 O O . LEU A 1 84 ? -4.737 18.821 -6.147 1.00 0.00 84 LEU A O 13
ATOM 22189 N N . ILE A 1 85 ? -4.609 17.010 -7.495 1.00 0.00 85 I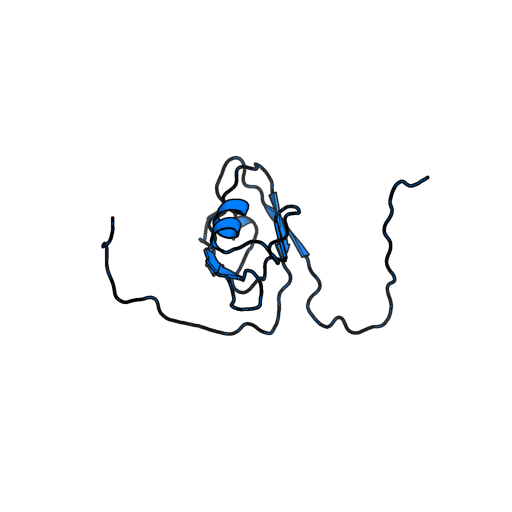LE A N 13
ATOM 22190 C CA . ILE A 1 85 ? -5.810 16.390 -6.963 1.00 0.00 85 ILE A CA 13
ATOM 22191 C C . ILE A 1 85 ? -5.764 16.429 -5.434 1.00 0.00 85 ILE A C 13
ATOM 22192 O O . ILE A 1 85 ? -6.741 16.806 -4.789 1.00 0.00 85 ILE A O 13
ATOM 22208 N N . ILE A 1 86 ? -4.619 16.033 -4.898 1.00 0.00 86 ILE A N 13
ATOM 22209 C CA . ILE A 1 86 ? -4.432 16.018 -3.457 1.00 0.00 86 ILE A CA 13
ATOM 22210 C C . ILE A 1 86 ? -4.378 17.456 -2.939 1.00 0.00 86 ILE A C 13
ATOM 22211 O O . ILE A 1 86 ? -4.812 17.735 -1.822 1.00 0.00 86 ILE A O 13
ATOM 22227 N N . GLY A 1 87 ? -3.841 18.333 -3.775 1.00 0.00 87 GLY A N 13
ATOM 22228 C CA . GLY A 1 87 ? -3.724 19.736 -3.415 1.00 0.00 87 GLY A CA 13
ATOM 22229 C C . GLY A 1 87 ? -4.977 20.513 -3.823 1.00 0.00 87 GLY A C 13
ATOM 22230 O O . GLY A 1 87 ? -4.888 21.663 -4.249 1.00 0.00 87 GLY A O 13
ATOM 22234 N N . GLN A 1 88 ? -6.117 19.853 -3.679 1.00 0.00 88 GLN A N 13
ATOM 22235 C CA . GLN A 1 88 ? -7.387 20.467 -4.028 1.00 0.00 88 GLN A CA 13
ATOM 22236 C C . GLN A 1 88 ? -8.141 20.881 -2.762 1.00 0.00 88 GLN A C 13
ATOM 22237 O O . GLN A 1 88 ? -7.609 20.782 -1.658 1.00 0.00 88 GLN A O 13
ATOM 22251 N N . GLN A 1 89 ? -9.369 21.335 -2.966 1.00 0.00 89 GLN A N 13
ATOM 22252 C CA . GLN A 1 89 ? -10.202 21.765 -1.855 1.00 0.00 89 GLN A CA 13
ATOM 22253 C C . GLN A 1 89 ? -11.252 20.698 -1.536 1.00 0.00 89 GLN A C 13
ATOM 22254 O O . GLN A 1 89 ? -11.729 20.004 -2.432 1.00 0.00 89 GLN A O 13
ATOM 22268 N N . CYS A 1 90 ? -11.581 20.602 -0.256 1.00 0.00 90 CYS A N 13
ATOM 22269 C CA . CYS A 1 90 ? -12.566 19.633 0.192 1.00 0.00 90 CYS A CA 13
ATOM 22270 C C . CYS A 1 90 ? -12.384 19.425 1.697 1.00 0.00 90 CYS A C 13
ATOM 22271 O O . CYS A 1 90 ? -11.395 18.837 2.132 1.00 0.00 90 CYS A O 13
ATOM 22279 N N . ASP A 1 91 ? -13.355 19.920 2.451 1.00 0.00 91 ASP A N 13
ATOM 22280 C CA . ASP A 1 91 ? -13.315 19.796 3.899 1.00 0.00 91 ASP A CA 13
ATOM 22281 C C . ASP A 1 91 ? -12.988 18.349 4.274 1.00 0.00 91 ASP A C 13
ATOM 22282 O O . ASP A 1 91 ? -12.165 18.104 5.154 1.00 0.00 91 ASP A O 13
ATOM 22291 N N . THR A 1 92 ? -13.649 17.430 3.587 1.00 0.00 92 THR A N 13
ATOM 22292 C CA . THR A 1 92 ? -13.439 16.014 3.836 1.00 0.00 92 THR A CA 13
ATOM 22293 C C . THR A 1 92 ? -13.292 15.255 2.516 1.00 0.00 92 THR A C 13
ATOM 22294 O O . THR A 1 92 ? -14.223 15.211 1.714 1.00 0.00 92 THR A O 13
ATOM 22305 N N . ILE A 1 93 ? -12.114 14.677 2.331 1.00 0.00 93 ILE A N 13
ATOM 22306 C CA . ILE A 1 93 ? -11.833 13.922 1.121 1.00 0.00 93 ILE A CA 13
ATOM 22307 C C . ILE A 1 93 ? -11.358 12.518 1.500 1.00 0.00 93 ILE A C 13
ATOM 22308 O O . ILE A 1 93 ? -10.613 12.350 2.465 1.00 0.00 93 ILE A O 13
ATOM 22324 N N . THR A 1 94 ? -11.809 11.546 0.721 1.00 0.00 94 THR A N 13
ATOM 22325 C CA . THR A 1 94 ? -11.439 10.161 0.963 1.00 0.00 94 THR A CA 13
ATOM 22326 C C . THR A 1 94 ? -10.276 9.754 0.057 1.00 0.00 94 THR A C 13
ATOM 22327 O O . THR A 1 94 ? -10.109 10.305 -1.030 1.00 0.00 94 THR A O 13
ATOM 22338 N N . ILE A 1 95 ? -9.502 8.791 0.537 1.00 0.00 95 ILE A N 13
ATOM 22339 C CA . ILE A 1 95 ? -8.360 8.304 -0.216 1.00 0.00 95 ILE A CA 13
ATOM 22340 C C . ILE A 1 95 ? -8.316 6.776 -0.137 1.00 0.00 95 ILE A C 13
ATOM 22341 O O . ILE A 1 95 ? -8.664 6.194 0.889 1.00 0.00 95 ILE A O 13
ATOM 22357 N N . LEU A 1 96 ? -7.887 6.171 -1.235 1.00 0.00 96 LEU A N 13
ATOM 22358 C CA . LEU A 1 96 ? -7.794 4.722 -1.302 1.00 0.00 96 LEU A CA 13
ATOM 22359 C C . LEU A 1 96 ? -6.325 4.315 -1.429 1.00 0.00 96 LEU A C 13
ATOM 22360 O O . LEU A 1 96 ? -5.725 4.464 -2.492 1.00 0.00 96 LEU A O 13
ATOM 22376 N N . ALA A 1 97 ? -5.787 3.809 -0.329 1.00 0.00 97 ALA A N 13
ATOM 22377 C CA . ALA A 1 97 ? -4.400 3.379 -0.303 1.00 0.00 97 ALA A CA 13
ATOM 22378 C C . ALA A 1 97 ? -4.344 1.851 -0.278 1.00 0.00 97 ALA A C 13
ATOM 22379 O O . ALA A 1 97 ? -5.375 1.190 -0.166 1.00 0.00 97 ALA A O 13
ATOM 22386 N N . GLN A 1 98 ? -3.129 1.333 -0.385 1.00 0.00 98 GLN A N 13
ATOM 22387 C CA . GLN A 1 98 ? -2.925 -0.106 -0.376 1.00 0.00 98 GLN A CA 13
ATOM 22388 C C . GLN A 1 98 ? -1.448 -0.431 -0.148 1.00 0.00 98 GLN A C 13
ATOM 22389 O O . GLN A 1 98 ? -0.732 -0.776 -1.088 1.00 0.00 98 GLN A O 13
ATOM 22403 N N . TYR A 1 99 ? -1.034 -0.311 1.105 1.00 0.00 99 TYR A N 13
ATOM 22404 C CA . TYR A 1 99 ? 0.345 -0.588 1.468 1.00 0.00 99 TYR A CA 13
ATOM 22405 C C . TYR A 1 99 ? 0.842 -1.869 0.796 1.00 0.00 99 TYR A C 13
ATOM 22406 O O . TYR A 1 99 ? 0.204 -2.916 0.898 1.00 0.00 99 TYR A O 13
ATOM 22424 N N . ASN A 1 100 ? 1.977 -1.745 0.123 1.00 0.00 100 ASN A N 13
ATOM 22425 C CA . ASN A 1 100 ? 2.567 -2.880 -0.566 1.00 0.00 100 ASN A CA 13
ATOM 22426 C C . ASN A 1 100 ? 4.003 -3.078 -0.076 1.00 0.00 100 ASN A C 13
ATOM 22427 O O . ASN A 1 100 ? 4.861 -2.226 -0.299 1.00 0.00 100 ASN A O 13
ATOM 22438 N N . PRO A 1 101 ? 4.225 -4.237 0.599 1.00 0.00 101 PRO A N 13
ATOM 22439 C CA . PRO A 1 101 ? 5.542 -4.558 1.122 1.00 0.00 101 PRO A CA 13
ATOM 22440 C C . PRO A 1 101 ? 6.487 -4.990 -0.001 1.00 0.00 101 PRO A C 13
ATOM 22441 O O . PRO A 1 101 ? 7.079 -6.067 0.061 1.00 0.00 101 PRO A O 13
ATOM 22452 N N . HIS A 1 102 ? 6.600 -4.128 -1.001 1.00 0.00 102 HIS A N 13
ATOM 22453 C CA . HIS A 1 102 ? 7.463 -4.408 -2.135 1.00 0.00 102 HIS A CA 13
ATOM 22454 C C . HIS A 1 102 ? 7.791 -3.103 -2.865 1.00 0.00 102 HIS A C 13
ATOM 22455 O O . HIS A 1 102 ? 7.567 -2.988 -4.069 1.00 0.00 102 HIS A O 13
ATOM 22469 N N . VAL A 1 103 ? 8.316 -2.154 -2.105 1.00 0.00 103 VAL A N 13
ATOM 22470 C CA . VAL A 1 103 ? 8.676 -0.862 -2.664 1.00 0.00 103 VAL A CA 13
ATOM 22471 C C . VAL A 1 103 ? 9.483 -0.071 -1.631 1.00 0.00 103 VAL A C 13
ATOM 22472 O O . VAL A 1 103 ? 9.017 0.155 -0.516 1.00 0.00 103 VAL A O 13
ATOM 22485 N N . HIS A 1 104 ? 10.678 0.327 -2.040 1.00 0.00 104 HIS A N 13
ATOM 22486 C CA . HIS A 1 104 ? 11.554 1.087 -1.165 1.00 0.00 104 HIS A CA 13
ATOM 22487 C C . HIS A 1 104 ? 12.739 1.628 -1.968 1.00 0.00 104 HIS A C 13
ATOM 22488 O O . HIS A 1 104 ? 13.404 0.878 -2.681 1.00 0.00 104 HIS A O 13
ATOM 22502 N N . GLN A 1 105 ? 12.965 2.925 -1.826 1.00 0.00 105 GLN A N 13
ATOM 22503 C CA . GLN A 1 105 ? 14.058 3.576 -2.529 1.00 0.00 105 GLN A CA 13
ATOM 22504 C C . GLN A 1 105 ? 14.993 4.266 -1.534 1.00 0.00 105 GLN A C 13
ATOM 22505 O O . GLN A 1 105 ? 14.628 5.274 -0.931 1.00 0.00 105 GLN A O 13
ATOM 22519 N N . LEU A 1 106 ? 16.181 3.697 -1.394 1.00 0.00 106 LEU A N 13
ATOM 22520 C CA . LEU A 1 106 ? 17.171 4.245 -0.483 1.00 0.00 106 LEU A CA 13
ATOM 22521 C C . LEU A 1 106 ? 18.520 3.569 -0.736 1.00 0.00 106 LEU A C 13
ATOM 22522 O O . LEU A 1 106 ? 18.651 2.357 -0.576 1.00 0.00 106 LEU A O 13
ATOM 22538 N N . SER A 1 107 ? 19.490 4.383 -1.127 1.00 0.00 107 SER A N 13
ATOM 22539 C CA . SER A 1 107 ? 20.825 3.879 -1.403 1.00 0.00 107 SER A CA 13
ATOM 22540 C C . SER A 1 107 ? 21.803 4.376 -0.337 1.00 0.00 107 SER A C 13
ATOM 22541 O O . SER A 1 107 ? 22.087 5.570 -0.258 1.00 0.00 107 SER A O 13
ATOM 22549 N N . SER A 1 108 ? 22.291 3.434 0.457 1.00 0.00 108 SER A N 13
ATOM 22550 C CA . SER A 1 108 ? 23.232 3.761 1.515 1.00 0.00 108 SER A CA 13
ATOM 22551 C C . SER A 1 108 ? 23.704 2.482 2.209 1.00 0.00 108 SER A C 13
ATOM 22552 O O . SER A 1 108 ? 22.890 1.646 2.599 1.00 0.00 108 SER A O 13
ATOM 22560 N N . HIS A 1 109 ? 25.017 2.369 2.342 1.00 0.00 109 HIS A N 13
ATOM 22561 C CA . HIS A 1 109 ? 25.608 1.205 2.982 1.00 0.00 109 HIS A CA 13
ATOM 22562 C C . HIS A 1 109 ? 25.700 1.442 4.491 1.00 0.00 109 HIS A C 13
ATOM 22563 O O . HIS A 1 109 ? 25.352 2.517 4.977 1.00 0.00 109 HIS A O 13
ATOM 22577 N N . SER A 1 110 ? 26.171 0.419 5.190 1.00 0.00 110 SER A N 13
ATOM 22578 C CA . SER A 1 110 ? 26.313 0.502 6.634 1.00 0.00 110 SER A CA 13
ATOM 22579 C C . SER A 1 110 ? 27.730 0.098 7.044 1.00 0.00 110 SER A C 13
ATOM 22580 O O . SER A 1 110 ? 28.529 -0.317 6.205 1.00 0.00 110 SER A O 13
ATOM 22588 N N . ARG A 1 111 ? 28.000 0.232 8.334 1.00 0.00 111 ARG A N 13
ATOM 22589 C CA . ARG A 1 111 ? 29.307 -0.114 8.866 1.00 0.00 111 ARG A CA 13
ATOM 22590 C C . ARG A 1 111 ? 29.158 -0.963 10.130 1.00 0.00 111 ARG A C 13
ATOM 22591 O O . ARG A 1 111 ? 28.107 -0.953 10.768 1.00 0.00 111 ARG A O 13
ATOM 22612 N N . SER A 1 112 ? 30.226 -1.676 10.455 1.00 0.00 112 SER A N 13
ATOM 22613 C CA . SER A 1 112 ? 30.228 -2.528 11.632 1.00 0.00 112 SER A CA 13
ATOM 22614 C C . SER A 1 112 ? 30.230 -1.670 12.899 1.00 0.00 112 SER A C 13
ATOM 22615 O O . SER A 1 112 ? 31.216 -0.995 13.194 1.00 0.00 112 SER A O 13
ATOM 22623 N N . GLY A 1 113 ? 29.117 -1.725 13.614 1.00 0.00 113 GLY A N 13
ATOM 22624 C CA . GLY A 1 113 ? 28.978 -0.961 14.843 1.00 0.00 113 GLY A CA 13
ATOM 22625 C C . GLY A 1 113 ? 30.057 -1.351 15.855 1.00 0.00 113 GLY A C 13
ATOM 22626 O O . GLY A 1 113 ? 30.911 -2.188 15.567 1.00 0.00 113 GLY A O 13
ATOM 22630 N N . PRO A 1 114 ? 29.983 -0.708 17.051 1.00 0.00 114 PRO A N 13
ATOM 22631 C CA . PRO A 1 114 ? 30.943 -0.978 18.108 1.00 0.00 114 PRO A CA 13
ATOM 22632 C C . PRO A 1 114 ? 30.658 -2.325 18.775 1.00 0.00 114 PRO A C 13
ATOM 22633 O O . PRO A 1 114 ? 31.552 -3.161 18.901 1.00 0.00 114 PRO A O 13
ATOM 22644 N N . SER A 1 115 ? 29.410 -2.494 19.186 1.00 0.00 115 SER A N 13
ATOM 22645 C CA . SER A 1 115 ? 28.997 -3.726 19.837 1.00 0.00 115 SER A CA 13
ATOM 22646 C C . SER A 1 115 ? 29.623 -3.817 21.230 1.00 0.00 115 SER A C 13
ATOM 22647 O O . SER A 1 115 ? 30.594 -3.121 21.524 1.00 0.00 115 SER A O 13
ATOM 22655 N N . SER A 1 116 ? 29.042 -4.680 22.050 1.00 0.00 116 SER A N 13
ATOM 22656 C CA . SER A 1 116 ? 29.531 -4.871 23.405 1.00 0.00 116 SER A CA 13
ATOM 22657 C C . SER A 1 116 ? 29.676 -6.364 23.703 1.00 0.00 116 SER A C 13
ATOM 22658 O O . SER A 1 116 ? 29.148 -7.201 22.973 1.00 0.00 116 SER A O 13
ATOM 22666 N N . GLY A 1 117 ? 30.396 -6.654 24.777 1.00 0.00 117 GLY A N 13
ATOM 22667 C CA . GLY A 1 117 ? 30.617 -8.032 25.181 1.00 0.00 117 GLY A CA 13
ATOM 22668 C C . GLY A 1 117 ? 29.378 -8.607 25.870 1.00 0.00 117 GLY A C 13
ATOM 22669 O O . GLY A 1 117 ? 29.377 -8.816 27.082 1.00 0.00 117 GLY A O 13
ATOM 22673 N N . GLY A 1 1 ? -6.230 -11.595 -9.548 1.00 0.00 1 GLY A N 14
ATOM 22674 C CA . GLY A 1 1 ? -7.676 -11.598 -9.696 1.00 0.00 1 GLY A CA 14
ATOM 22675 C C . GLY A 1 1 ? -8.364 -11.351 -8.352 1.00 0.00 1 GLY A C 14
ATOM 22676 O O . GLY A 1 1 ? -8.899 -12.277 -7.745 1.00 0.00 1 GLY A O 14
ATOM 22680 N N . SER A 1 2 ? -8.330 -10.096 -7.928 1.00 0.00 2 SER A N 14
ATOM 22681 C CA . SER A 1 2 ? -8.944 -9.715 -6.668 1.00 0.00 2 SER A CA 14
ATOM 22682 C C . SER A 1 2 ? -10.468 -9.791 -6.784 1.00 0.00 2 SER A C 14
ATOM 22683 O O . SER A 1 2 ? -11.021 -9.614 -7.868 1.00 0.00 2 SER A O 14
ATOM 22691 N N . SER A 1 3 ? -11.104 -10.056 -5.652 1.00 0.00 3 SER A N 14
ATOM 22692 C CA . SER A 1 3 ? -12.552 -10.158 -5.613 1.00 0.00 3 SER A CA 14
ATOM 22693 C C . SER A 1 3 ? -13.176 -8.761 -5.614 1.00 0.00 3 SER A C 14
ATOM 22694 O O . SER A 1 3 ? -13.954 -8.425 -6.506 1.00 0.00 3 SER A O 14
ATOM 22702 N N . GLY A 1 4 ? -12.810 -7.984 -4.605 1.00 0.00 4 GLY A N 14
ATOM 22703 C CA . GLY A 1 4 ? -13.324 -6.631 -4.478 1.00 0.00 4 GLY A CA 14
ATOM 22704 C C . GLY A 1 4 ? -14.355 -6.539 -3.351 1.00 0.00 4 GLY A C 14
ATOM 22705 O O . GLY A 1 4 ? -15.152 -7.456 -3.158 1.00 0.00 4 GLY A O 14
ATOM 22709 N N . SER A 1 5 ? -14.305 -5.425 -2.637 1.00 0.00 5 SER A N 14
ATOM 22710 C CA . SER A 1 5 ? -15.225 -5.201 -1.534 1.00 0.00 5 SER A CA 14
ATOM 22711 C C . SER A 1 5 ? -15.084 -3.768 -1.017 1.00 0.00 5 SER A C 14
ATOM 22712 O O . SER A 1 5 ? -14.044 -3.401 -0.472 1.00 0.00 5 SER A O 14
ATOM 22720 N N . SER A 1 6 ? -16.145 -2.997 -1.207 1.00 0.00 6 SER A N 14
ATOM 22721 C CA . SER A 1 6 ? -16.152 -1.613 -0.766 1.00 0.00 6 SER A CA 14
ATOM 22722 C C . SER A 1 6 ? -17.397 -1.339 0.080 1.00 0.00 6 SER A C 14
ATOM 22723 O O . SER A 1 6 ? -18.407 -2.029 -0.055 1.00 0.00 6 SER A O 14
ATOM 22731 N N . GLY A 1 7 ? -17.285 -0.331 0.932 1.00 0.00 7 GLY A N 14
ATOM 22732 C CA . GLY A 1 7 ? -18.389 0.042 1.800 1.00 0.00 7 GLY A CA 14
ATOM 22733 C C . GLY A 1 7 ? -17.986 -0.057 3.273 1.00 0.00 7 GLY A C 14
ATOM 22734 O O . GLY A 1 7 ? -17.785 0.960 3.935 1.00 0.00 7 GLY A O 14
ATOM 22738 N N . GLY A 1 8 ? -17.881 -1.291 3.743 1.00 0.00 8 GLY A N 14
ATOM 22739 C CA . GLY A 1 8 ? -17.506 -1.536 5.125 1.00 0.00 8 GLY A CA 14
ATOM 22740 C C . GLY A 1 8 ? -16.369 -0.608 5.557 1.00 0.00 8 GLY A C 14
ATOM 22741 O O . GLY A 1 8 ? -15.584 -0.153 4.727 1.00 0.00 8 GLY A O 14
ATOM 22745 N N . GLU A 1 9 ? -16.316 -0.356 6.857 1.00 0.00 9 GLU A N 14
ATOM 22746 C CA . GLU A 1 9 ? -15.287 0.510 7.410 1.00 0.00 9 GLU A CA 14
ATOM 22747 C C . GLU A 1 9 ? -14.362 -0.287 8.330 1.00 0.00 9 GLU A C 14
ATOM 22748 O O . GLU A 1 9 ? -14.818 -0.906 9.291 1.00 0.00 9 GLU A O 14
ATOM 22760 N N . ARG A 1 10 ? -13.078 -0.247 8.005 1.00 0.00 10 ARG A N 14
ATOM 22761 C CA . ARG A 1 10 ? -12.084 -0.957 8.791 1.00 0.00 10 ARG A CA 14
ATOM 22762 C C . ARG A 1 10 ? -12.285 -2.469 8.661 1.00 0.00 10 ARG A C 14
ATOM 22763 O O . ARG A 1 10 ? -13.075 -3.059 9.396 1.00 0.00 10 ARG A O 14
ATOM 22784 N N . ARG A 1 11 ? -11.557 -3.052 7.720 1.00 0.00 11 ARG A N 14
ATOM 22785 C CA . ARG A 1 11 ? -11.646 -4.482 7.484 1.00 0.00 11 ARG A CA 14
ATOM 22786 C C . ARG A 1 11 ? -10.331 -5.008 6.903 1.00 0.00 11 ARG A C 14
ATOM 22787 O O . ARG A 1 11 ? -9.745 -4.383 6.021 1.00 0.00 11 ARG A O 14
ATOM 22808 N N . LYS A 1 12 ? -9.906 -6.150 7.423 1.00 0.00 12 LYS A N 14
ATOM 22809 C CA . LYS A 1 12 ? -8.672 -6.766 6.967 1.00 0.00 12 LYS A CA 14
ATOM 22810 C C . LYS A 1 12 ? -8.987 -8.125 6.339 1.00 0.00 12 LYS A C 14
ATOM 22811 O O . LYS A 1 12 ? -9.945 -8.788 6.733 1.00 0.00 12 LYS A O 14
ATOM 22830 N N . ASP A 1 13 ? -8.161 -8.500 5.373 1.00 0.00 13 ASP A N 14
ATOM 22831 C CA . ASP A 1 13 ? -8.340 -9.768 4.687 1.00 0.00 13 ASP A CA 14
ATOM 22832 C C . ASP A 1 13 ? -7.317 -9.878 3.554 1.00 0.00 13 ASP A C 14
ATOM 22833 O O . ASP A 1 13 ? -6.716 -8.882 3.156 1.00 0.00 13 ASP A O 14
ATOM 22842 N N . ARG A 1 14 ? -7.152 -11.099 3.066 1.00 0.00 14 ARG A N 14
ATOM 22843 C CA . ARG A 1 14 ? -6.213 -11.352 1.986 1.00 0.00 14 ARG A CA 14
ATOM 22844 C C . ARG A 1 14 ? -4.781 -11.088 2.456 1.00 0.00 14 ARG A C 14
ATOM 22845 O O . ARG A 1 14 ? -4.423 -9.951 2.759 1.00 0.00 14 ARG A O 14
ATOM 22866 N N . PRO A 1 15 ? -3.979 -12.186 2.502 1.00 0.00 15 PRO A N 14
ATOM 22867 C CA . PRO A 1 15 ? -2.594 -12.084 2.930 1.00 0.00 15 PRO A CA 14
ATOM 22868 C C . PRO A 1 15 ? -1.728 -11.455 1.836 1.00 0.00 15 PRO A C 14
ATOM 22869 O O . PRO A 1 15 ? -0.717 -10.818 2.130 1.00 0.00 15 PRO A O 14
ATOM 22880 N N . TYR A 1 16 ? -2.156 -11.656 0.599 1.00 0.00 16 TYR A N 14
ATOM 22881 C CA . TYR A 1 16 ? -1.432 -11.116 -0.540 1.00 0.00 16 TYR A CA 14
ATOM 22882 C C . TYR A 1 16 ? -0.854 -9.736 -0.219 1.00 0.00 16 TYR A C 14
ATOM 22883 O O . TYR A 1 16 ? 0.339 -9.500 -0.402 1.00 0.00 16 TYR A O 14
ATOM 22901 N N . VAL A 1 17 ? -1.729 -8.860 0.254 1.00 0.00 17 VAL A N 14
ATOM 22902 C CA . VAL A 1 17 ? -1.321 -7.509 0.602 1.00 0.00 17 VAL A CA 14
ATOM 22903 C C . VAL A 1 17 ? -2.463 -6.811 1.342 1.00 0.00 17 VAL A C 14
ATOM 22904 O O . VAL A 1 17 ? -3.634 -7.062 1.062 1.00 0.00 17 VAL A O 14
ATOM 22917 N N . GLU A 1 18 ? -2.083 -5.948 2.273 1.00 0.00 18 GLU A N 14
ATOM 22918 C CA . GLU A 1 18 ? -3.061 -5.212 3.055 1.00 0.00 18 GLU A CA 14
ATOM 22919 C C . GLU A 1 18 ? -4.133 -4.616 2.140 1.00 0.00 18 GLU A C 14
ATOM 22920 O O . GLU A 1 18 ? -3.873 -3.657 1.415 1.00 0.00 18 GLU A O 14
ATOM 22932 N N . GLU A 1 19 ? -5.316 -5.209 2.205 1.00 0.00 19 GLU A N 14
ATOM 22933 C CA . GLU A 1 19 ? -6.429 -4.749 1.391 1.00 0.00 19 GLU A CA 14
ATOM 22934 C C . GLU A 1 19 ? -6.427 -3.222 1.304 1.00 0.00 19 GLU A C 14
ATOM 22935 O O . GLU A 1 19 ? -5.878 -2.547 2.173 1.00 0.00 19 GLU A O 14
ATOM 22947 N N . PRO A 1 20 ? -7.064 -2.707 0.218 1.00 0.00 20 PRO A N 14
ATOM 22948 C CA . PRO A 1 20 ? -7.140 -1.272 0.005 1.00 0.00 20 PRO A CA 14
ATOM 22949 C C . PRO A 1 20 ? -8.160 -0.632 0.950 1.00 0.00 20 PRO A C 14
ATOM 22950 O O . PRO A 1 20 ? -9.356 -0.902 0.854 1.00 0.00 20 PRO A O 14
ATOM 22961 N N . ARG A 1 21 ? -7.649 0.205 1.841 1.00 0.00 21 ARG A N 14
ATOM 22962 C CA . ARG A 1 21 ? -8.500 0.886 2.802 1.00 0.00 21 ARG A CA 14
ATOM 22963 C C . ARG A 1 21 ? -8.891 2.269 2.277 1.00 0.00 21 ARG A C 14
ATOM 22964 O O . ARG A 1 21 ? -8.369 2.722 1.260 1.00 0.00 21 ARG A O 14
ATOM 22985 N N . HIS A 1 22 ? -9.808 2.901 2.995 1.00 0.00 22 HIS A N 14
ATOM 22986 C CA . HIS A 1 22 ? -10.276 4.223 2.615 1.00 0.00 22 HIS A CA 14
ATOM 22987 C C . HIS A 1 22 ? -9.923 5.228 3.714 1.00 0.00 22 HIS A C 14
ATOM 22988 O O . HIS A 1 22 ? -10.719 5.466 4.621 1.00 0.00 22 HIS A O 14
ATOM 23002 N N . VAL A 1 23 ? -8.729 5.790 3.596 1.00 0.00 23 VAL A N 14
ATOM 23003 C CA . VAL A 1 23 ? -8.262 6.764 4.567 1.00 0.00 23 VAL A CA 14
ATOM 23004 C C . VAL A 1 23 ? -9.013 8.081 4.366 1.00 0.00 23 VAL A C 14
ATOM 23005 O O . VAL A 1 23 ? -8.970 8.665 3.284 1.00 0.00 23 VAL A O 14
ATOM 23018 N N . LYS A 1 24 ? -9.684 8.511 5.424 1.00 0.00 24 LYS A N 14
ATOM 23019 C CA . LYS A 1 24 ? -10.444 9.749 5.376 1.00 0.00 24 LYS A CA 14
ATOM 23020 C C . LYS A 1 24 ? -9.527 10.919 5.738 1.00 0.00 24 LYS A C 14
ATOM 23021 O O . LYS A 1 24 ? -8.476 10.724 6.346 1.00 0.00 24 LYS A O 14
ATOM 23040 N N . VAL A 1 25 ? -9.958 12.109 5.347 1.00 0.00 25 VAL A N 14
ATOM 23041 C CA . VAL A 1 25 ? -9.190 13.311 5.622 1.00 0.00 25 VAL A CA 14
ATOM 23042 C C . VAL A 1 25 ? -10.144 14.447 5.997 1.00 0.00 25 VAL A C 14
ATOM 23043 O O . VAL A 1 25 ? -11.258 14.522 5.482 1.00 0.00 25 VAL A O 14
ATOM 23056 N N . GLN A 1 26 ? -9.671 15.304 6.890 1.00 0.00 26 GLN A N 14
ATOM 23057 C CA . GLN A 1 26 ? -10.468 16.433 7.340 1.00 0.00 26 GLN A CA 14
ATOM 23058 C C . GLN A 1 26 ? -9.709 17.742 7.113 1.00 0.00 26 GLN A C 14
ATOM 23059 O O . GLN A 1 26 ? -9.521 18.523 8.044 1.00 0.00 26 GLN A O 14
ATOM 23073 N N . LYS A 1 27 ? -9.295 17.941 5.871 1.00 0.00 27 LYS A N 14
ATOM 23074 C CA . LYS A 1 27 ? -8.561 19.142 5.510 1.00 0.00 27 LYS A CA 14
ATOM 23075 C C . LYS A 1 27 ? -9.152 20.339 6.256 1.00 0.00 27 LYS A C 14
ATOM 23076 O O . LYS A 1 27 ? -8.494 20.929 7.112 1.00 0.00 27 LYS A O 14
ATOM 23095 N N . GLY A 1 28 ? -10.388 20.663 5.905 1.00 0.00 28 GLY A N 14
ATOM 23096 C CA . GLY A 1 28 ? -11.076 21.780 6.531 1.00 0.00 28 GLY A CA 14
ATOM 23097 C C . GLY A 1 28 ? -10.614 23.111 5.936 1.00 0.00 28 GLY A C 14
ATOM 23098 O O . GLY A 1 28 ? -11.418 23.861 5.384 1.00 0.00 28 GLY A O 14
ATOM 23102 N N . SER A 1 29 ? -9.321 23.365 6.069 1.00 0.00 29 SER A N 14
ATOM 23103 C CA . SER A 1 29 ? -8.742 24.594 5.552 1.00 0.00 29 SER A CA 14
ATOM 23104 C C . SER A 1 29 ? -7.217 24.477 5.510 1.00 0.00 29 SER A C 14
ATOM 23105 O O . SER A 1 29 ? -6.509 25.451 5.761 1.00 0.00 29 SER A O 14
ATOM 23113 N N . GLU A 1 30 ? -6.756 23.276 5.191 1.00 0.00 30 GLU A N 14
ATOM 23114 C CA . GLU A 1 30 ? -5.328 23.020 5.113 1.00 0.00 30 GLU A CA 14
ATOM 23115 C C . GLU A 1 30 ? -5.037 21.951 4.057 1.00 0.00 30 GLU A C 14
ATOM 23116 O O . GLU A 1 30 ? -5.865 21.075 3.811 1.00 0.00 30 GLU A O 14
ATOM 23128 N N . PRO A 1 31 ? -3.828 22.062 3.445 1.00 0.00 31 PRO A N 14
ATOM 23129 C CA . PRO A 1 31 ? -3.418 21.116 2.422 1.00 0.00 31 PRO A CA 14
ATOM 23130 C C . PRO A 1 31 ? -3.020 19.775 3.042 1.00 0.00 31 PRO A C 14
ATOM 23131 O O . PRO A 1 31 ? -2.688 19.708 4.224 1.00 0.00 31 PRO A O 14
ATOM 23142 N N . LEU A 1 32 ? -3.067 18.740 2.216 1.00 0.00 32 LEU A N 14
ATOM 23143 C CA . LEU A 1 32 ? -2.716 17.405 2.668 1.00 0.00 32 LEU A CA 14
ATOM 23144 C C . LEU A 1 32 ? -1.303 17.425 3.255 1.00 0.00 32 LEU A C 14
ATOM 23145 O O . LEU A 1 32 ? -1.114 17.146 4.438 1.00 0.00 32 LEU A O 14
ATOM 23161 N N . GLY A 1 33 ? -0.347 17.756 2.400 1.00 0.00 33 GLY A N 14
ATOM 23162 C CA . GLY A 1 33 ? 1.043 17.817 2.818 1.00 0.00 33 GLY A CA 14
ATOM 23163 C C . GLY A 1 33 ? 1.711 16.445 2.701 1.00 0.00 33 GLY A C 14
ATOM 23164 O O . GLY A 1 33 ? 2.237 15.921 3.682 1.00 0.00 33 GLY A O 14
ATOM 23168 N N . ILE A 1 34 ? 1.668 15.902 1.493 1.00 0.00 34 ILE A N 14
ATOM 23169 C CA . ILE A 1 34 ? 2.262 14.602 1.235 1.00 0.00 34 ILE A CA 14
ATOM 23170 C C . ILE A 1 34 ? 2.878 14.596 -0.165 1.00 0.00 34 ILE A C 14
ATOM 23171 O O . ILE A 1 34 ? 2.245 15.028 -1.127 1.00 0.00 34 ILE A O 14
ATOM 23187 N N . SER A 1 35 ? 4.105 14.101 -0.235 1.00 0.00 35 SER A N 14
ATOM 23188 C CA . SER A 1 35 ? 4.814 14.034 -1.502 1.00 0.00 35 SER A CA 14
ATOM 23189 C C . SER A 1 35 ? 4.367 12.799 -2.286 1.00 0.00 35 SER A C 14
ATOM 23190 O O . SER A 1 35 ? 4.013 11.779 -1.696 1.00 0.00 35 SER A O 14
ATOM 23198 N N . ILE A 1 36 ? 4.397 12.931 -3.604 1.00 0.00 36 ILE A N 14
ATOM 23199 C CA . ILE A 1 36 ? 3.999 11.838 -4.475 1.00 0.00 36 ILE A CA 14
ATOM 23200 C C . ILE A 1 36 ? 4.981 11.741 -5.645 1.00 0.00 36 ILE A C 14
ATOM 23201 O O . ILE A 1 36 ? 5.569 12.742 -6.052 1.00 0.00 36 ILE A O 14
ATOM 23217 N N . VAL A 1 37 ? 5.128 10.526 -6.152 1.00 0.00 37 VAL A N 14
ATOM 23218 C CA . VAL A 1 37 ? 6.029 10.284 -7.267 1.00 0.00 37 VAL A CA 14
ATOM 23219 C C . VAL A 1 37 ? 5.394 9.269 -8.219 1.00 0.00 37 VAL A C 14
ATOM 23220 O O . VAL A 1 37 ? 4.632 8.403 -7.791 1.00 0.00 37 VAL A O 14
ATOM 23233 N N . SER A 1 38 ? 5.731 9.409 -9.493 1.00 0.00 38 SER A N 14
ATOM 23234 C CA . SER A 1 38 ? 5.204 8.515 -10.509 1.00 0.00 38 SER A CA 14
ATOM 23235 C C . SER A 1 38 ? 6.259 7.475 -10.891 1.00 0.00 38 SER A C 14
ATOM 23236 O O . SER A 1 38 ? 7.453 7.771 -10.895 1.00 0.00 38 SER A O 14
ATOM 23244 N N . GLY A 1 39 ? 5.781 6.280 -11.202 1.00 0.00 39 GLY A N 14
ATOM 23245 C CA . GLY A 1 39 ? 6.669 5.194 -11.584 1.00 0.00 39 GLY A CA 14
ATOM 23246 C C . GLY A 1 39 ? 6.782 5.089 -13.106 1.00 0.00 39 GLY A C 14
ATOM 23247 O O . GLY A 1 39 ? 5.871 5.488 -13.829 1.00 0.00 39 GLY A O 14
ATOM 23251 N N . GLU A 1 40 ? 7.909 4.549 -13.547 1.00 0.00 40 GLU A N 14
ATOM 23252 C CA . GLU A 1 40 ? 8.154 4.386 -14.970 1.00 0.00 40 GLU A CA 14
ATOM 23253 C C . GLU A 1 40 ? 7.277 3.266 -15.534 1.00 0.00 40 GLU A C 14
ATOM 23254 O O . GLU A 1 40 ? 7.788 2.284 -16.070 1.00 0.00 40 GLU A O 14
ATOM 23266 N N . LYS A 1 41 ? 5.973 3.452 -15.395 1.00 0.00 41 LYS A N 14
ATOM 23267 C CA . LYS A 1 41 ? 5.021 2.470 -15.884 1.00 0.00 41 LYS A CA 14
ATOM 23268 C C . LYS A 1 41 ? 3.599 2.962 -15.607 1.00 0.00 41 LYS A C 14
ATOM 23269 O O . LYS A 1 41 ? 2.718 2.839 -16.457 1.00 0.00 41 LYS A O 14
ATOM 23288 N N . GLY A 1 42 ? 3.418 3.507 -14.413 1.00 0.00 42 GLY A N 14
ATOM 23289 C CA . GLY A 1 42 ? 2.118 4.018 -14.012 1.00 0.00 42 GLY A CA 14
ATOM 23290 C C . GLY A 1 42 ? 1.875 3.788 -12.519 1.00 0.00 42 GLY A C 14
ATOM 23291 O O . GLY A 1 42 ? 2.318 2.786 -11.962 1.00 0.00 42 GLY A O 14
ATOM 23295 N N . GLY A 1 43 ? 1.171 4.734 -11.915 1.00 0.00 43 GLY A N 14
ATOM 23296 C CA . GLY A 1 43 ? 0.863 4.647 -10.497 1.00 0.00 43 GLY A CA 14
ATOM 23297 C C . GLY A 1 43 ? 1.567 5.756 -9.714 1.00 0.00 43 GLY A C 14
ATOM 23298 O O . GLY A 1 43 ? 2.635 6.220 -10.112 1.00 0.00 43 GLY A O 14
ATOM 23302 N N . ILE A 1 44 ? 0.941 6.150 -8.615 1.00 0.00 44 ILE A N 14
ATOM 23303 C CA . ILE A 1 44 ? 1.495 7.197 -7.773 1.00 0.00 44 ILE A CA 14
ATOM 23304 C C . ILE A 1 44 ? 1.831 6.615 -6.398 1.00 0.00 44 ILE A C 14
ATOM 23305 O O . ILE A 1 44 ? 1.075 5.807 -5.861 1.00 0.00 44 ILE A O 14
ATOM 23321 N N . TYR A 1 45 ? 2.966 7.048 -5.869 1.00 0.00 45 TYR A N 14
ATOM 23322 C CA . TYR A 1 45 ? 3.411 6.580 -4.568 1.00 0.00 45 TYR A CA 14
ATOM 23323 C C . TYR A 1 45 ? 3.844 7.751 -3.683 1.00 0.00 45 TYR A C 14
ATOM 23324 O O . TYR A 1 45 ? 4.415 8.725 -4.172 1.00 0.00 45 TYR A O 14
ATOM 23342 N N . VAL A 1 46 ? 3.557 7.616 -2.397 1.00 0.00 46 VAL A N 14
ATOM 23343 C CA . VAL A 1 46 ? 3.910 8.651 -1.439 1.00 0.00 46 VAL A CA 14
ATOM 23344 C C . VAL A 1 46 ? 5.433 8.743 -1.333 1.00 0.00 46 VAL A C 14
ATOM 23345 O O . VAL A 1 46 ? 6.105 7.739 -1.101 1.00 0.00 46 VAL A O 14
ATOM 23358 N N . SER A 1 47 ? 5.934 9.957 -1.507 1.00 0.00 47 SER A N 14
ATOM 23359 C CA . SER A 1 47 ? 7.366 10.194 -1.433 1.00 0.00 47 SER A CA 14
ATOM 23360 C C . SER A 1 47 ? 7.743 10.689 -0.035 1.00 0.00 47 SER A C 14
ATOM 23361 O O . SER A 1 47 ? 8.883 10.525 0.398 1.00 0.00 47 SER A O 14
ATOM 23369 N N . LYS A 1 48 ? 6.765 11.284 0.631 1.00 0.00 48 LYS A N 14
ATOM 23370 C CA . LYS A 1 48 ? 6.981 11.804 1.971 1.00 0.00 48 LYS A CA 14
ATOM 23371 C C . LYS A 1 48 ? 5.708 12.503 2.452 1.00 0.00 48 LYS A C 14
ATOM 23372 O O . LYS A 1 48 ? 4.745 12.636 1.699 1.00 0.00 48 LYS A O 14
ATOM 23391 N N . VAL A 1 49 ? 5.745 12.932 3.705 1.00 0.00 49 VAL A N 14
ATOM 23392 C CA . VAL A 1 49 ? 4.606 13.615 4.297 1.00 0.00 49 VAL A CA 14
ATOM 23393 C C . VAL A 1 49 ? 4.997 15.056 4.628 1.00 0.00 49 VAL A C 14
ATOM 23394 O O . VAL A 1 49 ? 6.018 15.551 4.153 1.00 0.00 49 VAL A O 14
ATOM 23407 N N . THR A 1 50 ? 4.164 15.690 5.440 1.00 0.00 50 THR A N 14
ATOM 23408 C CA . THR A 1 50 ? 4.409 17.065 5.841 1.00 0.00 50 THR A CA 14
ATOM 23409 C C . THR A 1 50 ? 4.574 17.157 7.359 1.00 0.00 50 THR A C 14
ATOM 23410 O O . THR A 1 50 ? 4.932 18.210 7.885 1.00 0.00 50 THR A O 14
ATOM 23421 N N . VAL A 1 51 ? 4.306 16.040 8.020 1.00 0.00 51 VAL A N 14
ATOM 23422 C CA . VAL A 1 51 ? 4.421 15.982 9.467 1.00 0.00 51 VAL A CA 14
ATOM 23423 C C . VAL A 1 51 ? 3.435 16.971 10.093 1.00 0.00 51 VAL A C 14
ATOM 23424 O O . VAL A 1 51 ? 3.292 18.096 9.616 1.00 0.00 51 VAL A O 14
ATOM 23437 N N . GLY A 1 52 ? 2.782 16.516 11.152 1.00 0.00 52 GLY A N 14
ATOM 23438 C CA . GLY A 1 52 ? 1.814 17.347 11.847 1.00 0.00 52 GLY A CA 14
ATOM 23439 C C . GLY A 1 52 ? 0.892 18.062 10.857 1.00 0.00 52 GLY A C 14
ATOM 23440 O O . GLY A 1 52 ? 0.442 19.177 11.117 1.00 0.00 52 GLY A O 14
ATOM 23444 N N . SER A 1 53 ? 0.640 17.391 9.743 1.00 0.00 53 SER A N 14
ATOM 23445 C CA . SER A 1 53 ? -0.220 17.948 8.712 1.00 0.00 53 SER A CA 14
ATOM 23446 C C . SER A 1 53 ? -1.443 17.052 8.510 1.00 0.00 53 SER A C 14
ATOM 23447 O O . SER A 1 53 ? -1.471 15.917 8.984 1.00 0.00 53 SER A O 14
ATOM 23455 N N . ILE A 1 54 ? -2.425 17.595 7.806 1.00 0.00 54 ILE A N 14
ATOM 23456 C CA . ILE A 1 54 ? -3.648 16.859 7.535 1.00 0.00 54 ILE A CA 14
ATOM 23457 C C . ILE A 1 54 ? -3.307 15.390 7.278 1.00 0.00 54 ILE A C 14
ATOM 23458 O O . ILE A 1 54 ? -3.797 14.503 7.976 1.00 0.00 54 ILE A O 14
ATOM 23474 N N . ALA A 1 55 ? -2.469 15.177 6.274 1.00 0.00 55 ALA A N 14
ATOM 23475 C CA . ALA A 1 55 ? -2.057 13.830 5.916 1.00 0.00 55 ALA A CA 14
ATOM 23476 C C . ALA A 1 55 ? -1.703 13.055 7.186 1.00 0.00 55 ALA A C 14
ATOM 23477 O O . ALA A 1 55 ? -2.366 12.076 7.526 1.00 0.00 55 ALA A O 14
ATOM 23484 N N . HIS A 1 56 ? -0.658 13.522 7.854 1.00 0.00 56 HIS A N 14
ATOM 23485 C CA . HIS A 1 56 ? -0.207 12.885 9.079 1.00 0.00 56 HIS A CA 14
ATOM 23486 C C . HIS A 1 56 ? -1.418 12.449 9.907 1.00 0.00 56 HIS A C 14
ATOM 23487 O O . HIS A 1 56 ? -1.466 11.323 10.399 1.00 0.00 56 HIS A O 14
ATOM 23501 N N . GLN A 1 57 ? -2.367 13.365 10.035 1.00 0.00 57 GLN A N 14
ATOM 23502 C CA . GLN A 1 57 ? -3.575 13.090 10.794 1.00 0.00 57 GLN A CA 14
ATOM 23503 C C . GLN A 1 57 ? -4.342 11.923 10.168 1.00 0.00 57 GLN A C 14
ATOM 23504 O O . GLN A 1 57 ? -4.779 11.015 10.872 1.00 0.00 57 GLN A O 14
ATOM 23518 N N . ALA A 1 58 ? -4.480 11.987 8.851 1.00 0.00 58 ALA A N 14
ATOM 23519 C CA . ALA A 1 58 ? -5.186 10.947 8.123 1.00 0.00 58 ALA A CA 14
ATOM 23520 C C . ALA A 1 58 ? -4.465 9.612 8.321 1.00 0.00 58 ALA A C 14
ATOM 23521 O O . ALA A 1 58 ? -5.035 8.551 8.070 1.00 0.00 58 ALA A O 14
ATOM 23528 N N . GLY A 1 59 ? -3.222 9.708 8.769 1.00 0.00 59 GLY A N 14
ATOM 23529 C CA . GLY A 1 59 ? -2.417 8.521 9.003 1.00 0.00 59 GLY A CA 14
ATOM 23530 C C . GLY A 1 59 ? -1.862 7.967 7.690 1.00 0.00 59 GLY A C 14
ATOM 23531 O O . GLY A 1 59 ? -1.978 6.774 7.417 1.00 0.00 59 GLY A O 14
ATOM 23535 N N . LEU A 1 60 ? -1.269 8.861 6.911 1.00 0.00 60 LEU A N 14
ATOM 23536 C CA . LEU A 1 60 ? -0.695 8.476 5.633 1.00 0.00 60 LEU A CA 14
ATOM 23537 C C . LEU A 1 60 ? 0.820 8.327 5.783 1.00 0.00 60 LEU A C 14
ATOM 23538 O O . LEU A 1 60 ? 1.450 9.076 6.527 1.00 0.00 60 LEU A O 14
ATOM 23554 N N . GLU A 1 61 ? 1.361 7.354 5.064 1.00 0.00 61 GLU A N 14
ATOM 23555 C CA . GLU A 1 61 ? 2.790 7.097 5.108 1.00 0.00 61 GLU A CA 14
ATOM 23556 C C . GLU A 1 61 ? 3.330 6.856 3.697 1.00 0.00 61 GLU A C 14
ATOM 23557 O O . GLU A 1 61 ? 2.559 6.737 2.746 1.00 0.00 61 GLU A O 14
ATOM 23569 N N . TYR A 1 62 ? 4.650 6.790 3.606 1.00 0.00 62 TYR A N 14
ATOM 23570 C CA . TYR A 1 62 ? 5.302 6.565 2.327 1.00 0.00 62 TYR A CA 14
ATOM 23571 C C . TYR A 1 62 ? 5.042 5.144 1.822 1.00 0.00 62 TYR A C 14
ATOM 23572 O O . TYR A 1 62 ? 4.792 4.236 2.613 1.00 0.00 62 TYR A O 14
ATOM 23590 N N . GLY A 1 63 ? 5.109 4.996 0.507 1.00 0.00 63 GLY A N 14
ATOM 23591 C CA . GLY A 1 63 ? 4.884 3.702 -0.113 1.00 0.00 63 GLY A CA 14
ATOM 23592 C C . GLY A 1 63 ? 3.400 3.493 -0.424 1.00 0.00 63 GLY A C 14
ATOM 23593 O O . GLY A 1 63 ? 3.054 2.825 -1.397 1.00 0.00 63 GLY A O 14
ATOM 23597 N N . ASP A 1 64 ? 2.563 4.078 0.421 1.00 0.00 64 ASP A N 14
ATOM 23598 C CA . ASP A 1 64 ? 1.125 3.964 0.248 1.00 0.00 64 ASP A CA 14
ATOM 23599 C C . ASP A 1 64 ? 0.751 4.394 -1.172 1.00 0.00 64 ASP A C 14
ATOM 23600 O O . ASP A 1 64 ? 0.687 5.586 -1.467 1.00 0.00 64 ASP A O 14
ATOM 23609 N N . GLN A 1 65 ? 0.513 3.399 -2.013 1.00 0.00 65 GLN A N 14
ATOM 23610 C CA . GLN A 1 65 ? 0.147 3.659 -3.395 1.00 0.00 65 GLN A CA 14
ATOM 23611 C C . GLN A 1 65 ? -1.286 4.191 -3.473 1.00 0.00 65 GLN A C 14
ATOM 23612 O O . GLN A 1 65 ? -2.230 3.502 -3.090 1.00 0.00 65 GLN A O 14
ATOM 23626 N N . LEU A 1 66 ? -1.402 5.413 -3.972 1.00 0.00 66 LEU A N 14
ATOM 23627 C CA . LEU A 1 66 ? -2.704 6.046 -4.105 1.00 0.00 66 LEU A CA 14
ATOM 23628 C C . LEU A 1 66 ? -3.471 5.387 -5.252 1.00 0.00 66 LEU A C 14
ATOM 23629 O O . LEU A 1 66 ? -3.156 5.605 -6.421 1.00 0.00 66 LEU A O 14
ATOM 23645 N N . LEU A 1 67 ? -4.464 4.593 -4.879 1.00 0.00 67 LEU A N 14
ATOM 23646 C CA . LEU A 1 67 ? -5.280 3.901 -5.862 1.00 0.00 67 LEU A CA 14
ATOM 23647 C C . LEU A 1 67 ? -6.341 4.860 -6.405 1.00 0.00 67 LEU A C 14
ATOM 23648 O O . LEU A 1 67 ? -6.491 5.002 -7.618 1.00 0.00 67 LEU A O 14
ATOM 23664 N N . GLU A 1 68 ? -7.049 5.493 -5.481 1.00 0.00 68 GLU A N 14
ATOM 23665 C CA . GLU A 1 68 ? -8.091 6.434 -5.852 1.00 0.00 68 GLU A CA 14
ATOM 23666 C C . GLU A 1 68 ? -8.221 7.528 -4.790 1.00 0.00 68 GLU A C 14
ATOM 23667 O O . GLU A 1 68 ? -8.180 7.245 -3.594 1.00 0.00 68 GLU A O 14
ATOM 23679 N N . PHE A 1 69 ? -8.375 8.755 -5.266 1.00 0.00 69 PHE A N 14
ATOM 23680 C CA . PHE A 1 69 ? -8.512 9.893 -4.372 1.00 0.00 69 PHE A CA 14
ATOM 23681 C C . PHE A 1 69 ? -9.942 10.434 -4.389 1.00 0.00 69 PHE A C 14
ATOM 23682 O O . PHE A 1 69 ? -10.348 11.098 -5.342 1.00 0.00 69 PHE A O 14
ATOM 23699 N N . ASN A 1 70 ? -10.668 10.131 -3.322 1.00 0.00 70 ASN A N 14
ATOM 23700 C CA . ASN A 1 70 ? -12.045 10.580 -3.202 1.00 0.00 70 ASN A CA 14
ATOM 23701 C C . ASN A 1 70 ? -12.854 10.050 -4.387 1.00 0.00 70 ASN A C 14
ATOM 23702 O O . ASN A 1 70 ? -13.941 10.550 -4.674 1.00 0.00 70 ASN A O 14
ATOM 23713 N N . GLY A 1 71 ? -12.294 9.044 -5.043 1.00 0.00 71 GLY A N 14
ATOM 23714 C CA . GLY A 1 71 ? -12.951 8.441 -6.190 1.00 0.00 71 GLY A CA 14
ATOM 23715 C C . GLY A 1 71 ? -12.034 8.452 -7.415 1.00 0.00 71 GLY A C 14
ATOM 23716 O O . GLY A 1 71 ? -11.921 7.450 -8.119 1.00 0.00 71 GLY A O 14
ATOM 23720 N N . ILE A 1 72 ? -11.402 9.596 -7.631 1.00 0.00 72 ILE A N 14
ATOM 23721 C CA . ILE A 1 72 ? -10.499 9.751 -8.758 1.00 0.00 72 ILE A CA 14
ATOM 23722 C C . ILE A 1 72 ? -9.651 8.485 -8.904 1.00 0.00 72 ILE A C 14
ATOM 23723 O O . ILE A 1 72 ? -9.406 7.782 -7.926 1.00 0.00 72 ILE A O 14
ATOM 23739 N N . ASN A 1 73 ? -9.227 8.234 -10.134 1.00 0.00 73 ASN A N 14
ATOM 23740 C CA . ASN A 1 73 ? -8.412 7.066 -10.421 1.00 0.00 73 ASN A CA 14
ATOM 23741 C C . ASN A 1 73 ? -6.948 7.490 -10.550 1.00 0.00 73 ASN A C 14
ATOM 23742 O O . ASN A 1 73 ? -6.585 8.207 -11.482 1.00 0.00 73 ASN A O 14
ATOM 23753 N N . LEU A 1 74 ? -6.146 7.029 -9.601 1.00 0.00 74 LEU A N 14
ATOM 23754 C CA . LEU A 1 74 ? -4.729 7.352 -9.597 1.00 0.00 74 LEU A CA 14
ATOM 23755 C C . LEU A 1 74 ? -3.999 6.437 -10.582 1.00 0.00 74 LEU A C 14
ATOM 23756 O O . LEU A 1 74 ? -3.105 6.880 -11.301 1.00 0.00 74 LEU A O 14
ATOM 23772 N N . ARG A 1 75 ? -4.407 5.176 -10.582 1.00 0.00 75 ARG A N 14
ATOM 23773 C CA . ARG A 1 75 ? -3.802 4.194 -11.467 1.00 0.00 75 ARG A CA 14
ATOM 23774 C C . ARG A 1 75 ? -3.529 4.813 -12.839 1.00 0.00 75 ARG A C 14
ATOM 23775 O O . ARG A 1 75 ? -2.519 4.508 -13.471 1.00 0.00 75 ARG A O 14
ATOM 23796 N N . SER A 1 76 ? -4.447 5.672 -13.259 1.00 0.00 76 SER A N 14
ATOM 23797 C CA . SER A 1 76 ? -4.318 6.336 -14.544 1.00 0.00 76 SER A CA 14
ATOM 23798 C C . SER A 1 76 ? -4.086 7.834 -14.338 1.00 0.00 76 SER A C 14
ATOM 23799 O O . SER A 1 76 ? -4.746 8.661 -14.967 1.00 0.00 76 SER A O 14
ATOM 23807 N N . ALA A 1 77 ? -3.146 8.139 -13.455 1.00 0.00 77 ALA A N 14
ATOM 23808 C CA . ALA A 1 77 ? -2.819 9.523 -13.158 1.00 0.00 77 ALA A CA 14
ATOM 23809 C C . ALA A 1 77 ? -1.304 9.716 -13.250 1.00 0.00 77 ALA A C 14
ATOM 23810 O O . ALA A 1 77 ? -0.576 8.784 -13.587 1.00 0.00 77 ALA A O 14
ATOM 23817 N N . THR A 1 78 ? -0.875 10.931 -12.944 1.00 0.00 78 THR A N 14
ATOM 23818 C CA . THR A 1 78 ? 0.541 11.258 -12.988 1.00 0.00 78 THR A CA 14
ATOM 23819 C C . THR A 1 78 ? 0.942 12.056 -11.746 1.00 0.00 78 THR A C 14
ATOM 23820 O O . THR A 1 78 ? 0.103 12.358 -10.899 1.00 0.00 78 THR A O 14
ATOM 23831 N N . GLU A 1 79 ? 2.227 12.375 -11.677 1.00 0.00 79 GLU A N 14
ATOM 23832 C CA . GLU A 1 79 ? 2.750 13.132 -10.552 1.00 0.00 79 GLU A CA 14
ATOM 23833 C C . GLU A 1 79 ? 2.205 14.562 -10.576 1.00 0.00 79 GLU A C 14
ATOM 23834 O O . GLU A 1 79 ? 1.928 15.141 -9.527 1.00 0.00 79 GLU A O 14
ATOM 23846 N N . GLN A 1 80 ? 2.069 15.090 -11.783 1.00 0.00 80 GLN A N 14
ATOM 23847 C CA . GLN A 1 80 ? 1.563 16.440 -11.957 1.00 0.00 80 GLN A CA 14
ATOM 23848 C C . GLN A 1 80 ? 0.083 16.506 -11.571 1.00 0.00 80 GLN A C 14
ATOM 23849 O O . GLN A 1 80 ? -0.354 17.464 -10.935 1.00 0.00 80 GLN A O 14
ATOM 23863 N N . GLN A 1 81 ? -0.646 15.476 -11.973 1.00 0.00 81 GLN A N 14
ATOM 23864 C CA . GLN A 1 81 ? -2.067 15.405 -11.678 1.00 0.00 81 GLN A CA 14
ATOM 23865 C C . GLN A 1 81 ? -2.287 15.136 -10.188 1.00 0.00 81 GLN A C 14
ATOM 23866 O O . GLN A 1 81 ? -3.006 15.878 -9.519 1.00 0.00 81 GLN A O 14
ATOM 23880 N N . ALA A 1 82 ? -1.655 14.074 -9.711 1.00 0.00 82 ALA A N 14
ATOM 23881 C CA . ALA A 1 82 ? -1.772 13.698 -8.312 1.00 0.00 82 ALA A CA 14
ATOM 23882 C C . ALA A 1 82 ? -1.599 14.942 -7.438 1.00 0.00 82 ALA A C 14
ATOM 23883 O O . ALA A 1 82 ? -2.467 15.260 -6.626 1.00 0.00 82 ALA A O 14
ATOM 23890 N N . ARG A 1 83 ? -0.474 15.613 -7.635 1.00 0.00 83 ARG A N 14
ATOM 23891 C CA . ARG A 1 83 ? -0.176 16.815 -6.875 1.00 0.00 83 ARG A CA 14
ATOM 23892 C C . ARG A 1 83 ? -1.335 17.808 -6.977 1.00 0.00 83 ARG A C 14
ATOM 23893 O O . ARG A 1 83 ? -1.531 18.633 -6.086 1.00 0.00 83 ARG A O 14
ATOM 23914 N N . LEU A 1 84 ? -2.073 17.697 -8.072 1.00 0.00 84 LEU A N 14
ATOM 23915 C CA . LEU A 1 84 ? -3.208 18.575 -8.303 1.00 0.00 84 LEU A CA 14
ATOM 23916 C C . LEU A 1 84 ? -4.449 17.983 -7.633 1.00 0.00 84 LEU A C 14
ATOM 23917 O O . LEU A 1 84 ? -5.261 18.713 -7.067 1.00 0.00 84 LEU A O 14
ATOM 23933 N N . ILE A 1 85 ? -4.558 16.665 -7.719 1.00 0.00 85 ILE A N 14
ATOM 23934 C CA . ILE A 1 85 ? -5.687 15.967 -7.129 1.00 0.00 85 ILE A CA 14
ATOM 23935 C C . ILE A 1 85 ? -5.634 16.116 -5.607 1.00 0.00 85 ILE A C 14
ATOM 23936 O O . ILE A 1 85 ? -6.519 16.725 -5.008 1.00 0.00 85 ILE A O 14
ATOM 23952 N N . ILE A 1 86 ? -4.587 15.550 -5.025 1.00 0.00 86 ILE A N 14
ATOM 23953 C CA . ILE A 1 86 ? -4.407 15.612 -3.584 1.00 0.00 86 ILE A CA 14
ATOM 23954 C C . ILE A 1 86 ? -4.450 17.073 -3.132 1.00 0.00 86 ILE A C 14
ATOM 23955 O O . ILE A 1 86 ? -4.722 17.358 -1.967 1.00 0.00 86 ILE A O 14
ATOM 23971 N N . GLY A 1 87 ? -4.176 17.960 -4.078 1.00 0.00 87 GLY A N 14
ATOM 23972 C CA . GLY A 1 87 ? -4.180 19.385 -3.791 1.00 0.00 87 GLY A CA 14
ATOM 23973 C C . GLY A 1 87 ? -5.547 20.001 -4.093 1.00 0.00 87 GLY A C 14
ATOM 23974 O O . GLY A 1 87 ? -5.686 21.223 -4.137 1.00 0.00 87 GLY A O 14
ATOM 23978 N N . GLN A 1 88 ? -6.524 19.128 -4.293 1.00 0.00 88 GLN A N 14
ATOM 23979 C CA . GLN A 1 88 ? -7.875 19.571 -4.589 1.00 0.00 88 GLN A CA 14
ATOM 23980 C C . GLN A 1 88 ? -8.431 20.394 -3.425 1.00 0.00 88 GLN A C 14
ATOM 23981 O O . GLN A 1 88 ? -7.718 20.677 -2.464 1.00 0.00 88 GLN A O 14
ATOM 23995 N N . GLN A 1 89 ? -9.700 20.755 -3.550 1.00 0.00 89 GLN A N 14
ATOM 23996 C CA . GLN A 1 89 ? -10.359 21.540 -2.521 1.00 0.00 89 GLN A CA 14
ATOM 23997 C C . GLN A 1 89 ? -11.567 20.782 -1.967 1.00 0.00 89 GLN A C 14
ATOM 23998 O O . GLN A 1 89 ? -12.516 20.500 -2.696 1.00 0.00 89 GLN A O 14
ATOM 24012 N N . CYS A 1 90 ? -11.491 20.472 -0.681 1.00 0.00 90 CYS A N 14
ATOM 24013 C CA . CYS A 1 90 ? -12.566 19.751 -0.020 1.00 0.00 90 CYS A CA 14
ATOM 24014 C C . CYS A 1 90 ? -12.232 19.650 1.470 1.00 0.00 90 CYS A C 14
ATOM 24015 O O . CYS A 1 90 ? -11.222 19.056 1.844 1.00 0.00 90 CYS A O 14
ATOM 24023 N N . ASP A 1 91 ? -13.100 20.239 2.279 1.00 0.00 91 ASP A N 14
ATOM 24024 C CA . ASP A 1 91 ? -12.910 20.223 3.720 1.00 0.00 91 ASP A CA 14
ATOM 24025 C C . ASP A 1 91 ? -12.539 18.807 4.165 1.00 0.00 91 ASP A C 14
ATOM 24026 O O . ASP A 1 91 ? -11.538 18.610 4.852 1.00 0.00 91 ASP A O 14
ATOM 24035 N N . THR A 1 92 ? -13.367 17.857 3.755 1.00 0.00 92 THR A N 14
ATOM 24036 C CA . THR A 1 92 ? -13.139 16.465 4.103 1.00 0.00 92 THR A CA 14
ATOM 24037 C C . THR A 1 92 ? -13.107 15.598 2.843 1.00 0.00 92 THR A C 14
ATOM 24038 O O . THR A 1 92 ? -14.123 15.440 2.168 1.00 0.00 92 THR A O 14
ATOM 24049 N N . ILE A 1 93 ? -11.929 15.060 2.564 1.00 0.00 93 ILE A N 14
ATOM 24050 C CA . ILE A 1 93 ? -11.751 14.213 1.397 1.00 0.00 93 ILE A CA 14
ATOM 24051 C C . ILE A 1 93 ? -11.231 12.844 1.839 1.00 0.00 93 ILE A C 14
ATOM 24052 O O . ILE A 1 93 ? -10.496 12.742 2.820 1.00 0.00 93 ILE A O 14
ATOM 24068 N N . THR A 1 94 ? -11.635 11.824 1.095 1.00 0.00 94 THR A N 14
ATOM 24069 C CA . THR A 1 94 ? -11.219 10.466 1.399 1.00 0.00 94 THR A CA 14
ATOM 24070 C C . THR A 1 94 ? -10.106 10.023 0.447 1.00 0.00 94 THR A C 14
ATOM 24071 O O . THR A 1 94 ? -9.899 10.635 -0.599 1.00 0.00 94 THR A O 14
ATOM 24082 N N . ILE A 1 95 ? -9.417 8.964 0.846 1.00 0.00 95 ILE A N 14
ATOM 24083 C CA . ILE A 1 95 ? -8.330 8.432 0.042 1.00 0.00 95 ILE A CA 14
ATOM 24084 C C . ILE A 1 95 ? -8.360 6.903 0.097 1.00 0.00 95 ILE A C 14
ATOM 24085 O O . ILE A 1 95 ? -8.664 6.322 1.138 1.00 0.00 95 ILE A O 14
ATOM 24101 N N . LEU A 1 96 ? -8.041 6.295 -1.036 1.00 0.00 96 LEU A N 14
ATOM 24102 C CA . LEU A 1 96 ? -8.028 4.846 -1.129 1.00 0.00 96 LEU A CA 14
ATOM 24103 C C . LEU A 1 96 ? -6.588 4.364 -1.313 1.00 0.00 96 LEU A C 14
ATOM 24104 O O . LEU A 1 96 ? -6.122 4.204 -2.440 1.00 0.00 96 LEU A O 14
ATOM 24120 N N . ALA A 1 97 ? -5.922 4.146 -0.188 1.00 0.00 97 ALA A N 14
ATOM 24121 C CA . ALA A 1 97 ? -4.544 3.685 -0.211 1.00 0.00 97 ALA A CA 14
ATOM 24122 C C . ALA A 1 97 ? -4.519 2.159 -0.112 1.00 0.00 97 ALA A C 14
ATOM 24123 O O . ALA A 1 97 ? -5.559 1.528 0.069 1.00 0.00 97 ALA A O 14
ATOM 24130 N N . GLN A 1 98 ? -3.320 1.609 -0.236 1.00 0.00 98 GLN A N 14
ATOM 24131 C CA . GLN A 1 98 ? -3.146 0.169 -0.162 1.00 0.00 98 GLN A CA 14
ATOM 24132 C C . GLN A 1 98 ? -1.661 -0.181 -0.038 1.00 0.00 98 GLN A C 14
ATOM 24133 O O . GLN A 1 98 ? -1.007 -0.486 -1.034 1.00 0.00 98 GLN A O 14
ATOM 24147 N N . TYR A 1 99 ? -1.174 -0.125 1.193 1.00 0.00 99 TYR A N 14
ATOM 24148 C CA . TYR A 1 99 ? 0.221 -0.432 1.460 1.00 0.00 99 TYR A CA 14
ATOM 24149 C C . TYR A 1 99 ? 0.703 -1.594 0.589 1.00 0.00 99 TYR A C 14
ATOM 24150 O O . TYR A 1 99 ? -0.048 -2.533 0.329 1.00 0.00 99 TYR A O 14
ATOM 24168 N N . ASN A 1 100 ? 1.954 -1.493 0.162 1.00 0.00 100 ASN A N 14
ATOM 24169 C CA . ASN A 1 100 ? 2.545 -2.524 -0.673 1.00 0.00 100 ASN A CA 14
ATOM 24170 C C . ASN A 1 100 ? 3.943 -2.859 -0.151 1.00 0.00 100 ASN A C 14
ATOM 24171 O O . ASN A 1 100 ? 4.862 -2.049 -0.265 1.00 0.00 100 ASN A O 14
ATOM 24182 N N . PRO A 1 101 ? 4.063 -4.084 0.426 1.00 0.00 101 PRO A N 14
ATOM 24183 C CA . PRO A 1 101 ? 5.334 -4.536 0.967 1.00 0.00 101 PRO A CA 14
ATOM 24184 C C . PRO A 1 101 ? 6.297 -4.931 -0.154 1.00 0.00 101 PRO A C 14
ATOM 24185 O O . PRO A 1 101 ? 6.819 -6.045 -0.165 1.00 0.00 101 PRO A O 14
ATOM 24196 N N . HIS A 1 102 ? 6.504 -3.996 -1.070 1.00 0.00 102 HIS A N 14
ATOM 24197 C CA . HIS A 1 102 ? 7.395 -4.233 -2.193 1.00 0.00 102 HIS A CA 14
ATOM 24198 C C . HIS A 1 102 ? 7.244 -3.105 -3.215 1.00 0.00 102 HIS A C 14
ATOM 24199 O O . HIS A 1 102 ? 6.544 -3.258 -4.215 1.00 0.00 102 HIS A O 14
ATOM 24213 N N . VAL A 1 103 ? 7.912 -1.997 -2.929 1.00 0.00 103 VAL A N 14
ATOM 24214 C CA . VAL A 1 103 ? 7.860 -0.844 -3.811 1.00 0.00 103 VAL A CA 14
ATOM 24215 C C . VAL A 1 103 ? 9.269 -0.270 -3.976 1.00 0.00 103 VAL A C 14
ATOM 24216 O O . VAL A 1 103 ? 9.754 -0.119 -5.097 1.00 0.00 103 VAL A O 14
ATOM 24229 N N . HIS A 1 104 ? 9.886 0.034 -2.844 1.00 0.00 104 HIS A N 14
ATOM 24230 C CA . HIS A 1 104 ? 11.229 0.588 -2.849 1.00 0.00 104 HIS A CA 14
ATOM 24231 C C . HIS A 1 104 ? 11.365 1.595 -3.994 1.00 0.00 104 HIS A C 14
ATOM 24232 O O . HIS A 1 104 ? 11.903 1.269 -5.051 1.00 0.00 104 HIS A O 14
ATOM 24246 N N . GLN A 1 105 ? 10.869 2.797 -3.743 1.00 0.00 105 GLN A N 14
ATOM 24247 C CA . GLN A 1 105 ? 10.928 3.853 -4.740 1.00 0.00 105 GLN A CA 14
ATOM 24248 C C . GLN A 1 105 ? 12.227 4.649 -4.593 1.00 0.00 105 GLN A C 14
ATOM 24249 O O . GLN A 1 105 ? 12.227 5.746 -4.037 1.00 0.00 105 GLN A O 14
ATOM 24263 N N . LEU A 1 106 ? 13.301 4.065 -5.102 1.00 0.00 106 LEU A N 14
ATOM 24264 C CA . LEU A 1 106 ? 14.604 4.705 -5.035 1.00 0.00 106 LEU A CA 14
ATOM 24265 C C . LEU A 1 106 ? 14.698 5.775 -6.124 1.00 0.00 106 LEU A C 14
ATOM 24266 O O . LEU A 1 106 ? 13.947 5.742 -7.098 1.00 0.00 106 LEU A O 14
ATOM 24282 N N . SER A 1 107 ? 15.626 6.699 -5.923 1.00 0.00 107 SER A N 14
ATOM 24283 C CA . SER A 1 107 ? 15.828 7.777 -6.876 1.00 0.00 107 SER A CA 14
ATOM 24284 C C . SER A 1 107 ? 17.004 8.651 -6.437 1.00 0.00 107 SER A C 14
ATOM 24285 O O . SER A 1 107 ? 17.324 8.717 -5.251 1.00 0.00 107 SER A O 14
ATOM 24293 N N . SER A 1 108 ? 17.616 9.300 -7.416 1.00 0.00 108 SER A N 14
ATOM 24294 C CA . SER A 1 108 ? 18.750 10.167 -7.145 1.00 0.00 108 SER A CA 14
ATOM 24295 C C . SER A 1 108 ? 18.296 11.386 -6.338 1.00 0.00 108 SER A C 14
ATOM 24296 O O . SER A 1 108 ? 17.482 12.178 -6.810 1.00 0.00 108 SER A O 14
ATOM 24304 N N . HIS A 1 109 ? 18.843 11.497 -5.137 1.00 0.00 109 HIS A N 14
ATOM 24305 C CA . HIS A 1 109 ? 18.504 12.605 -4.260 1.00 0.00 109 HIS A CA 14
ATOM 24306 C C . HIS A 1 109 ? 19.723 13.514 -4.087 1.00 0.00 109 HIS A C 14
ATOM 24307 O O . HIS A 1 109 ? 20.838 13.138 -4.447 1.00 0.00 109 HIS A O 14
ATOM 24321 N N . SER A 1 110 ? 19.469 14.692 -3.537 1.00 0.00 110 SER A N 14
ATOM 24322 C CA . SER A 1 110 ? 20.532 15.657 -3.312 1.00 0.00 110 SER A CA 14
ATOM 24323 C C . SER A 1 110 ? 19.986 16.871 -2.557 1.00 0.00 110 SER A C 14
ATOM 24324 O O . SER A 1 110 ? 19.501 17.821 -3.170 1.00 0.00 110 SER A O 14
ATOM 24332 N N . ARG A 1 111 ? 20.082 16.799 -1.237 1.00 0.00 111 ARG A N 14
ATOM 24333 C CA . ARG A 1 111 ? 19.603 17.880 -0.392 1.00 0.00 111 ARG A CA 14
ATOM 24334 C C . ARG A 1 111 ? 20.779 18.715 0.118 1.00 0.00 111 ARG A C 14
ATOM 24335 O O . ARG A 1 111 ? 21.549 18.259 0.961 1.00 0.00 111 ARG A O 14
ATOM 24356 N N . SER A 1 112 ? 20.880 19.924 -0.416 1.00 0.00 112 SER A N 14
ATOM 24357 C CA . SER A 1 112 ? 21.949 20.827 -0.025 1.00 0.00 112 SER A CA 14
ATOM 24358 C C . SER A 1 112 ? 21.396 21.934 0.875 1.00 0.00 112 SER A C 14
ATOM 24359 O O . SER A 1 112 ? 20.224 22.295 0.773 1.00 0.00 112 SER A O 14
ATOM 24367 N N . GLY A 1 113 ? 22.265 22.443 1.736 1.00 0.00 113 GLY A N 14
ATOM 24368 C CA . GLY A 1 113 ? 21.878 23.501 2.653 1.00 0.00 113 GLY A CA 14
ATOM 24369 C C . GLY A 1 113 ? 22.344 23.190 4.077 1.00 0.00 113 GLY A C 14
ATOM 24370 O O . GLY A 1 113 ? 22.517 22.026 4.437 1.00 0.00 113 GLY A O 14
ATOM 24374 N N . PRO A 1 114 ? 22.538 24.278 4.869 1.00 0.00 114 PRO A N 14
ATOM 24375 C CA . PRO A 1 114 ? 22.979 24.133 6.245 1.00 0.00 114 PRO A CA 14
ATOM 24376 C C . PRO A 1 114 ? 21.838 23.643 7.139 1.00 0.00 114 PRO A C 14
ATOM 24377 O O . PRO A 1 114 ? 20.700 23.522 6.687 1.00 0.00 114 PRO A O 14
ATOM 24388 N N . SER A 1 115 ? 22.181 23.375 8.390 1.00 0.00 115 SER A N 14
ATOM 24389 C CA . SER A 1 115 ? 21.200 22.901 9.351 1.00 0.00 115 SER A CA 14
ATOM 24390 C C . SER A 1 115 ? 21.846 22.753 10.729 1.00 0.00 115 SER A C 14
ATOM 24391 O O . SER A 1 115 ? 21.453 23.428 11.679 1.00 0.00 115 SER A O 14
ATOM 24399 N N . SER A 1 116 ? 22.827 21.864 10.795 1.00 0.00 116 SER A N 14
ATOM 24400 C CA . SER A 1 116 ? 23.531 21.618 12.042 1.00 0.00 116 SER A CA 14
ATOM 24401 C C . SER A 1 116 ? 22.545 21.162 13.119 1.00 0.00 116 SER A C 14
ATOM 24402 O O . SER A 1 116 ? 21.940 21.988 13.801 1.00 0.00 116 SER A O 14
ATOM 24410 N N . GLY A 1 117 ? 22.414 19.849 13.239 1.00 0.00 117 GLY A N 14
ATOM 24411 C CA . GLY A 1 117 ? 21.512 19.273 14.221 1.00 0.00 117 GLY A CA 14
ATOM 24412 C C . GLY A 1 117 ? 22.189 19.164 15.589 1.00 0.00 117 GLY A C 14
ATOM 24413 O O . GLY A 1 117 ? 22.880 18.185 15.868 1.00 0.00 117 GLY A O 14
ATOM 24417 N N . GLY A 1 1 ? -24.306 8.655 -14.227 1.00 0.00 1 GLY A N 15
ATOM 24418 C CA . GLY A 1 1 ? -25.431 8.092 -14.954 1.00 0.00 1 GLY A CA 15
ATOM 24419 C C . GLY A 1 1 ? -26.167 7.053 -14.106 1.00 0.00 1 GLY A C 15
ATOM 24420 O O . GLY A 1 1 ? -26.609 7.351 -12.998 1.00 0.00 1 GLY A O 15
ATOM 24424 N N . SER A 1 2 ? -26.276 5.854 -14.660 1.00 0.00 2 SER A N 15
ATOM 24425 C CA . SER A 1 2 ? -26.950 4.769 -13.969 1.00 0.00 2 SER A CA 15
ATOM 24426 C C . SER A 1 2 ? -26.116 3.490 -14.062 1.00 0.00 2 SER A C 15
ATOM 24427 O O . SER A 1 2 ? -26.277 2.705 -14.996 1.00 0.00 2 SER A O 15
ATOM 24435 N N . SER A 1 3 ? -25.241 3.319 -13.081 1.00 0.00 3 SER A N 15
ATOM 24436 C CA . SER A 1 3 ? -24.381 2.149 -13.041 1.00 0.00 3 SER A CA 15
ATOM 24437 C C . SER A 1 3 ? -23.804 1.972 -11.635 1.00 0.00 3 SER A C 15
ATOM 24438 O O . SER A 1 3 ? -23.338 2.933 -11.026 1.00 0.00 3 SER A O 15
ATOM 24446 N N . GLY A 1 4 ? -23.854 0.736 -11.160 1.00 0.00 4 GLY A N 15
ATOM 24447 C CA . GLY A 1 4 ? -23.343 0.421 -9.838 1.00 0.00 4 GLY A CA 15
ATOM 24448 C C . GLY A 1 4 ? -24.196 -0.655 -9.162 1.00 0.00 4 GLY A C 15
ATOM 24449 O O . GLY A 1 4 ? -25.423 -0.614 -9.233 1.00 0.00 4 GLY A O 15
ATOM 24453 N N . SER A 1 5 ? -23.512 -1.592 -8.522 1.00 0.00 5 SER A N 15
ATOM 24454 C CA . SER A 1 5 ? -24.192 -2.676 -7.834 1.00 0.00 5 SER A CA 15
ATOM 24455 C C . SER A 1 5 ? -23.377 -3.115 -6.615 1.00 0.00 5 SER A C 15
ATOM 24456 O O . SER A 1 5 ? -22.212 -3.488 -6.745 1.00 0.00 5 SER A O 15
ATOM 24464 N N . SER A 1 6 ? -24.022 -3.057 -5.460 1.00 0.00 6 SER A N 15
ATOM 24465 C CA . SER A 1 6 ? -23.371 -3.444 -4.219 1.00 0.00 6 SER A CA 15
ATOM 24466 C C . SER A 1 6 ? -23.613 -4.929 -3.943 1.00 0.00 6 SER A C 15
ATOM 24467 O O . SER A 1 6 ? -24.567 -5.289 -3.256 1.00 0.00 6 SER A O 15
ATOM 24475 N N . GLY A 1 7 ? -22.732 -5.752 -4.493 1.00 0.00 7 GLY A N 15
ATOM 24476 C CA . GLY A 1 7 ? -22.837 -7.190 -4.315 1.00 0.00 7 GLY A CA 15
ATOM 24477 C C . GLY A 1 7 ? -22.074 -7.645 -3.069 1.00 0.00 7 GLY A C 15
ATOM 24478 O O . GLY A 1 7 ? -21.041 -7.072 -2.725 1.00 0.00 7 GLY A O 15
ATOM 24482 N N . GLY A 1 8 ? -22.611 -8.672 -2.428 1.00 0.00 8 GLY A N 15
ATOM 24483 C CA . GLY A 1 8 ? -21.994 -9.211 -1.228 1.00 0.00 8 GLY A CA 15
ATOM 24484 C C . GLY A 1 8 ? -21.763 -10.718 -1.360 1.00 0.00 8 GLY A C 15
ATOM 24485 O O . GLY A 1 8 ? -22.634 -11.444 -1.837 1.00 0.00 8 GLY A O 15
ATOM 24489 N N . GLU A 1 9 ? -20.585 -11.144 -0.927 1.00 0.00 9 GLU A N 15
ATOM 24490 C CA . GLU A 1 9 ? -20.229 -12.551 -0.991 1.00 0.00 9 GLU A CA 15
ATOM 24491 C C . GLU A 1 9 ? -18.862 -12.783 -0.343 1.00 0.00 9 GLU A C 15
ATOM 24492 O O . GLU A 1 9 ? -18.148 -11.830 -0.035 1.00 0.00 9 GLU A O 15
ATOM 24504 N N . ARG A 1 10 ? -18.539 -14.054 -0.156 1.00 0.00 10 ARG A N 15
ATOM 24505 C CA . ARG A 1 10 ? -17.271 -14.423 0.449 1.00 0.00 10 ARG A CA 15
ATOM 24506 C C . ARG A 1 10 ? -16.193 -14.570 -0.627 1.00 0.00 10 ARG A C 15
ATOM 24507 O O . ARG A 1 10 ? -16.061 -15.628 -1.239 1.00 0.00 10 ARG A O 15
ATOM 24528 N N . ARG A 1 11 ? -15.448 -13.491 -0.824 1.00 0.00 11 ARG A N 15
ATOM 24529 C CA . ARG A 1 11 ? -14.385 -13.487 -1.815 1.00 0.00 11 ARG A CA 15
ATOM 24530 C C . ARG A 1 11 ? -13.281 -12.511 -1.404 1.00 0.00 11 ARG A C 15
ATOM 24531 O O . ARG A 1 11 ? -13.532 -11.318 -1.240 1.00 0.00 11 ARG A O 15
ATOM 24552 N N . LYS A 1 12 ? -12.082 -13.054 -1.250 1.00 0.00 12 LYS A N 15
ATOM 24553 C CA . LYS A 1 12 ? -10.939 -12.246 -0.862 1.00 0.00 12 LYS A CA 15
ATOM 24554 C C . LYS A 1 12 ? -10.655 -11.213 -1.954 1.00 0.00 12 LYS A C 15
ATOM 24555 O O . LYS A 1 12 ? -11.121 -11.355 -3.084 1.00 0.00 12 LYS A O 15
ATOM 24574 N N . ASP A 1 13 ? -9.893 -10.196 -1.579 1.00 0.00 13 ASP A N 15
ATOM 24575 C CA . ASP A 1 13 ? -9.542 -9.139 -2.513 1.00 0.00 13 ASP A CA 15
ATOM 24576 C C . ASP A 1 13 ? -8.032 -9.160 -2.755 1.00 0.00 13 ASP A C 15
ATOM 24577 O O . ASP A 1 13 ? -7.399 -8.109 -2.846 1.00 0.00 13 ASP A O 15
ATOM 24586 N N . ARG A 1 14 ? -7.497 -10.368 -2.853 1.00 0.00 14 ARG A N 15
ATOM 24587 C CA . ARG A 1 14 ? -6.073 -10.540 -3.084 1.00 0.00 14 ARG A CA 15
ATOM 24588 C C . ARG A 1 14 ? -5.294 -10.311 -1.787 1.00 0.00 14 ARG A C 15
ATOM 24589 O O . ARG A 1 14 ? -4.923 -9.181 -1.473 1.00 0.00 14 ARG A O 15
ATOM 24610 N N . PRO A 1 15 ? -5.063 -11.430 -1.049 1.00 0.00 15 PRO A N 15
ATOM 24611 C CA . PRO A 1 15 ? -4.335 -11.362 0.206 1.00 0.00 15 PRO A CA 15
ATOM 24612 C C . PRO A 1 15 ? -2.837 -11.172 -0.038 1.00 0.00 15 PRO A C 15
ATOM 24613 O O . PRO A 1 15 ? -2.089 -10.855 0.885 1.00 0.00 15 PRO A O 15
ATOM 24624 N N . TYR A 1 16 ? -2.443 -11.375 -1.287 1.00 0.00 16 TYR A N 15
ATOM 24625 C CA . TYR A 1 16 ? -1.047 -11.230 -1.665 1.00 0.00 16 TYR A CA 15
ATOM 24626 C C . TYR A 1 16 ? -0.474 -9.909 -1.148 1.00 0.00 16 TYR A C 15
ATOM 24627 O O . TYR A 1 16 ? 0.709 -9.827 -0.820 1.00 0.00 16 TYR A O 15
ATOM 24645 N N . VAL A 1 17 ? -1.339 -8.907 -1.091 1.00 0.00 17 VAL A N 15
ATOM 24646 C CA . VAL A 1 17 ? -0.934 -7.594 -0.619 1.00 0.00 17 VAL A CA 15
ATOM 24647 C C . VAL A 1 17 ? -2.041 -7.007 0.258 1.00 0.00 17 VAL A C 15
ATOM 24648 O O . VAL A 1 17 ? -3.224 -7.206 -0.014 1.00 0.00 17 VAL A O 15
ATOM 24661 N N . GLU A 1 18 ? -1.618 -6.294 1.292 1.00 0.00 18 GLU A N 15
ATOM 24662 C CA . GLU A 1 18 ? -2.560 -5.677 2.210 1.00 0.00 18 GLU A CA 15
ATOM 24663 C C . GLU A 1 18 ? -3.706 -5.024 1.436 1.00 0.00 18 GLU A C 15
ATOM 24664 O O . GLU A 1 18 ? -3.520 -3.985 0.803 1.00 0.00 18 GLU A O 15
ATOM 24676 N N . GLU A 1 19 ? -4.867 -5.659 1.511 1.00 0.00 19 GLU A N 15
ATOM 24677 C CA . GLU A 1 19 ? -6.043 -5.152 0.825 1.00 0.00 19 GLU A CA 15
ATOM 24678 C C . GLU A 1 19 ? -6.085 -3.624 0.902 1.00 0.00 19 GLU A C 15
ATOM 24679 O O . GLU A 1 19 ? -5.490 -3.028 1.798 1.00 0.00 19 GLU A O 15
ATOM 24691 N N . PRO A 1 20 ? -6.814 -3.020 -0.074 1.00 0.00 20 PRO A N 15
ATOM 24692 C CA . PRO A 1 20 ? -6.942 -1.573 -0.125 1.00 0.00 20 PRO A CA 15
ATOM 24693 C C . PRO A 1 20 ? -7.904 -1.070 0.953 1.00 0.00 20 PRO A C 15
ATOM 24694 O O . PRO A 1 20 ? -8.965 -1.654 1.166 1.00 0.00 20 PRO A O 15
ATOM 24705 N N . ARG A 1 21 ? -7.498 0.010 1.606 1.00 0.00 21 ARG A N 15
ATOM 24706 C CA . ARG A 1 21 ? -8.310 0.599 2.657 1.00 0.00 21 ARG A CA 15
ATOM 24707 C C . ARG A 1 21 ? -8.699 2.032 2.287 1.00 0.00 21 ARG A C 15
ATOM 24708 O O . ARG A 1 21 ? -8.176 2.592 1.325 1.00 0.00 21 ARG A O 15
ATOM 24729 N N . HIS A 1 22 ? -9.614 2.583 3.071 1.00 0.00 22 HIS A N 15
ATOM 24730 C CA . HIS A 1 22 ? -10.079 3.940 2.838 1.00 0.00 22 HIS A CA 15
ATOM 24731 C C . HIS A 1 22 ? -9.716 4.820 4.036 1.00 0.00 22 HIS A C 15
ATOM 24732 O O . HIS A 1 22 ? -10.197 4.593 5.145 1.00 0.00 22 HIS A O 15
ATOM 24746 N N . VAL A 1 23 ? -8.871 5.805 3.772 1.00 0.00 23 VAL A N 15
ATOM 24747 C CA . VAL A 1 23 ? -8.438 6.720 4.814 1.00 0.00 23 VAL A CA 15
ATOM 24748 C C . VAL A 1 23 ? -9.078 8.090 4.583 1.00 0.00 23 VAL A C 15
ATOM 24749 O O . VAL A 1 23 ? -8.849 8.720 3.551 1.00 0.00 23 VAL A O 15
ATOM 24762 N N . LYS A 1 24 ? -9.868 8.511 5.559 1.00 0.00 24 LYS A N 15
ATOM 24763 C CA . LYS A 1 24 ? -10.543 9.795 5.475 1.00 0.00 24 LYS A CA 15
ATOM 24764 C C . LYS A 1 24 ? -9.556 10.910 5.827 1.00 0.00 24 LYS A C 15
ATOM 24765 O O . LYS A 1 24 ? -8.558 10.669 6.505 1.00 0.00 24 LYS A O 15
ATOM 24784 N N . VAL A 1 25 ? -9.868 12.106 5.349 1.00 0.00 25 VAL A N 15
ATOM 24785 C CA . VAL A 1 25 ? -9.020 13.258 5.605 1.00 0.00 25 VAL A CA 15
ATOM 24786 C C . VAL A 1 25 ? -9.892 14.444 6.022 1.00 0.00 25 VAL A C 15
ATOM 24787 O O . VAL A 1 25 ? -10.923 14.709 5.406 1.00 0.00 25 VAL A O 15
ATOM 24800 N N . GLN A 1 26 ? -9.446 15.126 7.067 1.00 0.00 26 GLN A N 15
ATOM 24801 C CA . GLN A 1 26 ? -10.172 16.278 7.574 1.00 0.00 26 GLN A CA 15
ATOM 24802 C C . GLN A 1 26 ? -9.412 17.567 7.257 1.00 0.00 26 GLN A C 15
ATOM 24803 O O . GLN A 1 26 ? -8.899 18.228 8.158 1.00 0.00 26 GLN A O 15
ATOM 24817 N N . LYS A 1 27 ? -9.364 17.887 5.972 1.00 0.00 27 LYS A N 15
ATOM 24818 C CA . LYS A 1 27 ? -8.675 19.085 5.524 1.00 0.00 27 LYS A CA 15
ATOM 24819 C C . LYS A 1 27 ? -9.249 20.301 6.254 1.00 0.00 27 LYS A C 15
ATOM 24820 O O . LYS A 1 27 ? -8.653 20.792 7.212 1.00 0.00 27 LYS A O 15
ATOM 24839 N N . GLY A 1 28 ? -10.398 20.752 5.774 1.00 0.00 28 GLY A N 15
ATOM 24840 C CA . GLY A 1 28 ? -11.059 21.901 6.370 1.00 0.00 28 GLY A CA 15
ATOM 24841 C C . GLY A 1 28 ? -10.351 23.201 5.984 1.00 0.00 28 GLY A C 15
ATOM 24842 O O . GLY A 1 28 ? -10.014 24.008 6.849 1.00 0.00 28 GLY A O 15
ATOM 24846 N N . SER A 1 29 ? -10.146 23.363 4.686 1.00 0.00 29 SER A N 15
ATOM 24847 C CA . SER A 1 29 ? -9.484 24.552 4.175 1.00 0.00 29 SER A CA 15
ATOM 24848 C C . SER A 1 29 ? -8.015 24.557 4.604 1.00 0.00 29 SER A C 15
ATOM 24849 O O . SER A 1 29 ? -7.522 25.553 5.132 1.00 0.00 29 SER A O 15
ATOM 24857 N N . GLU A 1 30 ? -7.356 23.434 4.360 1.00 0.00 30 GLU A N 15
ATOM 24858 C CA . GLU A 1 30 ? -5.954 23.297 4.714 1.00 0.00 30 GLU A CA 15
ATOM 24859 C C . GLU A 1 30 ? -5.238 22.393 3.707 1.00 0.00 30 GLU A C 15
ATOM 24860 O O . GLU A 1 30 ? -5.881 21.649 2.969 1.00 0.00 30 GLU A O 15
ATOM 24872 N N . PRO A 1 31 ? -3.882 22.491 3.710 1.00 0.00 31 PRO A N 15
ATOM 24873 C CA . PRO A 1 31 ? -3.072 21.692 2.807 1.00 0.00 31 PRO A CA 15
ATOM 24874 C C . PRO A 1 31 ? -3.002 20.237 3.274 1.00 0.00 31 PRO A C 15
ATOM 24875 O O . PRO A 1 31 ? -3.508 19.900 4.344 1.00 0.00 31 PRO A O 15
ATOM 24886 N N . LEU A 1 32 ? -2.372 19.413 2.450 1.00 0.00 32 LEU A N 15
ATOM 24887 C CA . LEU A 1 32 ? -2.230 18.002 2.765 1.00 0.00 32 LEU A CA 15
ATOM 24888 C C . LEU A 1 32 ? -0.812 17.738 3.277 1.00 0.00 32 LEU A C 15
ATOM 24889 O O . LEU A 1 32 ? -0.628 17.053 4.281 1.00 0.00 32 LEU A O 15
ATOM 24905 N N . GLY A 1 33 ? 0.154 18.297 2.562 1.00 0.00 33 GLY A N 15
ATOM 24906 C CA . GLY A 1 33 ? 1.549 18.130 2.931 1.00 0.00 33 GLY A CA 15
ATOM 24907 C C . GLY A 1 33 ? 1.997 16.680 2.742 1.00 0.00 33 GLY A C 15
ATOM 24908 O O . GLY A 1 33 ? 2.328 15.997 3.711 1.00 0.00 33 GLY A O 15
ATOM 24912 N N . ILE A 1 34 ? 1.994 16.251 1.488 1.00 0.00 34 ILE A N 15
ATOM 24913 C CA . ILE A 1 34 ? 2.396 14.894 1.160 1.00 0.00 34 ILE A CA 15
ATOM 24914 C C . ILE A 1 34 ? 3.147 14.897 -0.173 1.00 0.00 34 ILE A C 15
ATOM 24915 O O . ILE A 1 34 ? 2.952 15.790 -0.997 1.00 0.00 34 ILE A O 15
ATOM 24931 N N . SER A 1 35 ? 3.988 13.889 -0.345 1.00 0.00 35 SER A N 15
ATOM 24932 C CA . SER A 1 35 ? 4.769 13.764 -1.564 1.00 0.00 35 SER A CA 15
ATOM 24933 C C . SER A 1 35 ? 4.339 12.514 -2.335 1.00 0.00 35 SER A C 15
ATOM 24934 O O . SER A 1 35 ? 3.975 11.504 -1.734 1.00 0.00 35 SER A O 15
ATOM 24942 N N . ILE A 1 36 ? 4.395 12.623 -3.654 1.00 0.00 36 ILE A N 15
ATOM 24943 C CA . ILE A 1 36 ? 4.016 11.514 -4.513 1.00 0.00 36 ILE A CA 15
ATOM 24944 C C . ILE A 1 36 ? 5.010 11.410 -5.672 1.00 0.00 36 ILE A C 15
ATOM 24945 O O . ILE A 1 36 ? 5.626 12.402 -6.057 1.00 0.00 36 ILE A O 15
ATOM 24961 N N . VAL A 1 37 ? 5.135 10.199 -6.195 1.00 0.00 37 VAL A N 15
ATOM 24962 C CA . VAL A 1 37 ? 6.044 9.952 -7.301 1.00 0.00 37 VAL A CA 15
ATOM 24963 C C . VAL A 1 37 ? 5.395 8.970 -8.279 1.00 0.00 37 VAL A C 15
ATOM 24964 O O . VAL A 1 37 ? 4.611 8.113 -7.875 1.00 0.00 37 VAL A O 15
ATOM 24977 N N . SER A 1 38 ? 5.745 9.129 -9.547 1.00 0.00 38 SER A N 15
ATOM 24978 C CA . SER A 1 38 ? 5.206 8.268 -10.586 1.00 0.00 38 SER A CA 15
ATOM 24979 C C . SER A 1 38 ? 6.221 7.181 -10.944 1.00 0.00 38 SER A C 15
ATOM 24980 O O . SER A 1 38 ? 7.428 7.415 -10.899 1.00 0.00 38 SER A O 15
ATOM 24988 N N . GLY A 1 39 ? 5.696 6.015 -11.291 1.00 0.00 39 GLY A N 15
ATOM 24989 C CA . GLY A 1 39 ? 6.541 4.892 -11.656 1.00 0.00 39 GLY A CA 15
ATOM 24990 C C . GLY A 1 39 ? 6.419 4.576 -13.148 1.00 0.00 39 GLY A C 15
ATOM 24991 O O . GLY A 1 39 ? 5.850 3.552 -13.525 1.00 0.00 39 GLY A O 15
ATOM 24995 N N . GLU A 1 40 ? 6.961 5.474 -13.957 1.00 0.00 40 GLU A N 15
ATOM 24996 C CA . GLU A 1 40 ? 6.920 5.303 -15.400 1.00 0.00 40 GLU A CA 15
ATOM 24997 C C . GLU A 1 40 ? 5.472 5.175 -15.878 1.00 0.00 40 GLU A C 15
ATOM 24998 O O . GLU A 1 40 ? 4.972 4.067 -16.064 1.00 0.00 40 GLU A O 15
ATOM 25010 N N . LYS A 1 41 ? 4.840 6.325 -16.063 1.00 0.00 41 LYS A N 15
ATOM 25011 C CA . LYS A 1 41 ? 3.460 6.355 -16.516 1.00 0.00 41 LYS A CA 15
ATOM 25012 C C . LYS A 1 41 ? 2.672 5.249 -15.812 1.00 0.00 41 LYS A C 15
ATOM 25013 O O . LYS A 1 41 ? 1.781 4.642 -16.405 1.00 0.00 41 LYS A O 15
ATOM 25032 N N . GLY A 1 42 ? 3.029 5.019 -14.557 1.00 0.00 42 GLY A N 15
ATOM 25033 C CA . GLY A 1 42 ? 2.367 3.995 -13.766 1.00 0.00 42 GLY A CA 15
ATOM 25034 C C . GLY A 1 42 ? 1.484 4.623 -12.685 1.00 0.00 42 GLY A C 15
ATOM 25035 O O . GLY A 1 42 ? 0.959 5.720 -12.868 1.00 0.00 42 GLY A O 15
ATOM 25039 N N . GLY A 1 43 ? 1.349 3.900 -11.583 1.00 0.00 43 GLY A N 15
ATOM 25040 C CA . GLY A 1 43 ? 0.539 4.373 -10.473 1.00 0.00 43 GLY A CA 15
ATOM 25041 C C . GLY A 1 43 ? 1.237 5.516 -9.733 1.00 0.00 43 GLY A C 15
ATOM 25042 O O . GLY A 1 43 ? 2.140 6.151 -10.275 1.00 0.00 43 GLY A O 15
ATOM 25046 N N . ILE A 1 44 ? 0.791 5.743 -8.506 1.00 0.00 44 ILE A N 15
ATOM 25047 C CA . ILE A 1 44 ? 1.361 6.798 -7.686 1.00 0.00 44 ILE A CA 15
ATOM 25048 C C . ILE A 1 44 ? 1.739 6.227 -6.318 1.00 0.00 44 ILE A C 15
ATOM 25049 O O . ILE A 1 44 ? 0.970 5.475 -5.721 1.00 0.00 44 ILE A O 15
ATOM 25065 N N . TYR A 1 45 ? 2.924 6.606 -5.861 1.00 0.00 45 TYR A N 15
ATOM 25066 C CA . TYR A 1 45 ? 3.413 6.141 -4.574 1.00 0.00 45 TYR A CA 15
ATOM 25067 C C . TYR A 1 45 ? 3.845 7.316 -3.694 1.00 0.00 45 TYR A C 15
ATOM 25068 O O . TYR A 1 45 ? 4.555 8.210 -4.152 1.00 0.00 45 TYR A O 15
ATOM 25086 N N . VAL A 1 46 ? 3.398 7.276 -2.447 1.00 0.00 46 VAL A N 15
ATOM 25087 C CA . VAL A 1 46 ? 3.729 8.327 -1.500 1.00 0.00 46 VAL A CA 15
ATOM 25088 C C . VAL A 1 46 ? 5.247 8.384 -1.319 1.00 0.00 46 VAL A C 15
ATOM 25089 O O . VAL A 1 46 ? 5.884 7.364 -1.061 1.00 0.00 46 VAL A O 15
ATOM 25102 N N . SER A 1 47 ? 5.784 9.587 -1.461 1.00 0.00 47 SER A N 15
ATOM 25103 C CA . SER A 1 47 ? 7.215 9.791 -1.317 1.00 0.00 47 SER A CA 15
ATOM 25104 C C . SER A 1 47 ? 7.521 10.406 0.050 1.00 0.00 47 SER A C 15
ATOM 25105 O O . SER A 1 47 ? 8.678 10.465 0.464 1.00 0.00 47 SER A O 15
ATOM 25113 N N . LYS A 1 48 ? 6.463 10.848 0.714 1.00 0.00 48 LYS A N 15
ATOM 25114 C CA . LYS A 1 48 ? 6.604 11.457 2.026 1.00 0.00 48 LYS A CA 15
ATOM 25115 C C . LYS A 1 48 ? 5.237 11.951 2.504 1.00 0.00 48 LYS A C 15
ATOM 25116 O O . LYS A 1 48 ? 4.259 11.901 1.758 1.00 0.00 48 LYS A O 15
ATOM 25135 N N . VAL A 1 49 ? 5.211 12.417 3.744 1.00 0.00 49 VAL A N 15
ATOM 25136 C CA . VAL A 1 49 ? 3.980 12.919 4.330 1.00 0.00 49 VAL A CA 15
ATOM 25137 C C . VAL A 1 49 ? 4.319 13.900 5.454 1.00 0.00 49 VAL A C 15
ATOM 25138 O O . VAL A 1 49 ? 4.651 13.488 6.564 1.00 0.00 49 VAL A O 15
ATOM 25151 N N . THR A 1 50 ? 4.223 15.181 5.127 1.00 0.00 50 THR A N 15
ATOM 25152 C CA . THR A 1 50 ? 4.515 16.224 6.095 1.00 0.00 50 THR A CA 15
ATOM 25153 C C . THR A 1 50 ? 3.920 15.868 7.459 1.00 0.00 50 THR A C 15
ATOM 25154 O O . THR A 1 50 ? 2.898 15.187 7.535 1.00 0.00 50 THR A O 15
ATOM 25165 N N . VAL A 1 51 ? 4.583 16.345 8.501 1.00 0.00 51 VAL A N 15
ATOM 25166 C CA . VAL A 1 51 ? 4.133 16.086 9.858 1.00 0.00 51 VAL A CA 15
ATOM 25167 C C . VAL A 1 51 ? 3.346 17.295 10.369 1.00 0.00 51 VAL A C 15
ATOM 25168 O O . VAL A 1 51 ? 3.739 18.437 10.140 1.00 0.00 51 VAL A O 15
ATOM 25181 N N . GLY A 1 52 ? 2.250 17.001 11.053 1.00 0.00 52 GLY A N 15
ATOM 25182 C CA . GLY A 1 52 ? 1.405 18.049 11.599 1.00 0.00 52 GLY A CA 15
ATOM 25183 C C . GLY A 1 52 ? 0.361 18.500 10.575 1.00 0.00 52 GLY A C 15
ATOM 25184 O O . GLY A 1 52 ? -0.658 19.085 10.939 1.00 0.00 52 GLY A O 15
ATOM 25188 N N . SER A 1 53 ? 0.651 18.211 9.315 1.00 0.00 53 SER A N 15
ATOM 25189 C CA . SER A 1 53 ? -0.250 18.580 8.236 1.00 0.00 53 SER A CA 15
ATOM 25190 C C . SER A 1 53 ? -1.441 17.619 8.198 1.00 0.00 53 SER A C 15
ATOM 25191 O O . SER A 1 53 ? -1.393 16.542 8.789 1.00 0.00 53 SER A O 15
ATOM 25199 N N . ILE A 1 54 ? -2.481 18.045 7.495 1.00 0.00 54 ILE A N 15
ATOM 25200 C CA . ILE A 1 54 ? -3.681 17.236 7.372 1.00 0.00 54 ILE A CA 15
ATOM 25201 C C . ILE A 1 54 ? -3.287 15.768 7.194 1.00 0.00 54 ILE A C 15
ATOM 25202 O O . ILE A 1 54 ? -3.684 14.915 7.986 1.00 0.00 54 ILE A O 15
ATOM 25218 N N . ALA A 1 55 ? -2.510 15.520 6.150 1.00 0.00 55 ALA A N 15
ATOM 25219 C CA . ALA A 1 55 ? -2.057 14.170 5.859 1.00 0.00 55 ALA A CA 15
ATOM 25220 C C . ALA A 1 55 ? -1.733 13.451 7.170 1.00 0.00 55 ALA A C 15
ATOM 25221 O O . ALA A 1 55 ? -2.428 12.513 7.556 1.00 0.00 55 ALA A O 15
ATOM 25228 N N . HIS A 1 56 ? -0.676 13.919 7.819 1.00 0.00 56 HIS A N 15
ATOM 25229 C CA . HIS A 1 56 ? -0.251 13.332 9.078 1.00 0.00 56 HIS A CA 15
ATOM 25230 C C . HIS A 1 56 ? -1.479 12.970 9.915 1.00 0.00 56 HIS A C 15
ATOM 25231 O O . HIS A 1 56 ? -1.600 11.842 10.390 1.00 0.00 56 HIS A O 15
ATOM 25245 N N . GLN A 1 57 ? -2.360 13.948 10.071 1.00 0.00 57 GLN A N 15
ATOM 25246 C CA . GLN A 1 57 ? -3.574 13.746 10.843 1.00 0.00 57 GLN A CA 15
ATOM 25247 C C . GLN A 1 57 ? -4.365 12.560 10.288 1.00 0.00 57 GLN A C 15
ATOM 25248 O O . GLN A 1 57 ? -4.834 11.712 11.046 1.00 0.00 57 GLN A O 15
ATOM 25262 N N . ALA A 1 58 ? -4.488 12.537 8.969 1.00 0.00 58 ALA A N 15
ATOM 25263 C CA . ALA A 1 58 ? -5.214 11.469 8.303 1.00 0.00 58 ALA A CA 15
ATOM 25264 C C . ALA A 1 58 ? -4.547 10.129 8.622 1.00 0.00 58 ALA A C 15
ATOM 25265 O O . ALA A 1 58 ? -5.223 9.109 8.745 1.00 0.00 58 ALA A O 15
ATOM 25272 N N . GLY A 1 59 ? -3.229 10.176 8.747 1.00 0.00 59 GLY A N 15
ATOM 25273 C CA . GLY A 1 59 ? -2.463 8.979 9.050 1.00 0.00 59 GLY A CA 15
ATOM 25274 C C . GLY A 1 59 ? -1.847 8.386 7.780 1.00 0.00 59 GLY A C 15
ATOM 25275 O O . GLY A 1 59 ? -1.874 7.173 7.581 1.00 0.00 59 GLY A O 15
ATOM 25279 N N . LEU A 1 60 ? -1.307 9.270 6.954 1.00 0.00 60 LEU A N 15
ATOM 25280 C CA . LEU A 1 60 ? -0.686 8.850 5.710 1.00 0.00 60 LEU A CA 15
ATOM 25281 C C . LEU A 1 60 ? 0.774 8.477 5.974 1.00 0.00 60 LEU A C 15
ATOM 25282 O O . LEU A 1 60 ? 1.403 9.020 6.881 1.00 0.00 60 LEU A O 15
ATOM 25298 N N . GLU A 1 61 ? 1.270 7.552 5.166 1.00 0.00 61 GLU A N 15
ATOM 25299 C CA . GLU A 1 61 ? 2.645 7.099 5.301 1.00 0.00 61 GLU A CA 15
ATOM 25300 C C . GLU A 1 61 ? 3.230 6.762 3.928 1.00 0.00 61 GLU A C 15
ATOM 25301 O O . GLU A 1 61 ? 2.496 6.650 2.947 1.00 0.00 61 GLU A O 15
ATOM 25313 N N . TYR A 1 62 ? 4.545 6.609 3.902 1.00 0.00 62 TYR A N 15
ATOM 25314 C CA . TYR A 1 62 ? 5.237 6.287 2.666 1.00 0.00 62 TYR A CA 15
ATOM 25315 C C . TYR A 1 62 ? 5.080 4.804 2.320 1.00 0.00 62 TYR A C 15
ATOM 25316 O O . TYR A 1 62 ? 4.870 3.976 3.205 1.00 0.00 62 TYR A O 15
ATOM 25334 N N . GLY A 1 63 ? 5.189 4.515 1.032 1.00 0.00 63 GLY A N 15
ATOM 25335 C CA . GLY A 1 63 ? 5.062 3.148 0.558 1.00 0.00 63 GLY A CA 15
ATOM 25336 C C . GLY A 1 63 ? 3.601 2.806 0.256 1.00 0.00 63 GLY A C 15
ATOM 25337 O O . GLY A 1 63 ? 3.321 1.877 -0.501 1.00 0.00 63 GLY A O 15
ATOM 25341 N N . ASP A 1 64 ? 2.709 3.574 0.864 1.00 0.00 64 ASP A N 15
ATOM 25342 C CA . ASP A 1 64 ? 1.284 3.364 0.670 1.00 0.00 64 ASP A CA 15
ATOM 25343 C C . ASP A 1 64 ? 0.895 3.812 -0.740 1.00 0.00 64 ASP A C 15
ATOM 25344 O O . ASP A 1 64 ? 0.687 4.999 -0.983 1.00 0.00 64 ASP A O 15
ATOM 25353 N N . GLN A 1 65 ? 0.808 2.837 -1.633 1.00 0.00 65 GLN A N 15
ATOM 25354 C CA . GLN A 1 65 ? 0.447 3.116 -3.013 1.00 0.00 65 GLN A CA 15
ATOM 25355 C C . GLN A 1 65 ? -0.991 3.630 -3.092 1.00 0.00 65 GLN A C 15
ATOM 25356 O O . GLN A 1 65 ? -1.923 2.948 -2.667 1.00 0.00 65 GLN A O 15
ATOM 25370 N N . LEU A 1 66 ? -1.128 4.829 -3.638 1.00 0.00 66 LEU A N 15
ATOM 25371 C CA . LEU A 1 66 ? -2.438 5.443 -3.778 1.00 0.00 66 LEU A CA 15
ATOM 25372 C C . LEU A 1 66 ? -3.149 4.845 -4.993 1.00 0.00 66 LEU A C 15
ATOM 25373 O O . LEU A 1 66 ? -2.591 4.809 -6.089 1.00 0.00 66 LEU A O 15
ATOM 25389 N N . LEU A 1 67 ? -4.372 4.390 -4.758 1.00 0.00 67 LEU A N 15
ATOM 25390 C CA . LEU A 1 67 ? -5.165 3.796 -5.820 1.00 0.00 67 LEU A CA 15
ATOM 25391 C C . LEU A 1 67 ? -6.184 4.820 -6.324 1.00 0.00 67 LEU A C 15
ATOM 25392 O O . LEU A 1 67 ? -6.169 5.190 -7.497 1.00 0.00 67 LEU A O 15
ATOM 25408 N N . GLU A 1 68 ? -7.045 5.248 -5.413 1.00 0.00 68 GLU A N 15
ATOM 25409 C CA . GLU A 1 68 ? -8.069 6.222 -5.751 1.00 0.00 68 GLU A CA 15
ATOM 25410 C C . GLU A 1 68 ? -8.105 7.339 -4.705 1.00 0.00 68 GLU A C 15
ATOM 25411 O O . GLU A 1 68 ? -7.887 7.091 -3.520 1.00 0.00 68 GLU A O 15
ATOM 25423 N N . PHE A 1 69 ? -8.382 8.544 -5.181 1.00 0.00 69 PHE A N 15
ATOM 25424 C CA . PHE A 1 69 ? -8.449 9.699 -4.302 1.00 0.00 69 PHE A CA 15
ATOM 25425 C C . PHE A 1 69 ? -9.843 10.329 -4.331 1.00 0.00 69 PHE A C 15
ATOM 25426 O O . PHE A 1 69 ? -10.242 10.917 -5.335 1.00 0.00 69 PHE A O 15
ATOM 25443 N N . ASN A 1 70 ? -10.546 10.184 -3.217 1.00 0.00 70 ASN A N 15
ATOM 25444 C CA . ASN A 1 70 ? -11.887 10.732 -3.102 1.00 0.00 70 ASN A CA 15
ATOM 25445 C C . ASN A 1 70 ? -12.707 10.323 -4.326 1.00 0.00 70 ASN A C 15
ATOM 25446 O O . ASN A 1 70 ? -13.682 10.987 -4.675 1.00 0.00 70 ASN A O 15
ATOM 25457 N N . GLY A 1 71 ? -12.283 9.231 -4.945 1.00 0.00 71 GLY A N 15
ATOM 25458 C CA . GLY A 1 71 ? -12.966 8.725 -6.124 1.00 0.00 71 GLY A CA 15
ATOM 25459 C C . GLY A 1 71 ? -12.060 8.795 -7.355 1.00 0.00 71 GLY A C 15
ATOM 25460 O O . GLY A 1 71 ? -12.135 7.938 -8.234 1.00 0.00 71 GLY A O 15
ATOM 25464 N N . ILE A 1 72 ? -11.226 9.824 -7.379 1.00 0.00 72 ILE A N 15
ATOM 25465 C CA . ILE A 1 72 ? -10.307 10.017 -8.488 1.00 0.00 72 ILE A CA 15
ATOM 25466 C C . ILE A 1 72 ? -9.403 8.789 -8.614 1.00 0.00 72 ILE A C 15
ATOM 25467 O O . ILE A 1 72 ? -8.629 8.487 -7.706 1.00 0.00 72 ILE A O 15
ATOM 25483 N N . ASN A 1 73 ? -9.529 8.114 -9.747 1.00 0.00 73 ASN A N 15
ATOM 25484 C CA . ASN A 1 73 ? -8.733 6.926 -10.004 1.00 0.00 73 ASN A CA 15
ATOM 25485 C C . ASN A 1 73 ? -7.289 7.339 -10.297 1.00 0.00 73 ASN A C 15
ATOM 25486 O O . ASN A 1 73 ? -6.944 7.636 -11.439 1.00 0.00 73 ASN A O 15
ATOM 25497 N N . LEU A 1 74 ? -6.484 7.344 -9.244 1.00 0.00 74 LEU A N 15
ATOM 25498 C CA . LEU A 1 74 ? -5.085 7.715 -9.374 1.00 0.00 74 LEU A CA 15
ATOM 25499 C C . LEU A 1 74 ? -4.408 6.789 -10.386 1.00 0.00 74 LEU A C 15
ATOM 25500 O O . LEU A 1 74 ? -3.594 7.234 -11.193 1.00 0.00 74 LEU A O 15
ATOM 25516 N N . ARG A 1 75 ? -4.769 5.516 -10.309 1.00 0.00 75 ARG A N 15
ATOM 25517 C CA . ARG A 1 75 ? -4.206 4.523 -11.207 1.00 0.00 75 ARG A CA 15
ATOM 25518 C C . ARG A 1 75 ? -4.096 5.091 -12.624 1.00 0.00 75 ARG A C 15
ATOM 25519 O O . ARG A 1 75 ? -5.070 5.611 -13.165 1.00 0.00 75 ARG A O 15
ATOM 25540 N N . SER A 1 76 ? -2.901 4.971 -13.184 1.00 0.00 76 SER A N 15
ATOM 25541 C CA . SER A 1 76 ? -2.651 5.466 -14.527 1.00 0.00 76 SER A CA 15
ATOM 25542 C C . SER A 1 76 ? -2.212 6.930 -14.472 1.00 0.00 76 SER A C 15
ATOM 25543 O O . SER A 1 76 ? -1.332 7.347 -15.224 1.00 0.00 76 SER A O 15
ATOM 25551 N N . ALA A 1 77 ? -2.845 7.672 -13.575 1.00 0.00 77 ALA A N 15
ATOM 25552 C CA . ALA A 1 77 ? -2.530 9.081 -13.412 1.00 0.00 77 ALA A CA 15
ATOM 25553 C C . ALA A 1 77 ? -1.014 9.251 -13.300 1.00 0.00 77 ALA A C 15
ATOM 25554 O O . ALA A 1 77 ? -0.276 8.267 -13.267 1.00 0.00 77 ALA A O 15
ATOM 25561 N N . THR A 1 78 ? -0.594 10.506 -13.244 1.00 0.00 78 THR A N 15
ATOM 25562 C CA . THR A 1 78 ? 0.821 10.817 -13.136 1.00 0.00 78 THR A CA 15
ATOM 25563 C C . THR A 1 78 ? 1.118 11.497 -11.798 1.00 0.00 78 THR A C 15
ATOM 25564 O O . THR A 1 78 ? 0.325 11.404 -10.862 1.00 0.00 78 THR A O 15
ATOM 25575 N N . GLU A 1 79 ? 2.261 12.164 -11.749 1.00 0.00 79 GLU A N 15
ATOM 25576 C CA . GLU A 1 79 ? 2.672 12.858 -10.541 1.00 0.00 79 GLU A CA 15
ATOM 25577 C C . GLU A 1 79 ? 2.107 14.280 -10.528 1.00 0.00 79 GLU A C 15
ATOM 25578 O O . GLU A 1 79 ? 1.695 14.778 -9.482 1.00 0.00 79 GLU A O 15
ATOM 25590 N N . GLN A 1 80 ? 2.107 14.893 -11.702 1.00 0.00 80 GLN A N 15
ATOM 25591 C CA . GLN A 1 80 ? 1.600 16.248 -11.839 1.00 0.00 80 GLN A CA 15
ATOM 25592 C C . GLN A 1 80 ? 0.101 16.286 -11.539 1.00 0.00 80 GLN A C 15
ATOM 25593 O O . GLN A 1 80 ? -0.384 17.217 -10.897 1.00 0.00 80 GLN A O 15
ATOM 25607 N N . GLN A 1 81 ? -0.593 15.263 -12.016 1.00 0.00 81 GLN A N 15
ATOM 25608 C CA . GLN A 1 81 ? -2.027 15.168 -11.806 1.00 0.00 81 GLN A CA 15
ATOM 25609 C C . GLN A 1 81 ? -2.330 14.852 -10.340 1.00 0.00 81 GLN A C 15
ATOM 25610 O O . GLN A 1 81 ? -3.260 15.410 -9.760 1.00 0.00 81 GLN A O 15
ATOM 25624 N N . ALA A 1 82 ? -1.526 13.958 -9.782 1.00 0.00 82 ALA A N 15
ATOM 25625 C CA . ALA A 1 82 ? -1.696 13.562 -8.395 1.00 0.00 82 ALA A CA 15
ATOM 25626 C C . ALA A 1 82 ? -1.386 14.753 -7.487 1.00 0.00 82 ALA A C 15
ATOM 25627 O O . ALA A 1 82 ? -2.061 14.964 -6.480 1.00 0.00 82 ALA A O 15
ATOM 25634 N N . ARG A 1 83 ? -0.364 15.502 -7.875 1.00 0.00 83 ARG A N 15
ATOM 25635 C CA . ARG A 1 83 ? 0.044 16.667 -7.109 1.00 0.00 83 ARG A CA 15
ATOM 25636 C C . ARG A 1 83 ? -1.050 17.737 -7.146 1.00 0.00 83 ARG A C 15
ATOM 25637 O O . ARG A 1 83 ? -0.983 18.724 -6.415 1.00 0.00 83 ARG A O 15
ATOM 25658 N N . LEU A 1 84 ? -2.032 17.504 -8.004 1.00 0.00 84 LEU A N 15
ATOM 25659 C CA . LEU A 1 84 ? -3.138 18.435 -8.146 1.00 0.00 84 LEU A CA 15
ATOM 25660 C C . LEU A 1 84 ? -4.349 17.903 -7.376 1.00 0.00 84 LEU A C 15
ATOM 25661 O O . LEU A 1 84 ? -4.899 18.595 -6.522 1.00 0.00 84 LEU A O 15
ATOM 25677 N N . ILE A 1 85 ? -4.729 16.677 -7.708 1.00 0.00 85 ILE A N 15
ATOM 25678 C CA . ILE A 1 85 ? -5.864 16.044 -7.058 1.00 0.00 85 ILE A CA 15
ATOM 25679 C C . ILE A 1 85 ? -5.719 16.180 -5.541 1.00 0.00 85 ILE A C 15
ATOM 25680 O O . ILE A 1 85 ? -6.665 16.563 -4.855 1.00 0.00 85 ILE A O 15
ATOM 25696 N N . ILE A 1 86 ? -4.526 15.858 -5.062 1.00 0.00 86 ILE A N 15
ATOM 25697 C CA . ILE A 1 86 ? -4.245 15.938 -3.638 1.00 0.00 86 ILE A CA 15
ATOM 25698 C C . ILE A 1 86 ? -4.228 17.407 -3.209 1.00 0.00 86 ILE A C 15
ATOM 25699 O O . ILE A 1 86 ? -4.614 17.734 -2.088 1.00 0.00 86 ILE A O 15
ATOM 25715 N N . GLY A 1 87 ? -3.776 18.252 -4.123 1.00 0.00 87 GLY A N 15
ATOM 25716 C CA . GLY A 1 87 ? -3.703 19.678 -3.854 1.00 0.00 87 GLY A CA 15
ATOM 25717 C C . GLY A 1 87 ? -4.989 20.384 -4.285 1.00 0.00 87 GLY A C 15
ATOM 25718 O O . GLY A 1 87 ? -4.943 21.478 -4.847 1.00 0.00 87 GLY A O 15
ATOM 25722 N N . GLN A 1 88 ? -6.108 19.730 -4.007 1.00 0.00 88 GLN A N 15
ATOM 25723 C CA . GLN A 1 88 ? -7.405 20.282 -4.359 1.00 0.00 88 GLN A CA 15
ATOM 25724 C C . GLN A 1 88 ? -8.119 20.798 -3.109 1.00 0.00 88 GLN A C 15
ATOM 25725 O O . GLN A 1 88 ? -7.540 20.825 -2.024 1.00 0.00 88 GLN A O 15
ATOM 25739 N N . GLN A 1 89 ? -9.368 21.197 -3.302 1.00 0.00 89 GLN A N 15
ATOM 25740 C CA . GLN A 1 89 ? -10.168 21.711 -2.203 1.00 0.00 89 GLN A CA 15
ATOM 25741 C C . GLN A 1 89 ? -11.242 20.695 -1.808 1.00 0.00 89 GLN A C 15
ATOM 25742 O O . GLN A 1 89 ? -11.759 19.971 -2.656 1.00 0.00 89 GLN A O 15
ATOM 25756 N N . CYS A 1 90 ? -11.545 20.674 -0.518 1.00 0.00 90 CYS A N 15
ATOM 25757 C CA . CYS A 1 90 ? -12.547 19.759 0.001 1.00 0.00 90 CYS A CA 15
ATOM 25758 C C . CYS A 1 90 ? -12.338 19.622 1.510 1.00 0.00 90 CYS A C 15
ATOM 25759 O O . CYS A 1 90 ? -11.380 18.989 1.952 1.00 0.00 90 CYS A O 15
ATOM 25767 N N . ASP A 1 91 ? -13.249 20.226 2.259 1.00 0.00 91 ASP A N 15
ATOM 25768 C CA . ASP A 1 91 ? -13.176 20.179 3.710 1.00 0.00 91 ASP A CA 15
ATOM 25769 C C . ASP A 1 91 ? -12.763 18.773 4.150 1.00 0.00 91 ASP A C 15
ATOM 25770 O O . ASP A 1 91 ? -11.864 18.616 4.975 1.00 0.00 91 ASP A O 15
ATOM 25779 N N . THR A 1 92 ? -13.439 17.786 3.580 1.00 0.00 92 THR A N 15
ATOM 25780 C CA . THR A 1 92 ? -13.154 16.399 3.903 1.00 0.00 92 THR A CA 15
ATOM 25781 C C . THR A 1 92 ? -13.042 15.565 2.625 1.00 0.00 92 THR A C 15
ATOM 25782 O O . THR A 1 92 ? -13.968 15.537 1.815 1.00 0.00 92 THR A O 15
ATOM 25793 N N . ILE A 1 93 ? -11.901 14.907 2.484 1.00 0.00 93 ILE A N 15
ATOM 25794 C CA . ILE A 1 93 ? -11.657 14.075 1.318 1.00 0.00 93 ILE A CA 15
ATOM 25795 C C . ILE A 1 93 ? -11.188 12.691 1.773 1.00 0.00 93 ILE A C 15
ATOM 25796 O O . ILE A 1 93 ? -10.504 12.566 2.787 1.00 0.00 93 ILE A O 15
ATOM 25812 N N . THR A 1 94 ? -11.575 11.687 1.001 1.00 0.00 94 THR A N 15
ATOM 25813 C CA . THR A 1 94 ? -11.203 10.317 1.312 1.00 0.00 94 THR A CA 15
ATOM 25814 C C . THR A 1 94 ? -10.067 9.853 0.399 1.00 0.00 94 THR A C 15
ATOM 25815 O O . THR A 1 94 ? -9.853 10.421 -0.671 1.00 0.00 94 THR A O 15
ATOM 25826 N N . ILE A 1 95 ? -9.366 8.825 0.856 1.00 0.00 95 ILE A N 15
ATOM 25827 C CA . ILE A 1 95 ? -8.257 8.278 0.094 1.00 0.00 95 ILE A CA 15
ATOM 25828 C C . ILE A 1 95 ? -8.291 6.750 0.176 1.00 0.00 95 ILE A C 15
ATOM 25829 O O . ILE A 1 95 ? -8.572 6.188 1.233 1.00 0.00 95 ILE A O 15
ATOM 25845 N N . LEU A 1 96 ? -8.002 6.122 -0.955 1.00 0.00 96 LEU A N 15
ATOM 25846 C CA . LEU A 1 96 ? -7.997 4.671 -1.024 1.00 0.00 96 LEU A CA 15
ATOM 25847 C C . LEU A 1 96 ? -6.573 4.183 -1.298 1.00 0.00 96 LEU A C 15
ATOM 25848 O O . LEU A 1 96 ? -6.183 4.011 -2.452 1.00 0.00 96 LEU A O 15
ATOM 25864 N N . ALA A 1 97 ? -5.835 3.973 -0.218 1.00 0.00 97 ALA A N 15
ATOM 25865 C CA . ALA A 1 97 ? -4.463 3.509 -0.327 1.00 0.00 97 ALA A CA 15
ATOM 25866 C C . ALA A 1 97 ? -4.428 1.989 -0.156 1.00 0.00 97 ALA A C 15
ATOM 25867 O O . ALA A 1 97 ? -5.414 1.385 0.265 1.00 0.00 97 ALA A O 15
ATOM 25874 N N . GLN A 1 98 ? -3.283 1.413 -0.490 1.00 0.00 98 GLN A N 15
ATOM 25875 C CA . GLN A 1 98 ? -3.107 -0.025 -0.378 1.00 0.00 98 GLN A CA 15
ATOM 25876 C C . GLN A 1 98 ? -1.636 -0.362 -0.128 1.00 0.00 98 GLN A C 15
ATOM 25877 O O . GLN A 1 98 ? -0.880 -0.598 -1.070 1.00 0.00 98 GLN A O 15
ATOM 25891 N N . TYR A 1 99 ? -1.273 -0.373 1.146 1.00 0.00 99 TYR A N 15
ATOM 25892 C CA . TYR A 1 99 ? 0.095 -0.678 1.532 1.00 0.00 99 TYR A CA 15
ATOM 25893 C C . TYR A 1 99 ? 0.690 -1.761 0.631 1.00 0.00 99 TYR A C 15
ATOM 25894 O O . TYR A 1 99 ? 0.273 -2.917 0.685 1.00 0.00 99 TYR A O 15
ATOM 25912 N N . ASN A 1 100 ? 1.657 -1.349 -0.176 1.00 0.00 100 ASN A N 15
ATOM 25913 C CA . ASN A 1 100 ? 2.315 -2.270 -1.087 1.00 0.00 100 ASN A CA 15
ATOM 25914 C C . ASN A 1 100 ? 3.808 -2.325 -0.760 1.00 0.00 100 ASN A C 15
ATOM 25915 O O . ASN A 1 100 ? 4.529 -1.350 -0.966 1.00 0.00 100 ASN A O 15
ATOM 25926 N N . PRO A 1 101 ? 4.240 -3.506 -0.243 1.00 0.00 101 PRO A N 15
ATOM 25927 C CA . PRO A 1 101 ? 5.635 -3.701 0.115 1.00 0.00 101 PRO A CA 15
ATOM 25928 C C . PRO A 1 101 ? 6.499 -3.892 -1.133 1.00 0.00 101 PRO A C 15
ATOM 25929 O O . PRO A 1 101 ? 6.164 -3.395 -2.207 1.00 0.00 101 PRO A O 15
ATOM 25940 N N . HIS A 1 102 ? 7.595 -4.614 -0.950 1.00 0.00 102 HIS A N 15
ATOM 25941 C CA . HIS A 1 102 ? 8.510 -4.877 -2.048 1.00 0.00 102 HIS A CA 15
ATOM 25942 C C . HIS A 1 102 ? 8.896 -3.558 -2.722 1.00 0.00 102 HIS A C 15
ATOM 25943 O O . HIS A 1 102 ? 9.268 -3.542 -3.894 1.00 0.00 102 HIS A O 15
ATOM 25957 N N . VAL A 1 103 ? 8.793 -2.485 -1.952 1.00 0.00 103 VAL A N 15
ATOM 25958 C CA . VAL A 1 103 ? 9.126 -1.165 -2.459 1.00 0.00 103 VAL A CA 15
ATOM 25959 C C . VAL A 1 103 ? 10.179 -0.525 -1.551 1.00 0.00 103 VAL A C 15
ATOM 25960 O O . VAL A 1 103 ? 9.907 -0.236 -0.387 1.00 0.00 103 VAL A O 15
ATOM 25973 N N . HIS A 1 104 ? 11.359 -0.322 -2.119 1.00 0.00 104 HIS A N 15
ATOM 25974 C CA . HIS A 1 104 ? 12.453 0.278 -1.375 1.00 0.00 104 HIS A CA 15
ATOM 25975 C C . HIS A 1 104 ? 13.357 1.057 -2.333 1.00 0.00 104 HIS A C 15
ATOM 25976 O O . HIS A 1 104 ? 13.175 1.002 -3.548 1.00 0.00 104 HIS A O 15
ATOM 25990 N N . GLN A 1 105 ? 14.313 1.765 -1.749 1.00 0.00 105 GLN A N 15
ATOM 25991 C CA . GLN A 1 105 ? 15.246 2.554 -2.535 1.00 0.00 105 GLN A CA 15
ATOM 25992 C C . GLN A 1 105 ? 14.503 3.654 -3.295 1.00 0.00 105 GLN A C 15
ATOM 25993 O O . GLN A 1 105 ? 13.398 3.434 -3.789 1.00 0.00 105 GLN A O 15
ATOM 26007 N N . LEU A 1 106 ? 15.138 4.815 -3.364 1.00 0.00 106 LEU A N 15
ATOM 26008 C CA . LEU A 1 106 ? 14.550 5.950 -4.055 1.00 0.00 106 LEU A CA 15
ATOM 26009 C C . LEU A 1 106 ? 15.613 6.611 -4.935 1.00 0.00 106 LEU A C 15
ATOM 26010 O O . LEU A 1 106 ? 15.520 6.574 -6.161 1.00 0.00 106 LEU A O 15
ATOM 26026 N N . SER A 1 107 ? 16.598 7.202 -4.275 1.00 0.00 107 SER A N 15
ATOM 26027 C CA . SER A 1 107 ? 17.677 7.871 -4.982 1.00 0.00 107 SER A CA 15
ATOM 26028 C C . SER A 1 107 ? 19.000 7.653 -4.245 1.00 0.00 107 SER A C 15
ATOM 26029 O O . SER A 1 107 ? 19.062 7.781 -3.024 1.00 0.00 107 SER A O 15
ATOM 26037 N N . SER A 1 108 ? 20.025 7.328 -5.019 1.00 0.00 108 SER A N 15
ATOM 26038 C CA . SER A 1 108 ? 21.343 7.091 -4.455 1.00 0.00 108 SER A CA 15
ATOM 26039 C C . SER A 1 108 ? 22.016 8.424 -4.120 1.00 0.00 108 SER A C 15
ATOM 26040 O O . SER A 1 108 ? 21.567 9.479 -4.565 1.00 0.00 108 SER A O 15
ATOM 26048 N N . HIS A 1 109 ? 23.082 8.332 -3.339 1.00 0.00 109 HIS A N 15
ATOM 26049 C CA . HIS A 1 109 ? 23.821 9.517 -2.939 1.00 0.00 109 HIS A CA 15
ATOM 26050 C C . HIS A 1 109 ? 22.853 10.563 -2.382 1.00 0.00 109 HIS A C 15
ATOM 26051 O O . HIS A 1 109 ? 22.463 11.491 -3.088 1.00 0.00 109 HIS A O 15
ATOM 26065 N N . SER A 1 110 ? 22.493 10.376 -1.121 1.00 0.00 110 SER A N 15
ATOM 26066 C CA . SER A 1 110 ? 21.577 11.292 -0.461 1.00 0.00 110 SER A CA 15
ATOM 26067 C C . SER A 1 110 ? 22.300 12.032 0.666 1.00 0.00 110 SER A C 15
ATOM 26068 O O . SER A 1 110 ? 23.108 11.443 1.382 1.00 0.00 110 SER A O 15
ATOM 26076 N N . ARG A 1 111 ? 21.982 13.312 0.789 1.00 0.00 111 ARG A N 15
ATOM 26077 C CA . ARG A 1 111 ? 22.591 14.139 1.817 1.00 0.00 111 ARG A CA 15
ATOM 26078 C C . ARG A 1 111 ? 21.510 14.825 2.656 1.00 0.00 111 ARG A C 15
ATOM 26079 O O . ARG A 1 111 ? 20.370 14.962 2.214 1.00 0.00 111 ARG A O 15
ATOM 26100 N N . SER A 1 112 ? 21.906 15.238 3.850 1.00 0.00 112 SER A N 15
ATOM 26101 C CA . SER A 1 112 ? 20.986 15.907 4.754 1.00 0.00 112 SER A CA 15
ATOM 26102 C C . SER A 1 112 ? 21.767 16.711 5.796 1.00 0.00 112 SER A C 15
ATOM 26103 O O . SER A 1 112 ? 22.994 16.643 5.845 1.00 0.00 112 SER A O 15
ATOM 26111 N N . GLY A 1 113 ? 21.023 17.455 6.601 1.00 0.00 113 GLY A N 15
ATOM 26112 C CA . GLY A 1 113 ? 21.630 18.272 7.638 1.00 0.00 113 GLY A CA 15
ATOM 26113 C C . GLY A 1 113 ? 21.560 17.573 8.998 1.00 0.00 113 GLY A C 15
ATOM 26114 O O . GLY A 1 113 ? 21.782 16.367 9.092 1.00 0.00 113 GLY A O 15
ATOM 26118 N N . PRO A 1 114 ? 21.242 18.382 10.044 1.00 0.00 114 PRO A N 15
ATOM 26119 C CA . PRO A 1 114 ? 21.140 17.854 11.394 1.00 0.00 114 PRO A CA 15
ATOM 26120 C C . PRO A 1 114 ? 19.847 17.056 11.574 1.00 0.00 114 PRO A C 15
ATOM 26121 O O . PRO A 1 114 ? 18.846 17.588 12.051 1.00 0.00 114 PRO A O 15
ATOM 26132 N N . SER A 1 115 ? 19.911 15.791 11.183 1.00 0.00 115 SER A N 15
ATOM 26133 C CA . SER A 1 115 ? 18.758 14.914 11.295 1.00 0.00 115 SER A CA 15
ATOM 26134 C C . SER A 1 115 ? 19.040 13.808 12.313 1.00 0.00 115 SER A C 15
ATOM 26135 O O . SER A 1 115 ? 20.183 13.611 12.722 1.00 0.00 115 SER A O 15
ATOM 26143 N N . SER A 1 116 ? 17.977 13.114 12.695 1.00 0.00 116 SER A N 15
ATOM 26144 C CA . SER A 1 116 ? 18.096 12.032 13.658 1.00 0.00 116 SER A CA 15
ATOM 26145 C C . SER A 1 116 ? 18.421 10.723 12.936 1.00 0.00 116 SER A C 15
ATOM 26146 O O . SER A 1 116 ? 17.991 10.510 11.804 1.00 0.00 116 SER A O 15
ATOM 26154 N N . GLY A 1 117 ? 19.178 9.879 13.622 1.00 0.00 117 GLY A N 15
ATOM 26155 C CA . GLY A 1 117 ? 19.566 8.596 13.061 1.00 0.00 117 GLY A CA 15
ATOM 26156 C C . GLY A 1 117 ? 21.055 8.327 13.285 1.00 0.00 117 GLY A C 15
ATOM 26157 O O . GLY A 1 117 ? 21.676 8.937 14.155 1.00 0.00 117 GLY A O 15
ATOM 26161 N N . GLY A 1 1 ? -21.970 15.092 4.354 1.00 0.00 1 GLY A N 16
ATOM 26162 C CA . GLY A 1 1 ? -23.366 14.753 4.569 1.00 0.00 1 GLY A CA 16
ATOM 26163 C C . GLY A 1 1 ? -23.668 13.336 4.076 1.00 0.00 1 GLY A C 16
ATOM 26164 O O . GLY A 1 1 ? -23.508 13.039 2.893 1.00 0.00 1 GLY A O 16
ATOM 26168 N N . SER A 1 2 ? -24.098 12.499 5.009 1.00 0.00 2 SER A N 16
ATOM 26169 C CA . SER A 1 2 ? -24.424 11.120 4.685 1.00 0.00 2 SER A CA 16
ATOM 26170 C C . SER A 1 2 ? -25.768 10.740 5.308 1.00 0.00 2 SER A C 16
ATOM 26171 O O . SER A 1 2 ? -26.188 11.337 6.298 1.00 0.00 2 SER A O 16
ATOM 26179 N N . SER A 1 3 ? -26.405 9.748 4.703 1.00 0.00 3 SER A N 16
ATOM 26180 C CA . SER A 1 3 ? -27.693 9.280 5.187 1.00 0.00 3 SER A CA 16
ATOM 26181 C C . SER A 1 3 ? -27.815 7.770 4.973 1.00 0.00 3 SER A C 16
ATOM 26182 O O . SER A 1 3 ? -28.374 7.324 3.973 1.00 0.00 3 SER A O 16
ATOM 26190 N N . GLY A 1 4 ? -27.283 7.024 5.931 1.00 0.00 4 GLY A N 16
ATOM 26191 C CA . GLY A 1 4 ? -27.326 5.574 5.860 1.00 0.00 4 GLY A CA 16
ATOM 26192 C C . GLY A 1 4 ? -26.221 5.037 4.947 1.00 0.00 4 GLY A C 16
ATOM 26193 O O . GLY A 1 4 ? -26.026 5.539 3.842 1.00 0.00 4 GLY A O 16
ATOM 26197 N N . SER A 1 5 ? -25.529 4.022 5.444 1.00 0.00 5 SER A N 16
ATOM 26198 C CA . SER A 1 5 ? -24.449 3.412 4.687 1.00 0.00 5 SER A CA 16
ATOM 26199 C C . SER A 1 5 ? -23.849 2.247 5.478 1.00 0.00 5 SER A C 16
ATOM 26200 O O . SER A 1 5 ? -23.247 2.452 6.530 1.00 0.00 5 SER A O 16
ATOM 26208 N N . SER A 1 6 ? -24.034 1.051 4.939 1.00 0.00 6 SER A N 16
ATOM 26209 C CA . SER A 1 6 ? -23.519 -0.147 5.581 1.00 0.00 6 SER A CA 16
ATOM 26210 C C . SER A 1 6 ? -23.438 -1.290 4.568 1.00 0.00 6 SER A C 16
ATOM 26211 O O . SER A 1 6 ? -24.106 -1.258 3.536 1.00 0.00 6 SER A O 16
ATOM 26219 N N . GLY A 1 7 ? -22.615 -2.274 4.899 1.00 0.00 7 GLY A N 16
ATOM 26220 C CA . GLY A 1 7 ? -22.438 -3.426 4.031 1.00 0.00 7 GLY A CA 16
ATOM 26221 C C . GLY A 1 7 ? -21.036 -4.018 4.184 1.00 0.00 7 GLY A C 16
ATOM 26222 O O . GLY A 1 7 ? -20.066 -3.285 4.368 1.00 0.00 7 GLY A O 16
ATOM 26226 N N . GLY A 1 8 ? -20.973 -5.339 4.102 1.00 0.00 8 GLY A N 16
ATOM 26227 C CA . GLY A 1 8 ? -19.706 -6.037 4.229 1.00 0.00 8 GLY A CA 16
ATOM 26228 C C . GLY A 1 8 ? -19.818 -7.474 3.715 1.00 0.00 8 GLY A C 16
ATOM 26229 O O . GLY A 1 8 ? -20.822 -7.844 3.109 1.00 0.00 8 GLY A O 16
ATOM 26233 N N . GLU A 1 9 ? -18.772 -8.245 3.975 1.00 0.00 9 GLU A N 16
ATOM 26234 C CA . GLU A 1 9 ? -18.741 -9.633 3.546 1.00 0.00 9 GLU A CA 16
ATOM 26235 C C . GLU A 1 9 ? -17.574 -10.367 4.211 1.00 0.00 9 GLU A C 16
ATOM 26236 O O . GLU A 1 9 ? -16.641 -9.738 4.707 1.00 0.00 9 GLU A O 16
ATOM 26248 N N . ARG A 1 10 ? -17.665 -11.689 4.199 1.00 0.00 10 ARG A N 16
ATOM 26249 C CA . ARG A 1 10 ? -16.629 -12.516 4.794 1.00 0.00 10 ARG A CA 16
ATOM 26250 C C . ARG A 1 10 ? -16.370 -13.749 3.926 1.00 0.00 10 ARG A C 16
ATOM 26251 O O . ARG A 1 10 ? -17.009 -14.785 4.107 1.00 0.00 10 ARG A O 16
ATOM 26272 N N . ARG A 1 11 ? -15.432 -13.598 3.003 1.00 0.00 11 ARG A N 16
ATOM 26273 C CA . ARG A 1 11 ? -15.081 -14.686 2.107 1.00 0.00 11 ARG A CA 16
ATOM 26274 C C . ARG A 1 11 ? -14.017 -14.229 1.107 1.00 0.00 11 ARG A C 16
ATOM 26275 O O . ARG A 1 11 ? -14.252 -13.313 0.321 1.00 0.00 11 ARG A O 16
ATOM 26296 N N . LYS A 1 12 ? -12.869 -14.887 1.170 1.00 0.00 12 LYS A N 16
ATOM 26297 C CA . LYS A 1 12 ? -11.768 -14.560 0.280 1.00 0.00 12 LYS A CA 16
ATOM 26298 C C . LYS A 1 12 ? -10.643 -15.579 0.471 1.00 0.00 12 LYS A C 16
ATOM 26299 O O . LYS A 1 12 ? -10.475 -16.127 1.559 1.00 0.00 12 LYS A O 16
ATOM 26318 N N . ASP A 1 13 ? -9.903 -15.803 -0.605 1.00 0.00 13 ASP A N 16
ATOM 26319 C CA . ASP A 1 13 ? -8.799 -16.747 -0.570 1.00 0.00 13 ASP A CA 16
ATOM 26320 C C . ASP A 1 13 ? -7.491 -16.006 -0.853 1.00 0.00 13 ASP A C 16
ATOM 26321 O O . ASP A 1 13 ? -7.252 -15.567 -1.977 1.00 0.00 13 ASP A O 16
ATOM 26330 N N . ARG A 1 14 ? -6.677 -15.889 0.186 1.00 0.00 14 ARG A N 16
ATOM 26331 C CA . ARG A 1 14 ? -5.399 -15.209 0.064 1.00 0.00 14 ARG A CA 16
ATOM 26332 C C . ARG A 1 14 ? -5.613 -13.746 -0.328 1.00 0.00 14 ARG A C 16
ATOM 26333 O O . ARG A 1 14 ? -6.066 -13.455 -1.434 1.00 0.00 14 ARG A O 16
ATOM 26354 N N . PRO A 1 15 ? -5.266 -12.839 0.625 1.00 0.00 15 PRO A N 16
ATOM 26355 C CA . PRO A 1 15 ? -5.415 -11.413 0.390 1.00 0.00 15 PRO A CA 16
ATOM 26356 C C . PRO A 1 15 ? -4.324 -10.895 -0.549 1.00 0.00 15 PRO A C 16
ATOM 26357 O O . PRO A 1 15 ? -4.479 -9.842 -1.166 1.00 0.00 15 PRO A O 16
ATOM 26368 N N . TYR A 1 16 ? -3.244 -11.659 -0.628 1.00 0.00 16 TYR A N 16
ATOM 26369 C CA . TYR A 1 16 ? -2.128 -11.290 -1.482 1.00 0.00 16 TYR A CA 16
ATOM 26370 C C . TYR A 1 16 ? -1.415 -10.047 -0.945 1.00 0.00 16 TYR A C 16
ATOM 26371 O O . TYR A 1 16 ? -0.226 -10.095 -0.635 1.00 0.00 16 TYR A O 16
ATOM 26389 N N . VAL A 1 17 ? -2.172 -8.963 -0.853 1.00 0.00 17 VAL A N 16
ATOM 26390 C CA . VAL A 1 17 ? -1.627 -7.710 -0.360 1.00 0.00 17 VAL A CA 16
ATOM 26391 C C . VAL A 1 17 ? -2.627 -7.069 0.604 1.00 0.00 17 VAL A C 16
ATOM 26392 O O . VAL A 1 17 ? -3.816 -7.383 0.571 1.00 0.00 17 VAL A O 16
ATOM 26405 N N . GLU A 1 18 ? -2.108 -6.182 1.441 1.00 0.00 18 GLU A N 16
ATOM 26406 C CA . GLU A 1 18 ? -2.941 -5.494 2.413 1.00 0.00 18 GLU A CA 16
ATOM 26407 C C . GLU A 1 18 ? -4.159 -4.874 1.725 1.00 0.00 18 GLU A C 16
ATOM 26408 O O . GLU A 1 18 ? -4.031 -3.892 0.995 1.00 0.00 18 GLU A O 16
ATOM 26420 N N . GLU A 1 19 ? -5.312 -5.474 1.981 1.00 0.00 19 GLU A N 16
ATOM 26421 C CA . GLU A 1 19 ? -6.552 -4.993 1.396 1.00 0.00 19 GLU A CA 16
ATOM 26422 C C . GLU A 1 19 ? -6.562 -3.464 1.355 1.00 0.00 19 GLU A C 16
ATOM 26423 O O . GLU A 1 19 ? -5.938 -2.813 2.192 1.00 0.00 19 GLU A O 16
ATOM 26435 N N . PRO A 1 20 ? -7.295 -2.920 0.346 1.00 0.00 20 PRO A N 16
ATOM 26436 C CA . PRO A 1 20 ? -7.395 -1.480 0.185 1.00 0.00 20 PRO A CA 16
ATOM 26437 C C . PRO A 1 20 ? -8.326 -0.873 1.236 1.00 0.00 20 PRO A C 16
ATOM 26438 O O . PRO A 1 20 ? -9.387 -1.426 1.524 1.00 0.00 20 PRO A O 16
ATOM 26449 N N . ARG A 1 21 ? -7.896 0.255 1.782 1.00 0.00 21 ARG A N 16
ATOM 26450 C CA . ARG A 1 21 ? -8.679 0.942 2.795 1.00 0.00 21 ARG A CA 16
ATOM 26451 C C . ARG A 1 21 ? -9.077 2.336 2.303 1.00 0.00 21 ARG A C 16
ATOM 26452 O O . ARG A 1 21 ? -8.622 2.780 1.250 1.00 0.00 21 ARG A O 16
ATOM 26473 N N . HIS A 1 22 ? -9.923 2.986 3.089 1.00 0.00 22 HIS A N 16
ATOM 26474 C CA . HIS A 1 22 ? -10.387 4.320 2.747 1.00 0.00 22 HIS A CA 16
ATOM 26475 C C . HIS A 1 22 ? -9.968 5.305 3.839 1.00 0.00 22 HIS A C 16
ATOM 26476 O O . HIS A 1 22 ? -10.701 5.517 4.804 1.00 0.00 22 HIS A O 16
ATOM 26490 N N . VAL A 1 23 ? -8.790 5.881 3.651 1.00 0.00 23 VAL A N 16
ATOM 26491 C CA . VAL A 1 23 ? -8.264 6.839 4.609 1.00 0.00 23 VAL A CA 16
ATOM 26492 C C . VAL A 1 23 ? -8.996 8.173 4.444 1.00 0.00 23 VAL A C 16
ATOM 26493 O O . VAL A 1 23 ? -8.927 8.796 3.386 1.00 0.00 23 VAL A O 16
ATOM 26506 N N . LYS A 1 24 ? -9.681 8.571 5.506 1.00 0.00 24 LYS A N 16
ATOM 26507 C CA . LYS A 1 24 ? -10.425 9.818 5.492 1.00 0.00 24 LYS A CA 16
ATOM 26508 C C . LYS A 1 24 ? -9.461 10.985 5.717 1.00 0.00 24 LYS A C 16
ATOM 26509 O O . LYS A 1 24 ? -8.482 10.853 6.450 1.00 0.00 24 LYS A O 16
ATOM 26528 N N . VAL A 1 25 ? -9.771 12.100 5.073 1.00 0.00 25 VAL A N 16
ATOM 26529 C CA . VAL A 1 25 ? -8.944 13.289 5.193 1.00 0.00 25 VAL A CA 16
ATOM 26530 C C . VAL A 1 25 ? -9.820 14.475 5.601 1.00 0.00 25 VAL A C 16
ATOM 26531 O O . VAL A 1 25 ? -10.863 14.719 4.996 1.00 0.00 25 VAL A O 16
ATOM 26544 N N . GLN A 1 26 ? -9.364 15.182 6.625 1.00 0.00 26 GLN A N 16
ATOM 26545 C CA . GLN A 1 26 ? -10.094 16.336 7.121 1.00 0.00 26 GLN A CA 16
ATOM 26546 C C . GLN A 1 26 ? -9.338 17.624 6.789 1.00 0.00 26 GLN A C 16
ATOM 26547 O O . GLN A 1 26 ? -8.823 18.295 7.683 1.00 0.00 26 GLN A O 16
ATOM 26561 N N . LYS A 1 27 ? -9.295 17.932 5.501 1.00 0.00 27 LYS A N 16
ATOM 26562 C CA . LYS A 1 27 ? -8.610 19.128 5.039 1.00 0.00 27 LYS A CA 16
ATOM 26563 C C . LYS A 1 27 ? -9.278 20.361 5.652 1.00 0.00 27 LYS A C 16
ATOM 26564 O O . LYS A 1 27 ? -8.835 20.862 6.685 1.00 0.00 27 LYS A O 16
ATOM 26583 N N . GLY A 1 28 ? -10.332 20.814 4.990 1.00 0.00 28 GLY A N 16
ATOM 26584 C CA . GLY A 1 28 ? -11.064 21.979 5.457 1.00 0.00 28 GLY A CA 16
ATOM 26585 C C . GLY A 1 28 ? -10.622 23.240 4.711 1.00 0.00 28 GLY A C 16
ATOM 26586 O O . GLY A 1 28 ? -11.418 23.864 4.013 1.00 0.00 28 GLY A O 16
ATOM 26590 N N . SER A 1 29 ? -9.352 23.577 4.886 1.00 0.00 29 SER A N 16
ATOM 26591 C CA . SER A 1 29 ? -8.794 24.752 4.239 1.00 0.00 29 SER A CA 16
ATOM 26592 C C . SER A 1 29 ? -7.269 24.740 4.357 1.00 0.00 29 SER A C 16
ATOM 26593 O O . SER A 1 29 ? -6.644 25.791 4.484 1.00 0.00 29 SER A O 16
ATOM 26601 N N . GLU A 1 30 ? -6.713 23.538 4.311 1.00 0.00 30 GLU A N 16
ATOM 26602 C CA . GLU A 1 30 ? -5.273 23.374 4.411 1.00 0.00 30 GLU A CA 16
ATOM 26603 C C . GLU A 1 30 ? -4.786 22.327 3.407 1.00 0.00 30 GLU A C 16
ATOM 26604 O O . GLU A 1 30 ? -5.566 21.498 2.943 1.00 0.00 30 GLU A O 16
ATOM 26616 N N . PRO A 1 31 ? -3.465 22.402 3.094 1.00 0.00 31 PRO A N 16
ATOM 26617 C CA . PRO A 1 31 ? -2.865 21.471 2.154 1.00 0.00 31 PRO A CA 16
ATOM 26618 C C . PRO A 1 31 ? -2.671 20.095 2.794 1.00 0.00 31 PRO A C 16
ATOM 26619 O O . PRO A 1 31 ? -2.759 19.954 4.013 1.00 0.00 31 PRO A O 16
ATOM 26630 N N . LEU A 1 32 ? -2.409 19.113 1.943 1.00 0.00 32 LEU A N 16
ATOM 26631 C CA . LEU A 1 32 ? -2.202 17.753 2.409 1.00 0.00 32 LEU A CA 16
ATOM 26632 C C . LEU A 1 32 ? -0.853 17.664 3.126 1.00 0.00 32 LEU A C 16
ATOM 26633 O O . LEU A 1 32 ? -0.789 17.276 4.291 1.00 0.00 32 LEU A O 16
ATOM 26649 N N . GLY A 1 33 ? 0.192 18.031 2.399 1.00 0.00 33 GLY A N 16
ATOM 26650 C CA . GLY A 1 33 ? 1.536 17.997 2.950 1.00 0.00 33 GLY A CA 16
ATOM 26651 C C . GLY A 1 33 ? 2.149 16.602 2.817 1.00 0.00 33 GLY A C 16
ATOM 26652 O O . GLY A 1 33 ? 2.441 15.950 3.818 1.00 0.00 33 GLY A O 16
ATOM 26656 N N . ILE A 1 34 ? 2.326 16.184 1.572 1.00 0.00 34 ILE A N 16
ATOM 26657 C CA . ILE A 1 34 ? 2.899 14.878 1.295 1.00 0.00 34 ILE A CA 16
ATOM 26658 C C . ILE A 1 34 ? 3.525 14.886 -0.101 1.00 0.00 34 ILE A C 16
ATOM 26659 O O . ILE A 1 34 ? 3.087 15.630 -0.978 1.00 0.00 34 ILE A O 16
ATOM 26675 N N . SER A 1 35 ? 4.540 14.051 -0.264 1.00 0.00 35 SER A N 16
ATOM 26676 C CA . SER A 1 35 ? 5.231 13.953 -1.539 1.00 0.00 35 SER A CA 16
ATOM 26677 C C . SER A 1 35 ? 4.751 12.716 -2.300 1.00 0.00 35 SER A C 16
ATOM 26678 O O . SER A 1 35 ? 4.482 11.677 -1.699 1.00 0.00 35 SER A O 16
ATOM 26686 N N . ILE A 1 36 ? 4.657 12.868 -3.613 1.00 0.00 36 ILE A N 16
ATOM 26687 C CA . ILE A 1 36 ? 4.214 11.777 -4.464 1.00 0.00 36 ILE A CA 16
ATOM 26688 C C . ILE A 1 36 ? 5.108 11.706 -5.703 1.00 0.00 36 ILE A C 16
ATOM 26689 O O . ILE A 1 36 ? 5.546 12.734 -6.217 1.00 0.00 36 ILE A O 16
ATOM 26705 N N . VAL A 1 37 ? 5.353 10.482 -6.147 1.00 0.00 37 VAL A N 16
ATOM 26706 C CA . VAL A 1 37 ? 6.187 10.263 -7.316 1.00 0.00 37 VAL A CA 16
ATOM 26707 C C . VAL A 1 37 ? 5.473 9.309 -8.276 1.00 0.00 37 VAL A C 16
ATOM 26708 O O . VAL A 1 37 ? 4.721 8.437 -7.845 1.00 0.00 37 VAL A O 16
ATOM 26721 N N . SER A 1 38 ? 5.734 9.508 -9.560 1.00 0.00 38 SER A N 16
ATOM 26722 C CA . SER A 1 38 ? 5.125 8.677 -10.585 1.00 0.00 38 SER A CA 16
ATOM 26723 C C . SER A 1 38 ? 6.129 7.633 -11.076 1.00 0.00 38 SER A C 16
ATOM 26724 O O . SER A 1 38 ? 7.328 7.900 -11.136 1.00 0.00 38 SER A O 16
ATOM 26732 N N . GLY A 1 39 ? 5.602 6.465 -11.416 1.00 0.00 39 GLY A N 16
ATOM 26733 C CA . GLY A 1 39 ? 6.438 5.380 -11.901 1.00 0.00 39 GLY A CA 16
ATOM 26734 C C . GLY A 1 39 ? 6.527 5.397 -13.428 1.00 0.00 39 GLY A C 16
ATOM 26735 O O . GLY A 1 39 ? 5.787 6.123 -14.089 1.00 0.00 39 GLY A O 16
ATOM 26739 N N . GLU A 1 40 ? 7.441 4.587 -13.944 1.00 0.00 40 GLU A N 16
ATOM 26740 C CA . GLU A 1 40 ? 7.637 4.500 -15.381 1.00 0.00 40 GLU A CA 16
ATOM 26741 C C . GLU A 1 40 ? 6.666 3.486 -15.989 1.00 0.00 40 GLU A C 16
ATOM 26742 O O . GLU A 1 40 ? 7.080 2.576 -16.704 1.00 0.00 40 GLU A O 16
ATOM 26754 N N . LYS A 1 41 ? 5.391 3.678 -15.682 1.00 0.00 41 LYS A N 16
ATOM 26755 C CA . LYS A 1 41 ? 4.357 2.791 -16.189 1.00 0.00 41 LYS A CA 16
ATOM 26756 C C . LYS A 1 41 ? 2.985 3.330 -15.781 1.00 0.00 41 LYS A C 16
ATOM 26757 O O . LYS A 1 41 ? 2.067 3.382 -16.599 1.00 0.00 41 LYS A O 16
ATOM 26776 N N . GLY A 1 42 ? 2.887 3.716 -14.518 1.00 0.00 42 GLY A N 16
ATOM 26777 C CA . GLY A 1 42 ? 1.642 4.249 -13.992 1.00 0.00 42 GLY A CA 16
ATOM 26778 C C . GLY A 1 42 ? 1.525 3.988 -12.489 1.00 0.00 42 GLY A C 16
ATOM 26779 O O . GLY A 1 42 ? 2.079 3.015 -11.980 1.00 0.00 42 GLY A O 16
ATOM 26783 N N . GLY A 1 43 ? 0.800 4.873 -11.822 1.00 0.00 43 GLY A N 16
ATOM 26784 C CA . GLY A 1 43 ? 0.603 4.751 -10.387 1.00 0.00 43 GLY A CA 16
ATOM 26785 C C . GLY A 1 43 ? 1.348 5.856 -9.635 1.00 0.00 43 GLY A C 16
ATOM 26786 O O . GLY A 1 43 ? 2.354 6.371 -10.119 1.00 0.00 43 GLY A O 16
ATOM 26790 N N . ILE A 1 44 ? 0.824 6.187 -8.464 1.00 0.00 44 ILE A N 16
ATOM 26791 C CA . ILE A 1 44 ? 1.427 7.221 -7.641 1.00 0.00 44 ILE A CA 16
ATOM 26792 C C . ILE A 1 44 ? 1.871 6.612 -6.309 1.00 0.00 44 ILE A C 16
ATOM 26793 O O . ILE A 1 44 ? 1.149 5.814 -5.716 1.00 0.00 44 ILE A O 16
ATOM 26809 N N . TYR A 1 45 ? 3.059 7.013 -5.879 1.00 0.00 45 TYR A N 16
ATOM 26810 C CA . TYR A 1 45 ? 3.608 6.517 -4.629 1.00 0.00 45 TYR A CA 16
ATOM 26811 C C . TYR A 1 45 ? 4.114 7.668 -3.757 1.00 0.00 45 TYR A C 16
ATOM 26812 O O . TYR A 1 45 ? 4.786 8.574 -4.247 1.00 0.00 45 TYR A O 16
ATOM 26830 N N . VAL A 1 46 ? 3.770 7.595 -2.479 1.00 0.00 46 VAL A N 16
ATOM 26831 C CA . VAL A 1 46 ? 4.181 8.620 -1.534 1.00 0.00 46 VAL A CA 16
ATOM 26832 C C . VAL A 1 46 ? 5.707 8.635 -1.436 1.00 0.00 46 VAL A C 16
ATOM 26833 O O . VAL A 1 46 ? 6.329 7.598 -1.211 1.00 0.00 46 VAL A O 16
ATOM 26846 N N . SER A 1 47 ? 6.268 9.823 -1.610 1.00 0.00 47 SER A N 16
ATOM 26847 C CA . SER A 1 47 ? 7.710 9.987 -1.544 1.00 0.00 47 SER A CA 16
ATOM 26848 C C . SER A 1 47 ? 8.119 10.465 -0.150 1.00 0.00 47 SER A C 16
ATOM 26849 O O . SER A 1 47 ? 9.265 10.286 0.260 1.00 0.00 47 SER A O 16
ATOM 26857 N N . LYS A 1 48 ? 7.160 11.063 0.541 1.00 0.00 48 LYS A N 16
ATOM 26858 C CA . LYS A 1 48 ? 7.406 11.567 1.881 1.00 0.00 48 LYS A CA 16
ATOM 26859 C C . LYS A 1 48 ? 6.108 12.143 2.451 1.00 0.00 48 LYS A C 16
ATOM 26860 O O . LYS A 1 48 ? 5.174 12.435 1.706 1.00 0.00 48 LYS A O 16
ATOM 26879 N N . VAL A 1 49 ? 6.090 12.288 3.768 1.00 0.00 49 VAL A N 16
ATOM 26880 C CA . VAL A 1 49 ? 4.922 12.823 4.447 1.00 0.00 49 VAL A CA 16
ATOM 26881 C C . VAL A 1 49 ? 5.333 14.041 5.277 1.00 0.00 49 VAL A C 16
ATOM 26882 O O . VAL A 1 49 ? 6.500 14.185 5.638 1.00 0.00 49 VAL A O 16
ATOM 26895 N N . THR A 1 50 ? 4.352 14.886 5.556 1.00 0.00 50 THR A N 16
ATOM 26896 C CA . THR A 1 50 ? 4.596 16.086 6.336 1.00 0.00 50 THR A CA 16
ATOM 26897 C C . THR A 1 50 ? 4.185 15.868 7.794 1.00 0.00 50 THR A C 16
ATOM 26898 O O . THR A 1 50 ? 3.487 14.905 8.108 1.00 0.00 50 THR A O 16
ATOM 26909 N N . VAL A 1 51 ? 4.635 16.778 8.645 1.00 0.00 51 VAL A N 16
ATOM 26910 C CA . VAL A 1 51 ? 4.322 16.697 10.062 1.00 0.00 51 VAL A CA 16
ATOM 26911 C C . VAL A 1 51 ? 3.210 17.694 10.392 1.00 0.00 51 VAL A C 16
ATOM 26912 O O . VAL A 1 51 ? 3.138 18.769 9.797 1.00 0.00 51 VAL A O 16
ATOM 26925 N N . GLY A 1 52 ? 2.371 17.304 11.340 1.00 0.00 52 GLY A N 16
ATOM 26926 C CA . GLY A 1 52 ? 1.266 18.150 11.756 1.00 0.00 52 GLY A CA 16
ATOM 26927 C C . GLY A 1 52 ? 0.477 18.656 10.547 1.00 0.00 52 GLY A C 16
ATOM 26928 O O . GLY A 1 52 ? -0.033 19.776 10.558 1.00 0.00 52 GLY A O 16
ATOM 26932 N N . SER A 1 53 ? 0.400 17.807 9.533 1.00 0.00 53 SER A N 16
ATOM 26933 C CA . SER A 1 53 ? -0.318 18.154 8.319 1.00 0.00 53 SER A CA 16
ATOM 26934 C C . SER A 1 53 ? -1.535 17.242 8.152 1.00 0.00 53 SER A C 16
ATOM 26935 O O . SER A 1 53 ? -1.570 16.141 8.700 1.00 0.00 53 SER A O 16
ATOM 26943 N N . ILE A 1 54 ? -2.504 17.733 7.393 1.00 0.00 54 ILE A N 16
ATOM 26944 C CA . ILE A 1 54 ? -3.719 16.976 7.147 1.00 0.00 54 ILE A CA 16
ATOM 26945 C C . ILE A 1 54 ? -3.366 15.500 6.960 1.00 0.00 54 ILE A C 16
ATOM 26946 O O . ILE A 1 54 ? -3.912 14.636 7.645 1.00 0.00 54 ILE A O 16
ATOM 26962 N N . ALA A 1 55 ? -2.455 15.255 6.030 1.00 0.00 55 ALA A N 16
ATOM 26963 C CA . ALA A 1 55 ? -2.023 13.898 5.744 1.00 0.00 55 ALA A CA 16
ATOM 26964 C C . ALA A 1 55 ? -1.622 13.209 7.050 1.00 0.00 55 ALA A C 16
ATOM 26965 O O . ALA A 1 55 ? -2.200 12.189 7.421 1.00 0.00 55 ALA A O 16
ATOM 26972 N N . HIS A 1 56 ? -0.635 13.795 7.712 1.00 0.00 56 HIS A N 16
ATOM 26973 C CA . HIS A 1 56 ? -0.150 13.251 8.969 1.00 0.00 56 HIS A CA 16
ATOM 26974 C C . HIS A 1 56 ? -1.336 12.816 9.831 1.00 0.00 56 HIS A C 16
ATOM 26975 O O . HIS A 1 56 ? -1.246 11.835 10.568 1.00 0.00 56 HIS A O 16
ATOM 26989 N N . GLN A 1 57 ? -2.420 13.568 9.712 1.00 0.00 57 GLN A N 16
ATOM 26990 C CA . GLN A 1 57 ? -3.623 13.272 10.472 1.00 0.00 57 GLN A CA 16
ATOM 26991 C C . GLN A 1 57 ? -4.409 12.143 9.803 1.00 0.00 57 GLN A C 16
ATOM 26992 O O . GLN A 1 57 ? -4.951 11.272 10.483 1.00 0.00 57 GLN A O 16
ATOM 27006 N N . ALA A 1 58 ? -4.447 12.194 8.480 1.00 0.00 58 ALA A N 16
ATOM 27007 C CA . ALA A 1 58 ? -5.158 11.185 7.712 1.00 0.00 58 ALA A CA 16
ATOM 27008 C C . ALA A 1 58 ? -4.527 9.815 7.971 1.00 0.00 58 ALA A C 16
ATOM 27009 O O . ALA A 1 58 ? -5.136 8.785 7.687 1.00 0.00 58 ALA A O 16
ATOM 27016 N N . GLY A 1 59 ? -3.316 9.848 8.506 1.00 0.00 59 GLY A N 16
ATOM 27017 C CA . GLY A 1 59 ? -2.597 8.622 8.806 1.00 0.00 59 GLY A CA 16
ATOM 27018 C C . GLY A 1 59 ? -1.942 8.049 7.548 1.00 0.00 59 GLY A C 16
ATOM 27019 O O . GLY A 1 59 ? -1.912 6.834 7.357 1.00 0.00 59 GLY A O 16
ATOM 27023 N N . LEU A 1 60 ? -1.433 8.951 6.721 1.00 0.00 60 LEU A N 16
ATOM 27024 C CA . LEU A 1 60 ? -0.780 8.550 5.486 1.00 0.00 60 LEU A CA 16
ATOM 27025 C C . LEU A 1 60 ? 0.696 8.258 5.766 1.00 0.00 60 LEU A C 16
ATOM 27026 O O . LEU A 1 60 ? 1.231 8.676 6.791 1.00 0.00 60 LEU A O 16
ATOM 27042 N N . GLU A 1 61 ? 1.311 7.542 4.836 1.00 0.00 61 GLU A N 16
ATOM 27043 C CA . GLU A 1 61 ? 2.714 7.189 4.970 1.00 0.00 61 GLU A CA 16
ATOM 27044 C C . GLU A 1 61 ? 3.308 6.846 3.602 1.00 0.00 61 GLU A C 16
ATOM 27045 O O . GLU A 1 61 ? 2.577 6.699 2.623 1.00 0.00 61 GLU A O 16
ATOM 27057 N N . TYR A 1 62 ? 4.627 6.728 3.578 1.00 0.00 62 TYR A N 16
ATOM 27058 C CA . TYR A 1 62 ? 5.327 6.405 2.346 1.00 0.00 62 TYR A CA 16
ATOM 27059 C C . TYR A 1 62 ? 5.163 4.925 1.994 1.00 0.00 62 TYR A C 16
ATOM 27060 O O . TYR A 1 62 ? 4.969 4.091 2.877 1.00 0.00 62 TYR A O 16
ATOM 27078 N N . GLY A 1 63 ? 5.248 4.644 0.702 1.00 0.00 63 GLY A N 16
ATOM 27079 C CA . GLY A 1 63 ? 5.112 3.279 0.223 1.00 0.00 63 GLY A CA 16
ATOM 27080 C C . GLY A 1 63 ? 3.642 2.923 -0.007 1.00 0.00 63 GLY A C 16
ATOM 27081 O O . GLY A 1 63 ? 3.336 1.932 -0.669 1.00 0.00 63 GLY A O 16
ATOM 27085 N N . ASP A 1 64 ? 2.771 3.751 0.552 1.00 0.00 64 ASP A N 16
ATOM 27086 C CA . ASP A 1 64 ? 1.341 3.535 0.416 1.00 0.00 64 ASP A CA 16
ATOM 27087 C C . ASP A 1 64 ? 0.910 3.882 -1.011 1.00 0.00 64 ASP A C 16
ATOM 27088 O O . ASP A 1 64 ? 0.731 5.053 -1.342 1.00 0.00 64 ASP A O 16
ATOM 27097 N N . GLN A 1 65 ? 0.758 2.842 -1.818 1.00 0.00 65 GLN A N 16
ATOM 27098 C CA . GLN A 1 65 ? 0.352 3.022 -3.201 1.00 0.00 65 GLN A CA 16
ATOM 27099 C C . GLN A 1 65 ? -1.083 3.549 -3.270 1.00 0.00 65 GLN A C 16
ATOM 27100 O O . GLN A 1 65 ? -2.026 2.841 -2.920 1.00 0.00 65 GLN A O 16
ATOM 27114 N N . LEU A 1 66 ? -1.203 4.789 -3.722 1.00 0.00 66 LEU A N 16
ATOM 27115 C CA . LEU A 1 66 ? -2.507 5.419 -3.840 1.00 0.00 66 LEU A CA 16
ATOM 27116 C C . LEU A 1 66 ? -3.277 4.774 -4.994 1.00 0.00 66 LEU A C 16
ATOM 27117 O O . LEU A 1 66 ? -2.857 4.854 -6.147 1.00 0.00 66 LEU A O 16
ATOM 27133 N N . LEU A 1 67 ? -4.391 4.149 -4.643 1.00 0.00 67 LEU A N 16
ATOM 27134 C CA . LEU A 1 67 ? -5.224 3.490 -5.634 1.00 0.00 67 LEU A CA 16
ATOM 27135 C C . LEU A 1 67 ? -6.199 4.507 -6.231 1.00 0.00 67 LEU A C 16
ATOM 27136 O O . LEU A 1 67 ? -6.159 4.781 -7.430 1.00 0.00 67 LEU A O 16
ATOM 27152 N N . GLU A 1 68 ? -7.053 5.038 -5.368 1.00 0.00 68 GLU A N 16
ATOM 27153 C CA . GLU A 1 68 ? -8.036 6.019 -5.796 1.00 0.00 68 GLU A CA 16
ATOM 27154 C C . GLU A 1 68 ? -8.170 7.127 -4.749 1.00 0.00 68 GLU A C 16
ATOM 27155 O O . GLU A 1 68 ? -8.185 6.855 -3.550 1.00 0.00 68 GLU A O 16
ATOM 27167 N N . PHE A 1 69 ? -8.264 8.353 -5.242 1.00 0.00 69 PHE A N 16
ATOM 27168 C CA . PHE A 1 69 ? -8.396 9.504 -4.364 1.00 0.00 69 PHE A CA 16
ATOM 27169 C C . PHE A 1 69 ? -9.810 10.083 -4.428 1.00 0.00 69 PHE A C 16
ATOM 27170 O O . PHE A 1 69 ? -10.210 10.644 -5.447 1.00 0.00 69 PHE A O 16
ATOM 27187 N N . ASN A 1 70 ? -10.530 9.926 -3.327 1.00 0.00 70 ASN A N 16
ATOM 27188 C CA . ASN A 1 70 ? -11.891 10.426 -3.245 1.00 0.00 70 ASN A CA 16
ATOM 27189 C C . ASN A 1 70 ? -12.659 10.011 -4.501 1.00 0.00 70 ASN A C 16
ATOM 27190 O O . ASN A 1 70 ? -13.624 10.668 -4.889 1.00 0.00 70 ASN A O 16
ATOM 27201 N N . GLY A 1 71 ? -12.201 8.924 -5.103 1.00 0.00 71 GLY A N 16
ATOM 27202 C CA . GLY A 1 71 ? -12.833 8.413 -6.308 1.00 0.00 71 GLY A CA 16
ATOM 27203 C C . GLY A 1 71 ? -11.886 8.508 -7.506 1.00 0.00 71 GLY A C 16
ATOM 27204 O O . GLY A 1 71 ? -11.892 7.640 -8.377 1.00 0.00 71 GLY A O 16
ATOM 27208 N N . ILE A 1 72 ? -11.094 9.570 -7.511 1.00 0.00 72 ILE A N 16
ATOM 27209 C CA . ILE A 1 72 ? -10.143 9.790 -8.588 1.00 0.00 72 ILE A CA 16
ATOM 27210 C C . ILE A 1 72 ? -9.246 8.558 -8.729 1.00 0.00 72 ILE A C 16
ATOM 27211 O O . ILE A 1 72 ? -8.701 8.066 -7.742 1.00 0.00 72 ILE A O 16
ATOM 27227 N N . ASN A 1 73 ? -9.121 8.096 -9.964 1.00 0.00 73 ASN A N 16
ATOM 27228 C CA . ASN A 1 73 ? -8.299 6.931 -10.248 1.00 0.00 73 ASN A CA 16
ATOM 27229 C C . ASN A 1 73 ? -6.830 7.352 -10.309 1.00 0.00 73 ASN A C 16
ATOM 27230 O O . ASN A 1 73 ? -6.327 7.711 -11.372 1.00 0.00 73 ASN A O 16
ATOM 27241 N N . LEU A 1 74 ? -6.182 7.293 -9.154 1.00 0.00 74 LEU A N 16
ATOM 27242 C CA . LEU A 1 74 ? -4.780 7.663 -9.063 1.00 0.00 74 LEU A CA 16
ATOM 27243 C C . LEU A 1 74 ? -3.938 6.654 -9.847 1.00 0.00 74 LEU A C 16
ATOM 27244 O O . LEU A 1 74 ? -2.921 7.014 -10.438 1.00 0.00 74 LEU A O 16
ATOM 27260 N N . ARG A 1 75 ? -4.394 5.410 -9.828 1.00 0.00 75 ARG A N 16
ATOM 27261 C CA . ARG A 1 75 ? -3.695 4.346 -10.529 1.00 0.00 75 ARG A CA 16
ATOM 27262 C C . ARG A 1 75 ? -3.303 4.806 -11.935 1.00 0.00 75 ARG A C 16
ATOM 27263 O O . ARG A 1 75 ? -2.300 4.351 -12.483 1.00 0.00 75 ARG A O 16
ATOM 27284 N N . SER A 1 76 ? -4.112 5.704 -12.477 1.00 0.00 76 SER A N 16
ATOM 27285 C CA . SER A 1 76 ? -3.862 6.231 -13.808 1.00 0.00 76 SER A CA 16
ATOM 27286 C C . SER A 1 76 ? -3.798 7.759 -13.762 1.00 0.00 76 SER A C 16
ATOM 27287 O O . SER A 1 76 ? -4.449 8.435 -14.557 1.00 0.00 76 SER A O 16
ATOM 27295 N N . ALA A 1 77 ? -3.007 8.258 -12.824 1.00 0.00 77 ALA A N 16
ATOM 27296 C CA . ALA A 1 77 ? -2.850 9.694 -12.664 1.00 0.00 77 ALA A CA 16
ATOM 27297 C C . ALA A 1 77 ? -1.361 10.044 -12.682 1.00 0.00 77 ALA A C 16
ATOM 27298 O O . ALA A 1 77 ? -0.515 9.191 -12.418 1.00 0.00 77 ALA A O 16
ATOM 27305 N N . THR A 1 78 ? -1.085 11.302 -12.996 1.00 0.00 78 THR A N 16
ATOM 27306 C CA . THR A 1 78 ? 0.287 11.776 -13.051 1.00 0.00 78 THR A CA 16
ATOM 27307 C C . THR A 1 78 ? 0.642 12.533 -11.770 1.00 0.00 78 THR A C 16
ATOM 27308 O O . THR A 1 78 ? -0.241 13.031 -11.074 1.00 0.00 78 THR A O 16
ATOM 27319 N N . GLU A 1 79 ? 1.937 12.596 -11.498 1.00 0.00 79 GLU A N 16
ATOM 27320 C CA . GLU A 1 79 ? 2.420 13.284 -10.312 1.00 0.00 79 GLU A CA 16
ATOM 27321 C C . GLU A 1 79 ? 1.853 14.704 -10.255 1.00 0.00 79 GLU A C 16
ATOM 27322 O O . GLU A 1 79 ? 1.505 15.194 -9.182 1.00 0.00 79 GLU A O 16
ATOM 27334 N N . GLN A 1 80 ? 1.776 15.324 -11.423 1.00 0.00 80 GLN A N 16
ATOM 27335 C CA . GLN A 1 80 ? 1.257 16.677 -11.519 1.00 0.00 80 GLN A CA 16
ATOM 27336 C C . GLN A 1 80 ? -0.216 16.711 -11.107 1.00 0.00 80 GLN A C 16
ATOM 27337 O O . GLN A 1 80 ? -0.676 17.686 -10.514 1.00 0.00 80 GLN A O 16
ATOM 27351 N N . GLN A 1 81 ? -0.915 15.635 -11.437 1.00 0.00 81 GLN A N 16
ATOM 27352 C CA . GLN A 1 81 ? -2.326 15.529 -11.108 1.00 0.00 81 GLN A CA 16
ATOM 27353 C C . GLN A 1 81 ? -2.502 15.141 -9.638 1.00 0.00 81 GLN A C 16
ATOM 27354 O O . GLN A 1 81 ? -3.401 15.640 -8.963 1.00 0.00 81 GLN A O 16
ATOM 27368 N N . ALA A 1 82 ? -1.628 14.253 -9.186 1.00 0.00 82 ALA A N 16
ATOM 27369 C CA . ALA A 1 82 ? -1.675 13.792 -7.809 1.00 0.00 82 ALA A CA 16
ATOM 27370 C C . ALA A 1 82 ? -1.373 14.964 -6.873 1.00 0.00 82 ALA A C 16
ATOM 27371 O O . ALA A 1 82 ? -2.023 15.122 -5.840 1.00 0.00 82 ALA A O 16
ATOM 27378 N N . ARG A 1 83 ? -0.386 15.756 -7.267 1.00 0.00 83 ARG A N 16
ATOM 27379 C CA . ARG A 1 83 ? 0.010 16.908 -6.476 1.00 0.00 83 ARG A CA 16
ATOM 27380 C C . ARG A 1 83 ? -1.069 17.992 -6.540 1.00 0.00 83 ARG A C 16
ATOM 27381 O O . ARG A 1 83 ? -0.985 18.998 -5.837 1.00 0.00 83 ARG A O 16
ATOM 27402 N N . LEU A 1 84 ? -2.056 17.749 -7.389 1.00 0.00 84 LEU A N 16
ATOM 27403 C CA . LEU A 1 84 ? -3.150 18.692 -7.553 1.00 0.00 84 LEU A CA 16
ATOM 27404 C C . LEU A 1 84 ? -4.399 18.143 -6.862 1.00 0.00 84 LEU A C 16
ATOM 27405 O O . LEU A 1 84 ? -4.985 18.809 -6.009 1.00 0.00 84 LEU A O 16
ATOM 27421 N N . ILE A 1 85 ? -4.771 16.933 -7.254 1.00 0.00 85 ILE A N 16
ATOM 27422 C CA . ILE A 1 85 ? -5.940 16.287 -6.683 1.00 0.00 85 ILE A CA 16
ATOM 27423 C C . ILE A 1 85 ? -5.890 16.408 -5.158 1.00 0.00 85 ILE A C 16
ATOM 27424 O O . ILE A 1 85 ? -6.901 16.701 -4.522 1.00 0.00 85 ILE A O 16
ATOM 27440 N N . ILE A 1 86 ? -4.704 16.175 -4.617 1.00 0.00 86 ILE A N 16
ATOM 27441 C CA . ILE A 1 86 ? -4.509 16.254 -3.179 1.00 0.00 86 ILE A CA 16
ATOM 27442 C C . ILE A 1 86 ? -4.593 17.716 -2.737 1.00 0.00 86 ILE A C 16
ATOM 27443 O O . ILE A 1 86 ? -5.019 18.007 -1.620 1.00 0.00 86 ILE A O 16
ATOM 27459 N N . GLY A 1 87 ? -4.181 18.598 -3.636 1.00 0.00 87 GLY A N 16
ATOM 27460 C CA . GLY A 1 87 ? -4.205 20.022 -3.352 1.00 0.00 87 GLY A CA 16
ATOM 27461 C C . GLY A 1 87 ? -5.523 20.650 -3.809 1.00 0.00 87 GLY A C 16
ATOM 27462 O O . GLY A 1 87 ? -5.565 21.829 -4.158 1.00 0.00 87 GLY A O 16
ATOM 27466 N N . GLN A 1 88 ? -6.567 19.835 -3.792 1.00 0.00 88 GLN A N 16
ATOM 27467 C CA . GLN A 1 88 ? -7.883 20.296 -4.199 1.00 0.00 88 GLN A CA 16
ATOM 27468 C C . GLN A 1 88 ? -8.733 20.630 -2.972 1.00 0.00 88 GLN A C 16
ATOM 27469 O O . GLN A 1 88 ? -8.240 20.602 -1.845 1.00 0.00 88 GLN A O 16
ATOM 27483 N N . GLN A 1 89 ? -9.995 20.940 -3.231 1.00 0.00 89 GLN A N 16
ATOM 27484 C CA . GLN A 1 89 ? -10.917 21.279 -2.161 1.00 0.00 89 GLN A CA 16
ATOM 27485 C C . GLN A 1 89 ? -11.488 20.009 -1.529 1.00 0.00 89 GLN A C 16
ATOM 27486 O O . GLN A 1 89 ? -10.935 18.923 -1.701 1.00 0.00 89 GLN A O 16
ATOM 27500 N N . CYS A 1 90 ? -12.587 20.185 -0.810 1.00 0.00 90 CYS A N 16
ATOM 27501 C CA . CYS A 1 90 ? -13.239 19.066 -0.151 1.00 0.00 90 CYS A CA 16
ATOM 27502 C C . CYS A 1 90 ? -12.839 19.079 1.326 1.00 0.00 90 CYS A C 16
ATOM 27503 O O . CYS A 1 90 ? -11.873 18.426 1.717 1.00 0.00 90 CYS A O 16
ATOM 27511 N N . ASP A 1 91 ? -13.602 19.830 2.106 1.00 0.00 91 ASP A N 16
ATOM 27512 C CA . ASP A 1 91 ? -13.340 19.937 3.531 1.00 0.00 91 ASP A CA 16
ATOM 27513 C C . ASP A 1 91 ? -12.976 18.557 4.083 1.00 0.00 91 ASP A C 16
ATOM 27514 O O . ASP A 1 91 ? -12.144 18.444 4.982 1.00 0.00 91 ASP A O 16
ATOM 27523 N N . THR A 1 92 ? -13.617 17.543 3.521 1.00 0.00 92 THR A N 16
ATOM 27524 C CA . THR A 1 92 ? -13.372 16.175 3.946 1.00 0.00 92 THR A CA 16
ATOM 27525 C C . THR A 1 92 ? -13.357 15.236 2.738 1.00 0.00 92 THR A C 16
ATOM 27526 O O . THR A 1 92 ? -14.410 14.882 2.210 1.00 0.00 92 THR A O 16
ATOM 27537 N N . ILE A 1 93 ? -12.152 14.860 2.335 1.00 0.00 93 ILE A N 16
ATOM 27538 C CA . ILE A 1 93 ? -11.987 13.969 1.200 1.00 0.00 93 ILE A CA 16
ATOM 27539 C C . ILE A 1 93 ? -11.354 12.659 1.673 1.00 0.00 93 ILE A C 16
ATOM 27540 O O . ILE A 1 93 ? -10.525 12.658 2.582 1.00 0.00 93 ILE A O 16
ATOM 27556 N N . THR A 1 94 ? -11.768 11.574 1.034 1.00 0.00 94 THR A N 16
ATOM 27557 C CA . THR A 1 94 ? -11.252 10.260 1.378 1.00 0.00 94 THR A CA 16
ATOM 27558 C C . THR A 1 94 ? -10.224 9.803 0.341 1.00 0.00 94 THR A C 16
ATOM 27559 O O . THR A 1 94 ? -10.225 10.281 -0.792 1.00 0.00 94 THR A O 16
ATOM 27570 N N . ILE A 1 95 ? -9.371 8.882 0.767 1.00 0.00 95 ILE A N 16
ATOM 27571 C CA . ILE A 1 95 ? -8.340 8.355 -0.111 1.00 0.00 95 ILE A CA 16
ATOM 27572 C C . ILE A 1 95 ? -8.334 6.827 -0.024 1.00 0.00 95 ILE A C 16
ATOM 27573 O O . ILE A 1 95 ? -8.617 6.261 1.031 1.00 0.00 95 ILE A O 16
ATOM 27589 N N . LEU A 1 96 ? -8.009 6.203 -1.147 1.00 0.00 96 LEU A N 16
ATOM 27590 C CA . LEU A 1 96 ? -7.963 4.753 -1.210 1.00 0.00 96 LEU A CA 16
ATOM 27591 C C . LEU A 1 96 ? -6.514 4.301 -1.404 1.00 0.00 96 LEU A C 16
ATOM 27592 O O . LEU A 1 96 ? -5.997 4.323 -2.520 1.00 0.00 96 LEU A O 16
ATOM 27608 N N . ALA A 1 97 ? -5.900 3.902 -0.300 1.00 0.00 97 ALA A N 16
ATOM 27609 C CA . ALA A 1 97 ? -4.521 3.445 -0.334 1.00 0.00 97 ALA A CA 16
ATOM 27610 C C . ALA A 1 97 ? -4.483 1.933 -0.101 1.00 0.00 97 ALA A C 16
ATOM 27611 O O . ALA A 1 97 ? -5.439 1.357 0.416 1.00 0.00 97 ALA A O 16
ATOM 27618 N N . GLN A 1 98 ? -3.368 1.334 -0.493 1.00 0.00 98 GLN A N 16
ATOM 27619 C CA . GLN A 1 98 ? -3.193 -0.099 -0.333 1.00 0.00 98 GLN A CA 16
ATOM 27620 C C . GLN A 1 98 ? -1.707 -0.441 -0.201 1.00 0.00 98 GLN A C 16
ATOM 27621 O O . GLN A 1 98 ? -1.021 -0.639 -1.202 1.00 0.00 98 GLN A O 16
ATOM 27635 N N . TYR A 1 99 ? -1.255 -0.499 1.043 1.00 0.00 99 TYR A N 16
ATOM 27636 C CA . TYR A 1 99 ? 0.137 -0.813 1.319 1.00 0.00 99 TYR A CA 16
ATOM 27637 C C . TYR A 1 99 ? 0.622 -1.970 0.444 1.00 0.00 99 TYR A C 16
ATOM 27638 O O . TYR A 1 99 ? 0.084 -3.074 0.515 1.00 0.00 99 TYR A O 16
ATOM 27656 N N . ASN A 1 100 ? 1.633 -1.679 -0.361 1.00 0.00 100 ASN A N 16
ATOM 27657 C CA . ASN A 1 100 ? 2.196 -2.682 -1.248 1.00 0.00 100 ASN A CA 16
ATOM 27658 C C . ASN A 1 100 ? 3.644 -2.962 -0.840 1.00 0.00 100 ASN A C 16
ATOM 27659 O O . ASN A 1 100 ? 4.515 -2.109 -1.003 1.00 0.00 100 ASN A O 16
ATOM 27670 N N . PRO A 1 101 ? 3.862 -4.193 -0.304 1.00 0.00 101 PRO A N 16
ATOM 27671 C CA . PRO A 1 101 ? 5.189 -4.596 0.129 1.00 0.00 101 PRO A CA 16
ATOM 27672 C C . PRO A 1 101 ? 6.081 -4.923 -1.071 1.00 0.00 101 PRO A C 16
ATOM 27673 O O . PRO A 1 101 ? 6.650 -6.011 -1.148 1.00 0.00 101 PRO A O 16
ATOM 27684 N N . HIS A 1 102 ? 6.175 -3.961 -1.977 1.00 0.00 102 HIS A N 16
ATOM 27685 C CA . HIS A 1 102 ? 6.988 -4.133 -3.169 1.00 0.00 102 HIS A CA 16
ATOM 27686 C C . HIS A 1 102 ? 7.400 -2.763 -3.711 1.00 0.00 102 HIS A C 16
ATOM 27687 O O . HIS A 1 102 ? 7.232 -2.483 -4.897 1.00 0.00 102 HIS A O 16
ATOM 27701 N N . VAL A 1 103 ? 7.933 -1.944 -2.815 1.00 0.00 103 VAL A N 16
ATOM 27702 C CA . VAL A 1 103 ? 8.371 -0.610 -3.188 1.00 0.00 103 VAL A CA 16
ATOM 27703 C C . VAL A 1 103 ? 9.450 -0.140 -2.210 1.00 0.00 103 VAL A C 16
ATOM 27704 O O . VAL A 1 103 ? 9.262 0.847 -1.501 1.00 0.00 103 VAL A O 16
ATOM 27717 N N . HIS A 1 104 ? 10.556 -0.869 -2.204 1.00 0.00 104 HIS A N 16
ATOM 27718 C CA . HIS A 1 104 ? 11.665 -0.539 -1.324 1.00 0.00 104 HIS A CA 16
ATOM 27719 C C . HIS A 1 104 ? 12.976 -1.014 -1.952 1.00 0.00 104 HIS A C 16
ATOM 27720 O O . HIS A 1 104 ? 13.121 -2.190 -2.282 1.00 0.00 104 HIS A O 16
ATOM 27734 N N . GLN A 1 105 ? 13.899 -0.074 -2.098 1.00 0.00 105 GLN A N 16
ATOM 27735 C CA . GLN A 1 105 ? 15.194 -0.382 -2.681 1.00 0.00 105 GLN A CA 16
ATOM 27736 C C . GLN A 1 105 ? 16.208 0.708 -2.326 1.00 0.00 105 GLN A C 16
ATOM 27737 O O . GLN A 1 105 ? 16.257 1.751 -2.977 1.00 0.00 105 GLN A O 16
ATOM 27751 N N . LEU A 1 106 ? 16.992 0.430 -1.295 1.00 0.00 106 LEU A N 16
ATOM 27752 C CA . LEU A 1 106 ? 18.001 1.374 -0.846 1.00 0.00 106 LEU A CA 16
ATOM 27753 C C . LEU A 1 106 ? 17.316 2.569 -0.180 1.00 0.00 106 LEU A C 16
ATOM 27754 O O . LEU A 1 106 ? 17.404 2.742 1.034 1.00 0.00 106 LEU A O 16
ATOM 27770 N N . SER A 1 107 ? 16.649 3.362 -1.005 1.00 0.00 107 SER A N 16
ATOM 27771 C CA . SER A 1 107 ? 15.949 4.536 -0.511 1.00 0.00 107 SER A CA 16
ATOM 27772 C C . SER A 1 107 ? 16.822 5.278 0.503 1.00 0.00 107 SER A C 16
ATOM 27773 O O . SER A 1 107 ? 16.753 5.008 1.701 1.00 0.00 107 SER A O 16
ATOM 27781 N N . SER A 1 108 ? 17.623 6.197 -0.014 1.00 0.00 108 SER A N 16
ATOM 27782 C CA . SER A 1 108 ? 18.509 6.980 0.831 1.00 0.00 108 SER A CA 16
ATOM 27783 C C . SER A 1 108 ? 19.345 7.932 -0.026 1.00 0.00 108 SER A C 16
ATOM 27784 O O . SER A 1 108 ? 19.762 7.576 -1.128 1.00 0.00 108 SER A O 16
ATOM 27792 N N . HIS A 1 109 ? 19.566 9.122 0.511 1.00 0.00 109 HIS A N 16
ATOM 27793 C CA . HIS A 1 109 ? 20.345 10.128 -0.191 1.00 0.00 109 HIS A CA 16
ATOM 27794 C C . HIS A 1 109 ? 19.749 10.360 -1.581 1.00 0.00 109 HIS A C 16
ATOM 27795 O O . HIS A 1 109 ? 20.162 9.726 -2.551 1.00 0.00 109 HIS A O 16
ATOM 27809 N N . SER A 1 110 ? 18.788 11.271 -1.633 1.00 0.00 110 SER A N 16
ATOM 27810 C CA . SER A 1 110 ? 18.132 11.595 -2.888 1.00 0.00 110 SER A CA 16
ATOM 27811 C C . SER A 1 110 ? 17.344 12.898 -2.746 1.00 0.00 110 SER A C 16
ATOM 27812 O O . SER A 1 110 ? 16.539 13.044 -1.827 1.00 0.00 110 SER A O 16
ATOM 27820 N N . ARG A 1 111 ? 17.604 13.814 -3.668 1.00 0.00 111 ARG A N 16
ATOM 27821 C CA . ARG A 1 111 ? 16.929 15.100 -3.656 1.00 0.00 111 ARG A CA 16
ATOM 27822 C C . ARG A 1 111 ? 17.191 15.825 -2.334 1.00 0.00 111 ARG A C 16
ATOM 27823 O O . ARG A 1 111 ? 16.528 15.558 -1.333 1.00 0.00 111 ARG A O 16
ATOM 27844 N N . SER A 1 112 ? 18.159 16.729 -2.373 1.00 0.00 112 SER A N 16
ATOM 27845 C CA . SER A 1 112 ? 18.517 17.494 -1.191 1.00 0.00 112 SER A CA 16
ATOM 27846 C C . SER A 1 112 ? 17.851 18.870 -1.237 1.00 0.00 112 SER A C 16
ATOM 27847 O O . SER A 1 112 ? 17.616 19.414 -2.315 1.00 0.00 112 SER A O 16
ATOM 27855 N N . GLY A 1 113 ? 17.565 19.394 -0.054 1.00 0.00 113 GLY A N 16
ATOM 27856 C CA . GLY A 1 113 ? 16.931 20.697 0.054 1.00 0.00 113 GLY A CA 16
ATOM 27857 C C . GLY A 1 113 ? 17.468 21.470 1.260 1.00 0.00 113 GLY A C 16
ATOM 27858 O O . GLY A 1 113 ? 18.089 20.888 2.148 1.00 0.00 113 GLY A O 16
ATOM 27862 N N . PRO A 1 114 ? 17.201 22.804 1.253 1.00 0.00 114 PRO A N 16
ATOM 27863 C CA . PRO A 1 114 ? 17.651 23.662 2.336 1.00 0.00 114 PRO A CA 16
ATOM 27864 C C . PRO A 1 114 ? 16.792 23.462 3.586 1.00 0.00 114 PRO A C 16
ATOM 27865 O O . PRO A 1 114 ? 15.585 23.699 3.559 1.00 0.00 114 PRO A O 16
ATOM 27876 N N . SER A 1 115 ? 17.448 23.029 4.653 1.00 0.00 115 SER A N 16
ATOM 27877 C CA . SER A 1 115 ? 16.760 22.795 5.911 1.00 0.00 115 SER A CA 16
ATOM 27878 C C . SER A 1 115 ? 16.809 24.055 6.777 1.00 0.00 115 SER A C 16
ATOM 27879 O O . SER A 1 115 ? 17.769 24.266 7.517 1.00 0.00 115 SER A O 16
ATOM 27887 N N . SER A 1 116 ? 15.764 24.859 6.656 1.00 0.00 116 SER A N 16
ATOM 27888 C CA . SER A 1 116 ? 15.676 26.093 7.418 1.00 0.00 116 SER A CA 16
ATOM 27889 C C . SER A 1 116 ? 16.863 26.999 7.086 1.00 0.00 116 SER A C 16
ATOM 27890 O O . SER A 1 116 ? 17.885 26.965 7.769 1.00 0.00 116 SER A O 16
ATOM 27898 N N . GLY A 1 117 ? 16.687 27.788 6.036 1.00 0.00 117 GLY A N 16
ATOM 27899 C CA . GLY A 1 117 ? 17.731 28.702 5.604 1.00 0.00 117 GLY A CA 16
ATOM 27900 C C . GLY A 1 117 ? 18.005 28.554 4.106 1.00 0.00 117 GLY A C 16
ATOM 27901 O O . GLY A 1 117 ? 17.118 28.171 3.345 1.00 0.00 117 GLY A O 16
ATOM 27905 N N . GLY A 1 1 ? -13.502 2.705 -16.760 1.00 0.00 1 GLY A N 17
ATOM 27906 C CA . GLY A 1 1 ? -14.090 3.968 -17.174 1.00 0.00 1 GLY A CA 17
ATOM 27907 C C . GLY A 1 1 ? -15.427 4.208 -16.469 1.00 0.00 1 GLY A C 17
ATOM 27908 O O . GLY A 1 1 ? -16.479 4.198 -17.107 1.00 0.00 1 GLY A O 17
ATOM 27912 N N . SER A 1 2 ? -15.342 4.417 -15.164 1.00 0.00 2 SER A N 17
ATOM 27913 C CA . SER A 1 2 ? -16.532 4.658 -14.366 1.00 0.00 2 SER A CA 17
ATOM 27914 C C . SER A 1 2 ? -16.142 4.912 -12.908 1.00 0.00 2 SER A C 17
ATOM 27915 O O . SER A 1 2 ? -15.132 4.395 -12.433 1.00 0.00 2 SER A O 17
ATOM 27923 N N . SER A 1 3 ? -16.963 5.708 -12.240 1.00 0.00 3 SER A N 17
ATOM 27924 C CA . SER A 1 3 ? -16.717 6.037 -10.846 1.00 0.00 3 SER A CA 17
ATOM 27925 C C . SER A 1 3 ? -17.631 5.207 -9.943 1.00 0.00 3 SER A C 17
ATOM 27926 O O . SER A 1 3 ? -18.658 5.697 -9.474 1.00 0.00 3 SER A O 17
ATOM 27934 N N . GLY A 1 4 ? -17.226 3.964 -9.726 1.00 0.00 4 GLY A N 17
ATOM 27935 C CA . GLY A 1 4 ? -17.996 3.061 -8.888 1.00 0.00 4 GLY A CA 17
ATOM 27936 C C . GLY A 1 4 ? -17.173 1.828 -8.510 1.00 0.00 4 GLY A C 17
ATOM 27937 O O . GLY A 1 4 ? -17.372 0.750 -9.068 1.00 0.00 4 GLY A O 17
ATOM 27941 N N . SER A 1 5 ? -16.267 2.028 -7.564 1.00 0.00 5 SER A N 17
ATOM 27942 C CA . SER A 1 5 ? -15.414 0.945 -7.105 1.00 0.00 5 SER A CA 17
ATOM 27943 C C . SER A 1 5 ? -15.961 0.365 -5.799 1.00 0.00 5 SER A C 17
ATOM 27944 O O . SER A 1 5 ? -16.237 -0.831 -5.715 1.00 0.00 5 SER A O 17
ATOM 27952 N N . SER A 1 6 ? -16.102 1.239 -4.814 1.00 0.00 6 SER A N 17
ATOM 27953 C CA . SER A 1 6 ? -16.612 0.828 -3.516 1.00 0.00 6 SER A CA 17
ATOM 27954 C C . SER A 1 6 ? -15.545 0.031 -2.764 1.00 0.00 6 SER A C 17
ATOM 27955 O O . SER A 1 6 ? -15.024 0.489 -1.748 1.00 0.00 6 SER A O 17
ATOM 27963 N N . GLY A 1 7 ? -15.250 -1.148 -3.292 1.00 0.00 7 GLY A N 17
ATOM 27964 C CA . GLY A 1 7 ? -14.255 -2.014 -2.682 1.00 0.00 7 GLY A CA 17
ATOM 27965 C C . GLY A 1 7 ? -14.447 -3.466 -3.123 1.00 0.00 7 GLY A C 17
ATOM 27966 O O . GLY A 1 7 ? -14.602 -3.742 -4.311 1.00 0.00 7 GLY A O 17
ATOM 27970 N N . GLY A 1 8 ? -14.431 -4.356 -2.141 1.00 0.00 8 GLY A N 17
ATOM 27971 C CA . GLY A 1 8 ? -14.601 -5.773 -2.413 1.00 0.00 8 GLY A CA 17
ATOM 27972 C C . GLY A 1 8 ? -13.771 -6.620 -1.447 1.00 0.00 8 GLY A C 17
ATOM 27973 O O . GLY A 1 8 ? -12.741 -7.173 -1.828 1.00 0.00 8 GLY A O 17
ATOM 27977 N N . GLU A 1 9 ? -14.252 -6.696 -0.214 1.00 0.00 9 GLU A N 17
ATOM 27978 C CA . GLU A 1 9 ? -13.568 -7.467 0.810 1.00 0.00 9 GLU A CA 17
ATOM 27979 C C . GLU A 1 9 ? -13.985 -8.937 0.736 1.00 0.00 9 GLU A C 17
ATOM 27980 O O . GLU A 1 9 ? -15.058 -9.306 1.211 1.00 0.00 9 GLU A O 17
ATOM 27992 N N . ARG A 1 10 ? -13.116 -9.737 0.136 1.00 0.00 10 ARG A N 17
ATOM 27993 C CA . ARG A 1 10 ? -13.381 -11.158 -0.007 1.00 0.00 10 ARG A CA 17
ATOM 27994 C C . ARG A 1 10 ? -12.236 -11.974 0.596 1.00 0.00 10 ARG A C 17
ATOM 27995 O O . ARG A 1 10 ? -11.085 -11.539 0.585 1.00 0.00 10 ARG A O 17
ATOM 28016 N N . ARG A 1 11 ? -12.591 -13.144 1.107 1.00 0.00 11 ARG A N 17
ATOM 28017 C CA . ARG A 1 11 ? -11.607 -14.025 1.713 1.00 0.00 11 ARG A CA 17
ATOM 28018 C C . ARG A 1 11 ? -10.969 -13.352 2.929 1.00 0.00 11 ARG A C 17
ATOM 28019 O O . ARG A 1 11 ? -10.527 -12.206 2.848 1.00 0.00 11 ARG A O 17
ATOM 28040 N N . LYS A 1 12 ? -10.940 -14.091 4.028 1.00 0.00 12 LYS A N 17
ATOM 28041 C CA . LYS A 1 12 ? -10.363 -13.579 5.260 1.00 0.00 12 LYS A CA 17
ATOM 28042 C C . LYS A 1 12 ? -8.841 -13.733 5.207 1.00 0.00 12 LYS A C 17
ATOM 28043 O O . LYS A 1 12 ? -8.313 -14.418 4.333 1.00 0.00 12 LYS A O 17
ATOM 28062 N N . ASP A 1 13 ? -8.180 -13.085 6.155 1.00 0.00 13 ASP A N 17
ATOM 28063 C CA . ASP A 1 13 ? -6.730 -13.142 6.228 1.00 0.00 13 ASP A CA 17
ATOM 28064 C C . ASP A 1 13 ? -6.135 -12.544 4.951 1.00 0.00 13 ASP A C 17
ATOM 28065 O O . ASP A 1 13 ? -6.688 -12.714 3.865 1.00 0.00 13 ASP A O 17
ATOM 28074 N N . ARG A 1 14 ? -5.017 -11.855 5.123 1.00 0.00 14 ARG A N 17
ATOM 28075 C CA . ARG A 1 14 ? -4.342 -11.230 3.999 1.00 0.00 14 ARG A CA 17
ATOM 28076 C C . ARG A 1 14 ? -4.128 -12.248 2.876 1.00 0.00 14 ARG A C 17
ATOM 28077 O O . ARG A 1 14 ? -3.405 -13.227 3.050 1.00 0.00 14 ARG A O 17
ATOM 28098 N N . PRO A 1 15 ? -4.789 -11.974 1.719 1.00 0.00 15 PRO A N 17
ATOM 28099 C CA . PRO A 1 15 ? -4.678 -12.854 0.568 1.00 0.00 15 PRO A CA 17
ATOM 28100 C C . PRO A 1 15 ? -3.325 -12.685 -0.124 1.00 0.00 15 PRO A C 17
ATOM 28101 O O . PRO A 1 15 ? -2.854 -13.594 -0.806 1.00 0.00 15 PRO A O 17
ATOM 28112 N N . TYR A 1 16 ? -2.737 -11.514 0.075 1.00 0.00 16 TYR A N 17
ATOM 28113 C CA . TYR A 1 16 ? -1.446 -11.214 -0.521 1.00 0.00 16 TYR A CA 17
ATOM 28114 C C . TYR A 1 16 ? -0.918 -9.863 -0.034 1.00 0.00 16 TYR A C 17
ATOM 28115 O O . TYR A 1 16 ? 0.179 -9.784 0.517 1.00 0.00 16 TYR A O 17
ATOM 28133 N N . VAL A 1 17 ? -1.723 -8.834 -0.254 1.00 0.00 17 VAL A N 17
ATOM 28134 C CA . VAL A 1 17 ? -1.351 -7.491 0.155 1.00 0.00 17 VAL A CA 17
ATOM 28135 C C . VAL A 1 17 ? -2.410 -6.942 1.113 1.00 0.00 17 VAL A C 17
ATOM 28136 O O . VAL A 1 17 ? -3.457 -7.559 1.306 1.00 0.00 17 VAL A O 17
ATOM 28149 N N . GLU A 1 18 ? -2.102 -5.789 1.687 1.00 0.00 18 GLU A N 17
ATOM 28150 C CA . GLU A 1 18 ? -3.015 -5.150 2.620 1.00 0.00 18 GLU A CA 17
ATOM 28151 C C . GLU A 1 18 ? -4.216 -4.568 1.872 1.00 0.00 18 GLU A C 17
ATOM 28152 O O . GLU A 1 18 ? -4.098 -3.543 1.203 1.00 0.00 18 GLU A O 17
ATOM 28164 N N . GLU A 1 19 ? -5.345 -5.247 2.011 1.00 0.00 19 GLU A N 17
ATOM 28165 C CA . GLU A 1 19 ? -6.567 -4.811 1.357 1.00 0.00 19 GLU A CA 17
ATOM 28166 C C . GLU A 1 19 ? -6.601 -3.284 1.260 1.00 0.00 19 GLU A C 17
ATOM 28167 O O . GLU A 1 19 ? -5.998 -2.593 2.080 1.00 0.00 19 GLU A O 17
ATOM 28179 N N . PRO A 1 20 ? -7.330 -2.790 0.224 1.00 0.00 20 PRO A N 17
ATOM 28180 C CA . PRO A 1 20 ? -7.450 -1.358 0.009 1.00 0.00 20 PRO A CA 17
ATOM 28181 C C . PRO A 1 20 ? -8.404 -0.729 1.027 1.00 0.00 20 PRO A C 17
ATOM 28182 O O . PRO A 1 20 ? -9.565 -1.124 1.122 1.00 0.00 20 PRO A O 17
ATOM 28193 N N . ARG A 1 21 ? -7.879 0.240 1.762 1.00 0.00 21 ARG A N 17
ATOM 28194 C CA . ARG A 1 21 ? -8.669 0.928 2.769 1.00 0.00 21 ARG A CA 17
ATOM 28195 C C . ARG A 1 21 ? -9.124 2.292 2.246 1.00 0.00 21 ARG A C 17
ATOM 28196 O O . ARG A 1 21 ? -8.793 2.673 1.125 1.00 0.00 21 ARG A O 17
ATOM 28217 N N . HIS A 1 22 ? -9.877 2.990 3.084 1.00 0.00 22 HIS A N 17
ATOM 28218 C CA . HIS A 1 22 ? -10.381 4.303 2.720 1.00 0.00 22 HIS A CA 17
ATOM 28219 C C . HIS A 1 22 ? -10.072 5.299 3.840 1.00 0.00 22 HIS A C 17
ATOM 28220 O O . HIS A 1 22 ? -10.933 5.594 4.668 1.00 0.00 22 HIS A O 17
ATOM 28234 N N . VAL A 1 23 ? -8.842 5.791 3.829 1.00 0.00 23 VAL A N 17
ATOM 28235 C CA . VAL A 1 23 ? -8.409 6.748 4.833 1.00 0.00 23 VAL A CA 17
ATOM 28236 C C . VAL A 1 23 ? -9.082 8.096 4.570 1.00 0.00 23 VAL A C 17
ATOM 28237 O O . VAL A 1 23 ? -8.894 8.692 3.510 1.00 0.00 23 VAL A O 17
ATOM 28250 N N . LYS A 1 24 ? -9.853 8.539 5.552 1.00 0.00 24 LYS A N 17
ATOM 28251 C CA . LYS A 1 24 ? -10.555 9.806 5.440 1.00 0.00 24 LYS A CA 17
ATOM 28252 C C . LYS A 1 24 ? -9.599 10.947 5.795 1.00 0.00 24 LYS A C 17
ATOM 28253 O O . LYS A 1 24 ? -8.660 10.758 6.567 1.00 0.00 24 LYS A O 17
ATOM 28272 N N . VAL A 1 25 ? -9.871 12.106 5.213 1.00 0.00 25 VAL A N 17
ATOM 28273 C CA . VAL A 1 25 ? -9.046 13.277 5.458 1.00 0.00 25 VAL A CA 17
ATOM 28274 C C . VAL A 1 25 ? -9.948 14.476 5.761 1.00 0.00 25 VAL A C 17
ATOM 28275 O O . VAL A 1 25 ? -10.920 14.721 5.048 1.00 0.00 25 VAL A O 17
ATOM 28288 N N . GLN A 1 26 ? -9.593 15.191 6.818 1.00 0.00 26 GLN A N 17
ATOM 28289 C CA . GLN A 1 26 ? -10.358 16.358 7.223 1.00 0.00 26 GLN A CA 17
ATOM 28290 C C . GLN A 1 26 ? -9.597 17.639 6.875 1.00 0.00 26 GLN A C 17
ATOM 28291 O O . GLN A 1 26 ? -9.045 18.296 7.757 1.00 0.00 26 GLN A O 17
ATOM 28305 N N . LYS A 1 27 ? -9.591 17.955 5.589 1.00 0.00 27 LYS A N 17
ATOM 28306 C CA . LYS A 1 27 ? -8.907 19.145 5.113 1.00 0.00 27 LYS A CA 17
ATOM 28307 C C . LYS A 1 27 ? -9.509 20.379 5.789 1.00 0.00 27 LYS A C 17
ATOM 28308 O O . LYS A 1 27 ? -8.929 20.922 6.727 1.00 0.00 27 LYS A O 17
ATOM 28327 N N . GLY A 1 28 ? -10.666 20.784 5.286 1.00 0.00 28 GLY A N 17
ATOM 28328 C CA . GLY A 1 28 ? -11.353 21.944 5.829 1.00 0.00 28 GLY A CA 17
ATOM 28329 C C . GLY A 1 28 ? -10.920 23.224 5.111 1.00 0.00 28 GLY A C 17
ATOM 28330 O O . GLY A 1 28 ? -11.760 23.989 4.640 1.00 0.00 28 GLY A O 17
ATOM 28334 N N . SER A 1 29 ? -9.611 23.416 5.050 1.00 0.00 29 SER A N 17
ATOM 28335 C CA . SER A 1 29 ? -9.057 24.590 4.397 1.00 0.00 29 SER A CA 17
ATOM 28336 C C . SER A 1 29 ? -7.528 24.534 4.428 1.00 0.00 29 SER A C 17
ATOM 28337 O O . SER A 1 29 ? -6.869 25.561 4.580 1.00 0.00 29 SER A O 17
ATOM 28345 N N . GLU A 1 30 ? -7.010 23.324 4.283 1.00 0.00 30 GLU A N 17
ATOM 28346 C CA . GLU A 1 30 ? -5.571 23.120 4.292 1.00 0.00 30 GLU A CA 17
ATOM 28347 C C . GLU A 1 30 ? -5.183 22.026 3.295 1.00 0.00 30 GLU A C 17
ATOM 28348 O O . GLU A 1 30 ? -5.999 21.169 2.961 1.00 0.00 30 GLU A O 17
ATOM 28360 N N . PRO A 1 31 ? -3.905 22.094 2.836 1.00 0.00 31 PRO A N 17
ATOM 28361 C CA . PRO A 1 31 ? -3.399 21.120 1.884 1.00 0.00 31 PRO A CA 17
ATOM 28362 C C . PRO A 1 31 ? -3.119 19.779 2.568 1.00 0.00 31 PRO A C 17
ATOM 28363 O O . PRO A 1 31 ? -3.268 19.655 3.782 1.00 0.00 31 PRO A O 17
ATOM 28374 N N . LEU A 1 32 ? -2.719 18.811 1.757 1.00 0.00 32 LEU A N 17
ATOM 28375 C CA . LEU A 1 32 ? -2.418 17.484 2.269 1.00 0.00 32 LEU A CA 17
ATOM 28376 C C . LEU A 1 32 ? -1.023 17.490 2.897 1.00 0.00 32 LEU A C 17
ATOM 28377 O O . LEU A 1 32 ? -0.860 17.118 4.059 1.00 0.00 32 LEU A O 17
ATOM 28393 N N . GLY A 1 33 ? -0.052 17.915 2.102 1.00 0.00 33 GLY A N 17
ATOM 28394 C CA . GLY A 1 33 ? 1.324 17.974 2.567 1.00 0.00 33 GLY A CA 17
ATOM 28395 C C . GLY A 1 33 ? 1.970 16.587 2.544 1.00 0.00 33 GLY A C 17
ATOM 28396 O O . GLY A 1 33 ? 2.327 16.048 3.590 1.00 0.00 33 GLY A O 17
ATOM 28400 N N . ILE A 1 34 ? 2.100 16.049 1.340 1.00 0.00 34 ILE A N 17
ATOM 28401 C CA . ILE A 1 34 ? 2.696 14.736 1.168 1.00 0.00 34 ILE A CA 17
ATOM 28402 C C . ILE A 1 34 ? 3.361 14.659 -0.208 1.00 0.00 34 ILE A C 17
ATOM 28403 O O . ILE A 1 34 ? 2.856 15.222 -1.178 1.00 0.00 34 ILE A O 17
ATOM 28419 N N . SER A 1 35 ? 4.484 13.957 -0.249 1.00 0.00 35 SER A N 17
ATOM 28420 C CA . SER A 1 35 ? 5.223 13.799 -1.490 1.00 0.00 35 SER A CA 17
ATOM 28421 C C . SER A 1 35 ? 4.756 12.539 -2.220 1.00 0.00 35 SER A C 17
ATOM 28422 O O . SER A 1 35 ? 4.461 11.525 -1.589 1.00 0.00 35 SER A O 17
ATOM 28430 N N . ILE A 1 36 ? 4.704 12.643 -3.540 1.00 0.00 36 ILE A N 17
ATOM 28431 C CA . ILE A 1 36 ? 4.277 11.524 -4.363 1.00 0.00 36 ILE A CA 17
ATOM 28432 C C . ILE A 1 36 ? 5.169 11.441 -5.604 1.00 0.00 36 ILE A C 17
ATOM 28433 O O . ILE A 1 36 ? 5.679 12.456 -6.075 1.00 0.00 36 ILE A O 17
ATOM 28449 N N . VAL A 1 37 ? 5.328 10.222 -6.098 1.00 0.00 37 VAL A N 17
ATOM 28450 C CA . VAL A 1 37 ? 6.149 9.993 -7.275 1.00 0.00 37 VAL A CA 17
ATOM 28451 C C . VAL A 1 37 ? 5.409 9.059 -8.234 1.00 0.00 37 VAL A C 17
ATOM 28452 O O . VAL A 1 37 ? 4.630 8.210 -7.801 1.00 0.00 37 VAL A O 17
ATOM 28465 N N . SER A 1 38 ? 5.677 9.246 -9.518 1.00 0.00 38 SER A N 17
ATOM 28466 C CA . SER A 1 38 ? 5.046 8.430 -10.541 1.00 0.00 38 SER A CA 17
ATOM 28467 C C . SER A 1 38 ? 5.985 7.298 -10.960 1.00 0.00 38 SER A C 17
ATOM 28468 O O . SER A 1 38 ? 7.204 7.457 -10.939 1.00 0.00 38 SER A O 17
ATOM 28476 N N . GLY A 1 39 ? 5.381 6.178 -11.331 1.00 0.00 39 GLY A N 17
ATOM 28477 C CA . GLY A 1 39 ? 6.148 5.019 -11.754 1.00 0.00 39 GLY A CA 17
ATOM 28478 C C . GLY A 1 39 ? 6.424 5.063 -13.258 1.00 0.00 39 GLY A C 17
ATOM 28479 O O . GLY A 1 39 ? 6.517 4.022 -13.907 1.00 0.00 39 GLY A O 17
ATOM 28483 N N . GLU A 1 40 ? 6.546 6.279 -13.770 1.00 0.00 40 GLU A N 17
ATOM 28484 C CA . GLU A 1 40 ? 6.809 6.472 -15.186 1.00 0.00 40 GLU A CA 17
ATOM 28485 C C . GLU A 1 40 ? 6.034 5.446 -16.014 1.00 0.00 40 GLU A C 17
ATOM 28486 O O . GLU A 1 40 ? 6.626 4.683 -16.776 1.00 0.00 40 GLU A O 17
ATOM 28498 N N . LYS A 1 41 ? 4.721 5.459 -15.837 1.00 0.00 41 LYS A N 17
ATOM 28499 C CA . LYS A 1 41 ? 3.858 4.539 -16.559 1.00 0.00 41 LYS A CA 17
ATOM 28500 C C . LYS A 1 41 ? 2.435 4.642 -16.008 1.00 0.00 41 LYS A C 17
ATOM 28501 O O . LYS A 1 41 ? 1.478 4.765 -16.771 1.00 0.00 41 LYS A O 17
ATOM 28520 N N . GLY A 1 42 ? 2.340 4.588 -14.688 1.00 0.00 42 GLY A N 17
ATOM 28521 C CA . GLY A 1 42 ? 1.050 4.673 -14.025 1.00 0.00 42 GLY A CA 17
ATOM 28522 C C . GLY A 1 42 ? 1.167 4.305 -12.545 1.00 0.00 42 GLY A C 17
ATOM 28523 O O . GLY A 1 42 ? 1.988 3.467 -12.173 1.00 0.00 42 GLY A O 17
ATOM 28527 N N . GLY A 1 43 ? 0.335 4.950 -11.740 1.00 0.00 43 GLY A N 17
ATOM 28528 C CA . GLY A 1 43 ? 0.336 4.700 -10.309 1.00 0.00 43 GLY A CA 17
ATOM 28529 C C . GLY A 1 43 ? 1.108 5.790 -9.563 1.00 0.00 43 GLY A C 17
ATOM 28530 O O . GLY A 1 43 ? 2.067 6.350 -10.092 1.00 0.00 43 GLY A O 17
ATOM 28534 N N . ILE A 1 44 ? 0.662 6.059 -8.344 1.00 0.00 44 ILE A N 17
ATOM 28535 C CA . ILE A 1 44 ? 1.299 7.071 -7.520 1.00 0.00 44 ILE A CA 17
ATOM 28536 C C . ILE A 1 44 ? 1.722 6.448 -6.189 1.00 0.00 44 ILE A C 17
ATOM 28537 O O . ILE A 1 44 ? 0.959 5.698 -5.580 1.00 0.00 44 ILE A O 17
ATOM 28553 N N . TYR A 1 45 ? 2.936 6.780 -5.775 1.00 0.00 45 TYR A N 17
ATOM 28554 C CA . TYR A 1 45 ? 3.469 6.261 -4.526 1.00 0.00 45 TYR A CA 17
ATOM 28555 C C . TYR A 1 45 ? 3.975 7.396 -3.633 1.00 0.00 45 TYR A C 17
ATOM 28556 O O . TYR A 1 45 ? 4.607 8.335 -4.114 1.00 0.00 45 TYR A O 17
ATOM 28574 N N . VAL A 1 46 ? 3.678 7.271 -2.348 1.00 0.00 46 VAL A N 17
ATOM 28575 C CA . VAL A 1 46 ? 4.095 8.275 -1.383 1.00 0.00 46 VAL A CA 17
ATOM 28576 C C . VAL A 1 46 ? 5.623 8.322 -1.331 1.00 0.00 46 VAL A C 17
ATOM 28577 O O . VAL A 1 46 ? 6.277 7.286 -1.221 1.00 0.00 46 VAL A O 17
ATOM 28590 N N . SER A 1 47 ? 6.149 9.535 -1.413 1.00 0.00 47 SER A N 17
ATOM 28591 C CA . SER A 1 47 ? 7.588 9.732 -1.377 1.00 0.00 47 SER A CA 17
ATOM 28592 C C . SER A 1 47 ? 7.993 10.397 -0.060 1.00 0.00 47 SER A C 17
ATOM 28593 O O . SER A 1 47 ? 9.164 10.378 0.315 1.00 0.00 47 SER A O 17
ATOM 28601 N N . LYS A 1 48 ? 7.001 10.969 0.606 1.00 0.00 48 LYS A N 17
ATOM 28602 C CA . LYS A 1 48 ? 7.238 11.639 1.873 1.00 0.00 48 LYS A CA 17
ATOM 28603 C C . LYS A 1 48 ? 5.913 12.176 2.418 1.00 0.00 48 LYS A C 17
ATOM 28604 O O . LYS A 1 48 ? 4.926 12.259 1.689 1.00 0.00 48 LYS A O 17
ATOM 28623 N N . VAL A 1 49 ? 5.934 12.525 3.696 1.00 0.00 49 VAL A N 17
ATOM 28624 C CA . VAL A 1 49 ? 4.746 13.051 4.347 1.00 0.00 49 VAL A CA 17
ATOM 28625 C C . VAL A 1 49 ? 5.130 14.267 5.193 1.00 0.00 49 VAL A C 17
ATOM 28626 O O . VAL A 1 49 ? 6.278 14.397 5.615 1.00 0.00 49 VAL A O 17
ATOM 28639 N N . THR A 1 50 ? 4.147 15.127 5.417 1.00 0.00 50 THR A N 17
ATOM 28640 C CA . THR A 1 50 ? 4.367 16.327 6.205 1.00 0.00 50 THR A CA 17
ATOM 28641 C C . THR A 1 50 ? 3.771 16.163 7.604 1.00 0.00 50 THR A C 17
ATOM 28642 O O . THR A 1 50 ? 2.572 15.931 7.749 1.00 0.00 50 THR A O 17
ATOM 28653 N N . VAL A 1 51 ? 4.636 16.291 8.600 1.00 0.00 51 VAL A N 17
ATOM 28654 C CA . VAL A 1 51 ? 4.210 16.160 9.983 1.00 0.00 51 VAL A CA 17
ATOM 28655 C C . VAL A 1 51 ? 3.344 17.363 10.362 1.00 0.00 51 VAL A C 17
ATOM 28656 O O . VAL A 1 51 ? 3.723 18.507 10.115 1.00 0.00 51 VAL A O 17
ATOM 28669 N N . GLY A 1 52 ? 2.198 17.064 10.955 1.00 0.00 52 GLY A N 17
ATOM 28670 C CA . GLY A 1 52 ? 1.276 18.107 11.371 1.00 0.00 52 GLY A CA 17
ATOM 28671 C C . GLY A 1 52 ? 0.315 18.473 10.238 1.00 0.00 52 GLY A C 17
ATOM 28672 O O . GLY A 1 52 ? -0.766 19.005 10.483 1.00 0.00 52 GLY A O 17
ATOM 28676 N N . SER A 1 53 ? 0.744 18.172 9.021 1.00 0.00 53 SER A N 17
ATOM 28677 C CA . SER A 1 53 ? -0.065 18.462 7.849 1.00 0.00 53 SER A CA 17
ATOM 28678 C C . SER A 1 53 ? -1.307 17.568 7.836 1.00 0.00 53 SER A C 17
ATOM 28679 O O . SER A 1 53 ? -1.336 16.531 8.496 1.00 0.00 53 SER A O 17
ATOM 28687 N N . ILE A 1 54 ? -2.302 18.004 7.078 1.00 0.00 54 ILE A N 17
ATOM 28688 C CA . ILE A 1 54 ? -3.544 17.257 6.971 1.00 0.00 54 ILE A CA 17
ATOM 28689 C C . ILE A 1 54 ? -3.229 15.762 6.887 1.00 0.00 54 ILE A C 17
ATOM 28690 O O . ILE A 1 54 ? -3.711 14.976 7.701 1.00 0.00 54 ILE A O 17
ATOM 28706 N N . ALA A 1 55 ? -2.421 15.415 5.896 1.00 0.00 55 ALA A N 17
ATOM 28707 C CA . ALA A 1 55 ? -2.036 14.028 5.695 1.00 0.00 55 ALA A CA 17
ATOM 28708 C C . ALA A 1 55 ? -1.765 13.377 7.053 1.00 0.00 55 ALA A C 17
ATOM 28709 O O . ALA A 1 55 ? -2.504 12.491 7.479 1.00 0.00 55 ALA A O 17
ATOM 28716 N N . HIS A 1 56 ? -0.703 13.841 7.694 1.00 0.00 56 HIS A N 17
ATOM 28717 C CA . HIS A 1 56 ? -0.325 13.315 8.995 1.00 0.00 56 HIS A CA 17
ATOM 28718 C C . HIS A 1 56 ? -1.583 13.043 9.823 1.00 0.00 56 HIS A C 17
ATOM 28719 O O . HIS A 1 56 ? -1.732 11.964 10.395 1.00 0.00 56 HIS A O 17
ATOM 28733 N N . GLN A 1 57 ? -2.454 14.040 9.862 1.00 0.00 57 GLN A N 17
ATOM 28734 C CA . GLN A 1 57 ? -3.694 13.922 10.611 1.00 0.00 57 GLN A CA 17
ATOM 28735 C C . GLN A 1 57 ? -4.454 12.665 10.183 1.00 0.00 57 GLN A C 17
ATOM 28736 O O . GLN A 1 57 ? -4.901 11.888 11.026 1.00 0.00 57 GLN A O 17
ATOM 28750 N N . ALA A 1 58 ? -4.578 12.503 8.874 1.00 0.00 58 ALA A N 17
ATOM 28751 C CA . ALA A 1 58 ? -5.277 11.354 8.325 1.00 0.00 58 ALA A CA 17
ATOM 28752 C C . ALA A 1 58 ? -4.545 10.074 8.734 1.00 0.00 58 ALA A C 17
ATOM 28753 O O . ALA A 1 58 ? -5.176 9.052 9.000 1.00 0.00 58 ALA A O 17
ATOM 28760 N N . GLY A 1 59 ? -3.224 10.172 8.772 1.00 0.00 59 GLY A N 17
ATOM 28761 C CA . GLY A 1 59 ? -2.400 9.035 9.144 1.00 0.00 59 GLY A CA 17
ATOM 28762 C C . GLY A 1 59 ? -1.823 8.347 7.905 1.00 0.00 59 GLY A C 17
ATOM 28763 O O . GLY A 1 59 ? -1.948 7.133 7.750 1.00 0.00 59 GLY A O 17
ATOM 28767 N N . LEU A 1 60 ? -1.203 9.152 7.055 1.00 0.00 60 LEU A N 17
ATOM 28768 C CA . LEU A 1 60 ? -0.607 8.636 5.835 1.00 0.00 60 LEU A CA 17
ATOM 28769 C C . LEU A 1 60 ? 0.829 8.191 6.122 1.00 0.00 60 LEU A C 17
ATOM 28770 O O . LEU A 1 60 ? 1.437 8.635 7.095 1.00 0.00 60 LEU A O 17
ATOM 28786 N N . GLU A 1 61 ? 1.329 7.321 5.258 1.00 0.00 61 GLU A N 17
ATOM 28787 C CA . GLU A 1 61 ? 2.682 6.812 5.407 1.00 0.00 61 GLU A CA 17
ATOM 28788 C C . GLU A 1 61 ? 3.333 6.625 4.035 1.00 0.00 61 GLU A C 17
ATOM 28789 O O . GLU A 1 61 ? 2.640 6.514 3.025 1.00 0.00 61 GLU A O 17
ATOM 28801 N N . TYR A 1 62 ? 4.658 6.596 4.043 1.00 0.00 62 TYR A N 17
ATOM 28802 C CA . TYR A 1 62 ? 5.410 6.425 2.811 1.00 0.00 62 TYR A CA 17
ATOM 28803 C C . TYR A 1 62 ? 5.434 4.956 2.383 1.00 0.00 62 TYR A C 17
ATOM 28804 O O . TYR A 1 62 ? 5.260 4.062 3.210 1.00 0.00 62 TYR A O 17
ATOM 28822 N N . GLY A 1 63 ? 5.650 4.753 1.092 1.00 0.00 63 GLY A N 17
ATOM 28823 C CA . GLY A 1 63 ? 5.698 3.408 0.544 1.00 0.00 63 GLY A CA 17
ATOM 28824 C C . GLY A 1 63 ? 4.307 2.941 0.112 1.00 0.00 63 GLY A C 17
ATOM 28825 O O . GLY A 1 63 ? 4.171 2.193 -0.855 1.00 0.00 63 GLY A O 17
ATOM 28829 N N . ASP A 1 64 ? 3.307 3.402 0.850 1.00 0.00 64 ASP A N 17
ATOM 28830 C CA . ASP A 1 64 ? 1.931 3.041 0.556 1.00 0.00 64 ASP A CA 17
ATOM 28831 C C . ASP A 1 64 ? 1.586 3.483 -0.868 1.00 0.00 64 ASP A C 17
ATOM 28832 O O . ASP A 1 64 ? 2.068 4.513 -1.336 1.00 0.00 64 ASP A O 17
ATOM 28841 N N . GLN A 1 65 ? 0.753 2.682 -1.516 1.00 0.00 65 GLN A N 17
ATOM 28842 C CA . GLN A 1 65 ? 0.338 2.977 -2.877 1.00 0.00 65 GLN A CA 17
ATOM 28843 C C . GLN A 1 65 ? -1.105 3.485 -2.893 1.00 0.00 65 GLN A C 17
ATOM 28844 O O . GLN A 1 65 ? -1.980 2.900 -2.256 1.00 0.00 65 GLN A O 17
ATOM 28858 N N . LEU A 1 66 ? -1.309 4.569 -3.627 1.00 0.00 66 LEU A N 17
ATOM 28859 C CA . LEU A 1 66 ? -2.631 5.162 -3.734 1.00 0.00 66 LEU A CA 17
ATOM 28860 C C . LEU A 1 66 ? -3.282 4.715 -5.045 1.00 0.00 66 LEU A C 17
ATOM 28861 O O . LEU A 1 66 ? -2.781 5.020 -6.126 1.00 0.00 66 LEU A O 17
ATOM 28877 N N . LEU A 1 67 ? -4.388 3.999 -4.905 1.00 0.00 67 LEU A N 17
ATOM 28878 C CA . LEU A 1 67 ? -5.112 3.507 -6.065 1.00 0.00 67 LEU A CA 17
ATOM 28879 C C . LEU A 1 67 ? -6.119 4.565 -6.519 1.00 0.00 67 LEU A C 17
ATOM 28880 O O . LEU A 1 67 ? -6.245 4.836 -7.712 1.00 0.00 67 LEU A O 17
ATOM 28896 N N . GLU A 1 68 ? -6.811 5.135 -5.543 1.00 0.00 68 GLU A N 17
ATOM 28897 C CA . GLU A 1 68 ? -7.803 6.158 -5.828 1.00 0.00 68 GLU A CA 17
ATOM 28898 C C . GLU A 1 68 ? -7.729 7.274 -4.784 1.00 0.00 68 GLU A C 17
ATOM 28899 O O . GLU A 1 68 ? -7.069 7.125 -3.757 1.00 0.00 68 GLU A O 17
ATOM 28911 N N . PHE A 1 69 ? -8.415 8.367 -5.083 1.00 0.00 69 PHE A N 17
ATOM 28912 C CA . PHE A 1 69 ? -8.436 9.508 -4.184 1.00 0.00 69 PHE A CA 17
ATOM 28913 C C . PHE A 1 69 ? -9.813 10.175 -4.175 1.00 0.00 69 PHE A C 17
ATOM 28914 O O . PHE A 1 69 ? -10.150 10.922 -5.093 1.00 0.00 69 PHE A O 17
ATOM 28931 N N . ASN A 1 70 ? -10.571 9.882 -3.129 1.00 0.00 70 ASN A N 17
ATOM 28932 C CA . ASN A 1 70 ? -11.903 10.444 -2.989 1.00 0.00 70 ASN A CA 17
ATOM 28933 C C . ASN A 1 70 ? -12.756 10.029 -4.190 1.00 0.00 70 ASN A C 17
ATOM 28934 O O . ASN A 1 70 ? -13.802 10.621 -4.447 1.00 0.00 70 ASN A O 17
ATOM 28945 N N . GLY A 1 71 ? -12.276 9.013 -4.893 1.00 0.00 71 GLY A N 17
ATOM 28946 C CA . GLY A 1 71 ? -12.981 8.512 -6.060 1.00 0.00 71 GLY A CA 17
ATOM 28947 C C . GLY A 1 71 ? -12.113 8.623 -7.315 1.00 0.00 71 GLY A C 17
ATOM 28948 O O . GLY A 1 71 ? -12.290 7.863 -8.265 1.00 0.00 71 GLY A O 17
ATOM 28952 N N . ILE A 1 72 ? -11.194 9.576 -7.277 1.00 0.00 72 ILE A N 17
ATOM 28953 C CA . ILE A 1 72 ? -10.297 9.796 -8.399 1.00 0.00 72 ILE A CA 17
ATOM 28954 C C . ILE A 1 72 ? -9.519 8.510 -8.685 1.00 0.00 72 ILE A C 17
ATOM 28955 O O . ILE A 1 72 ? -9.378 7.658 -7.809 1.00 0.00 72 ILE A O 17
ATOM 28971 N N . ASN A 1 73 ? -9.034 8.411 -9.914 1.00 0.00 73 ASN A N 17
ATOM 28972 C CA . ASN A 1 73 ? -8.274 7.243 -10.326 1.00 0.00 73 ASN A CA 17
ATOM 28973 C C . ASN A 1 73 ? -6.788 7.603 -10.389 1.00 0.00 73 ASN A C 17
ATOM 28974 O O . ASN A 1 73 ? -6.323 8.163 -11.381 1.00 0.00 73 ASN A O 17
ATOM 28985 N N . LEU A 1 74 ? -6.085 7.268 -9.318 1.00 0.00 74 LEU A N 17
ATOM 28986 C CA . LEU A 1 74 ? -4.661 7.549 -9.239 1.00 0.00 74 LEU A CA 17
ATOM 28987 C C . LEU A 1 74 ? -3.896 6.522 -10.076 1.00 0.00 74 LEU A C 17
ATOM 28988 O O . LEU A 1 74 ? -2.951 6.872 -10.782 1.00 0.00 74 LEU A O 17
ATOM 29004 N N . ARG A 1 75 ? -4.332 5.276 -9.969 1.00 0.00 75 ARG A N 17
ATOM 29005 C CA . ARG A 1 75 ? -3.700 4.196 -10.707 1.00 0.00 75 ARG A CA 17
ATOM 29006 C C . ARG A 1 75 ? -3.312 4.667 -12.110 1.00 0.00 75 ARG A C 17
ATOM 29007 O O . ARG A 1 75 ? -2.338 4.183 -12.684 1.00 0.00 75 ARG A O 17
ATOM 29028 N N . SER A 1 76 ? -4.094 5.607 -12.621 1.00 0.00 76 SER A N 17
ATOM 29029 C CA . SER A 1 76 ? -3.845 6.149 -13.946 1.00 0.00 76 SER A CA 17
ATOM 29030 C C . SER A 1 76 ? -3.709 7.672 -13.871 1.00 0.00 76 SER A C 17
ATOM 29031 O O . SER A 1 76 ? -4.383 8.395 -14.602 1.00 0.00 76 SER A O 17
ATOM 29039 N N . ALA A 1 77 ? -2.833 8.113 -12.980 1.00 0.00 77 ALA A N 17
ATOM 29040 C CA . ALA A 1 77 ? -2.601 9.536 -12.800 1.00 0.00 77 ALA A CA 17
ATOM 29041 C C . ALA A 1 77 ? -1.095 9.806 -12.796 1.00 0.00 77 ALA A C 17
ATOM 29042 O O . ALA A 1 77 ? -0.296 8.886 -12.627 1.00 0.00 77 ALA A O 17
ATOM 29049 N N . THR A 1 78 ? -0.752 11.071 -12.984 1.00 0.00 78 THR A N 17
ATOM 29050 C CA . THR A 1 78 ? 0.644 11.474 -13.005 1.00 0.00 78 THR A CA 17
ATOM 29051 C C . THR A 1 78 ? 0.989 12.264 -11.741 1.00 0.00 78 THR A C 17
ATOM 29052 O O . THR A 1 78 ? 0.112 12.861 -11.118 1.00 0.00 78 THR A O 17
ATOM 29063 N N . GLU A 1 79 ? 2.269 12.243 -11.400 1.00 0.00 79 GLU A N 17
ATOM 29064 C CA . GLU A 1 79 ? 2.742 12.950 -10.222 1.00 0.00 79 GLU A CA 17
ATOM 29065 C C . GLU A 1 79 ? 2.175 14.371 -10.193 1.00 0.00 79 GLU A C 17
ATOM 29066 O O . GLU A 1 79 ? 1.842 14.889 -9.128 1.00 0.00 79 GLU A O 17
ATOM 29078 N N . GLN A 1 80 ? 2.082 14.961 -11.375 1.00 0.00 80 GLN A N 17
ATOM 29079 C CA . GLN A 1 80 ? 1.562 16.312 -11.499 1.00 0.00 80 GLN A CA 17
ATOM 29080 C C . GLN A 1 80 ? 0.099 16.360 -11.051 1.00 0.00 80 GLN A C 17
ATOM 29081 O O . GLN A 1 80 ? -0.255 17.130 -10.159 1.00 0.00 80 GLN A O 17
ATOM 29095 N N . GLN A 1 81 ? -0.710 15.529 -11.690 1.00 0.00 81 GLN A N 17
ATOM 29096 C CA . GLN A 1 81 ? -2.125 15.467 -11.369 1.00 0.00 81 GLN A CA 17
ATOM 29097 C C . GLN A 1 81 ? -2.319 15.139 -9.887 1.00 0.00 81 GLN A C 17
ATOM 29098 O O . GLN A 1 81 ? -3.133 15.767 -9.210 1.00 0.00 81 GLN A O 17
ATOM 29112 N N . ALA A 1 82 ? -1.559 14.157 -9.426 1.00 0.00 82 ALA A N 17
ATOM 29113 C CA . ALA A 1 82 ? -1.637 13.739 -8.037 1.00 0.00 82 ALA A CA 17
ATOM 29114 C C . ALA A 1 82 ? -1.331 14.934 -7.131 1.00 0.00 82 ALA A C 17
ATOM 29115 O O . ALA A 1 82 ? -2.024 15.160 -6.141 1.00 0.00 82 ALA A O 17
ATOM 29122 N N . ARG A 1 83 ? -0.292 15.667 -7.503 1.00 0.00 83 ARG A N 17
ATOM 29123 C CA . ARG A 1 83 ? 0.114 16.833 -6.737 1.00 0.00 83 ARG A CA 17
ATOM 29124 C C . ARG A 1 83 ? -0.986 17.895 -6.764 1.00 0.00 83 ARG A C 17
ATOM 29125 O O . ARG A 1 83 ? -0.938 18.862 -6.005 1.00 0.00 83 ARG A O 17
ATOM 29146 N N . LEU A 1 84 ? -1.950 17.680 -7.646 1.00 0.00 84 LEU A N 17
ATOM 29147 C CA . LEU A 1 84 ? -3.060 18.608 -7.783 1.00 0.00 84 LEU A CA 17
ATOM 29148 C C . LEU A 1 84 ? -4.286 18.039 -7.064 1.00 0.00 84 LEU A C 17
ATOM 29149 O O . LEU A 1 84 ? -4.869 18.700 -6.206 1.00 0.00 84 LEU A O 17
ATOM 29165 N N . ILE A 1 85 ? -4.640 16.819 -7.441 1.00 0.00 85 ILE A N 17
ATOM 29166 C CA . ILE A 1 85 ? -5.785 16.154 -6.844 1.00 0.00 85 ILE A CA 17
ATOM 29167 C C . ILE A 1 85 ? -5.713 16.293 -5.322 1.00 0.00 85 ILE A C 17
ATOM 29168 O O . ILE A 1 85 ? -6.697 16.660 -4.681 1.00 0.00 85 ILE A O 17
ATOM 29184 N N . ILE A 1 86 ? -4.539 15.993 -4.786 1.00 0.00 86 ILE A N 17
ATOM 29185 C CA . ILE A 1 86 ? -4.326 16.081 -3.352 1.00 0.00 86 ILE A CA 17
ATOM 29186 C C . ILE A 1 86 ? -4.319 17.551 -2.930 1.00 0.00 86 ILE A C 17
ATOM 29187 O O . ILE A 1 86 ? -4.714 17.883 -1.813 1.00 0.00 86 ILE A O 17
ATOM 29203 N N . GLY A 1 87 ? -3.866 18.394 -3.846 1.00 0.00 87 GLY A N 17
ATOM 29204 C CA . GLY A 1 87 ? -3.802 19.822 -3.583 1.00 0.00 87 GLY A CA 17
ATOM 29205 C C . GLY A 1 87 ? -5.075 20.524 -4.059 1.00 0.00 87 GLY A C 17
ATOM 29206 O O . GLY A 1 87 ? -5.020 21.648 -4.557 1.00 0.00 87 GLY A O 17
ATOM 29210 N N . GLN A 1 88 ? -6.193 19.833 -3.888 1.00 0.00 88 GLN A N 17
ATOM 29211 C CA . GLN A 1 88 ? -7.478 20.377 -4.293 1.00 0.00 88 GLN A CA 17
ATOM 29212 C C . GLN A 1 88 ? -8.281 20.812 -3.066 1.00 0.00 88 GLN A C 17
ATOM 29213 O O . GLN A 1 88 ? -7.777 20.775 -1.944 1.00 0.00 88 GLN A O 17
ATOM 29227 N N . GLN A 1 89 ? -9.518 21.215 -3.320 1.00 0.00 89 GLN A N 17
ATOM 29228 C CA . GLN A 1 89 ? -10.395 21.657 -2.249 1.00 0.00 89 GLN A CA 17
ATOM 29229 C C . GLN A 1 89 ? -11.398 20.556 -1.896 1.00 0.00 89 GLN A C 17
ATOM 29230 O O . GLN A 1 89 ? -11.802 19.780 -2.760 1.00 0.00 89 GLN A O 17
ATOM 29244 N N . CYS A 1 90 ? -11.770 20.524 -0.625 1.00 0.00 90 CYS A N 17
ATOM 29245 C CA . CYS A 1 90 ? -12.717 19.532 -0.147 1.00 0.00 90 CYS A CA 17
ATOM 29246 C C . CYS A 1 90 ? -12.581 19.431 1.373 1.00 0.00 90 CYS A C 17
ATOM 29247 O O . CYS A 1 90 ? -11.607 18.874 1.878 1.00 0.00 90 CYS A O 17
ATOM 29255 N N . ASP A 1 91 ? -13.572 19.978 2.062 1.00 0.00 91 ASP A N 17
ATOM 29256 C CA . ASP A 1 91 ? -13.575 19.957 3.515 1.00 0.00 91 ASP A CA 17
ATOM 29257 C C . ASP A 1 91 ? -13.124 18.578 4.001 1.00 0.00 91 ASP A C 17
ATOM 29258 O O . ASP A 1 91 ? -12.283 18.475 4.893 1.00 0.00 91 ASP A O 17
ATOM 29267 N N . THR A 1 92 ? -13.703 17.553 3.394 1.00 0.00 92 THR A N 17
ATOM 29268 C CA . THR A 1 92 ? -13.371 16.185 3.754 1.00 0.00 92 THR A CA 17
ATOM 29269 C C . THR A 1 92 ? -13.168 15.337 2.497 1.00 0.00 92 THR A C 17
ATOM 29270 O O . THR A 1 92 ? -14.067 15.228 1.665 1.00 0.00 92 THR A O 17
ATOM 29281 N N . ILE A 1 93 ? -11.980 14.758 2.398 1.00 0.00 93 ILE A N 17
ATOM 29282 C CA . ILE A 1 93 ? -11.647 13.924 1.257 1.00 0.00 93 ILE A CA 17
ATOM 29283 C C . ILE A 1 93 ? -11.052 12.604 1.752 1.00 0.00 93 ILE A C 17
ATOM 29284 O O . ILE A 1 93 ? -10.343 12.577 2.757 1.00 0.00 93 ILE A O 17
ATOM 29300 N N . THR A 1 94 ? -11.361 11.542 1.023 1.00 0.00 94 THR A N 17
ATOM 29301 C CA . THR A 1 94 ? -10.866 10.222 1.376 1.00 0.00 94 THR A CA 17
ATOM 29302 C C . THR A 1 94 ? -9.743 9.802 0.425 1.00 0.00 94 THR A C 17
ATOM 29303 O O . THR A 1 94 ? -9.498 10.464 -0.583 1.00 0.00 94 THR A O 17
ATOM 29314 N N . ILE A 1 95 ? -9.091 8.704 0.779 1.00 0.00 95 ILE A N 17
ATOM 29315 C CA . ILE A 1 95 ? -8.000 8.188 -0.030 1.00 0.00 95 ILE A CA 17
ATOM 29316 C C . ILE A 1 95 ? -8.004 6.660 0.031 1.00 0.00 95 ILE A C 17
ATOM 29317 O O . ILE A 1 95 ? -8.247 6.078 1.087 1.00 0.00 95 ILE A O 17
ATOM 29333 N N . LEU A 1 96 ? -7.733 6.052 -1.115 1.00 0.00 96 LEU A N 17
ATOM 29334 C CA . LEU A 1 96 ? -7.702 4.602 -1.205 1.00 0.00 96 LEU A CA 17
ATOM 29335 C C . LEU A 1 96 ? -6.249 4.132 -1.291 1.00 0.00 96 LEU A C 17
ATOM 29336 O O . LEU A 1 96 ? -5.547 4.446 -2.251 1.00 0.00 96 LEU A O 17
ATOM 29352 N N . ALA A 1 97 ? -5.841 3.387 -0.274 1.00 0.00 97 ALA A N 17
ATOM 29353 C CA . ALA A 1 97 ? -4.484 2.869 -0.223 1.00 0.00 97 ALA A CA 17
ATOM 29354 C C . ALA A 1 97 ? -4.527 1.359 0.015 1.00 0.00 97 ALA A C 17
ATOM 29355 O O . ALA A 1 97 ? -5.406 0.862 0.718 1.00 0.00 97 ALA A O 17
ATOM 29362 N N . GLN A 1 98 ? -3.567 0.670 -0.584 1.00 0.00 98 GLN A N 17
ATOM 29363 C CA . GLN A 1 98 ? -3.484 -0.774 -0.446 1.00 0.00 98 GLN A CA 17
ATOM 29364 C C . GLN A 1 98 ? -2.024 -1.212 -0.317 1.00 0.00 98 GLN A C 17
ATOM 29365 O O . GLN A 1 98 ? -1.587 -2.139 -0.998 1.00 0.00 98 GLN A O 17
ATOM 29379 N N . TYR A 1 99 ? -1.309 -0.526 0.563 1.00 0.00 99 TYR A N 17
ATOM 29380 C CA . TYR A 1 99 ? 0.093 -0.833 0.790 1.00 0.00 99 TYR A CA 17
ATOM 29381 C C . TYR A 1 99 ? 0.776 -1.271 -0.507 1.00 0.00 99 TYR A C 17
ATOM 29382 O O . TYR A 1 99 ? 0.315 -0.938 -1.598 1.00 0.00 99 TYR A O 17
ATOM 29400 N N . ASN A 1 100 ? 1.863 -2.011 -0.345 1.00 0.00 100 ASN A N 17
ATOM 29401 C CA . ASN A 1 100 ? 2.614 -2.498 -1.490 1.00 0.00 100 ASN A CA 17
ATOM 29402 C C . ASN A 1 100 ? 4.032 -2.862 -1.046 1.00 0.00 100 ASN A C 17
ATOM 29403 O O . ASN A 1 100 ? 4.969 -2.093 -1.256 1.00 0.00 100 ASN A O 17
ATOM 29414 N N . PRO A 1 101 ? 4.148 -4.067 -0.426 1.00 0.00 101 PRO A N 17
ATOM 29415 C CA . PRO A 1 101 ? 5.436 -4.543 0.049 1.00 0.00 101 PRO A CA 17
ATOM 29416 C C . PRO A 1 101 ? 6.308 -5.020 -1.115 1.00 0.00 101 PRO A C 17
ATOM 29417 O O . PRO A 1 101 ? 6.789 -6.151 -1.111 1.00 0.00 101 PRO A O 17
ATOM 29428 N N . HIS A 1 102 ? 6.484 -4.132 -2.082 1.00 0.00 102 HIS A N 17
ATOM 29429 C CA . HIS A 1 102 ? 7.289 -4.448 -3.250 1.00 0.00 102 HIS A CA 17
ATOM 29430 C C . HIS A 1 102 ? 7.929 -3.169 -3.793 1.00 0.00 102 HIS A C 17
ATOM 29431 O O . HIS A 1 102 ? 8.124 -3.032 -5.000 1.00 0.00 102 HIS A O 17
ATOM 29445 N N . VAL A 1 103 ? 8.239 -2.264 -2.876 1.00 0.00 103 VAL A N 17
ATOM 29446 C CA . VAL A 1 103 ? 8.853 -1.001 -3.247 1.00 0.00 103 VAL A CA 17
ATOM 29447 C C . VAL A 1 103 ? 10.210 -0.875 -2.552 1.00 0.00 103 VAL A C 17
ATOM 29448 O O . VAL A 1 103 ? 11.219 -0.596 -3.198 1.00 0.00 103 VAL A O 17
ATOM 29461 N N . HIS A 1 104 ? 10.191 -1.086 -1.244 1.00 0.00 104 HIS A N 17
ATOM 29462 C CA . HIS A 1 104 ? 11.407 -0.999 -0.454 1.00 0.00 104 HIS A CA 17
ATOM 29463 C C . HIS A 1 104 ? 12.540 -1.735 -1.173 1.00 0.00 104 HIS A C 17
ATOM 29464 O O . HIS A 1 104 ? 13.555 -1.133 -1.518 1.00 0.00 104 HIS A O 17
ATOM 29478 N N . GLN A 1 105 ? 12.327 -3.027 -1.377 1.00 0.00 105 GLN A N 17
ATOM 29479 C CA . GLN A 1 105 ? 13.317 -3.851 -2.048 1.00 0.00 105 GLN A CA 17
ATOM 29480 C C . GLN A 1 105 ? 13.861 -3.129 -3.282 1.00 0.00 105 GLN A C 17
ATOM 29481 O O . GLN A 1 105 ? 13.093 -2.607 -4.089 1.00 0.00 105 GLN A O 17
ATOM 29495 N N . LEU A 1 106 ? 15.181 -3.122 -3.390 1.00 0.00 106 LEU A N 17
ATOM 29496 C CA . LEU A 1 106 ? 15.837 -2.472 -4.513 1.00 0.00 106 LEU A CA 17
ATOM 29497 C C . LEU A 1 106 ? 15.518 -0.976 -4.487 1.00 0.00 106 LEU A C 17
ATOM 29498 O O . LEU A 1 106 ? 14.438 -0.575 -4.055 1.00 0.00 106 LEU A O 17
ATOM 29514 N N . SER A 1 107 ? 16.477 -0.191 -4.955 1.00 0.00 107 SER A N 17
ATOM 29515 C CA . SER A 1 107 ? 16.312 1.253 -4.992 1.00 0.00 107 SER A CA 17
ATOM 29516 C C . SER A 1 107 ? 16.160 1.798 -3.570 1.00 0.00 107 SER A C 17
ATOM 29517 O O . SER A 1 107 ? 15.070 1.764 -3.002 1.00 0.00 107 SER A O 17
ATOM 29525 N N . SER A 1 108 ? 17.270 2.288 -3.037 1.00 0.00 108 SER A N 17
ATOM 29526 C CA . SER A 1 108 ? 17.274 2.839 -1.693 1.00 0.00 108 SER A CA 17
ATOM 29527 C C . SER A 1 108 ? 18.677 3.331 -1.333 1.00 0.00 108 SER A C 17
ATOM 29528 O O . SER A 1 108 ? 19.670 2.686 -1.668 1.00 0.00 108 SER A O 17
ATOM 29536 N N . HIS A 1 109 ? 18.715 4.469 -0.656 1.00 0.00 109 HIS A N 17
ATOM 29537 C CA . HIS A 1 109 ? 19.981 5.055 -0.247 1.00 0.00 109 HIS A CA 17
ATOM 29538 C C . HIS A 1 109 ? 20.022 5.175 1.278 1.00 0.00 109 HIS A C 17
ATOM 29539 O O . HIS A 1 109 ? 19.002 5.443 1.911 1.00 0.00 109 HIS A O 17
ATOM 29553 N N . SER A 1 110 ? 21.212 4.971 1.823 1.00 0.00 110 SER A N 17
ATOM 29554 C CA . SER A 1 110 ? 21.400 5.053 3.262 1.00 0.00 110 SER A CA 17
ATOM 29555 C C . SER A 1 110 ? 22.408 6.154 3.596 1.00 0.00 110 SER A C 17
ATOM 29556 O O . SER A 1 110 ? 23.495 6.200 3.023 1.00 0.00 110 SER A O 17
ATOM 29564 N N . ARG A 1 111 ? 22.011 7.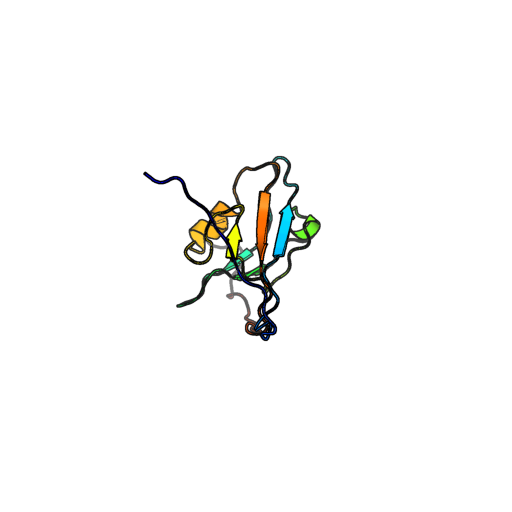014 4.522 1.00 0.00 111 ARG A N 17
ATOM 29565 C CA . ARG A 1 111 ? 22.866 8.113 4.939 1.00 0.00 111 ARG A CA 17
ATOM 29566 C C . ARG A 1 111 ? 22.554 8.509 6.384 1.00 0.00 111 ARG A C 17
ATOM 29567 O O . ARG A 1 111 ? 21.476 8.209 6.895 1.00 0.00 111 ARG A O 17
ATOM 29588 N N . SER A 1 112 ? 23.517 9.177 7.002 1.00 0.00 112 SER A N 17
ATOM 29589 C CA . SER A 1 112 ? 23.358 9.617 8.377 1.00 0.00 112 SER A CA 17
ATOM 29590 C C . SER A 1 112 ? 23.056 8.419 9.279 1.00 0.00 112 SER A C 17
ATOM 29591 O O . SER A 1 112 ? 21.893 8.089 9.510 1.00 0.00 112 SER A O 17
ATOM 29599 N N . GLY A 1 113 ? 24.122 7.800 9.765 1.00 0.00 113 GLY A N 17
ATOM 29600 C CA . GLY A 1 113 ? 23.985 6.645 10.636 1.00 0.00 113 GLY A CA 17
ATOM 29601 C C . GLY A 1 113 ? 24.234 7.027 12.096 1.00 0.00 113 GLY A C 17
ATOM 29602 O O . GLY A 1 113 ? 24.894 8.027 12.376 1.00 0.00 113 GLY A O 17
ATOM 29606 N N . PRO A 1 114 ? 23.679 6.190 13.012 1.00 0.00 114 PRO A N 17
ATOM 29607 C CA . PRO A 1 114 ? 23.834 6.430 14.437 1.00 0.00 114 PRO A CA 17
ATOM 29608 C C . PRO A 1 114 ? 25.244 6.062 14.904 1.00 0.00 114 PRO A C 17
ATOM 29609 O O . PRO A 1 114 ? 26.075 5.635 14.105 1.00 0.00 114 PRO A O 17
ATOM 29620 N N . SER A 1 115 ? 25.469 6.241 16.198 1.00 0.00 115 SER A N 17
ATOM 29621 C CA . SER A 1 115 ? 26.764 5.933 16.781 1.00 0.00 115 SER A CA 17
ATOM 29622 C C . SER A 1 115 ? 26.591 4.980 17.966 1.00 0.00 115 SER A C 17
ATOM 29623 O O . SER A 1 115 ? 27.154 3.887 17.975 1.00 0.00 115 SER A O 17
ATOM 29631 N N . SER A 1 116 ? 25.810 5.430 18.937 1.00 0.00 116 SER A N 17
ATOM 29632 C CA . SER A 1 116 ? 25.556 4.632 20.123 1.00 0.00 116 SER A CA 17
ATOM 29633 C C . SER A 1 116 ? 24.440 3.622 19.846 1.00 0.00 116 SER A C 17
ATOM 29634 O O . SER A 1 116 ? 23.678 3.780 18.893 1.00 0.00 116 SER A O 17
ATOM 29642 N N . GLY A 1 117 ? 24.379 2.607 20.695 1.00 0.00 117 GLY A N 17
ATOM 29643 C CA . GLY A 1 117 ? 23.369 1.572 20.553 1.00 0.00 117 GLY A CA 17
ATOM 29644 C C . GLY A 1 117 ? 23.176 0.811 21.866 1.00 0.00 117 GLY A C 17
ATOM 29645 O O . GLY A 1 117 ? 23.622 -0.328 21.999 1.00 0.00 117 GLY A O 17
ATOM 29649 N N . GLY A 1 1 ? -37.921 -9.806 22.295 1.00 0.00 1 GLY A N 18
ATOM 29650 C CA . GLY A 1 1 ? -37.191 -9.291 21.149 1.00 0.00 1 GLY A CA 18
ATOM 29651 C C . GLY A 1 1 ? -35.816 -9.953 21.032 1.00 0.00 1 GLY A C 18
ATOM 29652 O O . GLY A 1 1 ? -35.006 -9.876 21.954 1.00 0.00 1 GLY A O 18
ATOM 29656 N N . SER A 1 2 ? -35.596 -10.588 19.890 1.00 0.00 2 SER A N 18
ATOM 29657 C CA . SER A 1 2 ? -34.334 -11.263 19.640 1.00 0.00 2 SER A CA 18
ATOM 29658 C C . SER A 1 2 ? -33.936 -11.101 18.172 1.00 0.00 2 SER A C 18
ATOM 29659 O O . SER A 1 2 ? -34.791 -10.893 17.312 1.00 0.00 2 SER A O 18
ATOM 29667 N N . SER A 1 3 ? -32.637 -11.203 17.929 1.00 0.00 3 SER A N 18
ATOM 29668 C CA . SER A 1 3 ? -32.115 -11.071 16.580 1.00 0.00 3 SER A CA 18
ATOM 29669 C C . SER A 1 3 ? -30.778 -11.804 16.461 1.00 0.00 3 SER A C 18
ATOM 29670 O O . SER A 1 3 ? -29.962 -11.766 17.381 1.00 0.00 3 SER A O 18
ATOM 29678 N N . GLY A 1 4 ? -30.595 -12.455 15.322 1.00 0.00 4 GLY A N 18
ATOM 29679 C CA . GLY A 1 4 ? -29.371 -13.196 15.072 1.00 0.00 4 GLY A CA 18
ATOM 29680 C C . GLY A 1 4 ? -28.799 -12.862 13.692 1.00 0.00 4 GLY A C 18
ATOM 29681 O O . GLY A 1 4 ? -29.549 -12.595 12.754 1.00 0.00 4 GLY A O 18
ATOM 29685 N N . SER A 1 5 ? -27.477 -12.887 13.613 1.00 0.00 5 SER A N 18
ATOM 29686 C CA . SER A 1 5 ? -26.797 -12.589 12.363 1.00 0.00 5 SER A CA 18
ATOM 29687 C C . SER A 1 5 ? -25.293 -12.823 12.518 1.00 0.00 5 SER A C 18
ATOM 29688 O O . SER A 1 5 ? -24.597 -12.020 13.137 1.00 0.00 5 SER A O 18
ATOM 29696 N N . SER A 1 6 ? -24.836 -13.927 11.946 1.00 0.00 6 SER A N 18
ATOM 29697 C CA . SER A 1 6 ? -23.427 -14.277 12.012 1.00 0.00 6 SER A CA 18
ATOM 29698 C C . SER A 1 6 ? -22.822 -14.280 10.607 1.00 0.00 6 SER A C 18
ATOM 29699 O O . SER A 1 6 ? -23.547 -14.233 9.615 1.00 0.00 6 SER A O 18
ATOM 29707 N N . GLY A 1 7 ? -21.499 -14.336 10.568 1.00 0.00 7 GLY A N 18
ATOM 29708 C CA . GLY A 1 7 ? -20.788 -14.346 9.301 1.00 0.00 7 GLY A CA 18
ATOM 29709 C C . GLY A 1 7 ? -19.327 -14.758 9.495 1.00 0.00 7 GLY A C 18
ATOM 29710 O O . GLY A 1 7 ? -19.045 -15.796 10.092 1.00 0.00 7 GLY A O 18
ATOM 29714 N N . GLY A 1 8 ? -18.436 -13.923 8.980 1.00 0.00 8 GLY A N 18
ATOM 29715 C CA . GLY A 1 8 ? -17.012 -14.187 9.089 1.00 0.00 8 GLY A CA 18
ATOM 29716 C C . GLY A 1 8 ? -16.391 -13.380 10.231 1.00 0.00 8 GLY A C 18
ATOM 29717 O O . GLY A 1 8 ? -17.070 -12.580 10.871 1.00 0.00 8 GLY A O 18
ATOM 29721 N N . GLU A 1 9 ? -15.106 -13.619 10.451 1.00 0.00 9 GLU A N 18
ATOM 29722 C CA . GLU A 1 9 ? -14.386 -12.925 11.505 1.00 0.00 9 GLU A CA 18
ATOM 29723 C C . GLU A 1 9 ? -12.877 -13.018 11.267 1.00 0.00 9 GLU A C 18
ATOM 29724 O O . GLU A 1 9 ? -12.280 -14.078 11.454 1.00 0.00 9 GLU A O 18
ATOM 29736 N N . ARG A 1 10 ? -12.304 -11.896 10.858 1.00 0.00 10 ARG A N 18
ATOM 29737 C CA . ARG A 1 10 ? -10.877 -11.838 10.593 1.00 0.00 10 ARG A CA 18
ATOM 29738 C C . ARG A 1 10 ? -10.341 -10.432 10.874 1.00 0.00 10 ARG A C 18
ATOM 29739 O O . ARG A 1 10 ? -11.116 -9.497 11.072 1.00 0.00 10 ARG A O 18
ATOM 29760 N N . ARG A 1 11 ? -9.021 -10.328 10.882 1.00 0.00 11 ARG A N 18
ATOM 29761 C CA . ARG A 1 11 ? -8.373 -9.052 11.135 1.00 0.00 11 ARG A CA 18
ATOM 29762 C C . ARG A 1 11 ? -7.269 -8.804 10.105 1.00 0.00 11 ARG A C 18
ATOM 29763 O O . ARG A 1 11 ? -7.261 -7.772 9.435 1.00 0.00 11 ARG A O 18
ATOM 29784 N N . LYS A 1 12 ? -6.364 -9.767 10.010 1.00 0.00 12 LYS A N 18
ATOM 29785 C CA . LYS A 1 12 ? -5.258 -9.666 9.073 1.00 0.00 12 LYS A CA 18
ATOM 29786 C C . LYS A 1 12 ? -5.751 -10.022 7.669 1.00 0.00 12 LYS A C 18
ATOM 29787 O O . LYS A 1 12 ? -5.801 -9.164 6.789 1.00 0.00 12 LYS A O 18
ATOM 29806 N N . ASP A 1 13 ? -6.102 -11.289 7.504 1.00 0.00 13 ASP A N 18
ATOM 29807 C CA . ASP A 1 13 ? -6.589 -11.769 6.222 1.00 0.00 13 ASP A CA 18
ATOM 29808 C C . ASP A 1 13 ? -5.654 -11.284 5.112 1.00 0.00 13 ASP A C 18
ATOM 29809 O O . ASP A 1 13 ? -5.818 -10.181 4.594 1.00 0.00 13 ASP A O 18
ATOM 29818 N N . ARG A 1 14 ? -4.692 -12.134 4.780 1.00 0.00 14 ARG A N 18
ATOM 29819 C CA . ARG A 1 14 ? -3.731 -11.806 3.741 1.00 0.00 14 ARG A CA 18
ATOM 29820 C C . ARG A 1 14 ? -3.869 -12.775 2.565 1.00 0.00 14 ARG A C 18
ATOM 29821 O O . ARG A 1 14 ? -3.191 -13.800 2.517 1.00 0.00 14 ARG A O 18
ATOM 29842 N N . PRO A 1 15 ? -4.776 -12.406 1.621 1.00 0.00 15 PRO A N 18
ATOM 29843 C CA . PRO A 1 15 ? -5.012 -13.231 0.448 1.00 0.00 15 PRO A CA 18
ATOM 29844 C C . PRO A 1 15 ? -3.863 -13.101 -0.554 1.00 0.00 15 PRO A C 18
ATOM 29845 O O . PRO A 1 15 ? -3.440 -14.089 -1.152 1.00 0.00 15 PRO A O 18
ATOM 29856 N N . TYR A 1 16 ? -3.391 -11.872 -0.708 1.00 0.00 16 TYR A N 18
ATOM 29857 C CA . TYR A 1 16 ? -2.299 -11.600 -1.627 1.00 0.00 16 TYR A CA 18
ATOM 29858 C C . TYR A 1 16 ? -1.516 -10.358 -1.197 1.00 0.00 16 TYR A C 18
ATOM 29859 O O . TYR A 1 16 ? -0.286 -10.356 -1.220 1.00 0.00 16 TYR A O 18
ATOM 29877 N N . VAL A 1 17 ? -2.261 -9.332 -0.813 1.00 0.00 17 VAL A N 18
ATOM 29878 C CA . VAL A 1 17 ? -1.652 -8.086 -0.378 1.00 0.00 17 VAL A CA 18
ATOM 29879 C C . VAL A 1 17 ? -2.621 -7.346 0.547 1.00 0.00 17 VAL A C 18
ATOM 29880 O O . VAL A 1 17 ? -3.834 -7.399 0.352 1.00 0.00 17 VAL A O 18
ATOM 29893 N N . GLU A 1 18 ? -2.048 -6.673 1.535 1.00 0.00 18 GLU A N 18
ATOM 29894 C CA . GLU A 1 18 ? -2.846 -5.923 2.490 1.00 0.00 18 GLU A CA 18
ATOM 29895 C C . GLU A 1 18 ? -4.015 -5.236 1.782 1.00 0.00 18 GLU A C 18
ATOM 29896 O O . GLU A 1 18 ? -3.819 -4.268 1.049 1.00 0.00 18 GLU A O 18
ATOM 29908 N N . GLU A 1 19 ? -5.206 -5.764 2.025 1.00 0.00 19 GLU A N 18
ATOM 29909 C CA . GLU A 1 19 ? -6.406 -5.214 1.420 1.00 0.00 19 GLU A CA 18
ATOM 29910 C C . GLU A 1 19 ? -6.366 -3.685 1.457 1.00 0.00 19 GLU A C 18
ATOM 29911 O O . GLU A 1 19 ? -5.753 -3.098 2.347 1.00 0.00 19 GLU A O 18
ATOM 29923 N N . PRO A 1 20 ? -7.045 -3.068 0.453 1.00 0.00 20 PRO A N 18
ATOM 29924 C CA . PRO A 1 20 ? -7.093 -1.618 0.362 1.00 0.00 20 PRO A CA 18
ATOM 29925 C C . PRO A 1 20 ? -8.043 -1.034 1.410 1.00 0.00 20 PRO A C 18
ATOM 29926 O O . PRO A 1 20 ? -9.190 -1.463 1.520 1.00 0.00 20 PRO A O 18
ATOM 29937 N N . ARG A 1 21 ? -7.528 -0.066 2.154 1.00 0.00 21 ARG A N 18
ATOM 29938 C CA . ARG A 1 21 ? -8.316 0.581 3.189 1.00 0.00 21 ARG A CA 18
ATOM 29939 C C . ARG A 1 21 ? -8.740 1.980 2.737 1.00 0.00 21 ARG A C 18
ATOM 29940 O O . ARG A 1 21 ? -8.239 2.492 1.737 1.00 0.00 21 ARG A O 18
ATOM 29961 N N . HIS A 1 22 ? -9.658 2.560 3.497 1.00 0.00 22 HIS A N 18
ATOM 29962 C CA . HIS A 1 22 ? -10.155 3.890 3.187 1.00 0.00 22 HIS A CA 18
ATOM 29963 C C . HIS A 1 22 ? -9.808 4.846 4.330 1.00 0.00 22 HIS A C 18
ATOM 29964 O O . HIS A 1 22 ? -10.416 4.789 5.398 1.00 0.00 22 HIS A O 18
ATOM 29978 N N . VAL A 1 23 ? -8.832 5.703 4.066 1.00 0.00 23 VAL A N 18
ATOM 29979 C CA . VAL A 1 23 ? -8.397 6.670 5.059 1.00 0.00 23 VAL A CA 18
ATOM 29980 C C . VAL A 1 23 ? -9.018 8.033 4.743 1.00 0.00 23 VAL A C 18
ATOM 29981 O O . VAL A 1 23 ? -8.733 8.622 3.702 1.00 0.00 23 VAL A O 18
ATOM 29994 N N . LYS A 1 24 ? -9.854 8.494 5.662 1.00 0.00 24 LYS A N 18
ATOM 29995 C CA . LYS A 1 24 ? -10.517 9.776 5.494 1.00 0.00 24 LYS A CA 18
ATOM 29996 C C . LYS A 1 24 ? -9.519 10.901 5.772 1.00 0.00 24 LYS A C 18
ATOM 29997 O O . LYS A 1 24 ? -8.507 10.689 6.439 1.00 0.00 24 LYS A O 18
ATOM 30016 N N . VAL A 1 25 ? -9.837 12.075 5.246 1.00 0.00 25 VAL A N 18
ATOM 30017 C CA . VAL A 1 25 ? -8.981 13.234 5.428 1.00 0.00 25 VAL A CA 18
ATOM 30018 C C . VAL A 1 25 ? -9.838 14.440 5.818 1.00 0.00 25 VAL A C 18
ATOM 30019 O O . VAL A 1 25 ? -10.900 14.665 5.238 1.00 0.00 25 VAL A O 18
ATOM 30032 N N . GLN A 1 26 ? -9.346 15.184 6.797 1.00 0.00 26 GLN A N 18
ATOM 30033 C CA . GLN A 1 26 ? -10.054 16.361 7.271 1.00 0.00 26 GLN A CA 18
ATOM 30034 C C . GLN A 1 26 ? -9.284 17.630 6.898 1.00 0.00 26 GLN A C 18
ATOM 30035 O O . GLN A 1 26 ? -8.703 18.285 7.763 1.00 0.00 26 GLN A O 18
ATOM 30049 N N . LYS A 1 27 ? -9.304 17.939 5.610 1.00 0.00 27 LYS A N 18
ATOM 30050 C CA . LYS A 1 27 ? -8.614 19.117 5.112 1.00 0.00 27 LYS A CA 18
ATOM 30051 C C . LYS A 1 27 ? -9.236 20.368 5.737 1.00 0.00 27 LYS A C 18
ATOM 30052 O O . LYS A 1 27 ? -8.744 20.872 6.746 1.00 0.00 27 LYS A O 18
ATOM 30071 N N . GLY A 1 28 ? -10.307 20.833 5.111 1.00 0.00 28 GLY A N 18
ATOM 30072 C CA . GLY A 1 28 ? -11.000 22.016 5.593 1.00 0.00 28 GLY A CA 18
ATOM 30073 C C . GLY A 1 28 ? -10.282 23.292 5.149 1.00 0.00 28 GLY A C 18
ATOM 30074 O O . GLY A 1 28 ? -9.937 24.134 5.977 1.00 0.00 28 GLY A O 18
ATOM 30078 N N . SER A 1 29 ? -10.077 23.394 3.844 1.00 0.00 29 SER A N 18
ATOM 30079 C CA . SER A 1 29 ? -9.406 24.553 3.281 1.00 0.00 29 SER A CA 18
ATOM 30080 C C . SER A 1 29 ? -7.933 24.557 3.694 1.00 0.00 29 SER A C 18
ATOM 30081 O O . SER A 1 29 ? -7.394 25.595 4.075 1.00 0.00 29 SER A O 18
ATOM 30089 N N . GLU A 1 30 ? -7.323 23.384 3.606 1.00 0.00 30 GLU A N 18
ATOM 30090 C CA . GLU A 1 30 ? -5.923 23.239 3.966 1.00 0.00 30 GLU A CA 18
ATOM 30091 C C . GLU A 1 30 ? -5.240 22.226 3.045 1.00 0.00 30 GLU A C 18
ATOM 30092 O O . GLU A 1 30 ? -5.902 21.377 2.450 1.00 0.00 30 GLU A O 18
ATOM 30104 N N . PRO A 1 31 ? -3.889 22.352 2.953 1.00 0.00 31 PRO A N 18
ATOM 30105 C CA . PRO A 1 31 ? -3.109 21.457 2.115 1.00 0.00 31 PRO A CA 18
ATOM 30106 C C . PRO A 1 31 ? -2.971 20.079 2.764 1.00 0.00 31 PRO A C 18
ATOM 30107 O O . PRO A 1 31 ? -3.329 19.898 3.927 1.00 0.00 31 PRO A O 18
ATOM 30118 N N . LEU A 1 32 ? -2.452 19.142 1.984 1.00 0.00 32 LEU A N 18
ATOM 30119 C CA . LEU A 1 32 ? -2.263 17.785 2.468 1.00 0.00 32 LEU A CA 18
ATOM 30120 C C . LEU A 1 32 ? -0.907 17.683 3.170 1.00 0.00 32 LEU A C 18
ATOM 30121 O O . LEU A 1 32 ? -0.834 17.286 4.332 1.00 0.00 32 LEU A O 18
ATOM 30137 N N . GLY A 1 33 ? 0.133 18.048 2.434 1.00 0.00 33 GLY A N 18
ATOM 30138 C CA . GLY A 1 33 ? 1.482 18.003 2.971 1.00 0.00 33 GLY A CA 18
ATOM 30139 C C . GLY A 1 33 ? 2.069 16.594 2.861 1.00 0.00 33 GLY A C 18
ATOM 30140 O O . GLY A 1 33 ? 2.371 15.963 3.873 1.00 0.00 33 GLY A O 18
ATOM 30144 N N . ILE A 1 34 ? 2.213 16.143 1.624 1.00 0.00 34 ILE A N 18
ATOM 30145 C CA . ILE A 1 34 ? 2.758 14.820 1.368 1.00 0.00 34 ILE A CA 18
ATOM 30146 C C . ILE A 1 34 ? 3.410 14.801 -0.015 1.00 0.00 34 ILE A C 18
ATOM 30147 O O . ILE A 1 34 ? 2.968 15.503 -0.924 1.00 0.00 34 ILE A O 18
ATOM 30163 N N . SER A 1 35 ? 4.451 13.989 -0.133 1.00 0.00 35 SER A N 18
ATOM 30164 C CA . SER A 1 35 ? 5.168 13.869 -1.391 1.00 0.00 35 SER A CA 18
ATOM 30165 C C . SER A 1 35 ? 4.691 12.629 -2.149 1.00 0.00 35 SER A C 18
ATOM 30166 O O . SER A 1 35 ? 4.423 11.592 -1.544 1.00 0.00 35 SER A O 18
ATOM 30174 N N . ILE A 1 36 ? 4.600 12.776 -3.462 1.00 0.00 36 ILE A N 18
ATOM 30175 C CA . ILE A 1 36 ? 4.160 11.681 -4.310 1.00 0.00 36 ILE A CA 18
ATOM 30176 C C . ILE A 1 36 ? 5.116 11.544 -5.496 1.00 0.00 36 ILE A C 18
ATOM 30177 O O . ILE A 1 36 ? 5.779 12.507 -5.878 1.00 0.00 36 ILE A O 18
ATOM 30193 N N . VAL A 1 37 ? 5.157 10.339 -6.046 1.00 0.00 37 VAL A N 18
ATOM 30194 C CA . VAL A 1 37 ? 6.021 10.064 -7.182 1.00 0.00 37 VAL A CA 18
ATOM 30195 C C . VAL A 1 37 ? 5.303 9.117 -8.145 1.00 0.00 37 VAL A C 18
ATOM 30196 O O . VAL A 1 37 ? 4.438 8.345 -7.734 1.00 0.00 37 VAL A O 18
ATOM 30209 N N . SER A 1 38 ? 5.688 9.207 -9.410 1.00 0.00 38 SER A N 18
ATOM 30210 C CA . SER A 1 38 ? 5.091 8.368 -10.436 1.00 0.00 38 SER A CA 18
ATOM 30211 C C . SER A 1 38 ? 6.126 7.372 -10.963 1.00 0.00 38 SER A C 18
ATOM 30212 O O . SER A 1 38 ? 7.315 7.679 -11.021 1.00 0.00 38 SER A O 18
ATOM 30220 N N . GLY A 1 39 ? 5.635 6.199 -11.335 1.00 0.00 39 GLY A N 18
ATOM 30221 C CA . GLY A 1 39 ? 6.501 5.155 -11.855 1.00 0.00 39 GLY A CA 18
ATOM 30222 C C . GLY A 1 39 ? 6.549 5.194 -13.384 1.00 0.00 39 GLY A C 18
ATOM 30223 O O . GLY A 1 39 ? 6.954 4.223 -14.021 1.00 0.00 39 GLY A O 18
ATOM 30227 N N . GLU A 1 40 ? 6.129 6.327 -13.929 1.00 0.00 40 GLU A N 18
ATOM 30228 C CA . GLU A 1 40 ? 6.119 6.505 -15.371 1.00 0.00 40 GLU A CA 18
ATOM 30229 C C . GLU A 1 40 ? 5.008 5.663 -16.002 1.00 0.00 40 GLU A C 18
ATOM 30230 O O . GLU A 1 40 ? 4.041 6.204 -16.535 1.00 0.00 40 GLU A O 18
ATOM 30242 N N . LYS A 1 41 ? 5.184 4.352 -15.920 1.00 0.00 41 LYS A N 18
ATOM 30243 C CA . LYS A 1 41 ? 4.208 3.430 -16.476 1.00 0.00 41 LYS A CA 18
ATOM 30244 C C . LYS A 1 41 ? 2.816 3.793 -15.957 1.00 0.00 41 LYS A C 18
ATOM 30245 O O . LYS A 1 41 ? 1.854 3.833 -16.724 1.00 0.00 41 LYS A O 18
ATOM 30264 N N . GLY A 1 42 ? 2.751 4.050 -14.659 1.00 0.00 42 GLY A N 18
ATOM 30265 C CA . GLY A 1 42 ? 1.492 4.408 -14.028 1.00 0.00 42 GLY A CA 18
ATOM 30266 C C . GLY A 1 42 ? 1.519 4.091 -12.532 1.00 0.00 42 GLY A C 18
ATOM 30267 O O . GLY A 1 42 ? 2.272 3.224 -12.091 1.00 0.00 42 GLY A O 18
ATOM 30271 N N . GLY A 1 43 ? 0.687 4.810 -11.792 1.00 0.00 43 GLY A N 18
ATOM 30272 C CA . GLY A 1 43 ? 0.605 4.615 -10.355 1.00 0.00 43 GLY A CA 18
ATOM 30273 C C . GLY A 1 43 ? 1.351 5.724 -9.608 1.00 0.00 43 GLY A C 18
ATOM 30274 O O . GLY A 1 43 ? 2.316 6.285 -10.125 1.00 0.00 43 GLY A O 18
ATOM 30278 N N . ILE A 1 44 ? 0.875 6.006 -8.405 1.00 0.00 44 ILE A N 18
ATOM 30279 C CA . ILE A 1 44 ? 1.484 7.038 -7.582 1.00 0.00 44 ILE A CA 18
ATOM 30280 C C . ILE A 1 44 ? 1.905 6.432 -6.242 1.00 0.00 44 ILE A C 18
ATOM 30281 O O . ILE A 1 44 ? 1.166 5.646 -5.652 1.00 0.00 44 ILE A O 18
ATOM 30297 N N . TYR A 1 45 ? 3.092 6.821 -5.800 1.00 0.00 45 TYR A N 18
ATOM 30298 C CA . TYR A 1 45 ? 3.621 6.326 -4.541 1.00 0.00 45 TYR A CA 18
ATOM 30299 C C . TYR A 1 45 ? 4.113 7.479 -3.662 1.00 0.00 45 TYR A C 18
ATOM 30300 O O . TYR A 1 45 ? 4.817 8.369 -4.137 1.00 0.00 45 TYR A O 18
ATOM 30318 N N . VAL A 1 46 ? 3.724 7.423 -2.397 1.00 0.00 46 VAL A N 18
ATOM 30319 C CA . VAL A 1 46 ? 4.117 8.451 -1.448 1.00 0.00 46 VAL A CA 18
ATOM 30320 C C . VAL A 1 46 ? 5.643 8.503 -1.361 1.00 0.00 46 VAL A C 18
ATOM 30321 O O . VAL A 1 46 ? 6.295 7.472 -1.202 1.00 0.00 46 VAL A O 18
ATOM 30334 N N . SER A 1 47 ? 6.170 9.714 -1.469 1.00 0.00 47 SER A N 18
ATOM 30335 C CA . SER A 1 47 ? 7.608 9.913 -1.404 1.00 0.00 47 SER A CA 18
ATOM 30336 C C . SER A 1 47 ? 7.998 10.470 -0.033 1.00 0.00 47 SER A C 18
ATOM 30337 O O . SER A 1 47 ? 9.152 10.361 0.379 1.00 0.00 47 SER A O 18
ATOM 30345 N N . LYS A 1 48 ? 7.014 11.053 0.635 1.00 0.00 48 LYS A N 18
ATOM 30346 C CA . LYS A 1 48 ? 7.240 11.627 1.951 1.00 0.00 48 LYS A CA 18
ATOM 30347 C C . LYS A 1 48 ? 5.923 12.186 2.492 1.00 0.00 48 LYS A C 18
ATOM 30348 O O . LYS A 1 48 ? 4.956 12.338 1.747 1.00 0.00 48 LYS A O 18
ATOM 30367 N N . VAL A 1 49 ? 5.927 12.477 3.784 1.00 0.00 49 VAL A N 18
ATOM 30368 C CA . VAL A 1 49 ? 4.744 13.016 4.434 1.00 0.00 49 VAL A CA 18
ATOM 30369 C C . VAL A 1 49 ? 5.148 14.195 5.321 1.00 0.00 49 VAL A C 18
ATOM 30370 O O . VAL A 1 49 ? 6.285 14.269 5.783 1.00 0.00 49 VAL A O 18
ATOM 30383 N N . THR A 1 50 ? 4.193 15.089 5.533 1.00 0.00 50 THR A N 18
ATOM 30384 C CA . THR A 1 50 ? 4.435 16.262 6.356 1.00 0.00 50 THR A CA 18
ATOM 30385 C C . THR A 1 50 ? 3.883 16.045 7.767 1.00 0.00 50 THR A C 18
ATOM 30386 O O . THR A 1 50 ? 2.913 15.312 7.952 1.00 0.00 50 THR A O 18
ATOM 30397 N N . VAL A 1 51 ? 4.525 16.697 8.725 1.00 0.00 51 VAL A N 18
ATOM 30398 C CA . VAL A 1 51 ? 4.111 16.586 10.113 1.00 0.00 51 VAL A CA 18
ATOM 30399 C C . VAL A 1 51 ? 3.158 17.734 10.451 1.00 0.00 51 VAL A C 18
ATOM 30400 O O . VAL A 1 51 ? 3.324 18.848 9.956 1.00 0.00 51 VAL A O 18
ATOM 30413 N N . GLY A 1 52 ? 2.181 17.424 11.291 1.00 0.00 52 GLY A N 18
ATOM 30414 C CA . GLY A 1 52 ? 1.202 18.416 11.700 1.00 0.00 52 GLY A CA 18
ATOM 30415 C C . GLY A 1 52 ? 0.331 18.846 10.518 1.00 0.00 52 GLY A C 18
ATOM 30416 O O . GLY A 1 52 ? -0.430 19.807 10.621 1.00 0.00 52 GLY A O 18
ATOM 30420 N N . SER A 1 53 ? 0.471 18.114 9.423 1.00 0.00 53 SER A N 18
ATOM 30421 C CA . SER A 1 53 ? -0.294 18.408 8.223 1.00 0.00 53 SER A CA 18
ATOM 30422 C C . SER A 1 53 ? -1.505 17.477 8.134 1.00 0.00 53 SER A C 18
ATOM 30423 O O . SER A 1 53 ? -1.523 16.416 8.755 1.00 0.00 53 SER A O 18
ATOM 30431 N N . ILE A 1 54 ? -2.486 17.909 7.356 1.00 0.00 54 ILE A N 18
ATOM 30432 C CA . ILE A 1 54 ? -3.698 17.127 7.177 1.00 0.00 54 ILE A CA 18
ATOM 30433 C C . ILE A 1 54 ? -3.331 15.648 7.046 1.00 0.00 54 ILE A C 18
ATOM 30434 O O . ILE A 1 54 ? -3.697 14.836 7.895 1.00 0.00 54 ILE A O 18
ATOM 30450 N N . ALA A 1 55 ? -2.613 15.342 5.976 1.00 0.00 55 ALA A N 18
ATOM 30451 C CA . ALA A 1 55 ? -2.193 13.974 5.723 1.00 0.00 55 ALA A CA 18
ATOM 30452 C C . ALA A 1 55 ? -1.839 13.300 7.050 1.00 0.00 55 ALA A C 18
ATOM 30453 O O . ALA A 1 55 ? -2.490 12.337 7.454 1.00 0.00 55 ALA A O 18
ATOM 30460 N N . HIS A 1 56 ? -0.810 13.832 7.692 1.00 0.00 56 HIS A N 18
ATOM 30461 C CA . HIS A 1 56 ? -0.362 13.294 8.965 1.00 0.00 56 HIS A CA 18
ATOM 30462 C C . HIS A 1 56 ? -1.575 12.902 9.811 1.00 0.00 56 HIS A C 18
ATOM 30463 O O . HIS A 1 56 ? -1.650 11.782 10.314 1.00 0.00 56 HIS A O 18
ATOM 30477 N N . GLN A 1 57 ? -2.496 13.846 9.942 1.00 0.00 57 GLN A N 18
ATOM 30478 C CA . GLN A 1 57 ? -3.701 13.613 10.718 1.00 0.00 57 GLN A CA 18
ATOM 30479 C C . GLN A 1 57 ? -4.510 12.464 10.112 1.00 0.00 57 GLN A C 18
ATOM 30480 O O . GLN A 1 57 ? -5.028 11.616 10.835 1.00 0.00 57 GLN A O 18
ATOM 30494 N N . ALA A 1 58 ? -4.592 12.475 8.789 1.00 0.00 58 ALA A N 18
ATOM 30495 C CA . ALA A 1 58 ? -5.328 11.444 8.077 1.00 0.00 58 ALA A CA 18
ATOM 30496 C C . ALA A 1 58 ? -4.728 10.075 8.405 1.00 0.00 58 ALA A C 18
ATOM 30497 O O . ALA A 1 58 ? -5.432 9.067 8.396 1.00 0.00 58 ALA A O 18
ATOM 30504 N N . GLY A 1 59 ? -3.433 10.085 8.687 1.00 0.00 59 GLY A N 18
ATOM 30505 C CA . GLY A 1 59 ? -2.731 8.857 9.017 1.00 0.00 59 GLY A CA 18
ATOM 30506 C C . GLY A 1 59 ? -2.119 8.222 7.766 1.00 0.00 59 GLY A C 18
ATOM 30507 O O . GLY A 1 59 ? -2.244 7.017 7.553 1.00 0.00 59 GLY A O 18
ATOM 30511 N N . LEU A 1 60 ? -1.472 9.061 6.971 1.00 0.00 60 LEU A N 18
ATOM 30512 C CA . LEU A 1 60 ? -0.841 8.597 5.747 1.00 0.00 60 LEU A CA 18
ATOM 30513 C C . LEU A 1 60 ? 0.588 8.145 6.055 1.00 0.00 60 LEU A C 18
ATOM 30514 O O . LEU A 1 60 ? 1.103 8.399 7.143 1.00 0.00 60 LEU A O 18
ATOM 30530 N N . GLU A 1 61 ? 1.188 7.483 5.077 1.00 0.00 61 GLU A N 18
ATOM 30531 C CA . GLU A 1 61 ? 2.548 6.993 5.229 1.00 0.00 61 GLU A CA 18
ATOM 30532 C C . GLU A 1 61 ? 3.186 6.762 3.858 1.00 0.00 61 GLU A C 18
ATOM 30533 O O . GLU A 1 61 ? 2.490 6.722 2.845 1.00 0.00 61 GLU A O 18
ATOM 30545 N N . TYR A 1 62 ? 4.503 6.617 3.871 1.00 0.00 62 TYR A N 18
ATOM 30546 C CA . TYR A 1 62 ? 5.243 6.392 2.640 1.00 0.00 62 TYR A CA 18
ATOM 30547 C C . TYR A 1 62 ? 5.220 4.912 2.251 1.00 0.00 62 TYR A C 18
ATOM 30548 O O . TYR A 1 62 ? 5.023 4.046 3.101 1.00 0.00 62 TYR A O 18
ATOM 30566 N N . GLY A 1 63 ? 5.426 4.669 0.964 1.00 0.00 63 GLY A N 18
ATOM 30567 C CA . GLY A 1 63 ? 5.431 3.310 0.451 1.00 0.00 63 GLY A CA 18
ATOM 30568 C C . GLY A 1 63 ? 4.005 2.797 0.241 1.00 0.00 63 GLY A C 18
ATOM 30569 O O . GLY A 1 63 ? 3.806 1.708 -0.295 1.00 0.00 63 GLY A O 18
ATOM 30573 N N . ASP A 1 64 ? 3.050 3.606 0.674 1.00 0.00 64 ASP A N 18
ATOM 30574 C CA . ASP A 1 64 ? 1.648 3.248 0.539 1.00 0.00 64 ASP A CA 18
ATOM 30575 C C . ASP A 1 64 ? 1.159 3.633 -0.859 1.00 0.00 64 ASP A C 18
ATOM 30576 O O . ASP A 1 64 ? 0.891 4.803 -1.126 1.00 0.00 64 ASP A O 18
ATOM 30585 N N . GLN A 1 65 ? 1.059 2.626 -1.714 1.00 0.00 65 GLN A N 18
ATOM 30586 C CA . GLN A 1 65 ? 0.608 2.844 -3.077 1.00 0.00 65 GLN A CA 18
ATOM 30587 C C . GLN A 1 65 ? -0.735 3.578 -3.081 1.00 0.00 65 GLN A C 18
ATOM 30588 O O . GLN A 1 65 ? -1.667 3.177 -2.386 1.00 0.00 65 GLN A O 18
ATOM 30602 N N . LEU A 1 66 ? -0.791 4.640 -3.871 1.00 0.00 66 LEU A N 18
ATOM 30603 C CA . LEU A 1 66 ? -2.004 5.433 -3.974 1.00 0.00 66 LEU A CA 18
ATOM 30604 C C . LEU A 1 66 ? -2.889 4.861 -5.084 1.00 0.00 66 LEU A C 18
ATOM 30605 O O . LEU A 1 66 ? -2.585 5.014 -6.266 1.00 0.00 66 LEU A O 18
ATOM 30621 N N . LEU A 1 67 ? -3.966 4.215 -4.664 1.00 0.00 67 LEU A N 18
ATOM 30622 C CA . LEU A 1 67 ? -4.897 3.619 -5.607 1.00 0.00 67 LEU A CA 18
ATOM 30623 C C . LEU A 1 67 ? -5.773 4.717 -6.215 1.00 0.00 67 LEU A C 18
ATOM 30624 O O . LEU A 1 67 ? -5.584 5.100 -7.369 1.00 0.00 67 LEU A O 18
ATOM 30640 N N . GLU A 1 68 ? -6.712 5.194 -5.411 1.00 0.00 68 GLU A N 18
ATOM 30641 C CA . GLU A 1 68 ? -7.617 6.240 -5.855 1.00 0.00 68 GLU A CA 18
ATOM 30642 C C . GLU A 1 68 ? -7.707 7.346 -4.801 1.00 0.00 68 GLU A C 18
ATOM 30643 O O . GLU A 1 68 ? -7.456 7.106 -3.621 1.00 0.00 68 GLU A O 18
ATOM 30655 N N . PHE A 1 69 ? -8.066 8.534 -5.266 1.00 0.00 69 PHE A N 18
ATOM 30656 C CA . PHE A 1 69 ? -8.193 9.677 -4.378 1.00 0.00 69 PHE A CA 18
ATOM 30657 C C . PHE A 1 69 ? -9.582 10.309 -4.492 1.00 0.00 69 PHE A C 18
ATOM 30658 O O . PHE A 1 69 ? -9.874 11.002 -5.466 1.00 0.00 69 PHE A O 18
ATOM 30675 N N . ASN A 1 70 ? -10.401 10.048 -3.484 1.00 0.00 70 ASN A N 18
ATOM 30676 C CA . ASN A 1 70 ? -11.752 10.582 -3.460 1.00 0.00 70 ASN A CA 18
ATOM 30677 C C . ASN A 1 70 ? -12.545 10.007 -4.635 1.00 0.00 70 ASN A C 18
ATOM 30678 O O . ASN A 1 70 ? -13.623 10.500 -4.961 1.00 0.00 70 ASN A O 18
ATOM 30689 N N . GLY A 1 71 ? -11.979 8.972 -5.238 1.00 0.00 71 GLY A N 18
ATOM 30690 C CA . GLY A 1 71 ? -12.620 8.324 -6.370 1.00 0.00 71 GLY A CA 18
ATOM 30691 C C . GLY A 1 71 ? -12.321 9.072 -7.671 1.00 0.00 71 GLY A C 18
ATOM 30692 O O . GLY A 1 71 ? -13.032 8.909 -8.662 1.00 0.00 71 GLY A O 18
ATOM 30696 N N . ILE A 1 72 ? -11.269 9.875 -7.626 1.00 0.00 72 ILE A N 18
ATOM 30697 C CA . ILE A 1 72 ? -10.867 10.648 -8.789 1.00 0.00 72 ILE A CA 18
ATOM 30698 C C . ILE A 1 72 ? -10.062 9.756 -9.736 1.00 0.00 72 ILE A C 18
ATOM 30699 O O . ILE A 1 72 ? -9.510 10.234 -10.726 1.00 0.00 72 ILE A O 18
ATOM 30715 N N . ASN A 1 73 ? -10.020 8.475 -9.399 1.00 0.00 73 ASN A N 18
ATOM 30716 C CA . ASN A 1 73 ? -9.292 7.512 -10.207 1.00 0.00 73 ASN A CA 18
ATOM 30717 C C . ASN A 1 73 ? -7.854 7.997 -10.399 1.00 0.00 73 ASN A C 18
ATOM 30718 O O . ASN A 1 73 ? -7.554 8.690 -11.370 1.00 0.00 73 ASN A O 18
ATOM 30729 N N . LEU A 1 74 ? -7.003 7.615 -9.458 1.00 0.00 74 LEU A N 18
ATOM 30730 C CA . LEU A 1 74 ? -5.604 8.003 -9.512 1.00 0.00 74 LEU A CA 18
ATOM 30731 C C . LEU A 1 74 ? -4.803 6.909 -10.222 1.00 0.00 74 LEU A C 18
ATOM 30732 O O . LEU A 1 74 ? -3.716 7.167 -10.738 1.00 0.00 74 LEU A O 18
ATOM 30748 N N . ARG A 1 75 ? -5.371 5.712 -10.226 1.00 0.00 75 ARG A N 18
ATOM 30749 C CA . ARG A 1 75 ? -4.724 4.579 -10.865 1.00 0.00 75 ARG A CA 18
ATOM 30750 C C . ARG A 1 75 ? -4.186 4.980 -12.240 1.00 0.00 75 ARG A C 18
ATOM 30751 O O . ARG A 1 75 ? -3.245 4.370 -12.744 1.00 0.00 75 ARG A O 18
ATOM 30772 N N . SER A 1 76 ? -4.807 6.004 -12.807 1.00 0.00 76 SER A N 18
ATOM 30773 C CA . SER A 1 76 ? -4.402 6.494 -14.114 1.00 0.00 76 SER A CA 18
ATOM 30774 C C . SER A 1 76 ? -4.130 7.998 -14.048 1.00 0.00 76 SER A C 18
ATOM 30775 O O . SER A 1 76 ? -4.775 8.780 -14.743 1.00 0.00 76 SER A O 18
ATOM 30783 N N . ALA A 1 77 ? -3.172 8.357 -13.205 1.00 0.00 77 ALA A N 18
ATOM 30784 C CA . ALA A 1 77 ? -2.806 9.753 -13.039 1.00 0.00 77 ALA A CA 18
ATOM 30785 C C . ALA A 1 77 ? -1.285 9.866 -12.920 1.00 0.00 77 ALA A C 18
ATOM 30786 O O . ALA A 1 77 ? -0.607 8.882 -12.630 1.00 0.00 77 ALA A O 18
ATOM 30793 N N . THR A 1 78 ? -0.794 11.075 -13.151 1.00 0.00 78 THR A N 18
ATOM 30794 C CA . THR A 1 78 ? 0.634 11.330 -13.073 1.00 0.00 78 THR A CA 18
ATOM 30795 C C . THR A 1 78 ? 0.980 12.032 -11.758 1.00 0.00 78 THR A C 18
ATOM 30796 O O . THR A 1 78 ? 0.097 12.312 -10.949 1.00 0.00 78 THR A O 18
ATOM 30807 N N . GLU A 1 79 ? 2.267 12.295 -11.586 1.00 0.00 79 GLU A N 18
ATOM 30808 C CA . GLU A 1 79 ? 2.741 12.959 -10.384 1.00 0.00 79 GLU A CA 18
ATOM 30809 C C . GLU A 1 79 ? 2.289 14.421 -10.372 1.00 0.00 79 GLU A C 18
ATOM 30810 O O . GLU A 1 79 ? 1.951 14.962 -9.320 1.00 0.00 79 GLU A O 18
ATOM 30822 N N . GLN A 1 80 ? 2.298 15.020 -11.554 1.00 0.00 80 GLN A N 18
ATOM 30823 C CA . GLN A 1 80 ? 1.894 16.408 -11.692 1.00 0.00 80 GLN A CA 18
ATOM 30824 C C . GLN A 1 80 ? 0.424 16.575 -11.301 1.00 0.00 80 GLN A C 18
ATOM 30825 O O . GLN A 1 80 ? 0.057 17.556 -10.656 1.00 0.00 80 GLN A O 18
ATOM 30839 N N . GLN A 1 81 ? -0.377 15.602 -11.708 1.00 0.00 81 GLN A N 18
ATOM 30840 C CA . GLN A 1 81 ? -1.799 15.628 -11.407 1.00 0.00 81 GLN A CA 18
ATOM 30841 C C . GLN A 1 81 ? -2.032 15.354 -9.920 1.00 0.00 81 GLN A C 18
ATOM 30842 O O . GLN A 1 81 ? -2.723 16.116 -9.246 1.00 0.00 81 GLN A O 18
ATOM 30856 N N . ALA A 1 82 ? -1.444 14.263 -9.453 1.00 0.00 82 ALA A N 18
ATOM 30857 C CA . ALA A 1 82 ? -1.579 13.878 -8.058 1.00 0.00 82 ALA A CA 18
ATOM 30858 C C . ALA A 1 82 ? -1.348 15.103 -7.171 1.00 0.00 82 ALA A C 18
ATOM 30859 O O . ALA A 1 82 ? -2.211 15.469 -6.376 1.00 0.00 82 ALA A O 18
ATOM 30866 N N . ARG A 1 83 ? -0.178 15.702 -7.338 1.00 0.00 83 ARG A N 18
ATOM 30867 C CA . ARG A 1 83 ? 0.177 16.878 -6.563 1.00 0.00 83 ARG A CA 18
ATOM 30868 C C . ARG A 1 83 ? -0.967 17.894 -6.584 1.00 0.00 83 ARG A C 18
ATOM 30869 O O . ARG A 1 83 ? -1.168 18.628 -5.617 1.00 0.00 83 ARG A O 18
ATOM 30890 N N . LEU A 1 84 ? -1.686 17.904 -7.697 1.00 0.00 84 LEU A N 18
ATOM 30891 C CA . LEU A 1 84 ? -2.804 18.818 -7.857 1.00 0.00 84 LEU A CA 18
ATOM 30892 C C . LEU A 1 84 ? -4.043 18.224 -7.182 1.00 0.00 84 LEU A C 18
ATOM 30893 O O . LEU A 1 84 ? -4.626 18.843 -6.293 1.00 0.00 84 LEU A O 18
ATOM 30909 N N . ILE A 1 85 ? -4.407 17.032 -7.630 1.00 0.00 85 ILE A N 18
ATOM 30910 C CA . ILE A 1 85 ? -5.566 16.348 -7.081 1.00 0.00 85 ILE A CA 18
ATOM 30911 C C . ILE A 1 85 ? -5.560 16.487 -5.557 1.00 0.00 85 ILE A C 18
ATOM 30912 O O . ILE A 1 85 ? -6.517 16.993 -4.972 1.00 0.00 85 ILE A O 18
ATOM 30928 N N . ILE A 1 86 ? -4.470 16.031 -4.957 1.00 0.00 86 ILE A N 18
ATOM 30929 C CA . ILE A 1 86 ? -4.327 16.098 -3.513 1.00 0.00 86 ILE A CA 18
ATOM 30930 C C . ILE A 1 86 ? -4.340 17.562 -3.071 1.00 0.00 86 ILE A C 18
ATOM 30931 O O . ILE A 1 86 ? -4.778 17.877 -1.965 1.00 0.00 86 ILE A O 18
ATOM 30947 N N . GLY A 1 87 ? -3.856 18.420 -3.958 1.00 0.00 87 GLY A N 18
ATOM 30948 C CA . GLY A 1 87 ? -3.807 19.844 -3.673 1.00 0.00 87 GLY A CA 18
ATOM 30949 C C . GLY A 1 87 ? -5.113 20.529 -4.079 1.00 0.00 87 GLY A C 18
ATOM 30950 O O . GLY A 1 87 ? -5.101 21.662 -4.558 1.00 0.00 87 GLY A O 18
ATOM 30954 N N . GLN A 1 88 ? -6.209 19.813 -3.874 1.00 0.00 88 GLN A N 18
ATOM 30955 C CA . GLN A 1 88 ? -7.521 20.338 -4.213 1.00 0.00 88 GLN A CA 18
ATOM 30956 C C . GLN A 1 88 ? -8.199 20.916 -2.969 1.00 0.00 88 GLN A C 18
ATOM 30957 O O . GLN A 1 88 ? -7.589 20.990 -1.903 1.00 0.00 88 GLN A O 18
ATOM 30971 N N . GLN A 1 89 ? -9.451 21.311 -3.146 1.00 0.00 89 GLN A N 18
ATOM 30972 C CA . GLN A 1 89 ? -10.218 21.880 -2.051 1.00 0.00 89 GLN A CA 18
ATOM 30973 C C . GLN A 1 89 ? -11.407 20.978 -1.712 1.00 0.00 89 GLN A C 18
ATOM 30974 O O . GLN A 1 89 ? -12.284 20.761 -2.546 1.00 0.00 89 GLN A O 18
ATOM 30988 N N . CYS A 1 90 ? -11.399 20.478 -0.485 1.00 0.00 90 CYS A N 18
ATOM 30989 C CA . CYS A 1 90 ? -12.465 19.606 -0.025 1.00 0.00 90 CYS A CA 18
ATOM 30990 C C . CYS A 1 90 ? -12.321 19.427 1.488 1.00 0.00 90 CYS A C 18
ATOM 30991 O O . CYS A 1 90 ? -11.330 18.872 1.960 1.00 0.00 90 CYS A O 18
ATOM 30999 N N . ASP A 1 91 ? -13.325 19.908 2.206 1.00 0.00 91 ASP A N 18
ATOM 31000 C CA . ASP A 1 91 ? -13.323 19.809 3.656 1.00 0.00 91 ASP A CA 18
ATOM 31001 C C . ASP A 1 91 ? -12.925 18.390 4.065 1.00 0.00 91 ASP A C 18
ATOM 31002 O O . ASP A 1 91 ? -12.011 18.204 4.868 1.00 0.00 91 ASP A O 18
ATOM 31011 N N . THR A 1 92 ? -13.630 17.424 3.494 1.00 0.00 92 THR A N 18
ATOM 31012 C CA . THR A 1 92 ? -13.361 16.027 3.789 1.00 0.00 92 THR A CA 18
ATOM 31013 C C . THR A 1 92 ? -13.223 15.225 2.493 1.00 0.00 92 THR A C 18
ATOM 31014 O O . THR A 1 92 ? -14.100 15.273 1.633 1.00 0.00 92 THR A O 18
ATOM 31025 N N . ILE A 1 93 ? -12.113 14.507 2.395 1.00 0.00 93 ILE A N 18
ATOM 31026 C CA . ILE A 1 93 ? -11.848 13.696 1.219 1.00 0.00 93 ILE A CA 18
ATOM 31027 C C . ILE A 1 93 ? -11.323 12.327 1.656 1.00 0.00 93 ILE A C 18
ATOM 31028 O O . ILE A 1 93 ? -10.531 12.233 2.593 1.00 0.00 93 ILE A O 18
ATOM 31044 N N . THR A 1 94 ? -11.786 11.301 0.958 1.00 0.00 94 THR A N 18
ATOM 31045 C CA . THR A 1 94 ? -11.373 9.942 1.262 1.00 0.00 94 THR A CA 18
ATOM 31046 C C . THR A 1 94 ? -10.254 9.500 0.316 1.00 0.00 94 THR A C 18
ATOM 31047 O O . THR A 1 94 ? -10.130 10.022 -0.790 1.00 0.00 94 THR A O 18
ATOM 31058 N N . ILE A 1 95 ? -9.469 8.542 0.787 1.00 0.00 95 ILE A N 18
ATOM 31059 C CA . ILE A 1 95 ? -8.365 8.024 -0.003 1.00 0.00 95 ILE A CA 18
ATOM 31060 C C . ILE A 1 95 ? -8.330 6.499 0.116 1.00 0.00 95 ILE A C 18
ATOM 31061 O O . ILE A 1 95 ? -8.696 5.945 1.151 1.00 0.00 95 ILE A O 18
ATOM 31077 N N . LEU A 1 96 ? -7.887 5.864 -0.959 1.00 0.00 96 LEU A N 18
ATOM 31078 C CA . LEU A 1 96 ? -7.799 4.414 -0.988 1.00 0.00 96 LEU A CA 18
ATOM 31079 C C . LEU A 1 96 ? -6.336 3.998 -1.152 1.00 0.00 96 LEU A C 18
ATOM 31080 O O . LEU A 1 96 ? -5.722 4.269 -2.183 1.00 0.00 96 LEU A O 18
ATOM 31096 N N . ALA A 1 97 ? -5.819 3.348 -0.120 1.00 0.00 97 ALA A N 18
ATOM 31097 C CA . ALA A 1 97 ? -4.439 2.893 -0.136 1.00 0.00 97 ALA A CA 18
ATOM 31098 C C . ALA A 1 97 ? -4.412 1.364 -0.172 1.00 0.00 97 ALA A C 18
ATOM 31099 O O . ALA A 1 97 ? -5.459 0.720 -0.136 1.00 0.00 97 ALA A O 18
ATOM 31106 N N . GLN A 1 98 ? -3.203 0.827 -0.241 1.00 0.00 98 GLN A N 18
ATOM 31107 C CA . GLN A 1 98 ? -3.025 -0.615 -0.281 1.00 0.00 98 GLN A CA 18
ATOM 31108 C C . GLN A 1 98 ? -1.538 -0.969 -0.201 1.00 0.00 98 GLN A C 18
ATOM 31109 O O . GLN A 1 98 ? -0.912 -1.266 -1.217 1.00 0.00 98 GLN A O 18
ATOM 31123 N N . TYR A 1 99 ? -1.017 -0.925 1.017 1.00 0.00 99 TYR A N 18
ATOM 31124 C CA . TYR A 1 99 ? 0.383 -1.237 1.243 1.00 0.00 99 TYR A CA 18
ATOM 31125 C C . TYR A 1 99 ? 0.845 -2.376 0.332 1.00 0.00 99 TYR A C 18
ATOM 31126 O O . TYR A 1 99 ? 0.188 -3.412 0.246 1.00 0.00 99 TYR A O 18
ATOM 31144 N N . ASN A 1 100 ? 1.973 -2.146 -0.325 1.00 0.00 100 ASN A N 18
ATOM 31145 C CA . ASN A 1 100 ? 2.530 -3.141 -1.226 1.00 0.00 100 ASN A CA 18
ATOM 31146 C C . ASN A 1 100 ? 3.872 -3.626 -0.675 1.00 0.00 100 ASN A C 18
ATOM 31147 O O . ASN A 1 100 ? 4.856 -2.888 -0.688 1.00 0.00 100 ASN A O 18
ATOM 31158 N N . PRO A 1 101 ? 3.870 -4.898 -0.193 1.00 0.00 101 PRO A N 18
ATOM 31159 C CA . PRO A 1 101 ? 5.075 -5.490 0.361 1.00 0.00 101 PRO A CA 18
ATOM 31160 C C . PRO A 1 101 ? 6.056 -5.876 -0.748 1.00 0.00 101 PRO A C 18
ATOM 31161 O O . PRO A 1 101 ? 6.488 -7.025 -0.828 1.00 0.00 101 PRO A O 18
ATOM 31172 N N . HIS A 1 102 ? 6.379 -4.894 -1.577 1.00 0.00 102 HIS A N 18
ATOM 31173 C CA . HIS A 1 102 ? 7.300 -5.116 -2.678 1.00 0.00 102 HIS A CA 18
ATOM 31174 C C . HIS A 1 102 ? 7.598 -3.787 -3.374 1.00 0.00 102 HIS A C 18
ATOM 31175 O O . HIS A 1 102 ? 7.406 -3.658 -4.582 1.00 0.00 102 HIS A O 18
ATOM 31189 N N . VAL A 1 103 ? 8.063 -2.832 -2.582 1.00 0.00 103 VAL A N 18
ATOM 31190 C CA . VAL A 1 103 ? 8.390 -1.517 -3.107 1.00 0.00 103 VAL A CA 18
ATOM 31191 C C . VAL A 1 103 ? 9.751 -1.079 -2.563 1.00 0.00 103 VAL A C 18
ATOM 31192 O O . VAL A 1 103 ? 10.041 -1.268 -1.383 1.00 0.00 103 VAL A O 18
ATOM 31205 N N . HIS A 1 104 ? 10.549 -0.501 -3.449 1.00 0.00 104 HIS A N 18
ATOM 31206 C CA . HIS A 1 104 ? 11.872 -0.035 -3.072 1.00 0.00 104 HIS A CA 18
ATOM 31207 C C . HIS A 1 104 ? 12.417 0.895 -4.158 1.00 0.00 104 HIS A C 18
ATOM 31208 O O . HIS A 1 104 ? 12.059 0.766 -5.328 1.00 0.00 104 HIS A O 18
ATOM 31222 N N . GLN A 1 105 ? 13.274 1.812 -3.732 1.00 0.00 105 GLN A N 18
ATOM 31223 C CA . GLN A 1 105 ? 13.871 2.763 -4.653 1.00 0.00 105 GLN A CA 18
ATOM 31224 C C . GLN A 1 105 ? 15.397 2.664 -4.602 1.00 0.00 105 GLN A C 18
ATOM 31225 O O . GLN A 1 105 ? 15.963 2.255 -3.589 1.00 0.00 105 GLN A O 18
ATOM 31239 N N . LEU A 1 106 ? 16.021 3.045 -5.707 1.00 0.00 106 LEU A N 18
ATOM 31240 C CA . LEU A 1 106 ? 17.470 3.005 -5.801 1.00 0.00 106 LEU A CA 18
ATOM 31241 C C . LEU A 1 106 ? 18.016 4.434 -5.808 1.00 0.00 106 LEU A C 18
ATOM 31242 O O . LEU A 1 106 ? 17.384 5.342 -6.346 1.00 0.00 106 LEU A O 18
ATOM 31258 N N . SER A 1 107 ? 19.185 4.590 -5.203 1.00 0.00 107 SER A N 18
ATOM 31259 C CA . SER A 1 107 ? 19.824 5.893 -5.133 1.00 0.00 107 SER A CA 18
ATOM 31260 C C . SER A 1 107 ? 18.903 6.889 -4.425 1.00 0.00 107 SER A C 18
ATOM 31261 O O . SER A 1 107 ? 17.694 6.678 -4.352 1.00 0.00 107 SER A O 18
ATOM 31269 N N . SER A 1 108 ? 19.512 7.953 -3.921 1.00 0.00 108 SER A N 18
ATOM 31270 C CA . SER A 1 108 ? 18.762 8.982 -3.221 1.00 0.00 108 SER A CA 18
ATOM 31271 C C . SER A 1 108 ? 18.265 10.034 -4.214 1.00 0.00 108 SER A C 18
ATOM 31272 O O . SER A 1 108 ? 17.061 10.243 -4.352 1.00 0.00 108 SER A O 18
ATOM 31280 N N . HIS A 1 109 ? 19.218 10.669 -4.881 1.00 0.00 109 HIS A N 18
ATOM 31281 C CA . HIS A 1 109 ? 18.893 11.695 -5.857 1.00 0.00 109 HIS A CA 18
ATOM 31282 C C . HIS A 1 109 ? 18.171 12.853 -5.164 1.00 0.00 109 HIS A C 18
ATOM 31283 O O . HIS A 1 109 ? 17.748 12.727 -4.016 1.00 0.00 109 HIS A O 18
ATOM 31297 N N . SER A 1 110 ? 18.054 13.954 -5.891 1.00 0.00 110 SER A N 18
ATOM 31298 C CA . SER A 1 110 ? 17.392 15.134 -5.361 1.00 0.00 110 SER A CA 18
ATOM 31299 C C . SER A 1 110 ? 18.086 15.591 -4.077 1.00 0.00 110 SER A C 18
ATOM 31300 O O . SER A 1 110 ? 19.013 14.937 -3.601 1.00 0.00 110 SER A O 18
ATOM 31308 N N . ARG A 1 111 ? 17.612 16.712 -3.553 1.00 0.00 111 ARG A N 18
ATOM 31309 C CA . ARG A 1 111 ? 18.176 17.265 -2.333 1.00 0.00 111 ARG A CA 18
ATOM 31310 C C . ARG A 1 111 ? 19.666 17.556 -2.522 1.00 0.00 111 ARG A C 18
ATOM 31311 O O . ARG A 1 111 ? 20.466 16.636 -2.689 1.00 0.00 111 ARG A O 18
ATOM 31332 N N . SER A 1 112 ? 19.995 18.839 -2.489 1.00 0.00 112 SER A N 18
ATOM 31333 C CA . SER A 1 112 ? 21.375 19.262 -2.654 1.00 0.00 112 SER A CA 18
ATOM 31334 C C . SER A 1 112 ? 21.764 20.227 -1.533 1.00 0.00 112 SER A C 18
ATOM 31335 O O . SER A 1 112 ? 20.982 21.102 -1.162 1.00 0.00 112 SER A O 18
ATOM 31343 N N . GLY A 1 113 ? 22.973 20.036 -1.024 1.00 0.00 113 GLY A N 18
ATOM 31344 C CA . GLY A 1 113 ? 23.475 20.879 0.048 1.00 0.00 113 GLY A CA 18
ATOM 31345 C C . GLY A 1 113 ? 23.532 22.345 -0.388 1.00 0.00 113 GLY A C 18
ATOM 31346 O O . GLY A 1 113 ? 24.242 22.689 -1.331 1.00 0.00 113 GLY A O 18
ATOM 31350 N N . PRO A 1 114 ? 22.754 23.191 0.339 1.00 0.00 114 PRO A N 18
ATOM 31351 C CA . PRO A 1 114 ? 22.709 24.612 0.038 1.00 0.00 114 PRO A CA 18
ATOM 31352 C C . PRO A 1 114 ? 23.981 25.314 0.516 1.00 0.00 114 PRO A C 18
ATOM 31353 O O . PRO A 1 114 ? 24.616 24.873 1.472 1.00 0.00 114 PRO A O 18
ATOM 31364 N N . SER A 1 115 ? 24.315 26.397 -0.171 1.00 0.00 115 SER A N 18
ATOM 31365 C CA . SER A 1 115 ? 25.500 27.165 0.171 1.00 0.00 115 SER A CA 18
ATOM 31366 C C . SER A 1 115 ? 25.108 28.600 0.529 1.00 0.00 115 SER A C 18
ATOM 31367 O O . SER A 1 115 ? 23.993 29.032 0.241 1.00 0.00 115 SER A O 18
ATOM 31375 N N . SER A 1 116 ? 26.047 29.298 1.151 1.00 0.00 116 SER A N 18
ATOM 31376 C CA . SER A 1 116 ? 25.814 30.675 1.550 1.00 0.00 116 SER A CA 18
ATOM 31377 C C . SER A 1 116 ? 25.075 31.425 0.439 1.00 0.00 116 SER A C 18
ATOM 31378 O O . SER A 1 116 ? 25.661 31.750 -0.592 1.00 0.00 116 SER A O 18
ATOM 31386 N N . GLY A 1 117 ? 23.798 31.677 0.688 1.00 0.00 117 GLY A N 18
ATOM 31387 C CA . GLY A 1 117 ? 22.973 32.382 -0.278 1.00 0.00 117 GLY A CA 18
ATOM 31388 C C . GLY A 1 117 ? 23.290 33.878 -0.283 1.00 0.00 117 GLY A C 18
ATOM 31389 O O . GLY A 1 117 ? 22.961 34.584 -1.235 1.00 0.00 117 GLY A O 18
ATOM 31393 N N . GLY A 1 1 ? -15.414 12.508 -20.167 1.00 0.00 1 GLY A N 19
ATOM 31394 C CA . GLY A 1 1 ? -15.551 11.340 -19.313 1.00 0.00 1 GLY A CA 19
ATOM 31395 C C . GLY A 1 1 ? -14.200 10.652 -19.105 1.00 0.00 1 GLY A C 19
ATOM 31396 O O . GLY A 1 1 ? -13.279 10.830 -19.901 1.00 0.00 1 GLY A O 19
ATOM 31400 N N . SER A 1 2 ? -14.124 9.880 -18.031 1.00 0.00 2 SER A N 19
ATOM 31401 C CA . SER A 1 2 ? -12.902 9.165 -17.708 1.00 0.00 2 SER A CA 19
ATOM 31402 C C . SER A 1 2 ? -13.121 8.284 -16.476 1.00 0.00 2 SER A C 19
ATOM 31403 O O . SER A 1 2 ? -14.093 8.464 -15.745 1.00 0.00 2 SER A O 19
ATOM 31411 N N . SER A 1 3 ? -12.200 7.350 -16.285 1.00 0.00 3 SER A N 19
ATOM 31412 C CA . SER A 1 3 ? -12.280 6.441 -15.154 1.00 0.00 3 SER A CA 19
ATOM 31413 C C . SER A 1 3 ? -13.493 5.521 -15.307 1.00 0.00 3 SER A C 19
ATOM 31414 O O . SER A 1 3 ? -14.414 5.823 -16.065 1.00 0.00 3 SER A O 19
ATOM 31422 N N . GLY A 1 4 ? -13.455 4.418 -14.575 1.00 0.00 4 GLY A N 19
ATOM 31423 C CA . GLY A 1 4 ? -14.540 3.452 -14.620 1.00 0.00 4 GLY A CA 19
ATOM 31424 C C . GLY A 1 4 ? -15.244 3.355 -13.265 1.00 0.00 4 GLY A C 19
ATOM 31425 O O . GLY A 1 4 ? -15.829 4.329 -12.794 1.00 0.00 4 GLY A O 19
ATOM 31429 N N . SER A 1 5 ? -15.165 2.171 -12.676 1.00 0.00 5 SER A N 19
ATOM 31430 C CA . SER A 1 5 ? -15.788 1.934 -11.385 1.00 0.00 5 SER A CA 19
ATOM 31431 C C . SER A 1 5 ? -15.229 0.653 -10.762 1.00 0.00 5 SER A C 19
ATOM 31432 O O . SER A 1 5 ? -14.971 -0.323 -11.466 1.00 0.00 5 SER A O 19
ATOM 31440 N N . SER A 1 6 ? -15.060 0.696 -9.449 1.00 0.00 6 SER A N 19
ATOM 31441 C CA . SER A 1 6 ? -14.537 -0.449 -8.723 1.00 0.00 6 SER A CA 19
ATOM 31442 C C . SER A 1 6 ? -14.829 -0.300 -7.229 1.00 0.00 6 SER A C 19
ATOM 31443 O O . SER A 1 6 ? -14.954 0.815 -6.725 1.00 0.00 6 SER A O 19
ATOM 31451 N N . GLY A 1 7 ? -14.930 -1.440 -6.562 1.00 0.00 7 GLY A N 19
ATOM 31452 C CA . GLY A 1 7 ? -15.206 -1.451 -5.135 1.00 0.00 7 GLY A CA 19
ATOM 31453 C C . GLY A 1 7 ? -14.486 -2.612 -4.446 1.00 0.00 7 GLY A C 19
ATOM 31454 O O . GLY A 1 7 ? -13.661 -3.288 -5.060 1.00 0.00 7 GLY A O 19
ATOM 31458 N N . GLY A 1 8 ? -14.823 -2.808 -3.180 1.00 0.00 8 GLY A N 19
ATOM 31459 C CA . GLY A 1 8 ? -14.219 -3.875 -2.401 1.00 0.00 8 GLY A CA 19
ATOM 31460 C C . GLY A 1 8 ? -15.224 -4.465 -1.408 1.00 0.00 8 GLY A C 19
ATOM 31461 O O . GLY A 1 8 ? -16.433 -4.333 -1.591 1.00 0.00 8 GLY A O 19
ATOM 31465 N N . GLU A 1 9 ? -14.685 -5.103 -0.379 1.00 0.00 9 GLU A N 19
ATOM 31466 C CA . GLU A 1 9 ? -15.519 -5.713 0.642 1.00 0.00 9 GLU A CA 19
ATOM 31467 C C . GLU A 1 9 ? -14.889 -5.525 2.024 1.00 0.00 9 GLU A C 19
ATOM 31468 O O . GLU A 1 9 ? -13.666 -5.534 2.159 1.00 0.00 9 GLU A O 19
ATOM 31480 N N . ARG A 1 10 ? -15.752 -5.358 3.015 1.00 0.00 10 ARG A N 19
ATOM 31481 C CA . ARG A 1 10 ? -15.296 -5.168 4.381 1.00 0.00 10 ARG A CA 19
ATOM 31482 C C . ARG A 1 10 ? -15.045 -6.521 5.050 1.00 0.00 10 ARG A C 19
ATOM 31483 O O . ARG A 1 10 ? -15.944 -7.086 5.672 1.00 0.00 10 ARG A O 19
ATOM 31504 N N . ARG A 1 11 ? -13.820 -7.002 4.900 1.00 0.00 11 ARG A N 19
ATOM 31505 C CA . ARG A 1 11 ? -13.440 -8.278 5.482 1.00 0.00 11 ARG A CA 19
ATOM 31506 C C . ARG A 1 11 ? -12.022 -8.200 6.052 1.00 0.00 11 ARG A C 19
ATOM 31507 O O . ARG A 1 11 ? -11.108 -7.712 5.389 1.00 0.00 11 ARG A O 19
ATOM 31528 N N . LYS A 1 12 ? -11.883 -8.687 7.277 1.00 0.00 12 LYS A N 19
ATOM 31529 C CA . LYS A 1 12 ? -10.593 -8.679 7.944 1.00 0.00 12 LYS A CA 19
ATOM 31530 C C . LYS A 1 12 ? -9.802 -9.922 7.530 1.00 0.00 12 LYS A C 19
ATOM 31531 O O . LYS A 1 12 ? -9.376 -10.702 8.381 1.00 0.00 12 LYS A O 19
ATOM 31550 N N . ASP A 1 13 ? -9.629 -10.067 6.225 1.00 0.00 13 ASP A N 19
ATOM 31551 C CA . ASP A 1 13 ? -8.897 -11.202 5.689 1.00 0.00 13 ASP A CA 19
ATOM 31552 C C . ASP A 1 13 ? -7.957 -10.720 4.582 1.00 0.00 13 ASP A C 19
ATOM 31553 O O . ASP A 1 13 ? -8.405 -10.169 3.578 1.00 0.00 13 ASP A O 19
ATOM 31562 N N . ARG A 1 14 ? -6.670 -10.945 4.803 1.00 0.00 14 ARG A N 19
ATOM 31563 C CA . ARG A 1 14 ? -5.663 -10.540 3.837 1.00 0.00 14 ARG A CA 19
ATOM 31564 C C . ARG A 1 14 ? -5.376 -11.681 2.860 1.00 0.00 14 ARG A C 19
ATOM 31565 O O . ARG A 1 14 ? -4.933 -12.754 3.266 1.00 0.00 14 ARG A O 19
ATOM 31586 N N . PRO A 1 15 ? -5.648 -11.404 1.556 1.00 0.00 15 PRO A N 19
ATOM 31587 C CA . PRO A 1 15 ? -5.424 -12.395 0.518 1.00 0.00 15 PRO A CA 19
ATOM 31588 C C . PRO A 1 15 ? -3.933 -12.540 0.211 1.00 0.00 15 PRO A C 19
ATOM 31589 O O . PRO A 1 15 ? -3.277 -13.450 0.716 1.00 0.00 15 PRO A O 19
ATOM 31600 N N . TYR A 1 16 ? -3.440 -11.630 -0.615 1.00 0.00 16 TYR A N 19
ATOM 31601 C CA . TYR A 1 16 ? -2.037 -11.645 -0.996 1.00 0.00 16 TYR A CA 19
ATOM 31602 C C . TYR A 1 16 ? -1.308 -10.416 -0.450 1.00 0.00 16 TYR A C 19
ATOM 31603 O O . TYR A 1 16 ? -0.246 -10.539 0.159 1.00 0.00 16 TYR A O 19
ATOM 31621 N N . VAL A 1 17 ? -1.906 -9.258 -0.688 1.00 0.00 17 VAL A N 19
ATOM 31622 C CA . VAL A 1 17 ? -1.327 -8.008 -0.228 1.00 0.00 17 VAL A CA 19
ATOM 31623 C C . VAL A 1 17 ? -2.239 -7.388 0.833 1.00 0.00 17 VAL A C 19
ATOM 31624 O O . VAL A 1 17 ? -3.243 -7.984 1.219 1.00 0.00 17 VAL A O 19
ATOM 31637 N N . GLU A 1 18 ? -1.857 -6.198 1.274 1.00 0.00 18 GLU A N 19
ATOM 31638 C CA . GLU A 1 18 ? -2.627 -5.491 2.283 1.00 0.00 18 GLU A CA 19
ATOM 31639 C C . GLU A 1 18 ? -3.833 -4.801 1.642 1.00 0.00 18 GLU A C 19
ATOM 31640 O O . GLU A 1 18 ? -3.694 -3.746 1.025 1.00 0.00 18 GLU A O 19
ATOM 31652 N N . GLU A 1 19 ? -4.990 -5.424 1.811 1.00 0.00 19 GLU A N 19
ATOM 31653 C CA . GLU A 1 19 ? -6.220 -4.883 1.256 1.00 0.00 19 GLU A CA 19
ATOM 31654 C C . GLU A 1 19 ? -6.213 -3.355 1.342 1.00 0.00 19 GLU A C 19
ATOM 31655 O O . GLU A 1 19 ? -5.558 -2.781 2.211 1.00 0.00 19 GLU A O 19
ATOM 31667 N N . PRO A 1 20 ? -6.969 -2.724 0.404 1.00 0.00 20 PRO A N 19
ATOM 31668 C CA . PRO A 1 20 ? -7.056 -1.274 0.365 1.00 0.00 20 PRO A CA 19
ATOM 31669 C C . PRO A 1 20 ? -7.950 -0.748 1.490 1.00 0.00 20 PRO A C 19
ATOM 31670 O O . PRO A 1 20 ? -8.952 -1.373 1.835 1.00 0.00 20 PRO A O 19
ATOM 31681 N N . ARG A 1 21 ? -7.556 0.396 2.030 1.00 0.00 21 ARG A N 19
ATOM 31682 C CA . ARG A 1 21 ? -8.309 1.013 3.108 1.00 0.00 21 ARG A CA 19
ATOM 31683 C C . ARG A 1 21 ? -8.729 2.431 2.718 1.00 0.00 21 ARG A C 19
ATOM 31684 O O . ARG A 1 21 ? -8.227 2.985 1.742 1.00 0.00 21 ARG A O 19
ATOM 31705 N N . HIS A 1 22 ? -9.647 2.979 3.502 1.00 0.00 22 HIS A N 19
ATOM 31706 C CA . HIS A 1 22 ? -10.140 4.322 3.251 1.00 0.00 22 HIS A CA 19
ATOM 31707 C C . HIS A 1 22 ? -9.715 5.247 4.393 1.00 0.00 22 HIS A C 19
ATOM 31708 O O . HIS A 1 22 ? -10.275 5.188 5.486 1.00 0.00 22 HIS A O 19
ATOM 31722 N N . VAL A 1 23 ? -8.727 6.081 4.100 1.00 0.00 23 VAL A N 19
ATOM 31723 C CA . VAL A 1 23 ? -8.220 7.017 5.089 1.00 0.00 23 VAL A CA 19
ATOM 31724 C C . VAL A 1 23 ? -8.870 8.384 4.871 1.00 0.00 23 VAL A C 19
ATOM 31725 O O . VAL A 1 23 ? -8.454 9.140 3.994 1.00 0.00 23 VAL A O 19
ATOM 31738 N N . LYS A 1 24 ? -9.879 8.661 5.683 1.00 0.00 24 LYS A N 19
ATOM 31739 C CA . LYS A 1 24 ? -10.591 9.925 5.589 1.00 0.00 24 LYS A CA 19
ATOM 31740 C C . LYS A 1 24 ? -9.627 11.072 5.900 1.00 0.00 24 LYS A C 19
ATOM 31741 O O . LYS A 1 24 ? -8.583 10.861 6.516 1.00 0.00 24 LYS A O 19
ATOM 31760 N N . VAL A 1 25 ? -10.011 12.261 5.460 1.00 0.00 25 VAL A N 19
ATOM 31761 C CA . VAL A 1 25 ? -9.194 13.441 5.684 1.00 0.00 25 VAL A CA 19
ATOM 31762 C C . VAL A 1 25 ? -10.091 14.601 6.121 1.00 0.00 25 VAL A C 19
ATOM 31763 O O . VAL A 1 25 ? -11.250 14.681 5.717 1.00 0.00 25 VAL A O 19
ATOM 31776 N N . GLN A 1 26 ? -9.521 15.471 6.942 1.00 0.00 26 GLN A N 19
ATOM 31777 C CA . GLN A 1 26 ? -10.254 16.623 7.439 1.00 0.00 26 GLN A CA 19
ATOM 31778 C C . GLN A 1 26 ? -9.464 17.907 7.179 1.00 0.00 26 GLN A C 19
ATOM 31779 O O . GLN A 1 26 ? -9.215 18.684 8.100 1.00 0.00 26 GLN A O 19
ATOM 31793 N N . LYS A 1 27 ? -9.092 18.091 5.921 1.00 0.00 27 LYS A N 19
ATOM 31794 C CA . LYS A 1 27 ? -8.335 19.268 5.529 1.00 0.00 27 LYS A CA 19
ATOM 31795 C C . LYS A 1 27 ? -8.838 20.479 6.318 1.00 0.00 27 LYS A C 19
ATOM 31796 O O . LYS A 1 27 ? -8.278 20.822 7.358 1.00 0.00 27 LYS A O 19
ATOM 31815 N N . GLY A 1 28 ? -9.888 21.093 5.793 1.00 0.00 28 GLY A N 19
ATOM 31816 C CA . GLY A 1 28 ? -10.473 22.258 6.436 1.00 0.00 28 GLY A CA 19
ATOM 31817 C C . GLY A 1 28 ? -9.674 23.521 6.110 1.00 0.00 28 GLY A C 19
ATOM 31818 O O . GLY A 1 28 ? -9.219 24.222 7.013 1.00 0.00 28 GLY A O 19
ATOM 31822 N N . SER A 1 29 ? -9.528 23.774 4.818 1.00 0.00 29 SER A N 19
ATOM 31823 C CA . SER A 1 29 ? -8.792 24.941 4.362 1.00 0.00 29 SER A CA 19
ATOM 31824 C C . SER A 1 29 ? -7.311 24.797 4.717 1.00 0.00 29 SER A C 19
ATOM 31825 O O . SER A 1 29 ? -6.678 25.756 5.156 1.00 0.00 29 SER A O 19
ATOM 31833 N N . GLU A 1 30 ? -6.801 23.591 4.513 1.00 0.00 30 GLU A N 19
ATOM 31834 C CA . GLU A 1 30 ? -5.406 23.310 4.806 1.00 0.00 30 GLU A CA 19
ATOM 31835 C C . GLU A 1 30 ? -4.825 22.358 3.758 1.00 0.00 30 GLU A C 19
ATOM 31836 O O . GLU A 1 30 ? -5.564 21.618 3.110 1.00 0.00 30 GLU A O 19
ATOM 31848 N N . PRO A 1 31 ? -3.473 22.409 3.621 1.00 0.00 31 PRO A N 19
ATOM 31849 C CA . PRO A 1 31 ? -2.785 21.560 2.664 1.00 0.00 31 PRO A CA 19
ATOM 31850 C C . PRO A 1 31 ? -2.715 20.115 3.162 1.00 0.00 31 PRO A C 19
ATOM 31851 O O . PRO A 1 31 ? -2.964 19.848 4.337 1.00 0.00 31 PRO A O 19
ATOM 31862 N N . LEU A 1 32 ? -2.374 19.222 2.245 1.00 0.00 32 LEU A N 19
ATOM 31863 C CA . LEU A 1 32 ? -2.267 17.812 2.577 1.00 0.00 32 LEU A CA 19
ATOM 31864 C C . LEU A 1 32 ? -0.871 17.527 3.133 1.00 0.00 32 LEU A C 19
ATOM 31865 O O . LEU A 1 32 ? -0.711 16.691 4.021 1.00 0.00 32 LEU A O 19
ATOM 31881 N N . GLY A 1 33 ? 0.105 18.239 2.589 1.00 0.00 33 GLY A N 19
ATOM 31882 C CA . GLY A 1 33 ? 1.483 18.074 3.019 1.00 0.00 33 GLY A CA 19
ATOM 31883 C C . GLY A 1 33 ? 1.953 16.633 2.811 1.00 0.00 33 GLY A C 19
ATOM 31884 O O . GLY A 1 33 ? 2.187 15.907 3.776 1.00 0.00 33 GLY A O 19
ATOM 31888 N N . ILE A 1 34 ? 2.077 16.262 1.545 1.00 0.00 34 ILE A N 19
ATOM 31889 C CA . ILE A 1 34 ? 2.515 14.921 1.198 1.00 0.00 34 ILE A CA 19
ATOM 31890 C C . ILE A 1 34 ? 3.239 14.958 -0.150 1.00 0.00 34 ILE A C 19
ATOM 31891 O O . ILE A 1 34 ? 2.967 15.824 -0.980 1.00 0.00 34 ILE A O 19
ATOM 31907 N N . SER A 1 35 ? 4.146 14.009 -0.325 1.00 0.00 35 SER A N 19
ATOM 31908 C CA . SER A 1 35 ? 4.911 13.922 -1.557 1.00 0.00 35 SER A CA 19
ATOM 31909 C C . SER A 1 35 ? 4.465 12.701 -2.365 1.00 0.00 35 SER A C 19
ATOM 31910 O O . SER A 1 35 ? 4.186 11.646 -1.798 1.00 0.00 35 SER A O 19
ATOM 31918 N N . ILE A 1 36 ? 4.413 12.886 -3.676 1.00 0.00 36 ILE A N 19
ATOM 31919 C CA . ILE A 1 36 ? 4.006 11.812 -4.567 1.00 0.00 36 ILE A CA 19
ATOM 31920 C C . ILE A 1 36 ? 4.979 11.738 -5.745 1.00 0.00 36 ILE A C 19
ATOM 31921 O O . ILE A 1 36 ? 5.565 12.746 -6.136 1.00 0.00 36 ILE A O 19
ATOM 31937 N N . VAL A 1 37 ? 5.120 10.533 -6.279 1.00 0.00 37 VAL A N 19
ATOM 31938 C CA . VAL A 1 37 ? 6.012 10.314 -7.406 1.00 0.00 37 VAL A CA 19
ATOM 31939 C C . VAL A 1 37 ? 5.344 9.364 -8.401 1.00 0.00 37 VAL A C 19
ATOM 31940 O O . VAL A 1 37 ? 4.568 8.493 -8.010 1.00 0.00 37 VAL A O 19
ATOM 31953 N N . SER A 1 38 ? 5.670 9.563 -9.670 1.00 0.00 38 SER A N 19
ATOM 31954 C CA . SER A 1 38 ? 5.112 8.734 -10.725 1.00 0.00 38 SER A CA 19
ATOM 31955 C C . SER A 1 38 ? 6.128 7.672 -11.150 1.00 0.00 38 SER A C 19
ATOM 31956 O O . SER A 1 38 ? 7.332 7.920 -11.136 1.00 0.00 38 SER A O 19
ATOM 31964 N N . GLY A 1 39 ? 5.604 6.512 -11.517 1.00 0.00 39 GLY A N 19
ATOM 31965 C CA . GLY A 1 39 ? 6.451 5.411 -11.945 1.00 0.00 39 GLY A CA 19
ATOM 31966 C C . GLY A 1 39 ? 6.400 5.239 -13.465 1.00 0.00 39 GLY A C 19
ATOM 31967 O O . GLY A 1 39 ? 5.359 5.457 -14.083 1.00 0.00 39 GLY A O 19
ATOM 31971 N N . GLU A 1 40 ? 7.537 4.849 -14.022 1.00 0.00 40 GLU A N 19
ATOM 31972 C CA . GLU A 1 40 ? 7.635 4.645 -15.458 1.00 0.00 40 GLU A CA 19
ATOM 31973 C C . GLU A 1 40 ? 6.351 4.008 -15.992 1.00 0.00 40 GLU A C 19
ATOM 31974 O O . GLU A 1 40 ? 5.613 4.633 -16.752 1.00 0.00 40 GLU A O 19
ATOM 31986 N N . LYS A 1 41 ? 6.124 2.771 -15.574 1.00 0.00 41 LYS A N 19
ATOM 31987 C CA . LYS A 1 41 ? 4.942 2.042 -16.001 1.00 0.00 41 LYS A CA 19
ATOM 31988 C C . LYS A 1 41 ? 4.171 1.563 -14.770 1.00 0.00 41 LYS A C 19
ATOM 31989 O O . LYS A 1 41 ? 3.890 0.373 -14.632 1.00 0.00 41 LYS A O 19
ATOM 32008 N N . GLY A 1 42 ? 3.849 2.515 -13.906 1.00 0.00 42 GLY A N 19
ATOM 32009 C CA . GLY A 1 42 ? 3.116 2.205 -12.690 1.00 0.00 42 GLY A CA 19
ATOM 32010 C C . GLY A 1 42 ? 2.099 3.303 -12.368 1.00 0.00 42 GLY A C 19
ATOM 32011 O O . GLY A 1 42 ? 1.552 3.931 -13.273 1.00 0.00 42 GLY A O 19
ATOM 32015 N N . GLY A 1 43 ? 1.878 3.500 -11.077 1.00 0.00 43 GLY A N 19
ATOM 32016 C CA . GLY A 1 43 ? 0.937 4.510 -10.625 1.00 0.00 43 GLY A CA 19
ATOM 32017 C C . GLY A 1 43 ? 1.642 5.579 -9.786 1.00 0.00 43 GLY A C 19
ATOM 32018 O O . GLY A 1 43 ? 2.811 5.883 -10.016 1.00 0.00 43 GLY A O 19
ATOM 32022 N N . ILE A 1 44 ? 0.900 6.119 -8.830 1.00 0.00 44 ILE A N 19
ATOM 32023 C CA . ILE A 1 44 ? 1.439 7.147 -7.956 1.00 0.00 44 ILE A CA 19
ATOM 32024 C C . ILE A 1 44 ? 1.806 6.523 -6.608 1.00 0.00 44 ILE A C 19
ATOM 32025 O O . ILE A 1 44 ? 1.074 5.681 -6.090 1.00 0.00 44 ILE A O 19
ATOM 32041 N N . TYR A 1 45 ? 2.938 6.961 -6.077 1.00 0.00 45 TYR A N 19
ATOM 32042 C CA . TYR A 1 45 ? 3.410 6.456 -4.799 1.00 0.00 45 TYR A CA 19
ATOM 32043 C C . TYR A 1 45 ? 3.831 7.602 -3.878 1.00 0.00 45 TYR A C 19
ATOM 32044 O O . TYR A 1 45 ? 4.420 8.583 -4.330 1.00 0.00 45 TYR A O 19
ATOM 32062 N N . VAL A 1 46 ? 3.510 7.442 -2.603 1.00 0.00 46 VAL A N 19
ATOM 32063 C CA . VAL A 1 46 ? 3.847 8.452 -1.613 1.00 0.00 46 VAL A CA 19
ATOM 32064 C C . VAL A 1 46 ? 5.368 8.550 -1.489 1.00 0.00 46 VAL A C 19
ATOM 32065 O O . VAL A 1 46 ? 6.045 7.542 -1.290 1.00 0.00 46 VAL A O 19
ATOM 32078 N N . SER A 1 47 ? 5.862 9.773 -1.611 1.00 0.00 47 SER A N 19
ATOM 32079 C CA . SER A 1 47 ? 7.292 10.016 -1.515 1.00 0.00 47 SER A CA 19
ATOM 32080 C C . SER A 1 47 ? 7.646 10.505 -0.109 1.00 0.00 47 SER A C 19
ATOM 32081 O O . SER A 1 47 ? 8.791 10.386 0.324 1.00 0.00 47 SER A O 19
ATOM 32089 N N . LYS A 1 48 ? 6.641 11.046 0.565 1.00 0.00 48 LYS A N 19
ATOM 32090 C CA . LYS A 1 48 ? 6.832 11.554 1.913 1.00 0.00 48 LYS A CA 19
ATOM 32091 C C . LYS A 1 48 ? 5.509 12.121 2.432 1.00 0.00 48 LYS A C 19
ATOM 32092 O O . LYS A 1 48 ? 4.538 12.221 1.685 1.00 0.00 48 LYS A O 19
ATOM 32111 N N . VAL A 1 49 ? 5.515 12.477 3.708 1.00 0.00 49 VAL A N 19
ATOM 32112 C CA . VAL A 1 49 ? 4.327 13.031 4.336 1.00 0.00 49 VAL A CA 19
ATOM 32113 C C . VAL A 1 49 ? 4.745 13.941 5.493 1.00 0.00 49 VAL A C 19
ATOM 32114 O O . VAL A 1 49 ? 5.679 13.627 6.228 1.00 0.00 49 VAL A O 19
ATOM 32127 N N . THR A 1 50 ? 4.032 15.051 5.618 1.00 0.00 50 THR A N 19
ATOM 32128 C CA . THR A 1 50 ? 4.316 16.009 6.672 1.00 0.00 50 THR A CA 19
ATOM 32129 C C . THR A 1 50 ? 3.296 15.874 7.804 1.00 0.00 50 THR A C 19
ATOM 32130 O O . THR A 1 50 ? 2.194 15.368 7.595 1.00 0.00 50 THR A O 19
ATOM 32141 N N . VAL A 1 51 ? 3.698 16.337 8.979 1.00 0.00 51 VAL A N 19
ATOM 32142 C CA . VAL A 1 51 ? 2.832 16.275 10.144 1.00 0.00 51 VAL A CA 19
ATOM 32143 C C . VAL A 1 51 ? 2.000 17.556 10.224 1.00 0.00 51 VAL A C 19
ATOM 32144 O O . VAL A 1 51 ? 2.375 18.581 9.656 1.00 0.00 51 VAL A O 19
ATOM 32157 N N . GLY A 1 52 ? 0.885 17.456 10.933 1.00 0.00 52 GLY A N 19
ATOM 32158 C CA . GLY A 1 52 ? -0.004 18.594 11.095 1.00 0.00 52 GLY A CA 19
ATOM 32159 C C . GLY A 1 52 ? -0.430 19.154 9.736 1.00 0.00 52 GLY A C 19
ATOM 32160 O O . GLY A 1 52 ? -0.907 20.284 9.649 1.00 0.00 52 GLY A O 19
ATOM 32164 N N . SER A 1 53 ? -0.242 18.337 8.710 1.00 0.00 53 SER A N 19
ATOM 32165 C CA . SER A 1 53 ? -0.600 18.737 7.360 1.00 0.00 53 SER A CA 19
ATOM 32166 C C . SER A 1 53 ? -1.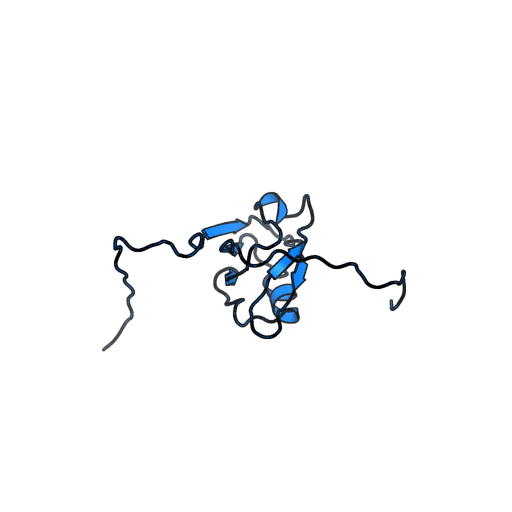887 18.030 6.928 1.00 0.00 53 SER A C 19
ATOM 32167 O O . SER A 1 53 ? -2.244 18.047 5.752 1.00 0.00 53 SER A O 19
ATOM 32175 N N . ILE A 1 54 ? -2.546 17.423 7.904 1.00 0.00 54 ILE A N 19
ATOM 32176 C CA . ILE A 1 54 ? -3.785 16.711 7.640 1.00 0.00 54 ILE A CA 19
ATOM 32177 C C . ILE A 1 54 ? -3.462 15.281 7.203 1.00 0.00 54 ILE A C 19
ATOM 32178 O O . ILE A 1 54 ? -4.067 14.327 7.691 1.00 0.00 54 ILE A O 19
ATOM 32194 N N . ALA A 1 55 ? -2.510 15.176 6.288 1.00 0.00 55 ALA A N 19
ATOM 32195 C CA . ALA A 1 55 ? -2.100 13.878 5.780 1.00 0.00 55 ALA A CA 19
ATOM 32196 C C . ALA A 1 55 ? -1.790 12.949 6.955 1.00 0.00 55 ALA A C 19
ATOM 32197 O O . ALA A 1 55 ? -2.494 11.965 7.175 1.00 0.00 55 ALA A O 19
ATOM 32204 N N . HIS A 1 56 ? -0.736 13.295 7.680 1.00 0.00 56 HIS A N 19
ATOM 32205 C CA . HIS A 1 56 ? -0.325 12.505 8.827 1.00 0.00 56 HIS A CA 19
ATOM 32206 C C . HIS A 1 56 ? -1.548 12.163 9.680 1.00 0.00 56 HIS A C 19
ATOM 32207 O O . HIS A 1 56 ? -1.756 11.005 10.038 1.00 0.00 56 HIS A O 19
ATOM 32221 N N . GLN A 1 57 ? -2.326 13.193 9.981 1.00 0.00 57 GLN A N 19
ATOM 32222 C CA . GLN A 1 57 ? -3.523 13.016 10.786 1.00 0.00 57 GLN A CA 19
ATOM 32223 C C . GLN A 1 57 ? -4.414 11.931 10.180 1.00 0.00 57 GLN A C 19
ATOM 32224 O O . GLN A 1 57 ? -5.004 11.130 10.904 1.00 0.00 57 GLN A O 19
ATOM 32238 N N . ALA A 1 58 ? -4.485 11.939 8.857 1.00 0.00 58 ALA A N 19
ATOM 32239 C CA . ALA A 1 58 ? -5.295 10.965 8.145 1.00 0.00 58 ALA A CA 19
ATOM 32240 C C . ALA A 1 58 ? -4.672 9.577 8.302 1.00 0.00 58 ALA A C 19
ATOM 32241 O O . ALA A 1 58 ? -5.378 8.570 8.286 1.00 0.00 58 ALA A O 19
ATOM 32248 N N . GLY A 1 59 ? -3.355 9.568 8.452 1.00 0.00 59 GLY A N 19
ATOM 32249 C CA . GLY A 1 59 ? -2.628 8.320 8.613 1.00 0.00 59 GLY A CA 19
ATOM 32250 C C . GLY A 1 59 ? -2.032 7.858 7.282 1.00 0.00 59 GLY A C 19
ATOM 32251 O O . GLY A 1 59 ? -2.281 6.737 6.841 1.00 0.00 59 GLY A O 19
ATOM 32255 N N . LEU A 1 60 ? -1.254 8.745 6.679 1.00 0.00 60 LEU A N 19
ATOM 32256 C CA . LEU A 1 60 ? -0.620 8.442 5.407 1.00 0.00 60 LEU A CA 19
ATOM 32257 C C . LEU A 1 60 ? 0.864 8.149 5.639 1.00 0.00 60 LEU A C 19
ATOM 32258 O O . LEU A 1 60 ? 1.497 8.768 6.493 1.00 0.00 60 LEU A O 19
ATOM 32274 N N . GLU A 1 61 ? 1.376 7.204 4.864 1.00 0.00 61 GLU A N 19
ATOM 32275 C CA . GLU A 1 61 ? 2.773 6.820 4.975 1.00 0.00 61 GLU A CA 19
ATOM 32276 C C . GLU A 1 61 ? 3.375 6.603 3.585 1.00 0.00 61 GLU A C 19
ATOM 32277 O O . GLU A 1 61 ? 2.660 6.626 2.585 1.00 0.00 61 GLU A O 19
ATOM 32289 N N . TYR A 1 62 ? 4.684 6.396 3.569 1.00 0.00 62 TYR A N 19
ATOM 32290 C CA . TYR A 1 62 ? 5.390 6.174 2.318 1.00 0.00 62 TYR A CA 19
ATOM 32291 C C . TYR A 1 62 ? 5.318 4.703 1.902 1.00 0.00 62 TYR A C 19
ATOM 32292 O O . TYR A 1 62 ? 5.136 3.824 2.743 1.00 0.00 62 TYR A O 19
ATOM 32310 N N . GLY A 1 63 ? 5.466 4.481 0.604 1.00 0.00 63 GLY A N 19
ATOM 32311 C CA . GLY A 1 63 ? 5.421 3.132 0.065 1.00 0.00 63 GLY A CA 19
ATOM 32312 C C . GLY A 1 63 ? 3.980 2.707 -0.226 1.00 0.00 63 GLY A C 19
ATOM 32313 O O . GLY A 1 63 ? 3.750 1.706 -0.903 1.00 0.00 63 GLY A O 19
ATOM 32317 N N . ASP A 1 64 ? 3.048 3.488 0.300 1.00 0.00 64 ASP A N 19
ATOM 32318 C CA . ASP A 1 64 ? 1.637 3.204 0.105 1.00 0.00 64 ASP A CA 19
ATOM 32319 C C . ASP A 1 64 ? 1.183 3.791 -1.232 1.00 0.00 64 ASP A C 19
ATOM 32320 O O . ASP A 1 64 ? 1.187 5.008 -1.414 1.00 0.00 64 ASP A O 19
ATOM 32329 N N . GLN A 1 65 ? 0.803 2.900 -2.135 1.00 0.00 65 GLN A N 19
ATOM 32330 C CA . GLN A 1 65 ? 0.347 3.314 -3.451 1.00 0.00 65 GLN A CA 19
ATOM 32331 C C . GLN A 1 65 ? -1.003 4.026 -3.346 1.00 0.00 65 GLN A C 19
ATOM 32332 O O . GLN A 1 65 ? -1.954 3.480 -2.789 1.00 0.00 65 GLN A O 19
ATOM 32346 N N . LEU A 1 66 ? -1.044 5.233 -3.889 1.00 0.00 66 LEU A N 19
ATOM 32347 C CA . LEU A 1 66 ? -2.262 6.025 -3.863 1.00 0.00 66 LEU A CA 19
ATOM 32348 C C . LEU A 1 66 ? -3.204 5.541 -4.968 1.00 0.00 66 LEU A C 19
ATOM 32349 O O . LEU A 1 66 ? -3.137 6.019 -6.099 1.00 0.00 66 LEU A O 19
ATOM 32365 N N . LEU A 1 67 ? -4.059 4.598 -4.601 1.00 0.00 67 LEU A N 19
ATOM 32366 C CA . LEU A 1 67 ? -5.013 4.044 -5.547 1.00 0.00 67 LEU A CA 19
ATOM 32367 C C . LEU A 1 67 ? -5.881 5.172 -6.109 1.00 0.00 67 LEU A C 19
ATOM 32368 O O . LEU A 1 67 ? -5.653 5.638 -7.224 1.00 0.00 67 LEU A O 19
ATOM 32384 N N . GLU A 1 68 ? -6.858 5.577 -5.311 1.00 0.00 68 GLU A N 19
ATOM 32385 C CA . GLU A 1 68 ? -7.761 6.641 -5.715 1.00 0.00 68 GLU A CA 19
ATOM 32386 C C . GLU A 1 68 ? -7.794 7.741 -4.652 1.00 0.00 68 GLU A C 19
ATOM 32387 O O . GLU A 1 68 ? -7.279 7.560 -3.550 1.00 0.00 68 GLU A O 19
ATOM 32399 N N . PHE A 1 69 ? -8.406 8.858 -5.020 1.00 0.00 69 PHE A N 19
ATOM 32400 C CA . PHE A 1 69 ? -8.513 9.986 -4.112 1.00 0.00 69 PHE A CA 19
ATOM 32401 C C . PHE A 1 69 ? -9.947 10.518 -4.066 1.00 0.00 69 PHE A C 19
ATOM 32402 O O . PHE A 1 69 ? -10.365 11.264 -4.950 1.00 0.00 69 PHE A O 19
ATOM 32419 N N . ASN A 1 70 ? -10.661 10.113 -3.025 1.00 0.00 70 ASN A N 19
ATOM 32420 C CA . ASN A 1 70 ? -12.039 10.540 -2.852 1.00 0.00 70 ASN A CA 19
ATOM 32421 C C . ASN A 1 70 ? -12.885 9.997 -4.006 1.00 0.00 70 ASN A C 19
ATOM 32422 O O . ASN A 1 70 ? -14.014 10.439 -4.214 1.00 0.00 70 ASN A O 19
ATOM 32433 N N . GLY A 1 71 ? -12.307 9.046 -4.725 1.00 0.00 71 GLY A N 19
ATOM 32434 C CA . GLY A 1 71 ? -12.994 8.439 -5.852 1.00 0.00 71 GLY A CA 19
ATOM 32435 C C . GLY A 1 71 ? -12.227 8.677 -7.155 1.00 0.00 71 GLY A C 19
ATOM 32436 O O . GLY A 1 71 ? -12.469 8.002 -8.154 1.00 0.00 71 GLY A O 19
ATOM 32440 N N . ILE A 1 72 ? -11.318 9.640 -7.101 1.00 0.00 72 ILE A N 19
ATOM 32441 C CA . ILE A 1 72 ? -10.515 9.975 -8.264 1.00 0.00 72 ILE A CA 19
ATOM 32442 C C . ILE A 1 72 ? -9.538 8.834 -8.551 1.00 0.00 72 ILE A C 19
ATOM 32443 O O . ILE A 1 72 ? -8.895 8.318 -7.637 1.00 0.00 72 ILE A O 19
ATOM 32459 N N . ASN A 1 73 ? -9.456 8.472 -9.823 1.00 0.00 73 ASN A N 19
ATOM 32460 C CA . ASN A 1 73 ? -8.568 7.401 -10.241 1.00 0.00 73 ASN A CA 19
ATOM 32461 C C . ASN A 1 73 ? -7.156 7.958 -10.428 1.00 0.00 73 ASN A C 19
ATOM 32462 O O . ASN A 1 73 ? -6.888 8.667 -11.397 1.00 0.00 73 ASN A O 19
ATOM 32473 N N . LEU A 1 74 ? -6.290 7.617 -9.485 1.00 0.00 74 LEU A N 19
ATOM 32474 C CA . LEU A 1 74 ? -4.912 8.075 -9.534 1.00 0.00 74 LEU A CA 19
ATOM 32475 C C . LEU A 1 74 ? -4.054 7.024 -10.241 1.00 0.00 74 LEU A C 19
ATOM 32476 O O . LEU A 1 74 ? -2.980 7.336 -10.752 1.00 0.00 74 LEU A O 19
ATOM 32492 N N . ARG A 1 75 ? -4.562 5.800 -10.249 1.00 0.00 75 ARG A N 19
ATOM 32493 C CA . ARG A 1 75 ? -3.856 4.701 -10.886 1.00 0.00 75 ARG A CA 19
ATOM 32494 C C . ARG A 1 75 ? -3.491 5.068 -12.326 1.00 0.00 75 ARG A C 19
ATOM 32495 O O . ARG A 1 75 ? -2.541 4.524 -12.887 1.00 0.00 75 ARG A O 19
ATOM 32516 N N . SER A 1 76 ? -4.266 5.987 -12.882 1.00 0.00 76 SER A N 19
ATOM 32517 C CA . SER A 1 76 ? -4.037 6.433 -14.246 1.00 0.00 76 SER A CA 19
ATOM 32518 C C . SER A 1 76 ? -3.804 7.945 -14.271 1.00 0.00 76 SER A C 19
ATOM 32519 O O . SER A 1 76 ? -4.357 8.648 -15.115 1.00 0.00 76 SER A O 19
ATOM 32527 N N . ALA A 1 77 ? -2.984 8.400 -13.335 1.00 0.00 77 ALA A N 19
ATOM 32528 C CA . ALA A 1 77 ? -2.671 9.816 -13.239 1.00 0.00 77 ALA A CA 19
ATOM 32529 C C . ALA A 1 77 ? -1.154 10.004 -13.306 1.00 0.00 77 ALA A C 19
ATOM 32530 O O . ALA A 1 77 ? -0.419 9.058 -13.589 1.00 0.00 77 ALA A O 19
ATOM 32537 N N . THR A 1 78 ? -0.730 11.231 -13.041 1.00 0.00 78 THR A N 19
ATOM 32538 C CA . THR A 1 78 ? 0.687 11.555 -13.069 1.00 0.00 78 THR A CA 19
ATOM 32539 C C . THR A 1 78 ? 1.104 12.231 -11.761 1.00 0.00 78 THR A C 19
ATOM 32540 O O . THR A 1 78 ? 0.325 12.287 -10.811 1.00 0.00 78 THR A O 19
ATOM 32551 N N . GLU A 1 79 ? 2.333 12.726 -11.754 1.00 0.00 79 GLU A N 19
ATOM 32552 C CA . GLU A 1 79 ? 2.864 13.396 -10.579 1.00 0.00 79 GLU A CA 19
ATOM 32553 C C . GLU A 1 79 ? 2.359 14.839 -10.518 1.00 0.00 79 GLU A C 19
ATOM 32554 O O . GLU A 1 79 ? 2.077 15.356 -9.438 1.00 0.00 79 GLU A O 19
ATOM 32566 N N . GLN A 1 80 ? 2.262 15.448 -11.690 1.00 0.00 80 GLN A N 19
ATOM 32567 C CA . GLN A 1 80 ? 1.797 16.822 -11.783 1.00 0.00 80 GLN A CA 19
ATOM 32568 C C . GLN A 1 80 ? 0.303 16.899 -11.460 1.00 0.00 80 GLN A C 19
ATOM 32569 O O . GLN A 1 80 ? -0.147 17.843 -10.812 1.00 0.00 80 GLN A O 19
ATOM 32583 N N . GLN A 1 81 ? -0.424 15.895 -11.927 1.00 0.00 81 GLN A N 19
ATOM 32584 C CA . GLN A 1 81 ? -1.857 15.838 -11.696 1.00 0.00 81 GLN A CA 19
ATOM 32585 C C . GLN A 1 81 ? -2.146 15.410 -10.256 1.00 0.00 81 GLN A C 19
ATOM 32586 O O . GLN A 1 81 ? -2.977 16.014 -9.580 1.00 0.00 81 GLN A O 19
ATOM 32600 N N . ALA A 1 82 ? -1.444 14.370 -9.830 1.00 0.00 82 ALA A N 19
ATOM 32601 C CA . ALA A 1 82 ? -1.614 13.854 -8.482 1.00 0.00 82 ALA A CA 19
ATOM 32602 C C . ALA A 1 82 ? -1.560 15.014 -7.486 1.00 0.00 82 ALA A C 19
ATOM 32603 O O . ALA A 1 82 ? -2.483 15.202 -6.695 1.00 0.00 82 ALA A O 19
ATOM 32610 N N . ARG A 1 83 ? -0.468 15.762 -7.557 1.00 0.00 83 ARG A N 19
ATOM 32611 C CA . ARG A 1 83 ? -0.281 16.898 -6.671 1.00 0.00 83 ARG A CA 19
ATOM 32612 C C . ARG A 1 83 ? -1.458 17.868 -6.795 1.00 0.00 83 ARG A C 19
ATOM 32613 O O . ARG A 1 83 ? -1.735 18.634 -5.873 1.00 0.00 83 ARG A O 19
ATOM 32634 N N . LEU A 1 84 ? -2.119 17.803 -7.941 1.00 0.00 84 LEU A N 19
ATOM 32635 C CA . LEU A 1 84 ? -3.260 18.665 -8.198 1.00 0.00 84 LEU A CA 19
ATOM 32636 C C . LEU A 1 84 ? -4.524 18.011 -7.638 1.00 0.00 84 LEU A C 19
ATOM 32637 O O . LEU A 1 84 ? -5.375 18.687 -7.062 1.00 0.00 84 LEU A O 19
ATOM 32653 N N . ILE A 1 85 ? -4.608 16.702 -7.828 1.00 0.00 85 ILE A N 19
ATOM 32654 C CA . ILE A 1 85 ? -5.755 15.949 -7.349 1.00 0.00 85 ILE A CA 19
ATOM 32655 C C . ILE A 1 85 ? -5.751 15.940 -5.819 1.00 0.00 85 ILE A C 19
ATOM 32656 O O . ILE A 1 85 ? -6.776 16.201 -5.191 1.00 0.00 85 ILE A O 19
ATOM 32672 N N . ILE A 1 86 ? -4.587 15.638 -5.264 1.00 0.00 86 ILE A N 19
ATOM 32673 C CA . ILE A 1 86 ? -4.437 15.592 -3.819 1.00 0.00 86 ILE A CA 19
ATOM 32674 C C . ILE A 1 86 ? -4.583 17.005 -3.250 1.00 0.00 86 ILE A C 19
ATOM 32675 O O . ILE A 1 86 ? -4.886 17.174 -2.070 1.00 0.00 86 ILE A O 19
ATOM 32691 N N . GLY A 1 87 ? -4.361 17.983 -4.116 1.00 0.00 87 GLY A N 19
ATOM 32692 C CA . GLY A 1 87 ? -4.465 19.375 -3.715 1.00 0.00 87 GLY A CA 19
ATOM 32693 C C . GLY A 1 87 ? -5.875 19.914 -3.963 1.00 0.00 87 GLY A C 19
ATOM 32694 O O . GLY A 1 87 ? -6.103 21.121 -3.899 1.00 0.00 87 GLY A O 19
ATOM 32698 N N . GLN A 1 88 ? -6.786 18.993 -4.242 1.00 0.00 88 GLN A N 19
ATOM 32699 C CA . GLN A 1 88 ? -8.168 19.360 -4.500 1.00 0.00 88 GLN A CA 19
ATOM 32700 C C . GLN A 1 88 ? -8.739 20.142 -3.315 1.00 0.00 88 GLN A C 19
ATOM 32701 O O . GLN A 1 88 ? -8.052 20.356 -2.318 1.00 0.00 88 GLN A O 19
ATOM 32715 N N . GLN A 1 89 ? -9.992 20.547 -3.464 1.00 0.00 89 GLN A N 19
ATOM 32716 C CA . GLN A 1 89 ? -10.664 21.300 -2.419 1.00 0.00 89 GLN A CA 19
ATOM 32717 C C . GLN A 1 89 ? -11.795 20.469 -1.809 1.00 0.00 89 GLN A C 19
ATOM 32718 O O . GLN A 1 89 ? -12.591 19.872 -2.532 1.00 0.00 89 GLN A O 19
ATOM 32732 N N . CYS A 1 90 ? -11.830 20.458 -0.485 1.00 0.00 90 CYS A N 19
ATOM 32733 C CA . CYS A 1 90 ? -12.850 19.710 0.230 1.00 0.00 90 CYS A CA 19
ATOM 32734 C C . CYS A 1 90 ? -12.426 19.600 1.696 1.00 0.00 90 CYS A C 19
ATOM 32735 O O . CYS A 1 90 ? -11.444 18.930 2.014 1.00 0.00 90 CYS A O 19
ATOM 32743 N N . ASP A 1 91 ? -13.187 20.267 2.551 1.00 0.00 91 ASP A N 19
ATOM 32744 C CA . ASP A 1 91 ? -12.902 20.252 3.976 1.00 0.00 91 ASP A CA 19
ATOM 32745 C C . ASP A 1 91 ? -12.551 18.827 4.407 1.00 0.00 91 ASP A C 19
ATOM 32746 O O . ASP A 1 91 ? -11.543 18.608 5.077 1.00 0.00 91 ASP A O 19
ATOM 32755 N N . THR A 1 92 ? -13.402 17.894 4.005 1.00 0.00 92 THR A N 19
ATOM 32756 C CA . THR A 1 92 ? -13.194 16.496 4.341 1.00 0.00 92 THR A CA 19
ATOM 32757 C C . THR A 1 92 ? -13.232 15.633 3.078 1.00 0.00 92 THR A C 19
ATOM 32758 O O . THR A 1 92 ? -14.226 15.628 2.355 1.00 0.00 92 THR A O 19
ATOM 32769 N N . ILE A 1 93 ? -12.136 14.923 2.853 1.00 0.00 93 ILE A N 19
ATOM 32770 C CA . ILE A 1 93 ? -12.031 14.058 1.690 1.00 0.00 93 ILE A CA 19
ATOM 32771 C C . ILE A 1 93 ? -11.434 12.714 2.113 1.00 0.00 93 ILE A C 19
ATOM 32772 O O . ILE A 1 93 ? -10.696 12.639 3.094 1.00 0.00 93 ILE A O 19
ATOM 32788 N N . THR A 1 94 ? -11.776 11.685 1.351 1.00 0.00 94 THR A N 19
ATOM 32789 C CA . THR A 1 94 ? -11.284 10.348 1.634 1.00 0.00 94 THR A CA 19
ATOM 32790 C C . THR A 1 94 ? -10.272 9.916 0.571 1.00 0.00 94 THR A C 19
ATOM 32791 O O . THR A 1 94 ? -10.251 10.464 -0.530 1.00 0.00 94 THR A O 19
ATOM 32802 N N . ILE A 1 95 ? -9.457 8.938 0.938 1.00 0.00 95 ILE A N 19
ATOM 32803 C CA . ILE A 1 95 ? -8.444 8.427 0.030 1.00 0.00 95 ILE A CA 19
ATOM 32804 C C . ILE A 1 95 ? -8.416 6.899 0.113 1.00 0.00 95 ILE A C 19
ATOM 32805 O O . ILE A 1 95 ? -8.783 6.323 1.136 1.00 0.00 95 ILE A O 19
ATOM 32821 N N . LEU A 1 96 ? -7.976 6.288 -0.977 1.00 0.00 96 LEU A N 19
ATOM 32822 C CA . LEU A 1 96 ? -7.894 4.838 -1.040 1.00 0.00 96 LEU A CA 19
ATOM 32823 C C . LEU A 1 96 ? -6.436 4.422 -1.244 1.00 0.00 96 LEU A C 19
ATOM 32824 O O . LEU A 1 96 ? -5.834 4.739 -2.268 1.00 0.00 96 LEU A O 19
ATOM 32840 N N . ALA A 1 97 ? -5.911 3.718 -0.252 1.00 0.00 97 ALA A N 19
ATOM 32841 C CA . ALA A 1 97 ? -4.535 3.255 -0.309 1.00 0.00 97 ALA A CA 19
ATOM 32842 C C . ALA A 1 97 ? -4.516 1.726 -0.322 1.00 0.00 97 ALA A C 19
ATOM 32843 O O . ALA A 1 97 ? -5.565 1.088 -0.245 1.00 0.00 97 ALA A O 19
ATOM 32850 N N . GLN A 1 98 ? -3.312 1.181 -0.420 1.00 0.00 98 GLN A N 19
ATOM 32851 C CA . GLN A 1 98 ? -3.142 -0.262 -0.444 1.00 0.00 98 GLN A CA 19
ATOM 32852 C C . GLN A 1 98 ? -1.656 -0.622 -0.419 1.00 0.00 98 GLN A C 19
ATOM 32853 O O . GLN A 1 98 ? -1.066 -0.912 -1.458 1.00 0.00 98 GLN A O 19
ATOM 32867 N N . TYR A 1 99 ? -1.093 -0.592 0.780 1.00 0.00 99 TYR A N 19
ATOM 32868 C CA . TYR A 1 99 ? 0.314 -0.913 0.955 1.00 0.00 99 TYR A CA 19
ATOM 32869 C C . TYR A 1 99 ? 0.722 -2.090 0.067 1.00 0.00 99 TYR A C 19
ATOM 32870 O O . TYR A 1 99 ? 0.110 -3.155 0.122 1.00 0.00 99 TYR A O 19
ATOM 32888 N N . ASN A 1 100 ? 1.755 -1.858 -0.730 1.00 0.00 100 ASN A N 19
ATOM 32889 C CA . ASN A 1 100 ? 2.252 -2.885 -1.628 1.00 0.00 100 ASN A CA 19
ATOM 32890 C C . ASN A 1 100 ? 3.738 -3.123 -1.351 1.00 0.00 100 ASN A C 19
ATOM 32891 O O . ASN A 1 100 ? 4.579 -2.295 -1.698 1.00 0.00 100 ASN A O 19
ATOM 32902 N N . PRO A 1 101 ? 4.024 -4.289 -0.711 1.00 0.00 101 PRO A N 19
ATOM 32903 C CA . PRO A 1 101 ? 5.394 -4.646 -0.383 1.00 0.00 101 PRO A CA 19
ATOM 32904 C C . PRO A 1 101 ? 6.154 -5.104 -1.629 1.00 0.00 101 PRO A C 19
ATOM 32905 O O . PRO A 1 101 ? 6.726 -6.193 -1.647 1.00 0.00 101 PRO A O 19
ATOM 32916 N N . HIS A 1 102 ? 6.137 -4.248 -2.641 1.00 0.00 102 HIS A N 19
ATOM 32917 C CA . HIS A 1 102 ? 6.818 -4.551 -3.889 1.00 0.00 102 HIS A CA 19
ATOM 32918 C C . HIS A 1 102 ? 7.488 -3.286 -4.427 1.00 0.00 102 HIS A C 19
ATOM 32919 O O . HIS A 1 102 ? 7.579 -3.095 -5.639 1.00 0.00 102 HIS A O 19
ATOM 32933 N N . VAL A 1 103 ? 7.940 -2.454 -3.501 1.00 0.00 103 VAL A N 19
ATOM 32934 C CA . VAL A 1 103 ? 8.599 -1.212 -3.867 1.00 0.00 103 VAL A CA 19
ATOM 32935 C C . VAL A 1 103 ? 9.791 -0.977 -2.936 1.00 0.00 103 VAL A C 19
ATOM 32936 O O . VAL A 1 103 ? 10.899 -0.705 -3.397 1.00 0.00 103 VAL A O 19
ATOM 32949 N N . HIS A 1 104 ? 9.522 -1.091 -1.644 1.00 0.00 104 HIS A N 19
ATOM 32950 C CA . HIS A 1 104 ? 10.558 -0.895 -0.644 1.00 0.00 104 HIS A CA 19
ATOM 32951 C C . HIS A 1 104 ? 11.299 0.414 -0.923 1.00 0.00 104 HIS A C 19
ATOM 32952 O O . HIS A 1 104 ? 10.904 1.180 -1.801 1.00 0.00 104 HIS A O 19
ATOM 32966 N N . GLN A 1 105 ? 12.359 0.631 -0.159 1.00 0.00 105 GLN A N 19
ATOM 32967 C CA . GLN A 1 105 ? 13.158 1.835 -0.312 1.00 0.00 105 GLN A CA 19
ATOM 32968 C C . GLN A 1 105 ? 12.342 3.068 0.082 1.00 0.00 105 GLN A C 19
ATOM 32969 O O . GLN A 1 105 ? 11.113 3.037 0.054 1.00 0.00 105 GLN A O 19
ATOM 32983 N N . LEU A 1 106 ? 13.059 4.123 0.439 1.00 0.00 106 LEU A N 19
ATOM 32984 C CA . LEU A 1 106 ? 12.417 5.364 0.837 1.00 0.00 106 LEU A CA 19
ATOM 32985 C C . LEU A 1 106 ? 13.193 6.546 0.253 1.00 0.00 106 LEU A C 19
ATOM 32986 O O . LEU A 1 106 ? 12.637 7.353 -0.490 1.00 0.00 106 LEU A O 19
ATOM 33002 N N . SER A 1 107 ? 14.467 6.611 0.612 1.00 0.00 107 SER A N 19
ATOM 33003 C CA . SER A 1 107 ? 15.326 7.680 0.132 1.00 0.00 107 SER A CA 19
ATOM 33004 C C . SER A 1 107 ? 14.817 9.029 0.644 1.00 0.00 107 SER A C 19
ATOM 33005 O O . SER A 1 107 ? 13.612 9.276 0.658 1.00 0.00 107 SER A O 19
ATOM 33013 N N . SER A 1 108 ? 15.759 9.867 1.050 1.00 0.00 108 SER A N 19
ATOM 33014 C CA . SER A 1 108 ? 15.421 11.184 1.561 1.00 0.00 108 SER A CA 19
ATOM 33015 C C . SER A 1 108 ? 15.814 12.257 0.543 1.00 0.00 108 SER A C 19
ATOM 33016 O O . SER A 1 108 ? 16.839 12.918 0.698 1.00 0.00 108 SER A O 19
ATOM 33024 N N . HIS A 1 109 ? 14.978 12.395 -0.475 1.00 0.00 109 HIS A N 19
ATOM 33025 C CA . HIS A 1 109 ? 15.226 13.376 -1.518 1.00 0.00 109 HIS A CA 19
ATOM 33026 C C . HIS A 1 109 ? 15.282 14.776 -0.904 1.00 0.00 109 HIS A C 19
ATOM 33027 O O . HIS A 1 109 ? 14.247 15.370 -0.607 1.00 0.00 109 HIS A O 19
ATOM 33041 N N . SER A 1 110 ? 16.502 15.262 -0.730 1.00 0.00 110 SER A N 19
ATOM 33042 C CA . SER A 1 110 ? 16.708 16.581 -0.156 1.00 0.00 110 SER A CA 19
ATOM 33043 C C . SER A 1 110 ? 16.457 17.657 -1.214 1.00 0.00 110 SER A C 19
ATOM 33044 O O . SER A 1 110 ? 16.551 17.390 -2.411 1.00 0.00 110 SER A O 19
ATOM 33052 N N . ARG A 1 111 ? 16.144 18.852 -0.735 1.00 0.00 111 ARG A N 19
ATOM 33053 C CA . ARG A 1 111 ? 15.880 19.970 -1.625 1.00 0.00 111 ARG A CA 19
ATOM 33054 C C . ARG A 1 111 ? 16.536 21.243 -1.087 1.00 0.00 111 ARG A C 19
ATOM 33055 O O . ARG A 1 111 ? 16.669 21.413 0.124 1.00 0.00 111 ARG A O 19
ATOM 33076 N N . SER A 1 112 ? 16.928 22.105 -2.013 1.00 0.00 112 SER A N 19
ATOM 33077 C CA . SER A 1 112 ? 17.567 23.358 -1.647 1.00 0.00 112 SER A CA 19
ATOM 33078 C C . SER A 1 112 ? 16.573 24.512 -1.785 1.00 0.00 112 SER A C 19
ATOM 33079 O O . SER A 1 112 ? 15.732 24.509 -2.683 1.00 0.00 112 SER A O 19
ATOM 33087 N N . GLY A 1 113 ? 16.701 25.473 -0.881 1.00 0.00 113 GLY A N 19
ATOM 33088 C CA . GLY A 1 113 ? 15.824 26.631 -0.891 1.00 0.00 113 GLY A CA 19
ATOM 33089 C C . GLY A 1 113 ? 16.358 27.716 -1.828 1.00 0.00 113 GLY A C 19
ATOM 33090 O O . GLY A 1 113 ? 17.520 28.108 -1.732 1.00 0.00 113 GLY A O 19
ATOM 33094 N N . PRO A 1 114 ? 15.461 28.182 -2.738 1.00 0.00 114 PRO A N 19
ATOM 33095 C CA . PRO A 1 114 ? 15.830 29.213 -3.693 1.00 0.00 114 PRO A CA 19
ATOM 33096 C C . PRO A 1 114 ? 15.908 30.583 -3.016 1.00 0.00 114 PRO A C 19
ATOM 33097 O O . PRO A 1 114 ? 15.231 30.827 -2.018 1.00 0.00 114 PRO A O 19
ATOM 33108 N N . SER A 1 115 ? 16.739 31.443 -3.587 1.00 0.00 115 SER A N 19
ATOM 33109 C CA . SER A 1 115 ? 16.914 32.782 -3.051 1.00 0.00 115 SER A CA 19
ATOM 33110 C C . SER A 1 115 ? 16.058 33.777 -3.839 1.00 0.00 115 SER A C 19
ATOM 33111 O O . SER A 1 115 ? 15.999 33.714 -5.066 1.00 0.00 115 SER A O 19
ATOM 33119 N N . SER A 1 116 ? 15.417 34.671 -3.100 1.00 0.00 116 SER A N 19
ATOM 33120 C CA . SER A 1 116 ? 14.567 35.677 -3.714 1.00 0.00 116 SER A CA 19
ATOM 33121 C C . SER A 1 116 ? 14.363 36.847 -2.751 1.00 0.00 116 SER A C 19
ATOM 33122 O O . SER A 1 116 ? 14.302 36.654 -1.537 1.00 0.00 116 SER A O 19
ATOM 33130 N N . GLY A 1 117 ? 14.262 38.036 -3.327 1.00 0.00 117 GLY A N 19
ATOM 33131 C CA . GLY A 1 117 ? 14.065 39.238 -2.535 1.00 0.00 117 GLY A CA 19
ATOM 33132 C C . GLY A 1 117 ? 13.023 40.155 -3.178 1.00 0.00 117 GLY A C 19
ATOM 33133 O O . GLY A 1 117 ? 13.164 40.545 -4.336 1.00 0.00 117 GLY A O 19
ATOM 33137 N N . GLY A 1 1 ? -24.155 -3.759 -14.197 1.00 0.00 1 GLY A N 20
ATOM 33138 C CA . GLY A 1 1 ? -24.478 -5.028 -14.826 1.00 0.00 1 GLY A CA 20
ATOM 33139 C C . GLY A 1 1 ? -25.205 -5.955 -13.850 1.00 0.00 1 GLY A C 20
ATOM 33140 O O . GLY A 1 1 ? -26.340 -5.686 -13.460 1.00 0.00 1 GLY A O 20
ATOM 33144 N N . SER A 1 2 ? -24.520 -7.028 -13.482 1.00 0.00 2 SER A N 20
ATOM 33145 C CA . SER A 1 2 ? -25.086 -7.997 -12.558 1.00 0.00 2 SER A CA 20
ATOM 33146 C C . SER A 1 2 ? -24.086 -9.127 -12.307 1.00 0.00 2 SER A C 20
ATOM 33147 O O . SER A 1 2 ? -23.337 -9.508 -13.205 1.00 0.00 2 SER A O 20
ATOM 33155 N N . SER A 1 3 ? -24.106 -9.632 -11.082 1.00 0.00 3 SER A N 20
ATOM 33156 C CA . SER A 1 3 ? -23.211 -10.711 -10.702 1.00 0.00 3 SER A CA 20
ATOM 33157 C C . SER A 1 3 ? -23.495 -11.144 -9.263 1.00 0.00 3 SER A C 20
ATOM 33158 O O . SER A 1 3 ? -24.244 -10.481 -8.547 1.00 0.00 3 SER A O 20
ATOM 33166 N N . GLY A 1 4 ? -22.882 -12.255 -8.881 1.00 0.00 4 GLY A N 20
ATOM 33167 C CA . GLY A 1 4 ? -23.060 -12.785 -7.540 1.00 0.00 4 GLY A CA 20
ATOM 33168 C C . GLY A 1 4 ? -21.990 -13.831 -7.217 1.00 0.00 4 GLY A C 20
ATOM 33169 O O . GLY A 1 4 ? -21.409 -14.429 -8.122 1.00 0.00 4 GLY A O 20
ATOM 33173 N N . SER A 1 5 ? -21.763 -14.019 -5.926 1.00 0.00 5 SER A N 20
ATOM 33174 C CA . SER A 1 5 ? -20.774 -14.982 -5.473 1.00 0.00 5 SER A CA 20
ATOM 33175 C C . SER A 1 5 ? -20.826 -15.108 -3.949 1.00 0.00 5 SER A C 20
ATOM 33176 O O . SER A 1 5 ? -21.506 -14.330 -3.281 1.00 0.00 5 SER A O 20
ATOM 33184 N N . SER A 1 6 ? -20.100 -16.095 -3.443 1.00 0.00 6 SER A N 20
ATOM 33185 C CA . SER A 1 6 ? -20.055 -16.332 -2.010 1.00 0.00 6 SER A CA 20
ATOM 33186 C C . SER A 1 6 ? -18.827 -17.174 -1.658 1.00 0.00 6 SER A C 20
ATOM 33187 O O . SER A 1 6 ? -18.215 -17.783 -2.534 1.00 0.00 6 SER A O 20
ATOM 33195 N N . GLY A 1 7 ? -18.503 -17.182 -0.373 1.00 0.00 7 GLY A N 20
ATOM 33196 C CA . GLY A 1 7 ? -17.359 -17.938 0.106 1.00 0.00 7 GLY A CA 20
ATOM 33197 C C . GLY A 1 7 ? -17.210 -17.805 1.623 1.00 0.00 7 GLY A C 20
ATOM 33198 O O . GLY A 1 7 ? -18.069 -17.227 2.286 1.00 0.00 7 GLY A O 20
ATOM 33202 N N . GLY A 1 8 ? -16.113 -18.350 2.127 1.00 0.00 8 GLY A N 20
ATOM 33203 C CA . GLY A 1 8 ? -15.840 -18.300 3.554 1.00 0.00 8 GLY A CA 20
ATOM 33204 C C . GLY A 1 8 ? -14.344 -18.116 3.819 1.00 0.00 8 GLY A C 20
ATOM 33205 O O . GLY A 1 8 ? -13.518 -18.382 2.948 1.00 0.00 8 GLY A O 20
ATOM 33209 N N . GLU A 1 9 ? -14.042 -17.663 5.027 1.00 0.00 9 GLU A N 20
ATOM 33210 C CA . GLU A 1 9 ? -12.660 -17.442 5.419 1.00 0.00 9 GLU A CA 20
ATOM 33211 C C . GLU A 1 9 ? -12.585 -17.033 6.891 1.00 0.00 9 GLU A C 20
ATOM 33212 O O . GLU A 1 9 ? -13.511 -16.415 7.416 1.00 0.00 9 GLU A O 20
ATOM 33224 N N . ARG A 1 10 ? -11.474 -17.393 7.517 1.00 0.00 10 ARG A N 20
ATOM 33225 C CA . ARG A 1 10 ? -11.266 -17.071 8.918 1.00 0.00 10 ARG A CA 20
ATOM 33226 C C . ARG A 1 10 ? -10.133 -16.053 9.067 1.00 0.00 10 ARG A C 20
ATOM 33227 O O . ARG A 1 10 ? -9.005 -16.418 9.395 1.00 0.00 10 ARG A O 20
ATOM 33248 N N . ARG A 1 11 ? -10.473 -14.797 8.817 1.00 0.00 11 ARG A N 20
ATOM 33249 C CA . ARG A 1 11 ? -9.499 -13.724 8.919 1.00 0.00 11 ARG A CA 20
ATOM 33250 C C . ARG A 1 11 ? -10.170 -12.372 8.666 1.00 0.00 11 ARG A C 20
ATOM 33251 O O . ARG A 1 11 ? -11.299 -12.317 8.181 1.00 0.00 11 ARG A O 20
ATOM 33272 N N . LYS A 1 12 ? -9.446 -11.316 9.005 1.00 0.00 12 LYS A N 20
ATOM 33273 C CA . LYS A 1 12 ? -9.957 -9.968 8.820 1.00 0.00 12 LYS A CA 20
ATOM 33274 C C . LYS A 1 12 ? -10.078 -9.674 7.323 1.00 0.00 12 LYS A C 20
ATOM 33275 O O . LYS A 1 12 ? -11.183 -9.538 6.801 1.00 0.00 12 LYS A O 20
ATOM 33294 N N . ASP A 1 13 ? -8.925 -9.585 6.675 1.00 0.00 13 ASP A N 20
ATOM 33295 C CA . ASP A 1 13 ? -8.888 -9.310 5.249 1.00 0.00 13 ASP A CA 20
ATOM 33296 C C . ASP A 1 13 ? -7.432 -9.243 4.784 1.00 0.00 13 ASP A C 20
ATOM 33297 O O . ASP A 1 13 ? -6.873 -8.157 4.635 1.00 0.00 13 ASP A O 20
ATOM 33306 N N . ARG A 1 14 ? -6.859 -10.418 4.568 1.00 0.00 14 ARG A N 20
ATOM 33307 C CA . ARG A 1 14 ? -5.479 -10.507 4.123 1.00 0.00 14 ARG A CA 20
ATOM 33308 C C . ARG A 1 14 ? -5.282 -11.746 3.248 1.00 0.00 14 ARG A C 20
ATOM 33309 O O . ARG A 1 14 ? -4.832 -12.785 3.728 1.00 0.00 14 ARG A O 20
ATOM 33330 N N . PRO A 1 15 ? -5.638 -11.591 1.944 1.00 0.00 15 PRO A N 20
ATOM 33331 C CA . PRO A 1 15 ? -5.504 -12.685 0.997 1.00 0.00 15 PRO A CA 20
ATOM 33332 C C . PRO A 1 15 ? -4.040 -12.898 0.608 1.00 0.00 15 PRO A C 20
ATOM 33333 O O . PRO A 1 15 ? -3.654 -13.995 0.209 1.00 0.00 15 PRO A O 20
ATOM 33344 N N . TYR A 1 16 ? -3.265 -11.831 0.738 1.00 0.00 16 TYR A N 20
ATOM 33345 C CA . TYR A 1 16 ? -1.852 -11.888 0.405 1.00 0.00 16 TYR A CA 20
ATOM 33346 C C . TYR A 1 16 ? -1.146 -10.585 0.787 1.00 0.00 16 TYR A C 20
ATOM 33347 O O . TYR A 1 16 ? -0.111 -10.608 1.452 1.00 0.00 16 TYR A O 20
ATOM 33365 N N . VAL A 1 17 ? -1.734 -9.481 0.351 1.00 0.00 17 VAL A N 20
ATOM 33366 C CA . VAL A 1 17 ? -1.174 -8.171 0.639 1.00 0.00 17 VAL A CA 20
ATOM 33367 C C . VAL A 1 17 ? -2.097 -7.429 1.607 1.00 0.00 17 VAL A C 20
ATOM 33368 O O . VAL A 1 17 ? -3.096 -7.982 2.066 1.00 0.00 17 VAL A O 20
ATOM 33381 N N . GLU A 1 18 ? -1.731 -6.187 1.889 1.00 0.00 18 GLU A N 20
ATOM 33382 C CA . GLU A 1 18 ? -2.514 -5.363 2.794 1.00 0.00 18 GLU A CA 20
ATOM 33383 C C . GLU A 1 18 ? -3.731 -4.786 2.068 1.00 0.00 18 GLU A C 20
ATOM 33384 O O . GLU A 1 18 ? -3.611 -3.816 1.321 1.00 0.00 18 GLU A O 20
ATOM 33396 N N . GLU A 1 19 ? -4.876 -5.407 2.313 1.00 0.00 19 GLU A N 20
ATOM 33397 C CA . GLU A 1 19 ? -6.114 -4.967 1.692 1.00 0.00 19 GLU A CA 20
ATOM 33398 C C . GLU A 1 19 ? -6.143 -3.441 1.589 1.00 0.00 19 GLU A C 20
ATOM 33399 O O . GLU A 1 19 ? -5.488 -2.750 2.368 1.00 0.00 19 GLU A O 20
ATOM 33411 N N . PRO A 1 20 ? -6.929 -2.947 0.595 1.00 0.00 20 PRO A N 20
ATOM 33412 C CA . PRO A 1 20 ? -7.052 -1.516 0.379 1.00 0.00 20 PRO A CA 20
ATOM 33413 C C . PRO A 1 20 ? -7.941 -0.875 1.448 1.00 0.00 20 PRO A C 20
ATOM 33414 O O . PRO A 1 20 ? -9.050 -1.342 1.699 1.00 0.00 20 PRO A O 20
ATOM 33425 N N . ARG A 1 21 ? -7.419 0.185 2.048 1.00 0.00 21 ARG A N 20
ATOM 33426 C CA . ARG A 1 21 ? -8.152 0.895 3.083 1.00 0.00 21 ARG A CA 20
ATOM 33427 C C . ARG A 1 21 ? -8.664 2.233 2.548 1.00 0.00 21 ARG A C 20
ATOM 33428 O O . ARG A 1 21 ? -8.359 2.612 1.418 1.00 0.00 21 ARG A O 20
ATOM 33449 N N . HIS A 1 22 ? -9.435 2.912 3.384 1.00 0.00 22 HIS A N 20
ATOM 33450 C CA . HIS A 1 22 ? -9.993 4.201 3.010 1.00 0.00 22 HIS A CA 20
ATOM 33451 C C . HIS A 1 22 ? -9.575 5.258 4.034 1.00 0.00 22 HIS A C 20
ATOM 33452 O O . HIS A 1 22 ? -10.256 5.456 5.039 1.00 0.00 22 HIS A O 20
ATOM 33466 N N . VAL A 1 23 ? -8.459 5.909 3.743 1.00 0.00 23 VAL A N 20
ATOM 33467 C CA . VAL A 1 23 ? -7.943 6.941 4.626 1.00 0.00 23 VAL A CA 20
ATOM 33468 C C . VAL A 1 23 ? -8.749 8.226 4.427 1.00 0.00 23 VAL A C 20
ATOM 33469 O O . VAL A 1 23 ? -8.704 8.833 3.358 1.00 0.00 23 VAL A O 20
ATOM 33482 N N . LYS A 1 24 ? -9.468 8.604 5.475 1.00 0.00 24 LYS A N 20
ATOM 33483 C CA . LYS A 1 24 ? -10.283 9.806 5.429 1.00 0.00 24 LYS A CA 20
ATOM 33484 C C . LYS A 1 24 ? -9.440 11.006 5.863 1.00 0.00 24 LYS A C 20
ATOM 33485 O O . LYS A 1 24 ? -8.520 10.864 6.668 1.00 0.00 24 LYS A O 20
ATOM 33504 N N . VAL A 1 25 ? -9.783 12.161 5.312 1.00 0.00 25 VAL A N 20
ATOM 33505 C CA . VAL A 1 25 ? -9.068 13.385 5.632 1.00 0.00 25 VAL A CA 20
ATOM 33506 C C . VAL A 1 25 ? -10.077 14.502 5.908 1.00 0.00 25 VAL A C 20
ATOM 33507 O O . VAL A 1 25 ? -11.190 14.481 5.384 1.00 0.00 25 VAL A O 20
ATOM 33520 N N . GLN A 1 26 ? -9.652 15.450 6.729 1.00 0.00 26 GLN A N 20
ATOM 33521 C CA . GLN A 1 26 ? -10.504 16.574 7.080 1.00 0.00 26 GLN A CA 20
ATOM 33522 C C . GLN A 1 26 ? -9.744 17.890 6.909 1.00 0.00 26 GLN A C 20
ATOM 33523 O O . GLN A 1 26 ? -9.707 18.713 7.823 1.00 0.00 26 GLN A O 20
ATOM 33537 N N . LYS A 1 27 ? -9.156 18.049 5.733 1.00 0.00 27 LYS A N 20
ATOM 33538 C CA . LYS A 1 27 ? -8.399 19.252 5.431 1.00 0.00 27 LYS A CA 20
ATOM 33539 C C . LYS A 1 27 ? -9.132 20.468 6.001 1.00 0.00 27 LYS A C 20
ATOM 33540 O O . LYS A 1 27 ? -8.904 20.855 7.146 1.00 0.00 27 LYS A O 20
ATOM 33559 N N . GLY A 1 28 ? -9.999 21.037 5.175 1.00 0.00 28 GLY A N 20
ATOM 33560 C CA . GLY A 1 28 ? -10.767 22.201 5.583 1.00 0.00 28 GLY A CA 20
ATOM 33561 C C . GLY A 1 28 ? -10.120 23.490 5.074 1.00 0.00 28 GLY A C 20
ATOM 33562 O O . GLY A 1 28 ? -10.295 23.861 3.914 1.00 0.00 28 GLY A O 20
ATOM 33566 N N . SER A 1 29 ? -9.387 24.139 5.966 1.00 0.00 29 SER A N 20
ATOM 33567 C CA . SER A 1 29 ? -8.713 25.380 5.621 1.00 0.00 29 SER A CA 20
ATOM 33568 C C . SER A 1 29 ? -7.198 25.168 5.615 1.00 0.00 29 SER A C 20
ATOM 33569 O O . SER A 1 29 ? -6.437 26.100 5.870 1.00 0.00 29 SER A O 20
ATOM 33577 N N . GLU A 1 30 ? -6.806 23.937 5.320 1.00 0.00 30 GLU A N 20
ATOM 33578 C CA . GLU A 1 30 ? -5.395 23.592 5.276 1.00 0.00 30 GLU A CA 20
ATOM 33579 C C . GLU A 1 30 ? -5.143 22.522 4.212 1.00 0.00 30 GLU A C 20
ATOM 33580 O O . GLU A 1 30 ? -6.045 21.759 3.868 1.00 0.00 30 GLU A O 20
ATOM 33592 N N . PRO A 1 31 ? -3.881 22.501 3.706 1.00 0.00 31 PRO A N 20
ATOM 33593 C CA . PRO A 1 31 ? -3.499 21.537 2.687 1.00 0.00 31 PRO A CA 20
ATOM 33594 C C . PRO A 1 31 ? -3.318 20.143 3.291 1.00 0.00 31 PRO A C 20
ATOM 33595 O O . PRO A 1 31 ? -3.432 19.969 4.504 1.00 0.00 31 PRO A O 20
ATOM 33606 N N . LEU A 1 32 ? -3.039 19.187 2.418 1.00 0.00 32 LEU A N 20
ATOM 33607 C CA . LEU A 1 32 ? -2.841 17.814 2.850 1.00 0.00 32 LEU A CA 20
ATOM 33608 C C . LEU A 1 32 ? -1.433 17.663 3.428 1.00 0.00 32 LEU A C 20
ATOM 33609 O O . LEU A 1 32 ? -1.261 17.136 4.526 1.00 0.00 32 LEU A O 20
ATOM 33625 N N . GLY A 1 33 ? -0.460 18.137 2.663 1.00 0.00 33 GLY A N 20
ATOM 33626 C CA . GLY A 1 33 ? 0.928 18.062 3.084 1.00 0.00 33 GLY A CA 20
ATOM 33627 C C . GLY A 1 33 ? 1.486 16.651 2.885 1.00 0.00 33 GLY A C 20
ATOM 33628 O O . GLY A 1 33 ? 1.773 15.950 3.855 1.00 0.00 33 GLY A O 20
ATOM 33632 N N . ILE A 1 34 ? 1.624 16.277 1.622 1.00 0.00 34 ILE A N 20
ATOM 33633 C CA . ILE A 1 34 ? 2.143 14.963 1.283 1.00 0.00 34 ILE A CA 20
ATOM 33634 C C . ILE A 1 34 ? 2.893 15.043 -0.049 1.00 0.00 34 ILE A C 20
ATOM 33635 O O . ILE A 1 34 ? 2.676 15.965 -0.833 1.00 0.00 34 ILE A O 20
ATOM 33651 N N . SER A 1 35 ? 3.759 14.064 -0.263 1.00 0.00 35 SER A N 20
ATOM 33652 C CA . SER A 1 35 ? 4.542 14.012 -1.486 1.00 0.00 35 SER A CA 20
ATOM 33653 C C . SER A 1 35 ? 4.169 12.767 -2.293 1.00 0.00 35 SER A C 20
ATOM 33654 O O . SER A 1 35 ? 3.914 11.707 -1.724 1.00 0.00 35 SER A O 20
ATOM 33662 N N . ILE A 1 36 ? 4.150 12.937 -3.607 1.00 0.00 36 ILE A N 20
ATOM 33663 C CA . ILE A 1 36 ? 3.812 11.840 -4.499 1.00 0.00 36 ILE A CA 20
ATOM 33664 C C . ILE A 1 36 ? 4.808 11.808 -5.660 1.00 0.00 36 ILE A C 20
ATOM 33665 O O . ILE A 1 36 ? 5.351 12.842 -6.046 1.00 0.00 36 ILE A O 20
ATOM 33681 N N . VAL A 1 37 ? 5.018 10.609 -6.184 1.00 0.00 37 VAL A N 20
ATOM 33682 C CA . VAL A 1 37 ? 5.938 10.428 -7.293 1.00 0.00 37 VAL A CA 20
ATOM 33683 C C . VAL A 1 37 ? 5.325 9.460 -8.307 1.00 0.00 37 VAL A C 20
ATOM 33684 O O . VAL A 1 37 ? 4.563 8.569 -7.937 1.00 0.00 37 VAL A O 20
ATOM 33697 N N . SER A 1 38 ? 5.681 9.669 -9.566 1.00 0.00 38 SER A N 20
ATOM 33698 C CA . SER A 1 38 ? 5.175 8.826 -10.636 1.00 0.00 38 SER A CA 20
ATOM 33699 C C . SER A 1 38 ? 6.215 7.766 -11.004 1.00 0.00 38 SER A C 20
ATOM 33700 O O . SER A 1 38 ? 7.417 8.023 -10.941 1.00 0.00 38 SER A O 20
ATOM 33708 N N . GLY A 1 39 ? 5.716 6.598 -11.380 1.00 0.00 39 GLY A N 20
ATOM 33709 C CA . GLY A 1 39 ? 6.588 5.499 -11.758 1.00 0.00 39 GLY A CA 20
ATOM 33710 C C . GLY A 1 39 ? 6.713 5.397 -13.280 1.00 0.00 39 GLY A C 20
ATOM 33711 O O . GLY A 1 39 ? 6.132 6.199 -14.009 1.00 0.00 39 GLY A O 20
ATOM 33715 N N . GLU A 1 40 ? 7.476 4.404 -13.714 1.00 0.00 40 GLU A N 20
ATOM 33716 C CA . GLU A 1 40 ? 7.685 4.186 -15.135 1.00 0.00 40 GLU A CA 20
ATOM 33717 C C . GLU A 1 40 ? 6.379 3.750 -15.803 1.00 0.00 40 GLU A C 20
ATOM 33718 O O . GLU A 1 40 ? 6.207 2.577 -16.131 1.00 0.00 40 GLU A O 20
ATOM 33730 N N . LYS A 1 41 ? 5.492 4.718 -15.984 1.00 0.00 41 LYS A N 20
ATOM 33731 C CA . LYS A 1 41 ? 4.208 4.448 -16.607 1.00 0.00 41 LYS A CA 20
ATOM 33732 C C . LYS A 1 41 ? 3.391 3.524 -15.702 1.00 0.00 41 LYS A C 20
ATOM 33733 O O . LYS A 1 41 ? 2.722 2.610 -16.183 1.00 0.00 41 LYS A O 20
ATOM 33752 N N . GLY A 1 42 ? 3.471 3.794 -14.408 1.00 0.00 42 GLY A N 20
ATOM 33753 C CA . GLY A 1 42 ? 2.747 2.998 -13.431 1.00 0.00 42 GLY A CA 20
ATOM 33754 C C . GLY A 1 42 ? 1.652 3.824 -12.754 1.00 0.00 42 GLY A C 20
ATOM 33755 O O . GLY A 1 42 ? 0.752 4.333 -13.420 1.00 0.00 42 GLY A O 20
ATOM 33759 N N . GLY A 1 43 ? 1.765 3.931 -11.438 1.00 0.00 43 GLY A N 20
ATOM 33760 C CA . GLY A 1 43 ? 0.795 4.687 -10.663 1.00 0.00 43 GLY A CA 20
ATOM 33761 C C . GLY A 1 43 ? 1.480 5.792 -9.856 1.00 0.00 43 GLY A C 20
ATOM 33762 O O . GLY A 1 43 ? 2.553 6.263 -10.228 1.00 0.00 43 GLY A O 20
ATOM 33766 N N . ILE A 1 44 ? 0.830 6.172 -8.765 1.00 0.00 44 ILE A N 20
ATOM 33767 C CA . ILE A 1 44 ? 1.363 7.213 -7.902 1.00 0.00 44 ILE A CA 20
ATOM 33768 C C . ILE A 1 44 ? 1.731 6.606 -6.547 1.00 0.00 44 ILE A C 20
ATOM 33769 O O . ILE A 1 44 ? 0.998 5.774 -6.015 1.00 0.00 44 ILE A O 20
ATOM 33785 N N . TYR A 1 45 ? 2.867 7.047 -6.026 1.00 0.00 45 TYR A N 20
ATOM 33786 C CA . TYR A 1 45 ? 3.341 6.558 -4.743 1.00 0.00 45 TYR A CA 20
ATOM 33787 C C . TYR A 1 45 ? 3.738 7.717 -3.826 1.00 0.00 45 TYR A C 20
ATOM 33788 O O . TYR A 1 45 ? 4.273 8.724 -4.289 1.00 0.00 45 TYR A O 20
ATOM 33806 N N . VAL A 1 46 ? 3.460 7.538 -2.543 1.00 0.00 46 VAL A N 20
ATOM 33807 C CA . VAL A 1 46 ? 3.782 8.556 -1.558 1.00 0.00 46 VAL A CA 20
ATOM 33808 C C . VAL A 1 46 ? 5.301 8.667 -1.422 1.00 0.00 46 VAL A C 20
ATOM 33809 O O . VAL A 1 46 ? 5.983 7.667 -1.200 1.00 0.00 46 VAL A O 20
ATOM 33822 N N . SER A 1 47 ? 5.789 9.891 -1.561 1.00 0.00 47 SER A N 20
ATOM 33823 C CA . SER A 1 47 ? 7.215 10.145 -1.457 1.00 0.00 47 SER A CA 20
ATOM 33824 C C . SER A 1 47 ? 7.560 10.620 -0.044 1.00 0.00 47 SER A C 20
ATOM 33825 O O . SER A 1 47 ? 8.685 10.437 0.420 1.00 0.00 47 SER A O 20
ATOM 33833 N N . LYS A 1 48 ? 6.571 11.220 0.602 1.00 0.00 48 LYS A N 20
ATOM 33834 C CA . LYS A 1 48 ? 6.756 11.723 1.953 1.00 0.00 48 LYS A CA 20
ATOM 33835 C C . LYS A 1 48 ? 5.442 12.329 2.451 1.00 0.00 48 LYS A C 20
ATOM 33836 O O . LYS A 1 48 ? 4.510 12.525 1.672 1.00 0.00 48 LYS A O 20
ATOM 33855 N N . VAL A 1 49 ? 5.409 12.608 3.746 1.00 0.00 49 VAL A N 20
ATOM 33856 C CA . VAL A 1 49 ? 4.225 13.187 4.357 1.00 0.00 49 VAL A CA 20
ATOM 33857 C C . VAL A 1 49 ? 4.644 14.073 5.532 1.00 0.00 49 VAL A C 20
ATOM 33858 O O . VAL A 1 49 ? 5.347 13.621 6.435 1.00 0.00 49 VAL A O 20
ATOM 33871 N N . THR A 1 50 ? 4.196 15.318 5.481 1.00 0.00 50 THR A N 20
ATOM 33872 C CA . THR A 1 50 ? 4.515 16.272 6.530 1.00 0.00 50 THR A CA 20
ATOM 33873 C C . THR A 1 50 ? 4.053 15.744 7.890 1.00 0.00 50 THR A C 20
ATOM 33874 O O . THR A 1 50 ? 3.161 14.900 7.961 1.00 0.00 50 THR A O 20
ATOM 33885 N N . VAL A 1 51 ? 4.680 16.264 8.935 1.00 0.00 51 VAL A N 20
ATOM 33886 C CA . VAL A 1 51 ? 4.344 15.855 10.288 1.00 0.00 51 VAL A CA 20
ATOM 33887 C C . VAL A 1 51 ? 3.416 16.898 10.915 1.00 0.00 51 VAL A C 20
ATOM 33888 O O . VAL A 1 51 ? 3.726 18.088 10.919 1.00 0.00 51 VAL A O 20
ATOM 33901 N N . GLY A 1 52 ? 2.296 16.413 11.431 1.00 0.00 52 GLY A N 20
ATOM 33902 C CA . GLY A 1 52 ? 1.321 17.288 12.059 1.00 0.00 52 GLY A CA 20
ATOM 33903 C C . GLY A 1 52 ? 0.335 17.840 11.028 1.00 0.00 52 GLY A C 20
ATOM 33904 O O . GLY A 1 52 ? -0.691 18.415 11.390 1.00 0.00 52 GLY A O 20
ATOM 33908 N N . SER A 1 53 ? 0.680 17.646 9.764 1.00 0.00 53 SER A N 20
ATOM 33909 C CA . SER A 1 53 ? -0.163 18.117 8.678 1.00 0.00 53 SER A CA 20
ATOM 33910 C C . SER A 1 53 ? -1.420 17.250 8.576 1.00 0.00 53 SER A C 20
ATOM 33911 O O . SER A 1 53 ? -1.446 16.128 9.078 1.00 0.00 53 SER A O 20
ATOM 33919 N N . ILE A 1 54 ? -2.431 17.804 7.923 1.00 0.00 54 ILE A N 20
ATOM 33920 C CA . ILE A 1 54 ? -3.687 17.096 7.750 1.00 0.00 54 ILE A CA 20
ATOM 33921 C C . ILE A 1 54 ? -3.402 15.612 7.510 1.00 0.00 54 ILE A C 20
ATOM 33922 O O . ILE A 1 54 ? -3.924 14.754 8.220 1.00 0.00 54 ILE A O 20
ATOM 33938 N N . ALA A 1 55 ? -2.574 15.355 6.508 1.00 0.00 55 ALA A N 20
ATOM 33939 C CA . ALA A 1 55 ? -2.214 13.990 6.167 1.00 0.00 55 ALA A CA 20
ATOM 33940 C C . ALA A 1 55 ? -1.823 13.236 7.440 1.00 0.00 55 ALA A C 20
ATOM 33941 O O . ALA A 1 55 ? -2.497 12.286 7.834 1.00 0.00 55 ALA A O 20
ATOM 33948 N N . HIS A 1 56 ? -0.736 13.689 8.047 1.00 0.00 56 HIS A N 20
ATOM 33949 C CA . HIS A 1 56 ? -0.247 13.070 9.267 1.00 0.00 56 HIS A CA 20
ATOM 33950 C C . HIS A 1 56 ? -1.431 12.687 10.158 1.00 0.00 56 HIS A C 20
ATOM 33951 O O . HIS A 1 56 ? -1.479 11.579 10.690 1.00 0.00 56 HIS A O 20
ATOM 33965 N N . GLN A 1 57 ? -2.357 13.625 10.292 1.00 0.00 57 GLN A N 20
ATOM 33966 C CA . GLN A 1 57 ? -3.537 13.399 11.109 1.00 0.00 57 GLN A CA 20
ATOM 33967 C C . GLN A 1 57 ? -4.366 12.247 10.538 1.00 0.00 57 GLN A C 20
ATOM 33968 O O . GLN A 1 57 ? -4.794 11.360 11.275 1.00 0.00 57 GLN A O 20
ATOM 33982 N N . ALA A 1 58 ? -4.567 12.297 9.229 1.00 0.00 58 ALA A N 20
ATOM 33983 C CA . ALA A 1 58 ? -5.337 11.268 8.551 1.00 0.00 58 ALA A CA 20
ATOM 33984 C C . ALA A 1 58 ? -4.652 9.914 8.744 1.00 0.00 58 ALA A C 20
ATOM 33985 O O . ALA A 1 58 ? -5.318 8.903 8.964 1.00 0.00 58 ALA A O 20
ATOM 33992 N N . GLY A 1 59 ? -3.330 9.937 8.655 1.00 0.00 59 GLY A N 20
ATOM 33993 C CA . GLY A 1 59 ? -2.548 8.723 8.817 1.00 0.00 59 GLY A CA 20
ATOM 33994 C C . GLY A 1 59 ? -1.981 8.253 7.477 1.00 0.00 59 GLY A C 20
ATOM 33995 O O . GLY A 1 59 ? -2.114 7.084 7.118 1.00 0.00 59 GLY A O 20
ATOM 33999 N N . LEU A 1 60 ? -1.361 9.188 6.772 1.00 0.00 60 LEU A N 20
ATOM 34000 C CA . LEU A 1 60 ? -0.773 8.883 5.478 1.00 0.00 60 LEU A CA 20
ATOM 34001 C C . LEU A 1 60 ? 0.707 8.541 5.663 1.00 0.00 60 LEU A C 20
ATOM 34002 O O . LEU A 1 60 ? 1.417 9.219 6.405 1.00 0.00 60 LEU A O 20
ATOM 34018 N N . GLU A 1 61 ? 1.129 7.490 4.976 1.00 0.00 61 GLU A N 20
ATOM 34019 C CA . GLU A 1 61 ? 2.511 7.050 5.055 1.00 0.00 61 GLU A CA 20
ATOM 34020 C C . GLU A 1 61 ? 3.069 6.797 3.653 1.00 0.00 61 GLU A C 20
ATOM 34021 O O . GLU A 1 61 ? 2.321 6.789 2.676 1.00 0.00 61 GLU A O 20
ATOM 34033 N N . TYR A 1 62 ? 4.377 6.596 3.598 1.00 0.00 62 TYR A N 20
ATOM 34034 C CA . TYR A 1 62 ? 5.043 6.343 2.332 1.00 0.00 62 TYR A CA 20
ATOM 34035 C C . TYR A 1 62 ? 4.903 4.876 1.922 1.00 0.00 62 TYR A C 20
ATOM 34036 O O . TYR A 1 62 ? 4.790 3.997 2.775 1.00 0.00 62 TYR A O 20
ATOM 34054 N N . GLY A 1 63 ? 4.914 4.657 0.615 1.00 0.00 63 GLY A N 20
ATOM 34055 C CA . GLY A 1 63 ? 4.790 3.311 0.081 1.00 0.00 63 GLY A CA 20
ATOM 34056 C C . GLY A 1 63 ? 3.320 2.930 -0.107 1.00 0.00 63 GLY A C 20
ATOM 34057 O O . GLY A 1 63 ? 3.008 1.978 -0.821 1.00 0.00 63 GLY A O 20
ATOM 34061 N N . ASP A 1 64 ? 2.456 3.693 0.546 1.00 0.00 64 ASP A N 20
ATOM 34062 C CA . ASP A 1 64 ? 1.026 3.447 0.460 1.00 0.00 64 ASP A CA 20
ATOM 34063 C C . ASP A 1 64 ? 0.516 3.905 -0.908 1.00 0.00 64 ASP A C 20
ATOM 34064 O O . ASP A 1 64 ? 0.137 5.063 -1.078 1.00 0.00 64 ASP A O 20
ATOM 34073 N N . GLN A 1 65 ? 0.523 2.972 -1.849 1.00 0.00 65 GLN A N 20
ATOM 34074 C CA . GLN A 1 65 ? 0.065 3.264 -3.197 1.00 0.00 65 GLN A CA 20
ATOM 34075 C C . GLN A 1 65 ? -1.383 3.755 -3.171 1.00 0.00 65 GLN A C 20
ATOM 34076 O O . GLN A 1 65 ? -2.257 3.094 -2.611 1.00 0.00 65 GLN A O 20
ATOM 34090 N N . LEU A 1 66 ? -1.594 4.912 -3.783 1.00 0.00 66 LEU A N 20
ATOM 34091 C CA . LEU A 1 66 ? -2.922 5.499 -3.837 1.00 0.00 66 LEU A CA 20
ATOM 34092 C C . LEU A 1 66 ? -3.660 4.967 -5.067 1.00 0.00 66 LEU A C 20
ATOM 34093 O O . LEU A 1 66 ? -3.366 5.366 -6.193 1.00 0.00 66 LEU A O 20
ATOM 34109 N N . LEU A 1 67 ? -4.605 4.075 -4.811 1.00 0.00 67 LEU A N 20
ATOM 34110 C CA . LEU A 1 67 ? -5.388 3.485 -5.883 1.00 0.00 67 LEU A CA 20
ATOM 34111 C C . LEU A 1 67 ? -6.394 4.514 -6.401 1.00 0.00 67 LEU A C 20
ATOM 34112 O O . LEU A 1 67 ? -6.434 4.802 -7.596 1.00 0.00 67 LEU A O 20
ATOM 34128 N N . GLU A 1 68 ? -7.182 5.042 -5.475 1.00 0.00 68 GLU A N 20
ATOM 34129 C CA . GLU A 1 68 ? -8.185 6.034 -5.823 1.00 0.00 68 GLU A CA 20
ATOM 34130 C C . GLU A 1 68 ? -8.211 7.151 -4.779 1.00 0.00 68 GLU A C 20
ATOM 34131 O O . GLU A 1 68 ? -8.056 6.895 -3.586 1.00 0.00 68 GLU A O 20
ATOM 34143 N N . PHE A 1 69 ? -8.408 8.368 -5.265 1.00 0.00 69 PHE A N 20
ATOM 34144 C CA . PHE A 1 69 ? -8.457 9.526 -4.388 1.00 0.00 69 PHE A CA 20
ATOM 34145 C C . PHE A 1 69 ? -9.882 10.073 -4.280 1.00 0.00 69 PHE A C 20
ATOM 34146 O O . PHE A 1 69 ? -10.374 10.720 -5.204 1.00 0.00 69 PHE A O 20
ATOM 34163 N N . ASN A 1 70 ? -10.504 9.792 -3.145 1.00 0.00 70 ASN A N 20
ATOM 34164 C CA . ASN A 1 70 ? -11.863 10.248 -2.904 1.00 0.00 70 ASN A CA 20
ATOM 34165 C C . ASN A 1 70 ? -12.683 10.094 -4.187 1.00 0.00 70 ASN A C 20
ATOM 34166 O O . ASN A 1 70 ? -13.624 10.851 -4.421 1.00 0.00 70 ASN A O 20
ATOM 34177 N N . GLY A 1 71 ? -12.295 9.111 -4.986 1.00 0.00 71 GLY A N 20
ATOM 34178 C CA . GLY A 1 71 ? -12.982 8.849 -6.239 1.00 0.00 71 GLY A CA 20
ATOM 34179 C C . GLY A 1 71 ? -12.252 9.506 -7.412 1.00 0.00 71 GLY A C 20
ATOM 34180 O O . GLY A 1 71 ? -12.803 10.380 -8.080 1.00 0.00 71 GLY A O 20
ATOM 34184 N N . ILE A 1 72 ? -11.023 9.060 -7.627 1.00 0.00 72 ILE A N 20
ATOM 34185 C CA . ILE A 1 72 ? -10.212 9.594 -8.708 1.00 0.00 72 ILE A CA 20
ATOM 34186 C C . ILE A 1 72 ? -9.300 8.491 -9.249 1.00 0.00 72 ILE A C 20
ATOM 34187 O O . ILE A 1 72 ? -8.884 7.604 -8.504 1.00 0.00 72 ILE A O 20
ATOM 34203 N N . ASN A 1 73 ? -9.016 8.581 -10.540 1.00 0.00 73 ASN A N 20
ATOM 34204 C CA . ASN A 1 73 ? -8.161 7.602 -11.188 1.00 0.00 73 ASN A CA 20
ATOM 34205 C C . ASN A 1 73 ? -6.696 7.972 -10.948 1.00 0.00 73 ASN A C 20
ATOM 34206 O O . ASN A 1 73 ? -6.245 9.038 -11.363 1.00 0.00 73 ASN A O 20
ATOM 34217 N N . LEU A 1 74 ? -5.993 7.070 -10.279 1.00 0.00 74 LEU A N 20
ATOM 34218 C CA . LEU A 1 74 ? -4.588 7.288 -9.979 1.00 0.00 74 LEU A CA 20
ATOM 34219 C C . LEU A 1 74 ? -3.749 6.212 -10.673 1.00 0.00 74 LEU A C 20
ATOM 34220 O O . LEU A 1 74 ? -2.668 6.498 -11.186 1.00 0.00 74 LEU A O 20
ATOM 34236 N N . ARG A 1 75 ? -4.280 4.998 -10.667 1.00 0.00 75 ARG A N 20
ATOM 34237 C CA . ARG A 1 75 ? -3.594 3.879 -11.290 1.00 0.00 75 ARG A CA 20
ATOM 34238 C C . ARG A 1 75 ? -3.008 4.300 -12.639 1.00 0.00 75 ARG A C 20
ATOM 34239 O O . ARG A 1 75 ? -2.011 3.737 -13.089 1.00 0.00 75 ARG A O 20
ATOM 34260 N N . SER A 1 76 ? -3.652 5.286 -13.246 1.00 0.00 76 SER A N 20
ATOM 34261 C CA . SER A 1 76 ? -3.206 5.788 -14.535 1.00 0.00 76 SER A CA 20
ATOM 34262 C C . SER A 1 76 ? -3.274 7.316 -14.552 1.00 0.00 76 SER A C 20
ATOM 34263 O O . SER A 1 76 ? -3.930 7.903 -15.411 1.00 0.00 76 SER A O 20
ATOM 34271 N N . ALA A 1 77 ? -2.586 7.918 -13.592 1.00 0.00 77 ALA A N 20
ATOM 34272 C CA . ALA A 1 77 ? -2.560 9.367 -13.486 1.00 0.00 77 ALA A CA 20
ATOM 34273 C C . ALA A 1 77 ? -1.111 9.853 -13.563 1.00 0.00 77 ALA A C 20
ATOM 34274 O O . ALA A 1 77 ? -0.181 9.049 -13.546 1.00 0.00 77 ALA A O 20
ATOM 34281 N N . THR A 1 78 ? -0.965 11.168 -13.645 1.00 0.00 78 THR A N 20
ATOM 34282 C CA . THR A 1 78 ? 0.355 11.770 -13.724 1.00 0.00 78 THR A CA 20
ATOM 34283 C C . THR A 1 78 ? 0.680 12.514 -12.427 1.00 0.00 78 THR A C 20
ATOM 34284 O O . THR A 1 78 ? -0.201 13.113 -11.813 1.00 0.00 78 THR A O 20
ATOM 34295 N N . GLU A 1 79 ? 1.948 12.450 -12.048 1.00 0.00 79 GLU A N 20
ATOM 34296 C CA . GLU A 1 79 ? 2.400 13.109 -10.835 1.00 0.00 79 GLU A CA 20
ATOM 34297 C C . GLU A 1 79 ? 1.755 14.491 -10.709 1.00 0.00 79 GLU A C 20
ATOM 34298 O O . GLU A 1 79 ? 1.425 14.928 -9.608 1.00 0.00 79 GLU A O 20
ATOM 34310 N N . GLN A 1 80 ? 1.593 15.140 -11.853 1.00 0.00 80 GLN A N 20
ATOM 34311 C CA . GLN A 1 80 ? 0.993 16.463 -11.885 1.00 0.00 80 GLN A CA 20
ATOM 34312 C C . GLN A 1 80 ? -0.470 16.392 -11.441 1.00 0.00 80 GLN A C 20
ATOM 34313 O O . GLN A 1 80 ? -0.919 17.211 -10.640 1.00 0.00 80 GLN A O 20
ATOM 34327 N N . GLN A 1 81 ? -1.172 15.407 -11.981 1.00 0.00 81 GLN A N 20
ATOM 34328 C CA . GLN A 1 81 ? -2.574 15.220 -11.651 1.00 0.00 81 GLN A CA 20
ATOM 34329 C C . GLN A 1 81 ? -2.739 14.982 -10.149 1.00 0.00 81 GLN A C 20
ATOM 34330 O O . GLN A 1 81 ? -3.504 15.681 -9.486 1.00 0.00 81 GLN A O 20
ATOM 34344 N N . ALA A 1 82 ? -2.008 13.993 -9.655 1.00 0.00 82 ALA A N 20
ATOM 34345 C CA . ALA A 1 82 ? -2.064 13.655 -8.243 1.00 0.00 82 ALA A CA 20
ATOM 34346 C C . ALA A 1 82 ? -1.849 14.921 -7.411 1.00 0.00 82 ALA A C 20
ATOM 34347 O O . ALA A 1 82 ? -2.703 15.293 -6.608 1.00 0.00 82 ALA A O 20
ATOM 34354 N N . ARG A 1 83 ? -0.702 15.548 -7.631 1.00 0.00 83 ARG A N 20
ATOM 34355 C CA . ARG A 1 83 ? -0.364 16.764 -6.911 1.00 0.00 83 ARG A CA 20
ATOM 34356 C C . ARG A 1 83 ? -1.538 17.745 -6.946 1.00 0.00 83 ARG A C 20
ATOM 34357 O O . ARG A 1 83 ? -1.650 18.615 -6.084 1.00 0.00 83 ARG A O 20
ATOM 34378 N N . LEU A 1 84 ? -2.384 17.571 -7.951 1.00 0.00 84 LEU A N 20
ATOM 34379 C CA . LEU A 1 84 ? -3.545 18.430 -8.109 1.00 0.00 84 LEU A CA 20
ATOM 34380 C C . LEU A 1 84 ? -4.736 17.809 -7.377 1.00 0.00 84 LEU A C 20
ATOM 34381 O O . LEU A 1 84 ? -5.361 18.457 -6.539 1.00 0.00 84 LEU A O 20
ATOM 34397 N N . ILE A 1 85 ? -5.016 16.560 -7.720 1.00 0.00 85 ILE A N 20
ATOM 34398 C CA . ILE A 1 85 ? -6.121 15.845 -7.106 1.00 0.00 85 ILE A CA 20
ATOM 34399 C C . ILE A 1 85 ? -5.939 15.840 -5.587 1.00 0.00 85 ILE A C 20
ATOM 34400 O O . ILE A 1 85 ? -6.917 15.808 -4.841 1.00 0.00 85 ILE A O 20
ATOM 34416 N N . ILE A 1 86 ? -4.681 15.872 -5.174 1.00 0.00 86 ILE A N 20
ATOM 34417 C CA . ILE A 1 86 ? -4.358 15.872 -3.757 1.00 0.00 86 ILE A CA 20
ATOM 34418 C C . ILE A 1 86 ? -4.291 17.315 -3.254 1.00 0.00 86 ILE A C 20
ATOM 34419 O O . ILE A 1 86 ? -4.654 17.595 -2.112 1.00 0.00 86 ILE A O 20
ATOM 34435 N N . GLY A 1 87 ? -3.824 18.192 -4.129 1.00 0.00 87 GLY A N 20
ATOM 34436 C CA . GLY A 1 87 ? -3.704 19.599 -3.788 1.00 0.00 87 GLY A CA 20
ATOM 34437 C C . GLY A 1 87 ? -5.049 20.315 -3.935 1.00 0.00 87 GLY A C 20
ATOM 34438 O O . GLY A 1 87 ? -5.135 21.527 -3.743 1.00 0.00 87 GLY A O 20
ATOM 34442 N N . GLN A 1 88 ? -6.064 19.535 -4.276 1.00 0.00 88 GLN A N 20
ATOM 34443 C CA . GLN A 1 88 ? -7.400 20.080 -4.451 1.00 0.00 88 GLN A CA 20
ATOM 34444 C C . GLN A 1 88 ? -7.926 20.634 -3.125 1.00 0.00 88 GLN A C 20
ATOM 34445 O O . GLN A 1 88 ? -7.194 20.691 -2.138 1.00 0.00 88 GLN A O 20
ATOM 34459 N N . GLN A 1 89 ? -9.191 21.028 -3.146 1.00 0.00 89 GLN A N 20
ATOM 34460 C CA . GLN A 1 89 ? -9.823 21.575 -1.957 1.00 0.00 89 GLN A CA 20
ATOM 34461 C C . GLN A 1 89 ? -10.513 20.463 -1.164 1.00 0.00 89 GLN A C 20
ATOM 34462 O O . GLN A 1 89 ? -9.850 19.649 -0.525 1.00 0.00 89 GLN A O 20
ATOM 34476 N N . CYS A 1 90 ? -11.836 20.466 -1.231 1.00 0.00 90 CYS A N 20
ATOM 34477 C CA . CYS A 1 90 ? -12.623 19.469 -0.526 1.00 0.00 90 CYS A CA 20
ATOM 34478 C C . CYS A 1 90 ? -12.188 19.461 0.940 1.00 0.00 90 CYS A C 20
ATOM 34479 O O . CYS A 1 90 ? -11.178 18.851 1.288 1.00 0.00 90 CYS A O 20
ATOM 34487 N N . ASP A 1 91 ? -12.972 20.145 1.761 1.00 0.00 91 ASP A N 20
ATOM 34488 C CA . ASP A 1 91 ? -12.680 20.224 3.182 1.00 0.00 91 ASP A CA 20
ATOM 34489 C C . ASP A 1 91 ? -12.355 18.826 3.710 1.00 0.00 91 ASP A C 20
ATOM 34490 O O . ASP A 1 91 ? -11.400 18.650 4.465 1.00 0.00 91 ASP A O 20
ATOM 34499 N N . THR A 1 92 ? -13.168 17.866 3.293 1.00 0.00 92 THR A N 20
ATOM 34500 C CA . THR A 1 92 ? -12.979 16.489 3.714 1.00 0.00 92 THR A CA 20
ATOM 34501 C C . THR A 1 92 ? -12.822 15.575 2.497 1.00 0.00 92 THR A C 20
ATOM 34502 O O . THR A 1 92 ? -13.782 15.340 1.765 1.00 0.00 92 THR A O 20
ATOM 34513 N N . ILE A 1 93 ? -11.604 15.084 2.319 1.00 0.00 93 ILE A N 20
ATOM 34514 C CA . ILE A 1 93 ? -11.309 14.202 1.204 1.00 0.00 93 ILE A CA 20
ATOM 34515 C C . ILE A 1 93 ? -10.810 12.858 1.740 1.00 0.00 93 ILE A C 20
ATOM 34516 O O . ILE A 1 93 ? -10.140 12.807 2.770 1.00 0.00 93 ILE A O 20
ATOM 34532 N N . THR A 1 94 ? -11.157 11.803 1.018 1.00 0.00 94 THR A N 20
ATOM 34533 C CA . THR A 1 94 ? -10.754 10.463 1.408 1.00 0.00 94 THR A CA 20
ATOM 34534 C C . THR A 1 94 ? -9.741 9.899 0.410 1.00 0.00 94 THR A C 20
ATOM 34535 O O . THR A 1 94 ? -9.665 10.358 -0.729 1.00 0.00 94 THR A O 20
ATOM 34546 N N . ILE A 1 95 ? -8.987 8.913 0.873 1.00 0.00 95 ILE A N 20
ATOM 34547 C CA . ILE A 1 95 ? -7.982 8.282 0.035 1.00 0.00 95 ILE A CA 20
ATOM 34548 C C . ILE A 1 95 ? -8.086 6.762 0.179 1.00 0.00 95 ILE A C 20
ATOM 34549 O O . ILE A 1 95 ? -8.327 6.253 1.272 1.00 0.00 95 ILE A O 20
ATOM 34565 N N . LEU A 1 96 ? -7.898 6.080 -0.942 1.00 0.00 96 LEU A N 20
ATOM 34566 C CA . LEU A 1 96 ? -7.968 4.628 -0.954 1.00 0.00 96 LEU A CA 20
ATOM 34567 C C . LEU A 1 96 ? -6.582 4.058 -1.264 1.00 0.00 96 LEU A C 20
ATOM 34568 O O . LEU A 1 96 ? -6.281 3.739 -2.413 1.00 0.00 96 LEU A O 20
ATOM 34584 N N . ALA A 1 97 ? -5.775 3.948 -0.219 1.00 0.00 97 ALA A N 20
ATOM 34585 C CA . ALA A 1 97 ? -4.429 3.423 -0.365 1.00 0.00 97 ALA A CA 20
ATOM 34586 C C . ALA A 1 97 ? -4.449 1.909 -0.141 1.00 0.00 97 ALA A C 20
ATOM 34587 O O . ALA A 1 97 ? -5.483 1.345 0.214 1.00 0.00 97 ALA A O 20
ATOM 34594 N N . GLN A 1 98 ? -3.295 1.295 -0.357 1.00 0.00 98 GLN A N 20
ATOM 34595 C CA . GLN A 1 98 ? -3.168 -0.142 -0.183 1.00 0.00 98 GLN A CA 20
ATOM 34596 C C . GLN A 1 98 ? -1.692 -0.542 -0.134 1.00 0.00 98 GLN A C 20
ATOM 34597 O O . GLN A 1 98 ? -1.121 -0.945 -1.146 1.00 0.00 98 GLN A O 20
ATOM 34611 N N . TYR A 1 99 ? -1.117 -0.417 1.053 1.00 0.00 99 TYR A N 20
ATOM 34612 C CA . TYR A 1 99 ? 0.281 -0.760 1.248 1.00 0.00 99 TYR A CA 20
ATOM 34613 C C . TYR A 1 99 ? 0.670 -1.974 0.402 1.00 0.00 99 TYR A C 20
ATOM 34614 O O . TYR A 1 99 ? -0.031 -2.985 0.401 1.00 0.00 99 TYR A O 20
ATOM 34632 N N . ASN A 1 100 ? 1.786 -1.834 -0.298 1.00 0.00 100 ASN A N 20
ATOM 34633 C CA . ASN A 1 100 ? 2.277 -2.907 -1.147 1.00 0.00 100 ASN A CA 20
ATOM 34634 C C . ASN A 1 100 ? 3.720 -3.237 -0.760 1.00 0.00 100 ASN A C 20
ATOM 34635 O O . ASN A 1 100 ? 4.621 -2.423 -0.956 1.00 0.00 100 ASN A O 20
ATOM 34646 N N . PRO A 1 101 ? 3.899 -4.465 -0.203 1.00 0.00 101 PRO A N 20
ATOM 34647 C CA . PRO A 1 101 ? 5.217 -4.913 0.212 1.00 0.00 101 PRO A CA 20
ATOM 34648 C C . PRO A 1 101 ? 6.072 -5.299 -0.997 1.00 0.00 101 PRO A C 20
ATOM 34649 O O . PRO A 1 101 ? 6.595 -6.410 -1.063 1.00 0.00 101 PRO A O 20
ATOM 34660 N N . HIS A 1 102 ? 6.188 -4.359 -1.923 1.00 0.00 102 HIS A N 20
ATOM 34661 C CA . HIS A 1 102 ? 6.970 -4.586 -3.127 1.00 0.00 102 HIS A CA 20
ATOM 34662 C C . HIS A 1 102 ? 7.235 -3.252 -3.826 1.00 0.00 102 HIS A C 20
ATOM 34663 O O . HIS A 1 102 ? 7.116 -3.152 -5.046 1.00 0.00 102 HIS A O 20
ATOM 34677 N N . VAL A 1 103 ? 7.590 -2.259 -3.023 1.00 0.00 103 VAL A N 20
ATOM 34678 C CA . VAL A 1 103 ? 7.873 -0.935 -3.549 1.00 0.00 103 VAL A CA 20
ATOM 34679 C C . VAL A 1 103 ? 8.873 -0.229 -2.632 1.00 0.00 103 VAL A C 20
ATOM 34680 O O . VAL A 1 103 ? 8.506 0.679 -1.889 1.00 0.00 103 VAL A O 20
ATOM 34693 N N . HIS A 1 104 ? 10.119 -0.674 -2.714 1.00 0.00 104 HIS A N 20
ATOM 34694 C CA . HIS A 1 104 ? 11.175 -0.096 -1.901 1.00 0.00 104 HIS A CA 20
ATOM 34695 C C . HIS A 1 104 ? 12.326 0.357 -2.801 1.00 0.00 104 HIS A C 20
ATOM 34696 O O . HIS A 1 104 ? 13.215 -0.431 -3.122 1.00 0.00 104 HIS A O 20
ATOM 34710 N N . GLN A 1 105 ? 12.273 1.625 -3.182 1.00 0.00 105 GLN A N 20
ATOM 34711 C CA . GLN A 1 105 ? 13.301 2.192 -4.038 1.00 0.00 105 GLN A CA 20
ATOM 34712 C C . GLN A 1 105 ? 14.403 2.833 -3.192 1.00 0.00 105 GLN A C 20
ATOM 34713 O O . GLN A 1 105 ? 14.154 3.798 -2.471 1.00 0.00 105 GLN A O 20
ATOM 34727 N N . LEU A 1 106 ? 15.597 2.271 -3.308 1.00 0.00 106 LEU A N 20
ATOM 34728 C CA . LEU A 1 106 ? 16.737 2.776 -2.563 1.00 0.00 106 LEU A CA 20
ATOM 34729 C C . LEU A 1 106 ? 16.436 2.701 -1.065 1.00 0.00 106 LEU A C 20
ATOM 34730 O O . LEU A 1 106 ? 15.289 2.497 -0.668 1.00 0.00 106 LEU A O 20
ATOM 34746 N N . SER A 1 107 ? 17.485 2.871 -0.273 1.00 0.00 107 SER A N 20
ATOM 34747 C CA . SER A 1 107 ? 17.346 2.825 1.172 1.00 0.00 107 SER A CA 20
ATOM 34748 C C . SER A 1 107 ? 17.755 4.169 1.780 1.00 0.00 107 SER A C 20
ATOM 34749 O O . SER A 1 107 ? 18.781 4.736 1.407 1.00 0.00 107 SER A O 20
ATOM 34757 N N . SER A 1 108 ? 16.932 4.639 2.705 1.00 0.00 108 SER A N 20
ATOM 34758 C CA . SER A 1 108 ? 17.195 5.905 3.368 1.00 0.00 108 SER A CA 20
ATOM 34759 C C . SER A 1 108 ? 17.844 5.657 4.731 1.00 0.00 108 SER A C 20
ATOM 34760 O O . SER A 1 108 ? 17.386 4.810 5.496 1.00 0.00 108 SER A O 20
ATOM 34768 N N . HIS A 1 109 ? 18.901 6.412 4.993 1.00 0.00 109 HIS A N 20
ATOM 34769 C CA . HIS A 1 109 ? 19.617 6.285 6.251 1.00 0.00 109 HIS A CA 20
ATOM 34770 C C . HIS A 1 109 ? 20.722 7.342 6.321 1.00 0.00 109 HIS A C 20
ATOM 34771 O O . HIS A 1 109 ? 21.884 7.049 6.044 1.00 0.00 109 HIS A O 20
ATOM 34785 N N . SER A 1 110 ? 20.320 8.548 6.692 1.00 0.00 110 SER A N 20
ATOM 34786 C CA . SER A 1 110 ? 21.261 9.650 6.802 1.00 0.00 110 SER A CA 20
ATOM 34787 C C . SER A 1 110 ? 22.409 9.266 7.739 1.00 0.00 110 SER A C 20
ATOM 34788 O O . SER A 1 110 ? 22.257 8.386 8.584 1.00 0.00 110 SER A O 20
ATOM 34796 N N . ARG A 1 111 ? 23.531 9.946 7.556 1.00 0.00 111 ARG A N 20
ATOM 34797 C CA . ARG A 1 111 ? 24.704 9.687 8.374 1.00 0.00 111 ARG A CA 20
ATOM 34798 C C . ARG A 1 111 ? 24.515 10.276 9.774 1.00 0.00 111 ARG A C 20
ATOM 34799 O O . ARG A 1 111 ? 23.957 11.361 9.924 1.00 0.00 111 ARG A O 20
ATOM 34820 N N . SER A 1 112 ? 24.992 9.533 10.762 1.00 0.00 112 SER A N 20
ATOM 34821 C CA . SER A 1 112 ? 24.883 9.968 12.145 1.00 0.00 112 SER A CA 20
ATOM 34822 C C . SER A 1 112 ? 26.230 9.809 12.851 1.00 0.00 112 SER A C 20
ATOM 34823 O O . SER A 1 112 ? 26.776 10.777 13.379 1.00 0.00 112 SER A O 20
ATOM 34831 N N . GLY A 1 113 ? 26.728 8.582 12.838 1.00 0.00 113 GLY A N 20
ATOM 34832 C CA . GLY A 1 113 ? 28.002 8.284 13.471 1.00 0.00 113 GLY A CA 20
ATOM 34833 C C . GLY A 1 113 ? 27.891 7.053 14.373 1.00 0.00 113 GLY A C 20
ATOM 34834 O O . GLY A 1 113 ? 27.094 7.034 15.309 1.00 0.00 113 GLY A O 20
ATOM 34838 N N . PRO A 1 114 ? 28.724 6.027 14.050 1.00 0.00 114 PRO A N 20
ATOM 34839 C CA . PRO A 1 114 ? 28.727 4.795 14.820 1.00 0.00 114 PRO A CA 20
ATOM 34840 C C . PRO A 1 114 ? 29.432 4.991 16.165 1.00 0.00 114 PRO A C 20
ATOM 34841 O O . PRO A 1 114 ? 30.328 5.825 16.284 1.00 0.00 114 PRO A O 20
ATOM 34852 N N . SER A 1 115 ? 29.000 4.208 17.142 1.00 0.00 115 SER A N 20
ATOM 34853 C CA . SER A 1 115 ? 29.578 4.284 18.473 1.00 0.00 115 SER A CA 20
ATOM 34854 C C . SER A 1 115 ? 30.374 3.012 18.772 1.00 0.00 115 SER A C 20
ATOM 34855 O O . SER A 1 115 ? 29.994 1.923 18.345 1.00 0.00 115 SER A O 20
ATOM 34863 N N . SER A 1 116 ? 31.465 3.193 19.502 1.00 0.00 116 SER A N 20
ATOM 34864 C CA . SER A 1 116 ? 32.318 2.074 19.862 1.00 0.00 116 SER A CA 20
ATOM 34865 C C . SER A 1 116 ? 31.871 1.484 21.201 1.00 0.00 116 SER A C 20
ATOM 34866 O O . SER A 1 116 ? 31.342 2.198 22.052 1.00 0.00 116 SER A O 20
ATOM 34874 N N . GLY A 1 117 ? 32.099 0.187 21.346 1.00 0.00 117 GLY A N 20
ATOM 34875 C CA . GLY A 1 117 ? 31.725 -0.506 22.567 1.00 0.00 117 GLY A CA 20
ATOM 34876 C C . GLY A 1 117 ? 32.051 -1.998 22.472 1.00 0.00 117 GLY A C 20
ATOM 34877 O O . GLY A 1 117 ? 31.346 -2.750 21.801 1.00 0.00 117 GLY A O 20
#

Nearest PDB structures (foldseek):
  1uit-assembly1_A  TM=7.797E-01  e=3.550E-21  Homo sapiens
  4pqw-assembly1_A  TM=7.984E-01  e=3.170E-06  Homo sapiens
  1gq4-assembly1_A  TM=8.033E-01  e=4.342E-06  Homo sapiens
  1i92-assembly1_A  TM=7.984E-01  e=3.828E-06  Homo sapiens
  1gq5-assembly1_A  TM=8.117E-01  e=1.529E-05  Homo sapiens